Protein 4O6R (pdb70)

Solvent-accessible surface area: 58159 Å² total; per-residue (Å²): 200,69,32,34,54,0,11,14,58,33,48,45,54,95,6,84,100,77,31,75,14,67,0,70,18,0,30,58,30,52,78,40,28,116,1,9,10,1,32,43,42,1,0,45,83,0,1,68,0,0,70,152,14,50,83,75,2,35,56,40,27,11,54,91,20,1,64,21,0,18,110,0,0,65,18,0,57,90,38,43,80,65,1,0,61,24,0,0,46,1,0,0,0,0,0,51,3,0,87,68,35,2,1,53,44,0,0,43,2,0,30,8,0,4,4,0,4,19,4,33,36,12,19,6,5,37,17,64,73,21,22,12,0,6,1,65,46,23,24,28,9,8,0,0,0,14,6,25,49,2,14,0,0,2,9,1,0,14,4,0,0,1,0,0,0,5,0,0,0,0,0,0,8,0,6,30,63,0,0,1,0,1,0,57,0,1,36,1,1,47,117,30,42,17,57,59,0,0,5,0,0,0,0,0,94,40,139,41,0,3,60,63,0,1,73,15,89,38,0,24,4,0,0,11,4,20,63,27,57,32,0,71,131,10,2,76,7,0,25,44,15,3,5,54,19,8,2,12,1,1,3,5,3,2,0,0,0,0,68,55,12,85,38,88,41,0,10,31,9,2,0,41,0,2,1,3,1,1,1,0,4,16,14,7,1,13,6,1,0,0,24,88,201,20,0,93,51,0,10,136,117,0,29,62,18,0,70,52,7,95,41,8,54,3,74,67,80,88,7,3,0,1,0,1,5,17,97,137,19,10,66,126,0,53,58,8,5,83,12,2,136,134,70,44,14,146,32,50,23,15,7,46,51,24,100,72,114,77,12,79,108,10,18,2,2,76,4,0,0,0,22,13,141,95,24,107,15,96,4,0,37,57,45,5,39,1,1,2,1,0,0,10,60,4,50,58,45,104,80,0,32,63,15,7,46,47,15,108,49,6,1,6,2,0,0,10,0,44,41,0,17,42,0,7,63,7,5,74,125,4,64,5,0,5,5,0,0,21,5,3,6,55,36,27,21,1,5,1,9,2,3,17,54,60,0,4,26,24,17,9,3,0,50,20,1,1,40,27,5,0,18,3,39,1,7,8,0,22,21,51,18,130,76,103,71,37,3,72,164,199,74,34,35,57,0,11,15,58,33,47,45,53,86,3,81,99,194,31,71,14,66,0,66,17,0,28,58,27,52,81,40,29,110,2,9,9,1,33,44,41,1,0,45,86,0,2,65,1,0,70,154,13,48,85,75,2,34,55,49,40,10,48,82,19,1,40,19,0,18,109,0,0,68,18,0,59,88,37,42,83,64,1,0,60,24,0,0,48,1,0,0,0,0,0,53,4,0,86,66,38,2,1,52,47,0,0,42,2,0,29,7,0,4,4,0,4,18,4,33,38,12,19,6,4,37,19,66,75,21,24,13,0,6,1,63,45,23,25,28,9,8,0,0,0,15,5,28,48,5,16,2,0,2,8,0,0,16,3,0,0,1,0,0,0,6,0,0,0,0,0,0,7,0,6,29,62,0,0,1,0,1,0,59,0,1,31,1,1,45,116,30,42,18,54,58,0,1,4,0,0,0,0,0,94,41,140,42,0,4,44,65,0,1,73,14,89,39,0,24,4,0,0,13,9,24,59,25,67,54,0,72,149,9,2,75,6,0,24,43,15,3,5,54,18,7,2,10,2,4,3,6,2,2,0,0,0,0,65,55,13,87,36,89,41,0,10,30,8,2,0,42,0,2,0,4,2,1,0,0,2,19,11,6,1,12,6,0,0,0,24,71,179,20,0,95,51,0,11,138,113,0,28,63,19,0,70,51,7,111,41,8,56,2,74,58,83,92,6,3,0,1,0,1,5,14,92,131,19,12,65,127,0,52,58,9,6,81,16,2,134,139,74,41,14,145,33,45,21,9,6,55,57,23,105,69,116,74,11,82,109,10,19,2,1,71,4,0,0,0,25,10,141,99,23,109,15,97,4,0,38,54,43,5,47,1,0,1,1,0,0,9,58,4,36,62,43,108,78,0,34,63,15,6,46,47,14,103,50,5,2,7,2,0,0,10,0,46,42,0,17,41,0,8,65,6,4,74,126,3,62,5,0,4,4,0,0,20,5,4,5,54,34,26,22,1,5,1,8,3,3,20,53,58,0,3,26,25,16,10,3,0,50,19,0,0,42,25,5,0,17,2,39,1,6,5,0,23,21,49,18,128,76,106,74,38,2,73,165,198,75,32,31,56,0,11,14,59,33,48,45,55,97,6,85,100,77,32,79,13,63,0,72,19,0,30,58,29,54,79,40,28,116,0,8,9,1,36,43,41,1,0,46,85,0,2,68,1,0,71,152,14,50,83,75,2,33,58,46,29,12,54,93,19,1,61,20,0,19,110,0,0,67,19,0,58,92,40,39,85,63,1,0,59,24,0,0,44,1,0,0,0,0,0,58,4,0,87,67,37,2,1,53,46,0,0,43,1,0,29,9,0,4,2,0,4,19,4,32,36,12,20,5,6,36,16,64,72,21,24,12,0,6,1,62,44,22,25,29,8,9,0,0,0,15,5,25,45,2,16,0,0,2,8,0,0,13,1,0,0,0,0,0,0,5,0,0,0,0,0,0,6,0,6,29,64,0,0,1,0,1,0,58,0,1,32,2,1,47,116,31,43,18,55,58,1,1,4,0,0,0,0,0,90,40,139,41,0,3,69,64,0,2,74,16,88,40,0,25,4,0,0,12,2,18,57,16,65,58,0,65,142,9,2,61,11,0,35,45,15,2,4,55,20,6,1,12,0,1,4,6,2,2,0,0,0,1,41,54,12,84,45,88,42,0,8,43,9,2,0,41,0,1,0,4,1,1,1,0,2,16,13,6,1,13,5,0,0,0,26,113,163,9,0,102,52,0,11,135,104,0,32,60,19,0,73,51,8,93,32,10,55,2,70,65,85,84,7,3,0,2,0,2,5,26,107,119,4,11,67,110,1,50,52,36,6,98,30,2,138,144,67,34,13,168,31,50,23,24,11,57,57,20,87,71,115,76,11,80,111,11,19,2,2,85,4,1,0,0,36,6,141,109,20,108,11,108,2,0,37,53,52,7,40,1,0,2,1,0,0,6,84,3,22,65,44,114,77,0,37,63,15,6,45,42,15,108,50,5,3,7,2,0,0,10,0,45,41,0,16,41,0,6,64,7,5,72,134,3,64,4,1,6,4,0,0,20,6,4,6,56,37,27,20,1,6,1,10,2,3,18,52,55,0,3,27,24,14,5,3,0,53,19,0,0,41,26,1,0,19,2,39,1,7,6,0,22,20,47,19,131,73,94,58,30,2,130,164,198,75,31,30,54,0,11,15,58,34,47,45,55,67,0,69,101,160,30,78,13,64,0,69,18,0,29,59,28,54,80,37,30,117,0,8,9,1,34,44,42,1,0,45,85,0,2,66,0,0,71,152,14,48,84,74,3,33,55,43,30,11,56,92,19,1,60,19,0,19,111,0,0,65,12,0,57,88,37,41,79,62,1,0,60,24,0,0,42,1,0,0,0,0,0,58,3,0,88,67,34,1,0,54,45,0,0,42,1,0,31,7,0,4,4,0,4,19,3,32,36,12,20,6,4,35,18,65,74,21,23,12,0,7,1,63,45,22,26,28,9,8,0,0,0,15,5,25,45,1,16,1,0,1,10,1,0,13,6,0,0,1,0,0,0,5,0,0,0,0,0,0,7,1,6,27,63,0,0,1,0,1,0,60,0,1,42,0,1,48,125,28,42,18,53,58,1,0,5,0,0,0,0,0,90,41,139,40,0,3,67,64,0,2,74,16,89,40,1,24,4,0,0,12,4,19,57,14,65,59,0,67,137,10,2,60,9,1,35,47,15,3,4,54,18,8,2,8,0,2,2,5,4,2,1,0,0,1,50,57,12,84,38,88,46,0,10,41,9,2,0,40,0,1,1,4,1,0,1,0,2,14,13,7,2,12,5,1,0,0,14,103,168,17,0,99,53,0,11,136,108,0,31,62,18,0,69,52,8,110,33,10,55,2,71,61,74,99,7,3,0,1,0,1,5,26,113,130,2,11,67,104,1,49,53,31,8,98,29,2,136,143,68,33,12,166,30,50,24,25,11,58,55,21,158,69,114,77,9,82,107,11,21,2,3,69,6,1,0,0,37,7,138,110,19,108,12,108,3,0,39,53,50,3,39,1,0,1,2,0,0,8,92,5,17,51,44,115,82,0,33,64,24,6,45,42,15,102,50,5,2,7,1,0,0,10,0,45,42,0,17,39,0,7,64,5,4,73,134,4,63,4,0,5,4,0,0,21,5,4,6,53,35,26,22,1,6,1,12,2,3,18,51,50,0,3,26,24,17,6,2,0,52,21,0,0,41,26,4,0,18,2,40,2,6,6,0,23,22,49,18,131,73,89,57,34,2,132,165

InterPro domains:
  IPR015590 Aldehyde dehydrogenase domain [PF00171] (13-474)
  IPR016160 Aldehyde dehydrogenase, cysteine active site [PS00070] (274-285)
  IPR016161 Aldehyde/histidinol dehydrogenase [SSF53720] (2-477)
  IPR016162 Aldehyde dehydrogenase, N-terminal [G3DSA:3.40.605.10] (19-471)
  IPR016163 Aldehyde dehydrogenase, C-terminal [G3DSA:3.40.309.10] (250-443)

Nearest PDB structures (foldseek):
  4o6r-assembly1_C  TM=1.001E+00  e=0.000E+00  Burkholderia cenocepacia J2315
  5eyu-assembly1_A  TM=9.762E-01  e=9.589E-67  Staphylococcus aureus
  6wsa-assembly1_A  TM=9.835E-01  e=1.265E-62  Burkholderia pseudomallei 1710b
  6j76-assembly1_B  TM=9.743E-01  e=4.804E-59  Vibrio variabilis
  3k2w-assembly1_D  TM=9.789E-01  e=4.852E-58  Paraglaciecola sp. T6c

Structure (mmCIF, N/CA/C/O backbone):
data_4O6R
#
_entry.id   4O6R
#
_cell.length_a   112.130
_cell.length_b   125.610
_cell.length_c   150.850
_cell.angle_alpha   90.00
_cell.angle_beta   90.00
_cell.angle_gamma   90.00
#
_symmetry.space_group_name_H-M   'P 21 21 21'
#
loop_
_entity.id
_entity.type
_entity.pdbx_description
1 polymer 'Aldehyde Dehydrogenase'
2 non-polymer 'ADENOSINE MONOPHOSPHATE'
3 non-polymer 'NITRATE ION'
4 non-polymer 1,2-ETHANEDIOL
5 non-polymer GLYCEROL
6 water water
#
loop_
_atom_site.group_PDB
_atom_site.id
_atom_site.type_symbol
_atom_site.label_atom_id
_atom_site.label_alt_id
_atom_site.label_comp_id
_atom_site.label_asym_id
_atom_site.label_entity_id
_atom_site.label_seq_id
_atom_site.pdbx_PDB_ins_code
_atom_site.Cartn_x
_atom_site.Cartn_y
_atom_site.Cartn_z
_atom_site.occupancy
_atom_site.B_iso_or_equiv
_atom_site.auth_seq_id
_atom_site.auth_comp_id
_atom_site.auth_asym_id
_atom_site.auth_atom_id
_atom_site.pdbx_PDB_model_num
ATOM 1 N N . HIS A 1 8 ? 96.230 93.327 -4.147 1.00 37.65 0 HIS A N 1
ATOM 2 C CA . HIS A 1 8 ? 97.423 92.526 -3.740 1.00 36.13 0 HIS A CA 1
ATOM 3 C C . HIS A 1 8 ? 97.356 92.172 -2.246 1.00 30.94 0 HIS A C 1
ATOM 4 O O . HIS A 1 8 ? 97.406 93.055 -1.386 1.00 29.43 0 HIS A O 1
ATOM 11 N N . MET A 1 9 ? 97.248 90.887 -1.948 1.00 26.37 1 MET A N 1
ATOM 12 C CA . MET A 1 9 ? 97.214 90.421 -0.565 1.00 24.75 1 MET A CA 1
ATOM 13 C C . MET A 1 9 ? 98.585 90.621 0.088 1.00 22.14 1 MET A C 1
ATOM 14 O O . MET A 1 9 ? 99.566 90.067 -0.378 1.00 19.56 1 MET A O 1
ATOM 19 N N . GLN A 1 10 ? 98.661 91.422 1.147 1.00 20.06 2 GLN A N 1
ATOM 20 C CA . GLN A 1 10 ? 99.941 91.623 1.836 1.00 19.60 2 GLN A CA 1
ATOM 21 C C . GLN A 1 10 ? 100.247 90.428 2.713 1.00 17.24 2 GLN A C 1
ATOM 22 O O . GLN A 1 10 ? 99.353 89.901 3.374 1.00 16.32 2 GLN A O 1
ATOM 28 N N . THR A 1 11 ? 101.506 90.015 2.739 1.00 15.23 3 THR A N 1
ATOM 29 C CA . THR A 1 11 ? 101.915 88.840 3.475 1.00 14.55 3 THR A CA 1
ATOM 30 C C . THR A 1 11 ? 103.167 89.048 4.321 1.00 14.03 3 THR A C 1
ATOM 31 O O . THR A 1 11 ? 103.601 88.141 5.002 1.00 13.91 3 THR A O 1
ATOM 35 N N . GLN A 1 12 ? 103.762 90.223 4.266 1.00 13.97 4 GLN A N 1
ATOM 36 C CA . GLN A 1 12 ? 104.990 90.493 4.994 1.00 13.89 4 GLN A CA 1
ATOM 37 C C . GLN A 1 12 ? 104.742 91.110 6.395 1.00 12.70 4 GLN A C 1
ATOM 38 O O . GLN A 1 12 ? 103.641 91.506 6.720 1.00 13.04 4 GLN A O 1
ATOM 44 N N . LEU A 1 13 ? 105.797 91.202 7.194 1.00 12.27 5 LEU A N 1
ATOM 45 C CA . LEU A 1 13 ? 105.782 91.942 8.447 1.00 11.45 5 LEU A CA 1
ATOM 46 C C . LEU A 1 13 ? 105.564 93.391 8.126 1.00 11.49 5 LEU A C 1
ATOM 47 O O . LEU A 1 13 ? 105.898 93.860 7.018 1.00 11.53 5 LEU A O 1
ATOM 52 N N . PHE A 1 14 ? 104.981 94.129 9.062 1.00 11.01 6 PHE A N 1
ATOM 53 C CA . PHE A 1 14 ? 104.818 95.567 8.874 1.00 10.53 6 PHE A CA 1
ATOM 54 C C . PHE A 1 14 ? 105.564 96.230 9.996 1.00 10.59 6 PHE A C 1
ATOM 55 O O . PHE A 1 14 ? 105.181 96.094 11.175 1.00 10.57 6 PHE A O 1
ATOM 63 N N . ILE A 1 15 ? 106.647 96.923 9.641 1.00 10.12 7 ILE A N 1
ATOM 64 C CA . ILE A 1 15 ? 107.550 97.483 10.621 1.00 10.11 7 ILE A CA 1
ATOM 65 C C . ILE A 1 15 ? 107.960 98.863 10.145 1.00 9.47 7 ILE A C 1
ATOM 66 O O . ILE A 1 15 ? 108.387 99.050 8.993 1.00 9.87 7 ILE A O 1
ATOM 71 N N . ASP A 1 16 ? 107.823 99.826 11.041 1.00 15.39 8 ASP A N 1
ATOM 72 C CA . ASP A 1 16 ? 108.229 101.191 10.777 1.00 15.11 8 ASP A CA 1
ATOM 73 C C . ASP A 1 16 ? 107.631 101.682 9.458 1.00 14.77 8 ASP A C 1
ATOM 74 O O . ASP A 1 16 ? 108.306 102.302 8.662 1.00 14.89 8 ASP A O 1
ATOM 79 N N . GLY A 1 17 ? 106.345 101.421 9.258 1.00 13.74 9 GLY A N 1
ATOM 80 C CA . GLY A 1 17 ? 105.614 102.020 8.143 1.00 13.81 9 GLY A CA 1
ATOM 81 C C . GLY A 1 17 ? 105.769 101.305 6.823 1.00 13.99 9 GLY A C 1
ATOM 82 O O . GLY A 1 17 ? 105.206 101.749 5.838 1.00 14.26 9 GLY A O 1
ATOM 83 N N . ARG A 1 18 ? 106.472 100.172 6.814 1.00 13.89 10 ARG A N 1
ATOM 84 C CA . ARG A 1 18 ? 106.806 99.480 5.578 1.00 14.46 10 ARG A CA 1
ATOM 85 C C . ARG A 1 18 ? 106.537 97.970 5.723 1.00 14.09 10 ARG A C 1
ATOM 86 O O . ARG A 1 18 ? 106.735 97.388 6.810 1.00 13.21 10 ARG A O 1
ATOM 88 N N . PHE A 1 19 ? 106.093 97.336 4.625 1.00 14.38 11 PHE A N 1
ATOM 89 C CA . PHE A 1 19 ? 106.004 95.890 4.585 1.00 14.63 11 PHE A CA 1
ATOM 90 C C . PHE A 1 19 ? 107.363 95.295 4.264 1.00 15.22 11 PHE A C 1
ATOM 91 O O . PHE A 1 19 ? 107.948 95.628 3.250 1.00 15.89 11 PHE A O 1
ATOM 99 N N . VAL A 1 20 ? 107.862 94.422 5.124 1.00 15.17 12 VAL A N 1
ATOM 100 C CA . VAL A 1 20 ? 109.218 93.894 5.016 1.00 16.05 12 VAL A CA 1
ATOM 101 C C . VAL A 1 20 ? 109.270 92.394 5.277 1.00 16.02 12 VAL A C 1
ATOM 102 O O . VAL A 1 20 ? 108.457 91.871 6.057 1.00 15.41 12 VAL A O 1
ATOM 106 N N . ASP A 1 21 ? 110.221 91.700 4.632 1.00 16.72 13 ASP A N 1
ATOM 107 C CA . ASP A 1 21 ? 110.481 90.296 4.948 1.00 16.98 13 ASP A CA 1
ATOM 108 C C . ASP A 1 21 ? 111.095 90.187 6.357 1.00 16.75 13 ASP A C 1
ATOM 109 O O . ASP A 1 21 ? 111.616 91.156 6.896 1.00 16.59 13 ASP A O 1
ATOM 114 N N . ALA A 1 22 ? 111.014 89.001 6.943 1.00 16.68 14 ALA A N 1
ATOM 115 C CA . ALA A 1 22 ? 111.701 88.709 8.210 1.00 16.73 14 ALA A CA 1
ATOM 116 C C . ALA A 1 22 ? 113.224 88.733 8.025 1.00 17.63 14 ALA A C 1
ATOM 117 O O . ALA A 1 22 ? 113.737 88.381 6.974 1.00 18.31 14 ALA A O 1
ATOM 119 N N . VAL A 1 23 ? 113.939 89.173 9.053 1.00 17.93 15 VAL A N 1
ATOM 120 C CA . VAL A 1 23 ? 115.405 89.168 9.081 1.00 18.96 15 VAL A CA 1
ATOM 121 C C . VAL A 1 23 ? 116.022 87.828 8.628 1.00 19.91 15 VAL A C 1
ATOM 122 O O . VAL A 1 23 ? 116.930 87.825 7.799 1.00 20.59 15 VAL A O 1
ATOM 126 N N . ASP A 1 24 ? 115.522 86.705 9.160 1.00 19.91 16 ASP A N 1
ATOM 127 C CA . ASP A 1 24 ? 116.024 85.358 8.790 1.00 20.92 16 ASP A CA 1
ATOM 128 C C . ASP A 1 24 ? 115.388 84.804 7.501 1.00 20.60 16 ASP A C 1
ATOM 129 O O . ASP A 1 24 ? 115.703 83.708 7.077 1.00 20.82 16 ASP A O 1
ATOM 134 N N . ARG A 1 25 ? 114.446 85.557 6.927 1.00 19.80 17 ARG A N 1
ATOM 135 C CA . ARG A 1 25 ? 113.806 85.215 5.658 1.00 19.74 17 ARG A CA 1
ATOM 136 C C . ARG A 1 25 ? 112.895 83.982 5.780 1.00 19.44 17 ARG A C 1
ATOM 137 O O . ARG A 1 25 ? 112.539 83.368 4.772 1.00 19.88 17 ARG A O 1
ATOM 139 N N . GLY A 1 26 ? 112.497 83.647 7.006 1.00 18.60 18 GLY A N 1
ATOM 140 C CA . GLY A 1 26 ? 111.589 82.541 7.249 1.00 18.39 18 GLY A CA 1
ATOM 141 C C . GLY A 1 26 ? 110.162 82.855 6.825 1.00 17.60 18 GLY A C 1
ATOM 142 O O . GLY A 1 26 ? 109.745 84.027 6.764 1.00 17.08 18 GLY A O 1
ATOM 143 N N . THR A 1 27 ? 109.418 81.803 6.529 1.00 17.66 19 THR A N 1
ATOM 144 C CA . THR A 1 27 ? 108.010 81.913 6.235 1.00 17.17 19 THR A CA 1
ATOM 145 C C . THR A 1 27 ? 107.189 80.865 6.963 1.00 16.84 19 THR A C 1
ATOM 146 O O . THR A 1 27 ? 107.723 79.878 7.476 1.00 16.90 19 THR A O 1
ATOM 150 N N . ILE A 1 28 ? 105.886 81.121 6.992 1.00 16.51 20 ILE A N 1
ATOM 151 C CA . ILE A 1 28 ? 104.889 80.206 7.525 1.00 16.57 20 ILE A CA 1
ATOM 152 C C . ILE A 1 28 ? 103.757 80.028 6.512 1.00 16.49 20 ILE A C 1
ATOM 153 O O . ILE A 1 28 ? 103.310 81.005 5.908 1.00 16.05 20 ILE A O 1
ATOM 158 N N . ASP A 1 29 ? 103.311 78.785 6.320 1.00 16.70 21 ASP A N 1
ATOM 159 C CA . ASP A 1 29 ? 102.205 78.514 5.395 1.00 16.88 21 ASP A CA 1
ATOM 160 C C . ASP A 1 29 ? 100.872 78.830 6.087 1.00 15.82 21 ASP A C 1
ATOM 161 O O . ASP A 1 29 ? 100.659 78.416 7.226 1.00 15.46 21 ASP A O 1
ATOM 166 N N . VAL A 1 30 ? 100.000 79.569 5.398 1.00 15.17 22 VAL A N 1
ATOM 167 C CA . VAL A 1 30 ? 98.683 79.922 5.915 1.00 14.31 22 VAL A CA 1
ATOM 168 C C . VAL A 1 30 ? 97.685 79.079 5.167 1.00 14.43 22 VAL A C 1
ATOM 169 O O . VAL A 1 30 ? 97.652 79.101 3.936 1.00 14.86 22 VAL A O 1
ATOM 173 N N . LEU A 1 31 ? 96.893 78.327 5.914 1.00 14.16 23 LEU A N 1
ATOM 174 C CA . LEU A 1 31 ? 95.988 77.348 5.335 1.00 14.81 23 LEU A CA 1
ATOM 175 C C . LEU A 1 31 ? 94.541 77.845 5.308 1.00 14.46 23 LEU A C 1
ATOM 176 O O . LEU A 1 31 ? 94.103 78.632 6.185 1.00 14.29 23 LEU A O 1
ATOM 181 N N . ASN A 1 32 ? 93.824 77.378 4.296 1.00 14.69 24 ASN A N 1
ATOM 182 C CA . ASN A 1 32 ? 92.391 77.534 4.198 1.00 14.63 24 ASN A CA 1
ATOM 183 C C . ASN A 1 32 ? 91.736 76.347 4.899 1.00 14.68 24 ASN A C 1
ATOM 184 O O . ASN A 1 32 ? 91.858 75.227 4.434 1.00 14.92 24 ASN A O 1
ATOM 189 N N . PRO A 1 33 ? 91.026 76.585 6.012 1.00 14.11 25 PRO A N 1
ATOM 190 C CA . PRO A 1 33 ? 90.386 75.474 6.738 1.00 14.26 25 PRO A CA 1
ATOM 191 C C . PRO A 1 33 ? 89.227 74.770 6.027 1.00 14.50 25 PRO A C 1
ATOM 192 O O . PRO A 1 33 ? 88.830 73.687 6.447 1.00 14.78 25 PRO A O 1
ATOM 196 N N . HIS A 1 34 ? 88.730 75.308 4.919 1.00 14.54 26 HIS A N 1
ATOM 197 C CA . HIS A 1 34 ? 87.734 74.583 4.117 1.00 15.03 26 HIS A CA 1
ATOM 198 C C . HIS A 1 34 ? 88.301 73.343 3.431 1.00 15.63 26 HIS A C 1
ATOM 199 O O . HIS A 1 34 ? 87.611 72.315 3.279 1.00 15.61 26 HIS A O 1
ATOM 206 N N . ASP A 1 35 ? 89.558 73.436 3.012 1.00 15.99 27 ASP A N 1
ATOM 207 C CA . ASP A 1 35 ? 90.174 72.351 2.237 1.00 16.89 27 ASP A CA 1
ATOM 208 C C . ASP A 1 35 ? 91.634 72.039 2.519 1.00 17.06 27 ASP A C 1
ATOM 209 O O . ASP A 1 35 ? 92.216 71.229 1.822 1.00 17.64 27 ASP A O 1
ATOM 214 N N . GLY A 1 36 ? 92.230 72.672 3.515 1.00 16.57 28 GLY A N 1
ATOM 215 C CA . GLY A 1 36 ? 93.620 72.421 3.873 1.00 16.96 28 GLY A CA 1
ATOM 216 C C . GLY A 1 36 ? 94.622 72.976 2.883 1.00 17.47 28 GLY A C 1
ATOM 217 O O . GLY A 1 36 ? 95.816 72.673 2.968 1.00 18.11 28 GLY A O 1
ATOM 218 N N . SER A 1 37 ? 94.165 73.790 1.941 1.00 17.52 29 SER A N 1
ATOM 219 C CA . SER A 1 37 ? 95.048 74.276 0.874 1.00 17.66 29 SER A CA 1
ATOM 220 C C . SER A 1 37 ? 95.831 75.472 1.408 1.00 17.08 29 SER A C 1
ATOM 221 O O . SER A 1 37 ? 95.435 76.120 2.376 1.00 15.94 29 SER A O 1
ATOM 224 N N . VAL A 1 38 ? 96.967 75.738 0.771 1.00 17.54 30 VAL A N 1
ATOM 225 C CA . VAL A 1 38 ? 97.808 76.858 1.137 1.00 17.41 30 VAL A CA 1
ATOM 226 C C . VAL A 1 38 ? 97.304 78.116 0.457 1.00 17.24 30 VAL A C 1
ATOM 227 O O . VAL A 1 38 ? 97.334 78.211 -0.756 1.00 17.66 30 VAL A O 1
ATOM 231 N N . ILE A 1 39 ? 96.869 79.085 1.246 1.00 16.45 31 ILE A N 1
ATOM 232 C CA . ILE A 1 39 ? 96.458 80.374 0.723 1.00 16.48 31 ILE A CA 1
ATOM 233 C C . ILE A 1 39 ? 97.707 81.108 0.258 1.00 16.88 31 ILE A C 1
ATOM 234 O O . ILE A 1 39 ? 97.790 81.555 -0.866 1.00 17.38 31 ILE A O 1
ATOM 239 N N . THR A 1 40 ? 98.696 81.187 1.125 1.00 17.04 32 THR A N 1
ATOM 240 C CA . THR A 1 40 ? 99.913 81.915 0.837 1.00 17.41 32 THR A CA 1
ATOM 241 C C . THR A 1 40 ? 100.923 81.576 1.909 1.00 17.68 32 THR A C 1
ATOM 242 O O . THR A 1 40 ? 100.584 80.956 2.922 1.00 17.28 32 THR A O 1
ATOM 246 N N . LYS A 1 41 ? 102.157 82.016 1.696 1.00 18.34 33 LYS A N 1
ATOM 247 C CA . LYS A 1 41 ? 103.161 82.034 2.747 1.00 18.67 33 LYS A CA 1
ATOM 248 C C . LYS A 1 41 ? 103.215 83.448 3.309 1.00 17.81 33 LYS A C 1
ATOM 249 O O . LYS A 1 41 ? 103.055 84.409 2.557 1.00 18.10 33 LYS A O 1
ATOM 255 N N . ILE A 1 42 ? 103.414 83.581 4.622 1.00 16.65 34 ILE A N 1
ATOM 256 C CA . ILE A 1 42 ? 103.672 84.888 5.223 1.00 16.00 34 ILE A CA 1
ATOM 257 C C . ILE A 1 42 ? 105.101 84.949 5.756 1.00 15.93 34 ILE A C 1
ATOM 258 O O . ILE A 1 42 ? 105.696 83.926 6.064 1.00 16.26 34 ILE A O 1
ATOM 263 N N . ALA A 1 43 ? 105.639 86.150 5.879 1.00 15.63 35 ALA A N 1
ATOM 264 C CA . ALA A 1 43 ? 106.887 86.327 6.584 1.00 15.77 35 ALA A CA 1
ATOM 265 C C . ALA A 1 43 ? 106.744 85.892 8.061 1.00 15.11 35 ALA A C 1
ATOM 266 O O . ALA A 1 43 ? 105.716 86.148 8.698 1.00 14.94 35 ALA A O 1
ATOM 268 N N . ALA A 1 44 ? 107.753 85.182 8.575 1.00 15.33 36 ALA A N 1
ATOM 269 C CA . ALA A 1 44 ? 107.734 84.622 9.939 1.00 14.85 36 ALA A CA 1
ATOM 270 C C . ALA A 1 44 ? 108.671 85.393 10.873 1.00 14.74 36 ALA A C 1
ATOM 271 O O . ALA A 1 44 ? 109.900 85.196 10.861 1.00 15.21 36 ALA A O 1
ATOM 273 N N . ALA A 1 45 ? 108.100 86.266 11.691 1.00 13.91 37 ALA A N 1
ATOM 274 C CA . ALA A 1 45 ? 108.901 87.073 12.615 1.00 13.85 37 ALA A CA 1
ATOM 275 C C . ALA A 1 45 ? 109.555 86.216 13.678 1.00 14.08 37 ALA A C 1
ATOM 276 O O . ALA A 1 45 ? 108.924 85.310 14.244 1.00 13.93 37 ALA A O 1
ATOM 278 N N . THR A 1 46 ? 110.814 86.526 13.965 1.00 14.47 38 THR A N 1
ATOM 279 C CA . THR A 1 46 ? 111.539 85.959 15.103 1.00 14.83 38 THR A CA 1
ATOM 280 C C . THR A 1 46 ? 111.985 87.116 15.985 1.00 14.55 38 THR A C 1
ATOM 281 O O . THR A 1 46 ? 111.587 88.266 15.757 1.00 14.00 38 THR A O 1
ATOM 285 N N . ALA A 1 47 ? 112.803 86.819 16.985 1.00 14.80 39 ALA A N 1
ATOM 286 C CA . ALA A 1 47 ? 113.206 87.812 17.980 1.00 14.54 39 ALA A CA 1
ATOM 287 C C . ALA A 1 47 ? 113.822 89.065 17.371 1.00 14.49 39 ALA A C 1
ATOM 288 O O . ALA A 1 47 ? 113.507 90.176 17.781 1.00 13.81 39 ALA A O 1
ATOM 290 N N . ALA A 1 48 ? 114.675 88.895 16.369 1.00 14.92 40 ALA A N 1
ATOM 291 C CA . ALA A 1 48 ? 115.306 90.049 15.721 1.00 15.11 40 ALA A CA 1
ATOM 292 C C . ALA A 1 48 ? 114.273 90.990 15.097 1.00 14.48 40 ALA A C 1
ATOM 293 O O . ALA A 1 48 ? 114.470 92.205 15.064 1.00 14.43 40 ALA A O 1
ATOM 295 N N . ASP A 1 49 ? 113.168 90.440 14.612 1.00 13.98 41 ASP A N 1
ATOM 296 C CA . ASP A 1 49 ? 112.124 91.257 13.998 1.00 13.60 41 ASP A CA 1
ATOM 297 C C . ASP A 1 49 ? 111.306 91.966 15.056 1.00 12.98 41 ASP A C 1
ATOM 298 O O . ASP A 1 49 ? 110.955 93.130 14.910 1.00 12.60 41 ASP A O 1
ATOM 303 N N . VAL A 1 50 ? 111.013 91.258 16.135 1.00 12.86 42 VAL A N 1
ATOM 304 C CA . VAL A 1 50 ? 110.401 91.907 17.283 1.00 12.57 42 VAL A CA 1
ATOM 305 C C . VAL A 1 50 ? 111.262 93.077 17.767 1.00 12.82 42 VAL A C 1
ATOM 306 O O . VAL A 1 50 ? 110.740 94.156 18.065 1.00 12.33 42 VAL A O 1
ATOM 310 N N . ASP A 1 51 ? 112.574 92.884 17.816 1.00 13.59 43 ASP A N 1
ATOM 311 C CA . ASP A 1 51 ? 113.469 93.993 18.178 1.00 14.16 43 ASP A CA 1
ATOM 312 C C . ASP A 1 51 ? 113.338 95.205 17.249 1.00 13.78 43 ASP A C 1
ATOM 313 O O . ASP A 1 51 ? 113.227 96.319 17.703 1.00 13.39 43 ASP A O 1
ATOM 318 N N . LEU A 1 52 ? 113.305 94.961 15.942 1.00 13.81 44 LEU A N 1
ATOM 319 C CA . LEU A 1 52 ? 113.123 96.027 14.974 1.00 13.56 44 LEU A CA 1
ATOM 320 C C . LEU A 1 52 ? 111.784 96.735 15.180 1.00 12.63 44 LEU A C 1
ATOM 321 O O . LEU A 1 52 ? 111.710 97.949 15.082 1.00 12.40 44 LEU A O 1
ATOM 326 N N . ALA A 1 53 ? 110.735 95.969 15.467 1.00 12.01 45 ALA A N 1
ATOM 327 C CA . ALA A 1 53 ? 109.410 96.528 15.681 1.00 11.26 45 ALA A CA 1
ATOM 328 C C . ALA A 1 53 ? 109.341 97.378 16.932 1.00 11.08 45 ALA A C 1
ATOM 329 O O . ALA A 1 53 ? 108.757 98.447 16.906 1.00 10.58 45 ALA A O 1
ATOM 331 N N . VAL A 1 54 ? 109.924 96.888 18.030 1.00 11.39 46 VAL A N 1
ATOM 332 C CA . VAL A 1 54 ? 109.950 97.653 19.259 1.00 11.51 46 VAL A CA 1
ATOM 333 C C . VAL A 1 54 ? 110.819 98.908 19.081 1.00 12.13 46 VAL A C 1
ATOM 334 O O . VAL A 1 54 ? 110.440 99.979 19.518 1.00 11.82 46 VAL A O 1
ATOM 338 N N . ASP A 1 55 ? 111.952 98.791 18.413 1.00 13.15 47 ASP A N 1
ATOM 339 C CA . ASP A 1 55 ? 112.755 99.989 18.082 1.00 14.06 47 ASP A CA 1
ATOM 340 C C . ASP A 1 55 ? 111.934 101.054 17.334 1.00 13.08 47 ASP A C 1
ATOM 341 O O . ASP A 1 55 ? 111.969 102.238 17.661 1.00 12.71 47 ASP A O 1
ATOM 346 N N . ALA A 1 56 ? 111.201 100.626 16.320 1.00 12.47 48 ALA A N 1
ATOM 347 C CA . ALA A 1 56 ? 110.362 101.553 15.540 1.00 12.06 48 ALA A CA 1
ATOM 348 C C . ALA A 1 56 ? 109.288 102.221 16.402 1.00 11.30 48 ALA A C 1
ATOM 349 O O . ALA A 1 56 ? 109.090 103.430 16.334 1.00 11.23 48 ALA A O 1
ATOM 351 N N . ALA A 1 57 ? 108.599 101.416 17.213 1.00 10.63 49 ALA A N 1
ATOM 352 C CA . ALA A 1 57 ? 107.601 101.936 18.127 1.00 10.16 49 ALA A CA 1
ATOM 353 C C . ALA A 1 57 ? 108.196 102.886 19.163 1.00 10.35 49 ALA A C 1
ATOM 354 O O . ALA A 1 57 ? 107.553 103.873 19.524 1.00 10.00 49 ALA A O 1
ATOM 356 N N . THR A 1 58 ? 109.416 102.604 19.634 1.00 10.86 50 THR A N 1
ATOM 357 C CA . THR A 1 58 ? 110.078 103.471 20.579 1.00 11.34 50 THR A CA 1
ATOM 358 C C . THR A 1 58 ? 110.389 104.836 19.955 1.00 11.95 50 THR A C 1
ATOM 359 O O . THR A 1 58 ? 110.117 105.892 20.539 1.00 11.56 50 THR A O 1
ATOM 363 N N . ARG A 1 59 ? 110.970 104.815 18.753 1.00 12.77 51 ARG A N 1
ATOM 364 C CA . ARG A 1 59 ? 111.244 106.068 18.026 1.00 13.46 51 ARG A CA 1
ATOM 365 C C . ARG A 1 59 ? 109.973 106.903 17.787 1.00 12.75 51 ARG A C 1
ATOM 366 O O . ARG A 1 59 ? 110.009 108.125 17.834 1.00 12.81 51 ARG A O 1
ATOM 374 N N . ALA A 1 60 ? 108.870 106.221 17.486 1.00 12.15 52 ALA A N 1
ATOM 375 C CA . ALA A 1 60 ? 107.605 106.894 17.130 1.00 11.65 52 ALA A CA 1
ATOM 376 C C . ALA A 1 60 ? 106.835 107.430 18.338 1.00 11.22 52 ALA A C 1
ATOM 377 O O . ALA A 1 60 ? 106.034 108.353 18.198 1.00 11.27 52 ALA A O 1
ATOM 379 N N . PHE A 1 61 ? 107.095 106.886 19.518 1.00 11.00 53 PHE A N 1
ATOM 380 C CA . PHE A 1 61 ? 106.297 107.196 20.698 1.00 10.77 53 PHE A CA 1
ATOM 381 C C . PHE A 1 61 ? 106.273 108.680 21.093 1.00 11.00 53 PHE A C 1
ATOM 382 O O . PHE A 1 61 ? 105.197 109.225 21.315 1.00 10.60 53 PHE A O 1
ATOM 390 N N . PRO A 1 62 ? 107.442 109.355 21.154 1.00 11.51 54 PRO A N 1
ATOM 391 C CA . PRO A 1 62 ? 107.377 110.751 21.582 1.00 11.79 54 PRO A CA 1
ATOM 392 C C . PRO A 1 62 ? 106.417 111.613 20.742 1.00 11.72 54 PRO A C 1
ATOM 393 O O . PRO A 1 62 ? 105.588 112.293 21.299 1.00 11.53 54 PRO A O 1
ATOM 397 N N . ALA A 1 63 ? 106.503 111.545 19.418 1.00 11.84 55 ALA A N 1
ATOM 398 C CA . ALA A 1 63 ? 105.603 112.313 18.550 1.00 12.04 55 ALA A CA 1
ATOM 399 C C . ALA A 1 63 ? 104.155 111.809 18.554 1.00 11.60 55 ALA A C 1
ATOM 400 O O . ALA A 1 63 ? 103.220 112.583 18.333 1.00 11.83 55 ALA A O 1
ATOM 402 N N . TRP A 1 64 ? 103.961 110.514 18.771 1.00 11.16 56 TRP A N 1
ATOM 403 C CA . TRP A 1 64 ? 102.605 109.976 18.854 1.00 10.89 56 TRP A CA 1
ATOM 404 C C . TRP A 1 64 ? 101.905 110.380 20.149 1.00 11.28 56 TRP A C 1
ATOM 405 O O . TRP A 1 64 ? 100.751 110.830 20.140 1.00 11.40 56 TRP A O 1
ATOM 416 N N . SER A 1 65 ? 102.606 110.236 21.266 1.00 11.71 57 SER A N 1
ATOM 417 C CA . SER A 1 65 ? 102.050 110.656 22.534 1.00 11.92 57 SER A CA 1
ATOM 418 C C . SER A 1 65 ? 101.887 112.195 22.571 1.00 12.47 57 SER A C 1
ATOM 419 O O . SER A 1 65 ? 100.961 112.690 23.221 1.00 12.31 57 SER A O 1
ATOM 422 N N . ALA A 1 66 ? 102.739 112.946 21.865 1.00 13.05 58 ALA A N 1
ATOM 423 C CA . ALA A 1 66 ? 102.630 114.419 21.873 1.00 14.00 58 ALA A CA 1
ATOM 424 C C . ALA A 1 66 ? 101.528 114.961 20.983 1.00 14.61 58 ALA A C 1
ATOM 425 O O . ALA A 1 66 ? 101.125 116.104 21.158 1.00 15.37 58 ALA A O 1
ATOM 427 N N . MET A 1 67 ? 101.096 114.176 20.009 1.00 14.85 59 MET A N 1
ATOM 428 C CA . MET A 1 67 ? 99.991 114.545 19.137 1.00 15.67 59 MET A CA 1
ATOM 429 C C . MET A 1 67 ? 98.766 114.802 20.024 1.00 14.32 59 MET A C 1
ATOM 430 O O . MET A 1 67 ? 98.513 114.026 20.965 1.00 13.78 59 MET A O 1
ATOM 435 N N . PRO A 1 68 ? 97.994 115.872 19.719 1.00 13.60 60 PRO A N 1
ATOM 436 C CA . PRO A 1 68 ? 96.768 116.100 20.459 1.00 12.72 60 PRO A CA 1
ATOM 437 C C . PRO A 1 68 ? 95.901 114.854 20.406 1.00 11.54 60 PRO A C 1
ATOM 438 O O . PRO A 1 68 ? 95.829 114.195 19.376 1.00 10.92 60 PRO A O 1
ATOM 442 N N . ALA A 1 69 ? 95.211 114.576 21.503 1.00 10.78 61 ALA A N 1
ATOM 443 C CA . ALA A 1 69 ? 94.350 113.406 21.617 1.00 10.09 61 ALA A CA 1
ATOM 444 C C . ALA A 1 69 ? 93.330 113.366 20.492 1.00 9.96 61 ALA A C 1
ATOM 445 O O . ALA A 1 69 ? 93.085 112.318 19.912 1.00 9.49 61 ALA A O 1
ATOM 447 N N . ALA A 1 70 ? 92.743 114.508 20.175 1.00 10.35 62 ALA A N 1
ATOM 448 C CA . ALA A 1 70 ? 91.753 114.592 19.112 1.00 10.64 62 ALA A CA 1
ATOM 449 C C . ALA A 1 70 ? 92.308 114.157 17.757 1.00 10.88 62 ALA A C 1
ATOM 450 O O . ALA A 1 70 ? 91.561 113.606 16.934 1.00 10.74 62 ALA A O 1
ATOM 452 N N A GLU A 1 71 ? 93.596 114.418 17.526 0.50 10.93 63 GLU A N 1
ATOM 453 N N B GLU A 1 71 ? 93.592 114.405 17.501 0.50 11.12 63 GLU A N 1
ATOM 454 C CA A GLU A 1 71 ? 94.252 114.043 16.262 0.50 11.19 63 GLU A CA 1
ATOM 455 C CA B GLU A 1 71 ? 94.177 114.003 16.209 0.50 11.51 63 GLU A CA 1
ATOM 456 C C A GLU A 1 71 ? 94.485 112.542 16.166 0.50 10.73 63 GLU A C 1
ATOM 457 C C B GLU A 1 71 ? 94.488 112.517 16.149 0.50 10.90 63 GLU A C 1
ATOM 458 O O A GLU A 1 71 ? 94.272 111.944 15.109 0.50 10.65 63 GLU A O 1
ATOM 459 O O B GLU A 1 71 ? 94.325 111.896 15.096 0.50 10.80 63 GLU A O 1
ATOM 470 N N . ARG A 1 72 ? 94.899 111.920 17.271 1.00 10.46 64 ARG A N 1
ATOM 471 C CA . ARG A 1 72 ? 94.950 110.448 17.341 1.00 10.24 64 ARG A CA 1
ATOM 472 C C . ARG A 1 72 ? 93.544 109.885 17.112 1.00 10.01 64 ARG A C 1
ATOM 473 O O . ARG A 1 72 ? 93.339 108.932 16.348 1.00 9.87 64 ARG A O 1
ATOM 481 N N . GLY A 1 73 ? 92.582 110.503 17.771 1.00 10.11 65 GLY A N 1
ATOM 482 C CA . GLY A 1 73 ? 91.174 110.136 17.600 1.00 10.36 65 GLY A CA 1
ATOM 483 C C . GLY A 1 73 ? 90.722 110.172 16.138 1.00 10.58 65 GLY A C 1
ATOM 484 O O . GLY A 1 73 ? 90.063 109.240 15.643 1.00 10.25 65 GLY A O 1
ATOM 485 N N . ARG A 1 74 ? 91.050 111.262 15.463 1.00 11.20 66 ARG A N 1
ATOM 486 C CA . ARG A 1 74 ? 90.653 111.446 14.049 1.00 12.16 66 ARG A CA 1
ATOM 487 C C . ARG A 1 74 ? 91.178 110.297 13.158 1.00 11.36 66 ARG A C 1
ATOM 488 O O . ARG A 1 74 ? 90.474 109.806 12.244 1.00 11.19 66 ARG A O 1
ATOM 496 N N . LEU A 1 75 ? 92.390 109.836 13.448 1.00 10.39 67 LEU A N 1
ATOM 497 C CA . LEU A 1 75 ? 92.969 108.746 12.688 1.00 10.02 67 LEU A CA 1
ATOM 498 C C . LEU A 1 75 ? 92.181 107.441 12.882 1.00 9.48 67 LEU A C 1
ATOM 499 O O . LEU A 1 75 ? 91.927 106.719 11.915 1.00 9.44 67 LEU A O 1
ATOM 504 N N . LEU A 1 76 ? 91.803 107.148 14.116 1.00 8.94 68 LEU A N 1
ATOM 505 C CA . LEU A 1 76 ? 90.980 105.995 14.405 1.00 8.67 68 LEU A CA 1
ATOM 506 C C . LEU A 1 76 ? 89.596 106.125 13.738 1.00 9.03 68 LEU A C 1
ATOM 507 O O . LEU A 1 76 ? 89.041 105.134 13.246 1.00 8.99 68 LEU A O 1
ATOM 512 N N . LEU A 1 77 ? 89.023 107.330 13.752 1.00 9.38 69 LEU A N 1
ATOM 513 C CA . LEU A 1 77 ? 87.755 107.567 13.081 1.00 9.98 69 LEU A CA 1
ATOM 514 C C . LEU A 1 77 ? 87.865 107.277 11.581 1.00 10.58 69 LEU A C 1
ATOM 515 O O . LEU A 1 77 ? 86.978 106.626 10.997 1.00 10.57 69 LEU A O 1
ATOM 520 N N . ARG A 1 78 ? 88.907 107.802 10.949 1.00 11.15 70 ARG A N 1
ATOM 521 C CA . ARG A 1 78 ? 89.148 107.510 9.544 1.00 12.12 70 ARG A CA 1
ATOM 522 C C . ARG A 1 78 ? 89.341 106.023 9.282 1.00 11.44 70 ARG A C 1
ATOM 523 O O . ARG A 1 78 ? 88.905 105.534 8.242 1.00 11.41 70 ARG A O 1
ATOM 531 N N . LEU A 1 79 ? 90.064 105.334 10.173 1.00 10.48 71 LEU A N 1
ATOM 532 C CA . LEU A 1 79 ? 90.271 103.892 10.025 1.00 10.22 71 LEU A CA 1
ATOM 533 C C . LEU A 1 79 ? 88.933 103.140 10.001 1.00 10.33 71 LEU A C 1
ATOM 534 O O . LEU A 1 79 ? 88.722 102.250 9.150 1.00 10.31 71 LEU A O 1
ATOM 539 N N . ALA A 1 80 ? 88.038 103.514 10.920 1.00 10.34 72 ALA A N 1
ATOM 540 C CA . ALA A 1 80 ? 86.727 102.884 11.000 1.00 10.61 72 ALA A CA 1
ATOM 541 C C . ALA A 1 80 ? 85.978 103.036 9.685 1.00 11.41 72 ALA A C 1
ATOM 542 O O . ALA A 1 80 ? 85.358 102.079 9.170 1.00 11.28 72 ALA A O 1
ATOM 544 N N . ASP A 1 81 ? 86.038 104.236 9.129 1.00 12.11 73 ASP A N 1
ATOM 545 C CA . ASP A 1 81 ? 85.372 104.474 7.847 1.00 13.26 73 ASP A CA 1
ATOM 546 C C . ASP A 1 81 ? 85.986 103.645 6.748 1.00 13.04 73 ASP A C 1
ATOM 547 O O . ASP A 1 81 ? 85.269 103.104 5.912 1.00 13.27 73 ASP A O 1
ATOM 552 N N . ALA A 1 82 ? 87.307 103.566 6.725 1.00 12.58 74 ALA A N 1
ATOM 553 C CA . ALA A 1 82 ? 88.016 102.799 5.671 1.00 12.76 74 ALA A CA 1
ATOM 554 C C . ALA A 1 82 ? 87.676 101.294 5.744 1.00 12.54 74 ALA A C 1
ATOM 555 O O . ALA A 1 82 ? 87.515 100.604 4.725 1.00 12.55 74 ALA A O 1
ATOM 557 N N . ILE A 1 83 ? 87.578 100.784 6.960 1.00 11.83 75 ILE A N 1
ATOM 558 C CA . ILE A 1 83 ? 87.160 99.399 7.160 1.00 11.86 75 ILE A CA 1
ATOM 559 C C . ILE A 1 83 ? 85.782 99.182 6.554 1.00 12.66 75 ILE A C 1
ATOM 560 O O . ILE A 1 83 ? 85.581 98.257 5.734 1.00 12.80 75 ILE A O 1
ATOM 565 N N . GLU A 1 84 ? 84.843 100.058 6.895 1.00 13.46 76 GLU A N 1
ATOM 566 C CA . GLU A 1 84 ? 83.502 99.955 6.334 1.00 14.48 76 GLU A CA 1
ATOM 567 C C . GLU A 1 84 ? 83.495 100.063 4.810 1.00 14.95 76 GLU A C 1
ATOM 568 O O . GLU A 1 84 ? 82.776 99.309 4.151 1.00 15.23 76 GLU A O 1
ATOM 574 N N . ALA A 1 85 ? 84.296 100.972 4.255 1.00 15.01 77 ALA A N 1
ATOM 575 C CA . ALA A 1 85 ? 84.434 101.094 2.787 1.00 15.46 77 ALA A CA 1
ATOM 576 C C . ALA A 1 85 ? 84.994 99.834 2.140 1.00 15.28 77 ALA A C 1
ATOM 577 O O . ALA A 1 85 ? 84.821 99.625 0.943 1.00 15.92 77 ALA A O 1
ATOM 579 N N . ASN A 1 86 ? 85.689 99.020 2.914 1.00 14.22 78 ASN A N 1
ATOM 580 C CA . ASN A 1 86 ? 86.285 97.778 2.447 1.00 14.19 78 ASN A CA 1
ATOM 581 C C . ASN A 1 86 ? 85.611 96.537 3.012 1.00 13.69 78 ASN A C 1
ATOM 582 O O . ASN A 1 86 ? 86.230 95.474 3.070 1.00 13.52 78 ASN A O 1
ATOM 587 N N . THR A 1 87 ? 84.338 96.656 3.389 1.00 13.63 79 THR A N 1
ATOM 588 C CA . THR A 1 87 ? 83.623 95.581 4.088 1.00 13.10 79 THR A CA 1
ATOM 589 C C . THR A 1 87 ? 83.726 94.264 3.353 1.00 13.23 79 THR A C 1
ATOM 590 O O . THR A 1 87 ? 84.186 93.271 3.927 1.00 12.67 79 THR A O 1
ATOM 594 N N . GLU A 1 88 ? 83.331 94.235 2.084 1.00 13.88 80 GLU A N 1
ATOM 595 C CA . GLU A 1 88 ? 83.261 92.956 1.370 1.00 14.26 80 GLU A CA 1
ATOM 596 C C . GLU A 1 88 ? 84.640 92.289 1.211 1.00 13.91 80 GLU A C 1
ATOM 597 O O . GLU A 1 88 ? 84.775 91.096 1.480 1.00 13.58 80 GLU A O 1
ATOM 603 N N . ALA A 1 89 ? 85.665 93.047 0.818 1.00 13.80 81 ALA A N 1
ATOM 604 C CA . ALA A 1 89 ? 86.989 92.470 0.686 1.00 13.62 81 ALA A CA 1
ATOM 605 C C . ALA A 1 89 ? 87.571 91.997 2.039 1.00 12.93 81 ALA A C 1
ATOM 606 O O . ALA A 1 89 ? 88.217 90.953 2.090 1.00 12.68 81 ALA A O 1
ATOM 608 N N . LEU A 1 90 ? 87.336 92.744 3.126 1.00 12.61 82 LEU A N 1
ATOM 609 C CA . LEU A 1 90 ? 87.789 92.318 4.441 1.00 12.16 82 LEU A CA 1
ATOM 610 C C . LEU A 1 90 ? 87.050 91.052 4.892 1.00 12.05 82 LEU A C 1
ATOM 611 O O . LEU A 1 90 ? 87.652 90.146 5.433 1.00 11.78 82 LEU A O 1
ATOM 616 N N . ALA A 1 91 ? 85.748 91.016 4.644 1.00 12.39 83 ALA A N 1
ATOM 617 C CA . ALA A 1 91 ? 84.936 89.875 5.002 1.00 12.50 83 ALA A CA 1
ATOM 618 C C . ALA A 1 91 ? 85.398 88.619 4.243 1.00 12.75 83 ALA A C 1
ATOM 619 O O . ALA A 1 91 ? 85.531 87.548 4.839 1.00 12.37 83 ALA A O 1
ATOM 621 N N . GLN A 1 92 ? 85.594 88.760 2.933 1.00 13.36 84 GLN A N 1
ATOM 622 C CA . GLN A 1 92 ? 86.098 87.665 2.128 1.00 13.90 84 GLN A CA 1
ATOM 623 C C . GLN A 1 92 ? 87.441 87.157 2.648 1.00 13.52 84 GLN A C 1
ATOM 624 O O . GLN A 1 92 ? 87.640 85.945 2.749 1.00 13.45 84 GLN A O 1
ATOM 630 N N . LEU A 1 93 ? 88.360 88.063 2.970 1.00 13.17 85 LEU A N 1
ATOM 631 C CA . LEU A 1 93 ? 89.707 87.662 3.411 1.00 13.27 85 LEU A CA 1
ATOM 632 C C . LEU A 1 93 ? 89.647 86.954 4.763 1.00 12.79 85 LEU A C 1
ATOM 633 O O . LEU A 1 93 ? 90.244 85.876 4.958 1.00 12.81 85 LEU A O 1
ATOM 638 N N . GLU A 1 94 ? 88.879 87.529 5.681 1.00 12.62 86 GLU A N 1
ATOM 639 C CA . GLU A 1 94 ? 88.679 86.925 7.009 1.00 12.56 86 GLU A CA 1
ATOM 640 C C . GLU A 1 94 ? 88.075 85.515 6.901 1.00 12.96 86 GLU A C 1
ATOM 641 O O . GLU A 1 94 ? 88.586 84.574 7.519 1.00 12.87 86 GLU A O 1
ATOM 647 N N . SER A 1 95 ? 87.019 85.357 6.097 1.00 13.56 87 SER A N 1
ATOM 648 C CA . SER A 1 95 ? 86.400 84.040 5.868 1.00 14.12 87 SER A CA 1
ATOM 649 C C . SER A 1 95 ? 87.356 83.020 5.252 1.00 14.36 87 SER A C 1
ATOM 650 O O . SER A 1 95 ? 87.337 81.858 5.623 1.00 14.68 87 SER A O 1
ATOM 653 N N . LEU A 1 96 ? 88.177 83.455 4.314 1.00 14.70 88 LEU A N 1
ATOM 654 C CA . LEU A 1 96 ? 89.119 82.572 3.636 1.00 15.12 88 LEU A CA 1
ATOM 655 C C . LEU A 1 96 ? 90.119 81.974 4.632 1.00 14.58 88 LEU A C 1
ATOM 656 O O . LEU A 1 96 ? 90.407 80.778 4.592 1.00 14.89 88 LEU A O 1
ATOM 661 N N . ASP A 1 97 ? 90.600 82.823 5.527 1.00 13.74 89 ASP A N 1
ATOM 662 C CA . ASP A 1 97 ? 91.668 82.517 6.471 1.00 13.11 89 ASP A CA 1
ATOM 663 C C . ASP A 1 97 ? 91.158 81.776 7.715 1.00 12.47 89 ASP A C 1
ATOM 664 O O . ASP A 1 97 ? 91.810 80.880 8.231 1.00 12.46 89 ASP A O 1
ATOM 669 N N . THR A 1 98 ? 89.995 82.159 8.208 1.00 11.55 90 THR A N 1
ATOM 670 C CA . THR A 1 98 ? 89.514 81.657 9.493 1.00 11.12 90 THR A CA 1
ATOM 671 C C . THR A 1 98 ? 88.498 80.536 9.393 1.00 11.17 90 THR A C 1
ATOM 672 O O . THR A 1 98 ? 88.352 79.779 10.330 1.00 10.90 90 THR A O 1
ATOM 676 N N . GLY A 1 99 ? 87.786 80.458 8.265 1.00 11.28 91 GLY A N 1
ATOM 677 C CA . GLY A 1 99 ? 86.654 79.571 8.143 1.00 11.51 91 GLY A CA 1
ATOM 678 C C . GLY A 1 99 ? 85.318 80.151 8.592 1.00 11.41 91 GLY A C 1
ATOM 679 O O . GLY A 1 99 ? 84.311 79.470 8.483 1.00 11.86 91 GLY A O 1
ATOM 680 N N . HIS A 1 100 ? 85.277 81.370 9.111 1.00 10.97 92 HIS A N 1
ATOM 681 C CA . HIS A 1 100 ? 84.009 81.956 9.508 1.00 11.08 92 HIS A CA 1
ATOM 682 C C . HIS A 1 100 ? 83.123 82.039 8.285 1.00 11.48 92 HIS A C 1
ATOM 683 O O . HIS A 1 100 ? 83.604 82.463 7.239 1.00 11.53 92 HIS A O 1
ATOM 690 N N . PRO A 1 101 ? 81.844 81.647 8.400 1.00 11.74 93 PRO A N 1
ATOM 691 C CA . PRO A 1 101 ? 80.923 81.864 7.275 1.00 12.13 93 PRO A CA 1
ATOM 692 C C . PRO A 1 101 ? 80.946 83.325 6.798 1.00 12.07 93 PRO A C 1
ATOM 693 O O . PRO A 1 101 ? 80.956 84.256 7.602 1.00 11.57 93 PRO A O 1
ATOM 697 N N . ILE A 1 102 ? 80.943 83.525 5.491 1.00 12.60 94 ILE A N 1
ATOM 698 C CA . ILE A 1 102 ? 80.919 84.870 4.910 1.00 12.82 94 ILE A CA 1
ATOM 699 C C . ILE A 1 102 ? 79.767 85.703 5.456 1.00 12.88 94 ILE A C 1
ATOM 700 O O . ILE A 1 102 ? 79.894 86.895 5.645 1.00 12.46 94 ILE A O 1
ATOM 705 N N . ARG A 1 103 ? 78.641 85.077 5.764 1.00 13.55 95 ARG A N 1
ATOM 706 C CA . ARG A 1 103 ? 77.567 85.850 6.340 1.00 13.99 95 ARG A CA 1
ATOM 707 C C . ARG A 1 103 ? 77.956 86.465 7.714 1.00 13.56 95 ARG A C 1
ATOM 708 O O . ARG A 1 103 ? 77.512 87.568 8.024 1.00 13.10 95 ARG A O 1
ATOM 716 N N . ASP A 1 104 ? 78.794 85.763 8.482 1.00 13.47 96 ASP A N 1
ATOM 717 C CA . ASP A 1 104 ? 79.246 86.214 9.811 1.00 13.54 96 ASP A CA 1
ATOM 718 C C . ASP A 1 104 ? 80.363 87.262 9.686 1.00 12.77 96 ASP A C 1
ATOM 719 O O . ASP A 1 104 ? 80.410 88.246 10.450 1.00 12.25 96 ASP A O 1
ATOM 724 N N . SER A 1 105 ? 81.281 87.068 8.745 1.00 12.40 97 SER A N 1
ATOM 725 C CA . SER A 1 105 ? 82.321 88.065 8.576 1.00 12.21 97 SER A CA 1
ATOM 726 C C . SER A 1 105 ? 81.714 89.368 8.052 1.00 12.30 97 SER A C 1
ATOM 727 O O . SER A 1 105 ? 82.151 90.421 8.443 1.00 12.32 97 SER A O 1
ATOM 730 N N . ARG A 1 106 ? 80.686 89.292 7.211 1.00 12.79 98 ARG A N 1
ATOM 731 C CA . ARG A 1 106 ? 79.970 90.488 6.765 1.00 13.16 98 ARG A CA 1
ATOM 732 C C . ARG A 1 106 ? 79.141 91.159 7.881 1.00 13.25 98 ARG A C 1
ATOM 733 O O . ARG A 1 106 ? 79.186 92.377 8.019 1.00 13.34 98 ARG A O 1
ATOM 741 N N . ALA A 1 107 ? 78.373 90.384 8.652 1.00 13.29 99 ALA A N 1
ATOM 742 C CA . ALA A 1 107 ? 77.395 90.948 9.585 1.00 13.53 99 ALA A CA 1
ATOM 743 C C . ALA A 1 107 ? 77.983 91.221 10.961 1.00 13.30 99 ALA A C 1
ATOM 744 O O . ALA A 1 107 ? 77.461 92.052 11.697 1.00 13.18 99 ALA A O 1
ATOM 746 N N . LEU A 1 108 ? 79.068 90.538 11.290 1.00 13.01 100 LEU A N 1
ATOM 747 C CA . LEU A 1 108 ? 79.607 90.584 12.619 1.00 12.90 100 LEU A CA 1
ATOM 748 C C . LEU A 1 108 ? 81.079 90.996 12.653 1.00 12.72 100 LEU A C 1
ATOM 749 O O . LEU A 1 108 ? 81.388 92.032 13.257 1.00 12.40 100 LEU A O 1
ATOM 754 N N . ASP A 1 109 ? 81.985 90.224 12.037 1.00 12.89 101 ASP A N 1
ATOM 755 C CA . ASP A 1 109 ? 83.420 90.506 12.135 1.00 12.65 101 ASP A CA 1
ATOM 756 C C . ASP A 1 109 ? 83.769 91.947 11.677 1.00 12.13 101 ASP A C 1
ATOM 757 O O . ASP A 1 109 ? 84.419 92.721 12.419 1.00 11.39 101 ASP A O 1
ATOM 762 N N . VAL A 1 110 ? 83.379 92.316 10.464 1.00 11.81 102 VAL A N 1
ATOM 763 C CA . VAL A 1 110 ? 83.749 93.632 9.978 1.00 11.81 102 VAL A CA 1
ATOM 764 C C . VAL A 1 110 ? 83.048 94.787 10.763 1.00 11.89 102 VAL A C 1
ATOM 765 O O . VAL A 1 110 ? 83.727 95.660 11.263 1.00 11.70 102 VAL A O 1
ATOM 769 N N . PRO A 1 111 ? 81.712 94.761 10.908 1.00 12.28 103 PRO A N 1
ATOM 770 C CA . PRO A 1 111 ? 81.020 95.822 11.647 1.00 12.55 103 PRO A CA 1
ATOM 771 C C . PRO A 1 111 ? 81.512 95.997 13.092 1.00 12.20 103 PRO A C 1
ATOM 772 O O . PRO A 1 111 ? 81.649 97.122 13.542 1.00 12.08 103 PRO A O 1
ATOM 776 N N . ARG A 1 112 ? 81.798 94.907 13.795 1.00 12.10 104 ARG A N 1
ATOM 777 C CA . ARG A 1 112 ? 82.239 95.021 15.194 1.00 12.33 104 ARG A CA 1
ATOM 778 C C . ARG A 1 112 ? 83.604 95.672 15.257 1.00 11.00 104 ARG A C 1
ATOM 779 O O . ARG A 1 112 ? 83.883 96.459 16.149 1.00 10.39 104 ARG A O 1
ATOM 787 N N . THR A 1 113 ? 84.463 95.341 14.290 1.00 10.08 105 THR A N 1
ATOM 788 C CA . THR A 1 113 ? 85.799 95.919 14.202 1.00 9.45 105 THR A CA 1
ATOM 789 C C . THR A 1 113 ? 85.708 97.401 13.924 1.00 9.24 105 THR A C 1
ATOM 790 O O . THR A 1 113 ? 86.308 98.187 14.625 1.00 9.07 105 THR A O 1
ATOM 794 N N . ALA A 1 114 ? 84.929 97.788 12.918 1.00 9.38 106 ALA A N 1
ATOM 795 C CA . ALA A 1 114 ? 84.708 99.208 12.637 1.00 9.47 106 ALA A CA 1
ATOM 796 C C . ALA A 1 114 ? 84.134 99.976 13.854 1.00 9.24 106 ALA A C 1
ATOM 797 O O . ALA A 1 114 ? 84.602 101.060 14.200 1.00 9.24 106 ALA A O 1
ATOM 799 N N . ALA A 1 115 ? 83.130 99.403 14.485 1.00 9.14 107 ALA A N 1
ATOM 800 C CA . ALA A 1 115 ? 82.466 100.024 15.624 1.00 9.16 107 ALA A CA 1
ATOM 801 C C . ALA A 1 115 ? 83.426 100.264 16.772 1.00 8.72 107 ALA A C 1
ATOM 802 O O . ALA A 1 115 ? 83.373 101.303 17.426 1.00 8.78 107 ALA A O 1
ATOM 804 N N . CYS A 1 116 ? 84.315 99.314 17.014 1.00 8.43 108 CYS A N 1
ATOM 805 C CA . CYS A 1 116 ? 85.267 99.441 18.111 1.00 8.21 108 CYS A CA 1
ATOM 806 C C . CYS A 1 116 ? 86.325 100.502 17.820 1.00 7.97 108 CYS A C 1
ATOM 807 O O . CYS A 1 116 ? 86.612 101.312 18.678 1.00 7.84 108 CYS A O 1
ATOM 810 N N . PHE A 1 117 ? 86.889 100.523 16.599 1.00 7.88 109 PHE A N 1
ATOM 811 C CA . PHE A 1 117 ? 87.812 101.585 16.257 1.00 7.87 109 PHE A CA 1
ATOM 812 C C . PHE A 1 117 ? 87.078 102.938 16.330 1.00 8.04 109 PHE A C 1
ATOM 813 O O . PHE A 1 117 ? 87.661 103.903 16.792 1.00 8.01 109 PHE A O 1
ATOM 821 N N . ARG A 1 118 ? 85.822 103.002 15.883 1.00 8.09 110 ARG A N 1
ATOM 822 C CA . ARG A 1 118 ? 85.106 104.274 15.907 1.00 8.49 110 ARG A CA 1
ATOM 823 C C . ARG A 1 118 ? 84.889 104.730 17.352 1.00 8.10 110 ARG A C 1
ATOM 824 O O . ARG A 1 118 ? 85.135 105.885 17.660 1.00 8.01 110 ARG A O 1
ATOM 832 N N . TYR A 1 119 ? 84.480 103.806 18.230 1.00 7.66 111 TYR A N 1
ATOM 833 C CA . TYR A 1 119 ? 84.314 104.134 19.657 1.00 7.51 111 TYR A CA 1
ATOM 834 C C . TYR A 1 119 ? 85.599 104.765 20.206 1.00 7.25 111 TYR A C 1
ATOM 835 O O . TYR A 1 119 ? 85.566 105.825 20.816 1.00 7.24 111 TYR A O 1
ATOM 844 N N . PHE A 1 120 ? 86.728 104.087 19.995 1.00 7.01 112 PHE A N 1
ATOM 845 C CA . PHE A 1 120 ? 88.001 104.569 20.496 1.00 6.93 112 PHE A CA 1
ATOM 846 C C . PHE A 1 120 ? 88.520 105.830 19.844 1.00 7.15 112 PHE A C 1
ATOM 847 O O . PHE A 1 120 ? 89.167 106.637 20.506 1.00 7.18 112 PHE A O 1
ATOM 855 N N . GLY A 1 121 ? 88.200 106.039 18.573 1.00 7.42 113 GLY A N 1
ATOM 856 C CA . GLY A 1 121 ? 88.513 107.298 17.941 1.00 7.81 113 GLY A CA 1
ATOM 857 C C . GLY A 1 121 ? 87.803 108.450 18.630 1.00 8.15 113 GLY A C 1
ATOM 858 O O . GLY A 1 121 ? 88.380 109.507 18.805 1.00 8.24 113 GLY A O 1
ATOM 859 N N . GLY A 1 122 ? 86.569 108.216 19.070 1.00 8.42 114 GLY A N 1
ATOM 860 C CA . GLY A 1 122 ? 85.821 109.232 19.816 1.00 8.96 114 GLY A CA 1
ATOM 861 C C . GLY A 1 122 ? 86.270 109.304 21.273 1.00 9.04 114 GLY A C 1
ATOM 862 O O . GLY A 1 122 ? 86.161 110.338 21.891 1.00 9.32 114 GLY A O 1
ATOM 863 N N . MET A 1 123 ? 86.780 108.204 21.812 1.00 7.90 115 MET A N 1
ATOM 864 C CA . MET A 1 123 ? 87.277 108.172 23.190 1.00 7.92 115 MET A CA 1
ATOM 865 C C . MET A 1 123 ? 88.576 108.930 23.420 1.00 7.82 115 MET A C 1
ATOM 866 O O . MET A 1 123 ? 88.855 109.349 24.544 1.00 7.74 115 MET A O 1
ATOM 871 N N . ALA A 1 124 ? 89.401 109.069 22.387 1.00 7.87 116 ALA A N 1
ATOM 872 C CA . ALA A 1 124 ? 90.783 109.490 22.589 1.00 7.88 116 ALA A CA 1
ATOM 873 C C . ALA A 1 124 ? 90.895 110.764 23.409 1.00 8.04 116 ALA A C 1
ATOM 874 O O . ALA A 1 124 ? 91.660 110.804 24.371 1.00 7.74 116 ALA A O 1
ATOM 876 N N . ASP A 1 125 ? 90.089 111.766 23.077 1.00 8.36 117 ASP A N 1
ATOM 877 C CA . ASP A 1 125 ? 90.144 113.052 23.800 1.00 8.64 117 ASP A CA 1
ATOM 878 C C . ASP A 1 125 ? 89.053 113.163 24.859 1.00 8.69 117 ASP A C 1
ATOM 879 O O . ASP A 1 125 ? 88.748 114.252 25.319 1.00 9.06 117 ASP A O 1
ATOM 884 N N . LYS A 1 126 ? 88.472 112.043 25.271 1.00 8.64 118 LYS A N 1
ATOM 885 C CA . LYS A 1 126 ? 87.495 112.084 26.356 1.00 8.64 118 LYS A CA 1
ATOM 886 C C . LYS A 1 126 ? 88.071 111.579 27.677 1.00 8.85 118 LYS A C 1
ATOM 887 O O . LYS A 1 126 ? 87.438 111.750 28.718 1.00 9.12 118 LYS A O 1
ATOM 893 N N . LEU A 1 127 ? 89.236 110.940 27.641 1.00 9.06 119 LEU A N 1
ATOM 894 C CA . LEU A 1 127 ? 89.893 110.500 28.867 1.00 9.56 119 LEU A CA 1
ATOM 895 C C . LEU A 1 127 ? 90.513 111.732 29.495 1.00 8.88 119 LEU A C 1
ATOM 896 O O . LEU A 1 127 ? 91.249 112.469 28.835 1.00 9.30 119 LEU A O 1
ATOM 901 N N . GLN A 1 128 ? 90.168 111.992 30.741 1.00 8.24 120 GLN A N 1
ATOM 902 C CA . GLN A 1 128 ? 90.568 113.222 31.422 1.00 7.93 120 GLN A CA 1
ATOM 903 C C . GLN A 1 128 ? 91.324 112.880 32.698 1.00 7.91 120 GLN A C 1
ATOM 904 O O . GLN A 1 128 ? 91.138 111.798 33.245 1.00 7.94 120 GLN A O 1
ATOM 910 N N . GLY A 1 129 ? 92.216 113.776 33.116 1.00 7.76 121 GLY A N 1
ATOM 911 C CA . GLY A 1 129 ? 92.928 113.648 34.376 1.00 7.73 121 GLY A CA 1
ATOM 912 C C . GLY A 1 129 ? 92.125 114.195 35.535 1.00 7.56 121 GLY A C 1
ATOM 913 O O . GLY A 1 129 ? 90.935 114.453 35.396 1.00 7.74 121 GLY A O 1
ATOM 914 N N . SER A 1 130 ? 92.784 114.379 36.669 1.00 7.43 122 SER A N 1
ATOM 915 C CA . SER A 1 130 ? 92.106 114.801 37.886 1.00 7.48 122 SER A CA 1
ATOM 916 C C . SER A 1 130 ? 92.887 115.890 38.641 1.00 7.27 122 SER A C 1
ATOM 917 O O . SER A 1 130 ? 94.094 116.080 38.412 1.00 7.05 122 SER A O 1
ATOM 920 N N . VAL A 1 131 ? 92.184 116.622 39.510 1.00 7.17 123 VAL A N 1
ATOM 921 C CA . VAL A 1 131 ? 92.793 117.582 40.430 1.00 7.25 123 VAL A CA 1
ATOM 922 C C . VAL A 1 131 ? 92.360 117.177 41.828 1.00 7.33 123 VAL A C 1
ATOM 923 O O . VAL A 1 131 ? 91.165 117.023 42.079 1.00 7.38 123 VAL A O 1
ATOM 927 N N . ILE A 1 132 ? 93.329 116.969 42.708 1.00 7.33 124 ILE A N 1
ATOM 928 C CA . ILE A 1 132 ? 93.093 116.328 43.980 1.00 7.48 124 ILE A CA 1
ATOM 929 C C . ILE A 1 132 ? 93.030 117.386 45.065 1.00 7.88 124 ILE A C 1
ATOM 930 O O . ILE A 1 132 ? 93.922 118.226 45.153 1.00 7.96 124 ILE A O 1
ATOM 935 N N . PRO A 1 133 ? 92.018 117.321 45.953 1.00 8.30 125 PRO A N 1
ATOM 936 C CA . PRO A 1 133 ? 91.978 118.314 46.999 1.00 8.75 125 PRO A CA 1
ATOM 937 C C . PRO A 1 133 ? 93.010 117.977 48.058 1.00 9.06 125 PRO A C 1
ATOM 938 O O . PRO A 1 133 ? 92.898 116.944 48.725 1.00 9.39 125 PRO A O 1
ATOM 942 N N . VAL A 1 134 ? 94.007 118.817 48.206 1.00 9.32 126 VAL A N 1
ATOM 943 C CA . VAL A 1 134 ? 95.106 118.535 49.147 1.00 9.70 126 VAL A CA 1
ATOM 944 C C . VAL A 1 134 ? 95.350 119.699 50.087 1.00 10.51 126 VAL A C 1
ATOM 945 O O . VAL A 1 134 ? 94.496 120.559 50.247 1.00 10.59 126 VAL A O 1
ATOM 949 N N . ASP A 1 135 ? 96.484 119.711 50.772 1.00 11.83 127 ASP A N 1
ATOM 950 C CA . ASP A 1 135 ? 96.752 120.786 51.725 1.00 13.14 127 ASP A CA 1
ATOM 951 C C . ASP A 1 135 ? 96.631 122.165 51.113 1.00 13.02 127 ASP A C 1
ATOM 952 O O . ASP A 1 135 ? 96.869 122.367 49.912 1.00 12.81 127 ASP A O 1
ATOM 957 N N . THR A 1 136 ? 96.256 123.118 51.947 1.00 12.92 128 THR A N 1
ATOM 958 C CA . THR A 1 136 ? 96.196 124.536 51.534 1.00 13.15 128 THR A CA 1
ATOM 959 C C . THR A 1 136 ? 97.506 125.024 50.920 1.00 12.06 128 THR A C 1
ATOM 960 O O . THR A 1 136 ? 98.593 124.758 51.437 1.00 11.52 128 THR A O 1
ATOM 964 N N . GLY A 1 137 ? 97.392 125.653 49.750 1.00 11.05 129 GLY A N 1
ATOM 965 C CA . GLY A 1 137 ? 98.542 126.252 49.107 1.00 10.62 129 GLY A CA 1
ATOM 966 C C . GLY A 1 137 ? 99.254 125.348 48.121 1.00 9.84 129 GLY A C 1
ATOM 967 O O . GLY A 1 137 ? 100.241 125.770 47.486 1.00 9.45 129 GLY A O 1
ATOM 968 N N . PHE A 1 138 ? 98.770 124.109 47.996 1.00 9.22 130 PHE A N 1
ATOM 969 C CA . PHE A 1 138 ? 99.296 123.166 47.007 1.00 8.79 130 PHE A CA 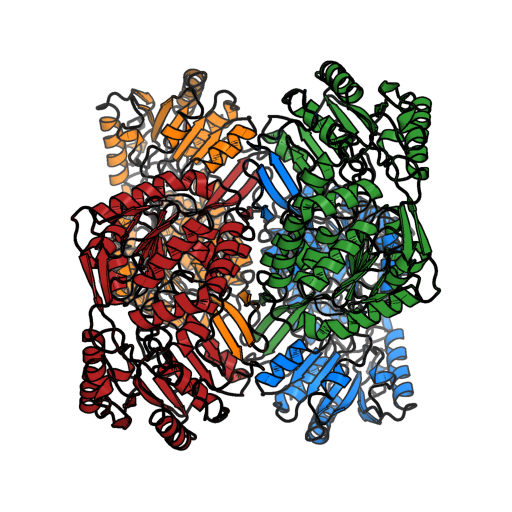1
ATOM 970 C C . PHE A 1 138 ? 98.279 122.893 45.901 1.00 8.78 130 PHE A C 1
ATOM 971 O O . PHE A 1 138 ? 97.079 122.771 46.168 1.00 8.84 130 PHE A O 1
ATOM 979 N N . LEU A 1 139 ? 98.768 122.803 44.668 1.00 8.60 131 LEU A N 1
ATOM 980 C CA . LEU A 1 139 ? 98.005 122.337 43.545 1.00 8.48 131 LEU A CA 1
ATOM 981 C C . LEU A 1 139 ? 98.497 120.941 43.166 1.00 8.19 131 LEU A C 1
ATOM 982 O O . LEU A 1 139 ? 99.684 120.751 42.939 1.00 8.34 131 LEU A O 1
ATOM 987 N N . ASN A 1 140 ? 97.584 119.978 43.054 1.00 7.76 132 ASN A N 1
ATOM 988 C CA . ASN A 1 140 ? 97.960 118.618 42.677 1.00 7.47 132 ASN A CA 1
ATOM 989 C C . ASN A 1 140 ? 97.104 118.130 41.536 1.00 7.41 132 ASN A C 1
ATOM 990 O O . ASN A 1 140 ? 95.928 117.855 41.725 1.00 7.41 132 ASN A O 1
ATOM 995 N N . TYR A 1 141 ? 97.675 118.095 40.336 1.00 7.36 133 TYR A N 1
ATOM 996 C CA . TYR A 1 141 ? 96.963 117.568 39.179 1.00 7.38 133 TYR A CA 1
ATOM 997 C C . TYR A 1 141 ? 97.571 116.231 38.770 1.00 7.44 133 TYR A C 1
ATOM 998 O O . TYR A 1 141 ? 98.791 116.011 38.912 1.00 7.25 133 TYR A O 1
ATOM 1007 N N . VAL A 1 142 ? 96.719 115.363 38.259 1.00 7.65 134 VAL A N 1
ATOM 1008 C CA . VAL A 1 142 ? 97.119 114.028 37.853 1.00 7.93 134 VAL A CA 1
ATOM 1009 C C . VAL A 1 142 ? 96.710 113.832 36.397 1.00 8.80 134 VAL A C 1
ATOM 1010 O O . VAL A 1 142 ? 95.535 114.013 36.059 1.00 8.70 134 VAL A O 1
ATOM 1014 N N . GLN A 1 143 ? 97.682 113.501 35.557 1.00 9.64 135 GLN A N 1
ATOM 1015 C CA . GLN A 1 143 ? 97.419 113.172 34.165 1.00 10.88 135 GLN A CA 1
ATOM 1016 C C . GLN A 1 143 ? 97.305 111.657 33.984 1.00 10.30 135 GLN A C 1
ATOM 1017 O O . GLN A 1 143 ? 97.941 110.905 34.696 1.00 9.45 135 GLN A O 1
ATOM 1023 N N . ARG A 1 144 ? 96.538 111.233 32.977 1.00 10.22 136 ARG A N 1
ATOM 1024 C CA . ARG A 1 144 ? 96.585 109.858 32.500 1.00 9.99 136 ARG A CA 1
ATOM 1025 C C . ARG A 1 144 ? 97.511 109.798 31.290 1.00 9.98 136 ARG A C 1
ATOM 1026 O O . ARG A 1 144 ? 97.086 110.047 30.151 1.00 10.31 136 ARG A O 1
ATOM 1034 N N . ALA A 1 145 ? 98.772 109.454 31.519 1.00 9.27 137 ALA A N 1
ATOM 1035 C CA . ALA A 1 145 ? 99.762 109.438 30.426 1.00 9.08 137 ALA A CA 1
ATOM 1036 C C . ALA A 1 145 ? 99.815 108.031 29.811 1.00 8.90 137 ALA A C 1
ATOM 1037 O O . ALA A 1 145 ? 99.526 107.067 30.481 1.00 8.42 137 ALA A O 1
ATOM 1039 N N . PRO A 1 146 ? 100.192 107.922 28.527 1.00 9.00 138 PRO A N 1
ATOM 1040 C CA . PRO A 1 146 ? 100.367 106.599 27.962 1.00 8.98 138 PRO A CA 1
ATOM 1041 C C . PRO A 1 146 ? 101.525 105.864 28.616 1.00 8.88 138 PRO A C 1
ATOM 1042 O O . PRO A 1 146 ? 102.398 106.483 29.217 1.00 8.97 138 PRO A O 1
ATOM 1046 N N . ILE A 1 147 ? 101.539 104.556 28.462 1.00 8.83 139 ILE A N 1
ATOM 1047 C CA . ILE A 1 147 ? 102.582 103.717 29.049 1.00 9.05 139 ILE A CA 1
ATOM 1048 C C . ILE A 1 147 ? 103.860 103.794 28.234 1.00 9.06 139 ILE A C 1
ATOM 1049 O O . ILE A 1 147 ? 104.952 103.938 28.815 1.00 9.58 139 ILE A O 1
ATOM 1054 N N . GLY A 1 148 ? 103.722 103.731 26.912 1.00 8.76 140 GLY A N 1
ATOM 1055 C CA . GLY A 1 148 ? 104.851 103.774 26.013 1.00 8.91 140 GLY A CA 1
ATOM 1056 C C . GLY A 1 148 ? 104.621 102.823 24.863 1.00 8.84 140 GLY A C 1
ATOM 1057 O O . GLY A 1 148 ? 103.662 102.978 24.118 1.00 8.75 140 GLY A O 1
ATOM 1058 N N . VAL A 1 149 ? 105.536 101.868 24.686 1.00 8.78 141 VAL A N 1
ATOM 1059 C CA . VAL A 1 149 ? 105.377 100.812 23.681 1.00 8.82 141 VAL A CA 1
ATOM 1060 C C . VAL A 1 149 ? 104.659 99.638 24.342 1.00 8.67 141 VAL A C 1
ATOM 1061 O O . VAL A 1 149 ? 105.061 99.148 25.414 1.00 8.62 141 VAL A O 1
ATOM 1065 N N . VAL A 1 150 ? 103.573 99.217 23.731 1.00 8.61 142 VAL A N 1
ATOM 1066 C CA . VAL A 1 150 ? 102.795 98.107 24.273 1.00 8.59 142 VAL A CA 1
ATOM 1067 C C . VAL A 1 150 ? 102.824 96.945 23.304 1.00 8.62 142 VAL A C 1
ATOM 1068 O O . VAL A 1 150 ? 102.755 97.136 22.089 1.00 8.58 142 VAL A O 1
ATOM 1072 N N . GLY A 1 151 ? 102.943 95.750 23.869 1.00 8.58 143 GLY A N 1
ATOM 1073 C CA . GLY A 1 151 ? 102.998 94.535 23.098 1.00 8.75 143 GLY A CA 1
ATOM 1074 C C . GLY A 1 151 ? 101.666 93.823 23.231 1.00 8.77 143 GLY A C 1
ATOM 1075 O O . GLY A 1 151 ? 101.097 93.778 24.334 1.00 8.55 143 GLY A O 1
ATOM 1076 N N . GLN A 1 152 ? 101.183 93.263 22.129 1.00 8.97 144 GLN A N 1
ATOM 1077 C CA . GLN A 1 152 ? 99.870 92.613 22.113 1.00 9.37 144 GLN A CA 1
ATOM 1078 C C . GLN A 1 152 ? 99.944 91.308 21.355 1.00 9.61 144 GLN A C 1
ATOM 1079 O O . GLN A 1 152 ? 100.382 91.265 20.215 1.00 9.72 144 GLN A O 1
ATOM 1085 N N . ILE A 1 153 ? 99.458 90.246 21.986 1.00 9.95 145 ILE A N 1
ATOM 1086 C CA . ILE A 1 153 ? 99.463 88.902 21.415 1.00 10.32 145 ILE A CA 1
ATOM 1087 C C . ILE A 1 153 ? 98.025 88.426 21.359 1.00 10.48 145 ILE A C 1
ATOM 1088 O O . ILE A 1 153 ? 97.350 88.396 22.378 1.00 10.35 145 ILE A O 1
ATOM 1093 N N A VAL A 1 154 ? 97.627 87.975 20.164 0.50 10.89 146 VAL A N 1
ATOM 1094 N N B VAL A 1 154 ? 97.522 88.099 20.179 0.50 10.64 146 VAL A N 1
ATOM 1095 C CA A VAL A 1 154 ? 96.228 87.788 19.740 0.50 11.29 146 VAL A CA 1
ATOM 1096 C CA B VAL A 1 154 ? 96.127 87.661 20.100 0.50 10.82 146 VAL A CA 1
ATOM 1097 C C A VAL A 1 154 ? 96.023 86.373 19.151 0.50 11.65 146 VAL A C 1
ATOM 1098 C C B VAL A 1 154 ? 96.010 86.397 19.285 0.50 11.39 146 VAL A C 1
ATOM 1099 O O A VAL A 1 154 ? 96.823 85.967 18.312 0.50 11.87 146 VAL A O 1
ATOM 1100 O O B VAL A 1 154 ? 96.845 86.131 18.423 0.50 11.54 146 VAL A O 1
ATOM 1107 N N . PRO A 1 155 ? 94.960 85.617 19.560 1.00 11.84 147 PRO A N 1
ATOM 1108 C CA . PRO A 1 155 ? 94.760 84.331 18.961 1.00 12.12 147 PRO A CA 1
ATOM 1109 C C . PRO A 1 155 ? 93.975 84.385 17.635 1.00 12.38 147 PRO A C 1
ATOM 1110 O O . PRO A 1 155 ? 93.719 85.472 17.098 1.00 11.95 147 PRO A O 1
ATOM 1114 N N . TRP A 1 156 ? 93.574 83.209 17.152 1.00 12.54 148 TRP A N 1
ATOM 1115 C CA . TRP A 1 156 ? 93.083 83.048 15.791 1.00 13.20 148 TRP A CA 1
ATOM 1116 C C . TRP A 1 156 ? 91.567 83.022 15.654 1.00 12.91 148 TRP A C 1
ATOM 1117 O O . TRP A 1 156 ? 91.085 82.836 14.539 1.00 13.03 148 TRP A O 1
ATOM 1128 N N . ASN A 1 157 ? 90.807 83.200 16.749 1.00 12.13 149 ASN A N 1
ATOM 1129 C CA . ASN A 1 157 ? 89.357 82.984 16.645 1.00 12.15 149 ASN A CA 1
ATOM 1130 C C . ASN A 1 157 ? 88.542 84.188 16.136 1.00 11.66 149 ASN A C 1
ATOM 1131 O O . ASN A 1 157 ? 87.559 83.994 15.418 1.00 11.64 149 ASN A O 1
ATOM 1136 N N . PHE A 1 158 ? 88.986 85.411 16.442 1.00 11.15 150 PHE A N 1
ATOM 1137 C CA . PHE A 1 158 ? 88.364 86.635 15.931 1.00 11.07 150 PHE A CA 1
ATOM 1138 C C . PHE A 1 158 ? 89.486 87.590 15.554 1.00 11.03 150 PHE A C 1
ATOM 1139 O O . PHE A 1 158 ? 89.619 88.660 16.126 1.00 10.58 150 PHE A O 1
ATOM 1147 N N . PRO A 1 159 ? 90.335 87.196 14.596 1.00 11.30 151 PRO A N 1
ATOM 1148 C CA . PRO A 1 159 ? 91.527 88.003 14.368 1.00 11.38 151 PRO A CA 1
ATOM 1149 C C . PRO A 1 159 ? 91.239 89.422 13.927 1.00 11.56 151 PRO A C 1
ATOM 1150 O O . PRO A 1 159 ? 91.910 90.343 14.401 1.00 11.27 151 PRO A O 1
ATOM 1154 N N . LEU A 1 160 ? 90.274 89.608 13.043 1.00 11.94 152 LEU A N 1
ATOM 1155 C CA . LEU A 1 160 ? 89.958 90.965 12.595 1.00 12.51 152 LEU A CA 1
ATOM 1156 C C . LEU A 1 160 ? 89.425 91.786 13.764 1.00 12.45 152 LEU A C 1
ATOM 1157 O O . LEU A 1 160 ? 89.910 92.881 14.046 1.00 12.15 152 LEU A O 1
ATOM 1162 N N . MET A 1 161 ? 88.458 91.246 14.488 1.00 13.09 153 MET A N 1
ATOM 1163 C CA A MET A 1 161 ? 87.858 91.984 15.604 0.50 13.47 153 MET A CA 1
ATOM 1164 C CA B MET A 1 161 ? 87.854 91.974 15.620 0.50 13.39 153 MET A CA 1
ATOM 1165 C C . MET A 1 161 ? 88.900 92.327 16.669 1.00 13.15 153 MET A C 1
ATOM 1166 O O . MET A 1 161 ? 88.871 93.418 17.240 1.00 12.80 153 MET A O 1
ATOM 1175 N N . PHE A 1 162 ? 89.820 91.403 16.920 1.00 12.92 154 PHE A N 1
ATOM 1176 C CA . PHE A 1 162 ? 90.859 91.637 17.926 1.00 13.28 154 PHE A CA 1
ATOM 1177 C C . PHE A 1 162 ? 91.777 92.784 17.583 1.00 12.04 154 PHE A C 1
ATOM 1178 O O . PHE A 1 162 ? 92.308 93.406 18.503 1.00 11.67 154 PHE A O 1
ATOM 1186 N N . THR A 1 163 ? 91.982 93.082 16.293 1.00 11.28 155 THR A N 1
ATOM 1187 C CA . THR A 1 163 ? 92.774 94.276 15.941 1.00 10.85 155 THR A CA 1
ATOM 1188 C C . THR A 1 163 ? 92.201 95.512 16.596 1.00 10.38 155 THR A C 1
ATOM 1189 O O . THR A 1 163 ? 92.942 96.348 17.129 1.00 10.19 155 THR A O 1
ATOM 1193 N N . SER A 1 164 ? 90.882 95.634 16.547 1.00 10.11 156 SER A N 1
ATOM 1194 C CA . SER A 1 164 ? 90.190 96.778 17.123 1.00 9.91 156 SER A CA 1
ATOM 1195 C C . SER A 1 164 ? 90.146 96.715 18.647 1.00 10.11 156 SER A C 1
ATOM 1196 O O . SER A 1 164 ? 90.389 97.723 19.313 1.00 9.96 156 SER A O 1
ATOM 1199 N N . TRP A 1 165 ? 89.861 95.554 19.218 1.00 10.78 157 TRP A N 1
ATOM 1200 C CA . TRP A 1 165 ? 89.779 95.465 20.689 1.00 11.28 157 TRP A CA 1
ATOM 1201 C C . TRP A 1 165 ? 91.107 95.826 21.375 1.00 11.00 157 TRP A C 1
ATOM 1202 O O . TRP A 1 165 ? 91.137 96.468 22.415 1.00 10.14 157 TRP A O 1
ATOM 1213 N N . LYS A 1 166 ? 92.194 95.371 20.770 1.00 11.09 158 LYS A N 1
ATOM 1214 C CA . LYS A 1 166 ? 93.541 95.638 21.248 1.00 11.28 158 LYS A CA 1
ATOM 1215 C C . LYS A 1 166 ? 94.056 97.034 20.931 1.00 10.31 158 LYS A C 1
ATOM 1216 O O . LYS A 1 166 ? 94.470 97.793 21.827 1.00 9.73 158 LYS A O 1
ATOM 1222 N N . MET A 1 167 ? 94.045 97.368 19.652 1.00 9.69 159 MET A N 1
ATOM 1223 C CA . MET A 1 167 ? 94.703 98.568 19.205 1.00 9.48 159 MET A CA 1
ATOM 1224 C C . MET A 1 167 ? 93.884 99.825 19.417 1.00 8.90 159 MET A C 1
ATOM 1225 O O . MET A 1 167 ? 94.464 100.895 19.576 1.00 8.72 159 MET A O 1
ATOM 1230 N N . GLY A 1 168 ? 92.561 99.705 19.429 1.00 8.39 160 GLY A N 1
ATOM 1231 C CA . GLY A 1 168 ? 91.719 100.878 19.694 1.00 8.01 160 GLY A CA 1
ATOM 1232 C C . GLY A 1 168 ? 92.113 101.653 20.957 1.00 7.60 160 GLY A C 1
ATOM 1233 O O . GLY A 1 168 ? 92.500 102.817 20.867 1.00 7.55 160 GLY A O 1
ATOM 1234 N N . PRO A 1 169 ? 92.035 101.012 22.129 1.00 7.36 161 PRO A N 1
ATOM 1235 C CA . PRO A 1 169 ? 92.379 101.751 23.317 1.00 7.18 161 PRO A CA 1
ATOM 1236 C C . PRO A 1 169 ? 93.856 102.087 23.405 1.00 7.09 161 PRO A C 1
ATOM 1237 O O . PRO A 1 169 ? 94.189 103.170 23.868 1.00 7.12 161 PRO A O 1
ATOM 1241 N N . ALA A 1 170 ? 94.730 101.182 22.992 1.00 7.06 162 ALA A N 1
ATOM 1242 C CA . ALA A 1 170 ? 96.177 101.416 23.129 1.00 7.07 162 ALA A CA 1
ATOM 1243 C C . ALA A 1 170 ? 96.577 102.683 22.382 1.00 7.10 162 ALA A C 1
ATOM 1244 O O . ALA A 1 170 ? 97.312 103.533 22.916 1.00 6.94 162 ALA A O 1
ATOM 1246 N N . LEU A 1 171 ? 96.054 102.808 21.154 1.00 7.28 163 LEU A N 1
ATOM 1247 C CA . LEU A 1 171 ? 96.414 103.901 20.257 1.00 7.48 163 LEU A CA 1
ATOM 1248 C C . LEU A 1 171 ? 95.744 105.176 20.694 1.00 7.51 163 LEU A C 1
ATOM 1249 O O . LEU A 1 171 ? 96.385 106.232 20.745 1.00 7.65 163 LEU A O 1
ATOM 1254 N N . ALA A 1 172 ? 94.472 105.074 21.042 1.00 7.40 164 ALA A N 1
ATOM 1255 C CA . ALA A 1 172 ? 93.710 106.229 21.512 1.00 7.53 164 ALA A CA 1
ATOM 1256 C C . ALA A 1 172 ? 94.406 106.873 22.690 1.00 7.54 164 ALA A C 1
ATOM 1257 O O . ALA A 1 172 ? 94.513 108.096 22.756 1.00 7.51 164 ALA A O 1
ATOM 1259 N N . ALA A 1 173 ? 94.931 106.041 23.582 1.00 7.68 165 ALA A N 1
ATOM 1260 C CA . ALA A 1 173 ? 95.595 106.511 24.800 1.00 7.75 165 ALA A CA 1
ATOM 1261 C C . ALA A 1 173 ? 96.991 107.067 24.591 1.00 8.03 165 ALA A C 1
ATOM 1262 O O . ALA A 1 173 ? 97.555 107.604 25.528 1.00 8.13 165 ALA A O 1
ATOM 1264 N N . GLY A 1 174 ? 97.524 107.006 23.366 1.00 8.25 166 GLY A N 1
ATOM 1265 C CA . GLY A 1 174 ? 98.834 107.523 23.083 1.00 8.39 166 GLY A CA 1
ATOM 1266 C C . GLY A 1 174 ? 100.015 106.562 23.151 1.00 8.30 166 GLY A C 1
ATOM 1267 O O . GLY A 1 174 ? 101.155 107.008 23.142 1.00 8.49 166 GLY A O 1
ATOM 1268 N N . ASN A 1 175 ? 99.756 105.261 23.201 1.00 8.22 167 ASN A N 1
ATOM 1269 C CA . ASN A 1 175 ? 100.829 104.259 23.153 1.00 8.06 167 ASN A CA 1
ATOM 1270 C C . ASN A 1 175 ? 101.158 103.927 21.721 1.00 8.10 167 ASN A C 1
ATOM 1271 O O . ASN A 1 175 ? 100.327 104.107 20.836 1.00 8.10 167 ASN A O 1
ATOM 1276 N N . THR A 1 176 ? 102.357 103.398 21.489 1.00 7.99 168 THR A N 1
ATOM 1277 C CA . THR A 1 176 ? 102.656 102.798 20.190 1.00 8.16 168 THR A CA 1
ATOM 1278 C C . THR A 1 176 ? 102.606 101.299 20.399 1.00 8.01 168 THR A C 1
ATOM 1279 O O . THR A 1 176 ? 102.637 100.812 21.543 1.00 7.59 168 THR A O 1
ATOM 1283 N N . VAL A 1 177 ? 102.506 100.571 19.299 1.00 8.12 169 VAL A N 1
ATOM 1284 C CA . VAL A 1 177 ? 102.042 99.191 19.339 1.00 8.12 169 VAL A CA 1
ATOM 1285 C C . VAL A 1 177 ? 102.906 98.231 18.545 1.00 8.34 169 VAL A C 1
ATOM 1286 O O . VAL A 1 177 ? 103.278 98.519 17.428 1.00 8.50 169 VAL A O 1
ATOM 1290 N N . VAL A 1 178 ? 103.224 97.099 19.162 1.00 8.32 170 VAL A N 1
ATOM 1291 C CA . VAL A 1 178 ? 103.771 95.953 18.451 1.00 8.67 170 VAL A CA 1
ATOM 1292 C C . VAL A 1 178 ? 102.780 94.823 18.706 1.00 8.85 170 VAL A C 1
ATOM 1293 O O . VAL A 1 178 ? 102.595 94.404 19.853 1.00 8.48 170 VAL A O 1
ATOM 1297 N N . LEU A 1 179 ? 102.137 94.378 17.632 1.00 9.34 171 LEU A N 1
ATOM 1298 C CA . LEU A 1 179 ? 101.112 93.387 17.725 1.00 9.89 171 LEU A CA 1
ATOM 1299 C C . LEU A 1 179 ? 101.570 92.088 17.031 1.00 10.33 171 LEU A C 1
ATOM 1300 O O . LEU A 1 179 ? 101.996 92.099 15.872 1.00 10.53 171 LEU A O 1
ATOM 1305 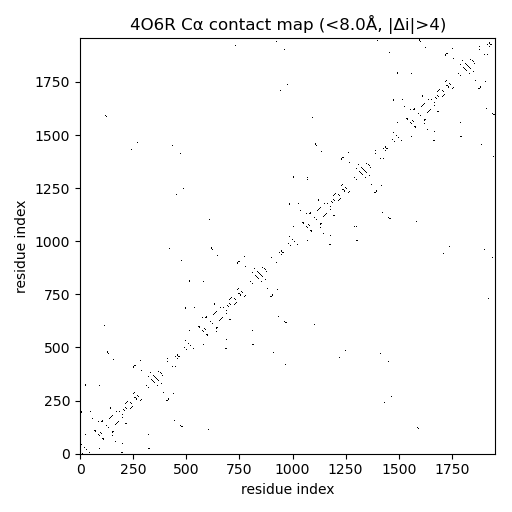N N . LYS A 1 180 ? 101.448 90.982 17.745 1.00 10.69 172 LYS A N 1
ATOM 1306 C CA . LYS A 1 180 ? 101.728 89.651 17.197 1.00 11.38 172 LYS A CA 1
ATOM 1307 C C . LYS A 1 180 ? 100.415 88.892 16.995 1.00 10.98 172 LYS A C 1
ATOM 1308 O O . LYS A 1 180 ? 99.878 88.297 17.945 1.00 10.78 172 LYS A O 1
ATOM 1314 N N . PRO A 1 181 ? 99.872 88.923 15.768 1.00 10.65 173 PRO A N 1
ATOM 1315 C CA . PRO A 1 181 ? 98.623 88.190 15.538 1.00 10.62 173 PRO A CA 1
ATOM 1316 C C . PRO A 1 181 ? 98.929 86.718 15.379 1.00 10.91 173 PRO A C 1
ATOM 1317 O O . PRO A 1 181 ? 100.113 86.332 15.236 1.00 11.06 173 PRO A O 1
ATOM 1321 N N . SER A 1 182 ? 97.899 85.894 15.379 1.00 10.94 174 SER A N 1
ATOM 1322 C CA . SER A 1 182 ? 98.110 84.476 15.188 1.00 11.25 174 SER A CA 1
ATOM 1323 C C . SER A 1 182 ? 98.659 84.208 13.819 1.00 11.65 174 SER A C 1
ATOM 1324 O O . SER A 1 182 ? 98.147 84.729 12.806 1.00 11.63 174 SER A O 1
ATOM 1327 N N . GLU A 1 183 ? 99.687 83.365 13.776 1.00 11.86 175 GLU A N 1
ATOM 1328 C CA . GLU A 1 183 ? 100.279 82.948 12.509 1.00 12.40 175 GLU A CA 1
ATOM 1329 C C . GLU A 1 183 ? 99.350 82.015 11.743 1.00 12.69 175 GLU A C 1
ATOM 1330 O O . GLU A 1 183 ? 99.549 81.808 10.562 1.00 12.86 175 GLU A O 1
ATOM 1336 N N . ILE A 1 184 ? 98.340 81.468 12.431 1.00 12.71 176 ILE A N 1
ATOM 1337 C CA . ILE A 1 184 ? 97.306 80.636 11.791 1.00 13.19 176 ILE A CA 1
ATOM 1338 C C . ILE A 1 184 ? 96.367 81.483 10.922 1.00 12.87 176 ILE A C 1
ATOM 1339 O O . ILE A 1 184 ? 95.866 80.987 9.897 1.00 13.13 176 ILE A O 1
ATOM 1344 N N . THR A 1 185 ? 96.092 82.724 11.349 1.00 12.18 177 THR A N 1
ATOM 1345 C CA . THR A 1 185 ? 95.113 83.584 10.682 1.00 12.06 177 THR A CA 1
ATOM 1346 C C . THR A 1 185 ? 95.606 85.030 10.646 1.00 11.88 177 THR A C 1
ATOM 1347 O O . THR A 1 185 ? 95.019 85.902 11.293 1.00 11.93 177 THR A O 1
ATOM 1351 N N . PRO A 1 186 ? 96.721 85.294 9.945 1.00 11.83 178 PRO A N 1
ATOM 1352 C CA . PRO A 1 186 ? 97.338 86.626 10.067 1.00 11.69 178 PRO A CA 1
ATOM 1353 C C . PRO A 1 186 ? 96.852 87.631 9.026 1.00 11.75 178 PRO A C 1
ATOM 1354 O O . PRO A 1 186 ? 97.230 88.792 9.062 1.00 11.58 178 PRO A O 1
ATOM 1358 N N . LEU A 1 187 ? 96.072 87.181 8.065 1.00 12.03 179 LEU A N 1
ATOM 1359 C CA . LEU A 1 187 ? 95.943 87.964 6.832 1.00 12.18 179 LEU A CA 1
ATOM 1360 C C . LEU A 1 187 ? 95.132 89.269 6.980 1.00 12.00 179 LEU A C 1
ATOM 1361 O O . LEU A 1 187 ? 95.534 90.324 6.464 1.00 12.00 179 LEU A O 1
ATOM 1366 N N . SER A 1 188 ? 94.029 89.224 7.719 1.00 11.80 180 SER A N 1
ATOM 1367 C CA . SER A 1 188 ? 93.196 90.417 7.876 1.00 11.53 180 SER A CA 1
ATOM 1368 C C . SER A 1 188 ? 93.924 91.508 8.682 1.00 11.14 180 SER A C 1
ATOM 1369 O O . SER A 1 188 ? 93.758 92.696 8.409 1.00 11.13 180 SER A O 1
ATOM 1372 N N . THR A 1 189 ? 94.793 91.112 9.613 1.00 10.77 181 THR A N 1
ATOM 1373 C CA . THR A 1 189 ? 95.573 92.041 10.397 1.00 10.53 181 THR A CA 1
ATOM 1374 C C . THR A 1 189 ? 96.560 92.836 9.544 1.00 10.74 181 THR A C 1
ATOM 1375 O O . THR A 1 189 ? 96.761 94.033 9.736 1.00 10.58 181 THR A O 1
ATOM 1379 N N . LEU A 1 190 ? 97.172 92.150 8.592 1.00 11.15 182 LEU A N 1
ATOM 1380 C CA . LEU A 1 190 ? 98.055 92.794 7.642 1.00 11.42 182 LEU A CA 1
ATOM 1381 C C . LEU A 1 190 ? 97.274 93.790 6.747 1.00 11.62 182 LEU A C 1
ATOM 1382 O O . LEU A 1 190 ? 97.792 94.834 6.391 1.00 11.40 182 LEU A O 1
ATOM 1387 N N . ARG A 1 191 ? 96.034 93.472 6.379 1.00 11.95 183 ARG A N 1
ATOM 1388 C CA . ARG A 1 191 ? 95.203 94.433 5.650 1.00 12.38 183 ARG A CA 1
ATOM 1389 C C . ARG A 1 191 ? 94.809 95.634 6.513 1.00 11.79 183 ARG A C 1
ATOM 1390 O O . ARG A 1 191 ? 94.810 96.764 6.037 1.00 11.47 183 ARG A O 1
ATOM 1398 N N . ILE A 1 192 ? 94.490 95.389 7.790 1.00 11.28 184 ILE A N 1
ATOM 1399 C CA . ILE A 1 192 ? 94.187 96.477 8.709 1.00 10.84 184 ILE A CA 1
ATOM 1400 C C . ILE A 1 192 ? 95.358 97.459 8.791 1.00 10.72 184 ILE A C 1
ATOM 1401 O O . ILE A 1 192 ? 95.151 98.665 8.712 1.00 10.51 184 ILE A O 1
ATOM 1406 N N . VAL A 1 193 ? 96.581 96.970 8.970 1.00 10.82 185 VAL A N 1
ATOM 1407 C CA . VAL A 1 193 ? 97.689 97.903 9.146 1.00 10.84 185 VAL A CA 1
ATOM 1408 C C . VAL A 1 193 ? 97.982 98.634 7.858 1.00 11.39 185 VAL A C 1
ATOM 1409 O O . VAL A 1 193 ? 98.452 99.780 7.896 1.00 11.38 185 VAL A O 1
ATOM 1413 N N . GLU A 1 194 ? 97.722 97.988 6.723 1.00 11.93 186 GLU A N 1
ATOM 1414 C CA . GLU A 1 194 ? 97.797 98.661 5.425 1.00 12.70 186 GLU A CA 1
ATOM 1415 C C . GLU A 1 194 ? 96.804 99.828 5.366 1.00 12.37 186 GLU A C 1
ATOM 1416 O O . GLU A 1 194 ? 97.160 100.928 4.918 1.00 12.20 186 GLU A O 1
ATOM 1422 N N . LEU A 1 195 ? 95.569 99.601 5.825 1.00 11.90 187 LEU A N 1
ATOM 1423 C CA . LEU A 1 195 ? 94.584 100.689 5.878 1.00 11.82 187 LEU A CA 1
ATOM 1424 C C . LEU A 1 195 ? 95.032 101.784 6.828 1.00 11.54 187 LEU A C 1
ATOM 1425 O O . LEU A 1 195 ? 94.865 102.956 6.521 1.00 11.47 187 LEU A O 1
ATOM 1430 N N . MET A 1 196 ? 95.582 101.401 7.984 1.00 11.27 188 MET A N 1
ATOM 1431 C CA . MET A 1 196 ? 96.164 102.368 8.909 1.00 11.13 188 MET A CA 1
ATOM 1432 C C . MET A 1 196 ? 97.184 103.293 8.232 1.00 11.60 188 MET A C 1
ATOM 1433 O O . MET A 1 196 ? 97.134 104.518 8.409 1.00 11.41 188 MET A O 1
ATOM 1438 N N . ALA A 1 197 ? 98.077 102.721 7.421 1.00 11.98 189 ALA A N 1
ATOM 1439 C CA . ALA A 1 197 ? 99.058 103.508 6.708 1.00 12.59 189 ALA A CA 1
ATOM 1440 C C . ALA A 1 197 ? 98.349 104.429 5.736 1.00 13.21 189 ALA A C 1
ATOM 1441 O O . ALA A 1 197 ? 98.669 105.619 5.651 1.00 13.00 189 ALA A O 1
ATOM 1443 N N . GLU A 1 198 ? 97.359 103.892 5.036 1.00 14.04 190 GLU A N 1
ATOM 1444 C CA . GLU A 1 198 ? 96.609 104.680 4.070 1.00 15.27 190 GLU A CA 1
ATOM 1445 C C . GLU A 1 198 ? 95.936 105.890 4.706 1.00 14.52 190 GLU A C 1
ATOM 1446 O O . GLU A 1 198 ? 95.959 106.961 4.129 1.00 14.29 190 GLU A O 1
ATOM 1452 N N . VAL A 1 199 ? 95.335 105.727 5.884 1.00 13.62 191 VAL A N 1
ATOM 1453 C CA . VAL A 1 199 ? 94.625 106.852 6.498 1.00 13.35 191 VAL A CA 1
ATOM 1454 C C . VAL A 1 199 ? 95.559 107.844 7.200 1.00 12.99 191 VAL A C 1
ATOM 1455 O O . VAL A 1 199 ? 95.095 108.901 7.600 1.00 13.20 191 VAL A O 1
ATOM 1459 N N . GLY A 1 200 ? 96.845 107.512 7.355 1.00 12.41 192 GLY A N 1
ATOM 1460 C CA . GLY A 1 200 ? 97.842 108.449 7.833 1.00 12.13 192 GLY A CA 1
ATOM 1461 C C . GLY A 1 200 ? 98.490 108.113 9.174 1.00 11.66 192 GLY A C 1
ATOM 1462 O O . GLY A 1 200 ? 99.137 108.966 9.764 1.00 11.30 192 GLY A O 1
ATOM 1463 N N . PHE A 1 201 ? 98.361 106.889 9.671 1.00 11.35 193 PHE A N 1
ATOM 1464 C CA . PHE A 1 201 ? 99.097 106.558 10.909 1.00 11.15 193 PHE A CA 1
ATOM 1465 C C . PHE A 1 201 ? 100.601 106.693 10.656 1.00 11.29 193 PHE A C 1
ATOM 1466 O O . PHE A 1 201 ? 101.121 106.164 9.647 1.00 11.91 193 PHE A O 1
ATOM 1474 N N . PRO A 1 202 ? 101.308 107.439 11.519 1.00 10.90 194 PRO A N 1
ATOM 1475 C CA . PRO A 1 202 ? 102.744 107.592 11.292 1.00 10.92 194 PRO A CA 1
ATOM 1476 C C . PRO A 1 202 ? 103.537 106.279 11.367 1.00 10.78 194 PRO A C 1
ATOM 1477 O O . PRO A 1 202 ? 103.147 105.326 12.040 1.00 10.30 194 PRO A O 1
ATOM 1481 N N . ALA A 1 203 ? 104.615 106.228 10.608 1.00 10.92 195 ALA A N 1
ATOM 1482 C CA . ALA A 1 203 ? 105.494 105.092 10.626 1.00 10.91 195 ALA A CA 1
ATOM 1483 C C . ALA A 1 203 ? 105.965 104.803 12.050 1.00 10.57 195 ALA A C 1
ATOM 1484 O O . ALA A 1 203 ? 106.408 105.687 12.784 1.00 10.55 195 ALA A O 1
ATOM 1486 N N . GLY A 1 204 ? 105.869 103.541 12.414 1.00 10.25 196 GLY A N 1
ATOM 1487 C CA . GLY A 1 204 ? 106.338 103.049 13.703 1.00 9.94 196 GLY A CA 1
ATOM 1488 C C . GLY A 1 204 ? 105.279 102.997 14.759 1.00 9.39 196 GLY A C 1
ATOM 1489 O O . GLY A 1 204 ? 105.479 102.384 15.800 1.00 9.33 196 GLY A O 1
ATOM 1490 N N . VAL A 1 205 ? 104.153 103.647 14.516 1.00 9.14 197 VAL A N 1
ATOM 1491 C CA . VAL A 1 205 ? 103.107 103.720 15.536 1.00 8.85 197 VAL A CA 1
ATOM 1492 C C . VAL A 1 205 ? 102.448 102.346 15.725 1.00 8.76 197 VAL A C 1
ATOM 1493 O O . VAL A 1 205 ? 102.137 101.973 16.852 1.00 8.45 197 VAL A O 1
ATOM 1497 N N . VAL A 1 206 ? 102.280 101.603 14.632 1.00 8.97 198 VAL A N 1
ATOM 1498 C CA . VAL A 1 206 ? 101.710 100.247 14.677 1.00 9.05 198 VAL A CA 1
ATOM 1499 C C . VAL A 1 206 ? 102.633 99.334 13.885 1.00 9.33 198 VAL A C 1
ATOM 1500 O O . VAL A 1 206 ? 102.911 99.596 12.696 1.00 9.62 198 VAL A O 1
ATOM 1504 N N . ASN A 1 207 ? 103.097 98.275 14.541 1.00 9.22 199 ASN A N 1
ATOM 1505 C CA . ASN A 1 207 ? 103.944 97.287 13.911 1.00 9.58 199 ASN A CA 1
ATOM 1506 C C . ASN A 1 207 ? 103.348 95.893 14.099 1.00 9.57 199 ASN A C 1
ATOM 1507 O O . ASN A 1 207 ? 102.984 95.508 15.220 1.00 9.42 199 ASN A O 1
ATOM 1512 N N . ILE A 1 208 ? 103.224 95.161 13.005 1.00 9.77 200 ILE A N 1
ATOM 1513 C CA . ILE A 1 208 ? 102.650 93.812 13.013 1.00 10.02 200 ILE A CA 1
ATOM 1514 C C . ILE A 1 208 ? 103.721 92.760 12.733 1.00 10.54 200 ILE A C 1
ATOM 1515 O O . ILE A 1 208 ? 104.403 92.816 11.699 1.00 10.71 200 ILE A O 1
ATOM 1520 N N . VAL A 1 209 ? 103.838 91.786 13.635 1.00 10.70 201 VAL A N 1
ATOM 1521 C CA . VAL A 1 209 ? 104.898 90.774 13.540 1.00 11.36 201 VAL A CA 1
ATOM 1522 C C . VAL A 1 209 ? 104.348 89.349 13.728 1.00 11.84 201 VAL A C 1
ATOM 1523 O O . VAL A 1 209 ? 104.567 88.717 14.745 1.00 11.82 201 VAL A O 1
ATOM 1527 N N . PRO A 1 210 ? 103.590 88.850 12.733 1.00 12.67 202 PRO A N 1
ATOM 1528 C CA . PRO A 1 210 ? 103.137 87.474 12.792 1.00 13.19 202 PRO A CA 1
ATOM 1529 C C . PRO A 1 210 ? 104.354 86.536 12.843 1.00 13.91 202 PRO A C 1
ATOM 1530 O O . PRO A 1 210 ? 105.350 86.762 12.142 1.00 14.28 202 PRO A O 1
ATOM 1534 N N . GLY A 1 211 ? 104.247 85.498 13.646 1.00 14.14 203 GLY A N 1
ATOM 1535 C CA . GLY A 1 211 ? 105.320 84.535 13.841 1.00 15.05 203 GLY A CA 1
ATOM 1536 C C . GLY A 1 211 ? 104.873 83.584 14.926 1.00 15.22 203 GLY A C 1
ATOM 1537 O O . GLY A 1 211 ? 103.786 83.751 15.487 1.00 15.19 203 GLY A O 1
ATOM 1538 N N . TYR A 1 212 ? 105.689 82.578 15.209 1.00 15.96 204 TYR A N 1
ATOM 1539 C CA . TYR A 1 212 ? 105.345 81.621 16.227 1.00 16.25 204 TYR A CA 1
ATOM 1540 C C . TYR A 1 212 ? 105.349 82.238 17.622 1.00 16.11 204 TYR A C 1
ATOM 1541 O O . TYR A 1 212 ? 106.063 83.201 17.922 1.00 15.27 204 TYR A O 1
ATOM 1550 N N . GLY A 1 213 ? 104.562 81.630 18.491 1.00 16.28 205 GLY A N 1
ATOM 1551 C CA . GLY A 1 213 ? 104.514 82.032 19.884 1.00 16.42 205 GLY A CA 1
ATOM 1552 C C . GLY A 1 213 ? 105.859 81.943 20.557 1.00 16.95 205 GLY A C 1
ATOM 1553 O O . GLY A 1 213 ? 106.263 82.851 21.300 1.00 16.95 205 GLY A O 1
ATOM 1554 N N . HIS A 1 214 ? 106.584 80.867 20.275 1.00 17.50 206 HIS A N 1
ATOM 1555 C CA . HIS A 1 214 ? 107.811 80.597 20.983 1.00 18.04 206 HIS A CA 1
ATOM 1556 C C . HIS A 1 214 ? 108.995 81.353 20.422 1.00 18.31 206 HIS A C 1
ATOM 1557 O O . HIS A 1 214 ? 110.067 81.303 20.993 1.00 20.09 206 HIS A O 1
ATOM 1564 N N . THR A 1 215 ? 108.836 82.049 19.300 1.00 17.88 207 THR A N 1
ATOM 1565 C CA . THR A 1 215 ? 109.908 82.904 18.773 1.00 17.04 207 THR A CA 1
ATOM 1566 C C . THR A 1 215 ? 109.518 84.385 18.996 1.00 16.05 207 THR A C 1
ATOM 1567 O O . THR A 1 215 ? 110.005 85.025 19.935 1.00 15.70 207 THR A O 1
ATOM 1571 N N . ALA A 1 216 ? 108.622 84.910 18.157 1.00 15.11 208 ALA A N 1
ATOM 1572 C CA . ALA A 1 216 ? 108.192 86.312 18.252 1.00 14.41 208 ALA A CA 1
ATOM 1573 C C . ALA A 1 216 ? 107.456 86.606 19.539 1.00 13.81 208 ALA A C 1
ATOM 1574 O O . ALA A 1 216 ? 107.734 87.593 20.195 1.00 13.00 208 ALA A O 1
ATOM 1576 N N . GLY A 1 217 ? 106.495 85.760 19.895 1.00 13.95 209 GLY A N 1
ATOM 1577 C CA . GLY A 1 217 ? 105.657 86.020 21.072 1.00 13.81 209 GLY A CA 1
ATOM 1578 C C . GLY A 1 217 ? 106.478 86.088 22.344 1.00 13.81 209 GLY A C 1
ATOM 1579 O O . GLY A 1 217 ? 106.303 86.992 23.152 1.00 13.70 209 GLY A O 1
ATOM 1580 N N . GLN A 1 218 ? 107.378 85.134 22.520 1.00 14.22 210 GLN A N 1
ATOM 1581 C CA . GLN A 1 218 ? 108.214 85.068 23.729 1.00 14.78 210 GLN A CA 1
ATOM 1582 C C . GLN A 1 218 ? 109.128 86.304 23.804 1.00 13.86 210 GLN A C 1
ATOM 1583 O O . GLN A 1 218 ? 109.306 86.887 24.868 1.00 13.28 210 GLN A O 1
ATOM 1589 N N . ARG A 1 219 ? 109.685 86.722 22.676 1.00 13.28 211 ARG A N 1
ATOM 1590 C CA . ARG A 1 219 ? 110.559 87.882 22.701 1.00 12.99 211 ARG A CA 1
ATOM 1591 C C . ARG A 1 219 ? 109.762 89.146 23.059 1.00 12.48 211 ARG A C 1
ATOM 1592 O O . ARG A 1 219 ? 110.220 89.970 23.855 1.00 12.23 211 ARG A O 1
ATOM 1600 N N . LEU A 1 220 ? 108.588 89.300 22.445 1.00 12.12 212 LEU A N 1
ATOM 1601 C CA . LEU A 1 220 ? 107.712 90.449 22.735 1.00 11.70 212 LEU A CA 1
ATOM 1602 C C . LEU A 1 220 ? 107.405 90.546 24.254 1.00 11.51 212 LEU A C 1
ATOM 1603 O O . LEU A 1 220 ? 107.531 91.613 24.857 1.00 10.98 212 LEU A O 1
ATOM 1608 N N . ALA A 1 221 ? 107.012 89.430 24.860 1.00 11.79 213 ALA A N 1
ATOM 1609 C CA . ALA A 1 221 ? 106.702 89.391 26.301 1.00 11.77 213 ALA A CA 1
ATOM 1610 C C . ALA A 1 221 ? 107.922 89.703 27.165 1.00 12.11 213 ALA A C 1
ATOM 1611 O O . ALA A 1 221 ? 107.773 90.310 28.222 1.00 11.67 213 ALA A O 1
ATOM 1613 N N . GLU A 1 222 ? 109.118 89.276 26.731 1.00 12.59 214 GLU A N 1
ATOM 1614 C CA . GLU A 1 222 ? 110.361 89.517 27.486 1.00 12.96 214 GLU A CA 1
ATOM 1615 C C . GLU A 1 222 ? 111.002 90.860 27.223 1.00 12.80 214 GLU A C 1
ATOM 1616 O O . GLU A 1 222 ? 111.904 91.247 27.933 1.00 12.94 214 GLU A O 1
ATOM 1622 N N . HIS A 1 223 ? 110.586 91.569 26.180 1.00 12.41 215 HIS A N 1
ATOM 1623 C CA . HIS A 1 223 ? 111.370 92.706 25.694 1.00 12.08 215 HIS A CA 1
ATOM 1624 C C . HIS A 1 223 ? 111.476 93.823 26.749 1.00 11.96 215 HIS A C 1
ATOM 1625 O O . HIS A 1 223 ? 110.457 94.248 27.299 1.00 10.85 215 HIS A O 1
ATOM 1632 N N . PRO A 1 224 ? 112.709 94.293 27.046 1.00 12.11 216 PRO A N 1
ATOM 1633 C CA . PRO A 1 224 ? 112.892 95.332 28.073 1.00 12.00 216 PRO A CA 1
ATOM 1634 C C . PRO A 1 224 ? 112.384 96.715 27.701 1.00 11.69 216 PRO A C 1
ATOM 1635 O O . PRO A 1 224 ? 112.218 97.545 28.576 1.00 11.86 216 PRO A O 1
ATOM 1639 N N . GLY A 1 225 ? 112.204 96.986 26.403 1.00 11.41 217 GLY A N 1
ATOM 1640 C CA . GLY A 1 225 ? 111.607 98.211 25.876 1.00 11.09 217 GLY A CA 1
ATOM 1641 C C . GLY A 1 225 ? 110.079 98.307 25.807 1.00 10.61 217 GLY A C 1
ATOM 1642 O O . GLY A 1 225 ? 109.526 99.337 25.413 1.00 10.38 217 GLY A O 1
ATOM 1643 N N . VAL A 1 226 ? 109.400 97.234 26.194 1.00 10.23 218 VAL A N 1
ATOM 1644 C CA . VAL A 1 226 ? 107.943 97.133 26.168 1.00 9.84 218 VAL A CA 1
ATOM 1645 C C . VAL A 1 226 ? 107.413 97.343 27.591 1.00 9.33 218 VAL A C 1
ATOM 1646 O O . VAL A 1 226 ? 107.840 96.649 28.497 1.00 9.39 218 VAL A O 1
ATOM 1650 N N . GLY A 1 227 ? 106.495 98.290 27.750 1.00 8.79 219 GLY A N 1
ATOM 1651 C CA . GLY A 1 227 ? 105.962 98.672 29.063 1.00 8.56 219 GLY A CA 1
ATOM 1652 C C . GLY A 1 227 ? 104.735 97.894 29.523 1.00 8.45 219 GLY A C 1
ATOM 1653 O O . GLY A 1 227 ? 104.379 97.920 30.699 1.00 8.16 219 GLY A O 1
ATOM 1654 N N . LYS A 1 228 ? 104.077 97.228 28.586 1.00 8.70 220 LYS A N 1
ATOM 1655 C CA . LYS A 1 228 ? 102.908 96.401 28.898 1.00 8.96 220 LYS A CA 1
ATOM 1656 C C . LYS A 1 228 ? 102.764 95.316 27.857 1.00 8.97 220 LYS A C 1
ATOM 1657 O O . LYS A 1 228 ? 103.025 95.548 26.665 1.00 8.81 220 LYS A O 1
ATOM 1663 N N . ILE A 1 229 ? 102.364 94.135 28.310 1.00 8.66 221 ILE A N 1
ATOM 1664 C CA . ILE A 1 229 ? 102.060 93.051 27.416 1.00 8.87 221 ILE A CA 1
ATOM 1665 C C . ILE A 1 229 ? 100.621 92.630 27.670 1.00 9.02 221 ILE A C 1
ATOM 1666 O O . ILE A 1 229 ? 100.213 92.502 28.839 1.00 8.60 221 ILE A O 1
ATOM 1671 N N . ALA A 1 230 ? 99.873 92.465 26.575 1.00 9.26 222 ALA A N 1
ATOM 1672 C CA . ALA A 1 230 ? 98.489 92.039 26.638 1.00 9.71 222 ALA A CA 1
ATOM 1673 C C . ALA A 1 230 ? 98.349 90.734 25.872 1.00 10.23 222 ALA A C 1
ATOM 1674 O O . ALA A 1 230 ? 98.795 90.636 24.708 1.00 10.57 222 ALA A O 1
ATOM 1676 N N . PHE A 1 231 ? 97.771 89.727 26.528 1.00 10.29 223 PHE A N 1
ATOM 1677 C CA . PHE A 1 231 ? 97.695 88.402 25.969 1.00 10.98 223 PHE A CA 1
ATOM 1678 C C . PHE A 1 231 ? 96.312 87.786 26.156 1.00 11.22 223 PHE A C 1
ATOM 1679 O O . PHE A 1 231 ? 95.690 87.868 27.244 1.00 11.17 223 PHE A O 1
ATOM 1687 N N . THR A 1 232 ? 95.835 87.173 25.075 1.00 11.84 224 THR A N 1
ATOM 1688 C CA . THR A 1 232 ? 94.585 86.418 25.062 1.00 12.36 224 THR A CA 1
ATOM 1689 C C . THR A 1 232 ? 94.938 85.052 24.558 1.00 13.01 224 THR A C 1
ATOM 1690 O O . THR A 1 232 ? 95.564 84.939 23.483 1.00 13.60 224 THR A O 1
ATOM 1694 N N . GLY A 1 233 ? 94.553 84.016 25.298 1.00 13.34 225 GLY A N 1
ATOM 1695 C CA . GLY A 1 233 ? 94.911 82.643 24.945 1.00 14.12 225 GLY A CA 1
ATOM 1696 C C . GLY A 1 233 ? 94.775 81.700 26.127 1.00 14.85 225 GLY A C 1
ATOM 1697 O O . GLY A 1 233 ? 93.957 81.952 27.014 1.00 15.21 225 GLY A O 1
ATOM 1698 N N . SER A 1 234 ? 95.564 80.621 26.149 1.00 16.06 226 SER A N 1
ATOM 1699 C CA . SER A 1 234 ? 95.420 79.567 27.148 1.00 16.71 226 SER A CA 1
ATOM 1700 C C . SER A 1 234 ? 95.975 79.997 28.498 1.00 17.27 226 SER A C 1
ATOM 1701 O O . SER A 1 234 ? 96.856 80.841 28.589 1.00 15.67 226 SER A O 1
ATOM 1704 N N . THR A 1 235 ? 95.487 79.344 29.547 1.00 18.54 227 THR A N 1
ATOM 1705 C CA . THR A 1 235 ? 96.009 79.547 30.897 1.00 18.58 227 THR A CA 1
ATOM 1706 C C . THR A 1 235 ? 97.472 79.272 30.978 1.00 18.25 227 THR A C 1
ATOM 1707 O O . THR A 1 235 ? 98.230 80.072 31.555 1.00 17.24 227 THR A O 1
ATOM 1711 N N . ALA A 1 236 ? 97.902 78.142 30.404 1.00 17.58 228 ALA A N 1
ATOM 1712 C CA . ALA A 1 236 ? 99.306 77.781 30.455 1.00 17.48 228 ALA A CA 1
ATOM 1713 C C . ALA A 1 236 ? 100.172 78.868 29.820 1.00 16.54 228 ALA A C 1
ATOM 1714 O O . ALA A 1 236 ? 101.249 79.207 30.311 1.00 15.97 228 ALA A O 1
ATOM 1716 N N . THR A 1 237 ? 99.730 79.385 28.687 1.00 15.52 229 THR A N 1
ATOM 1717 C CA . THR A 1 237 ? 100.540 80.395 28.032 1.00 15.27 229 THR A CA 1
ATOM 1718 C C . THR A 1 237 ? 100.484 81.715 28.814 1.00 14.08 229 THR A C 1
ATOM 1719 O O . THR A 1 237 ? 101.470 82.435 28.891 1.00 13.75 229 THR A O 1
ATOM 1723 N N . GLY A 1 238 ? 99.353 82.011 29.433 1.00 13.58 230 GLY A N 1
ATOM 1724 C CA . GLY A 1 238 ? 99.253 83.181 30.307 1.00 13.19 230 GLY A CA 1
ATOM 1725 C C . GLY A 1 238 ? 100.253 83.171 31.444 1.00 13.08 230 GLY A C 1
ATOM 1726 O O . GLY A 1 238 ? 100.857 84.208 31.745 1.00 11.97 230 GLY A O 1
ATOM 1727 N N . ARG A 1 239 ? 100.440 82.001 32.063 1.00 13.46 231 ARG A N 1
ATOM 1728 C CA . ARG A 1 239 ? 101.499 81.813 33.090 1.00 13.94 231 ARG A CA 1
ATOM 1729 C C . ARG A 1 239 ? 102.901 82.152 32.550 1.00 14.06 231 ARG A C 1
ATOM 1730 O O . ARG A 1 239 ? 103.682 82.837 33.197 1.00 13.65 231 ARG A O 1
ATOM 1738 N N . ARG A 1 240 ? 103.179 81.730 31.323 1.00 14.76 232 ARG A N 1
ATOM 1739 C CA . ARG A 1 240 ? 104.442 82.032 30.659 1.00 15.52 232 ARG A CA 1
ATOM 1740 C C . ARG A 1 240 ? 104.620 83.541 30.362 1.00 13.84 232 ARG A C 1
ATOM 1741 O O . ARG A 1 240 ? 105.724 84.067 30.458 1.00 12.89 232 ARG A O 1
ATOM 1749 N N . ILE A 1 241 ? 103.520 84.220 30.029 1.00 12.69 233 ILE A N 1
ATOM 1750 C CA . ILE A 1 241 ? 103.533 85.674 29.863 1.00 11.91 233 ILE A CA 1
ATOM 1751 C C . ILE A 1 241 ? 103.904 86.345 31.165 1.00 11.28 233 ILE A C 1
ATOM 1752 O O . ILE A 1 241 ? 104.752 87.225 31.203 1.00 10.73 233 ILE A O 1
ATOM 1757 N N . VAL A 1 242 ? 103.246 85.932 32.237 1.00 11.02 234 VAL A N 1
ATOM 1758 C CA . VAL A 1 242 ? 103.543 86.448 33.563 1.00 11.04 234 VAL A CA 1
ATOM 1759 C C . VAL A 1 242 ? 105.007 86.252 33.902 1.00 11.52 234 VAL A C 1
ATOM 1760 O O . VAL A 1 242 ? 105.680 87.201 34.311 1.00 10.72 234 VAL A O 1
ATOM 1764 N N . GLU A 1 243 ? 105.517 85.040 33.660 1.00 12.69 235 GLU A N 1
ATOM 1765 C CA . GLU A 1 243 ? 106.910 84.762 33.952 1.00 14.34 235 GLU A CA 1
ATOM 1766 C C . GLU A 1 243 ? 107.842 85.685 33.162 1.00 13.37 235 GLU A C 1
ATOM 1767 O O . GLU A 1 243 ? 108.804 86.198 33.697 1.00 13.06 235 GLU A O 1
ATOM 1773 N N . ALA A 1 244 ? 107.543 85.898 31.894 1.00 12.95 236 ALA A N 1
ATOM 1774 C CA . ALA A 1 244 ? 108.370 86.738 31.028 1.00 12.82 236 ALA A CA 1
ATOM 1775 C C . ALA A 1 244 ? 108.352 88.182 31.479 1.00 12.54 236 ALA A C 1
ATOM 1776 O O . ALA A 1 244 ? 109.340 88.878 31.310 1.00 12.62 236 ALA A O 1
ATOM 1778 N N . SER A 1 245 ? 107.227 88.628 32.059 1.00 12.00 237 SER A N 1
ATOM 1779 C CA . SER A 1 245 ? 107.073 90.019 32.465 1.00 11.75 237 SER A CA 1
ATOM 1780 C C . SER A 1 245 ? 108.059 90.427 33.570 1.00 12.12 237 SER A C 1
ATOM 1781 O O . SER A 1 245 ? 108.308 91.594 33.775 1.00 11.56 237 SER A O 1
ATOM 1784 N N . GLN A 1 246 ? 108.609 89.465 34.297 1.00 12.80 238 GLN A N 1
ATOM 1785 C CA . GLN A 1 246 ? 109.517 89.768 35.405 1.00 13.46 238 GLN A CA 1
ATOM 1786 C C . GLN A 1 246 ? 110.735 90.569 35.063 1.00 12.99 238 GLN A C 1
ATOM 1787 O O . GLN A 1 246 ? 111.298 91.245 35.930 1.00 12.83 238 GLN A O 1
ATOM 1793 N N . GLY A 1 247 ? 111.224 90.392 33.833 1.00 12.41 239 GLY A N 1
ATOM 1794 C CA . GLY A 1 247 ? 112.481 91.006 33.443 1.00 11.99 239 GLY A CA 1
ATOM 1795 C C . GLY A 1 247 ? 112.500 92.485 33.707 1.00 11.42 239 GLY A C 1
ATOM 1796 O O . GLY A 1 247 ? 113.386 92.991 34.416 1.00 11.52 239 GLY A O 1
ATOM 1797 N N . ASN A 1 248 ? 111.528 93.184 33.129 1.00 10.46 240 ASN A N 1
ATOM 1798 C CA . ASN A 1 248 ? 111.405 94.593 33.342 1.00 10.01 240 ASN A CA 1
ATOM 1799 C C . ASN A 1 248 ? 110.163 95.040 34.109 1.00 9.45 240 ASN A C 1
ATOM 1800 O O . ASN A 1 248 ? 109.877 96.216 34.126 1.00 9.20 240 ASN A O 1
ATOM 1805 N N A LEU A 1 249 ? 109.459 94.086 34.709 0.50 9.35 241 LEU A N 1
ATOM 1806 N N B LEU A 1 249 ? 109.463 94.121 34.766 0.50 9.16 241 LEU A N 1
ATOM 1807 C CA A LEU A 1 249 ? 108.221 94.330 35.431 0.50 9.18 241 LEU A CA 1
ATOM 1808 C CA B LEU A 1 249 ? 108.227 94.432 35.488 0.50 8.87 241 LEU A CA 1
ATOM 1809 C C A LEU A 1 249 ? 107.207 95.129 34.623 0.50 8.95 241 LEU A C 1
ATOM 1810 C C B LEU A 1 249 ? 107.157 95.113 34.628 0.50 8.78 241 LEU A C 1
ATOM 1811 O O A LEU A 1 249 ? 106.521 95.994 35.154 0.50 8.77 241 LEU A O 1
ATOM 1812 O O B LEU A 1 249 ? 106.362 95.893 35.139 0.50 8.58 241 LEU A O 1
ATOM 1821 N N . LYS A 1 250 ? 107.116 94.822 33.327 1.00 8.95 242 LYS A N 1
ATOM 1822 C CA . LYS A 1 250 ? 106.090 95.389 32.488 1.00 8.69 242 LYS A CA 1
ATOM 1823 C C . LYS A 1 250 ? 104.712 95.040 33.033 1.00 8.70 242 LYS A C 1
ATOM 1824 O O . LYS A 1 250 ? 104.511 94.002 33.667 1.00 8.45 242 LYS A O 1
ATOM 1830 N N . ARG A 1 251 ? 103.756 95.926 32.782 1.00 8.87 243 ARG A N 1
ATOM 1831 C CA . ARG A 1 251 ? 102.392 95.643 33.142 1.00 9.02 243 ARG A CA 1
ATOM 1832 C C . ARG A 1 251 ? 101.891 94.488 32.271 1.00 8.89 243 ARG A C 1
ATOM 1833 O O . ARG A 1 251 ? 102.439 94.235 31.191 1.00 8.68 243 ARG A O 1
ATOM 1841 N N . VAL A 1 252 ? 100.874 93.797 32.773 1.00 8.90 244 VAL A N 1
ATOM 1842 C CA . VAL A 1 252 ? 100.335 92.596 32.155 1.00 9.20 244 VAL A CA 1
ATOM 1843 C C . VAL A 1 252 ? 98.793 92.642 32.119 1.00 9.53 244 VAL A C 1
ATOM 1844 O O . VAL A 1 252 ? 98.136 93.041 33.092 1.00 8.95 244 VAL A O 1
ATOM 1848 N N . GLN A 1 253 ? 98.233 92.262 30.987 1.00 10.03 245 GLN A N 1
ATOM 1849 C CA . GLN A 1 253 ? 96.801 92.024 30.854 1.00 10.78 245 GLN A CA 1
ATOM 1850 C C . GLN A 1 253 ? 96.587 90.601 30.289 1.00 10.59 245 GLN A C 1
ATOM 1851 O O . GLN A 1 253 ? 97.298 90.168 29.374 1.00 10.23 245 GLN A O 1
ATOM 1857 N N . LEU A 1 254 ? 95.604 89.884 30.834 1.00 10.16 246 LEU A N 1
ATOM 1858 C CA . LEU A 1 254 ? 95.417 88.464 30.476 1.00 10.23 246 LEU A CA 1
ATOM 1859 C C . LEU A 1 254 ? 93.951 88.167 30.311 1.00 10.25 246 LEU A C 1
ATOM 1860 O O . LEU A 1 254 ? 93.164 88.452 31.210 1.00 9.53 246 LEU A O 1
ATOM 1865 N N . GLU A 1 255 ? 93.586 87.620 29.163 1.00 11.00 247 GLU A N 1
ATOM 1866 C CA A GLU A 1 255 ? 92.240 87.046 28.971 0.60 11.53 247 GLU A CA 1
ATOM 1867 C CA B GLU A 1 255 ? 92.260 87.115 28.936 0.40 11.52 247 GLU A CA 1
ATOM 1868 C C . GLU A 1 255 ? 92.430 85.623 28.584 1.00 11.55 247 GLU A C 1
ATOM 1869 O O . GLU A 1 255 ? 92.901 85.321 27.489 1.00 11.66 247 GLU A O 1
ATOM 1880 N N A LEU A 1 256 ? 92.057 84.700 29.481 0.60 11.29 248 LEU A N 1
ATOM 1881 N N B LEU A 1 256 ? 92.052 84.744 29.498 0.40 11.40 248 LEU A N 1
ATOM 1882 C CA A LEU A 1 256 ? 92.569 83.311 29.464 0.60 11.32 248 LEU A CA 1
ATOM 1883 C CA B LEU A 1 256 ? 92.340 83.337 29.356 0.40 11.51 248 LEU A CA 1
ATOM 1884 C C A LEU A 1 256 ? 91.529 82.172 29.417 0.60 11.53 248 LEU A C 1
ATOM 1885 C C B LEU A 1 256 ? 91.039 82.563 29.090 0.40 11.60 248 LEU A C 1
ATOM 1886 O O A LEU A 1 256 ? 91.751 81.092 29.994 0.60 11.64 248 LEU A O 1
ATOM 1887 O O B LEU A 1 256 ? 90.171 83.043 28.369 0.40 11.53 248 LEU A O 1
ATOM 1896 N N A GLY A 1 257 ? 90.436 82.396 28.700 0.60 11.34 249 GLY A N 1
ATOM 1897 N N B GLY A 1 257 ? 90.911 81.360 29.620 0.40 11.67 249 GLY A N 1
ATOM 1898 C CA A GLY A 1 257 ? 89.453 81.357 28.475 0.60 11.49 249 GLY A CA 1
ATOM 1899 C CA B GLY A 1 257 ? 89.789 80.515 29.226 0.40 11.70 249 GLY A CA 1
ATOM 1900 C C A GLY A 1 257 ? 88.345 81.311 29.512 0.60 11.29 249 GLY A C 1
ATOM 1901 C C B GLY A 1 257 ? 88.456 80.946 29.814 0.40 11.44 249 GLY A C 1
ATOM 1902 O O A GLY A 1 257 ? 88.374 82.011 30.552 0.60 11.29 249 GLY A O 1
ATOM 1903 O O B GLY A 1 257 ? 88.414 81.690 30.811 0.40 11.34 249 GLY A O 1
ATOM 1904 N N . GLY A 1 258 ? 87.366 80.461 29.209 1.00 11.26 250 GLY A N 1
ATOM 1905 C CA . GLY A 1 258 ? 86.091 80.456 29.873 1.00 10.63 250 GLY A CA 1
ATOM 1906 C C . GLY A 1 258 ? 85.448 79.096 29.743 1.00 10.31 250 GLY A C 1
ATOM 1907 O O . GLY A 1 258 ? 85.811 78.279 28.877 1.00 10.62 250 GLY A O 1
ATOM 1908 N N . LYS A 1 259 ? 84.504 78.830 30.606 1.00 9.63 251 LYS A N 1
ATOM 1909 C CA . LYS A 1 259 ? 83.653 77.672 30.445 1.00 9.66 251 LYS A CA 1
ATOM 1910 C C . LYS A 1 259 ? 82.260 78.168 30.844 1.00 9.55 251 LYS A C 1
ATOM 1911 O O . LYS A 1 259 ? 81.713 77.801 31.892 1.00 9.64 251 LYS A O 1
ATOM 1917 N N . GLY A 1 260 ? 81.725 79.025 29.978 1.00 9.20 252 GLY A N 1
ATOM 1918 C CA . GLY A 1 260 ? 80.538 79.808 30.286 1.00 9.09 252 GLY A CA 1
ATOM 1919 C C . GLY A 1 260 ? 79.279 78.997 30.576 1.00 9.24 252 GLY A C 1
ATOM 1920 O O . GLY A 1 260 ? 78.885 78.148 29.756 1.00 9.56 252 GLY A O 1
ATOM 1921 N N . ALA A 1 261 ? 78.666 79.223 31.745 1.00 9.01 253 ALA A N 1
ATOM 1922 C CA . ALA A 1 261 ? 77.347 78.667 32.000 1.00 9.08 253 ALA A CA 1
ATOM 1923 C C . ALA A 1 261 ? 76.282 79.505 31.306 1.00 8.93 253 ALA A C 1
ATOM 1924 O O . ALA A 1 261 ? 76.352 80.754 31.281 1.00 8.64 253 ALA A O 1
ATOM 1926 N N . ASN A 1 262 ? 75.297 78.818 30.761 1.00 9.06 254 ASN A N 1
ATOM 1927 C CA . ASN A 1 262 ? 74.116 79.441 30.144 1.00 9.03 254 ASN A CA 1
ATOM 1928 C C . ASN A 1 262 ? 72.919 78.769 30.790 1.00 9.18 254 ASN A C 1
ATOM 1929 O O . ASN A 1 262 ? 72.613 77.633 30.452 1.00 9.48 254 ASN A O 1
ATOM 1934 N N . ILE A 1 263 ? 72.327 79.418 31.800 1.00 9.06 255 ILE A N 1
ATOM 1935 C CA . ILE A 1 263 ? 71.387 78.787 32.706 1.00 9.30 255 ILE A CA 1
ATOM 1936 C C . ILE A 1 263 ? 69.960 79.126 32.270 1.00 9.55 255 ILE A C 1
ATOM 1937 O O . ILE A 1 263 ? 69.626 80.291 32.082 1.00 9.26 255 ILE A O 1
ATOM 1942 N N . VAL A 1 264 ? 69.125 78.108 32.108 1.00 9.97 256 VAL A N 1
ATOM 1943 C CA . VAL A 1 264 ? 67.751 78.305 31.716 1.00 10.42 256 VAL A CA 1
ATOM 1944 C C . VAL A 1 264 ? 66.837 77.867 32.855 1.00 11.02 256 VAL A C 1
ATOM 1945 O O . VAL A 1 264 ? 66.726 76.676 33.198 1.00 11.21 256 VAL A O 1
ATOM 1949 N N . PHE A 1 265 ? 66.150 78.845 33.418 1.00 9.25 257 PHE A N 1
ATOM 1950 C CA . PHE A 1 265 ? 65.195 78.608 34.474 1.00 10.21 257 PHE A CA 1
ATOM 1951 C C . PHE A 1 265 ? 63.824 78.194 33.931 1.00 11.04 257 PHE A C 1
ATOM 1952 O O . PHE A 1 265 ? 63.524 78.338 32.742 1.00 10.76 257 PHE A O 1
ATOM 1960 N N . ASP A 1 266 ? 62.981 77.676 34.815 1.00 12.55 258 ASP A N 1
ATOM 1961 C CA . ASP A 1 266 ? 61.712 77.090 34.353 1.00 13.91 258 ASP A CA 1
ATOM 1962 C C . ASP A 1 266 ? 60.696 78.146 33.930 1.00 13.42 258 ASP A C 1
ATOM 1963 O O . ASP A 1 266 ? 59.690 77.816 33.298 1.00 13.34 258 ASP A O 1
ATOM 1968 N N . ASP A 1 267 ? 60.977 79.410 34.227 1.00 12.57 259 ASP A N 1
ATOM 1969 C CA . ASP A 1 267 ? 60.107 80.485 33.794 1.00 12.64 259 ASP A CA 1
ATOM 1970 C C . ASP A 1 267 ? 60.692 81.256 32.566 1.00 12.38 259 ASP A C 1
ATOM 1971 O O . ASP A 1 267 ? 60.219 82.328 32.211 1.00 12.40 259 ASP A O 1
ATOM 1976 N N . ALA A 1 268 ? 61.736 80.714 31.933 1.00 11.94 260 ALA A N 1
ATOM 1977 C CA . ALA A 1 268 ? 62.346 81.353 30.778 1.00 11.50 260 ALA A CA 1
ATOM 1978 C C . ALA A 1 268 ? 61.372 81.337 29.579 1.00 12.17 260 ALA A C 1
ATOM 1979 O O . ALA A 1 268 ? 60.507 80.458 29.472 1.00 12.22 260 ALA A O 1
ATOM 1981 N N . ASN A 1 269 ? 61.518 82.314 28.692 1.00 12.42 261 ASN A N 1
ATOM 1982 C CA . ASN A 1 269 ? 60.913 82.247 27.357 1.00 13.14 261 ASN A CA 1
ATOM 1983 C C . ASN A 1 269 ? 61.731 81.221 26.568 1.00 12.64 261 ASN A C 1
ATOM 1984 O O . ASN A 1 269 ? 62.872 81.481 26.191 1.00 11.55 261 ASN A O 1
ATOM 1989 N N . LEU A 1 270 ? 61.169 80.030 26.392 1.00 12.79 262 LEU A N 1
ATOM 1990 C CA . LEU A 1 270 ? 61.915 78.943 25.751 1.00 13.02 262 LEU A CA 1
ATOM 1991 C C . LEU A 1 270 ? 62.254 79.256 24.304 1.00 13.21 262 LEU A C 1
ATOM 1992 O O . LEU A 1 270 ? 63.346 78.959 23.876 1.00 12.66 262 LEU A O 1
ATOM 1997 N N . ASP A 1 271 ? 61.371 79.906 23.552 1.00 13.94 263 ASP A N 1
ATOM 1998 C CA . ASP A 1 271 ? 61.744 80.278 22.188 1.00 14.97 263 ASP A CA 1
ATOM 1999 C C . ASP A 1 271 ? 63.014 81.148 22.154 1.00 13.36 263 ASP A C 1
ATOM 2000 O O . ASP A 1 271 ? 63.958 80.868 21.437 1.00 12.40 263 ASP A O 1
ATOM 2005 N N . ALA A 1 272 ? 63.021 82.195 22.962 1.00 12.43 264 ALA A N 1
ATOM 2006 C CA . ALA A 1 272 ? 64.196 83.070 23.078 1.00 11.56 264 ALA A CA 1
ATOM 2007 C C . ALA A 1 272 ? 65.422 82.320 23.564 1.00 10.67 264 ALA A C 1
ATOM 2008 O O . ALA A 1 272 ? 66.494 82.505 23.013 1.00 10.25 264 ALA A O 1
ATOM 2010 N N . ALA A 1 273 ? 65.265 81.451 24.556 1.00 10.21 265 ALA A N 1
ATOM 2011 C CA . ALA A 1 273 ? 66.392 80.774 25.164 1.00 9.70 265 ALA A CA 1
ATOM 2012 C C . ALA A 1 273 ? 66.987 79.684 24.283 1.00 9.59 265 ALA A C 1
ATOM 2013 O O . ALA A 1 273 ? 68.184 79.472 24.282 1.00 9.27 265 ALA A O 1
ATOM 2015 N N . ILE A 1 274 ? 66.152 78.996 23.521 1.00 9.76 266 ILE A N 1
ATOM 2016 C CA . ILE A 1 274 ? 66.652 77.988 22.603 1.00 9.71 266 ILE A CA 1
ATOM 2017 C C . ILE A 1 274 ? 67.476 78.663 21.511 1.00 9.64 266 ILE A C 1
ATOM 2018 O O . ILE A 1 274 ? 68.589 78.223 21.183 1.00 9.37 266 ILE A O 1
ATOM 2023 N N . ASN A 1 275 ? 66.949 79.745 20.953 1.00 9.80 267 ASN A N 1
ATOM 2024 C CA . ASN A 1 275 ? 67.717 80.508 19.971 1.00 10.23 267 ASN A CA 1
ATOM 2025 C C . ASN A 1 275 ? 68.973 81.101 20.575 1.00 9.69 267 ASN A C 1
ATOM 2026 O O . ASN A 1 275 ? 70.044 81.065 19.949 1.00 9.62 267 ASN A O 1
ATOM 2031 N N . GLY A 1 276 ? 68.858 81.594 21.809 1.00 9.33 268 GLY A N 1
ATOM 2032 C CA . GLY A 1 276 ? 69.993 82.158 22.505 1.00 9.06 268 GLY A CA 1
ATOM 2033 C C . GLY A 1 276 ? 71.095 81.147 22.727 1.00 8.81 268 GLY A C 1
ATOM 2034 O O . GLY A 1 276 ? 72.271 81.466 22.557 1.00 8.64 268 GLY A O 1
ATOM 2035 N N . ALA A 1 277 ? 70.703 79.946 23.144 1.00 8.78 269 ALA A N 1
ATOM 2036 C CA . ALA A 1 277 ? 71.664 78.845 23.384 1.00 8.66 269 ALA A CA 1
ATOM 2037 C C . ALA A 1 277 ? 72.405 78.453 22.121 1.00 8.54 269 ALA A C 1
ATOM 2038 O O . ALA A 1 277 ? 73.632 78.224 22.157 1.00 8.31 269 ALA A O 1
ATOM 2040 N N . ALA A 1 278 ? 71.684 78.405 21.005 1.00 8.53 270 ALA A N 1
ATOM 2041 C CA . ALA A 1 278 ? 72.304 78.034 19.733 1.00 8.73 270 ALA A CA 1
ATOM 2042 C C . ALA A 1 278 ? 73.321 79.083 19.277 1.00 8.72 270 ALA A C 1
ATOM 2043 O O . ALA A 1 278 ? 74.458 78.741 18.916 1.00 8.73 270 ALA A O 1
ATOM 2045 N N . TRP A 1 279 ? 72.932 80.355 19.328 1.00 8.68 271 TRP A N 1
ATOM 2046 C CA . TRP A 1 279 ? 73.855 81.448 19.112 1.00 8.85 271 TRP A CA 1
ATOM 2047 C C . TRP A 1 279 ? 75.071 81.342 20.033 1.00 8.78 271 TRP A C 1
ATOM 2048 O O . TRP A 1 279 ? 76.211 81.502 19.596 1.00 9.00 271 TRP A O 1
ATOM 2059 N N . ALA A 1 280 ? 74.825 81.092 21.321 1.00 8.72 272 ALA A N 1
ATOM 2060 C CA . ALA A 1 280 ? 75.870 81.201 22.309 1.00 8.61 272 ALA A CA 1
ATOM 2061 C C . ALA A 1 280 ? 76.987 80.195 22.108 1.00 8.89 272 ALA A C 1
ATOM 2062 O O . ALA A 1 280 ? 78.150 80.497 22.448 1.00 8.82 272 ALA A O 1
ATOM 2064 N N . ILE A 1 281 ? 76.661 79.008 21.598 1.00 9.05 273 ILE A N 1
ATOM 2065 C CA . ILE A 1 281 ? 77.687 77.978 21.415 1.00 9.46 273 ILE A CA 1
ATOM 2066 C C . ILE A 1 281 ? 78.038 77.713 19.959 1.00 10.06 273 ILE A C 1
ATOM 2067 O O . ILE A 1 281 ? 79.187 77.386 19.687 1.00 11.27 273 ILE A O 1
ATOM 2072 N N . PHE A 1 282 ? 77.106 77.871 19.022 1.00 10.10 274 PHE A N 1
ATOM 2073 C CA . PHE A 1 282 ? 77.406 77.511 17.627 1.00 10.46 274 PHE A CA 1
ATOM 2074 C C . PHE A 1 282 ? 77.936 78.639 16.774 1.00 10.59 274 PHE A C 1
ATOM 2075 O O . PHE A 1 282 ? 78.649 78.364 15.800 1.00 11.22 274 PHE A O 1
ATOM 2083 N N . HIS A 1 283 ? 77.653 79.889 17.141 1.00 10.18 275 HIS A N 1
ATOM 2084 C CA . HIS A 1 283 ? 78.262 80.994 16.420 1.00 10.28 275 HIS A CA 1
ATOM 2085 C C . HIS A 1 283 ? 79.764 80.877 16.540 1.00 10.04 275 HIS A C 1
ATOM 2086 O O . HIS A 1 283 ? 80.282 80.522 17.594 1.00 9.64 275 HIS A O 1
ATOM 2093 N N . ASN A 1 284 ? 80.440 81.152 15.435 1.00 10.28 276 ASN A N 1
ATOM 2094 C CA . ASN A 1 284 ? 81.903 81.108 15.329 1.00 10.55 276 ASN A CA 1
ATOM 2095 C C . ASN A 1 284 ? 82.432 79.706 15.561 1.00 10.40 276 ASN A C 1
ATOM 2096 O O . ASN A 1 284 ? 83.589 79.508 15.961 1.00 10.05 276 ASN A O 1
ATOM 2101 N N . GLN A 1 285 ? 81.567 78.727 15.306 1.00 10.25 277 GLN A N 1
ATOM 2102 C CA . GLN A 1 285 ? 81.929 77.342 15.481 1.00 10.63 277 GLN A CA 1
ATOM 2103 C C . GLN A 1 285 ? 82.323 77.040 16.942 1.00 10.11 277 GLN A C 1
ATOM 2104 O O . GLN A 1 285 ? 83.142 76.167 17.225 1.00 10.07 277 GLN A O 1
ATOM 2110 N N . GLY A 1 286 ? 81.746 77.775 17.876 1.00 9.99 278 GLY A N 1
ATOM 2111 C CA . GLY A 1 286 ? 82.140 77.641 19.276 1.00 9.95 278 GLY A CA 1
ATOM 2112 C C . GLY A 1 286 ? 83.521 78.128 19.662 1.00 10.35 278 GLY A C 1
ATOM 2113 O O . GLY A 1 286 ? 83.951 77.941 20.821 1.00 10.60 278 GLY A O 1
ATOM 2114 N N . GLN A 1 287 ? 84.199 78.813 18.743 1.00 10.60 279 GLN A N 1
ATOM 2115 C CA . GLN A 1 287 ? 85.560 79.260 18.958 1.00 11.02 279 GLN A CA 1
ATOM 2116 C C . GLN A 1 287 ? 85.516 80.685 19.515 1.00 11.26 279 GLN A C 1
ATOM 2117 O O . GLN A 1 287 ? 85.806 81.681 18.833 1.00 11.27 279 GLN A O 1
ATOM 2123 N N . ALA A 1 288 ? 85.059 80.753 20.764 1.00 11.29 280 ALA A N 1
ATOM 2124 C CA . ALA A 1 288 ? 84.830 81.996 21.446 1.00 11.14 280 ALA A CA 1
ATOM 2125 C C . ALA A 1 288 ? 85.070 81.722 22.912 1.00 11.05 280 ALA A C 1
ATOM 2126 O O . ALA A 1 288 ? 84.495 80.809 23.476 1.00 10.54 280 ALA A O 1
ATOM 2128 N N A CYS A 1 289 ? 85.921 82.512 23.543 0.50 11.62 281 CYS A N 1
ATOM 2129 N N B CYS A 1 289 ? 85.922 82.552 23.510 0.50 11.08 281 CYS A N 1
ATOM 2130 C CA A CYS A 1 289 ? 86.222 82.259 24.934 0.50 12.18 281 CYS A CA 1
ATOM 2131 C CA B CYS A 1 289 ? 86.241 82.460 24.924 0.50 11.26 281 CYS A CA 1
ATOM 2132 C C A CYS A 1 289 ? 84.993 82.522 25.819 0.50 11.38 281 CYS A C 1
ATOM 2133 C C B CYS A 1 289 ? 84.968 82.465 25.751 0.50 10.86 281 CYS A C 1
ATOM 2134 O O A CYS A 1 289 ? 84.939 82.021 26.937 0.50 11.46 281 CYS A O 1
ATOM 2135 O O B CYS A 1 289 ? 84.848 81.713 26.720 0.50 10.86 281 CYS A O 1
ATOM 2140 N N . ILE A 1 290 ? 84.005 83.273 25.312 1.00 10.44 282 ILE A N 1
ATOM 2141 C CA . ILE A 1 290 ? 82.728 83.459 26.027 1.00 10.01 282 ILE A CA 1
ATOM 2142 C C . ILE A 1 290 ? 81.579 82.575 25.577 1.00 9.48 282 ILE A C 1
ATOM 2143 O O . ILE A 1 290 ? 80.413 82.838 25.928 1.00 9.48 282 ILE A O 1
ATOM 2148 N N . ALA A 1 291 ? 81.895 81.534 24.813 1.00 9.14 283 ALA A N 1
ATOM 2149 C CA . ALA A 1 291 ? 80.860 80.622 24.331 1.00 8.91 283 ALA A CA 1
ATOM 2150 C C . ALA A 1 291 ? 80.061 80.074 25.482 1.00 8.69 283 ALA A C 1
ATOM 2151 O O . ALA A 1 291 ? 80.620 79.773 26.522 1.00 8.76 283 ALA A O 1
ATOM 2153 N N . GLY A 1 292 ? 78.749 79.916 25.276 1.00 8.45 284 GLY A N 1
ATOM 2154 C CA . GLY A 1 292 ? 77.881 79.264 26.240 1.00 8.28 284 GLY A CA 1
ATOM 2155 C C . GLY A 1 292 ? 78.075 77.754 26.192 1.00 8.21 284 GLY A C 1
ATOM 2156 O O . GLY A 1 292 ? 77.187 77.025 25.720 1.00 8.05 284 GLY A O 1
ATOM 2157 N N . SER A 1 293 ? 79.210 77.284 26.714 1.00 8.14 285 SER A N 1
ATOM 2158 C CA . SER A 1 293 ? 79.581 75.863 26.549 1.00 8.42 285 SER A CA 1
ATOM 2159 C C . SER A 1 293 ? 78.983 74.905 27.580 1.00 8.55 285 SER A C 1
ATOM 2160 O O . SER A 1 293 ? 79.135 73.670 27.435 1.00 8.95 285 SER A O 1
ATOM 2163 N N . ARG A 1 294 ? 78.358 75.448 28.608 1.00 8.39 286 ARG A N 1
ATOM 2164 C CA . ARG A 1 294 ? 77.608 74.658 29.552 1.00 8.63 286 ARG A CA 1
ATOM 2165 C C . ARG A 1 294 ? 76.190 75.132 29.577 1.00 8.71 286 ARG A C 1
ATOM 2166 O O . ARG A 1 294 ? 75.914 76.248 30.019 1.00 8.85 286 ARG A O 1
ATOM 2174 N N . LEU A 1 295 ? 75.272 74.270 29.137 1.00 8.75 287 LEU A N 1
ATOM 2175 C CA . LEU A 1 295 ? 73.874 74.608 29.120 1.00 8.87 287 LEU A CA 1
ATOM 2176 C C . LEU A 1 295 ? 73.289 73.969 30.344 1.00 8.91 287 LEU A C 1
ATOM 2177 O O . LEU A 1 295 ? 73.351 72.747 30.502 1.00 9.33 287 LEU A O 1
ATOM 2182 N N . VAL A 1 296 ? 72.817 74.801 31.261 1.00 8.67 288 VAL A N 1
ATOM 2183 C CA . VAL A 1 296 ? 72.447 74.387 32.590 1.00 8.74 288 VAL A CA 1
ATOM 2184 C C . VAL A 1 296 ? 70.928 74.561 32.683 1.00 9.11 288 VAL A C 1
ATOM 2185 O O . VAL A 1 296 ? 70.435 75.692 32.780 1.00 9.01 288 VAL A O 1
ATOM 2189 N N . LEU A 1 297 ? 70.184 73.455 32.624 1.00 9.29 289 LEU A N 1
ATOM 2190 C CA . LEU A 1 297 ? 68.738 73.508 32.384 1.00 9.68 289 LEU A CA 1
ATOM 2191 C C . LEU A 1 297 ? 67.941 73.054 33.592 1.00 10.14 289 LEU A C 1
ATOM 2192 O O . LEU A 1 297 ? 68.248 72.022 34.185 1.00 10.03 289 LEU A O 1
ATOM 2197 N N . HIS A 1 298 ? 66.909 73.815 33.940 1.00 10.41 290 HIS A N 1
ATOM 2198 C CA . HIS A 1 298 ? 66.036 73.427 35.019 1.00 11.35 290 HIS A CA 1
ATOM 2199 C C . HIS A 1 298 ? 65.337 72.116 34.641 1.00 12.25 290 HIS A C 1
ATOM 2200 O O . HIS A 1 298 ? 64.864 71.956 33.523 1.00 11.87 290 HIS A O 1
ATOM 2207 N N . GLU A 1 299 ? 65.279 71.206 35.589 1.00 14.13 291 GLU A N 1
ATOM 2208 C CA . GLU A 1 299 ? 64.711 69.869 35.363 1.00 16.55 291 GLU A CA 1
ATOM 2209 C C . GLU A 1 299 ? 63.303 69.883 34.723 1.00 16.56 291 GLU A C 1
ATOM 2210 O O . GLU A 1 299 ? 62.977 69.013 33.926 1.00 16.78 291 GLU A O 1
ATOM 2216 N N . ARG A 1 300 ? 62.455 70.823 35.129 1.00 16.86 292 ARG A N 1
ATOM 2217 C CA . ARG A 1 300 ? 61.092 70.890 34.612 1.00 17.86 292 ARG A CA 1
ATOM 2218 C C . ARG A 1 300 ? 61.015 71.176 33.117 1.00 16.12 292 ARG A C 1
ATOM 2219 O O . ARG A 1 300 ? 60.083 70.730 32.489 1.00 16.12 292 ARG A O 1
ATOM 2227 N N . ILE A 1 301 ? 61.981 71.905 32.565 1.00 14.39 293 ILE A N 1
ATOM 2228 C CA . ILE A 1 301 ? 61.968 72.258 31.129 1.00 13.62 293 ILE A CA 1
ATOM 2229 C C . ILE A 1 301 ? 63.084 71.608 30.306 1.00 12.97 293 ILE A C 1
ATOM 2230 O O . ILE A 1 301 ? 63.154 71.783 29.081 1.00 12.42 293 ILE A O 1
ATOM 2235 N N . ALA A 1 302 ? 63.951 70.832 30.960 1.00 12.82 294 ALA A N 1
ATOM 2236 C CA . ALA A 1 302 ? 65.148 70.317 30.261 1.00 12.62 294 ALA A CA 1
ATOM 2237 C C . ALA A 1 302 ? 64.811 69.495 29.034 1.00 13.02 294 ALA A C 1
ATOM 2238 O O . ALA A 1 302 ? 65.332 69.762 27.968 1.00 12.55 294 ALA A O 1
ATOM 2240 N N . ASP A 1 303 ? 63.888 68.540 29.173 1.00 13.87 295 ASP A N 1
ATOM 2241 C CA . ASP A 1 303 ? 63.557 67.655 28.076 1.00 14.93 295 ASP A CA 1
ATOM 2242 C C . ASP A 1 303 ? 62.893 68.405 26.933 1.00 14.28 295 ASP A C 1
ATOM 2243 O O . ASP A 1 303 ? 63.270 68.223 25.779 1.00 14.17 295 ASP A O 1
ATOM 2248 N N . ALA A 1 304 ? 61.966 69.294 27.266 1.00 13.97 296 ALA A N 1
ATOM 2249 C CA . ALA A 1 304 ? 61.303 70.144 26.291 1.00 14.08 296 ALA A CA 1
ATOM 2250 C C . ALA A 1 304 ? 62.302 71.016 25.504 1.00 13.27 296 ALA A C 1
ATOM 2251 O O . ALA A 1 304 ? 62.296 71.022 24.260 1.00 13.82 296 ALA A O 1
ATOM 2253 N N . PHE A 1 305 ? 63.165 71.701 26.240 1.00 12.47 297 PHE A N 1
ATOM 2254 C CA . PHE A 1 305 ? 64.209 72.521 25.671 1.00 11.72 297 PHE A CA 1
ATOM 2255 C C . PHE A 1 305 ? 65.108 71.710 24.726 1.00 11.92 297 PHE A C 1
ATOM 2256 O O . PHE A 1 305 ? 65.353 72.108 23.587 1.00 11.46 297 PHE A O 1
ATOM 2264 N N . LEU A 1 306 ? 65.577 70.561 25.205 1.00 12.12 298 LEU A N 1
ATOM 2265 C CA . LEU A 1 306 ? 66.508 69.768 24.429 1.00 12.42 298 LEU A CA 1
ATOM 2266 C C . LEU A 1 306 ? 65.890 69.235 23.154 1.00 13.43 298 LEU A C 1
ATOM 2267 O O . LEU A 1 306 ? 66.547 69.204 22.137 1.00 13.29 298 LEU A O 1
ATOM 2272 N N . GLU A 1 307 ? 64.627 68.828 23.184 1.00 14.65 299 GLU A N 1
ATOM 2273 C CA . GLU A 1 307 ? 64.033 68.315 21.968 1.00 16.28 299 GLU A CA 1
ATOM 2274 C C . GLU A 1 307 ? 64.056 69.370 20.867 1.00 15.08 299 GLU A C 1
ATOM 2275 O O . GLU A 1 307 ? 64.376 69.067 19.693 1.00 14.83 299 GLU A O 1
ATOM 2281 N N . ARG A 1 308 ? 63.735 70.608 21.229 1.00 13.45 300 ARG A N 1
ATOM 2282 C CA . ARG A 1 308 ? 63.751 71.682 20.255 1.00 13.05 300 ARG A CA 1
ATOM 2283 C C . ARG A 1 308 ? 65.190 72.124 19.892 1.00 12.16 300 ARG A C 1
ATOM 2284 O O . ARG A 1 308 ? 65.497 72.364 18.742 1.00 11.98 300 ARG A O 1
ATOM 2292 N N . PHE A 1 309 ? 66.042 72.213 20.892 1.00 11.41 301 PHE A N 1
ATOM 2293 C CA . PHE A 1 309 ? 67.433 72.641 20.721 1.00 11.17 301 PHE A CA 1
ATOM 2294 C C . PHE A 1 309 ? 68.257 71.664 19.883 1.00 11.16 301 PHE A C 1
ATOM 2295 O O . PHE A 1 309 ? 69.020 72.090 18.994 1.00 10.72 301 PHE A O 1
ATOM 2303 N N . VAL A 1 310 ? 68.086 70.364 20.151 1.00 11.61 302 VAL A N 1
ATOM 2304 C CA . VAL A 1 310 ? 68.749 69.323 19.361 1.00 11.95 302 VAL A CA 1
ATOM 2305 C C . VAL A 1 310 ? 68.264 69.386 17.904 1.00 12.68 302 VAL A C 1
ATOM 2306 O O . VAL A 1 310 ? 69.059 69.347 16.977 1.00 12.76 302 VAL A O 1
ATOM 2310 N N . ALA A 1 311 ? 66.966 69.565 17.702 1.00 13.23 303 ALA A N 1
ATOM 2311 C CA . ALA A 1 311 ? 66.435 69.682 16.339 1.00 13.82 303 ALA A CA 1
ATOM 2312 C C . ALA A 1 311 ? 67.040 70.854 15.610 1.00 13.53 303 ALA A C 1
ATOM 2313 O O . ALA A 1 311 ? 67.499 70.694 14.495 1.00 13.92 303 ALA A O 1
ATOM 2315 N N . LEU A 1 312 ? 67.090 72.020 16.258 1.00 13.16 304 LEU A N 1
ATOM 2316 C CA . LEU A 1 312 ? 67.687 73.210 15.633 1.00 13.13 304 LEU A CA 1
ATOM 2317 C C . LEU A 1 312 ? 69.164 72.980 15.273 1.00 12.67 304 LEU A C 1
ATOM 2318 O O . LEU A 1 312 ? 69.605 73.291 14.172 1.00 12.73 304 LEU A O 1
ATOM 2323 N N . ALA A 1 313 ? 69.905 72.436 16.218 1.00 12.32 305 ALA A N 1
ATOM 2324 C CA . ALA A 1 313 ? 71.340 72.185 16.047 1.00 12.12 305 ALA A CA 1
ATOM 2325 C C . ALA A 1 313 ? 71.608 71.236 14.880 1.00 12.74 305 ALA A C 1
ATOM 2326 O O . ALA A 1 313 ? 72.520 71.486 14.070 1.00 12.66 305 ALA A O 1
ATOM 2328 N N . SER A 1 314 ? 70.806 70.172 14.784 1.00 13.35 306 SER A N 1
ATOM 2329 C CA . SER A 1 314 ? 70.969 69.172 13.726 1.00 14.02 306 SER A CA 1
ATOM 2330 C C . SER A 1 314 ? 70.710 69.786 12.384 1.00 14.07 306 SER A C 1
ATOM 2331 O O . SER A 1 314 ? 71.188 69.279 11.406 1.00 14.15 306 SER A O 1
ATOM 2334 N N . SER A 1 315 ? 69.899 70.840 12.349 1.00 13.58 307 SER A N 1
ATOM 2335 C CA . SER A 1 315 ? 69.501 71.477 11.114 1.00 13.75 307 SER A CA 1
ATOM 2336 C C . SER A 1 315 ? 70.529 72.531 10.607 1.00 13.48 307 SER A C 1
ATOM 2337 O O . SER A 1 315 ? 70.431 72.992 9.486 1.00 13.61 307 SER A O 1
ATOM 2340 N N . ILE A 1 316 ? 71.479 72.931 11.438 1.00 12.72 308 ILE A N 1
ATOM 2341 C CA . ILE A 1 316 ? 72.387 73.993 11.077 1.00 12.60 308 ILE A CA 1
ATOM 2342 C C . ILE A 1 316 ? 73.131 73.612 9.802 1.00 13.00 308 ILE A C 1
ATOM 2343 O O . ILE A 1 316 ? 73.632 72.505 9.682 1.00 12.83 308 ILE A O 1
ATOM 2348 N N . ARG A 1 317 ? 73.202 74.547 8.856 1.00 13.51 309 ARG A N 1
ATOM 2349 C CA . ARG A 1 317 ? 73.776 74.264 7.536 1.00 14.23 309 ARG A CA 1
ATOM 2350 C C . ARG A 1 317 ? 75.286 74.431 7.567 1.00 14.14 309 ARG A C 1
ATOM 2351 O O . ARG A 1 317 ? 75.797 75.556 7.673 1.00 13.80 309 ARG A O 1
ATOM 2359 N N . ILE A 1 318 ? 75.990 73.305 7.526 1.00 14.10 310 ILE A N 1
ATOM 2360 C CA A ILE A 1 318 ? 77.451 73.299 7.589 0.70 14.14 310 ILE A CA 1
ATOM 2361 C CA B ILE A 1 318 ? 77.447 73.315 7.599 0.30 13.95 310 ILE A CA 1
ATOM 2362 C C . ILE A 1 318 ? 77.989 73.281 6.183 1.00 14.46 310 ILE A C 1
ATOM 2363 O O . ILE A 1 318 ? 77.497 72.538 5.344 1.00 14.92 310 ILE A O 1
ATOM 2372 N N . GLY A 1 319 ? 79.010 74.071 5.920 1.00 14.19 311 GLY A N 1
ATOM 2373 C CA . GLY A 1 319 ? 79.596 74.072 4.590 1.00 14.61 311 GLY A CA 1
ATOM 2374 C C . GLY A 1 319 ? 80.648 75.123 4.318 1.00 14.37 311 GLY A C 1
ATOM 2375 O O . GLY A 1 319 ? 81.214 75.695 5.240 1.00 13.50 311 GLY A O 1
ATOM 2376 N N . ASN A 1 320 ? 80.931 75.319 3.027 1.00 14.82 312 ASN A N 1
ATOM 2377 C CA . ASN A 1 320 ? 81.946 76.260 2.574 1.00 14.93 312 ASN A CA 1
ATOM 2378 C C . ASN A 1 320 ? 81.684 77.652 3.135 1.00 14.70 312 ASN A C 1
ATOM 2379 O O . ASN A 1 320 ? 80.591 78.190 2.929 1.00 14.69 312 ASN A O 1
ATOM 2384 N N . PRO A 1 321 ? 82.685 78.242 3.834 1.00 14.55 313 PRO A N 1
ATOM 2385 C CA . PRO A 1 321 ? 82.557 79.596 4.359 1.00 14.36 313 PRO A CA 1
ATOM 2386 C C . PRO A 1 321 ? 82.181 80.614 3.288 1.00 14.94 313 PRO A C 1
ATOM 2387 O O . PRO A 1 321 ? 81.472 81.573 3.577 1.00 14.55 313 PRO A O 1
ATOM 2391 N N . LEU A 1 322 ? 82.625 80.404 2.054 1.00 15.91 314 LEU A N 1
ATOM 2392 C CA . LEU A 1 322 ? 82.343 81.393 1.015 1.00 16.71 314 LEU A CA 1
ATOM 2393 C C . LEU A 1 322 ? 80.901 81.393 0.479 1.00 17.05 314 LEU A C 1
ATOM 2394 O O . LEU A 1 322 ? 80.504 82.315 -0.209 1.00 17.30 314 LEU A O 1
ATOM 2399 N N . ASP A 1 323 ? 80.114 80.379 0.831 1.00 16.92 315 ASP A N 1
ATOM 2400 C CA . ASP A 1 323 ? 78.699 80.291 0.462 1.00 17.30 315 ASP A CA 1
ATOM 2401 C C . ASP A 1 323 ? 77.821 81.059 1.480 1.00 16.66 315 ASP A C 1
ATOM 2402 O O . ASP A 1 323 ? 77.805 80.710 2.661 1.00 15.87 315 ASP A O 1
ATOM 2407 N N . PRO A 1 324 ? 77.097 82.102 1.027 1.00 16.97 316 PRO A N 1
ATOM 2408 C CA . PRO A 1 324 ? 76.247 82.913 1.906 1.00 16.70 316 PRO A CA 1
ATOM 2409 C C . PRO A 1 324 ? 75.120 82.145 2.595 1.00 16.77 316 PRO A C 1
ATOM 2410 O O . PRO A 1 324 ? 74.559 82.634 3.578 1.00 16.35 316 PRO A O 1
ATOM 2414 N N . ASN A 1 325 ? 74.778 80.968 2.064 1.00 17.16 317 ASN A N 1
ATOM 2415 C CA A ASN A 1 325 ? 73.788 80.082 2.669 0.50 16.96 317 ASN A CA 1
ATOM 2416 C CA B ASN A 1 325 ? 73.781 80.124 2.708 0.50 17.08 317 ASN A CA 1
ATOM 2417 C C . ASN A 1 325 ? 74.390 79.304 3.852 1.00 16.08 317 ASN A C 1
ATOM 2418 O O . ASN A 1 325 ? 73.673 78.700 4.608 1.00 15.79 317 ASN A O 1
ATOM 2427 N N . THR A 1 326 ? 75.724 79.283 3.983 1.00 15.46 318 THR A N 1
ATOM 2428 C CA . THR A 1 326 ? 76.379 78.533 5.065 1.00 14.64 318 THR A CA 1
ATOM 2429 C C . THR A 1 326 ? 76.164 79.192 6.426 1.00 14.09 318 THR A C 1
ATOM 2430 O O . THR A 1 326 ? 76.361 80.382 6.560 1.00 13.63 318 THR A O 1
ATOM 2434 N N . GLU A 1 327 ? 75.754 78.397 7.418 1.00 13.76 319 GLU A N 1
ATOM 2435 C CA . GLU A 1 327 ? 75.516 78.879 8.781 1.00 13.42 319 GLU A CA 1
ATOM 2436 C C . GLU A 1 327 ? 76.646 78.536 9.742 1.00 13.46 319 GLU A C 1
ATOM 2437 O O . GLU A 1 327 ? 76.835 79.234 10.724 1.00 13.14 319 GLU A O 1
ATOM 2443 N N . MET A 1 328 ? 77.363 77.447 9.474 1.00 14.13 320 MET A N 1
ATOM 2444 C CA . MET A 1 328 ? 78.513 77.057 10.271 1.00 14.52 320 MET A CA 1
ATOM 2445 C C . MET A 1 328 ? 79.638 76.565 9.363 1.00 13.80 320 MET A C 1
ATOM 2446 O O . MET A 1 328 ? 79.437 75.736 8.510 1.00 13.26 320 MET A O 1
ATOM 2451 N N . GLY A 1 329 ? 80.830 77.110 9.567 1.00 12.98 321 GLY A N 1
ATOM 2452 C CA . GLY A 1 329 ? 81.988 76.701 8.810 1.00 12.79 321 GLY A CA 1
ATOM 2453 C C . GLY A 1 329 ? 82.809 75.666 9.530 1.00 12.20 321 GLY A C 1
ATOM 2454 O O . GLY A 1 329 ? 82.372 75.064 10.523 1.00 11.69 321 GLY A O 1
ATOM 2455 N N . PRO A 1 330 ? 84.022 75.456 9.045 1.00 12.18 322 PRO A N 1
ATOM 2456 C CA . PRO A 1 330 ? 84.901 74.519 9.688 1.00 12.26 322 PRO A CA 1
ATOM 2457 C C . PRO A 1 330 ? 85.580 75.163 10.871 1.00 11.93 322 PRO A C 1
ATOM 2458 O O . PRO A 1 330 ? 85.536 76.387 11.003 1.00 11.66 322 PRO A O 1
ATOM 2462 N N . LEU A 1 331 ? 86.243 74.353 11.686 1.00 12.05 323 LEU A N 1
ATOM 2463 C CA . LEU A 1 331 ? 87.166 74.870 12.693 1.00 12.31 323 LEU A CA 1
ATOM 2464 C C . LEU A 1 331 ? 88.406 75.437 12.018 1.00 12.26 323 LEU A C 1
ATOM 2465 O O . LEU A 1 331 ? 88.685 75.136 10.867 1.00 12.22 323 LEU A O 1
ATOM 2470 N N . THR A 1 332 ? 89.137 76.286 12.721 1.00 11.97 324 THR A N 1
ATOM 2471 C CA . THR A 1 332 ? 90.202 77.044 12.080 1.00 12.60 324 THR A CA 1
ATOM 2472 C C . THR A 1 332 ? 91.477 76.186 11.755 1.00 13.53 324 THR A C 1
ATOM 2473 O O . THR A 1 332 ? 92.215 76.492 10.806 1.00 13.67 324 THR A O 1
ATOM 2477 N N . SER A 1 333 ? 91.730 75.115 12.503 1.00 14.02 325 SER A N 1
ATOM 2478 C CA . SER A 1 333 ? 92.923 74.312 12.259 1.00 15.15 325 SER A CA 1
ATOM 2479 C C . SER A 1 333 ? 92.687 72.841 12.467 1.00 16.08 325 SER A C 1
ATOM 2480 O O . SER A 1 333 ? 91.827 72.445 13.262 1.00 15.66 325 SER A O 1
ATOM 2483 N N . LYS A 1 334 ? 93.478 72.039 11.762 1.00 17.17 326 LYS A N 1
ATOM 2484 C CA . LYS A 1 334 ? 93.459 70.597 11.913 1.00 18.96 326 LYS A CA 1
ATOM 2485 C C . LYS A 1 334 ? 93.658 70.178 13.378 1.00 18.60 326 LYS A C 1
ATOM 2486 O O . LYS A 1 334 ? 92.938 69.338 13.900 1.00 17.48 326 LYS A O 1
ATOM 2492 N N . GLN A 1 335 ? 94.596 70.821 14.051 1.00 19.44 327 GLN A N 1
ATOM 2493 C CA . GLN A 1 335 ? 94.914 70.486 15.432 1.00 20.38 327 GLN A CA 1
ATOM 2494 C C . GLN A 1 335 ? 93.734 70.691 16.356 1.00 19.05 327 GLN A C 1
ATOM 2495 O O . GLN A 1 335 ? 93.480 69.884 17.255 1.00 18.46 327 GLN A O 1
ATOM 2501 N N . HIS A 1 336 ? 92.988 71.759 16.115 1.00 18.50 328 HIS A N 1
ATOM 2502 C CA . HIS A 1 336 ? 91.865 72.067 16.947 1.00 18.23 328 HIS A CA 1
ATOM 2503 C C . HIS A 1 336 ? 90.716 71.080 16.676 1.00 16.99 328 HIS A C 1
ATOM 2504 O O . HIS A 1 336 ? 90.053 70.624 17.623 1.00 16.13 328 HIS A O 1
ATOM 2511 N N . LEU A 1 337 ? 90.470 70.756 15.402 1.00 16.06 329 LEU A N 1
ATOM 2512 C CA . LEU A 1 337 ? 89.517 69.696 15.073 1.00 15.87 329 LEU A CA 1
ATOM 2513 C C . LEU A 1 337 ? 89.840 68.374 15.786 1.00 15.88 329 LEU A C 1
ATOM 2514 O O . LEU A 1 337 ? 88.957 67.738 16.332 1.00 15.02 329 LEU A O 1
ATOM 2519 N N . ASP A 1 338 ? 91.093 67.936 15.723 1.00 16.22 330 ASP A N 1
ATOM 2520 C CA . ASP A 1 338 ? 91.463 66.678 16.381 1.00 16.86 330 ASP A CA 1
ATOM 2521 C C . ASP A 1 338 ? 91.198 66.737 17.888 1.00 16.91 330 ASP A C 1
ATOM 2522 O O . ASP A 1 338 ? 90.749 65.773 18.481 1.00 16.49 330 ASP A O 1
ATOM 2527 N N . ARG A 1 339 ? 91.440 67.896 18.486 1.00 17.10 331 ARG A N 1
ATOM 2528 C CA . ARG A 1 339 ? 91.173 68.111 19.895 1.00 17.88 331 ARG A CA 1
ATOM 2529 C C . ARG A 1 339 ? 89.660 67.950 20.184 1.00 16.24 331 ARG A C 1
ATOM 2530 O O . ARG A 1 339 ? 89.268 67.334 21.165 1.00 15.43 331 ARG A O 1
ATOM 2538 N N . VAL A 1 340 ? 88.817 68.482 19.317 1.00 14.97 332 VAL A N 1
ATOM 2539 C CA . VAL A 1 340 ? 87.374 68.438 19.572 1.00 14.36 332 VAL A CA 1
ATOM 2540 C C . VAL A 1 340 ? 86.881 66.998 19.389 1.00 14.04 332 VAL A C 1
ATOM 2541 O O . VAL A 1 340 ? 86.089 66.509 20.188 1.00 13.33 332 VAL A O 1
ATOM 2545 N N . LEU A 1 341 ? 87.381 66.301 18.369 1.00 13.99 333 LEU A N 1
ATOM 2546 C CA . LEU A 1 341 ? 86.988 64.923 18.173 1.00 14.35 333 LEU A CA 1
ATOM 2547 C C . LEU A 1 341 ? 87.447 64.063 19.368 1.00 14.71 333 LEU A C 1
ATOM 2548 O O . LEU A 1 341 ? 86.702 63.194 19.853 1.00 14.69 333 LEU A O 1
ATOM 2553 N N . SER A 1 342 ? 88.640 64.343 19.885 1.00 14.79 334 SER A N 1
ATOM 2554 C CA . SER A 1 342 ? 89.132 63.631 21.070 1.00 15.31 334 SER A CA 1
ATOM 2555 C C . SER A 1 342 ? 88.188 63.844 22.291 1.00 14.58 334 SER A C 1
ATOM 2556 O O . SER A 1 342 ? 87.936 62.901 23.049 1.00 14.15 334 SER A O 1
ATOM 2559 N N . TYR A 1 343 ? 87.647 65.062 22.447 1.00 13.40 335 TYR A N 1
ATOM 2560 C CA . TYR A 1 343 ? 86.724 65.351 23.541 1.00 13.02 335 TYR A CA 1
ATOM 2561 C C . TYR A 1 343 ? 85.378 64.644 23.369 1.00 13.01 335 TYR A C 1
ATOM 2562 O O . TYR A 1 343 ? 84.759 64.281 24.365 1.00 12.40 335 TYR A O 1
ATOM 2571 N N . VAL A 1 344 ? 84.936 64.416 22.127 1.00 13.17 336 VAL A N 1
ATOM 2572 C CA . VAL A 1 344 ? 83.751 63.554 21.917 1.00 13.91 336 VAL A CA 1
ATOM 2573 C C . VAL A 1 344 ? 84.005 62.143 22.492 1.00 14.75 336 VAL A C 1
ATOM 2574 O O . VAL A 1 344 ? 83.158 61.605 23.199 1.00 14.81 336 VAL A O 1
ATOM 2578 N N . ASP A 1 345 ? 85.178 61.568 22.205 1.00 15.66 337 ASP A N 1
ATOM 2579 C CA . ASP A 1 345 ? 85.572 60.250 22.737 1.00 17.02 337 ASP A CA 1
ATOM 2580 C C . ASP A 1 345 ? 85.587 60.287 24.249 1.00 16.13 337 ASP A C 1
ATOM 2581 O O . ASP A 1 345 ? 84.993 59.426 24.879 1.00 15.85 337 ASP A O 1
ATOM 2586 N N . VAL A 1 346 ? 86.191 61.338 24.805 1.00 15.30 338 VAL A N 1
ATOM 2587 C CA . VAL A 1 346 ? 86.236 61.536 26.257 1.00 15.07 338 VAL A CA 1
ATOM 2588 C C . VAL A 1 346 ? 84.814 61.579 26.830 1.00 14.70 338 VAL A C 1
ATOM 2589 O O . VAL A 1 346 ? 84.526 60.946 27.833 1.00 15.15 338 VAL A O 1
ATOM 2593 N N . ALA A 1 347 ? 83.932 62.327 26.188 1.00 14.07 339 ALA A N 1
ATOM 2594 C CA . ALA A 1 347 ? 82.577 62.474 26.670 1.00 13.90 339 ALA A CA 1
ATOM 2595 C C . ALA A 1 347 ? 81.894 61.107 26.776 1.00 14.42 339 ALA A C 1
ATOM 2596 O O . ALA A 1 347 ? 81.312 60.784 27.812 1.00 13.72 339 ALA A O 1
ATOM 2598 N N . ARG A 1 348 ? 81.975 60.324 25.703 1.00 15.49 340 ARG A N 1
ATOM 2599 C CA . ARG A 1 348 ? 81.363 58.987 25.698 1.00 16.74 340 ARG A CA 1
ATOM 2600 C C . ARG A 1 348 ? 82.007 58.072 26.769 1.00 17.41 340 ARG A C 1
ATOM 2601 O O . ARG A 1 348 ? 81.301 57.361 27.510 1.00 17.39 340 ARG A O 1
ATOM 2609 N N . GLU A 1 349 ? 83.342 58.095 26.850 1.00 17.78 341 GLU A N 1
ATOM 2610 C CA A GLU A 1 349 ? 84.104 57.332 27.861 0.50 18.34 341 GLU A CA 1
ATOM 2611 C CA B GLU A 1 349 ? 84.067 57.296 27.842 0.50 18.35 341 GLU A CA 1
ATOM 2612 C C . GLU A 1 349 ? 83.553 57.588 29.269 1.00 18.05 341 GLU A C 1
ATOM 2613 O O . GLU A 1 349 ? 83.443 56.690 30.094 1.00 18.44 341 GLU A O 1
ATOM 2624 N N . GLN A 1 350 ? 83.198 58.830 29.549 1.00 17.49 342 GLN A N 1
ATOM 2625 C CA . GLN A 1 350 ? 82.714 59.198 30.882 1.00 17.41 342 GLN A CA 1
ATOM 2626 C C . GLN A 1 350 ? 81.187 59.099 31.033 1.00 16.95 342 GLN A C 1
ATOM 2627 O O . GLN A 1 350 ? 80.625 59.587 32.013 1.00 17.32 342 GLN A O 1
ATOM 2633 N N . GLY A 1 351 ? 80.527 58.443 30.084 1.00 16.62 343 GLY A N 1
ATOM 2634 C CA . GLY A 1 351 ? 79.104 58.139 30.193 1.00 16.21 343 GLY A CA 1
ATOM 2635 C C . GLY A 1 351 ? 78.197 59.288 29.795 1.00 15.50 343 GLY A C 1
ATOM 2636 O O . GLY A 1 351 ? 77.034 59.298 30.155 1.00 15.18 343 GLY A O 1
ATOM 2637 N N . GLY A 1 352 ? 78.731 60.255 29.058 1.00 14.77 344 GLY A N 1
ATOM 2638 C CA . GLY A 1 352 ? 77.933 61.343 28.520 1.00 14.18 344 GLY A CA 1
ATOM 2639 C C . GLY A 1 352 ? 77.092 60.809 27.367 1.00 14.38 344 GLY A C 1
ATOM 2640 O O . GLY A 1 352 ? 77.455 59.788 26.730 1.00 14.29 344 GLY A O 1
ATOM 2641 N N . ARG A 1 353 ? 75.968 61.472 27.128 1.00 14.00 345 ARG A N 1
ATOM 2642 C CA . ARG A 1 353 ? 75.087 61.112 26.039 1.00 14.68 345 ARG A CA 1
ATOM 2643 C C . ARG A 1 353 ? 75.215 62.117 24.929 1.00 13.93 345 ARG A C 1
ATOM 2644 O O . ARG A 1 353 ? 74.818 63.300 25.089 1.00 13.09 345 ARG A O 1
ATOM 2652 N N . VAL A 1 354 ? 75.759 61.662 23.804 1.00 13.67 346 VAL A N 1
ATOM 2653 C CA . VAL A 1 354 ? 75.824 62.513 22.616 1.00 13.70 346 VAL A CA 1
ATOM 2654 C C . VAL A 1 354 ? 74.436 62.551 21.957 1.00 13.73 346 VAL A C 1
ATOM 2655 O O . VAL A 1 354 ? 73.987 61.561 21.385 1.00 14.24 346 VAL A O 1
ATOM 2659 N N . LEU A 1 355 ? 73.763 63.687 22.056 1.00 13.08 347 LEU A N 1
ATOM 2660 C CA . LEU A 1 355 ? 72.382 63.814 21.575 1.00 13.32 347 LEU A CA 1
ATOM 2661 C C . LEU A 1 355 ? 72.322 64.151 20.088 1.00 13.30 347 LEU A C 1
ATOM 2662 O O . LEU A 1 355 ? 71.366 63.790 19.421 1.00 13.63 347 LEU A O 1
ATOM 2667 N N . THR A 1 356 ? 73.346 64.844 19.576 1.00 13.05 348 THR A N 1
ATOM 2668 C CA . THR A 1 356 ? 73.524 65.034 18.128 1.00 13.00 348 THR A CA 1
ATOM 2669 C C . THR A 1 356 ? 74.984 65.371 17.863 1.00 12.96 348 THR A C 1
ATOM 2670 O O . THR A 1 356 ? 75.723 65.789 18.778 1.00 12.62 348 THR A O 1
ATOM 2674 N N . GLY A 1 357 ? 75.413 65.130 16.630 1.00 13.29 349 GLY A N 1
ATOM 2675 C CA . GLY A 1 357 ? 76.741 65.497 16.198 1.00 13.72 349 GLY A CA 1
ATOM 2676 C C . GLY A 1 357 ? 77.826 64.614 16.746 1.00 14.19 349 GLY A C 1
ATOM 2677 O O . GLY A 1 357 ? 77.623 63.424 16.924 1.00 14.52 349 GLY A O 1
ATOM 2678 N N . GLY A 1 358 ? 78.997 65.200 16.953 1.00 14.57 350 GLY A N 1
ATOM 2679 C CA . GLY A 1 358 ? 80.148 64.437 17.466 1.00 15.60 350 GLY A CA 1
ATOM 2680 C C . GLY A 1 358 ? 81.108 63.935 16.407 1.00 16.69 350 GLY A C 1
ATOM 2681 O O . GLY A 1 358 ? 82.121 63.303 16.723 1.00 17.63 350 GLY A O 1
ATOM 2682 N N . SER A 1 359 ? 80.825 64.203 15.142 1.00 17.61 351 SER A N 1
ATOM 2683 C CA . SER A 1 359 ? 81.737 63.755 14.091 1.00 17.84 351 SER A CA 1
ATOM 2684 C C . SER A 1 359 ? 81.652 64.655 12.867 1.00 17.78 351 SER A C 1
ATOM 2685 O O . SER A 1 359 ? 80.816 65.558 12.805 1.00 16.75 351 SER A O 1
ATOM 2688 N N . ALA A 1 360 ? 82.570 64.445 11.930 1.00 17.65 352 ALA A N 1
ATOM 2689 C CA . ALA A 1 360 ? 82.595 65.227 10.709 1.00 18.30 352 ALA A CA 1
ATOM 2690 C C . ALA A 1 360 ? 81.312 65.017 9.906 1.00 19.27 352 ALA A C 1
ATOM 2691 O O . ALA A 1 360 ? 80.714 63.953 9.973 1.00 19.15 352 ALA A O 1
ATOM 2693 N N . PRO A 1 361 ? 80.880 66.037 9.140 1.00 20.01 353 PRO A N 1
ATOM 2694 C CA . PRO A 1 361 ? 79.731 65.849 8.247 1.00 21.39 353 PRO A CA 1
ATOM 2695 C C . PRO A 1 361 ? 80.107 64.910 7.120 1.00 23.46 353 PRO A C 1
ATOM 2696 O O . PRO A 1 361 ? 81.284 64.809 6.778 1.00 24.51 353 PRO A O 1
ATOM 2700 N N . GLN A 1 362 ? 79.138 64.203 6.553 1.00 25.68 354 GLN A N 1
ATOM 2701 C CA . GLN A 1 362 ? 79.452 63.152 5.589 1.00 27.57 354 GLN A CA 1
ATOM 2702 C C . GLN A 1 362 ? 79.696 63.714 4.184 1.00 29.15 354 GLN A C 1
ATOM 2703 O O . GLN A 1 362 ? 80.336 63.065 3.385 1.00 31.44 354 GLN A O 1
ATOM 2705 N N . ASP A 1 363 ? 79.195 64.913 3.889 1.00 29.81 355 ASP A N 1
ATOM 2706 C CA . ASP A 1 363 ? 79.355 65.512 2.549 1.00 30.38 355 ASP A CA 1
ATOM 2707 C C . ASP A 1 363 ? 80.804 65.483 2.045 1.00 29.66 355 ASP A C 1
ATOM 2708 O O . ASP A 1 363 ? 81.686 66.165 2.596 1.00 29.80 355 ASP A O 1
ATOM 2713 N N . PRO A 1 364 ? 81.052 64.738 0.960 1.00 29.34 356 PRO A N 1
ATOM 2714 C CA . PRO A 1 364 ? 82.430 64.536 0.495 1.00 28.41 356 PRO A CA 1
ATOM 2715 C C . PRO A 1 364 ? 83.143 65.816 0.050 1.00 27.16 356 PRO A C 1
ATOM 2716 O O . PRO A 1 364 ? 84.370 65.837 0.019 1.00 26.97 356 PRO A O 1
ATOM 2720 N N . ALA A 1 365 ? 82.395 66.863 -0.299 1.00 25.35 357 ALA A N 1
ATOM 2721 C CA . ALA A 1 365 ? 82.996 68.149 -0.672 1.00 24.48 357 ALA A CA 1
ATOM 2722 C C . ALA A 1 365 ? 83.685 68.850 0.518 1.00 22.75 357 ALA A C 1
ATOM 2723 O O . ALA A 1 365 ? 84.522 69.726 0.319 1.00 22.39 357 ALA A O 1
ATOM 2725 N N . LEU A 1 366 ? 83.303 68.458 1.735 1.00 21.31 358 LEU A N 1
ATOM 2726 C CA . LEU A 1 366 ? 83.888 68.945 2.972 1.00 19.87 358 LEU A CA 1
ATOM 2727 C C . LEU A 1 366 ? 85.027 68.067 3.521 1.00 19.61 358 LEU A C 1
ATOM 2728 O O . LEU A 1 366 ? 85.606 68.384 4.566 1.00 18.74 358 LEU A O 1
ATOM 2733 N N . ALA A 1 367 ? 85.373 66.985 2.822 1.00 19.69 359 ALA A N 1
ATOM 2734 C CA . ALA A 1 367 ? 86.282 65.967 3.379 1.00 19.66 359 ALA A CA 1
ATOM 2735 C C . ALA A 1 367 ? 87.686 66.479 3.714 1.00 19.28 359 ALA A C 1
ATOM 2736 O O . ALA A 1 367 ? 88.334 65.949 4.616 1.00 19.40 359 ALA A O 1
ATOM 2738 N N . ASN A 1 368 ? 88.156 67.512 3.015 1.00 18.90 360 ASN A N 1
ATOM 2739 C CA . ASN A 1 368 ? 89.502 68.034 3.243 1.00 18.57 360 ASN A CA 1
ATOM 2740 C C . ASN A 1 368 ? 89.557 69.225 4.196 1.00 17.12 360 ASN A C 1
ATOM 2741 O O . ASN A 1 368 ? 90.630 69.765 4.444 1.00 17.06 360 ASN A O 1
ATOM 2746 N N . GLY A 1 369 ? 88.407 69.603 4.743 1.00 15.99 361 GLY A N 1
ATOM 2747 C CA . GLY A 1 369 ? 88.322 70.699 5.678 1.00 15.05 361 GLY A CA 1
ATOM 2748 C C . GLY A 1 369 ? 88.145 70.241 7.108 1.00 14.32 361 GLY A C 1
ATOM 2749 O O . GLY A 1 369 ? 87.830 69.066 7.367 1.00 14.36 361 GLY A O 1
ATOM 2750 N N . TYR A 1 370 ? 88.283 71.191 8.037 1.00 13.47 362 TYR A N 1
ATOM 2751 C CA . TYR A 1 370 ? 88.349 70.865 9.455 1.00 13.00 362 TYR A CA 1
ATOM 2752 C C . TYR A 1 370 ? 86.965 70.940 10.089 1.00 12.49 362 TYR A C 1
ATOM 2753 O O . TYR A 1 370 ? 86.757 71.606 11.092 1.00 11.90 362 TYR A O 1
ATOM 2762 N N . TYR A 1 371 ? 86.029 70.191 9.501 1.00 12.54 363 TYR A N 1
ATOM 2763 C CA . TYR A 1 371 ? 84.613 70.280 9.853 1.00 12.23 363 TYR A CA 1
ATOM 2764 C C . TYR A 1 371 ? 84.164 69.285 10.912 1.00 12.34 363 TYR A C 1
ATOM 2765 O O . TYR A 1 371 ? 84.514 68.086 10.870 1.00 12.57 363 TYR A O 1
ATOM 2774 N N . VAL A 1 372 ? 83.356 69.779 11.838 1.00 12.28 364 VAL A N 1
ATOM 2775 C CA . VAL A 1 372 ? 82.652 68.922 12.774 1.00 12.61 364 VAL A CA 1
ATOM 2776 C C . VAL A 1 372 ? 81.220 69.430 12.949 1.00 12.62 364 VAL A C 1
ATOM 2777 O O . VAL A 1 372 ? 80.969 70.639 12.907 1.00 12.57 364 VAL A O 1
ATOM 2781 N N . ARG A 1 373 ? 80.282 68.513 13.121 1.00 12.95 365 ARG A N 1
ATOM 2782 C CA A ARG A 1 373 ? 78.888 68.883 13.299 0.60 13.29 365 ARG A CA 1
ATOM 2783 C CA B ARG A 1 373 ? 78.882 68.871 13.298 0.40 12.97 365 ARG A CA 1
ATOM 2784 C C . ARG A 1 373 ? 78.644 69.471 14.688 1.00 12.41 365 ARG A C 1
ATOM 2785 O O . ARG A 1 373 ? 79.372 69.169 15.618 1.00 12.09 365 ARG A O 1
ATOM 2800 N N . PRO A 1 374 ? 77.627 70.327 14.812 1.00 11.78 366 PRO A N 1
ATOM 2801 C CA . PRO A 1 374 ? 77.232 70.832 16.129 1.00 11.33 366 PRO A CA 1
ATOM 2802 C C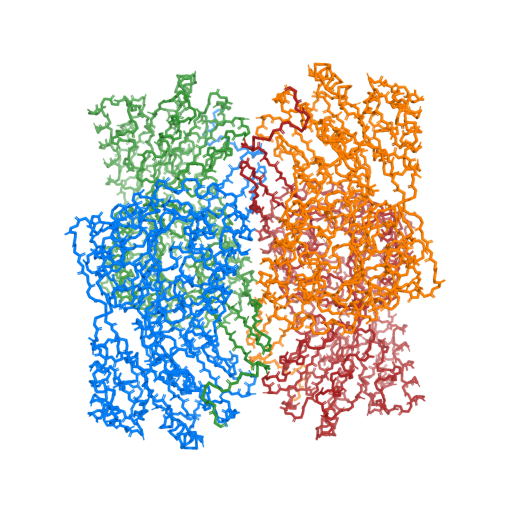 . PRO A 1 374 ? 76.973 69.660 17.050 1.00 11.28 366 PRO A C 1
ATOM 2803 O O . PRO A 1 374 ? 76.258 68.727 16.675 1.00 11.59 366 PRO A O 1
ATOM 2807 N N . THR A 1 375 ? 77.598 69.688 18.214 1.00 11.01 367 THR A N 1
ATOM 2808 C CA . THR A 1 375 ? 77.637 68.548 19.114 1.00 11.08 367 THR A CA 1
ATOM 2809 C C . THR A 1 375 ? 77.046 68.953 20.480 1.00 10.75 367 THR A C 1
ATOM 2810 O O . THR A 1 375 ? 77.396 69.998 21.030 1.00 10.38 367 THR A O 1
ATOM 2814 N N . ILE A 1 376 ? 76.108 68.142 20.958 1.00 10.80 368 ILE A N 1
ATOM 2815 C CA . ILE A 1 376 ? 75.419 68.330 22.224 1.00 10.86 368 ILE A CA 1
ATOM 2816 C C . ILE A 1 376 ? 75.570 67.061 23.056 1.00 11.32 368 ILE A C 1
ATOM 2817 O O . ILE A 1 376 ? 75.158 65.986 22.615 1.00 11.71 368 ILE A O 1
ATOM 2822 N N . VAL A 1 377 ? 76.133 67.193 24.259 1.00 11.46 369 VAL A N 1
ATOM 2823 C CA . VAL A 1 377 ? 76.389 66.059 25.127 1.00 12.17 369 VAL A CA 1
ATOM 2824 C C . VAL A 1 377 ? 75.764 66.315 26.475 1.00 12.82 369 VAL A C 1
ATOM 2825 O O . VAL A 1 377 ? 76.065 67.327 27.105 1.00 12.68 369 VAL A O 1
ATOM 2829 N N . GLU A 1 378 ? 74.918 65.398 26.929 1.00 14.19 370 GLU A N 1
ATOM 2830 C CA . GLU A 1 378 ? 74.414 65.481 28.274 1.00 15.76 370 GLU A CA 1
ATOM 2831 C C . GLU A 1 378 ? 75.381 64.769 29.209 1.00 15.99 370 GLU A C 1
ATOM 2832 O O . GLU A 1 378 ? 75.615 63.569 29.046 1.00 15.54 370 GLU A O 1
ATOM 2838 N N . ALA A 1 379 ? 75.951 65.502 30.172 1.00 15.85 371 ALA A N 1
ATOM 2839 C CA . ALA A 1 379 ? 76.995 64.936 31.050 1.00 17.36 371 ALA A CA 1
ATOM 2840 C C . ALA A 1 379 ? 76.410 64.224 32.249 1.00 19.51 371 ALA A C 1
ATOM 2841 O O . ALA A 1 379 ? 75.366 64.610 32.762 1.00 20.81 371 ALA A O 1
ATOM 2843 N N . LYS A 1 380 ? 77.105 63.190 32.704 1.00 20.88 372 LYS A N 1
ATOM 2844 C CA . LYS A 1 380 ? 76.677 62.444 33.881 1.00 22.34 372 LYS A CA 1
ATOM 2845 C C . LYS A 1 380 ? 76.853 63.286 35.140 1.00 22.41 372 LYS A C 1
ATOM 2846 O O . LYS A 1 380 ? 76.000 63.233 36.003 1.00 23.86 372 LYS A O 1
ATOM 2852 N N . HIS A 1 381 ? 77.920 64.100 35.216 1.00 21.42 373 HIS A N 1
ATOM 2853 C CA . HIS A 1 381 ? 78.210 64.980 36.372 1.00 20.56 373 HIS A CA 1
ATOM 2854 C C . HIS A 1 381 ? 78.855 66.319 35.948 1.00 19.75 373 HIS A C 1
ATOM 2855 O O . HIS A 1 381 ? 79.595 66.375 34.924 1.00 19.26 373 HIS A O 1
ATOM 2862 N N . ALA A 1 382 ? 78.636 67.372 36.743 1.00 18.31 374 ALA A N 1
ATOM 2863 C CA . ALA A 1 382 ? 79.286 68.684 36.537 1.00 17.79 374 ALA A CA 1
ATOM 2864 C C . ALA A 1 382 ? 80.829 68.670 36.646 1.00 17.69 374 ALA A C 1
ATOM 2865 O O . ALA A 1 382 ? 81.500 69.633 36.250 1.00 16.34 374 ALA A O 1
ATOM 2867 N N . THR A 1 383 ? 81.357 67.604 37.245 1.00 17.91 375 THR A N 1
ATOM 2868 C CA . THR A 1 383 ? 82.785 67.409 37.379 1.00 17.98 375 THR A CA 1
ATOM 2869 C C . THR A 1 383 ? 83.385 66.619 36.225 1.00 17.64 375 THR A C 1
ATOM 2870 O O . THR A 1 383 ? 84.607 66.422 36.181 1.00 17.53 375 THR A O 1
ATOM 2874 N N . ASP A 1 384 ? 82.560 66.138 35.296 1.00 16.73 376 ASP A N 1
ATOM 2875 C CA . ASP A 1 384 ? 83.112 65.441 34.150 1.00 16.62 376 ASP A CA 1
ATOM 2876 C C . ASP A 1 384 ? 84.044 66.353 33.343 1.00 15.10 376 ASP A C 1
ATOM 2877 O O . ASP A 1 384 ? 83.877 67.582 33.337 1.00 13.85 376 ASP A O 1
ATOM 2882 N N . ARG A 1 385 ? 85.003 65.737 32.655 1.00 14.04 377 ARG A N 1
ATOM 2883 C CA . ARG A 1 385 ? 85.964 66.479 31.853 1.00 13.47 377 ARG A CA 1
ATOM 2884 C C . ARG A 1 385 ? 85.325 67.490 30.897 1.00 12.79 377 ARG A C 1
ATOM 2885 O O . ARG A 1 385 ? 85.759 68.645 30.845 1.00 12.33 377 ARG A O 1
ATOM 2893 N N . VAL A 1 386 ? 84.294 67.088 30.155 1.00 12.73 378 VAL A N 1
ATOM 2894 C CA . VAL A 1 386 ? 83.731 67.993 29.152 1.00 12.67 378 VAL A CA 1
ATOM 2895 C C . VAL A 1 386 ? 82.871 69.085 29.772 1.00 12.49 378 VAL A C 1
ATOM 2896 O O . VAL A 1 386 ? 82.467 70.012 29.076 1.00 12.57 378 VAL A O 1
ATOM 2900 N N . ALA A 1 387 ? 82.591 68.954 31.066 1.00 12.72 379 ALA A N 1
ATOM 2901 C CA . ALA A 1 387 ? 81.918 69.973 31.848 1.00 12.88 379 ALA A CA 1
ATOM 2902 C C . ALA A 1 387 ? 82.906 70.897 32.546 1.00 13.04 379 ALA A C 1
ATOM 2903 O O . ALA A 1 387 ? 82.481 71.886 33.109 1.00 13.75 379 ALA A O 1
ATOM 2905 N N . GLN A 1 388 ? 84.205 70.582 32.501 1.00 13.39 380 GLN A N 1
ATOM 2906 C CA . GLN A 1 388 ? 85.240 71.350 33.202 1.00 14.03 380 GLN A CA 1
ATOM 2907 C C . GLN A 1 388 ? 86.240 72.009 32.263 1.00 14.10 380 GLN A C 1
ATOM 2908 O O . GLN A 1 388 ? 86.660 73.141 32.500 1.00 14.50 380 GLN A O 1
ATOM 2914 N N . GLU A 1 389 ? 86.612 71.317 31.195 1.00 14.28 381 GLU A N 1
ATOM 2915 C CA . GLU A 1 389 ? 87.716 71.736 30.356 1.00 14.24 381 GLU A CA 1
ATOM 2916 C C . GLU A 1 389 ? 87.210 72.463 29.125 1.00 14.80 381 GLU A C 1
ATOM 2917 O O . GLU A 1 389 ? 86.164 72.113 28.582 1.00 14.10 381 GLU A O 1
ATOM 2923 N N . GLU A 1 390 ? 87.957 73.465 28.674 1.00 15.76 382 GLU A N 1
ATOM 2924 C CA . GLU A 1 390 ? 87.562 74.257 27.511 1.00 17.81 382 GLU A CA 1
ATOM 2925 C C . GLU A 1 390 ? 87.741 73.394 26.258 1.00 17.82 382 GLU A C 1
ATOM 2926 O O . GLU A 1 390 ? 88.837 72.879 25.999 1.00 18.59 382 GLU A O 1
ATOM 2932 N N . VAL A 1 391 ? 86.656 73.163 25.527 1.00 16.98 383 VAL A N 1
ATOM 2933 C CA . VAL A 1 391 ? 86.711 72.400 24.265 1.00 17.40 383 VAL A CA 1
ATOM 2934 C C . VAL A 1 391 ? 86.891 73.376 23.080 1.00 17.98 383 VAL A C 1
ATOM 2935 O O . VAL A 1 391 ? 87.602 73.117 22.127 1.00 17.96 383 VAL A O 1
ATOM 2939 N N . PHE A 1 392 ? 86.246 74.533 23.155 1.00 19.39 384 PHE A N 1
ATOM 2940 C CA . PHE A 1 392 ? 86.488 75.643 22.193 1.00 18.99 384 PHE A CA 1
ATOM 2941 C C . PHE A 1 392 ? 86.015 75.258 20.794 1.00 18.14 384 PHE A C 1
ATOM 2942 O O . PHE A 1 392 ? 86.572 75.723 19.815 1.00 19.47 384 PHE A O 1
ATOM 2950 N N . GLY A 1 393 ? 84.994 74.411 20.714 1.00 16.48 385 GLY A N 1
ATOM 2951 C CA . GLY A 1 393 ? 84.423 73.979 19.420 1.00 14.95 385 GLY A CA 1
ATOM 2952 C C . GLY A 1 393 ? 82.916 74.070 19.543 1.00 13.62 385 GLY A C 1
ATOM 2953 O O . GLY A 1 393 ? 82.404 74.524 20.601 1.00 12.93 385 GLY A O 1
ATOM 2954 N N . PRO A 1 394 ? 82.190 73.628 18.499 1.00 12.60 386 PRO A N 1
ATOM 2955 C CA . PRO A 1 394 ? 80.738 73.779 18.481 1.00 11.93 386 PRO A CA 1
ATOM 2956 C C . PRO A 1 394 ? 80.156 72.645 19.304 1.00 11.58 386 PRO A C 1
ATOM 2957 O O . PRO A 1 394 ? 79.564 71.717 18.766 1.00 11.16 386 PRO A O 1
ATOM 2961 N N . PHE A 1 395 ? 80.381 72.723 20.611 1.00 10.68 387 PHE A N 1
ATOM 2962 C CA . PHE A 1 395 ? 80.261 71.580 21.495 1.00 10.65 387 PHE A CA 1
ATOM 2963 C C . PHE A 1 395 ? 79.693 72.079 22.806 1.00 9.93 387 PHE A C 1
ATOM 2964 O O . PHE A 1 395 ? 80.325 72.844 23.479 1.00 9.53 387 PHE A O 1
ATOM 2972 N N . VAL A 1 396 ? 78.489 71.657 23.153 1.00 9.66 388 VAL A N 1
ATOM 2973 C CA . VAL A 1 396 ? 77.868 72.117 24.405 1.00 9.54 388 VAL A CA 1
ATOM 2974 C C . VAL A 1 396 ? 77.582 70.946 25.345 1.00 9.42 388 VAL A C 1
ATOM 2975 O O . VAL A 1 396 ? 77.164 69.877 24.912 1.00 9.38 388 VAL A O 1
ATOM 2979 N N . THR A 1 397 ? 77.884 71.156 26.618 1.00 9.02 389 THR A N 1
ATOM 2980 C CA . THR A 1 397 ? 77.648 70.182 27.659 1.00 9.18 389 THR A CA 1
ATOM 2981 C C . THR A 1 397 ? 76.436 70.581 28.498 1.00 9.09 389 THR A C 1
ATOM 2982 O O . THR A 1 397 ? 76.360 71.704 28.995 1.00 8.69 389 THR A O 1
ATOM 2986 N N . VAL A 1 398 ? 75.495 69.641 28.622 1.00 9.34 390 VAL A N 1
ATOM 2987 C CA . VAL A 1 398 ? 74.237 69.893 29.298 1.00 9.52 390 VAL A CA 1
ATOM 2988 C C . VAL A 1 398 ? 74.257 69.293 30.676 1.00 9.89 390 VAL A C 1
ATOM 2989 O O . VAL A 1 398 ? 74.636 68.113 30.856 1.00 9.95 390 VAL A O 1
ATOM 2993 N N . LEU A 1 399 ? 73.792 70.102 31.627 1.00 10.07 391 LEU A N 1
ATOM 2994 C CA . LEU A 1 399 ? 73.637 69.727 33.017 1.00 10.69 391 LEU A CA 1
ATOM 2995 C C . LEU A 1 399 ? 72.239 70.190 33.467 1.00 10.83 391 LEU A C 1
ATOM 2996 O O . LEU A 1 399 ? 71.698 71.149 32.911 1.00 10.48 391 LEU A O 1
ATOM 3001 N N . ARG A 1 400 ? 71.653 69.501 34.441 1.00 11.01 392 ARG A N 1
ATOM 3002 C CA . ARG A 1 400 ? 70.333 69.842 34.942 1.00 11.28 392 ARG A CA 1
ATOM 3003 C C . ARG A 1 400 ? 70.404 70.249 36.416 1.00 11.31 392 ARG A C 1
ATOM 3004 O O . ARG A 1 400 ? 71.325 69.847 37.123 1.00 11.24 392 ARG A O 1
ATOM 3012 N N . PHE A 1 401 ? 69.412 71.018 36.856 1.00 11.23 393 PHE A N 1
ATOM 3013 C CA . PHE A 1 401 ? 69.310 71.465 38.242 1.00 11.52 393 PHE A CA 1
ATOM 3014 C C . PHE A 1 401 ? 67.881 71.616 38.676 1.00 12.04 393 PHE A C 1
ATOM 3015 O O . PHE A 1 401 ? 66.971 71.644 37.846 1.00 12.04 393 PHE A O 1
ATOM 3023 N N A GLY A 1 402 ? 67.698 71.729 39.991 0.50 12.64 394 GLY A N 1
ATOM 3024 N N B GLY A 1 402 ? 67.656 71.709 39.981 0.50 12.67 394 GLY A N 1
ATOM 3025 C CA A GLY A 1 402 ? 66.374 71.793 40.599 0.50 13.30 394 GLY A CA 1
ATOM 3026 C CA B GLY A 1 402 ? 66.316 71.980 40.505 0.50 13.31 394 GLY A CA 1
ATOM 3027 C C A GLY A 1 402 ? 66.060 72.959 41.531 0.50 13.63 394 GLY A C 1
ATOM 3028 C C B GLY A 1 402 ? 66.208 73.367 41.111 0.50 13.48 394 GLY A C 1
ATOM 3029 O O A GLY A 1 402 ? 64.889 73.145 41.843 0.50 13.81 394 GLY A O 1
ATOM 3030 O O B GLY A 1 402 ? 65.375 74.190 40.713 0.50 13.61 394 GLY A O 1
ATOM 3031 N N . SER A 1 403 ? 67.086 73.659 42.054 1.00 13.63 395 SER A N 1
ATOM 3032 C CA . SER A 1 403 ? 66.931 74.860 42.878 1.00 13.89 395 SER A CA 1
ATOM 3033 C C . SER A 1 403 ? 67.885 75.944 42.345 1.00 13.32 395 SER A C 1
ATOM 3034 O O . SER A 1 403 ? 68.847 75.630 41.680 1.00 12.57 395 SER A O 1
ATOM 3037 N N . ASP A 1 404 ? 67.596 77.211 42.620 1.00 13.60 396 ASP A N 1
ATOM 3038 C CA . ASP A 1 404 ? 68.487 78.313 42.209 1.00 13.51 396 ASP A CA 1
ATOM 3039 C C . ASP A 1 404 ? 69.886 78.091 42.780 1.00 13.80 396 ASP A C 1
ATOM 3040 O O . ASP A 1 404 ? 70.880 78.344 42.105 1.00 12.84 396 ASP A O 1
ATOM 3045 N N . ASP A 1 405 ? 69.958 77.624 44.024 1.00 14.65 397 ASP A N 1
ATOM 3046 C CA . ASP A 1 405 ? 71.261 77.371 44.657 1.00 15.48 397 ASP A CA 1
ATOM 3047 C C . ASP A 1 405 ? 72.062 76.297 43.907 1.00 14.59 397 ASP A C 1
ATOM 3048 O O . ASP A 1 405 ? 73.259 76.443 43.760 1.00 14.66 397 ASP A O 1
ATOM 3053 N N A GLU A 1 406 ? 71.407 75.233 43.437 0.50 14.02 398 GLU A N 1
ATOM 3054 N N B GLU A 1 406 ? 71.397 75.242 43.453 0.50 14.39 398 GLU A N 1
ATOM 3055 C CA A GLU A 1 406 ? 72.098 74.234 42.622 0.50 13.44 398 GLU A CA 1
ATOM 3056 C CA B GLU A 1 406 ? 72.033 74.247 42.613 0.50 14.05 398 GLU A CA 1
ATOM 3057 C C A GLU A 1 406 ? 72.599 74.830 41.306 0.50 12.68 398 GLU A C 1
ATOM 3058 C C B GLU A 1 406 ? 72.600 74.859 41.339 0.50 13.01 398 GLU A C 1
ATOM 3059 O O A GLU A 1 406 ? 73.694 74.498 40.859 0.50 12.43 398 GLU A O 1
ATOM 3060 O O B GLU A 1 406 ? 73.734 74.574 40.958 0.50 12.75 398 GLU A O 1
ATOM 3071 N N . ALA A 1 407 ? 71.799 75.687 40.677 1.00 12.17 399 ALA A N 1
ATOM 3072 C CA . ALA A 1 407 ? 72.230 76.326 39.431 1.00 11.48 399 ALA A CA 1
ATOM 3073 C C . ALA A 1 407 ? 73.467 77.176 39.639 1.00 10.99 399 ALA A C 1
ATOM 3074 O O . ALA A 1 407 ? 74.368 77.169 38.796 1.00 10.51 399 ALA A O 1
ATOM 3076 N N . LEU A 1 408 ? 73.502 77.869 40.779 1.00 10.91 400 LEU A N 1
ATOM 3077 C CA . LEU A 1 408 ? 74.626 78.715 41.146 1.00 11.17 400 LEU A CA 1
ATOM 3078 C C . LEU A 1 408 ? 75.847 77.876 41.429 1.00 11.07 400 LEU A C 1
ATOM 3079 O O . LEU A 1 408 ? 76.942 78.200 40.979 1.00 10.78 400 LEU A O 1
ATOM 3084 N N . ALA A 1 409 ? 75.654 76.801 42.190 1.00 11.35 401 ALA A N 1
ATOM 3085 C CA . ALA A 1 409 ? 76.760 75.909 42.515 1.00 11.58 401 ALA A CA 1
ATOM 3086 C C . ALA A 1 409 ? 77.367 75.351 41.222 1.00 11.31 401 ALA A C 1
ATOM 3087 O O . ALA A 1 409 ? 78.589 75.360 41.052 1.00 11.97 401 ALA A O 1
ATOM 3089 N N . ILE A 1 410 ? 76.534 74.901 40.300 1.00 10.96 402 ILE A N 1
ATOM 3090 C CA . ILE A 1 410 ? 77.031 74.414 39.012 1.00 10.93 402 ILE A CA 1
ATOM 3091 C C . ILE A 1 410 ? 77.783 75.529 38.267 1.00 10.41 402 ILE A C 1
ATOM 3092 O O . ILE A 1 410 ? 78.903 75.318 37.806 1.00 10.22 402 ILE A O 1
ATOM 3097 N N . ALA A 1 411 ? 77.170 76.703 38.169 1.00 10.19 403 ALA A N 1
ATOM 3098 C CA . ALA A 1 411 ? 77.754 77.807 37.447 1.00 10.20 403 ALA A CA 1
ATOM 3099 C C . ALA A 1 411 ? 79.171 78.065 37.909 1.00 10.69 403 ALA A C 1
ATOM 3100 O O . ALA A 1 411 ? 80.046 78.315 37.093 1.00 10.23 403 ALA A O 1
ATOM 3102 N N . ASN A 1 412 ? 79.362 78.036 39.229 1.00 11.47 404 ASN A N 1
ATOM 3103 C CA . ASN A 1 412 ? 80.630 78.396 39.836 1.00 12.15 404 ASN A CA 1
ATOM 3104 C C . ASN A 1 412 ? 81.574 77.213 40.052 1.00 13.50 404 ASN A C 1
ATOM 3105 O O . ASN A 1 412 ? 82.625 77.407 40.661 1.00 13.98 404 ASN A O 1
ATOM 3110 N N . ALA A 1 413 ? 81.239 76.027 39.515 1.00 14.07 405 ALA A N 1
ATOM 3111 C CA . ALA A 1 413 ? 82.013 74.791 39.775 1.00 15.74 405 ALA A CA 1
ATOM 3112 C C . ALA A 1 413 ? 83.263 74.574 38.907 1.00 16.40 405 ALA A C 1
ATOM 3113 O O . ALA A 1 413 ? 83.959 73.550 39.081 1.00 18.29 405 ALA A O 1
ATOM 3115 N N . THR A 1 414 ? 83.591 75.496 38.004 1.00 15.54 406 THR A N 1
ATOM 3116 C CA . THR A 1 414 ? 84.779 75.337 37.174 1.00 15.40 406 THR A CA 1
ATOM 3117 C C . THR A 1 414 ? 85.937 76.213 37.624 1.00 16.00 406 THR A C 1
ATOM 3118 O O . THR A 1 414 ? 85.807 77.027 38.539 1.00 15.38 406 THR A O 1
ATOM 3122 N N . GLU A 1 415 ? 87.055 76.080 36.927 1.00 16.51 407 GLU A N 1
ATOM 3123 C CA . GLU A 1 415 ? 88.221 76.909 37.228 1.00 19.24 407 GLU A CA 1
ATOM 3124 C C . GLU A 1 415 ? 88.196 78.257 36.518 1.00 18.17 407 GLU A C 1
ATOM 3125 O O . GLU A 1 415 ? 89.094 79.062 36.702 1.00 19.34 407 GLU A O 1
ATOM 3131 N N . TYR A 1 416 ? 87.154 78.508 35.736 1.00 16.98 408 TYR A N 1
ATOM 3132 C CA . TYR A 1 416 ? 87.047 79.695 34.917 1.00 16.02 408 TYR A CA 1
ATOM 3133 C C . TYR A 1 416 ? 86.000 80.655 35.463 1.00 14.66 408 TYR A C 1
ATOM 3134 O O . TYR A 1 416 ? 85.112 80.255 36.211 1.00 14.23 408 TYR A O 1
ATOM 3143 N N . GLY A 1 417 ? 86.126 81.920 35.078 1.00 13.09 409 GLY A N 1
ATOM 3144 C CA . GLY A 1 417 ? 85.141 82.954 35.402 1.00 12.54 409 GLY A CA 1
ATOM 3145 C C . GLY A 1 417 ? 85.205 84.122 34.401 1.00 11.94 409 GLY A C 1
ATOM 3146 O O . GLY A 1 417 ? 85.628 85.238 34.751 1.00 12.33 409 GLY A O 1
ATOM 3147 N N . LEU A 1 418 ? 84.828 83.866 33.152 1.00 10.88 410 LEU A N 1
ATOM 3148 C CA . LEU A 1 418 ? 84.897 84.870 32.117 1.00 10.37 410 LEU A CA 1
ATOM 3149 C C . LEU A 1 418 ? 83.475 85.429 31.903 1.00 9.75 410 LEU A C 1
ATOM 3150 O O . LEU A 1 418 ? 83.124 86.442 32.525 1.00 9.79 410 LEU A O 1
ATOM 3155 N N . GLY A 1 419 ? 82.654 84.769 31.085 1.00 9.29 411 GLY A N 1
ATOM 3156 C CA . GLY A 1 419 ? 81.262 85.159 30.887 1.00 8.78 411 GLY A CA 1
ATOM 3157 C C . GLY A 1 419 ? 80.313 84.140 31.488 1.00 8.64 411 GLY A C 1
ATOM 3158 O O . GLY A 1 419 ? 80.737 83.094 31.942 1.00 8.78 411 GLY A O 1
ATOM 3159 N N . SER A 1 420 ? 79.032 84.469 31.490 1.00 8.14 412 SER A N 1
ATOM 3160 C CA . SER A 1 420 ? 77.984 83.687 32.089 1.00 8.20 412 SER A CA 1
ATOM 3161 C C . SER A 1 420 ? 76.655 84.320 31.666 1.00 8.02 412 SER A C 1
ATOM 3162 O O . SER A 1 420 ? 76.613 85.450 31.188 1.00 8.03 412 SER A O 1
ATOM 3165 N N . GLY A 1 421 ? 75.573 83.585 31.806 1.00 7.82 413 GLY A N 1
ATOM 3166 C CA . GLY A 1 421 ? 74.277 84.169 31.589 1.00 7.77 413 GLY A CA 1
ATOM 3167 C C . GLY A 1 421 ? 73.159 83.254 31.987 1.00 7.82 413 GLY A C 1
ATOM 3168 O O . GLY A 1 421 ? 73.377 82.092 32.357 1.00 7.70 413 GLY A O 1
ATOM 3169 N N . LEU A 1 422 ? 71.959 83.819 31.994 1.00 7.90 414 LEU A N 1
ATOM 3170 C CA . LEU A 1 422 ? 70.808 83.085 32.451 1.00 8.12 414 LEU A CA 1
ATOM 3171 C C . LEU A 1 422 ? 69.561 83.607 31.797 1.00 7.83 414 LEU A C 1
ATOM 3172 O O . LEU A 1 422 ? 69.497 84.767 31.364 1.00 7.62 414 LEU A O 1
ATOM 3177 N N . TRP A 1 423 ? 68.546 82.762 31.793 1.00 7.61 415 TRP A N 1
ATOM 3178 C CA . TRP A 1 423 ? 67.265 83.111 31.199 1.00 7.70 415 TRP A CA 1
ATOM 3179 C C . TRP A 1 423 ? 66.175 82.870 32.220 1.00 7.94 415 TRP A C 1
ATOM 3180 O O . TRP A 1 423 ? 65.974 81.748 32.665 1.00 7.92 415 TRP A O 1
ATOM 3191 N N . THR A 1 424 ? 65.466 83.931 32.578 1.00 8.20 416 THR A N 1
ATOM 3192 C CA . THR A 1 424 ? 64.383 83.848 33.525 1.00 8.59 416 THR A CA 1
ATOM 3193 C C . THR A 1 424 ? 63.584 85.109 33.340 1.00 9.02 416 THR A C 1
ATOM 3194 O O . THR A 1 424 ? 64.092 86.069 32.752 1.00 8.67 416 THR A O 1
ATOM 3198 N N . ASN A 1 425 ? 62.363 85.130 33.866 1.00 9.80 417 ASN A N 1
ATOM 3199 C CA . ASN A 1 425 ? 61.597 86.349 33.909 1.00 10.45 417 ASN A CA 1
ATOM 3200 C C . ASN A 1 425 ? 61.304 86.867 35.297 1.00 10.51 417 ASN A C 1
ATOM 3201 O O . ASN A 1 425 ? 60.520 87.809 35.463 1.00 10.79 417 ASN A O 1
ATOM 3206 N N . ASP A 1 426 ? 61.938 86.260 36.295 1.00 10.24 418 ASP A N 1
ATOM 3207 C CA . ASP A 1 426 ? 61.794 86.708 37.667 1.00 10.45 418 ASP A CA 1
ATOM 3208 C C . ASP A 1 426 ? 62.828 87.789 37.930 1.00 9.99 418 ASP A C 1
ATOM 3209 O O . ASP A 1 426 ? 64.026 87.549 37.825 1.00 9.37 418 ASP A O 1
ATOM 3214 N N . LEU A 1 427 ? 62.318 88.964 38.262 1.00 9.93 419 LEU A N 1
ATOM 3215 C CA . LEU A 1 427 ? 63.097 90.142 38.574 1.00 9.81 419 LEU A CA 1
ATOM 3216 C C . LEU A 1 427 ? 64.188 89.906 39.614 1.00 9.75 419 LEU A C 1
ATOM 3217 O O . LEU A 1 427 ? 65.354 90.147 39.320 1.00 9.22 419 LEU A O 1
ATOM 3222 N N . SER A 1 428 ? 63.804 89.469 40.821 1.00 10.09 420 SER A N 1
ATOM 3223 C CA . SER A 1 428 ? 64.790 89.298 41.907 1.00 10.31 420 SER A CA 1
ATOM 3224 C C . SER A 1 428 ? 65.860 88.267 41.540 1.00 10.06 420 SER A C 1
ATOM 3225 O O . SER A 1 428 ? 67.047 88.497 41.721 1.00 9.79 420 SER A O 1
ATOM 3228 N N . ARG A 1 429 ? 65.431 87.142 40.991 1.00 10.19 421 ARG A N 1
ATOM 3229 C CA . ARG A 1 429 ? 66.361 86.067 40.644 1.00 10.10 421 ARG A CA 1
ATOM 3230 C C . ARG A 1 429 ? 67.404 86.574 39.659 1.00 9.66 421 ARG A C 1
ATOM 3231 O O . ARG A 1 429 ? 68.575 86.287 39.826 1.00 9.45 421 ARG A O 1
ATOM 3239 N N . ALA A 1 430 ? 66.978 87.326 38.641 1.00 9.45 422 ALA A N 1
ATOM 3240 C CA . ALA A 1 430 ? 67.916 87.811 37.626 1.00 9.20 422 ALA A CA 1
ATOM 3241 C C . ALA A 1 430 ? 69.088 88.563 38.255 1.00 9.15 422 ALA A C 1
ATOM 3242 O O . ALA A 1 430 ? 70.262 88.248 37.979 1.00 8.61 422 ALA A O 1
ATOM 3244 N N . HIS A 1 431 ? 68.782 89.520 39.118 1.00 9.41 423 HIS A N 1
ATOM 3245 C CA . HIS A 1 431 ? 69.825 90.363 39.664 1.00 9.87 423 HIS A CA 1
ATOM 3246 C C . HIS A 1 431 ? 70.634 89.640 40.741 1.00 10.13 423 HIS A C 1
ATOM 3247 O O . HIS A 1 431 ? 71.840 89.856 40.864 1.00 9.93 423 HIS A O 1
ATOM 3254 N N . ARG A 1 432 ? 69.950 88.808 41.519 1.00 10.57 424 ARG A N 1
ATOM 3255 C CA . ARG A 1 432 ? 70.591 88.059 42.589 1.00 11.17 424 ARG A CA 1
ATOM 3256 C C . ARG A 1 432 ? 71.597 87.069 42.001 1.00 11.06 424 ARG A C 1
ATOM 3257 O O . ARG A 1 432 ? 72.750 86.989 42.437 1.00 10.78 424 ARG A O 1
ATOM 3265 N N . MET A 1 433 ? 71.141 86.291 41.019 1.00 11.15 425 MET A N 1
ATOM 3266 C CA . MET A 1 433 ? 72.034 85.343 40.353 1.00 11.44 425 MET A CA 1
ATOM 3267 C C . MET A 1 433 ? 73.199 86.083 39.665 1.00 11.12 425 MET A C 1
ATOM 3268 O O . MET A 1 433 ? 74.353 85.635 39.761 1.00 10.86 425 MET A O 1
ATOM 3273 N N . ALA A 1 434 ? 72.914 87.187 38.975 1.00 11.06 426 ALA A N 1
ATOM 3274 C CA . ALA A 1 434 ? 74.004 87.919 38.281 1.00 11.31 426 ALA A CA 1
ATOM 3275 C C . ALA A 1 434 ? 75.116 88.334 39.264 1.00 11.50 426 ALA A C 1
ATOM 3276 O O . ALA A 1 434 ? 76.308 88.285 38.929 1.00 11.95 426 ALA A O 1
ATOM 3278 N N . ALA A 1 435 ? 74.722 88.760 40.456 1.00 11.93 427 ALA A N 1
ATOM 3279 C CA . ALA A 1 435 ? 75.667 89.206 41.485 1.00 12.66 427 ALA A CA 1
ATOM 3280 C C . ALA A 1 435 ? 76.555 88.067 42.019 1.00 13.33 427 ALA A C 1
ATOM 3281 O O . ALA A 1 435 ? 77.695 88.307 42.364 1.00 13.46 427 ALA A O 1
ATOM 3283 N N . ARG A 1 436 ? 76.035 86.840 42.029 1.00 13.65 428 ARG A N 1
ATOM 3284 C CA . ARG A 1 436 ? 76.666 85.694 42.699 1.00 14.66 428 ARG A CA 1
ATOM 3285 C C . ARG A 1 436 ? 77.481 84.779 41.800 1.00 13.52 428 ARG A C 1
ATOM 3286 O O . ARG A 1 436 ? 78.305 84.008 42.287 1.00 13.18 428 ARG A O 1
ATOM 3294 N N . ILE A 1 437 ? 77.254 84.855 40.498 1.00 12.55 429 ILE A N 1
ATOM 3295 C CA . ILE A 1 437 ? 78.007 84.059 39.549 1.00 12.53 429 ILE A CA 1
ATOM 3296 C C . ILE A 1 437 ? 79.403 84.652 39.417 1.00 13.48 429 ILE A C 1
ATOM 3297 O O . ILE A 1 437 ? 79.543 85.871 39.276 1.00 13.53 429 ILE A O 1
ATOM 3302 N N . ASP A 1 438 ? 80.408 83.780 39.478 1.00 14.48 430 ASP A N 1
ATOM 3303 C CA . ASP A 1 438 ? 81.808 84.150 39.291 1.00 16.29 430 ASP A CA 1
ATOM 3304 C C . ASP A 1 438 ? 82.115 84.399 37.835 1.00 15.30 430 ASP A C 1
ATOM 3305 O O . ASP A 1 438 ? 82.388 83.454 37.094 1.00 16.59 430 ASP A O 1
ATOM 3310 N N . ALA A 1 439 ? 82.067 85.647 37.411 1.00 13.69 431 ALA A N 1
ATOM 3311 C CA . ALA A 1 439 ? 82.334 85.966 36.038 1.00 12.93 431 ALA A CA 1
ATOM 3312 C C . ALA A 1 439 ? 82.500 87.469 35.917 1.00 12.38 431 ALA A C 1
ATOM 3313 O O . ALA A 1 439 ? 81.958 88.228 36.747 1.00 12.60 431 ALA A O 1
ATOM 3315 N N . GLY A 1 440 ? 83.219 87.894 34.889 1.00 11.31 432 GLY A N 1
ATOM 3316 C CA . GLY A 1 440 ? 83.349 89.324 34.601 1.00 10.81 432 GLY A CA 1
ATOM 3317 C C . GLY A 1 440 ? 82.127 89.909 33.906 1.00 10.04 432 GLY A C 1
ATOM 3318 O O . GLY A 1 440 ? 81.946 91.121 33.889 1.00 10.51 432 GLY A O 1
ATOM 3319 N N . MET A 1 441 ? 81.310 89.032 33.322 1.00 9.41 433 MET A N 1
ATOM 3320 C CA A MET A 1 441 ? 80.166 89.420 32.515 0.50 9.06 433 MET A CA 1
ATOM 3321 C CA B MET A 1 441 ? 80.144 89.415 32.510 0.50 9.03 433 MET A CA 1
ATOM 3322 C C . MET A 1 441 ? 79.019 88.432 32.720 1.00 8.76 433 MET A C 1
ATOM 3323 O O . MET A 1 441 ? 79.248 87.225 32.768 1.00 8.71 433 MET A O 1
ATOM 3332 N N . CYS A 1 442 ? 77.804 88.959 32.834 1.00 8.17 434 CYS A N 1
ATOM 3333 C CA . CYS A 1 442 ? 76.614 88.128 32.987 1.00 7.91 434 CYS A CA 1
ATOM 3334 C C . CYS A 1 442 ? 75.502 88.682 32.101 1.00 7.42 434 CYS A C 1
ATOM 3335 O O . CYS A 1 442 ? 75.119 89.835 32.232 1.00 7.34 434 CYS A O 1
ATOM 3338 N N . TRP A 1 443 ? 74.999 87.848 31.201 1.00 7.03 435 TRP A N 1
ATOM 3339 C CA . TRP A 1 443 ? 73.967 88.219 30.246 1.00 6.84 435 TRP A CA 1
ATOM 3340 C C . TRP A 1 443 ? 72.656 87.613 30.674 1.00 6.67 435 TRP A C 1
ATOM 3341 O O . TRP A 1 443 ? 72.560 86.386 30.856 1.00 6.55 435 TRP A O 1
ATOM 3352 N N . ILE A 1 444 ? 71.635 88.463 30.825 1.00 8.27 436 ILE A N 1
ATOM 3353 C CA . ILE A 1 444 ? 70.309 88.019 31.248 1.00 8.43 436 ILE A CA 1
ATOM 3354 C C . ILE A 1 444 ? 69.351 88.134 30.070 1.00 8.39 436 ILE A C 1
ATOM 3355 O O . ILE A 1 444 ? 69.156 89.230 29.534 1.00 8.11 436 ILE A O 1
ATOM 3360 N N . ASN A 1 445 ? 68.762 86.999 29.696 1.00 8.53 437 ASN A N 1
ATOM 3361 C CA . ASN A 1 445 ? 67.863 86.902 28.541 1.00 8.71 437 ASN A CA 1
ATOM 3362 C C . ASN A 1 445 ? 68.510 87.288 27.204 1.00 8.67 437 ASN A C 1
ATOM 3363 O O . ASN A 1 445 ? 67.844 87.775 26.267 1.00 8.86 437 ASN A O 1
ATOM 3368 N N . CYS A 1 446 ? 69.815 87.037 27.125 1.00 8.56 438 CYS A N 1
ATOM 3369 C CA . CYS A 1 446 ? 70.633 87.301 25.941 1.00 8.55 438 CYS A CA 1
ATOM 3370 C C . CYS A 1 446 ? 71.945 86.582 26.214 1.00 8.49 438 CYS A C 1
ATOM 3371 O O . CYS A 1 446 ? 72.120 85.980 27.271 1.00 8.45 438 CYS A O 1
ATOM 3374 N N . TYR A 1 447 ? 72.841 86.585 25.250 1.00 8.58 439 TYR A N 1
ATOM 3375 C CA . TYR A 1 447 ? 74.171 86.008 25.455 1.00 8.53 439 TYR A CA 1
ATOM 3376 C C . TYR A 1 447 ? 75.160 86.624 24.484 1.00 8.70 439 TYR A C 1
ATOM 3377 O O . TYR A 1 447 ? 74.809 86.984 23.370 1.00 8.64 439 TYR A O 1
ATOM 3386 N N . LYS A 1 448 ? 76.408 86.715 24.919 1.00 8.92 440 LYS A N 1
ATOM 3387 C CA . LYS A 1 448 ? 77.492 87.268 24.119 1.00 9.29 440 LYS A CA 1
ATOM 3388 C C . LYS A 1 448 ? 77.197 88.673 23.588 1.00 9.51 440 LYS A C 1
ATOM 3389 O O . LYS A 1 448 ? 77.501 88.980 22.436 1.00 9.75 440 LYS A O 1
ATOM 3395 N N . ARG A 1 449 ? 76.558 89.522 24.386 1.00 9.53 441 ARG A N 1
ATOM 3396 C CA . ARG A 1 449 ? 76.448 90.901 23.987 1.00 9.82 441 ARG A CA 1
ATOM 3397 C C . ARG A 1 449 ? 77.773 91.588 24.319 1.00 9.34 441 ARG A C 1
ATOM 3398 O O . ARG A 1 449 ? 78.218 91.562 25.461 1.00 8.81 441 ARG A O 1
ATOM 3406 N N . VAL A 1 450 ? 78.354 92.176 23.280 1.00 9.48 442 VAL A N 1
ATOM 3407 C CA A VAL A 1 450 ? 79.613 92.925 23.405 0.60 9.41 442 VAL A CA 1
ATOM 3408 C CA B VAL A 1 450 ? 79.633 92.896 23.343 0.40 9.40 442 VAL A CA 1
ATOM 3409 C C . VAL A 1 450 ? 79.432 94.312 22.791 1.00 9.54 442 VAL A C 1
ATOM 3410 O O . VAL A 1 450 ? 78.777 94.485 21.738 1.00 10.24 442 VAL A O 1
ATOM 3417 N N . ASN A 1 451 ? 79.974 95.323 23.475 1.00 9.13 443 ASN A N 1
ATOM 3418 C CA . ASN A 1 451 ? 79.882 96.703 23.047 1.00 8.89 443 ASN A CA 1
ATOM 3419 C C . ASN A 1 451 ? 81.214 97.338 23.393 1.00 8.59 443 ASN A C 1
ATOM 3420 O O . ASN A 1 451 ? 81.804 97.022 24.455 1.00 8.48 443 ASN A O 1
ATOM 3425 N N . PRO A 1 452 ? 81.709 98.251 22.537 1.00 8.40 444 PRO A N 1
ATOM 3426 C CA . PRO A 1 452 ? 83.058 98.763 22.817 1.00 8.12 444 PRO A CA 1
ATOM 3427 C C . PRO A 1 452 ? 83.198 99.698 24.005 1.00 7.92 444 PRO A C 1
ATOM 3428 O O . PRO A 1 452 ? 84.306 100.060 24.353 1.00 7.72 444 PRO A O 1
ATOM 3432 N N . GLY A 1 453 ? 82.091 100.090 24.636 1.00 7.80 445 GLY A N 1
ATOM 3433 C CA . GLY A 1 453 ? 82.147 100.753 25.908 1.00 7.61 445 GLY A CA 1
ATOM 3434 C C . GLY A 1 453 ? 81.890 99.875 27.120 1.00 7.49 445 GLY A C 1
ATOM 3435 O O . GLY A 1 453 ? 81.970 100.370 28.247 1.00 7.26 445 GLY A O 1
ATOM 3436 N N . SER A 1 454 ? 81.575 98.587 26.906 1.00 7.42 446 SER A N 1
ATOM 3437 C CA . SER A 1 454 ? 81.197 97.718 27.999 1.00 7.38 446 SER A CA 1
ATOM 3438 C C . SER A 1 454 ? 82.345 96.798 28.399 1.00 7.38 446 SER A C 1
ATOM 3439 O O . SER A 1 454 ? 82.767 95.974 27.601 1.00 7.35 446 SER A O 1
ATOM 3442 N N . PRO A 1 455 ? 82.885 96.959 29.625 1.00 7.53 447 PRO A N 1
ATOM 3443 C CA . PRO A 1 455 ? 84.157 96.255 29.942 1.00 7.79 447 PRO A CA 1
ATOM 3444 C C . PRO A 1 455 ? 84.014 94.739 29.836 1.00 8.25 447 PRO A C 1
ATOM 3445 O O . PRO A 1 455 ? 83.040 94.143 30.322 1.00 8.50 447 PRO A O 1
ATOM 3449 N N . PHE A 1 456 ? 85.033 94.137 29.258 1.00 8.86 448 PHE A N 1
ATOM 3450 C CA . PHE A 1 456 ? 85.061 92.743 28.920 1.00 9.37 448 PHE A CA 1
ATOM 3451 C C . PHE A 1 456 ? 86.327 92.091 29.502 1.00 9.25 448 PHE A C 1
ATOM 3452 O O . PHE A 1 456 ? 87.441 92.497 29.204 1.00 8.71 448 PHE A O 1
ATOM 3460 N N . GLY A 1 457 ? 86.144 91.073 30.317 1.00 9.22 449 GLY A N 1
ATOM 3461 C CA . GLY A 1 457 ? 87.287 90.352 30.890 1.00 9.47 449 GLY A CA 1
ATOM 3462 C C . GLY A 1 457 ? 86.845 89.428 31.983 1.00 9.76 449 GLY A C 1
ATOM 3463 O O . GLY A 1 457 ? 85.655 89.316 32.261 1.00 9.76 449 GLY A O 1
ATOM 3464 N N . GLY A 1 458 ? 87.810 88.779 32.611 1.00 10.26 450 GLY A N 1
ATOM 3465 C CA . GLY A 1 458 ? 87.513 87.686 33.520 1.00 10.61 450 GLY A CA 1
ATOM 3466 C C . GLY A 1 458 ? 87.932 87.994 34.946 1.00 10.67 450 GLY A C 1
ATOM 3467 O O . GLY A 1 458 ? 88.457 89.077 35.255 1.00 10.23 450 GLY A O 1
ATOM 3468 N N . VAL A 1 459 ? 87.628 87.036 35.803 1.00 10.83 451 VAL A N 1
ATOM 3469 C CA . VAL A 1 459 ? 88.122 87.009 37.173 1.00 11.04 451 VAL A CA 1
ATOM 3470 C C . VAL A 1 459 ? 88.858 85.689 37.396 1.00 11.26 451 VAL A C 1
ATOM 3471 O O . VAL A 1 459 ? 88.786 84.796 36.576 1.00 10.58 451 VAL A O 1
ATOM 3475 N N . GLY A 1 460 ? 89.554 85.588 38.529 1.00 11.65 452 GLY A N 1
ATOM 3476 C CA . GLY A 1 460 ? 90.341 84.416 38.879 1.00 12.10 452 GLY A CA 1
ATOM 3477 C C . GLY A 1 460 ? 91.296 83.979 37.777 1.00 12.33 452 GLY A C 1
ATOM 3478 O O . GLY A 1 460 ? 91.995 84.799 37.182 1.00 12.02 452 GLY A O 1
ATOM 3479 N N . LYS A 1 461 ? 91.303 82.687 37.484 1.00 12.82 453 LYS A N 1
ATOM 3480 C CA . LYS A 1 461 ? 92.199 82.146 36.464 1.00 13.28 453 LYS A CA 1
ATOM 3481 C C . LYS A 1 461 ? 91.812 82.498 35.021 1.00 12.53 453 LYS A C 1
ATOM 3482 O O . LYS A 1 461 ? 92.579 82.188 34.089 1.00 12.52 453 LYS A O 1
ATOM 3488 N N . SER A 1 462 ? 90.669 83.173 34.836 1.00 11.24 454 SER A N 1
ATOM 3489 C CA . SER A 1 462 ? 90.322 83.692 33.525 1.00 10.92 454 SER A CA 1
ATOM 3490 C C . SER A 1 462 ? 91.083 84.990 33.198 1.00 10.55 454 SER A C 1
ATOM 3491 O O . SER A 1 462 ? 90.957 85.498 32.108 1.00 10.54 454 SER A O 1
ATOM 3494 N N . GLY A 1 463 ? 91.838 85.518 34.159 1.00 10.47 455 GLY A N 1
ATOM 3495 C CA . GLY A 1 463 ? 92.738 86.621 33.935 1.00 10.26 455 GLY A CA 1
ATOM 3496 C C . GLY A 1 463 ? 92.374 87.894 34.643 1.00 10.19 455 GLY A C 1
ATOM 3497 O O . GLY A 1 463 ? 91.628 87.902 35.646 1.00 10.30 455 GLY A O 1
ATOM 3498 N N . TYR A 1 464 ? 92.937 88.983 34.136 1.00 9.74 456 TYR A N 1
ATOM 3499 C CA . TYR A 1 464 ? 92.737 90.284 34.683 1.00 9.59 456 TYR A CA 1
ATOM 3500 C C . TYR A 1 464 ? 92.973 91.355 33.633 1.00 9.60 456 TYR A C 1
ATOM 3501 O O . TYR A 1 464 ? 93.674 91.129 32.644 1.00 9.41 456 TYR A O 1
ATOM 3510 N N . GLY A 1 465 ? 92.404 92.524 33.899 1.00 9.60 457 GLY A N 1
ATOM 3511 C CA . GLY A 1 465 ? 92.367 93.615 32.969 1.00 9.62 457 GLY A CA 1
ATOM 3512 C C . GLY A 1 465 ? 91.050 93.535 32.218 1.00 9.69 457 GLY A C 1
ATOM 3513 O O . GLY A 1 465 ? 90.358 92.498 32.249 1.00 9.59 457 GLY A O 1
ATOM 3514 N N . ARG A 1 466 ? 90.707 94.618 31.534 1.00 9.79 458 ARG A N 1
ATOM 3515 C CA . ARG A 1 466 ? 89.475 94.681 30.757 1.00 10.03 458 ARG A CA 1
ATOM 3516 C C . ARG A 1 466 ? 89.712 95.274 29.368 1.00 10.85 458 ARG A C 1
ATOM 3517 O O . ARG A 1 466 ? 90.456 96.267 29.223 1.00 11.12 458 ARG A O 1
ATOM 3525 N N . GLU A 1 467 ? 89.069 94.665 28.378 1.00 11.45 459 GLU A N 1
ATOM 3526 C CA . GLU A 1 467 ? 88.894 95.285 27.080 1.00 12.39 459 GLU A CA 1
ATOM 3527 C C . GLU A 1 467 ? 87.702 96.222 27.202 1.00 11.13 459 GLU A C 1
ATOM 3528 O O . GLU A 1 467 ? 86.874 96.028 28.068 1.00 9.89 459 GLU A O 1
ATOM 3534 N N . MET A 1 468 ? 87.646 97.211 26.304 1.00 10.18 460 MET A N 1
ATOM 3535 C CA . MET A 1 468 ? 86.523 98.113 26.116 1.00 9.89 460 MET A CA 1
ATOM 3536 C C . MET A 1 468 ? 86.439 99.253 27.148 1.00 9.33 460 MET A C 1
ATOM 3537 O O . MET A 1 468 ? 86.925 99.179 28.282 1.00 9.09 460 MET A O 1
ATOM 3542 N N . GLY A 1 469 ? 85.820 100.331 26.718 1.00 9.13 461 GLY A N 1
ATOM 3543 C CA . GLY A 1 469 ? 85.385 101.368 27.624 1.00 8.67 461 GLY A CA 1
ATOM 3544 C C . GLY A 1 469 ? 86.469 102.209 28.244 1.00 8.37 461 GLY A C 1
ATOM 3545 O O . GLY A 1 469 ? 87.636 102.151 27.867 1.00 8.17 461 GLY A O 1
ATOM 3546 N N . PHE A 1 470 ? 86.053 102.991 29.227 1.00 8.23 462 PHE A N 1
ATOM 3547 C CA . PHE A 1 470 ? 86.993 103.712 30.076 1.00 8.29 462 PHE A CA 1
ATOM 3548 C C . PHE A 1 470 ? 87.940 102.771 30.812 1.00 8.22 462 PHE A C 1
ATOM 3549 O O . PHE A 1 470 ? 89.056 103.129 31.134 1.00 7.96 462 PHE A O 1
ATOM 3557 N N . GLU A 1 471 ? 87.478 101.576 31.094 1.00 8.45 463 GLU A N 1
ATOM 3558 C CA . GLU A 1 471 ? 88.298 100.589 31.761 1.00 8.78 463 GLU A CA 1
ATOM 3559 C C . GLU A 1 471 ? 89.562 100.254 30.952 1.00 8.83 463 GLU A C 1
ATOM 3560 O O . GLU A 1 471 ? 90.664 100.202 31.526 1.00 9.07 463 GLU A O 1
ATOM 3566 N N . ALA A 1 472 ? 89.412 100.045 29.648 1.00 8.60 464 ALA A N 1
ATOM 3567 C CA . ALA A 1 472 ? 90.559 99.777 28.777 1.00 8.55 464 ALA A CA 1
ATOM 3568 C C . ALA A 1 472 ? 91.469 100.997 28.743 1.00 8.61 464 ALA A C 1
ATOM 3569 O O . ALA A 1 472 ? 92.678 100.870 28.783 1.00 8.43 464 ALA A O 1
ATOM 3571 N N . MET A 1 473 ? 90.885 102.192 28.666 1.00 8.56 465 MET A N 1
ATOM 3572 C CA . MET A 1 473 ? 91.718 103.427 28.679 1.00 8.82 465 MET A CA 1
ATOM 3573 C C . MET A 1 473 ? 92.524 103.548 29.947 1.00 9.44 465 MET A C 1
ATOM 3574 O O . MET A 1 473 ? 93.703 103.943 29.903 1.00 9.90 465 MET A O 1
ATOM 3579 N N . HIS A 1 474 ? 91.916 103.213 31.079 1.00 9.91 466 HIS A N 1
ATOM 3580 C CA . HIS A 1 474 ? 92.656 103.228 32.350 1.00 11.21 466 HIS A CA 1
ATOM 3581 C C . HIS A 1 474 ? 93.866 102.256 32.323 1.00 11.63 466 HIS A C 1
ATOM 3582 O O . HIS A 1 474 ? 94.971 102.612 32.753 1.00 11.64 466 HIS A O 1
ATOM 3589 N N . ASP A 1 475 ? 93.636 101.038 31.834 1.00 11.97 467 ASP A N 1
ATOM 3590 C CA . ASP A 1 475 ? 94.645 99.987 31.798 1.00 12.94 467 ASP A CA 1
ATOM 3591 C C . ASP A 1 475 ? 95.731 100.275 30.735 1.00 11.47 467 ASP A C 1
ATOM 3592 O O . ASP A 1 475 ? 96.756 99.589 30.711 1.00 11.42 467 ASP A O 1
ATOM 3597 N N . TYR A 1 476 ? 95.487 101.214 29.824 1.00 10.30 468 TYR A N 1
ATOM 3598 C CA . TYR A 1 476 ? 96.504 101.654 28.849 1.00 9.65 468 TYR A CA 1
ATOM 3599 C C . TYR A 1 476 ? 97.138 103.017 29.167 1.00 8.83 468 TYR A C 1
ATOM 3600 O O . TYR A 1 476 ? 97.855 103.581 28.331 1.00 8.15 468 TYR A O 1
ATOM 3609 N N . THR A 1 477 ? 96.920 103.506 30.387 1.00 7.92 469 THR A N 1
ATOM 3610 C CA . THR A 1 477 ? 97.567 104.729 30.841 1.00 7.94 469 THR A CA 1
ATOM 3611 C C . THR A 1 477 ? 98.141 104.532 32.239 1.00 7.91 469 THR A C 1
ATOM 3612 O O . THR A 1 477 ? 97.931 103.506 32.883 1.00 7.53 469 THR A O 1
ATOM 3616 N N . GLU A 1 478 ? 98.895 105.524 32.687 1.00 8.29 470 GLU A N 1
ATOM 3617 C CA . GLU A 1 478 ? 99.435 105.510 34.043 1.00 8.62 470 GLU A CA 1
ATOM 3618 C C . GLU A 1 478 ? 99.205 106.859 34.671 1.00 8.31 470 GLU A C 1
ATOM 3619 O O . GLU A 1 478 ? 99.219 107.888 33.991 1.00 8.55 470 GLU A O 1
ATOM 3625 N N . ALA A 1 479 ? 99.023 106.871 35.985 1.00 7.80 471 ALA A N 1
ATOM 3626 C CA . ALA A 1 479 ? 98.825 108.129 36.689 1.00 7.82 471 ALA A CA 1
ATOM 3627 C C . ALA A 1 479 ? 100.173 108.865 36.838 1.00 7.98 471 ALA A C 1
ATOM 3628 O O . ALA A 1 479 ? 101.189 108.285 37.284 1.00 7.96 471 ALA A O 1
ATOM 3630 N N . ARG A 1 480 ? 100.168 110.149 36.476 1.00 8.20 472 ARG A N 1
ATOM 3631 C CA . ARG A 1 480 ? 101.332 111.038 36.634 1.00 8.36 472 ARG A CA 1
ATOM 3632 C C . ARG A 1 480 ? 100.891 112.188 37.518 1.00 7.80 472 ARG A C 1
ATOM 3633 O O . ARG A 1 480 ? 100.135 113.068 37.086 1.00 7.62 472 ARG A O 1
ATOM 3641 N N . SER A 1 481 ? 101.300 112.156 38.779 1.00 7.29 473 SER A N 1
ATOM 3642 C CA . SER A 1 481 ? 100.849 113.117 39.771 1.00 7.13 473 SER A CA 1
ATOM 3643 C C . SER A 1 481 ? 101.868 114.259 39.887 1.00 7.02 473 SER A C 1
ATOM 3644 O O . SER A 1 481 ? 103.057 113.998 40.082 1.00 7.12 473 SER A O 1
ATOM 3647 N N . VAL A 1 482 ? 101.421 115.487 39.709 1.00 6.69 474 VAL A N 1
ATOM 3648 C CA . VAL A 1 482 ? 102.305 116.654 39.764 1.00 6.85 474 VAL A CA 1
ATOM 3649 C C . VAL A 1 482 ? 101.797 117.552 40.888 1.00 6.90 474 VAL A C 1
ATOM 3650 O O . VAL A 1 482 ? 100.594 117.862 40.965 1.00 6.59 474 VAL A O 1
ATOM 3654 N N . TRP A 1 483 ? 102.710 117.955 41.748 1.00 7.21 475 TRP A N 1
ATOM 3655 C CA . TRP A 1 483 ? 102.402 118.836 42.887 1.00 7.63 475 TRP A CA 1
ATOM 3656 C C . TRP A 1 483 ? 103.091 120.159 42.689 1.00 7.97 475 TRP A C 1
ATOM 3657 O O . TRP A 1 483 ? 104.323 120.181 42.471 1.00 8.02 475 TRP A O 1
ATOM 3668 N N . VAL A 1 484 ? 102.331 121.247 42.780 1.00 8.23 476 VAL A N 1
ATOM 3669 C CA . VAL A 1 484 ? 102.935 122.594 42.841 1.00 8.68 476 VAL A CA 1
ATOM 3670 C C . VAL A 1 484 ? 102.740 123.221 44.221 1.00 8.86 476 VAL A C 1
ATOM 3671 O O . VAL A 1 484 ? 101.616 123.486 44.638 1.00 8.78 476 VAL A O 1
ATOM 3675 N N . ASN A 1 485 ? 103.847 123.515 44.888 1.00 9.12 477 ASN A N 1
ATOM 3676 C CA . ASN A 1 485 ? 103.778 124.277 46.118 1.00 9.57 477 ASN A CA 1
ATOM 3677 C C . ASN A 1 485 ? 103.652 125.766 45.811 1.00 10.05 477 ASN A C 1
ATOM 3678 O O . ASN A 1 485 ? 104.654 126.438 45.621 1.00 10.05 477 ASN A O 1
ATOM 3683 N N . VAL A 1 486 ? 102.426 126.266 45.779 1.00 10.49 478 VAL A N 1
ATOM 3684 C CA . VAL A 1 486 ? 102.140 127.655 45.396 1.00 11.44 478 VAL A CA 1
ATOM 3685 C C . VAL A 1 486 ? 102.300 128.542 46.627 1.00 12.30 478 VAL A C 1
ATOM 3686 O O . VAL A 1 486 ? 103.031 129.534 46.597 1.00 12.25 478 VAL A O 1
ATOM 3690 N N . ASP A 1 487 ? 101.614 128.170 47.706 1.00 13.22 479 ASP A N 1
ATOM 3691 C CA . ASP A 1 487 ? 101.662 128.911 48.979 1.00 14.68 479 ASP A CA 1
ATOM 3692 C C . ASP A 1 487 ? 101.610 128.018 50.210 1.00 15.20 479 ASP A C 1
ATOM 3693 O O . ASP A 1 487 ? 101.004 128.388 51.237 1.00 15.12 479 ASP A O 1
ATOM 3698 N N . GLY A 1 488 ? 102.274 126.868 50.133 1.00 15.57 480 GLY A N 1
ATOM 3699 C CA . GLY A 1 488 ? 102.187 125.880 51.177 1.00 16.42 480 GLY A CA 1
ATOM 3700 C C . GLY A 1 488 ? 102.839 126.283 52.476 1.00 17.97 480 GLY A C 1
ATOM 3701 O O . GLY A 1 488 ? 102.454 125.790 53.531 1.00 18.87 480 GLY A O 1
ATOM 3702 N N . ASN A 1 489 ? 103.839 127.154 52.422 1.00 19.28 481 ASN A N 1
ATOM 3703 C CA . ASN A 1 489 ? 104.478 127.641 53.660 1.00 21.89 481 ASN A CA 1
ATOM 3704 C C . ASN A 1 489 ? 104.923 126.487 54.624 1.00 21.04 481 ASN A C 1
ATOM 3705 O O . ASN A 1 489 ? 104.575 126.438 55.797 1.00 23.32 481 ASN A O 1
ATOM 3710 N N . VAL A 1 490 ? 105.719 125.581 54.076 1.00 18.52 482 VAL A N 1
ATOM 3711 C CA . VAL A 1 490 ? 106.237 124.408 54.775 1.00 16.52 482 VAL A CA 1
ATOM 3712 C C . VAL A 1 490 ? 107.367 124.814 55.742 1.00 15.94 482 VAL A C 1
ATOM 3713 O O . VAL A 1 490 ? 108.380 125.353 55.318 1.00 15.46 482 VAL A O 1
ATOM 3717 N N . PRO A 1 491 ? 107.182 124.584 57.046 1.00 15.71 483 PRO A N 1
ATOM 3718 C CA . PRO A 1 491 ? 108.281 124.928 57.953 1.00 15.60 483 PRO A CA 1
ATOM 3719 C C . PRO A 1 491 ? 109.516 124.057 57.739 1.00 14.80 483 PRO A C 1
ATOM 3720 O O . PRO A 1 491 ? 109.395 122.879 57.400 1.00 14.27 483 PRO A O 1
ATOM 3724 N N . PRO A 1 492 ? 110.713 124.630 57.951 1.00 14.63 484 PRO A N 1
ATOM 3725 C CA . PRO A 1 492 ? 111.878 123.778 57.832 1.00 14.29 484 PRO A CA 1
ATOM 3726 C C . PRO A 1 492 ? 111.767 122.598 58.781 1.00 14.14 484 PRO A C 1
ATOM 3727 O O . PRO A 1 492 ? 111.280 122.731 59.904 1.00 13.84 484 PRO A O 1
ATOM 3731 N N . HIS A 1 493 ? 112.222 121.446 58.325 1.00 13.58 485 HIS A N 1
ATOM 3732 C CA . HIS A 1 493 ? 112.208 120.268 59.170 1.00 13.69 485 HIS A CA 1
ATOM 3733 C C . HIS A 1 493 ? 113.286 120.331 60.235 1.00 13.60 485 HIS A C 1
ATOM 3734 O O . HIS A 1 493 ? 113.092 119.833 61.338 1.00 13.45 485 HIS A O 1
ATOM 3741 N N . PHE A 1 494 ? 114.442 120.879 59.873 1.00 13.36 486 PHE A N 1
ATOM 3742 C CA . PHE A 1 494 ? 115.540 121.017 60.808 1.00 13.99 486 PHE A CA 1
ATOM 3743 C C . PHE A 1 494 ? 115.619 122.494 61.132 1.00 14.38 486 PHE A C 1
ATOM 3744 O O . PHE A 1 494 ? 116.144 123.263 60.343 1.00 14.67 486 PHE A O 1
ATOM 3752 N N . LYS A 1 495 ? 115.057 122.862 62.277 1.00 14.91 487 LYS A N 1
ATOM 3753 C CA . LYS A 1 495 ? 114.853 124.256 62.657 1.00 15.58 487 LYS A CA 1
ATOM 3754 C C . LYS A 1 495 ? 116.165 124.864 63.129 1.00 16.14 487 LYS A C 1
ATOM 3755 O O . LYS A 1 495 ? 116.839 124.325 64.003 1.00 16.35 487 LYS A O 1
ATOM 3757 N N . ARG A 1 496 ? 116.513 126.006 62.559 1.00 16.54 488 ARG A N 1
ATOM 3758 C CA . ARG A 1 496 ? 117.775 126.649 62.853 1.00 17.34 488 ARG A CA 1
ATOM 3759 C C . ARG A 1 496 ? 117.557 128.142 63.041 1.00 18.79 488 ARG A C 1
ATOM 3760 O O . ARG A 1 496 ? 116.439 128.632 62.869 1.00 19.67 488 ARG A O 1
ATOM 3769 N N . HIS B 1 8 ? 72.220 127.050 -3.976 1.00 38.18 0 HIS B N 1
ATOM 3770 C CA . HIS B 1 8 ? 70.997 127.816 -3.600 1.00 35.60 0 HIS B CA 1
ATOM 3771 C C . HIS B 1 8 ? 70.940 128.124 -2.092 1.00 30.82 0 HIS B C 1
ATOM 3772 O O . HIS B 1 8 ? 70.872 127.212 -1.266 1.00 30.99 0 HIS B O 1
ATOM 3779 N N . MET B 1 9 ? 70.941 129.403 -1.741 1.00 25.45 1 MET B N 1
ATOM 3780 C CA . MET B 1 9 ? 70.943 129.825 -0.333 1.00 22.59 1 MET B CA 1
ATOM 3781 C C . MET B 1 9 ? 69.555 129.629 0.310 1.00 19.42 1 MET B C 1
ATOM 3782 O O . MET B 1 9 ? 68.584 130.189 -0.148 1.00 16.90 1 MET B O 1
ATOM 3787 N N . GLN B 1 10 ? 69.474 128.847 1.384 1.00 17.12 2 GLN B N 1
ATOM 3788 C CA . GLN B 1 10 ? 68.208 128.635 2.107 1.00 16.21 2 GLN B CA 1
ATOM 3789 C C . GLN B 1 10 ? 67.900 129.841 2.983 1.00 14.23 2 GLN B C 1
ATOM 3790 O O . GLN B 1 10 ? 68.800 130.423 3.611 1.00 13.16 2 GLN B O 1
ATOM 3796 N N . THR B 1 11 ? 66.633 130.237 2.983 1.00 12.23 3 THR B N 1
ATOM 3797 C CA . THR B 1 11 ? 66.195 131.425 3.701 1.00 11.57 3 THR B CA 1
ATOM 3798 C C . THR B 1 11 ? 64.963 131.218 4.542 1.00 10.65 3 THR B C 1
ATOM 3799 O O . THR B 1 11 ? 64.542 132.130 5.232 1.00 10.79 3 THR B O 1
ATOM 3803 N N . GLN B 1 12 ? 64.371 130.038 4.480 1.00 10.40 4 GLN B N 1
ATOM 3804 C CA . GLN B 1 12 ? 63.138 129.777 5.222 1.00 10.41 4 GLN B CA 1
ATOM 3805 C C . GLN B 1 12 ? 63.384 129.190 6.624 1.00 9.78 4 GLN B C 1
ATOM 3806 O O . GLN B 1 12 ? 64.502 128.884 6.983 1.00 10.06 4 GLN B O 1
ATOM 3812 N N . LEU B 1 13 ? 62.315 129.041 7.401 1.00 9.42 5 LEU B N 1
ATOM 3813 C CA . LEU B 1 13 ? 62.357 128.300 8.648 1.00 9.05 5 LEU B CA 1
ATOM 3814 C C . LEU B 1 13 ? 62.609 126.846 8.328 1.00 8.92 5 LEU B C 1
ATOM 3815 O O . LEU B 1 13 ? 62.272 126.384 7.239 1.00 9.45 5 LEU B O 1
ATOM 3820 N N . PHE B 1 14 ? 63.239 126.112 9.238 1.00 8.58 6 PHE B N 1
ATOM 3821 C CA . PHE B 1 14 ? 63.373 124.659 9.095 1.00 7.88 6 PHE B CA 1
ATOM 3822 C C . PHE B 1 14 ? 62.618 124.007 10.236 1.00 7.76 6 PHE B C 1
ATOM 3823 O O . PHE B 1 14 ? 63.021 124.107 11.413 1.00 7.42 6 PHE B O 1
ATOM 3831 N N . ILE B 1 15 ? 61.521 123.333 9.885 1.00 7.46 7 ILE B N 1
ATOM 3832 C CA . ILE B 1 15 ? 60.589 122.764 10.836 1.00 7.43 7 ILE B CA 1
ATOM 3833 C C . ILE B 1 15 ? 60.186 121.375 10.340 1.00 7.11 7 ILE B C 1
ATOM 3834 O O . ILE B 1 15 ? 59.759 121.214 9.159 1.00 7.36 7 ILE B O 1
ATOM 3839 N N . ASP B 1 16 ? 60.356 120.383 11.220 1.00 13.30 8 ASP B N 1
ATOM 3840 C CA . ASP B 1 16 ? 59.966 119.000 10.956 1.00 13.44 8 ASP B CA 1
ATOM 3841 C C . ASP B 1 16 ? 60.553 118.521 9.632 1.00 13.32 8 ASP B C 1
ATOM 3842 O O . ASP B 1 16 ? 59.870 117.918 8.805 1.00 13.34 8 ASP B O 1
ATOM 3847 N N . GLY B 1 17 ? 61.847 118.789 9.449 1.00 12.90 9 GLY B N 1
ATOM 3848 C CA . GLY B 1 17 ? 62.568 118.231 8.307 1.00 13.19 9 GLY B CA 1
ATOM 3849 C C . GLY B 1 17 ? 62.402 118.943 6.998 1.00 12.98 9 GLY B C 1
ATOM 3850 O O . GLY B 1 17 ? 62.942 118.478 5.985 1.00 13.52 9 GLY B O 1
ATOM 3851 N N . ARG B 1 18 ? 61.719 120.089 7.004 1.00 12.30 10 ARG B N 1
ATOM 3852 C CA . ARG B 1 18 ? 61.434 120.801 5.769 1.00 12.30 10 ARG B CA 1
ATOM 3853 C C . ARG B 1 18 ? 61.687 122.309 5.933 1.00 11.60 10 ARG B C 1
ATOM 3854 O O . ARG B 1 18 ? 61.445 122.898 7.002 1.00 10.99 10 ARG B O 1
ATOM 3856 N N . PHE B 1 19 ? 62.167 122.938 4.861 1.00 11.68 11 PHE B N 1
ATOM 3857 C CA . PHE B 1 19 ? 62.187 124.399 4.787 1.00 11.38 11 PHE B CA 1
ATOM 3858 C C . PHE B 1 19 ? 60.803 124.940 4.470 1.00 11.66 11 PHE B C 1
ATOM 3859 O O . PHE B 1 19 ? 60.198 124.543 3.490 1.00 11.85 11 PHE B O 1
ATOM 3867 N N . VAL B 1 20 ? 60.311 125.844 5.317 1.00 11.52 12 VAL B N 1
ATOM 3868 C CA . VAL B 1 20 ? 58.962 126.370 5.203 1.00 11.99 12 VAL B CA 1
ATOM 3869 C C . VAL B 1 20 ? 58.883 127.871 5.486 1.00 11.95 12 VAL B C 1
ATOM 3870 O O . VAL B 1 20 ? 59.647 128.411 6.301 1.00 11.46 12 VAL B O 1
ATOM 3874 N N . ASP B 1 21 ? 57.926 128.533 4.851 1.00 12.62 13 ASP B N 1
ATOM 3875 C CA . ASP B 1 21 ? 57.655 129.928 5.207 1.00 12.81 13 ASP B CA 1
ATOM 3876 C C . ASP B 1 21 ? 57.061 130.002 6.624 1.00 12.51 13 ASP B C 1
ATOM 3877 O O . ASP B 1 21 ? 56.573 129.009 7.175 1.00 12.43 13 ASP B O 1
ATOM 3882 N N . ALA B 1 22 ? 57.106 131.191 7.194 1.00 12.35 14 ALA B N 1
ATOM 3883 C CA . ALA B 1 22 ? 56.458 131.474 8.474 1.00 12.55 14 ALA B CA 1
ATOM 3884 C C . ALA B 1 22 ? 54.959 131.464 8.308 1.00 13.19 14 ALA B C 1
ATOM 3885 O O . ALA B 1 22 ? 54.465 131.837 7.244 1.00 13.22 14 ALA B O 1
ATOM 3887 N N . VAL B 1 23 ? 54.238 131.067 9.363 1.00 13.61 15 VAL B N 1
ATOM 3888 C CA . VAL B 1 23 ? 52.744 131.051 9.368 1.00 14.69 15 VAL B CA 1
ATOM 3889 C C . VAL B 1 23 ? 52.138 132.399 8.922 1.00 15.43 15 VAL B C 1
ATOM 3890 O O . VAL B 1 23 ? 51.287 132.425 8.044 1.00 16.05 15 VAL B O 1
ATOM 3894 N N . ASP B 1 24 ? 52.608 133.505 9.492 1.00 15.69 16 ASP B N 1
ATOM 3895 C CA . ASP B 1 24 ? 52.121 134.840 9.119 1.00 16.74 16 ASP B CA 1
ATOM 3896 C C . ASP B 1 24 ? 52.773 135.411 7.853 1.00 16.38 16 ASP B C 1
ATOM 3897 O O . ASP B 1 24 ? 52.483 136.531 7.465 1.00 16.57 16 ASP B O 1
ATOM 3902 N N . ARG B 1 25 ? 53.681 134.650 7.255 1.00 15.69 17 ARG B N 1
ATOM 3903 C CA . ARG B 1 25 ? 54.365 135.027 6.030 1.00 15.71 17 ARG B CA 1
ATOM 3904 C C . ARG B 1 25 ? 55.291 136.264 6.162 1.00 14.85 17 ARG B C 1
ATOM 3905 O O . ARG B 1 25 ? 55.651 136.840 5.165 1.00 14.75 17 ARG B O 1
ATOM 3913 N N . GLY B 1 26 ? 55.699 136.606 7.382 1.00 14.14 18 GLY B N 1
ATOM 3914 C CA . GLY B 1 26 ? 56.566 137.736 7.629 1.00 13.76 18 GLY B CA 1
ATOM 3915 C C . GLY B 1 26 ? 57.979 137.437 7.190 1.00 12.69 18 GLY B C 1
ATOM 3916 O O . GLY B 1 26 ? 58.400 136.274 7.116 1.00 12.23 18 GLY B O 1
ATOM 3917 N N . THR B 1 27 ? 58.731 138.495 6.932 1.00 12.35 19 THR B N 1
ATOM 3918 C CA . THR B 1 27 ? 60.119 138.352 6.575 1.00 11.63 19 THR B CA 1
ATOM 3919 C C . THR B 1 27 ? 60.967 139.390 7.300 1.00 11.45 19 THR B C 1
ATOM 3920 O O . THR B 1 27 ? 60.450 140.392 7.795 1.00 11.83 19 THR B O 1
ATOM 3924 N N . ILE B 1 28 ? 62.260 139.143 7.319 1.00 10.90 20 ILE B N 1
ATOM 3925 C CA . ILE B 1 28 ? 63.248 140.074 7.805 1.00 10.93 20 ILE B CA 1
ATOM 3926 C C . ILE B 1 28 ? 64.373 140.209 6.769 1.00 10.71 20 ILE B C 1
ATOM 3927 O O . ILE B 1 28 ? 64.801 139.211 6.157 1.00 10.59 20 ILE B O 1
ATOM 3932 N N . ASP B 1 29 ? 64.871 141.431 6.604 1.00 10.98 21 ASP B N 1
ATOM 3933 C CA . ASP B 1 29 ? 65.964 141.727 5.673 1.00 10.85 21 ASP B CA 1
ATOM 3934 C C . ASP B 1 29 ? 67.313 141.444 6.355 1.00 10.37 21 ASP B C 1
ATOM 3935 O O . ASP B 1 29 ? 67.561 141.892 7.472 1.00 10.46 21 ASP B O 1
ATOM 3940 N N . VAL B 1 30 ? 68.164 140.673 5.696 1.00 9.93 22 VAL B N 1
ATOM 3941 C CA . VAL B 1 30 ? 69.478 140.349 6.228 1.00 9.64 22 VAL B CA 1
ATOM 3942 C C . VAL B 1 30 ? 70.515 141.168 5.484 1.00 9.76 22 VAL B C 1
ATOM 3943 O O . VAL B 1 30 ? 70.558 141.171 4.248 1.00 9.82 22 VAL B O 1
ATOM 3947 N N . LEU B 1 31 ? 71.324 141.884 6.246 1.00 9.75 23 LEU B N 1
ATOM 3948 C CA . LEU B 1 31 ? 72.214 142.891 5.672 1.00 10.14 23 LEU B CA 1
ATOM 3949 C C . LEU B 1 31 ? 73.646 142.400 5.655 1.00 10.12 23 LEU B C 1
ATOM 3950 O O . LEU B 1 31 ? 74.042 141.628 6.541 1.00 10.05 23 LEU B O 1
ATOM 3955 N N . ASN B 1 32 ? 74.407 142.872 4.666 1.00 10.20 24 ASN B N 1
ATOM 3956 C CA . ASN B 1 32 ? 75.828 142.680 4.613 1.00 10.29 24 ASN B CA 1
ATOM 3957 C C . ASN B 1 32 ? 76.492 143.900 5.263 1.00 10.45 24 ASN B C 1
ATOM 3958 O O . ASN B 1 32 ? 76.358 144.984 4.784 1.00 10.68 24 ASN B O 1
ATOM 3963 N N . PRO B 1 33 ? 77.199 143.713 6.381 1.00 10.47 25 PRO B N 1
ATOM 3964 C CA . PRO B 1 33 ? 77.750 144.846 7.123 1.00 10.73 25 PRO B CA 1
ATOM 3965 C C . PRO B 1 33 ? 78.902 145.561 6.449 1.00 11.10 25 PRO B C 1
ATOM 3966 O O . PRO B 1 33 ? 79.285 146.614 6.923 1.00 11.30 25 PRO B O 1
ATOM 3970 N N . HIS B 1 34 ? 79.438 145.018 5.356 1.00 11.33 26 HIS B N 1
ATOM 3971 C CA . HIS B 1 34 ? 80.428 145.713 4.554 1.00 11.92 26 HIS B CA 1
ATOM 3972 C C . HIS B 1 34 ? 79.853 146.973 3.937 1.00 12.23 26 HIS B C 1
ATOM 3973 O O . HIS B 1 34 ? 80.553 147.991 3.790 1.00 12.59 26 HIS B O 1
ATOM 3980 N N . ASP B 1 35 ? 78.584 146.907 3.543 1.00 12.21 27 ASP B N 1
ATOM 3981 C CA . ASP B 1 35 ? 77.954 148.036 2.850 1.00 12.60 27 ASP B CA 1
ATOM 3982 C C . ASP B 1 35 ? 76.475 148.322 3.105 1.00 12.46 27 ASP B C 1
ATOM 3983 O O . ASP B 1 35 ? 75.891 149.206 2.483 1.00 12.74 27 ASP B O 1
ATOM 3988 N N . GLY B 1 36 ? 75.874 147.610 4.038 1.00 12.06 28 GLY B N 1
ATOM 3989 C CA . GLY B 1 36 ? 74.468 147.797 4.349 1.00 12.01 28 GLY B CA 1
ATOM 3990 C C . GLY B 1 36 ? 73.523 147.251 3.315 1.00 11.95 28 GLY B C 1
ATOM 3991 O O . GLY B 1 36 ? 72.315 147.505 3.393 1.00 12.23 28 GLY B O 1
ATOM 3992 N N . SER B 1 37 ? 74.032 146.465 2.370 1.00 11.72 29 SER B N 1
ATOM 3993 C CA . SER B 1 37 ? 73.193 145.946 1.293 1.00 11.72 29 SER B CA 1
ATOM 3994 C C . SER B 1 37 ? 72.328 144.817 1.822 1.00 11.10 29 SER B C 1
ATOM 3995 O O . SER B 1 37 ? 72.694 144.142 2.759 1.00 10.61 29 SER B O 1
ATOM 3998 N N . VAL B 1 38 ? 71.158 144.643 1.223 1.00 11.14 30 VAL B N 1
ATOM 3999 C CA . VAL B 1 38 ? 70.271 143.555 1.599 1.00 10.74 30 VAL B CA 1
ATOM 4000 C C . VAL B 1 38 ? 70.704 142.313 0.835 1.00 10.70 30 VAL B C 1
ATOM 4001 O O . VAL B 1 38 ? 70.576 142.228 -0.389 1.00 11.04 30 VAL B O 1
ATOM 4005 N N . ILE B 1 39 ? 71.214 141.341 1.579 1.00 10.28 31 ILE B N 1
ATOM 4006 C CA . ILE B 1 39 ? 71.605 140.078 1.002 1.00 10.44 31 ILE B CA 1
ATOM 4007 C C . ILE B 1 39 ? 70.394 139.279 0.550 1.00 10.59 31 ILE B C 1
ATOM 4008 O O . ILE B 1 39 ? 70.367 138.748 -0.554 1.00 10.98 31 ILE B O 1
ATOM 4013 N N . THR B 1 40 ? 69.393 139.200 1.416 1.00 10.38 32 THR B N 1
ATOM 4014 C CA . THR B 1 40 ? 68.210 138.397 1.159 1.00 10.58 32 THR B CA 1
ATOM 4015 C C . THR B 1 40 ? 67.193 138.716 2.223 1.00 10.54 32 THR B C 1
ATOM 4016 O O . THR B 1 40 ? 67.549 139.249 3.283 1.00 10.53 32 THR B O 1
ATOM 4020 N N . LYS B 1 41 ? 65.938 138.380 1.959 1.00 10.82 33 LYS B N 1
ATOM 4021 C CA . LYS B 1 41 ? 64.959 138.209 3.028 1.00 10.80 33 LYS B CA 1
ATOM 4022 C C . LYS B 1 41 ? 65.052 136.810 3.586 1.00 10.53 33 LYS B C 1
ATOM 4023 O O . LYS B 1 41 ? 65.401 135.888 2.861 1.00 10.85 33 LYS B O 1
ATOM 4029 N N . ILE B 1 42 ? 64.753 136.668 4.875 1.00 10.32 34 ILE B N 1
ATOM 4030 C CA . ILE B 1 42 ? 64.481 135.372 5.486 1.00 10.18 34 ILE B CA 1
ATOM 4031 C C . ILE B 1 42 ? 63.047 135.318 6.002 1.00 10.25 34 ILE B C 1
ATOM 4032 O O . ILE B 1 42 ? 62.424 136.344 6.253 1.00 10.44 34 ILE B O 1
ATOM 4037 N N . ALA B 1 43 ? 62.520 134.121 6.168 1.00 10.20 35 ALA B N 1
ATOM 4038 C CA . ALA B 1 43 ? 61.245 133.969 6.839 1.00 10.39 35 ALA B CA 1
ATOM 4039 C C . ALA B 1 43 ? 61.435 134.351 8.302 1.00 10.29 35 ALA B C 1
ATOM 4040 O O . ALA B 1 43 ? 62.467 134.048 8.885 1.00 10.07 35 ALA B O 1
ATOM 4042 N N . ALA B 1 44 ? 60.432 135.002 8.878 1.00 10.68 36 ALA B N 1
ATOM 4043 C CA . ALA B 1 44 ? 60.483 135.556 10.223 1.00 10.91 36 ALA B CA 1
ATOM 4044 C C . ALA B 1 44 ? 59.542 134.795 11.150 1.00 11.21 36 ALA B C 1
ATOM 4045 O O . ALA B 1 44 ? 58.333 134.982 11.107 1.00 11.74 36 ALA B O 1
ATOM 4047 N N . ALA B 1 45 ? 60.093 133.923 11.977 1.00 9.87 37 ALA B N 1
ATOM 4048 C CA . ALA B 1 45 ? 59.289 133.121 12.888 1.00 9.96 37 ALA B CA 1
ATOM 4049 C C . ALA B 1 45 ? 58.609 133.970 13.973 1.00 10.16 37 ALA B C 1
ATOM 4050 O O . ALA B 1 45 ? 59.204 134.909 14.519 1.00 10.19 37 ALA B O 1
ATOM 4052 N N . THR B 1 46 ? 57.364 133.624 14.274 1.00 10.30 38 THR B N 1
ATOM 4053 C CA . THR B 1 46 ? 56.629 134.212 15.390 1.00 10.58 38 THR B CA 1
ATOM 4054 C C . THR B 1 46 ? 56.185 133.076 16.296 1.00 10.40 38 THR B C 1
ATOM 4055 O O . THR B 1 46 ? 56.553 131.906 16.066 1.00 10.18 38 THR B O 1
ATOM 4059 N N . ALA B 1 47 ? 55.426 133.400 17.338 1.00 10.61 39 ALA B N 1
ATOM 4060 C CA . ALA B 1 47 ? 54.962 132.381 18.285 1.00 10.55 39 ALA B CA 1
ATOM 4061 C C . ALA B 1 47 ? 54.403 131.135 17.615 1.00 10.60 39 ALA B C 1
ATOM 4062 O O . ALA B 1 47 ? 54.712 130.022 18.045 1.00 10.32 39 ALA B O 1
ATOM 4064 N N . ALA B 1 48 ? 53.579 131.305 16.573 1.00 10.90 40 ALA B N 1
ATOM 4065 C CA . ALA B 1 48 ? 52.901 130.151 15.969 1.00 11.06 40 ALA B CA 1
ATOM 4066 C C . ALA B 1 48 ? 53.894 129.176 15.337 1.00 10.87 40 ALA B C 1
ATOM 4067 O O . ALA B 1 48 ? 53.689 127.959 15.347 1.00 10.69 40 ALA B O 1
ATOM 4069 N N . ASP B 1 49 ? 54.959 129.730 14.765 1.00 10.81 41 ASP B N 1
ATOM 4070 C CA . ASP B 1 49 ? 56.054 128.916 14.189 1.00 10.75 41 ASP B CA 1
ATOM 4071 C C . ASP B 1 49 ? 56.873 128.213 15.256 1.00 10.41 41 ASP B C 1
ATOM 4072 O O . ASP B 1 49 ? 57.264 127.047 15.085 1.00 10.36 41 ASP B O 1
ATOM 4077 N N . VAL B 1 50 ? 57.132 128.901 16.366 1.00 10.10 42 VAL B N 1
ATOM 4078 C CA . VAL B 1 50 ? 57.779 128.257 17.513 1.00 9.79 42 VAL B CA 1
ATOM 4079 C C . VAL B 1 50 ? 56.953 127.070 18.018 1.00 9.82 42 VAL B C 1
ATOM 4080 O O . VAL B 1 50 ? 57.492 126.003 18.257 1.00 9.61 42 VAL B O 1
ATOM 4084 N N . ASP B 1 51 ? 55.647 127.248 18.135 1.00 10.07 43 ASP B N 1
ATOM 4085 C CA . ASP B 1 51 ? 54.746 126.140 18.481 1.00 10.38 43 ASP B CA 1
ATOM 4086 C C . ASP B 1 51 ? 54.847 124.967 17.511 1.00 10.15 43 ASP B C 1
ATOM 4087 O O . ASP B 1 51 ? 54.942 123.826 17.928 1.00 9.86 43 ASP B O 1
ATOM 4092 N N . LEU B 1 52 ? 54.849 125.239 16.208 1.00 10.09 44 LEU B N 1
ATOM 4093 C CA . LEU B 1 52 ? 55.034 124.152 15.255 1.00 10.18 44 LEU B CA 1
ATOM 4094 C C . LEU B 1 52 ? 56.394 123.450 15.401 1.00 9.92 44 LEU B C 1
ATOM 4095 O O . LEU B 1 52 ? 56.515 122.212 15.244 1.00 9.97 44 LEU B O 1
ATOM 4100 N N . ALA B 1 53 ? 57.427 124.229 15.706 1.00 9.64 45 ALA B N 1
ATOM 4101 C CA . ALA B 1 53 ? 58.754 123.674 15.881 1.00 9.38 45 ALA B CA 1
ATOM 4102 C C . ALA B 1 53 ? 58.844 122.797 17.128 1.00 9.33 45 ALA B C 1
ATOM 4103 O O . ALA B 1 53 ? 59.432 121.720 17.093 1.00 9.06 45 ALA B O 1
ATOM 4105 N N . VAL B 1 54 ? 58.296 123.279 18.231 1.00 9.54 46 VAL B N 1
ATOM 4106 C CA . VAL B 1 54 ? 58.279 122.516 19.468 1.00 9.73 46 VAL B CA 1
ATOM 4107 C C . VAL B 1 54 ? 57.444 121.238 19.272 1.00 10.34 46 VAL B C 1
ATOM 4108 O O . VAL B 1 54 ? 57.835 120.172 19.723 1.00 10.30 46 VAL B O 1
ATOM 4112 N N . ASP B 1 55 ? 56.314 121.346 18.593 1.00 11.16 47 ASP B N 1
ATOM 4113 C CA . ASP B 1 55 ? 55.487 120.166 18.298 1.00 12.07 47 ASP B CA 1
ATOM 4114 C C . ASP B 1 55 ? 56.290 119.121 17.505 1.00 11.35 47 ASP B C 1
ATOM 4115 O O . ASP B 1 55 ? 56.254 117.953 17.836 1.00 11.13 47 ASP B O 1
ATOM 4120 N N . ALA B 1 56 ? 57.018 119.553 16.471 1.00 10.77 48 ALA B N 1
ATOM 4121 C CA . ALA B 1 56 ? 57.852 118.645 15.675 1.00 10.49 48 ALA B CA 1
ATOM 4122 C C . ALA B 1 56 ? 58.919 117.953 16.525 1.00 10.01 48 ALA B C 1
ATOM 4123 O O . ALA B 1 56 ? 59.104 116.738 16.443 1.00 9.88 48 ALA B O 1
ATOM 4125 N N . ALA B 1 57 ? 59.558 118.733 17.397 1.00 9.63 49 ALA B N 1
ATOM 4126 C CA . ALA B 1 57 ? 60.599 118.230 18.301 1.00 9.45 49 ALA B CA 1
ATOM 4127 C C . ALA B 1 57 ? 60.029 117.246 19.333 1.00 9.54 49 ALA B C 1
ATOM 4128 O O . ALA B 1 57 ? 60.669 116.246 19.699 1.00 9.36 49 ALA B O 1
ATOM 4130 N N . THR B 1 58 ? 58.824 117.541 19.805 1.00 9.72 50 THR B N 1
ATOM 4131 C CA . THR B 1 58 ? 58.139 116.661 20.735 1.00 9.89 50 THR B CA 1
ATOM 4132 C C . THR B 1 58 ? 57.832 115.310 20.081 1.00 10.22 50 THR B C 1
ATOM 4133 O O . THR B 1 58 ? 58.120 114.251 20.658 1.00 9.97 50 THR B O 1
ATOM 4137 N N . ARG B 1 59 ? 57.276 115.343 18.870 1.00 10.60 51 ARG B N 1
ATOM 4138 C CA . ARG B 1 59 ? 57.003 114.109 18.146 1.00 11.00 51 ARG B CA 1
ATOM 4139 C C . ARG B 1 59 ? 58.262 113.281 17.887 1.00 10.42 51 ARG B C 1
ATOM 4140 O O . ARG B 1 59 ? 58.224 112.074 17.947 1.00 10.25 51 ARG B O 1
ATOM 4148 N N . ALA B 1 60 ? 59.373 113.950 17.596 1.00 10.02 52 ALA B N 1
ATOM 4149 C CA . ALA B 1 60 ? 60.619 113.270 17.248 1.00 9.80 52 ALA B CA 1
ATOM 4150 C C . ALA B 1 60 ? 61.396 112.759 18.469 1.00 9.64 52 ALA B C 1
ATOM 4151 O O . ALA B 1 60 ? 62.192 111.831 18.343 1.00 9.60 52 ALA B O 1
ATOM 4153 N N . PHE B 1 61 ? 61.144 113.330 19.643 1.00 9.65 53 PHE B N 1
ATOM 4154 C CA . PHE B 1 61 ? 61.939 113.026 20.827 1.00 9.64 53 PHE B CA 1
ATOM 4155 C C . PHE B 1 61 ? 61.978 111.536 21.216 1.00 9.99 53 PHE B C 1
ATOM 4156 O O . PHE B 1 61 ? 63.059 111.006 21.470 1.00 9.59 53 PHE B O 1
ATOM 4164 N N . PRO B 1 62 ? 60.817 110.858 21.262 1.00 10.77 54 PRO B N 1
ATOM 4165 C CA . PRO B 1 62 ? 60.892 109.447 21.664 1.00 10.98 54 PRO B CA 1
ATOM 4166 C C . PRO B 1 62 ? 61.838 108.602 20.817 1.00 11.04 54 PRO B C 1
ATOM 4167 O O . PRO B 1 62 ? 62.640 107.873 21.359 1.00 11.00 54 PRO B O 1
ATOM 4171 N N . ALA B 1 63 ? 61.755 108.711 19.500 1.00 11.08 55 ALA B N 1
ATOM 4172 C CA . ALA B 1 63 ? 62.606 107.904 18.610 1.00 11.20 55 ALA B CA 1
ATOM 4173 C C . ALA B 1 63 ? 64.078 108.370 18.626 1.00 10.73 55 ALA B C 1
ATOM 4174 O O . ALA B 1 63 ? 65.001 107.566 18.548 1.00 11.01 55 ALA B O 1
ATOM 4176 N N . TRP B 1 64 ? 64.299 109.661 18.793 1.00 10.29 56 TRP B N 1
ATOM 4177 C CA . TRP B 1 64 ? 65.645 110.191 18.891 1.00 10.06 56 TRP B CA 1
ATOM 4178 C C . TRP B 1 64 ? 66.336 109.768 20.180 1.00 10.42 56 TRP B C 1
ATOM 4179 O O . TRP B 1 64 ? 67.479 109.323 20.157 1.00 10.72 56 TRP B O 1
ATOM 4190 N N A SER B 1 65 ? 65.626 109.879 21.293 0.50 10.33 57 SER B N 1
ATOM 4191 N N B SER B 1 65 ? 65.641 109.895 21.304 0.50 10.62 57 SER B N 1
ATOM 4192 C CA A SER B 1 65 ? 66.145 109.450 22.563 0.50 10.34 57 SER B CA 1
ATOM 4193 C CA B SER B 1 65 ? 66.156 109.423 22.571 0.50 10.88 57 SER B CA 1
ATOM 4194 C C A SER B 1 65 ? 66.347 107.915 22.629 0.50 10.82 57 SER B C 1
ATOM 4195 C C B SER B 1 65 ? 66.414 107.908 22.548 0.50 11.14 57 SER B C 1
ATOM 4196 O O A SER B 1 65 ? 67.256 107.436 23.321 0.50 10.59 57 SER B O 1
ATOM 4197 O O B SER B 1 65 ? 67.421 107.435 23.095 0.50 10.98 57 SER B O 1
ATOM 4202 N N . ALA B 1 66 ? 65.514 107.156 21.916 1.00 11.34 58 ALA B N 1
ATOM 4203 C CA . ALA B 1 66 ? 65.620 105.685 21.902 1.00 12.27 58 ALA B CA 1
ATOM 4204 C C . ALA B 1 66 ? 66.716 105.153 20.994 1.00 12.97 58 ALA B C 1
ATOM 4205 O O . ALA B 1 66 ? 67.172 104.043 21.186 1.00 13.76 58 ALA B O 1
ATOM 4207 N N . MET B 1 67 ? 67.145 105.971 20.044 1.00 13.71 59 MET B N 1
ATOM 4208 C CA . MET B 1 67 ? 68.269 105.670 19.161 1.00 14.80 59 MET B CA 1
ATOM 4209 C C . MET B 1 67 ? 69.503 105.381 20.022 1.00 13.67 59 MET B C 1
ATOM 4210 O O . MET B 1 67 ? 69.721 106.056 21.034 1.00 13.86 59 MET B O 1
ATOM 4215 N N . PRO B 1 68 ? 70.287 104.351 19.660 1.00 12.60 60 PRO B N 1
ATOM 4216 C CA . PRO B 1 68 ? 71.504 104.127 20.427 1.00 11.67 60 PRO B CA 1
ATOM 4217 C C . PRO B 1 68 ? 72.353 105.386 20.400 1.00 10.79 60 PRO B C 1
ATOM 4218 O O . PRO B 1 68 ? 72.405 106.067 19.392 1.00 10.21 60 PRO B O 1
ATOM 4222 N N . ALA B 1 69 ? 73.016 105.681 21.508 1.00 9.97 61 ALA B N 1
ATOM 4223 C CA . ALA B 1 69 ? 73.903 106.829 21.603 1.00 9.63 61 ALA B CA 1
ATOM 4224 C C . ALA B 1 69 ? 74.951 106.856 20.484 1.00 9.58 61 ALA B C 1
ATOM 4225 O O . ALA B 1 69 ? 75.222 107.911 19.900 1.00 9.45 61 ALA B O 1
ATOM 4227 N N . ALA B 1 70 ? 75.533 105.706 20.174 1.00 9.85 62 ALA B N 1
ATOM 4228 C CA . ALA B 1 70 ? 76.503 105.625 19.090 1.00 10.12 62 ALA B CA 1
ATOM 4229 C C . ALA B 1 70 ? 75.923 106.091 17.757 1.00 10.48 62 ALA B C 1
ATOM 4230 O O . ALA B 1 70 ? 76.643 106.629 16.931 1.00 10.36 62 ALA B O 1
ATOM 4232 N N A GLU B 1 71 ? 74.641 105.873 17.509 0.50 10.77 63 GLU B N 1
ATOM 4233 N N B GLU B 1 71 ? 74.632 105.848 17.543 0.50 10.62 63 GLU B N 1
ATOM 4234 C CA A GLU B 1 71 ? 74.106 106.272 16.204 0.50 11.29 63 GLU B CA 1
ATOM 4235 C CA B GLU B 1 71 ? 73.973 106.222 16.283 0.50 11.01 63 GLU B CA 1
ATOM 4236 C C A GLU B 1 71 ? 73.713 107.757 16.171 0.50 10.90 63 GLU B C 1
ATOM 4237 C C B GLU B 1 71 ? 73.763 107.734 16.202 0.50 10.74 63 GLU B C 1
ATOM 4238 O O A GLU B 1 71 ? 73.767 108.366 15.108 0.50 10.80 63 GLU B O 1
ATOM 4239 O O B GLU B 1 71 ? 73.985 108.330 15.147 0.50 10.60 63 GLU B O 1
ATOM 4250 N N . ARG B 1 72 ? 73.369 108.348 17.322 1.00 10.43 64 ARG B N 1
ATOM 4251 C CA . ARG B 1 72 ? 73.290 109.832 17.415 1.00 10.31 64 ARG B CA 1
ATOM 4252 C C . ARG B 1 72 ? 74.689 110.392 17.161 1.00 9.93 64 ARG B C 1
ATOM 4253 O O . ARG B 1 72 ? 74.877 111.321 16.415 1.00 9.56 64 ARG B O 1
ATOM 4261 N N . GLY B 1 73 ? 75.676 109.748 17.753 1.00 10.02 65 GLY B N 1
ATOM 4262 C CA . GLY B 1 73 ? 77.072 110.156 17.566 1.00 10.02 65 GLY B CA 1
ATOM 4263 C C . GLY B 1 73 ? 77.513 110.103 16.099 1.00 10.15 65 GLY B C 1
ATOM 4264 O O . GLY B 1 73 ? 78.186 111.005 15.618 1.00 9.49 65 GLY B O 1
ATOM 4265 N N . ARG B 1 74 ? 77.186 109.014 15.418 1.00 10.67 66 ARG B N 1
ATOM 4266 C CA . ARG B 1 74 ? 77.575 108.859 14.015 1.00 11.51 66 ARG B CA 1
ATOM 4267 C C . ARG B 1 74 ? 77.044 110.021 13.160 1.00 10.81 66 ARG B C 1
ATOM 4268 O O . ARG B 1 74 ? 77.756 110.524 12.265 1.00 10.60 66 ARG B O 1
ATOM 4276 N N . LEU B 1 75 ? 75.805 110.448 13.422 1.00 9.91 67 LEU B N 1
ATOM 4277 C CA . LEU B 1 75 ? 75.223 111.548 12.665 1.00 9.60 67 LEU B CA 1
ATOM 4278 C C . LEU B 1 75 ? 76.030 112.834 12.877 1.00 9.18 67 LEU B C 1
ATOM 4279 O O . LEU B 1 75 ? 76.290 113.553 11.935 1.00 9.11 67 LEU B O 1
ATOM 4284 N N . LEU B 1 76 ? 76.430 113.111 14.121 1.00 8.76 68 LEU B N 1
ATOM 4285 C CA . LEU B 1 76 ? 77.239 114.298 14.414 1.00 8.53 68 LEU B CA 1
ATOM 4286 C C . LEU B 1 76 ? 78.622 114.191 13.762 1.00 8.59 68 LEU B C 1
ATOM 4287 O O . LEU B 1 76 ? 79.170 115.179 13.303 1.00 8.39 68 LEU B O 1
ATOM 4292 N N . LEU B 1 77 ? 79.195 112.986 13.747 1.00 8.77 69 LEU B N 1
ATOM 4293 C CA . LEU B 1 77 ? 80.459 112.757 13.061 1.00 9.17 69 LEU B CA 1
ATOM 4294 C C . LEU B 1 77 ? 80.317 113.054 11.590 1.00 9.63 69 LEU B C 1
ATOM 4295 O O . LEU B 1 77 ? 81.190 113.729 10.986 1.00 9.65 69 LEU B O 1
ATOM 4300 N N . ARG B 1 78 ? 79.254 112.534 10.987 1.00 10.20 70 ARG B N 1
ATOM 4301 C CA . ARG B 1 78 ? 79.041 112.782 9.570 1.00 11.11 70 ARG B CA 1
ATOM 4302 C C . ARG B 1 78 ? 78.835 114.266 9.305 1.00 10.64 70 ARG B C 1
ATOM 4303 O O . ARG B 1 78 ? 79.278 114.774 8.290 1.00 10.61 70 ARG B O 1
ATOM 4311 N N . LEU B 1 79 ? 78.121 114.949 10.195 1.00 10.05 71 LEU B N 1
ATOM 4312 C CA . LEU B 1 79 ? 77.937 116.406 10.061 1.00 9.74 71 LEU B CA 1
ATOM 4313 C C . LEU B 1 79 ? 79.282 117.144 10.067 1.00 9.92 71 LEU B C 1
ATOM 4314 O O . LEU B 1 79 ? 79.508 118.032 9.223 1.00 9.70 71 LEU B O 1
ATOM 4319 N N . ALA B 1 80 ? 80.165 116.778 11.010 1.00 9.92 72 ALA B N 1
ATOM 4320 C CA . ALA B 1 80 ? 81.491 117.405 11.059 1.00 10.25 72 ALA B CA 1
ATOM 4321 C C . ALA B 1 80 ? 82.211 117.236 9.728 1.00 10.75 72 ALA B C 1
ATOM 4322 O O . ALA B 1 80 ? 82.813 118.185 9.220 1.00 10.68 72 ALA B O 1
ATOM 4324 N N . ASP B 1 81 ? 82.153 116.031 9.164 1.00 11.24 73 ASP B N 1
ATOM 4325 C CA . ASP B 1 81 ? 82.796 115.800 7.869 1.00 11.83 73 ASP B CA 1
ATOM 4326 C C . ASP B 1 81 ? 82.166 116.646 6.759 1.00 11.57 73 ASP B C 1
ATOM 4327 O O . ASP B 1 81 ? 82.871 117.206 5.918 1.00 11.32 73 ASP B O 1
ATOM 4332 N N . ALA B 1 82 ? 80.843 116.751 6.767 1.00 11.07 74 ALA B N 1
ATOM 4333 C CA . ALA B 1 82 ? 80.147 117.528 5.747 1.00 11.08 74 ALA B CA 1
ATOM 4334 C C . ALA B 1 82 ? 80.490 119.030 5.834 1.00 10.87 74 ALA B C 1
ATOM 4335 O O . ALA B 1 82 ? 80.648 119.715 4.816 1.00 10.77 74 ALA B O 1
ATOM 4337 N N . ILE B 1 83 ? 80.613 119.537 7.052 1.00 10.57 75 ILE B N 1
ATOM 4338 C CA . ILE B 1 83 ? 81.042 120.940 7.252 1.00 10.60 75 ILE B CA 1
ATOM 4339 C C . ILE B 1 83 ? 82.423 121.178 6.632 1.00 11.13 75 ILE B C 1
ATOM 4340 O O . ILE B 1 83 ? 82.617 122.116 5.840 1.00 11.06 75 ILE B O 1
ATOM 4345 N N . GLU B 1 84 ? 83.379 120.320 6.963 1.00 11.71 76 GLU B N 1
ATOM 4346 C CA . GLU B 1 84 ? 84.725 120.423 6.392 1.00 12.62 76 GLU B CA 1
ATOM 4347 C C . GLU B 1 84 ? 84.720 120.351 4.860 1.00 12.85 76 GLU B C 1
ATOM 4348 O O . GLU B 1 84 ? 85.438 121.106 4.204 1.00 12.97 76 GLU B O 1
ATOM 4354 N N . ALA B 1 85 ? 83.907 119.460 4.296 1.00 12.86 77 ALA B N 1
ATOM 4355 C CA . ALA B 1 85 ? 83.776 119.329 2.849 1.00 13.27 77 ALA B CA 1
ATOM 4356 C C . ALA B 1 85 ? 83.196 120.575 2.222 1.00 13.31 77 ALA B C 1
ATOM 4357 O O . ALA B 1 85 ? 83.373 120.803 1.038 1.00 13.33 77 ALA B O 1
ATOM 4359 N N . ASN B 1 86 ? 82.481 121.364 3.001 1.00 12.89 78 ASN B N 1
ATOM 4360 C CA . ASN B 1 86 ? 81.899 122.601 2.515 1.00 13.09 78 ASN B CA 1
ATOM 4361 C C . ASN B 1 86 ? 82.598 123.862 3.060 1.00 12.45 78 ASN B C 1
ATOM 4362 O O . ASN B 1 86 ? 82.008 124.939 3.085 1.00 12.01 78 ASN B O 1
ATOM 4367 N N . THR B 1 87 ? 83.857 123.728 3.469 1.00 12.21 79 THR B N 1
ATOM 4368 C CA . THR B 1 87 ? 84.567 124.805 4.169 1.00 11.72 79 THR B CA 1
ATOM 4369 C C . THR B 1 87 ? 84.469 126.110 3.427 1.00 11.62 79 THR B C 1
ATOM 4370 O O . THR B 1 87 ? 84.087 127.110 4.021 1.00 11.10 79 THR B O 1
ATOM 4374 N N . GLU B 1 88 ? 84.795 126.124 2.126 1.00 11.78 80 GLU B N 1
ATOM 4375 C CA . GLU B 1 88 ? 84.890 127.413 1.429 1.00 11.95 80 GLU B CA 1
ATOM 4376 C C . GLU B 1 88 ? 83.527 128.089 1.337 1.00 11.65 80 GLU B C 1
ATOM 4377 O O . GLU B 1 88 ? 83.394 129.284 1.644 1.00 11.25 80 GLU B O 1
ATOM 4383 N N . ALA B 1 89 ? 82.510 127.324 0.940 1.00 11.56 81 ALA B N 1
ATOM 4384 C CA . ALA B 1 89 ? 81.189 127.908 0.757 1.00 11.60 81 ALA B CA 1
ATOM 4385 C C . ALA B 1 89 ? 80.613 128.386 2.090 1.00 11.18 81 ALA B C 1
ATOM 4386 O O . ALA B 1 89 ? 79.929 129.414 2.157 1.00 11.17 81 ALA B O 1
ATOM 4388 N N . LEU B 1 90 ? 80.861 127.629 3.135 1.00 10.85 82 LEU B N 1
ATOM 4389 C CA . LEU B 1 90 ? 80.389 128.022 4.465 1.00 10.76 82 LEU B CA 1
ATOM 4390 C C . LEU B 1 90 ? 81.111 129.287 4.955 1.00 10.57 82 LEU B C 1
ATOM 4391 O O . LEU B 1 90 ? 80.491 130.183 5.514 1.00 10.38 82 LEU B O 1
ATOM 4396 N N . ALA B 1 91 ? 82.419 129.355 4.722 1.00 10.69 83 ALA B N 1
ATOM 4397 C CA . ALA B 1 91 ? 83.215 130.494 5.123 1.00 10.76 83 ALA B CA 1
ATOM 4398 C C . ALA B 1 91 ? 82.758 131.763 4.416 1.00 10.90 83 ALA B C 1
ATOM 4399 O O . ALA B 1 91 ? 82.589 132.798 5.052 1.00 10.75 83 ALA B O 1
ATOM 4401 N N . GLN B 1 92 ? 82.551 131.670 3.107 1.00 11.14 84 GLN B N 1
ATOM 4402 C CA . GLN B 1 92 ? 82.068 132.798 2.318 1.00 11.35 84 GLN B CA 1
ATOM 4403 C C . GLN B 1 92 ? 80.721 133.298 2.836 1.00 11.07 84 GLN B C 1
ATOM 4404 O O . GLN B 1 92 ? 80.513 134.491 2.979 1.00 10.86 84 GLN B O 1
ATOM 4410 N N . LEU B 1 93 ? 79.804 132.377 3.112 1.00 10.91 85 LEU B N 1
ATOM 4411 C CA . LEU B 1 93 ? 78.454 132.736 3.565 1.00 10.73 85 LEU B CA 1
ATOM 4412 C C . LEU B 1 93 ? 78.518 133.400 4.935 1.00 10.47 85 LEU B C 1
ATOM 4413 O O . LEU B 1 93 ? 77.899 134.453 5.178 1.00 10.31 85 LEU B O 1
ATOM 4418 N N . GLU B 1 94 ? 79.289 132.806 5.840 1.00 10.33 86 GLU B N 1
ATOM 4419 C CA . GLU B 1 94 ? 79.466 133.390 7.187 1.00 10.25 86 GLU B CA 1
ATOM 4420 C C . GLU B 1 94 ? 80.063 134.807 7.085 1.00 10.30 86 GLU B C 1
ATOM 4421 O O . GLU B 1 94 ? 79.517 135.753 7.673 1.00 10.14 86 GLU B O 1
ATOM 4427 N N . SER B 1 95 ? 81.112 134.966 6.281 1.00 10.39 87 SER B N 1
ATOM 4428 C CA . SER B 1 95 ? 81.746 136.281 6.096 1.00 10.72 87 SER B CA 1
ATOM 4429 C C . SER B 1 95 ? 80.797 137.301 5.502 1.00 10.85 87 SER B C 1
ATOM 4430 O O . SER B 1 95 ? 80.825 138.455 5.895 1.00 11.19 87 SER B O 1
ATOM 4433 N N . LEU B 1 96 ? 79.978 136.881 4.544 1.00 10.99 88 LEU B N 1
ATOM 4434 C CA . LEU B 1 96 ? 79.028 137.771 3.882 1.00 11.22 88 LEU B CA 1
ATOM 4435 C C . LEU B 1 96 ? 78.011 138.350 4.883 1.00 10.88 88 LEU B C 1
ATOM 4436 O O . LEU B 1 96 ? 77.739 139.532 4.874 1.00 10.78 88 LEU B O 1
ATOM 4441 N N . ASP B 1 97 ? 77.496 137.477 5.745 1.00 10.57 89 ASP B N 1
ATOM 4442 C CA . ASP B 1 97 ? 76.460 137.771 6.732 1.00 10.39 89 ASP B CA 1
ATOM 4443 C C . ASP B 1 97 ? 76.990 138.556 7.929 1.00 10.03 89 ASP B C 1
ATOM 4444 O O . ASP B 1 97 ? 76.334 139.461 8.412 1.00 10.01 89 ASP B O 1
ATOM 4449 N N . THR B 1 98 ? 78.185 138.180 8.412 1.00 9.56 90 THR B N 1
ATOM 4450 C CA . THR B 1 98 ? 78.659 138.608 9.737 1.00 9.25 90 THR B CA 1
ATOM 4451 C C . THR B 1 98 ? 79.668 139.744 9.665 1.00 9.28 90 THR B C 1
ATOM 4452 O O . THR B 1 98 ? 79.799 140.501 10.598 1.00 9.24 90 THR B O 1
ATOM 4456 N N . GLY B 1 99 ? 80.364 139.873 8.541 1.00 9.28 91 GLY B N 1
ATOM 4457 C CA . GLY B 1 99 ? 81.488 140.774 8.440 1.00 9.41 91 GLY B CA 1
ATOM 4458 C C . GLY B 1 99 ? 82.814 140.166 8.898 1.00 9.20 91 GLY B C 1
ATOM 4459 O O . GLY B 1 99 ? 83.843 140.859 8.866 1.00 9.44 91 GLY B O 1
ATOM 4460 N N . HIS B 1 100 ? 82.827 138.915 9.348 1.00 8.83 92 HIS B N 1
ATOM 4461 C CA . HIS B 1 100 ? 84.098 138.287 9.723 1.00 8.84 92 HIS B CA 1
ATOM 4462 C C . HIS B 1 100 ? 85.007 138.233 8.505 1.00 9.04 92 HIS B C 1
ATOM 4463 O O . HIS B 1 100 ? 84.566 137.867 7.457 1.00 9.07 92 HIS B O 1
ATOM 4470 N N . PRO B 1 101 ? 86.274 138.655 8.634 1.00 9.31 93 PRO B N 1
ATOM 4471 C CA . PRO B 1 101 ? 87.187 138.491 7.501 1.00 9.63 93 PRO B CA 1
ATOM 4472 C C . PRO B 1 101 ? 87.154 137.057 7.005 1.00 9.68 93 PRO B C 1
ATOM 4473 O O . PRO B 1 101 ? 87.093 136.146 7.811 1.00 9.48 93 PRO B O 1
ATOM 4477 N N . ILE B 1 102 ? 87.218 136.858 5.693 1.00 10.05 94 ILE B N 1
ATOM 4478 C CA . ILE B 1 102 ? 87.259 135.522 5.118 1.00 10.17 94 ILE B CA 1
ATOM 4479 C C . ILE B 1 102 ? 88.426 134.659 5.659 1.00 10.48 94 ILE B C 1
ATOM 4480 O O . ILE B 1 102 ? 88.310 133.438 5.796 1.00 10.27 94 ILE B O 1
ATOM 4485 N N . ARG B 1 103 ? 89.533 135.295 6.013 1.00 10.97 95 ARG B N 1
ATOM 4486 C CA . ARG B 1 103 ? 90.639 134.527 6.511 1.00 11.48 95 ARG B CA 1
ATOM 4487 C C . ARG B 1 103 ? 90.253 133.889 7.864 1.00 11.36 95 ARG B C 1
ATOM 4488 O O . ARG B 1 103 ? 90.692 132.786 8.168 1.00 11.12 95 ARG B O 1
ATOM 4496 N N . ASP B 1 104 ? 89.398 134.580 8.626 1.00 11.43 96 ASP B N 1
ATOM 4497 C CA . ASP B 1 104 ? 88.964 134.121 9.954 1.00 11.40 96 ASP B CA 1
ATOM 4498 C C . ASP B 1 104 ? 87.865 133.064 9.807 1.00 10.87 96 ASP B C 1
ATOM 4499 O O . ASP B 1 104 ? 87.826 132.080 10.517 1.00 10.64 96 ASP B O 1
ATOM 4504 N N . SER B 1 105 ? 86.911 133.293 8.914 1.00 10.68 97 SER B N 1
ATOM 4505 C CA . SER B 1 105 ? 85.855 132.327 8.782 1.00 10.45 97 SER B CA 1
ATOM 4506 C C . SER B 1 105 ? 86.424 131.007 8.214 1.00 10.38 97 SER B C 1
ATOM 4507 O O . SER B 1 105 ? 85.976 129.946 8.622 1.00 10.14 97 SER B O 1
ATOM 4510 N N . ARG B 1 106 ? 87.464 131.078 7.377 1.00 10.59 98 ARG B N 1
ATOM 4511 C CA . ARG B 1 106 ? 88.114 129.883 6.852 1.00 10.82 98 ARG B CA 1
ATOM 4512 C C . ARG B 1 106 ? 88.963 129.189 7.908 1.00 11.03 98 ARG B C 1
ATOM 4513 O O . ARG B 1 106 ? 88.952 127.962 8.001 1.00 11.13 98 ARG B O 1
ATOM 4521 N N . ALA B 1 107 ? 89.752 129.959 8.652 1.00 11.35 99 ALA B N 1
ATOM 4522 C CA . ALA B 1 107 ? 90.691 129.381 9.610 1.00 11.59 99 ALA B CA 1
ATOM 4523 C C . ALA B 1 107 ? 90.118 129.100 10.990 1.00 11.58 99 ALA B C 1
ATOM 4524 O O . ALA B 1 107 ? 90.651 128.265 11.700 1.00 11.65 99 ALA B O 1
ATOM 4526 N N . LEU B 1 108 ? 89.090 129.816 11.398 1.00 11.45 100 LEU B N 1
ATOM 4527 C CA . LEU B 1 108 ? 88.576 129.698 12.740 1.00 11.58 100 LEU B CA 1
ATOM 4528 C C . LEU B 1 108 ? 87.082 129.281 12.769 1.00 11.39 100 LEU B C 1
ATOM 4529 O O . LEU B 1 108 ? 86.775 128.232 13.327 1.00 11.10 100 LEU B O 1
ATOM 4534 N N . ASP B 1 109 ? 86.183 130.068 12.170 1.00 11.35 101 ASP B N 1
ATOM 4535 C CA . ASP B 1 109 ? 84.742 129.801 12.261 1.00 11.26 101 ASP B CA 1
ATOM 4536 C C . ASP B 1 109 ? 84.395 128.370 11.804 1.00 10.90 101 ASP B C 1
ATOM 4537 O O . ASP B 1 109 ? 83.770 127.594 12.556 1.00 10.18 101 ASP B O 1
ATOM 4542 N N . VAL B 1 110 ? 84.790 128.015 10.591 1.00 10.71 102 VAL B N 1
ATOM 4543 C CA . VAL B 1 110 ? 84.435 126.693 10.070 1.00 10.79 102 VAL B CA 1
ATOM 4544 C C . VAL B 1 110 ? 85.145 125.539 10.810 1.00 10.84 102 VAL B C 1
ATOM 4545 O O . VAL B 1 110 ? 84.487 124.621 11.286 1.00 10.71 102 VAL B O 1
ATOM 4549 N N . PRO B 1 111 ? 86.468 125.600 10.962 1.00 11.28 103 PRO B N 1
ATOM 4550 C CA . PRO B 1 111 ? 87.133 124.522 11.721 1.00 11.32 103 PRO B CA 1
ATOM 4551 C C . PRO B 1 111 ? 86.682 124.310 13.187 1.00 11.24 103 PRO B C 1
ATOM 4552 O O . PRO B 1 111 ? 86.575 123.165 13.629 1.00 10.45 103 PRO B O 1
ATOM 4556 N N . ARG B 1 112 ? 86.444 125.391 13.926 1.00 11.36 104 ARG B N 1
ATOM 4557 C CA . ARG B 1 112 ? 85.979 125.252 15.314 1.00 11.73 104 ARG B CA 1
ATOM 4558 C C . ARG B 1 112 ? 84.606 124.613 15.352 1.00 10.43 104 ARG B C 1
ATOM 4559 O O . ARG B 1 112 ? 84.304 123.827 16.254 1.00 9.34 104 ARG B O 1
ATOM 4567 N N . THR B 1 113 ? 83.781 124.953 14.354 1.00 9.61 105 THR B N 1
ATOM 4568 C CA . THR B 1 113 ? 82.419 124.427 14.294 1.00 9.06 105 THR B CA 1
ATOM 4569 C C . THR B 1 113 ? 82.479 122.914 14.021 1.00 8.82 105 THR B C 1
ATOM 4570 O O . THR B 1 113 ? 81.857 122.149 14.723 1.00 8.49 105 THR B O 1
ATOM 4574 N N . ALA B 1 114 ? 83.248 122.509 13.017 1.00 8.68 106 ALA B N 1
ATOM 4575 C CA . ALA B 1 114 ? 83.453 121.103 12.722 1.00 8.76 106 ALA B CA 1
ATOM 4576 C C . ALA B 1 114 ? 84.074 120.330 13.901 1.00 8.59 106 ALA B C 1
ATOM 4577 O O . ALA B 1 114 ? 83.633 119.216 14.245 1.00 8.38 106 ALA B O 1
ATOM 4579 N N . ALA B 1 115 ? 85.054 120.934 14.562 1.00 8.46 107 ALA B N 1
ATOM 4580 C CA . ALA B 1 115 ? 85.724 120.260 15.667 1.00 8.33 107 ALA B CA 1
ATOM 4581 C C . ALA B 1 115 ? 84.769 119.996 16.827 1.00 7.98 107 ALA B C 1
ATOM 4582 O O . ALA B 1 115 ? 84.820 118.957 17.457 1.00 7.70 107 ALA B O 1
ATOM 4584 N N . CYS B 1 116 ? 83.881 120.938 17.100 1.00 7.80 108 CYS B N 1
ATOM 4585 C CA . CYS B 1 116 ? 82.963 120.807 18.216 1.00 7.59 108 CYS B CA 1
ATOM 4586 C C . CYS B 1 116 ? 81.895 119.762 17.895 1.00 7.35 108 CYS B C 1
ATOM 4587 O O . CYS B 1 116 ? 81.635 118.913 18.706 1.00 7.21 108 CYS B O 1
ATOM 4590 N N . PHE B 1 117 ? 81.297 119.788 16.697 1.00 7.23 109 PHE B N 1
ATOM 4591 C CA . PHE B 1 117 ? 80.416 118.687 16.304 1.00 7.21 109 PHE B CA 1
ATOM 4592 C C . PHE B 1 117 ? 81.134 117.326 16.372 1.00 7.32 109 PHE B C 1
ATOM 4593 O O . PHE B 1 117 ? 80.552 116.351 16.837 1.00 7.26 109 PHE B O 1
ATOM 4601 N N . ARG B 1 118 ? 82.385 117.253 15.922 1.00 7.48 110 ARG B N 1
ATOM 4602 C CA . ARG B 1 118 ? 83.095 115.985 15.915 1.00 7.75 110 ARG B CA 1
ATOM 4603 C C . ARG B 1 118 ? 83.304 115.507 17.353 1.00 7.46 110 ARG B C 1
ATOM 4604 O O . ARG B 1 118 ? 83.095 114.334 17.665 1.00 7.33 110 ARG B O 1
ATOM 4612 N N . TYR B 1 119 ? 83.707 116.427 18.223 1.00 7.14 111 TYR B N 1
ATOM 4613 C CA . TYR B 1 119 ? 83.883 116.093 19.631 1.00 6.91 111 TYR B CA 1
ATOM 4614 C C . TYR B 1 119 ? 82.623 115.461 20.221 1.00 6.79 111 TYR B C 1
ATOM 4615 O O . TYR B 1 119 ? 82.683 114.401 20.876 1.00 6.61 111 TYR B O 1
ATOM 4624 N N . PHE B 1 120 ? 81.489 116.126 20.015 1.00 6.80 112 PHE B N 1
ATOM 4625 C CA . PHE B 1 120 ? 80.228 115.629 20.532 1.00 6.90 112 PHE B CA 1
ATOM 4626 C C . PHE B 1 120 ? 79.720 114.366 19.866 1.00 7.13 112 PHE B C 1
ATOM 4627 O O . PHE B 1 120 ? 79.067 113.573 20.506 1.00 7.23 112 PHE B O 1
ATOM 4635 N N . GLY B 1 121 ? 80.071 114.134 18.614 1.00 7.50 113 GLY B N 1
ATOM 4636 C CA . GLY B 1 121 ? 79.765 112.888 17.953 1.00 7.88 113 GLY B CA 1
ATOM 4637 C C . GLY B 1 121 ? 80.468 111.715 18.640 1.00 8.17 113 GLY B C 1
ATOM 4638 O O . GLY B 1 121 ? 79.870 110.659 18.856 1.00 8.29 113 GLY B O 1
ATOM 4639 N N . GLY B 1 122 ? 81.706 111.953 19.059 1.00 8.31 114 GLY B N 1
ATOM 4640 C CA . GLY B 1 122 ? 82.482 110.962 19.798 1.00 8.46 114 GLY B CA 1
ATOM 4641 C C . GLY B 1 122 ? 82.021 110.848 21.239 1.00 8.41 114 GLY B C 1
ATOM 4642 O O . GLY B 1 122 ? 82.093 109.758 21.809 1.00 8.76 114 GLY B O 1
ATOM 4643 N N . MET B 1 123 ? 81.483 111.936 21.788 1.00 8.25 115 MET B N 1
ATOM 4644 C CA . MET B 1 123 ? 80.994 111.992 23.157 1.00 8.13 115 MET B CA 1
ATOM 4645 C C . MET B 1 123 ? 79.675 111.271 23.429 1.00 8.13 115 MET B C 1
ATOM 4646 O O . MET B 1 123 ? 79.446 110.861 24.574 1.00 7.90 115 MET B O 1
ATOM 4651 N N . ALA B 1 124 ? 78.810 111.137 22.410 1.00 8.09 116 ALA B N 1
ATOM 4652 C CA . ALA B 1 124 ? 77.421 110.697 22.609 1.00 8.15 116 ALA B CA 1
ATOM 4653 C C . ALA B 1 124 ? 77.311 109.425 23.437 1.00 8.46 116 ALA B C 1
ATOM 4654 O O . ALA B 1 124 ? 76.519 109.356 24.398 1.00 8.71 116 ALA B O 1
ATOM 4656 N N . ASP B 1 125 ? 78.117 108.432 23.083 1.00 8.57 117 ASP B N 1
ATOM 4657 C CA . ASP B 1 125 ? 78.119 107.158 23.802 1.00 8.62 117 ASP B CA 1
ATOM 4658 C C . ASP B 1 125 ? 79.233 107.021 24.845 1.00 8.51 117 ASP B C 1
ATOM 4659 O O . ASP B 1 125 ? 79.510 105.904 25.285 1.00 8.83 117 ASP B O 1
ATOM 4664 N N . LYS B 1 126 ? 79.813 108.135 25.285 1.00 8.26 118 LYS B N 1
ATOM 4665 C CA . LYS B 1 126 ? 80.776 108.123 26.383 1.00 8.15 118 LYS B CA 1
ATOM 4666 C C . LYS B 1 126 ? 80.203 108.618 27.703 1.00 8.31 118 LYS B C 1
ATOM 4667 O O . LYS B 1 126 ? 80.862 108.512 28.752 1.00 8.47 118 LYS B O 1
ATOM 4673 N N . LEU B 1 127 ? 79.019 109.219 27.670 1.00 8.52 119 LEU B N 1
ATOM 4674 C CA . LEU B 1 127 ? 78.362 109.638 28.892 1.00 8.61 119 LEU B CA 1
ATOM 4675 C C . LEU B 1 127 ? 77.752 108.380 29.532 1.00 8.30 119 LEU B C 1
ATOM 4676 O O . LEU B 1 127 ? 76.974 107.692 28.904 1.00 8.66 119 LEU B O 1
ATOM 4681 N N . GLN B 1 128 ? 78.075 108.126 30.783 1.00 7.81 120 GLN B N 1
ATOM 4682 C CA . GLN B 1 128 ? 77.664 106.931 31.453 1.00 7.69 120 GLN B CA 1
ATOM 4683 C C . GLN B 1 128 ? 76.914 107.288 32.717 1.00 7.57 120 GLN B C 1
ATOM 4684 O O . GLN B 1 128 ? 77.185 108.323 33.337 1.00 7.46 120 GLN B O 1
ATOM 4690 N N . GLY B 1 129 ? 76.009 106.394 33.116 1.00 7.40 121 GLY B N 1
ATOM 4691 C CA . GLY B 1 129 ? 75.340 106.492 34.398 1.00 7.27 121 GLY B CA 1
ATOM 4692 C C . GLY B 1 129 ? 76.154 105.915 35.521 1.00 7.21 121 GLY B C 1
ATOM 4693 O O . GLY B 1 129 ? 77.339 105.658 35.375 1.00 7.19 121 GLY B O 1
ATOM 4694 N N . SER B 1 130 ? 75.499 105.688 36.649 1.00 7.21 122 SER B N 1
ATOM 4695 C CA . SER B 1 130 ? 76.184 105.222 37.835 1.00 7.26 122 SER B CA 1
ATOM 4696 C C . SER B 1 130 ? 75.362 104.168 38.589 1.00 7.26 122 SER B C 1
ATOM 4697 O O . SER B 1 130 ? 74.165 104.012 38.346 1.00 7.20 122 SER B O 1
ATOM 4700 N N . VAL B 1 131 ? 76.040 103.428 39.460 1.00 7.18 123 VAL B N 1
ATOM 4701 C CA . VAL B 1 131 ? 75.423 102.487 40.358 1.00 7.28 123 VAL B CA 1
ATOM 4702 C C . VAL B 1 131 ? 75.850 102.874 41.758 1.00 7.29 123 VAL B C 1
ATOM 4703 O O . VAL B 1 131 ? 77.033 102.997 42.044 1.00 7.13 123 VAL B O 1
ATOM 4707 N N . ILE B 1 132 ? 74.864 103.108 42.597 1.00 7.42 124 ILE B N 1
ATOM 4708 C CA . ILE B 1 132 ? 75.076 103.655 43.928 1.00 7.52 124 ILE B CA 1
ATOM 4709 C C . ILE B 1 132 ? 75.140 102.568 44.994 1.00 7.92 124 ILE B C 1
ATOM 4710 O O . ILE B 1 132 ? 74.263 101.716 45.043 1.00 7.92 124 ILE B O 1
ATOM 4715 N N . PRO B 1 133 ? 76.159 102.612 45.899 1.00 8.31 125 PRO B N 1
ATOM 4716 C CA . PRO B 1 133 ? 76.191 101.624 46.960 1.00 8.81 125 PRO B CA 1
ATOM 4717 C C . PRO B 1 133 ? 75.160 101.974 48.018 1.00 9.19 125 PRO B C 1
ATOM 4718 O O . PRO B 1 133 ? 75.236 103.045 48.626 1.00 9.10 125 PRO B O 1
ATOM 4722 N N . VAL B 1 134 ? 74.176 101.110 48.173 1.00 9.70 126 VAL B N 1
ATOM 4723 C CA . VAL B 1 134 ? 73.072 101.381 49.087 1.00 10.24 126 VAL B CA 1
ATOM 4724 C C . VAL B 1 134 ? 72.851 100.214 50.044 1.00 11.08 126 VAL B C 1
ATOM 4725 O O . VAL B 1 134 ? 73.710 99.344 50.196 1.00 10.95 126 VAL B O 1
ATOM 4729 N N . ASP B 1 135 ? 71.734 100.228 50.754 1.00 12.33 127 ASP B N 1
ATOM 4730 C CA . ASP B 1 135 ? 71.432 99.159 51.687 1.00 13.75 127 ASP B CA 1
ATOM 4731 C C . ASP B 1 135 ? 71.509 97.776 51.064 1.00 13.47 127 ASP B C 1
ATOM 4732 O O . ASP B 1 135 ? 71.235 97.582 49.888 1.00 12.77 127 ASP B O 1
ATOM 4737 N N . THR B 1 136 ? 71.849 96.815 51.894 1.00 13.63 128 THR B N 1
ATOM 4738 C CA . THR B 1 136 ? 71.929 95.422 51.478 1.00 13.96 128 THR B CA 1
ATOM 4739 C C . THR B 1 136 ? 70.636 94.950 50.858 1.00 12.94 128 THR B C 1
ATOM 4740 O O . THR B 1 136 ? 69.548 95.231 51.365 1.00 13.03 128 THR B O 1
ATOM 4744 N N . GLY B 1 137 ? 70.765 94.293 49.714 1.00 12.09 129 GLY B N 1
ATOM 4745 C CA . GLY B 1 137 ? 69.617 93.705 49.018 1.00 11.71 129 GLY B CA 1
ATOM 4746 C C . GLY B 1 137 ? 68.925 94.641 48.027 1.00 11.10 129 GLY B C 1
ATOM 4747 O O . GLY B 1 137 ? 67.926 94.253 47.394 1.00 10.93 129 GLY B O 1
ATOM 4748 N N . PHE B 1 138 ? 69.440 95.866 47.886 1.00 10.30 130 PHE B N 1
ATOM 4749 C CA . PHE B 1 138 ? 68.908 96.812 46.904 1.00 9.76 130 PHE B CA 1
ATOM 4750 C C . PHE B 1 138 ? 69.930 97.097 45.794 1.00 9.44 130 PHE B C 1
ATOM 4751 O O . PHE B 1 138 ? 71.125 97.244 46.054 1.00 9.38 130 PHE B O 1
ATOM 4759 N N . LEU B 1 139 ? 69.430 97.240 44.577 1.00 9.07 131 LEU B N 1
ATOM 4760 C CA . LEU B 1 139 ? 70.220 97.722 43.443 1.00 8.79 131 LEU B CA 1
ATOM 4761 C C . LEU B 1 139 ? 69.734 99.123 43.071 1.00 8.46 131 LEU B C 1
ATOM 4762 O O . LEU B 1 139 ? 68.547 99.325 42.887 1.00 8.60 131 LEU B O 1
ATOM 4767 N N . ASN B 1 140 ? 70.628 100.099 43.014 1.00 7.96 132 ASN B N 1
ATOM 4768 C CA . ASN B 1 140 ? 70.228 101.455 42.636 1.00 7.65 132 ASN B CA 1
ATOM 4769 C C . ASN B 1 140 ? 71.096 101.903 41.476 1.00 7.53 132 ASN B C 1
ATOM 4770 O O . ASN B 1 140 ? 72.293 102.173 41.664 1.00 7.47 132 ASN B O 1
ATOM 4775 N N . TYR B 1 141 ? 70.517 101.972 40.282 1.00 7.46 133 TYR B N 1
ATOM 4776 C CA . TYR B 1 141 ? 71.245 102.521 39.156 1.00 7.53 133 TYR B CA 1
ATOM 4777 C C . TYR B 1 141 ? 70.640 103.864 38.730 1.00 7.72 133 TYR B C 1
ATOM 4778 O O . TYR B 1 141 ? 69.433 104.123 38.944 1.00 7.63 133 TYR B O 1
ATOM 4787 N N . VAL B 1 142 ? 71.497 104.717 38.186 1.00 7.95 134 VAL B N 1
ATOM 4788 C CA . VAL B 1 142 ? 71.131 106.073 37.814 1.00 8.33 134 VAL B CA 1
ATOM 4789 C C . VAL B 1 142 ? 71.507 106.284 36.352 1.00 9.00 134 VAL B C 1
ATOM 4790 O O . VAL B 1 142 ? 72.665 106.068 35.959 1.00 9.03 134 VAL B O 1
ATOM 4794 N N . GLN B 1 143 ? 70.520 106.656 35.551 1.00 9.70 135 GLN B N 1
ATOM 4795 C CA . GLN B 1 143 ? 70.769 107.017 34.171 1.00 10.69 135 GLN B CA 1
ATOM 4796 C C . GLN B 1 143 ? 70.893 108.502 34.021 1.00 10.03 135 GLN B C 1
ATOM 4797 O O . GLN B 1 143 ? 70.251 109.259 34.755 1.00 9.35 135 GLN B O 1
ATOM 4803 N N . ARG B 1 144 ? 71.697 108.928 33.045 1.00 9.52 136 ARG B N 1
ATOM 4804 C CA . ARG B 1 144 ? 71.661 110.309 32.589 1.00 9.21 136 ARG B CA 1
ATOM 4805 C C . ARG B 1 144 ? 70.750 110.382 31.382 1.00 9.34 136 ARG B C 1
ATOM 4806 O O . ARG B 1 144 ? 71.188 110.176 30.228 1.00 9.84 136 ARG B O 1
ATOM 4814 N N . ALA B 1 145 ? 69.489 110.692 31.608 1.00 9.01 137 ALA B N 1
ATOM 4815 C CA . ALA B 1 145 ? 68.513 110.711 30.511 1.00 8.99 137 ALA B CA 1
ATOM 4816 C C . ALA B 1 145 ? 68.447 112.110 29.888 1.00 8.87 137 ALA B C 1
ATOM 4817 O O . ALA B 1 145 ? 68.701 113.100 30.567 1.00 8.67 137 ALA B O 1
ATOM 4819 N N . PRO B 1 146 ? 68.106 112.206 28.577 1.00 8.81 138 PRO B N 1
ATOM 4820 C CA . PRO B 1 146 ? 67.910 113.543 28.028 1.00 8.63 138 PRO B CA 1
ATOM 4821 C C . PRO B 1 146 ? 66.755 114.258 28.711 1.00 8.52 138 PRO B C 1
ATOM 4822 O O . PRO B 1 146 ? 65.907 113.615 29.312 1.00 8.75 138 PRO B O 1
ATOM 4826 N N . ILE B 1 147 ? 66.726 115.575 28.610 1.00 8.33 139 ILE B N 1
ATOM 4827 C CA . ILE B 1 147 ? 65.680 116.415 29.218 1.00 8.51 139 ILE B CA 1
ATOM 4828 C C . ILE B 1 147 ? 64.395 116.328 28.407 1.00 8.57 139 ILE B C 1
ATOM 4829 O O . ILE B 1 147 ? 63.320 116.182 28.987 1.00 8.88 139 ILE B O 1
ATOM 4834 N N . GLY B 1 148 ? 64.523 116.391 27.087 1.00 8.62 140 GLY B N 1
ATOM 4835 C CA . GLY B 1 148 ? 63.369 116.384 26.169 1.00 8.80 140 GLY B CA 1
ATOM 4836 C C . GLY B 1 148 ? 63.606 117.339 25.000 1.00 8.72 140 GLY B C 1
ATOM 4837 O O . GLY B 1 148 ? 64.588 117.200 24.254 1.00 8.23 140 GLY B O 1
ATOM 4838 N N . VAL B 1 149 ? 62.664 118.275 24.814 1.00 8.75 141 VAL B N 1
ATOM 4839 C CA . VAL B 1 149 ? 62.832 119.360 23.851 1.00 8.75 141 VAL B CA 1
ATOM 4840 C C . VAL B 1 149 ? 63.549 120.537 24.515 1.00 8.56 141 VAL B C 1
ATOM 4841 O O . VAL B 1 149 ? 63.130 121.050 25.550 1.00 8.51 141 VAL B O 1
ATOM 4845 N N . VAL B 1 150 ? 64.650 120.948 23.919 1.00 8.39 142 VAL B N 1
ATOM 4846 C CA . VAL B 1 150 ? 65.428 122.036 24.469 1.00 8.26 142 VAL B CA 1
ATOM 4847 C C . VAL B 1 150 ? 65.392 123.196 23.484 1.00 8.18 142 VAL B C 1
ATOM 4848 O O . VAL B 1 150 ? 65.448 122.999 22.256 1.00 8.06 142 VAL B O 1
ATOM 4852 N N . GLY B 1 151 ? 65.250 124.379 24.046 1.00 8.11 143 GLY B N 1
ATOM 4853 C CA . GLY B 1 151 ? 65.225 125.628 23.306 1.00 8.35 143 GLY B CA 1
ATOM 4854 C C . GLY B 1 151 ? 66.552 126.359 23.451 1.00 8.35 143 GLY B C 1
ATOM 4855 O O . GLY B 1 151 ? 67.115 126.402 24.553 1.00 8.38 143 GLY B O 1
ATOM 4856 N N . GLN B 1 152 ? 67.041 126.930 22.356 1.00 8.46 144 GLN B N 1
ATOM 4857 C CA . GLN B 1 152 ? 68.371 127.555 22.349 1.00 8.64 144 GLN B CA 1
ATOM 4858 C C . GLN B 1 152 ? 68.304 128.859 21.597 1.00 8.74 144 GLN B C 1
ATOM 4859 O O . GLN B 1 152 ? 67.807 128.913 20.476 1.00 8.63 144 GLN B O 1
ATOM 4865 N N . ILE B 1 153 ? 68.810 129.915 22.229 1.00 8.62 145 ILE B N 1
ATOM 4866 C CA . ILE B 1 153 ? 68.749 131.259 21.663 1.00 8.89 145 ILE B CA 1
ATOM 4867 C C . ILE B 1 153 ? 70.178 131.766 21.606 1.00 8.98 145 ILE B C 1
ATOM 4868 O O . ILE B 1 153 ? 70.864 131.824 22.644 1.00 8.68 145 ILE B O 1
ATOM 4873 N N . VAL B 1 154 ? 70.597 132.132 20.393 1.00 9.21 146 VAL B N 1
ATOM 4874 C CA A VAL B 1 154 ? 71.989 132.538 20.207 0.50 9.39 146 VAL B CA 1
ATOM 4875 C CA B VAL B 1 154 ? 71.985 132.384 20.011 0.50 9.54 146 VAL B CA 1
ATOM 4876 C C . VAL B 1 154 ? 72.155 133.818 19.429 1.00 9.75 146 VAL B C 1
ATOM 4877 O O . VAL B 1 154 ? 71.353 134.182 18.557 1.00 9.97 146 VAL B O 1
ATOM 4884 N N . PRO B 1 155 ? 73.219 134.565 19.802 1.00 9.91 147 PRO B N 1
ATOM 4885 C CA . PRO B 1 155 ? 73.450 135.861 19.242 1.00 10.23 147 PRO B CA 1
ATOM 4886 C C . PRO B 1 155 ? 74.233 135.831 17.931 1.00 10.36 147 PRO B C 1
ATOM 4887 O O . PRO B 1 155 ? 74.499 134.753 17.379 1.00 9.79 147 PRO B O 1
ATOM 4891 N N . TRP B 1 156 ? 74.626 137.021 17.462 1.00 10.67 148 TRP B N 1
ATOM 4892 C CA . TRP B 1 156 ? 75.075 137.185 16.086 1.00 11.32 148 TRP B CA 1
ATOM 4893 C C . TRP B 1 156 ? 76.593 137.197 15.925 1.00 10.90 148 TRP B C 1
ATOM 4894 O O . TRP B 1 156 ? 77.076 137.360 14.819 1.00 10.75 148 TRP B O 1
ATOM 4905 N N . ASN B 1 157 ? 77.357 137.021 17.008 1.00 10.50 149 ASN B N 1
ATOM 4906 C CA . ASN B 1 157 ? 78.808 137.244 16.899 1.00 10.55 149 ASN B CA 1
ATOM 4907 C C . ASN B 1 157 ? 79.629 136.058 16.390 1.00 10.23 149 ASN B C 1
ATOM 4908 O O . ASN B 1 157 ? 80.635 136.267 15.701 1.00 9.91 149 ASN B O 1
ATOM 4913 N N . PHE B 1 158 ? 79.188 134.837 16.688 1.00 9.65 150 PHE B N 1
ATOM 4914 C CA . PHE B 1 158 ? 79.812 133.612 16.153 1.00 9.84 150 PHE B CA 1
ATOM 4915 C C . PHE B 1 158 ? 78.693 132.614 15.758 1.00 9.82 150 PHE B C 1
ATOM 4916 O O . PHE B 1 158 ? 78.617 131.510 16.273 1.00 9.43 150 PHE B O 1
ATOM 4924 N N . PRO B 1 159 ? 77.814 133.009 14.822 1.00 10.11 151 PRO B N 1
ATOM 4925 C CA . PRO B 1 159 ? 76.620 132.198 14.534 1.00 10.09 151 PRO B CA 1
ATOM 4926 C C . PRO B 1 159 ? 76.922 130.774 14.098 1.00 10.11 151 PRO B C 1
ATOM 4927 O O . PRO B 1 159 ? 76.322 129.852 14.639 1.00 9.84 151 PRO B O 1
ATOM 4931 N N . LEU B 1 160 ? 77.855 130.590 13.169 1.00 10.36 152 LEU B N 1
ATOM 4932 C CA . LEU B 1 160 ? 78.212 129.255 12.731 1.00 10.85 152 LEU B CA 1
ATOM 4933 C C . LEU B 1 160 ? 78.752 128.407 13.897 1.00 10.83 152 LEU B C 1
ATOM 4934 O O . LEU B 1 160 ? 78.301 127.276 14.158 1.00 10.21 152 LEU B O 1
ATOM 4939 N N . MET B 1 161 ? 79.702 128.973 14.631 1.00 11.39 153 MET B N 1
ATOM 4940 C CA . MET B 1 161 ? 80.315 128.252 15.733 1.00 12.29 153 MET B CA 1
ATOM 4941 C C . MET B 1 161 ? 79.299 127.887 16.795 1.00 11.35 153 MET B C 1
ATOM 4942 O O . MET B 1 161 ? 79.330 126.805 17.362 1.00 10.62 153 MET B O 1
ATOM 4947 N N . PHE B 1 162 ? 78.394 128.812 17.067 1.00 11.00 154 PHE B N 1
ATOM 4948 C CA . PHE B 1 162 ? 77.370 128.569 18.065 1.00 11.13 154 PHE B CA 1
ATOM 4949 C C . PHE B 1 162 ? 76.461 127.407 17.748 1.00 10.04 154 PHE B C 1
ATOM 4950 O O . PHE B 1 162 ? 75.933 126.799 18.674 1.00 9.80 154 PHE B O 1
ATOM 4958 N N . THR B 1 163 ? 76.249 127.114 16.470 1.00 9.28 155 THR B N 1
ATOM 4959 C CA . THR B 1 163 ? 75.440 125.949 16.107 1.00 9.08 155 THR B CA 1
ATOM 4960 C C . THR B 1 163 ? 76.032 124.703 16.766 1.00 8.79 155 THR B C 1
ATOM 4961 O O . THR B 1 163 ? 75.309 123.839 17.311 1.00 8.66 155 THR B O 1
ATOM 4965 N N . SER B 1 164 ? 77.353 124.595 16.703 1.00 8.74 156 SER B N 1
ATOM 4966 C CA . SER B 1 164 ? 78.047 123.430 17.277 1.00 8.67 156 SER B CA 1
ATOM 4967 C C . SER B 1 164 ? 78.058 123.478 18.798 1.00 8.94 156 SER B C 1
ATOM 4968 O O . SER B 1 164 ? 77.803 122.470 19.460 1.00 8.50 156 SER B O 1
ATOM 4971 N N . TRP B 1 165 ? 78.344 124.650 19.363 1.00 9.68 157 TRP B N 1
ATOM 4972 C CA . TRP B 1 165 ? 78.430 124.759 20.827 1.00 10.29 157 TRP B CA 1
ATOM 4973 C C . TRP B 1 165 ? 77.101 124.414 21.493 1.00 10.03 157 TRP B C 1
ATOM 4974 O O . TRP B 1 165 ? 77.078 123.738 22.505 1.00 9.64 157 TRP B O 1
ATOM 4985 N N . LYS B 1 166 ? 76.012 124.888 20.910 1.00 10.08 158 LYS B N 1
ATOM 4986 C CA . LYS B 1 166 ? 74.674 124.582 21.412 1.00 10.35 158 LYS B CA 1
ATOM 4987 C C . LYS B 1 166 ? 74.183 123.186 21.067 1.00 9.13 158 LYS B C 1
ATOM 4988 O O . LYS B 1 166 ? 73.745 122.433 21.930 1.00 8.61 158 LYS B O 1
ATOM 4994 N N . MET B 1 167 ? 74.209 122.846 19.790 1.00 8.50 159 MET B N 1
ATOM 4995 C CA . MET B 1 167 ? 73.492 121.663 19.358 1.00 8.23 159 MET B CA 1
ATOM 4996 C C . MET B 1 167 ? 74.313 120.397 19.581 1.00 7.97 159 MET B C 1
ATOM 4997 O O . MET B 1 167 ? 73.748 119.321 19.753 1.00 7.86 159 MET B O 1
ATOM 5002 N N . GLY B 1 168 ? 75.635 120.524 19.558 1.00 7.52 160 GLY B N 1
ATOM 5003 C CA . GLY B 1 168 ? 76.520 119.374 19.814 1.00 7.39 160 GLY B CA 1
ATOM 5004 C C . GLY B 1 168 ? 76.131 118.587 21.052 1.00 7.18 160 GLY B C 1
ATOM 5005 O O . GLY B 1 168 ? 75.772 117.414 20.945 1.00 7.34 160 GLY B O 1
ATOM 5006 N N . PRO B 1 169 ? 76.192 119.218 22.230 1.00 6.93 161 PRO B N 1
ATOM 5007 C CA . PRO B 1 169 ? 75.863 118.492 23.438 1.00 6.84 161 PRO B CA 1
ATOM 5008 C C . PRO B 1 169 ? 74.392 118.127 23.560 1.00 6.78 161 PRO B C 1
ATOM 5009 O O . PRO B 1 169 ? 74.084 117.019 24.015 1.00 6.84 161 PRO B O 1
ATOM 5013 N N . ALA B 1 170 ? 73.497 119.030 23.145 1.00 6.68 162 ALA B N 1
ATOM 5014 C CA . ALA B 1 170 ? 72.093 118.760 23.281 1.00 6.66 162 ALA B CA 1
ATOM 5015 C C . ALA B 1 170 ? 71.699 117.514 22.480 1.00 6.67 162 ALA B C 1
ATOM 5016 O O . ALA B 1 170 ? 70.960 116.638 22.976 1.00 6.50 162 ALA B O 1
ATOM 5018 N N . LEU B 1 171 ? 72.210 117.426 21.240 1.00 6.64 163 LEU B N 1
ATOM 5019 C CA . LEU B 1 171 ? 71.864 116.327 20.369 1.00 6.79 163 LEU B CA 1
ATOM 5020 C C . LEU B 1 171 ? 72.543 115.051 20.801 1.00 6.85 163 LEU B C 1
ATOM 5021 O O . LEU B 1 171 ? 71.912 113.999 20.811 1.00 7.09 163 LEU B O 1
ATOM 5026 N N . ALA B 1 172 ? 73.812 115.138 21.158 1.00 6.78 164 ALA B N 1
ATOM 5027 C CA . ALA B 1 172 ? 74.547 113.973 21.596 1.00 6.82 164 ALA B CA 1
ATOM 5028 C C . ALA B 1 172 ? 73.864 113.296 22.781 1.00 6.78 164 ALA B C 1
ATOM 5029 O O . ALA B 1 172 ? 73.748 112.092 22.810 1.00 6.72 164 ALA B O 1
ATOM 5031 N N . ALA B 1 173 ? 73.354 114.102 23.698 1.00 6.72 165 ALA B N 1
ATOM 5032 C CA . ALA B 1 173 ? 72.678 113.634 24.881 1.00 6.71 165 ALA B CA 1
ATOM 5033 C C . ALA B 1 173 ? 71.267 113.085 24.657 1.00 6.83 165 ALA B C 1
ATOM 5034 O O . ALA B 1 173 ? 70.691 112.575 25.579 1.00 7.03 165 ALA B O 1
ATOM 5036 N N . GLY B 1 174 ? 70.710 113.195 23.456 1.00 6.73 166 GLY B N 1
ATOM 5037 C CA . GLY B 1 174 ? 69.414 112.634 23.190 1.00 6.81 166 GLY B CA 1
ATOM 5038 C C . GLY B 1 174 ? 68.243 113.584 23.246 1.00 6.72 166 GLY B C 1
ATOM 5039 O O . GLY B 1 174 ? 67.111 113.131 23.168 1.00 6.88 166 GLY B O 1
ATOM 5040 N N . ASN B 1 175 ? 68.505 114.889 23.363 1.00 6.53 167 ASN B N 1
ATOM 5041 C CA . ASN B 1 175 ? 67.435 115.897 23.269 1.00 6.53 167 ASN B CA 1
ATOM 5042 C C . ASN B 1 175 ? 67.102 116.244 21.821 1.00 6.64 167 ASN B C 1
ATOM 5043 O O . ASN B 1 175 ? 67.919 116.080 20.934 1.00 6.56 167 ASN B O 1
ATOM 5048 N N . THR B 1 176 ? 65.898 116.759 21.599 1.00 6.75 168 THR B N 1
ATOM 5049 C CA . THR B 1 176 ? 65.576 117.409 20.333 1.00 6.93 168 THR B CA 1
ATOM 5050 C C . THR B 1 176 ? 65.637 118.899 20.538 1.00 6.93 168 THR B C 1
ATOM 5051 O O . THR B 1 176 ? 65.541 119.376 21.683 1.00 6.88 168 THR B O 1
ATOM 5055 N N . VAL B 1 177 ? 65.808 119.644 19.447 1.00 7.04 169 VAL B N 1
ATOM 5056 C CA . VAL B 1 177 ? 66.226 121.022 19.531 1.00 7.05 169 VAL B CA 1
ATOM 5057 C C . VAL B 1 177 ? 65.320 121.968 18.755 1.00 7.20 169 VAL B C 1
ATOM 5058 O O . VAL B 1 177 ? 64.944 121.698 17.618 1.00 7.25 169 VAL B O 1
ATOM 5062 N N . VAL B 1 178 ? 65.005 123.100 19.391 1.00 7.24 170 VAL B N 1
ATOM 5063 C CA . VAL B 1 178 ? 64.437 124.251 18.702 1.00 7.50 170 VAL B CA 1
ATOM 5064 C C . VAL B 1 178 ? 65.412 125.416 18.942 1.00 7.69 170 VAL B C 1
ATOM 5065 O O . VAL B 1 178 ? 65.631 125.821 20.083 1.00 7.47 170 VAL B O 1
ATOM 5069 N N . LEU B 1 179 ? 66.017 125.893 17.863 1.00 8.11 171 LEU B N 1
ATOM 5070 C CA . LEU B 1 179 ? 67.087 126.862 17.954 1.00 8.70 171 LEU B CA 1
ATOM 5071 C C . LEU B 1 179 ? 66.680 128.138 17.247 1.00 9.15 171 LEU B C 1
ATOM 5072 O O . LEU B 1 179 ? 66.284 128.111 16.070 1.00 8.85 171 LEU B O 1
ATOM 5077 N N . LYS B 1 180 ? 66.790 129.252 17.979 1.00 9.49 172 LYS B N 1
ATOM 5078 C CA . LYS B 1 180 ? 66.505 130.573 17.446 1.00 10.27 172 LYS B CA 1
ATOM 5079 C C . LYS B 1 180 ? 67.802 131.330 17.263 1.00 9.94 172 LYS B C 1
ATOM 5080 O O . LYS B 1 180 ? 68.358 131.867 18.216 1.00 9.77 172 LYS B O 1
ATOM 5086 N N . PRO B 1 181 ? 68.327 131.326 16.028 1.00 9.55 173 PRO B N 1
ATOM 5087 C CA . PRO B 1 181 ? 69.555 132.041 15.795 1.00 9.42 173 PRO B CA 1
ATOM 5088 C C . PRO B 1 181 ? 69.212 133.505 15.634 1.00 9.53 173 PRO B C 1
ATOM 5089 O O . PRO B 1 181 ? 68.018 133.867 15.503 1.00 9.90 173 PRO B O 1
ATOM 5093 N N . SER B 1 182 ? 70.231 134.347 15.714 1.00 9.38 174 SER B N 1
ATOM 5094 C CA . SER B 1 182 ? 70.043 135.767 15.504 1.00 9.34 174 SER B CA 1
ATOM 5095 C C . SER B 1 182 ? 69.527 136.044 14.112 1.00 9.50 174 SER B C 1
ATOM 5096 O O . SER B 1 182 ? 70.112 135.587 13.139 1.00 9.45 174 SER B O 1
ATOM 5099 N N . GLU B 1 183 ? 68.466 136.842 14.040 1.00 9.37 175 GLU B N 1
ATOM 5100 C CA . GLU B 1 183 ? 67.904 137.338 12.789 1.00 9.74 175 GLU B CA 1
ATOM 5101 C C . GLU B 1 183 ? 68.836 138.322 12.025 1.00 9.77 175 GLU B C 1
ATOM 5102 O O . GLU B 1 183 ? 68.629 138.589 10.862 1.00 9.67 175 GLU B O 1
ATOM 5108 N N . ILE B 1 184 ? 69.870 138.817 12.700 1.00 9.64 176 ILE B N 1
ATOM 5109 C CA . ILE B 1 184 ? 70.870 139.654 12.080 1.00 10.00 176 ILE B CA 1
ATOM 5110 C C . ILE B 1 184 ? 71.808 138.815 11.177 1.00 9.96 176 ILE B C 1
ATOM 5111 O O . ILE B 1 184 ? 72.270 139.322 10.158 1.00 10.09 176 ILE B O 1
ATOM 5116 N N . THR B 1 185 ? 72.115 137.577 11.614 1.00 9.49 177 THR B N 1
ATOM 5117 C CA . THR B 1 185 ? 73.077 136.679 10.948 1.00 9.36 177 THR B CA 1
ATOM 5118 C C . THR B 1 185 ? 72.582 135.245 10.889 1.00 9.13 177 THR B C 1
ATOM 5119 O O . THR B 1 185 ? 73.213 134.355 11.428 1.00 9.29 177 THR B O 1
ATOM 5123 N N . PRO B 1 186 ? 71.447 134.993 10.219 1.00 9.22 178 PRO B N 1
ATOM 5124 C CA . PRO B 1 186 ? 70.868 133.665 10.302 1.00 8.90 178 PRO B CA 1
ATOM 5125 C C . PRO B 1 186 ? 71.343 132.670 9.245 1.00 8.87 178 PRO B C 1
ATOM 5126 O O . PRO B 1 186 ? 70.955 131.494 9.291 1.00 8.78 178 PRO B O 1
ATOM 5130 N N . LEU B 1 187 ? 72.107 133.119 8.265 1.00 8.83 179 LEU B N 1
ATOM 5131 C CA . LEU B 1 187 ? 72.224 132.345 7.028 1.00 8.97 179 LEU B CA 1
ATOM 5132 C C . LEU B 1 187 ? 73.061 131.055 7.192 1.00 8.84 179 LEU B C 1
ATOM 5133 O O . LEU B 1 187 ? 72.677 130.004 6.703 1.00 8.74 179 LEU B O 1
ATOM 5138 N N . SER B 1 188 ? 74.170 131.121 7.925 1.00 8.73 180 SER B N 1
ATOM 5139 C CA . SER B 1 188 ? 74.993 129.913 8.100 1.00 8.74 180 SER B CA 1
ATOM 5140 C C . SER B 1 188 ? 74.246 128.829 8.874 1.00 8.63 180 SER B C 1
ATOM 5141 O O . SER B 1 188 ? 74.421 127.651 8.603 1.00 8.65 180 SER B O 1
ATOM 5144 N N . THR B 1 189 ? 73.361 129.224 9.797 1.00 8.64 181 THR B N 1
ATOM 5145 C CA . THR B 1 189 ? 72.621 128.271 10.605 1.00 8.44 181 THR B CA 1
ATOM 5146 C C . THR B 1 189 ? 71.638 127.508 9.722 1.00 8.53 181 THR B C 1
ATOM 5147 O O . THR B 1 189 ? 71.412 126.314 9.917 1.00 8.26 181 THR B O 1
ATOM 5151 N N . LEU B 1 190 ? 71.031 128.194 8.758 1.00 8.72 182 LEU B N 1
ATOM 5152 C CA . LEU B 1 190 ? 70.138 127.509 7.816 1.00 8.96 182 LEU B CA 1
ATOM 5153 C C . LEU B 1 190 ? 70.912 126.511 6.927 1.00 9.18 182 LEU B C 1
ATOM 5154 O O . LEU B 1 190 ? 70.399 125.453 6.589 1.00 8.99 182 LEU B O 1
ATOM 5159 N N . ARG B 1 191 ? 72.141 126.851 6.531 1.00 9.56 183 ARG B N 1
ATOM 5160 C CA . ARG B 1 191 ? 72.976 125.909 5.761 1.00 10.02 183 ARG B CA 1
ATOM 5161 C C . ARG B 1 191 ? 73.383 124.717 6.618 1.00 9.70 183 ARG B C 1
ATOM 5162 O O . ARG B 1 191 ? 73.392 123.582 6.146 1.00 9.79 183 ARG B O 1
ATOM 5170 N N . ILE B 1 192 ? 73.674 124.956 7.897 1.00 9.45 184 ILE B N 1
ATOM 5171 C CA . ILE B 1 192 ? 73.972 123.843 8.803 1.00 9.16 184 ILE B CA 1
ATOM 5172 C C . ILE B 1 192 ? 72.797 122.880 8.934 1.00 9.00 184 ILE B C 1
ATOM 5173 O O . ILE B 1 192 ? 72.987 121.675 8.910 1.00 8.98 184 ILE B O 1
ATOM 5178 N N . VAL B 1 193 ? 71.580 123.365 9.095 1.00 8.93 185 VAL B N 1
ATOM 5179 C CA . VAL B 1 193 ? 70.494 122.407 9.261 1.00 9.03 185 VAL B CA 1
ATOM 5180 C C . VAL B 1 193 ? 70.217 121.669 7.952 1.00 9.48 185 VAL B C 1
ATOM 5181 O O . VAL B 1 193 ? 69.786 120.519 7.963 1.00 9.61 185 VAL B O 1
ATOM 5185 N N . GLU B 1 194 ? 70.459 122.318 6.833 1.00 9.82 186 GLU B N 1
ATOM 5186 C CA . GLU B 1 194 ? 70.333 121.643 5.548 1.00 10.37 186 GLU B CA 1
ATOM 5187 C C . GLU B 1 194 ? 71.349 120.476 5.463 1.00 10.20 186 GLU B C 1
ATOM 5188 O O . GLU B 1 194 ? 71.004 119.359 5.031 1.00 10.24 186 GLU B O 1
ATOM 5194 N N . LEU B 1 195 ? 72.575 120.725 5.911 1.00 9.81 187 LEU B N 1
ATOM 5195 C CA . LEU B 1 195 ? 73.583 119.655 5.974 1.00 9.74 187 LEU B CA 1
ATOM 5196 C C . LEU B 1 195 ? 73.156 118.536 6.930 1.00 9.71 187 LEU B C 1
ATOM 5197 O O . LEU B 1 195 ? 73.369 117.378 6.624 1.00 9.74 187 LEU B O 1
ATOM 5202 N N . MET B 1 196 ? 72.539 118.888 8.064 1.00 9.61 188 MET B N 1
ATOM 5203 C CA . MET B 1 196 ? 72.020 117.896 8.991 1.00 9.77 188 MET B CA 1
ATOM 5204 C C . MET B 1 196 ? 71.020 116.965 8.332 1.00 10.25 188 MET B C 1
ATOM 5205 O O . MET B 1 196 ? 71.067 115.744 8.511 1.00 10.24 188 MET B O 1
ATOM 5210 N N . ALA B 1 197 ? 70.115 117.542 7.562 1.00 10.82 189 ALA B N 1
ATOM 5211 C CA . ALA B 1 197 ? 69.158 116.753 6.802 1.00 11.50 189 ALA B CA 1
ATOM 5212 C C . ALA B 1 197 ? 69.866 115.853 5.813 1.00 12.26 189 ALA B C 1
ATOM 5213 O O . ALA B 1 197 ? 69.544 114.667 5.690 1.00 12.36 189 ALA B O 1
ATOM 5215 N N . GLU B 1 198 ? 70.834 116.409 5.113 1.00 13.07 190 GLU B N 1
ATOM 5216 C CA . GLU B 1 198 ? 71.588 115.640 4.141 1.00 14.38 190 GLU B CA 1
ATOM 5217 C C . GLU B 1 198 ? 72.274 114.425 4.772 1.00 13.72 190 GLU B C 1
ATOM 5218 O O . GLU B 1 198 ? 72.243 113.355 4.183 1.00 14.03 190 GLU B O 1
ATOM 5224 N N . VAL B 1 199 ? 72.880 114.564 5.946 1.00 12.82 191 VAL B N 1
ATOM 5225 C CA . VAL B 1 199 ? 73.616 113.436 6.534 1.00 12.61 191 VAL B CA 1
ATOM 5226 C C . VAL B 1 199 ? 72.689 112.464 7.255 1.00 12.22 191 VAL B C 1
ATOM 5227 O O . VAL B 1 199 ? 73.133 111.418 7.698 1.00 12.37 191 VAL B O 1
ATOM 5231 N N . GLY B 1 200 ? 71.410 112.806 7.386 1.00 11.75 192 GLY B N 1
ATOM 5232 C CA . GLY B 1 200 ? 70.428 111.865 7.889 1.00 11.52 192 GLY B CA 1
ATOM 5233 C C . GLY B 1 200 ? 69.733 112.175 9.202 1.00 11.04 192 GLY B C 1
ATOM 5234 O O . GLY B 1 200 ? 69.067 111.307 9.747 1.00 10.73 192 GLY B O 1
ATOM 5235 N N . PHE B 1 201 ? 69.854 113.388 9.731 1.00 10.68 193 PHE B N 1
ATOM 5236 C CA . PHE B 1 201 ? 69.105 113.704 10.955 1.00 10.50 193 PHE B CA 1
ATOM 5237 C C . PHE B 1 201 ? 67.607 113.540 10.692 1.00 10.61 193 PHE B C 1
ATOM 5238 O O . PHE B 1 201 ? 67.098 114.025 9.696 1.00 10.76 193 PHE B O 1
ATOM 5246 N N . PRO B 1 202 ? 66.898 112.867 11.606 1.00 10.41 194 PRO B N 1
ATOM 5247 C CA . PRO B 1 202 ? 65.464 112.651 11.366 1.00 10.57 194 PRO B CA 1
ATOM 5248 C C . PRO B 1 202 ? 64.656 113.947 11.437 1.00 10.32 194 PRO B C 1
ATOM 5249 O O . PRO B 1 202 ? 65.073 114.888 12.104 1.00 10.25 194 PRO B O 1
ATOM 5253 N N . ALA B 1 203 ? 63.535 113.998 10.723 1.00 10.29 195 ALA B N 1
ATOM 5254 C CA . ALA B 1 203 ? 62.640 115.143 10.755 1.00 10.13 195 ALA B CA 1
ATOM 5255 C C . ALA B 1 203 ? 62.222 115.441 12.206 1.00 9.78 195 ALA B C 1
ATOM 5256 O O . ALA B 1 203 ? 61.837 114.560 12.952 1.00 9.81 195 ALA B O 1
ATOM 5258 N N . GLY B 1 204 ? 62.329 116.709 12.577 1.00 9.33 196 GLY B N 1
ATOM 5259 C CA . GLY B 1 204 ? 61.872 117.211 13.864 1.00 8.96 196 GLY B CA 1
ATOM 5260 C C . GLY B 1 204 ? 62.927 117.199 14.929 1.00 8.53 196 GLY B C 1
ATOM 5261 O O . GLY B 1 204 ? 62.738 117.813 15.985 1.00 8.54 196 GLY B O 1
ATOM 5262 N N . VAL B 1 205 ? 64.061 116.545 14.676 1.00 8.22 197 VAL B N 1
ATOM 5263 C CA . VAL B 1 205 ? 65.111 116.502 15.690 1.00 7.91 197 VAL B CA 1
ATOM 5264 C C . VAL B 1 205 ? 65.767 117.869 15.851 1.00 7.72 197 VAL B C 1
ATOM 5265 O O . VAL B 1 205 ? 66.078 118.284 16.969 1.00 7.47 197 VAL B O 1
ATOM 5269 N N . VAL B 1 206 ? 65.981 118.561 14.734 1.00 7.87 198 VAL B N 1
ATOM 5270 C CA . VAL B 1 206 ? 66.519 119.918 14.756 1.00 7.90 198 VAL B CA 1
ATOM 5271 C C . VAL B 1 206 ? 65.586 120.861 13.991 1.00 8.11 198 VAL B C 1
ATOM 5272 O O . VAL B 1 206 ? 65.258 120.615 12.827 1.00 8.35 198 VAL B O 1
ATOM 5276 N N . ASN B 1 207 ? 65.156 121.915 14.667 1.00 7.93 199 ASN B N 1
ATOM 5277 C CA . ASN B 1 207 ? 64.271 122.889 14.080 1.00 8.21 199 ASN B CA 1
ATOM 5278 C C . ASN B 1 207 ? 64.847 124.283 14.270 1.00 8.12 199 ASN B C 1
ATOM 5279 O O . ASN B 1 207 ? 65.224 124.656 15.390 1.00 7.94 199 ASN B O 1
ATOM 5284 N N . ILE B 1 208 ? 64.907 125.057 13.179 1.00 8.28 200 ILE B N 1
ATOM 5285 C CA . ILE B 1 208 ? 65.527 126.386 13.196 1.00 8.31 200 ILE B CA 1
ATOM 5286 C C . ILE B 1 208 ? 64.485 127.466 12.913 1.00 8.63 200 ILE B C 1
ATOM 5287 O O . ILE B 1 208 ? 63.840 127.456 11.851 1.00 8.77 200 ILE B O 1
ATOM 5292 N N . VAL B 1 209 ? 64.338 128.403 13.847 1.00 8.67 201 VAL B N 1
ATOM 5293 C CA . VAL B 1 209 ? 63.293 129.448 13.745 1.00 9.09 201 VAL B CA 1
ATOM 5294 C C . VAL B 1 209 ? 63.855 130.880 13.948 1.00 9.31 201 VAL B C 1
ATOM 5295 O O . VAL B 1 209 ? 63.626 131.494 14.982 1.00 9.38 201 VAL B O 1
ATOM 5299 N N . PRO B 1 210 ? 64.596 131.408 12.958 1.00 9.74 202 PRO B N 1
ATOM 5300 C CA . PRO B 1 210 ? 65.067 132.786 13.029 1.00 10.00 202 PRO B CA 1
ATOM 5301 C C . PRO B 1 210 ? 63.861 133.705 13.113 1.00 10.36 202 PRO B C 1
ATOM 5302 O O . PRO B 1 210 ? 62.869 133.473 12.413 1.00 10.28 202 PRO B O 1
ATOM 5306 N N . GLY B 1 211 ? 63.960 134.723 13.955 1.00 10.68 203 GLY B N 1
ATOM 5307 C CA . GLY B 1 211 ? 62.890 135.711 14.120 1.00 11.27 203 GLY B CA 1
ATOM 5308 C C . GLY B 1 211 ? 63.312 136.662 15.218 1.00 11.53 203 GLY B C 1
ATOM 5309 O O . GLY B 1 211 ? 64.396 136.505 15.785 1.00 11.82 203 GLY B O 1
ATOM 5310 N N . TYR B 1 212 ? 62.462 137.617 15.541 1.00 12.14 204 TYR B N 1
ATOM 5311 C CA . TYR B 1 212 ? 62.806 138.607 16.529 1.00 12.53 204 TYR B CA 1
ATOM 5312 C C . TYR B 1 212 ? 62.845 137.996 17.924 1.00 12.73 204 TYR B C 1
ATOM 5313 O O . TYR B 1 212 ? 62.133 137.050 18.245 1.00 12.24 204 TYR B O 1
ATOM 5322 N N . GLY B 1 213 ? 63.696 138.555 18.757 1.00 13.31 205 GLY B N 1
ATOM 5323 C CA . GLY B 1 213 ? 63.696 138.190 20.177 1.00 13.93 205 GLY B CA 1
ATOM 5324 C C . GLY B 1 213 ? 62.322 138.231 20.816 1.00 14.56 205 GLY B C 1
ATOM 5325 O O . GLY B 1 213 ? 61.910 137.295 21.523 1.00 15.09 205 GLY B O 1
ATOM 5326 N N . HIS B 1 214 ? 61.592 139.307 20.556 1.00 15.09 206 HIS B N 1
ATOM 5327 C CA . HIS B 1 214 ? 60.358 139.582 21.250 1.00 15.70 206 HIS B CA 1
ATOM 5328 C C . HIS B 1 214 ? 59.156 138.827 20.699 1.00 15.73 206 HIS B C 1
ATOM 5329 O O . HIS B 1 214 ? 58.103 138.816 21.328 1.00 16.61 206 HIS B O 1
ATOM 5336 N N . THR B 1 215 ? 59.316 138.160 19.558 1.00 14.67 207 THR B N 1
ATOM 5337 C CA . THR B 1 215 ? 58.272 137.273 19.001 1.00 13.99 207 THR B CA 1
ATOM 5338 C C . THR B 1 215 ? 58.664 135.793 19.235 1.00 13.30 207 THR B C 1
ATOM 5339 O O . THR B 1 215 ? 58.181 135.147 20.182 1.00 12.94 207 THR B O 1
ATOM 5343 N N . ALA B 1 216 ? 59.575 135.279 18.415 1.00 12.63 208 ALA B N 1
ATOM 5344 C CA . ALA B 1 216 ? 59.992 133.880 18.490 1.00 12.26 208 ALA B CA 1
ATOM 5345 C C . ALA B 1 216 ? 60.757 133.595 19.782 1.00 11.99 208 ALA B C 1
ATOM 5346 O O . ALA B 1 216 ? 60.485 132.609 20.436 1.00 11.68 208 ALA B O 1
ATOM 5348 N N . GLY B 1 217 ? 61.704 134.458 20.152 1.00 11.74 209 GLY B N 1
ATOM 5349 C CA . GLY B 1 217 ? 62.539 134.200 21.329 1.00 11.55 209 GLY B CA 1
ATOM 5350 C C . GLY B 1 217 ? 61.705 134.087 22.594 1.00 11.59 209 GLY B C 1
ATOM 5351 O O . GLY B 1 217 ? 61.857 133.157 23.389 1.00 11.51 209 GLY B O 1
ATOM 5352 N N . GLN B 1 218 ? 60.820 135.044 22.778 1.00 12.00 210 GLN B N 1
ATOM 5353 C CA . GLN B 1 218 ? 60.012 135.112 23.983 1.00 12.40 210 GLN B CA 1
ATOM 5354 C C . GLN B 1 218 ? 59.107 133.889 24.088 1.00 11.68 210 GLN B C 1
ATOM 5355 O O . GLN B 1 218 ? 58.915 133.350 25.160 1.00 11.40 210 GLN B O 1
ATOM 5361 N N . ARG B 1 219 ? 58.532 133.458 22.977 1.00 11.12 211 ARG B N 1
ATOM 5362 C CA . ARG B 1 219 ? 57.668 132.272 23.012 1.00 10.77 211 ARG B CA 1
ATOM 5363 C C . ARG B 1 219 ? 58.461 130.999 23.320 1.00 10.26 211 ARG B C 1
ATOM 5364 O O . ARG B 1 219 ? 57.999 130.125 24.111 1.00 10.12 211 ARG B O 1
ATOM 5372 N N . LEU B 1 220 ? 59.637 130.874 22.704 1.00 9.84 212 LEU B N 1
ATOM 5373 C CA . LEU B 1 220 ? 60.487 129.704 22.954 1.00 9.69 212 LEU B CA 1
ATOM 5374 C C . LEU B 1 220 ? 60.799 129.581 24.465 1.00 9.91 212 LEU B C 1
ATOM 5375 O O . LEU B 1 220 ? 60.695 128.498 25.078 1.00 9.71 212 LEU B O 1
ATOM 5380 N N . ALA B 1 221 ? 61.191 130.688 25.074 1.00 10.33 213 ALA B N 1
ATOM 5381 C CA . ALA B 1 221 ? 61.509 130.692 26.517 1.00 10.67 213 ALA B CA 1
ATOM 5382 C C . ALA B 1 221 ? 60.316 130.401 27.405 1.00 11.10 213 ALA B C 1
ATOM 5383 O O . ALA B 1 221 ? 60.493 129.834 28.490 1.00 11.31 213 ALA B O 1
ATOM 5385 N N . GLU B 1 222 ? 59.124 130.851 26.999 1.00 11.58 214 GLU B N 1
ATOM 5386 C CA . GLU B 1 222 ? 57.904 130.658 27.762 1.00 12.22 214 GLU B CA 1
ATOM 5387 C C . GLU B 1 222 ? 57.258 129.323 27.496 1.00 11.69 214 GLU B C 1
ATOM 5388 O O . GLU B 1 222 ? 56.342 128.930 28.200 1.00 11.74 214 GLU B O 1
ATOM 5394 N N . HIS B 1 223 ? 57.679 128.627 26.453 1.00 11.05 215 HIS B N 1
ATOM 5395 C CA . HIS B 1 223 ? 56.895 127.487 25.969 1.00 10.63 215 HIS B CA 1
ATOM 5396 C C . HIS B 1 223 ? 56.772 126.356 27.023 1.00 10.42 215 HIS B C 1
ATOM 5397 O O . HIS B 1 223 ? 57.786 125.939 27.588 1.00 9.83 215 HIS B O 1
ATOM 5404 N N . PRO B 1 224 ? 55.534 125.855 27.280 1.00 10.37 216 PRO B N 1
ATOM 5405 C CA . PRO B 1 224 ? 55.340 124.773 28.279 1.00 10.41 216 PRO B CA 1
ATOM 5406 C C . PRO B 1 224 ? 55.849 123.418 27.894 1.00 10.03 216 PRO B C 1
ATOM 5407 O O . PRO B 1 224 ? 56.026 122.574 28.747 1.00 9.88 216 PRO B O 1
ATOM 5411 N N . GLY B 1 225 ? 56.070 123.201 26.611 1.00 9.97 217 GLY B N 1
ATOM 5412 C CA . GLY B 1 225 ? 56.621 121.962 26.083 1.00 9.87 217 GLY B CA 1
ATOM 5413 C C . GLY B 1 225 ? 58.134 121.874 26.010 1.00 9.49 217 GLY B C 1
ATOM 5414 O O . GLY B 1 225 ? 58.663 120.868 25.557 1.00 9.75 217 GLY B O 1
ATOM 5415 N N . VAL B 1 226 ? 58.823 122.942 26.403 1.00 9.19 218 VAL B N 1
ATOM 5416 C CA . VAL B 1 226 ? 60.280 123.050 26.353 1.00 8.76 218 VAL B CA 1
ATOM 5417 C C . VAL B 1 226 ? 60.822 122.800 27.760 1.00 8.44 218 VAL B C 1
ATOM 5418 O O . VAL B 1 226 ? 60.413 123.469 28.700 1.00 8.34 218 VAL B O 1
ATOM 5422 N N . GLY B 1 227 ? 61.732 121.843 27.891 1.00 8.03 219 GLY B N 1
ATOM 5423 C CA . GLY B 1 227 ? 62.266 121.447 29.208 1.00 7.89 219 GLY B CA 1
ATOM 5424 C C . GLY B 1 227 ? 63.466 122.242 29.702 1.00 7.78 219 GLY B C 1
ATOM 5425 O O . GLY B 1 227 ? 63.808 122.203 30.885 1.00 7.47 219 GLY B O 1
ATOM 5426 N N . LYS B 1 228 ? 64.140 122.905 28.777 1.00 7.99 220 LYS B N 1
ATOM 5427 C CA . LYS B 1 228 ? 65.306 123.717 29.100 1.00 8.33 220 LYS B CA 1
ATOM 5428 C C . LYS B 1 228 ? 65.481 124.801 28.047 1.00 8.38 220 LYS B C 1
ATOM 5429 O O . LYS B 1 228 ? 65.231 124.573 26.849 1.00 8.02 220 LYS B O 1
ATOM 5435 N N . ILE B 1 229 ? 65.881 125.982 28.509 1.00 8.36 221 ILE B N 1
ATOM 5436 C CA . ILE B 1 229 ? 66.157 127.104 27.632 1.00 8.47 221 ILE B CA 1
ATOM 5437 C C . ILE B 1 229 ? 67.618 127.505 27.882 1.00 8.56 221 ILE B C 1
ATOM 5438 O O . ILE B 1 229 ? 68.030 127.630 29.039 1.00 8.24 221 ILE B O 1
ATOM 5443 N N . ALA B 1 230 ? 68.377 127.645 26.795 1.00 8.82 222 ALA B N 1
ATOM 5444 C CA . ALA B 1 230 ? 69.765 128.113 26.849 1.00 9.30 222 ALA B CA 1
ATOM 5445 C C . ALA B 1 230 ? 69.862 129.440 26.112 1.00 9.88 222 ALA B C 1
ATOM 5446 O O . ALA B 1 230 ? 69.408 129.562 24.953 1.00 10.01 222 ALA B O 1
ATOM 5448 N N . PHE B 1 231 ? 70.431 130.446 26.772 1.00 10.02 223 PHE B N 1
ATOM 5449 C CA . PHE B 1 231 ? 70.477 131.781 26.223 1.00 10.40 223 PHE B CA 1
ATOM 5450 C C . PHE B 1 231 ? 71.883 132.374 26.360 1.00 10.67 223 PHE B C 1
ATOM 5451 O O . PHE B 1 231 ? 72.510 132.299 27.425 1.00 10.64 223 PHE B O 1
ATOM 5459 N N . THR B 1 232 ? 72.372 132.951 25.275 1.00 10.83 224 THR B N 1
ATOM 5460 C CA . THR B 1 232 ? 73.605 133.679 25.279 1.00 11.40 224 THR B CA 1
ATOM 5461 C C . THR B 1 232 ? 73.278 135.095 24.795 1.00 12.06 224 THR B C 1
ATOM 5462 O O . THR B 1 232 ? 72.668 135.280 23.728 1.00 12.01 224 THR B O 1
ATOM 5466 N N . GLY B 1 233 ? 73.663 136.089 25.586 1.00 12.61 225 GLY B N 1
ATOM 5467 C CA . GLY B 1 233 ? 73.449 137.489 25.221 1.00 13.65 225 GLY B CA 1
ATOM 5468 C C . GLY B 1 233 ? 73.539 138.408 26.426 1.00 14.51 225 GLY B C 1
ATOM 5469 O O . GLY B 1 233 ? 74.340 138.158 27.328 1.00 14.39 225 GLY B O 1
ATOM 5470 N N . SER B 1 234 ? 72.731 139.463 26.454 1.00 15.71 226 SER B N 1
ATOM 5471 C CA . SER B 1 234 ? 72.850 140.490 27.492 1.00 16.93 226 SER B CA 1
ATOM 5472 C C . SER B 1 234 ? 72.280 140.052 28.842 1.00 17.62 226 SER B C 1
ATOM 5473 O O . SER B 1 234 ? 71.377 139.213 28.910 1.00 16.35 226 SER B O 1
ATOM 5476 N N . THR B 1 235 ? 72.795 140.656 29.911 1.00 18.22 227 THR B N 1
ATOM 5477 C CA . THR B 1 235 ? 72.258 140.459 31.261 1.00 18.54 227 THR B CA 1
ATOM 5478 C C . THR B 1 235 ? 70.791 140.780 31.343 1.00 19.06 227 THR B C 1
ATOM 5479 O O . THR B 1 235 ? 69.996 140.016 31.924 1.00 17.81 227 THR B O 1
ATOM 5483 N N . ALA B 1 236 ? 70.403 141.917 30.760 1.00 18.78 228 ALA B N 1
ATOM 5484 C CA . ALA B 1 236 ? 69.002 142.332 30.820 1.00 18.54 228 ALA B CA 1
ATOM 5485 C C . ALA B 1 236 ? 68.095 141.264 30.239 1.00 17.50 228 ALA B C 1
ATOM 5486 O O . ALA B 1 236 ? 67.093 140.879 30.832 1.00 17.51 228 ALA B O 1
ATOM 5488 N N . THR B 1 237 ? 68.436 140.809 29.044 1.00 16.34 229 THR B N 1
ATOM 5489 C CA . THR B 1 237 ? 67.647 139.791 28.395 1.00 15.84 229 THR B CA 1
ATOM 5490 C C . THR B 1 237 ? 67.712 138.472 29.180 1.00 14.89 229 THR B C 1
ATOM 5491 O O . THR B 1 237 ? 66.714 137.767 29.271 1.00 14.24 229 THR B O 1
ATOM 5495 N N . GLY B 1 238 ? 68.883 138.133 29.718 1.00 14.11 230 GLY B N 1
ATOM 5496 C CA . GLY B 1 238 ? 69.012 136.952 30.580 1.00 13.84 230 GLY B CA 1
ATOM 5497 C C . GLY B 1 238 ? 67.998 136.939 31.722 1.00 13.55 230 GLY B C 1
ATOM 5498 O O . GLY B 1 238 ? 67.377 135.897 32.014 1.00 12.71 230 GLY B O 1
ATOM 5499 N N . ARG B 1 239 ? 67.788 138.106 32.337 1.00 13.69 231 ARG B N 1
ATOM 5500 C CA . ARG B 1 239 ? 66.758 138.235 33.385 1.00 14.03 231 ARG B CA 1
ATOM 5501 C C . ARG B 1 239 ? 65.350 137.921 32.851 1.00 14.04 231 ARG B C 1
ATOM 5502 O O . ARG B 1 239 ? 64.553 137.286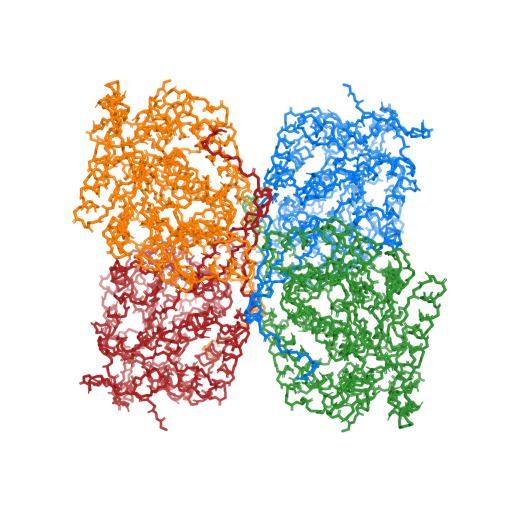 33.542 1.00 13.81 231 ARG B O 1
ATOM 5510 N N . ARG B 1 240 ? 65.059 138.378 31.642 1.00 14.57 232 ARG B N 1
ATOM 5511 C CA A ARG B 1 240 ? 63.792 138.077 30.981 0.50 14.91 232 ARG B CA 1
ATOM 5512 C CA B ARG B 1 240 ? 63.795 138.085 30.968 0.50 14.89 232 ARG B CA 1
ATOM 5513 C C . ARG B 1 240 ? 63.632 136.578 30.694 1.00 13.92 232 ARG B C 1
ATOM 5514 O O . ARG B 1 240 ? 62.531 136.032 30.795 1.00 12.95 232 ARG B O 1
ATOM 5529 N N . ILE B 1 241 ? 64.733 135.913 30.343 1.00 12.51 233 ILE B N 1
ATOM 5530 C CA . ILE B 1 241 ? 64.709 134.455 30.148 1.00 11.67 233 ILE B CA 1
ATOM 5531 C C . ILE B 1 241 ? 64.351 133.752 31.450 1.00 11.06 233 ILE B C 1
ATOM 5532 O O . ILE B 1 241 ? 63.526 132.857 31.463 1.00 10.15 233 ILE B O 1
ATOM 5537 N N . VAL B 1 242 ? 64.996 134.172 32.541 1.00 10.95 234 VAL B N 1
ATOM 5538 C CA . VAL B 1 242 ? 64.694 133.647 33.859 1.00 10.88 234 VAL B CA 1
ATOM 5539 C C . VAL B 1 242 ? 63.217 133.822 34.206 1.00 11.34 234 VAL B C 1
ATOM 5540 O O . VAL B 1 242 ? 62.512 132.867 34.611 1.00 10.64 234 VAL B O 1
ATOM 5544 N N . GLU B 1 243 ? 62.732 135.043 33.995 1.00 12.18 235 GLU B N 1
ATOM 5545 C CA A GLU B 1 243 ? 61.330 135.338 34.274 0.60 12.76 235 GLU B CA 1
ATOM 5546 C CA B GLU B 1 243 ? 61.336 135.385 34.205 0.40 12.72 235 GLU B CA 1
ATOM 5547 C C . GLU B 1 243 ? 60.398 134.431 33.478 1.00 12.55 235 GLU B C 1
ATOM 5548 O O . GLU B 1 243 ? 59.448 133.896 34.035 1.00 12.47 235 GLU B O 1
ATOM 5559 N N . ALA B 1 244 ? 60.678 134.265 32.202 1.00 12.27 236 ALA B N 1
ATOM 5560 C CA . ALA B 1 244 ? 59.875 133.440 31.315 1.00 12.26 236 ALA B CA 1
ATOM 5561 C C . ALA B 1 244 ? 59.881 131.960 31.717 1.00 11.86 236 ALA B C 1
ATOM 5562 O O . ALA B 1 244 ? 58.889 131.269 31.525 1.00 12.02 236 ALA B O 1
ATOM 5564 N N . SER B 1 245 ? 60.989 131.490 32.284 1.00 11.20 237 SER B N 1
ATOM 5565 C CA . SER B 1 245 ? 61.114 130.097 32.701 1.00 11.15 237 SER B CA 1
ATOM 5566 C C . SER B 1 245 ? 60.143 129.656 33.810 1.00 11.72 237 SER B C 1
ATOM 5567 O O . SER B 1 245 ? 59.909 128.457 33.984 1.00 11.29 237 SER B O 1
ATOM 5570 N N . GLN B 1 246 ? 59.583 130.622 34.547 1.00 12.49 238 GLN B N 1
ATOM 5571 C CA . GLN B 1 246 ? 58.669 130.358 35.658 1.00 12.90 238 GLN B CA 1
ATOM 5572 C C . GLN B 1 246 ? 57.456 129.539 35.317 1.00 12.26 238 GLN B C 1
ATOM 5573 O O . GLN B 1 246 ? 56.907 128.841 36.173 1.00 11.98 238 GLN B O 1
ATOM 5579 N N . GLY B 1 247 ? 56.948 129.725 34.104 1.00 11.68 239 GLY B N 1
ATOM 5580 C CA . GLY B 1 247 ? 55.715 129.049 33.717 1.00 11.38 239 GLY B CA 1
ATOM 5581 C C . GLY B 1 247 ? 55.733 127.579 33.988 1.00 10.88 239 GLY B C 1
ATOM 5582 O O . GLY B 1 247 ? 54.866 127.053 34.716 1.00 11.13 239 GLY B O 1
ATOM 5583 N N . ASN B 1 248 ? 56.710 126.899 33.390 1.00 10.09 240 ASN B N 1
ATOM 5584 C CA . ASN B 1 248 ? 56.843 125.457 33.563 1.00 9.77 240 ASN B CA 1
ATOM 5585 C C . ASN B 1 248 ? 58.089 125.024 34.342 1.00 9.46 240 ASN B C 1
ATOM 5586 O O . ASN B 1 248 ? 58.378 123.860 34.421 1.00 9.32 240 ASN B O 1
ATOM 5591 N N . LEU B 1 249 ? 58.797 125.971 34.943 1.00 9.23 241 LEU B N 1
ATOM 5592 C CA . LEU B 1 249 ? 60.004 125.684 35.709 1.00 9.04 241 LEU B CA 1
ATOM 5593 C C . LEU B 1 249 ? 61.064 124.950 34.891 1.00 8.70 241 LEU B C 1
ATOM 5594 O O . LEU B 1 249 ? 61.832 124.143 35.421 1.00 8.53 241 LEU B O 1
ATOM 5599 N N . LYS B 1 250 ? 61.111 125.235 33.590 1.00 8.39 242 LYS B N 1
ATOM 5600 C CA . LYS B 1 250 ? 62.163 124.715 32.753 1.00 8.10 242 LYS B CA 1
ATOM 5601 C C . LYS B 1 250 ? 63.538 125.086 33.276 1.00 8.13 242 LYS B C 1
ATOM 5602 O O . LYS B 1 250 ? 63.727 126.123 33.889 1.00 7.73 242 LYS B O 1
ATOM 5608 N N . ARG B 1 251 ? 64.511 124.211 32.999 1.00 8.40 243 ARG B N 1
ATOM 5609 C CA . ARG B 1 251 ? 65.881 124.492 33.347 1.00 8.68 243 ARG B CA 1
ATOM 5610 C C . ARG B 1 251 ? 66.401 125.636 32.475 1.00 8.49 243 ARG B C 1
ATOM 5611 O O . ARG B 1 251 ? 65.863 125.901 31.385 1.00 8.24 243 ARG B O 1
ATOM 5619 N N . VAL B 1 252 ? 67.420 126.312 32.989 1.00 8.31 244 VAL B N 1
ATOM 5620 C CA . VAL B 1 252 ? 67.929 127.521 32.380 1.00 8.50 244 VAL B CA 1
ATOM 5621 C C . VAL B 1 252 ? 69.451 127.470 32.354 1.00 8.87 244 VAL B C 1
ATOM 5622 O O . VAL B 1 252 ? 70.093 127.096 33.364 1.00 8.70 244 VAL B O 1
ATOM 5626 N N . GLN B 1 253 ? 70.006 127.871 31.225 1.00 9.26 245 GLN B N 1
ATOM 5627 C CA . GLN B 1 253 ? 71.430 128.105 31.077 1.00 10.31 245 GLN B CA 1
ATOM 5628 C C . GLN B 1 253 ? 71.634 129.505 30.504 1.00 10.12 245 GLN B C 1
ATOM 5629 O O . GLN B 1 253 ? 70.958 129.910 29.556 1.00 9.62 245 GLN B O 1
ATOM 5635 N N . LEU B 1 254 ? 72.587 130.245 31.086 1.00 9.97 246 LEU B N 1
ATOM 5636 C CA . LEU B 1 254 ? 72.798 131.635 30.742 1.00 10.10 246 LEU B CA 1
ATOM 5637 C C . LEU B 1 254 ? 74.289 131.915 30.584 1.00 10.48 246 LEU B C 1
ATOM 5638 O O . LEU B 1 254 ? 75.076 131.574 31.458 1.00 9.39 246 LEU B O 1
ATOM 5643 N N . GLU B 1 255 ? 74.630 132.515 29.446 1.00 11.20 247 GLU B N 1
ATOM 5644 C CA A GLU B 1 255 ? 75.966 133.113 29.245 0.50 11.59 247 GLU B CA 1
ATOM 5645 C CA B GLU B 1 255 ? 75.957 133.055 29.178 0.50 12.07 247 GLU B CA 1
ATOM 5646 C C . GLU B 1 255 ? 75.762 134.546 28.844 1.00 11.73 247 GLU B C 1
ATOM 5647 O O . GLU B 1 255 ? 75.309 134.860 27.731 1.00 11.69 247 GLU B O 1
ATOM 5658 N N A LEU B 1 256 ? 76.098 135.424 29.775 0.50 11.54 248 LEU B N 1
ATOM 5659 N N B LEU B 1 256 ? 76.097 135.430 29.785 0.50 11.37 248 LEU B N 1
ATOM 5660 C CA A LEU B 1 256 ? 75.798 136.831 29.681 0.50 11.66 248 LEU B CA 1
ATOM 5661 C CA B LEU B 1 256 ? 75.590 136.810 29.821 0.50 11.31 248 LEU B CA 1
ATOM 5662 C C A LEU B 1 256 ? 77.093 137.640 29.475 0.50 11.75 248 LEU B C 1
ATOM 5663 C C B LEU B 1 256 ? 76.640 137.929 29.740 0.50 11.28 248 LEU B C 1
ATOM 5664 O O A LEU B 1 256 ? 78.016 137.171 28.814 0.50 11.71 248 LEU B O 1
ATOM 5665 O O B LEU B 1 256 ? 76.462 139.020 30.316 0.50 11.29 248 LEU B O 1
ATOM 5674 N N A GLY B 1 257 ? 77.167 138.858 29.988 0.50 11.81 249 GLY B N 1
ATOM 5675 N N B GLY B 1 257 ? 77.705 137.680 28.990 0.50 10.95 249 GLY B N 1
ATOM 5676 C CA A GLY B 1 257 ? 78.311 139.704 29.628 0.50 11.77 249 GLY B CA 1
ATOM 5677 C CA B GLY B 1 257 ? 78.698 138.694 28.737 0.50 11.03 249 GLY B CA 1
ATOM 5678 C C A GLY B 1 257 ? 79.653 139.175 30.121 0.50 11.43 249 GLY B C 1
ATOM 5679 C C B GLY B 1 257 ? 79.780 138.783 29.794 0.50 10.99 249 GLY B C 1
ATOM 5680 O O A GLY B 1 257 ? 79.701 138.374 31.069 0.50 11.39 249 GLY B O 1
ATOM 5681 O O B GLY B 1 257 ? 79.756 138.100 30.835 0.50 11.03 249 GLY B O 1
ATOM 5682 N N . GLY B 1 258 ? 80.742 139.643 29.499 1.00 11.27 250 GLY B N 1
ATOM 5683 C CA . GLY B 1 258 ? 82.046 139.616 30.148 1.00 10.78 250 GLY B CA 1
ATOM 5684 C C . GLY B 1 258 ? 82.699 140.968 30.035 1.00 10.31 250 GLY B C 1
ATOM 5685 O O . GLY B 1 258 ? 82.315 141.806 29.199 1.00 10.64 250 GLY B O 1
ATOM 5686 N N . LYS B 1 259 ? 83.665 141.198 30.888 1.00 9.64 251 LYS B N 1
ATOM 5687 C CA . LYS B 1 259 ? 84.513 142.391 30.769 1.00 9.61 251 LYS B CA 1
ATOM 5688 C C . LYS B 1 259 ? 85.908 141.917 31.129 1.00 9.42 251 LYS B C 1
ATOM 5689 O O . LYS B 1 259 ? 86.455 142.279 32.173 1.00 9.58 251 LYS B O 1
ATOM 5695 N N . GLY B 1 260 ? 86.454 141.071 30.255 1.00 9.08 252 GLY B N 1
ATOM 5696 C CA . GLY B 1 260 ? 87.637 140.269 30.591 1.00 8.92 252 GLY B CA 1
ATOM 5697 C C . GLY B 1 260 ? 88.886 141.106 30.881 1.00 9.07 252 GLY B C 1
ATOM 5698 O O . GLY B 1 260 ? 89.290 141.951 30.054 1.00 9.29 252 GLY B O 1
ATOM 5699 N N . ALA B 1 261 ? 89.488 140.889 32.048 1.00 8.88 253 ALA B N 1
ATOM 5700 C CA . ALA B 1 261 ? 90.780 141.454 32.344 1.00 9.03 253 ALA B CA 1
ATOM 5701 C C . ALA B 1 261 ? 91.864 140.648 31.631 1.00 8.94 253 ALA B C 1
ATOM 5702 O O . ALA B 1 261 ? 91.799 139.403 31.570 1.00 8.59 253 ALA B O 1
ATOM 5704 N N . ASN B 1 262 ? 92.841 141.357 31.093 1.00 9.12 254 ASN B N 1
ATOM 5705 C CA . ASN B 1 262 ? 94.013 140.743 30.489 1.00 9.27 254 ASN B CA 1
ATOM 5706 C C . ASN B 1 262 ? 95.225 141.387 31.142 1.00 9.57 254 ASN B C 1
ATOM 5707 O O . ASN B 1 262 ? 95.513 142.541 30.873 1.00 9.74 254 ASN B O 1
ATOM 5712 N N . ILE B 1 263 ? 95.868 140.673 32.072 1.00 9.61 255 ILE B N 1
ATOM 5713 C CA . ILE B 1 263 ? 96.781 141.291 33.014 1.00 10.03 255 ILE B CA 1
ATOM 5714 C C . ILE B 1 263 ? 98.224 140.987 32.610 1.00 10.48 255 ILE B C 1
ATOM 5715 O O . ILE B 1 263 ? 98.589 139.828 32.415 1.00 10.20 255 ILE B O 1
ATOM 5720 N N . VAL B 1 264 ? 99.035 142.021 32.484 1.00 6.67 256 VAL B N 1
ATOM 5721 C CA . VAL B 1 264 ? 100.415 141.833 32.048 1.00 7.25 256 VAL B CA 1
ATOM 5722 C C . VAL B 1 264 ? 101.361 142.249 33.188 1.00 7.87 256 VAL B C 1
ATOM 5723 O O . VAL B 1 264 ? 101.477 143.426 33.527 1.00 7.96 256 VAL B O 1
ATOM 5727 N N . PHE B 1 265 ? 102.036 141.267 33.774 1.00 8.54 257 PHE B N 1
ATOM 5728 C CA . PHE B 1 265 ? 102.964 141.546 34.857 1.00 9.37 257 PHE B CA 1
ATOM 5729 C C . PHE B 1 265 ? 104.312 141.991 34.306 1.00 10.13 257 PHE B C 1
ATOM 5730 O O . PHE B 1 265 ? 104.599 141.811 33.115 1.00 9.87 257 PHE B O 1
ATOM 5738 N N . ASP B 1 266 ? 105.158 142.544 35.172 1.00 11.32 258 ASP B N 1
ATOM 5739 C CA . ASP B 1 266 ? 106.416 143.098 34.681 1.00 12.34 258 ASP B CA 1
ATOM 5740 C C . ASP B 1 266 ? 107.426 142.052 34.243 1.00 12.10 258 ASP B C 1
ATOM 5741 O O . ASP B 1 266 ? 108.422 142.405 33.617 1.00 12.05 258 ASP B O 1
ATOM 5746 N N . ASP B 1 267 ? 107.165 140.782 34.527 1.00 11.43 259 ASP B N 1
ATOM 5747 C CA . ASP B 1 267 ? 108.062 139.718 34.104 1.00 11.69 259 ASP B CA 1
ATOM 5748 C C . ASP B 1 267 ? 107.500 138.931 32.885 1.00 11.28 259 ASP B C 1
ATOM 5749 O O . ASP B 1 267 ? 107.959 137.824 32.581 1.00 11.55 259 ASP B O 1
ATOM 5754 N N . ALA B 1 268 ? 106.492 139.476 32.207 1.00 10.93 260 ALA B N 1
ATOM 5755 C CA . ALA B 1 268 ? 105.874 138.801 31.055 1.00 10.41 260 ALA B CA 1
ATOM 5756 C C . ALA B 1 268 ? 106.838 138.827 29.876 1.00 10.87 260 ALA B C 1
ATOM 5757 O O . ALA B 1 268 ? 107.672 139.730 29.752 1.00 10.79 260 ALA B O 1
ATOM 5759 N N . ASN B 1 269 ? 106.686 137.856 28.983 1.00 11.26 261 ASN B N 1
ATOM 5760 C CA . ASN B 1 269 ? 107.289 137.903 27.645 1.00 11.77 261 ASN B CA 1
ATOM 5761 C C . ASN B 1 269 ? 106.449 138.910 26.870 1.00 11.37 261 ASN B C 1
ATOM 5762 O O . ASN B 1 269 ? 105.320 138.603 26.476 1.00 10.44 261 ASN B O 1
ATOM 5767 N N . LEU B 1 270 ? 106.981 140.118 26.691 1.00 11.33 262 LEU B N 1
ATOM 5768 C CA . LEU B 1 270 ? 106.178 141.179 26.094 1.00 11.62 262 LEU B CA 1
ATOM 5769 C C . LEU B 1 270 ? 105.852 140.931 24.621 1.00 11.63 262 LEU B C 1
ATOM 5770 O O . LEU B 1 270 ? 104.754 141.279 24.193 1.00 10.99 262 LEU B O 1
ATOM 5775 N N . ASP B 1 271 ? 106.746 140.310 23.854 1.00 12.24 263 ASP B N 1
ATOM 5776 C CA . ASP B 1 271 ? 106.389 139.961 22.465 1.00 13.52 263 ASP B CA 1
ATOM 5777 C C . ASP B 1 271 ? 105.115 139.105 22.450 1.00 12.12 263 ASP B C 1
ATOM 5778 O O . ASP B 1 271 ? 104.146 139.387 21.740 1.00 11.78 263 ASP B O 1
ATOM 5783 N N . ALA B 1 272 ? 105.125 138.055 23.250 1.00 11.18 264 ALA B N 1
ATOM 5784 C CA . ALA B 1 272 ? 103.965 137.141 23.327 1.00 10.61 264 ALA B CA 1
ATOM 5785 C C . ALA B 1 272 ? 102.713 137.847 23.830 1.00 9.76 264 ALA B C 1
ATOM 5786 O O . ALA B 1 272 ? 101.625 137.622 23.309 1.00 9.84 264 ALA B O 1
ATOM 5788 N N . ALA B 1 273 ? 102.870 138.707 24.822 1.00 9.18 265 ALA B N 1
ATOM 5789 C CA . ALA B 1 273 ? 101.745 139.367 25.476 1.00 8.68 265 ALA B CA 1
ATOM 5790 C C . ALA B 1 273 ? 101.133 140.443 24.602 1.00 8.46 265 ALA B C 1
ATOM 5791 O O . ALA B 1 273 ? 99.919 140.614 24.584 1.00 8.25 265 ALA B O 1
ATOM 5793 N N . ILE B 1 274 ? 101.972 141.145 23.850 1.00 8.66 266 ILE B N 1
ATOM 5794 C CA . ILE B 1 274 ? 101.488 142.157 22.919 1.00 8.81 266 ILE B CA 1
ATOM 5795 C C . ILE B 1 274 ? 100.654 141.518 21.828 1.00 8.91 266 ILE B C 1
ATOM 5796 O O . ILE B 1 274 ? 99.545 141.972 21.532 1.00 8.56 266 ILE B O 1
ATOM 5801 N N . ASN B 1 275 ? 101.181 140.444 21.241 1.00 9.29 267 ASN B N 1
ATOM 5802 C CA . ASN B 1 275 ? 100.427 139.707 20.259 1.00 9.50 267 ASN B CA 1
ATOM 5803 C C . ASN B 1 275 ? 99.155 139.123 20.847 1.00 8.97 267 ASN B C 1
ATOM 5804 O O . ASN B 1 275 ? 98.089 139.153 20.199 1.00 8.92 267 ASN B O 1
ATOM 5809 N N . GLY B 1 276 ? 99.267 138.602 22.063 1.00 8.59 268 GLY B N 1
ATOM 5810 C CA . GLY B 1 276 ? 98.137 138.068 22.789 1.00 8.48 268 GLY B CA 1
ATOM 5811 C C . GLY B 1 276 ? 97.033 139.071 23.019 1.00 8.27 268 GLY B C 1
ATOM 5812 O O . GLY B 1 276 ? 95.834 138.773 22.813 1.00 8.34 268 GLY B O 1
ATOM 5813 N N . ALA B 1 277 ? 97.427 140.252 23.476 1.00 8.34 269 ALA B N 1
ATOM 5814 C CA . ALA B 1 277 ? 96.475 141.361 23.710 1.00 8.30 269 ALA B CA 1
ATOM 5815 C C . ALA B 1 277 ? 95.736 141.748 22.452 1.00 8.19 269 ALA B C 1
ATOM 5816 O O . ALA B 1 277 ? 94.543 142.006 22.495 1.00 8.07 269 ALA B O 1
ATOM 5818 N N . ALA B 1 278 ? 96.433 141.784 21.321 1.00 8.41 270 ALA B N 1
ATOM 5819 C CA . ALA B 1 278 ? 95.808 142.186 20.047 1.00 8.50 270 ALA B CA 1
ATOM 5820 C C . ALA B 1 278 ? 94.793 141.142 19.567 1.00 8.49 270 ALA B C 1
ATOM 5821 O O . ALA B 1 278 ? 93.669 141.493 19.163 1.00 8.83 270 ALA B O 1
ATOM 5823 N N . TRP B 1 279 ? 95.169 139.868 19.648 1.00 8.40 271 TRP B N 1
ATOM 5824 C CA . TRP B 1 279 ? 94.241 138.762 19.423 1.00 8.33 271 TRP B CA 1
ATOM 5825 C C . TRP B 1 279 ? 93.031 138.869 20.333 1.00 8.02 271 TRP B C 1
ATOM 5826 O O . TRP B 1 279 ? 91.904 138.711 19.876 1.00 8.06 271 TRP B O 1
ATOM 5837 N N . ALA B 1 280 ? 93.273 139.163 21.618 1.00 7.72 272 ALA B N 1
ATOM 5838 C CA . ALA B 1 280 ? 92.252 139.050 22.612 1.00 7.53 272 ALA B CA 1
ATOM 5839 C C . ALA B 1 280 ? 91.125 140.027 22.384 1.00 7.75 272 ALA B C 1
ATOM 5840 O O . ALA B 1 280 ? 89.971 139.713 22.649 1.00 7.85 272 ALA B O 1
ATOM 5842 N N . ILE B 1 281 ? 91.448 141.215 21.919 1.00 7.89 273 ILE B N 1
ATOM 5843 C CA . ILE B 1 281 ? 90.429 142.232 21.751 1.00 8.17 273 ILE B CA 1
ATOM 5844 C C . ILE B 1 281 ? 90.105 142.531 20.286 1.00 8.51 273 ILE B C 1
ATOM 5845 O O . ILE B 1 281 ? 88.991 142.963 20.003 1.00 9.51 273 ILE B O 1
ATOM 5850 N N . PHE B 1 282 ? 91.024 142.315 19.353 1.00 8.57 274 PHE B N 1
ATOM 5851 C CA . PHE B 1 282 ? 90.742 142.692 17.955 1.00 8.70 274 PHE B CA 1
ATOM 5852 C C . PHE B 1 282 ? 90.246 141.573 17.069 1.00 8.79 274 PHE B C 1
ATOM 5853 O O . PHE B 1 282 ? 89.542 141.845 16.070 1.00 9.12 274 PHE B O 1
ATOM 5861 N N . HIS B 1 283 ? 90.526 140.332 17.444 1.00 8.59 275 HIS B N 1
ATOM 5862 C CA . HIS B 1 283 ? 89.930 139.237 16.703 1.00 8.89 275 HIS B CA 1
ATOM 5863 C C . HIS B 1 283 ? 88.397 139.374 16.795 1.00 8.79 275 HIS B C 1
ATOM 5864 O O . HIS B 1 283 ? 87.844 139.743 17.851 1.00 8.47 275 HIS B O 1
ATOM 5871 N N . ASN B 1 284 ? 87.728 139.101 15.687 1.00 8.91 276 ASN B N 1
ATOM 5872 C CA . ASN B 1 284 ? 86.254 139.180 15.603 1.00 9.35 276 ASN B CA 1
ATOM 5873 C C . ASN B 1 284 ? 85.708 140.567 15.872 1.00 9.13 276 ASN B C 1
ATOM 5874 O O . ASN B 1 284 ? 84.546 140.736 16.298 1.00 8.60 276 ASN B O 1
ATOM 5879 N N . GLN B 1 285 ? 86.559 141.567 15.613 1.00 8.99 277 GLN B N 1
ATOM 5880 C CA . GLN B 1 285 ? 86.207 142.971 15.837 1.00 9.17 277 GLN B CA 1
ATOM 5881 C C . GLN B 1 285 ? 85.802 143.231 17.286 1.00 8.78 277 GLN B C 1
ATOM 5882 O O . GLN B 1 285 ? 85.001 144.128 17.577 1.00 8.61 277 GLN B O 1
ATOM 5888 N N . GLY B 1 286 ? 86.376 142.444 18.196 1.00 8.51 278 GLY B N 1
ATOM 5889 C CA . GLY B 1 286 ? 86.044 142.540 19.606 1.00 8.28 278 GLY B CA 1
ATOM 5890 C C . GLY B 1 286 ? 84.672 142.021 20.013 1.00 8.43 278 GLY B C 1
ATOM 5891 O O . GLY B 1 286 ? 84.256 142.158 21.193 1.00 8.14 278 GLY B O 1
ATOM 5892 N N . GLN B 1 287 ? 83.985 141.387 19.068 1.00 8.38 279 GLN B N 1
ATOM 5893 C CA . GLN B 1 287 ? 82.614 140.928 19.270 1.00 8.54 279 GLN B CA 1
ATOM 5894 C C . GLN B 1 287 ? 82.684 139.499 19.798 1.00 8.83 279 GLN B C 1
ATOM 5895 O O . GLN B 1 287 ? 82.372 138.513 19.100 1.00 8.95 279 GLN B O 1
ATOM 5901 N N . ALA B 1 288 ? 83.125 139.404 21.061 1.00 8.95 280 ALA B N 1
ATOM 5902 C CA . ALA B 1 288 ? 83.322 138.136 21.734 1.00 9.03 280 ALA B CA 1
ATOM 5903 C C . ALA B 1 288 ? 83.065 138.400 23.210 1.00 9.40 280 ALA B C 1
ATOM 5904 O O . ALA B 1 288 ? 83.600 139.362 23.770 1.00 8.92 280 ALA B O 1
ATOM 5906 N N A CYS B 1 289 ? 82.235 137.568 23.834 0.50 9.54 281 CYS B N 1
ATOM 5907 N N B CYS B 1 289 ? 82.246 137.571 23.843 0.50 9.92 281 CYS B N 1
ATOM 5908 C CA A CYS B 1 289 ? 81.928 137.732 25.257 0.50 9.98 281 CYS B CA 1
ATOM 5909 C CA B CYS B 1 289 ? 81.933 137.795 25.251 0.50 10.65 281 CYS B CA 1
ATOM 5910 C C A CYS B 1 289 ? 83.191 137.646 26.116 0.50 9.58 281 CYS B C 1
ATOM 5911 C C B CYS B 1 289 ? 83.164 137.597 26.147 0.50 9.94 281 CYS B C 1
ATOM 5912 O O A CYS B 1 289 ? 83.293 138.282 27.156 0.50 9.90 281 CYS B O 1
ATOM 5913 O O B CYS B 1 289 ? 83.211 138.114 27.250 0.50 10.29 281 CYS B O 1
ATOM 5918 N N . ILE B 1 290 ? 84.162 136.868 25.657 1.00 9.33 282 ILE B N 1
ATOM 5919 C CA . ILE B 1 290 ? 85.422 136.682 26.361 1.00 8.91 282 ILE B CA 1
ATOM 5920 C C . ILE B 1 290 ? 86.558 137.571 25.855 1.00 8.40 282 ILE B C 1
ATOM 5921 O O . ILE B 1 290 ? 87.723 137.312 26.177 1.00 8.37 282 ILE B O 1
ATOM 5926 N N . ALA B 1 291 ? 86.250 138.581 25.056 1.00 7.85 283 ALA B N 1
ATOM 5927 C CA . ALA B 1 291 ? 87.292 139.526 24.610 1.00 7.77 283 ALA B CA 1
ATOM 5928 C C . ALA B 1 291 ? 88.090 140.072 25.790 1.00 7.68 283 ALA B C 1
ATOM 5929 O O . ALA B 1 291 ? 87.528 140.341 26.838 1.00 7.87 283 ALA B O 1
ATOM 5931 N N . GLY B 1 292 ? 89.386 140.285 25.576 1.00 7.58 284 GLY B N 1
ATOM 5932 C CA . GLY B 1 292 ? 90.266 140.905 26.562 1.00 7.64 284 GLY B CA 1
ATOM 5933 C C . GLY B 1 292 ? 90.090 142.419 26.509 1.00 7.75 284 GLY B C 1
ATOM 5934 O O . GLY B 1 292 ? 90.961 143.164 26.024 1.00 7.62 284 GLY B O 1
ATOM 5935 N N . SER B 1 293 ? 88.968 142.871 27.052 1.00 7.77 285 SER B N 1
ATOM 5936 C CA . SER B 1 293 ? 88.565 144.267 26.909 1.00 7.99 285 SER B CA 1
ATOM 5937 C C . SER B 1 293 ? 89.151 145.208 27.937 1.00 8.22 285 SER B C 1
ATOM 5938 O O . SER B 1 293 ? 89.014 146.430 27.793 1.00 8.90 285 SER B O 1
ATOM 5941 N N . ARG B 1 294 ? 89.796 144.682 28.965 1.00 8.07 286 ARG B N 1
ATOM 5942 C CA . ARG B 1 294 ? 90.514 145.507 29.912 1.00 8.29 286 ARG B CA 1
ATOM 5943 C C . ARG B 1 294 ? 91.938 145.033 29.939 1.00 8.30 286 ARG B C 1
ATOM 5944 O O . ARG B 1 294 ? 92.209 143.904 30.335 1.00 8.04 286 ARG B O 1
ATOM 5952 N N . LEU B 1 295 ? 92.859 145.891 29.535 1.00 8.28 287 LEU B N 1
ATOM 5953 C CA . LEU B 1 295 ? 94.258 145.518 29.482 1.00 8.46 287 LEU B CA 1
ATOM 5954 C C . LEU B 1 295 ? 94.860 146.152 30.719 1.00 8.39 287 LEU B C 1
ATOM 5955 O O . LEU B 1 295 ? 94.799 147.373 30.884 1.00 8.71 287 LEU B O 1
ATOM 5960 N N . VAL B 1 296 ? 95.373 145.319 31.619 1.00 7.97 288 VAL B N 1
ATOM 5961 C CA . VAL B 1 296 ? 95.742 145.728 32.958 1.00 8.03 288 VAL B CA 1
ATOM 5962 C C . VAL B 1 296 ? 97.259 145.563 33.084 1.00 7.99 288 VAL B C 1
ATOM 5963 O O . VAL B 1 296 ? 97.775 144.438 33.166 1.00 7.69 288 VAL B O 1
ATOM 5967 N N . LEU B 1 297 ? 97.972 146.687 33.005 1.00 8.10 289 LEU B N 1
ATOM 5968 C CA . LEU B 1 297 ? 99.403 146.676 32.764 1.00 8.40 289 LEU B CA 1
ATOM 5969 C C . LEU B 1 297 ? 100.196 147.090 33.982 1.00 8.79 289 LEU B C 1
ATOM 5970 O O . LEU B 1 297 ? 99.919 148.113 34.586 1.00 8.75 289 LEU B O 1
ATOM 5975 N N . HIS B 1 298 ? 101.229 146.315 34.290 1.00 9.07 290 HIS B N 1
ATOM 5976 C CA . HIS B 1 298 ? 102.114 146.691 35.381 1.00 9.79 290 HIS B CA 1
ATOM 5977 C C . HIS B 1 298 ? 102.813 147.990 35.023 1.00 10.14 290 HIS B C 1
ATOM 5978 O O . HIS B 1 298 ? 103.277 148.152 33.889 1.00 9.89 290 HIS B O 1
ATOM 5985 N N . GLU B 1 299 ? 102.894 148.890 36.001 1.00 10.84 291 GLU B N 1
ATOM 5986 C CA A GLU B 1 299 ? 103.460 150.223 35.782 0.50 11.53 291 GLU B CA 1
ATOM 5987 C CA B GLU B 1 299 ? 103.471 150.221 35.818 0.50 11.57 291 GLU B CA 1
ATOM 5988 C C . GLU B 1 299 ? 104.868 150.214 35.176 1.00 11.85 291 GLU B C 1
ATOM 5989 O O . GLU B 1 299 ? 105.200 151.105 34.401 1.00 12.02 291 GLU B O 1
ATOM 6000 N N . ARG B 1 300 ? 105.711 149.242 35.507 1.00 11.96 292 ARG B N 1
ATOM 6001 C CA A ARG B 1 300 ? 107.100 149.235 35.004 0.50 12.37 292 ARG B CA 1
ATOM 6002 C CA B ARG B 1 300 ? 107.089 149.287 34.986 0.50 12.40 292 ARG B CA 1
ATOM 6003 C C . ARG B 1 300 ? 107.157 148.971 33.507 1.00 12.01 292 ARG B C 1
ATOM 6004 O O . ARG B 1 300 ? 108.084 149.384 32.856 1.00 12.02 292 ARG B O 1
ATOM 6019 N N . ILE B 1 301 ? 106.179 148.232 32.986 1.00 11.22 293 ILE B N 1
ATOM 6020 C CA . ILE B 1 301 ? 106.159 147.924 31.556 1.00 10.93 293 ILE B CA 1
ATOM 6021 C C . ILE B 1 301 ? 105.039 148.561 30.743 1.00 10.61 293 ILE B C 1
ATOM 6022 O O . ILE B 1 301 ? 104.995 148.372 29.510 1.00 10.19 293 ILE B O 1
ATOM 6027 N N . ALA B 1 302 ? 104.169 149.338 31.385 1.00 10.65 294 ALA B N 1
ATOM 6028 C CA . ALA B 1 302 ? 102.960 149.834 30.683 1.00 10.86 294 ALA B CA 1
ATOM 6029 C C . ALA B 1 302 ? 103.309 150.676 29.459 1.00 11.40 294 ALA B C 1
ATOM 6030 O O . ALA B 1 302 ? 102.785 150.470 28.405 1.00 11.08 294 ALA B O 1
ATOM 6032 N N . ASP B 1 303 ? 104.243 151.610 29.597 1.00 12.41 295 ASP B N 1
ATOM 6033 C CA . ASP B 1 303 ? 104.567 152.502 28.498 1.00 13.36 295 ASP B CA 1
ATOM 6034 C C . ASP B 1 303 ? 105.209 151.778 27.323 1.00 12.75 295 ASP B C 1
ATOM 6035 O O . ASP B 1 303 ? 104.851 152.033 26.191 1.00 12.41 295 ASP B O 1
ATOM 6040 N N . ALA B 1 304 ? 106.128 150.861 27.612 1.00 12.59 296 ALA B N 1
ATOM 6041 C CA . ALA B 1 304 ? 106.806 150.083 26.599 1.00 12.61 296 ALA B CA 1
ATOM 6042 C C . ALA B 1 304 ? 105.802 149.189 25.868 1.00 12.16 296 ALA B C 1
ATOM 6043 O O . ALA B 1 304 ? 105.788 149.131 24.617 1.00 12.18 296 ALA B O 1
ATOM 6045 N N . PHE B 1 305 ? 104.955 148.532 26.651 1.00 11.41 297 PHE B N 1
ATOM 6046 C CA . PHE B 1 305 ? 103.927 147.698 26.086 1.00 11.03 297 PHE B CA 1
ATOM 6047 C C . PHE B 1 305 ? 103.043 148.495 25.143 1.00 11.36 297 PHE B C 1
ATOM 6048 O O . PHE B 1 305 ? 102.779 148.083 24.002 1.00 11.30 297 PHE B O 1
ATOM 6056 N N . LEU B 1 306 ? 102.541 149.620 25.633 1.00 11.89 298 LEU B N 1
ATOM 6057 C CA . LEU B 1 306 ? 101.606 150.406 24.829 1.00 12.30 298 LEU B CA 1
ATOM 6058 C C . LEU B 1 306 ? 102.225 150.927 23.544 1.00 13.04 298 LEU B C 1
ATOM 6059 O O . LEU B 1 306 ? 101.585 150.955 22.519 1.00 12.83 298 LEU B O 1
ATOM 6064 N N . GLU B 1 307 ? 103.462 151.375 23.605 1.00 14.40 299 GLU B N 1
ATOM 6065 C CA . GLU B 1 307 ? 104.075 151.891 22.412 1.00 15.93 299 GLU B CA 1
ATOM 6066 C C . GLU B 1 307 ? 104.034 150.856 21.294 1.00 14.45 299 GLU B C 1
ATOM 6067 O O . GLU B 1 307 ? 103.703 151.166 20.153 1.00 14.47 299 GLU B O 1
ATOM 6073 N N . ARG B 1 308 ? 104.359 149.619 21.625 1.00 12.79 300 ARG B N 1
ATOM 6074 C CA . ARG B 1 308 ? 104.333 148.544 20.646 1.00 12.14 300 ARG B CA 1
ATOM 6075 C C . ARG B 1 308 ? 102.906 148.092 20.277 1.00 11.35 300 ARG B C 1
ATOM 6076 O O . ARG B 1 308 ? 102.591 147.869 19.105 1.00 11.32 300 ARG B O 1
ATOM 6084 N N . PHE B 1 309 ? 102.059 147.983 21.285 1.00 10.71 301 PHE B N 1
ATOM 6085 C CA . PHE B 1 309 ? 100.681 147.495 21.108 1.00 10.34 301 PHE B CA 1
ATOM 6086 C C . PHE B 1 309 ? 99.885 148.489 20.271 1.00 10.49 301 PHE B C 1
ATOM 6087 O O . PHE B 1 309 ? 99.162 148.088 19.340 1.00 10.09 301 PHE B O 1
ATOM 6095 N N . VAL B 1 310 ? 100.076 149.774 20.549 1.00 10.85 302 VAL B N 1
ATOM 6096 C CA . VAL B 1 310 ? 99.418 150.831 19.767 1.00 11.13 302 VAL B CA 1
ATOM 6097 C C . VAL B 1 310 ? 99.902 150.796 18.313 1.00 11.36 302 VAL B C 1
ATOM 6098 O O . VAL B 1 310 ? 99.096 150.856 17.402 1.00 11.19 302 VAL B O 1
ATOM 6102 N N . ALA B 1 311 ? 101.206 150.689 18.094 1.00 11.55 303 ALA B N 1
ATOM 6103 C CA . ALA B 1 311 ? 101.736 150.567 16.730 1.00 11.94 303 ALA B CA 1
ATOM 6104 C C . ALA B 1 311 ? 101.114 149.359 16.010 1.00 11.77 303 ALA B C 1
ATOM 6105 O O . ALA B 1 311 ? 100.654 149.482 14.894 1.00 11.89 303 ALA B O 1
ATOM 6107 N N . LEU B 1 312 ? 101.032 148.212 16.685 1.00 11.27 304 LEU B N 1
ATOM 6108 C CA . LEU B 1 312 ? 100.410 147.048 16.076 1.00 11.21 304 LEU B CA 1
ATOM 6109 C C . LEU B 1 312 ? 98.940 147.312 15.705 1.00 10.92 304 LEU B C 1
ATOM 6110 O O . LEU B 1 312 ? 98.504 147.080 14.561 1.00 11.00 304 LEU B O 1
ATOM 6115 N N . ALA B 1 313 ? 98.194 147.821 16.666 1.00 10.46 305 ALA B N 1
ATOM 6116 C CA . ALA B 1 313 ? 96.780 148.083 16.470 1.00 10.43 305 ALA B CA 1
ATOM 6117 C C . ALA B 1 313 ? 96.498 149.036 15.310 1.00 10.80 305 ALA B C 1
ATOM 6118 O O . ALA B 1 313 ? 95.579 148.795 14.517 1.00 10.53 305 ALA B O 1
ATOM 6120 N N . SER B 1 314 ? 97.288 150.115 15.211 1.00 11.29 306 SER B N 1
ATOM 6121 C CA A SER B 1 314 ? 97.106 151.103 14.158 0.50 11.70 306 SER B CA 1
ATOM 6122 C CA B SER B 1 314 ? 97.072 151.096 14.162 0.50 11.76 306 SER B CA 1
ATOM 6123 C C . SER B 1 314 ? 97.404 150.506 12.790 1.00 11.91 306 SER B C 1
ATOM 6124 O O . SER B 1 314 ? 96.914 150.988 11.790 1.00 12.37 306 SER B O 1
ATOM 6129 N N . SER B 1 315 ? 98.227 149.471 12.745 1.00 11.42 307 SER B N 1
ATOM 6130 C CA . SER B 1 315 ? 98.586 148.827 11.471 1.00 11.59 307 SER B CA 1
ATOM 6131 C C . SER B 1 315 ? 97.564 147.791 10.977 1.00 11.29 307 SER B C 1
ATOM 6132 O O . SER B 1 315 ? 97.659 147.330 9.870 1.00 11.33 307 SER B O 1
ATOM 6135 N N . ILE B 1 316 ? 96.635 147.371 11.827 1.00 10.77 308 ILE B N 1
ATOM 6136 C CA . ILE B 1 316 ? 95.696 146.305 11.469 1.00 10.66 308 ILE B CA 1
ATOM 6137 C C . ILE B 1 316 ? 94.937 146.701 10.211 1.00 11.02 308 ILE B C 1
ATOM 6138 O O . ILE B 1 316 ? 94.418 147.809 10.112 1.00 11.35 308 ILE B O 1
ATOM 6143 N N . ARG B 1 317 ? 94.861 145.792 9.249 1.00 11.41 309 ARG B N 1
ATOM 6144 C CA . ARG B 1 317 ? 94.277 146.108 7.938 1.00 11.94 309 ARG B CA 1
ATOM 6145 C C . ARG B 1 317 ? 92.769 145.891 8.010 1.00 11.50 309 ARG B C 1
ATOM 6146 O O . ARG B 1 317 ? 92.266 144.737 8.094 1.00 11.25 309 ARG B O 1
ATOM 6154 N N . ILE B 1 318 ? 92.060 147.003 7.960 1.00 11.41 310 ILE B N 1
ATOM 6155 C CA A ILE B 1 318 ? 90.601 147.038 8.028 0.70 11.32 310 ILE B CA 1
ATOM 6156 C CA B ILE B 1 318 ? 90.612 146.991 8.034 0.30 11.27 310 ILE B CA 1
ATOM 6157 C C . ILE B 1 318 ? 90.063 147.081 6.613 1.00 11.77 310 ILE B C 1
ATOM 6158 O O . ILE B 1 318 ? 90.546 147.849 5.782 1.00 12.09 310 ILE B O 1
ATOM 6167 N N . GLY B 1 319 ? 89.059 146.280 6.329 1.00 11.53 311 GLY B N 1
ATOM 6168 C CA . GLY B 1 319 ? 88.534 146.289 4.976 1.00 11.93 311 GLY B CA 1
ATOM 6169 C C . GLY B 1 319 ? 87.491 145.256 4.702 1.00 11.70 311 GLY B C 1
ATOM 6170 O O . GLY B 1 319 ? 86.972 144.631 5.620 1.00 10.92 311 GLY B O 1
ATOM 6171 N N . ASN B 1 320 ? 87.175 145.131 3.408 1.00 12.12 312 ASN B N 1
ATOM 6172 C CA . ASN B 1 320 ? 86.167 144.220 2.935 1.00 12.33 312 ASN B CA 1
ATOM 6173 C C . ASN B 1 320 ? 86.448 142.804 3.476 1.00 11.85 312 ASN B C 1
ATOM 6174 O O . ASN B 1 320 ? 87.523 142.276 3.268 1.00 11.68 312 ASN B O 1
ATOM 6179 N N . PRO B 1 321 ? 85.458 142.193 4.171 1.00 11.59 313 PRO B N 1
ATOM 6180 C CA . PRO B 1 321 ? 85.612 140.813 4.634 1.00 11.46 313 PRO B CA 1
ATOM 6181 C C . PRO B 1 321 ? 86.007 139.826 3.549 1.00 12.04 313 PRO B C 1
ATOM 6182 O O . PRO B 1 321 ? 86.729 138.876 3.830 1.00 11.76 313 PRO B O 1
ATOM 6186 N N . LEU B 1 322 ? 85.571 140.025 2.315 1.00 13.08 314 LEU B N 1
ATOM 6187 C CA . LEU B 1 322 ? 85.895 139.023 1.281 1.00 14.05 314 LEU B CA 1
ATOM 6188 C C . LEU B 1 322 ? 87.308 139.117 0.706 1.00 14.41 314 LEU B C 1
ATOM 6189 O O . LEU B 1 322 ? 87.720 138.272 -0.094 1.00 14.82 314 LEU B O 1
ATOM 6194 N N . ASP B 1 323 ? 88.048 140.134 1.120 1.00 14.23 315 ASP B N 1
ATOM 6195 C CA . ASP B 1 323 ? 89.453 140.306 0.730 1.00 14.65 315 ASP B CA 1
ATOM 6196 C C . ASP B 1 323 ? 90.314 139.472 1.676 1.00 14.02 315 ASP B C 1
ATOM 6197 O O . ASP B 1 323 ? 90.237 139.651 2.891 1.00 12.73 315 ASP B O 1
ATOM 6202 N N . PRO B 1 324 ? 91.136 138.560 1.133 1.00 14.48 316 PRO B N 1
ATOM 6203 C CA . PRO B 1 324 ? 91.948 137.712 2.005 1.00 14.27 316 PRO B CA 1
ATOM 6204 C C . PRO B 1 324 ? 93.031 138.466 2.801 1.00 14.35 316 PRO B C 1
ATOM 6205 O O . PRO B 1 324 ? 93.562 137.918 3.774 1.00 13.78 316 PRO B O 1
ATOM 6209 N N . ASN B 1 325 ? 93.348 139.702 2.400 1.00 15.01 317 ASN B N 1
ATOM 6210 C CA . ASN B 1 325 ? 94.316 140.541 3.125 1.00 15.33 317 ASN B CA 1
ATOM 6211 C C . ASN B 1 325 ? 93.697 141.294 4.301 1.00 14.12 317 ASN B C 1
ATOM 6212 O O . ASN B 1 325 ? 94.416 141.900 5.084 1.00 13.65 317 ASN B O 1
ATOM 6217 N N . THR B 1 326 ? 92.359 141.277 4.401 1.00 13.27 318 THR B N 1
ATOM 6218 C CA . THR B 1 326 ? 91.672 141.978 5.474 1.00 12.52 318 THR B CA 1
ATOM 6219 C C . THR B 1 326 ? 91.912 141.257 6.776 1.00 11.94 318 THR B C 1
ATOM 6220 O O . THR B 1 326 ? 91.720 140.027 6.873 1.00 11.86 318 THR B O 1
ATOM 6224 N N . GLU B 1 327 ? 92.356 142.017 7.766 1.00 11.65 319 GLU B N 1
ATOM 6225 C CA . GLU B 1 327 ? 92.583 141.506 9.107 1.00 11.19 319 GLU B CA 1
ATOM 6226 C C . GLU B 1 327 ? 91.436 141.830 10.063 1.00 11.20 319 GLU B C 1
ATOM 6227 O O . GLU B 1 327 ? 91.225 141.131 11.058 1.00 10.66 319 GLU B O 1
ATOM 6233 N N . MET B 1 328 ? 90.694 142.882 9.774 1.00 11.94 320 MET B N 1
ATOM 6234 C CA . MET B 1 328 ? 89.582 143.254 10.614 1.00 12.42 320 MET B CA 1
ATOM 6235 C C . MET B 1 328 ? 88.468 143.749 9.728 1.00 11.87 320 MET B C 1
ATOM 6236 O O . MET B 1 328 ? 88.701 144.549 8.825 1.00 11.97 320 MET B O 1
ATOM 6241 N N . GLY B 1 329 ? 87.271 143.220 9.977 1.00 10.99 321 GLY B N 1
ATOM 6242 C CA . GLY B 1 329 ? 86.064 143.557 9.223 1.00 10.85 321 GLY B CA 1
ATOM 6243 C C . GLY B 1 329 ? 85.243 144.635 9.899 1.00 10.48 321 GLY B C 1
ATOM 6244 O O . GLY B 1 329 ? 85.660 145.238 10.905 1.00 10.04 321 GLY B O 1
ATOM 6245 N N . PRO B 1 330 ? 84.052 144.891 9.372 1.00 10.51 322 PRO B N 1
ATOM 6246 C CA . PRO B 1 330 ? 83.170 145.820 10.067 1.00 10.56 322 PRO B CA 1
ATOM 6247 C C . PRO B 1 330 ? 82.495 145.167 11.263 1.00 10.43 322 PRO B C 1
ATOM 6248 O O . PRO B 1 330 ? 82.553 143.957 11.410 1.00 10.16 322 PRO B O 1
ATOM 6252 N N . LEU B 1 331 ? 81.810 145.956 12.072 1.00 10.94 323 LEU B N 1
ATOM 6253 C CA . LEU B 1 331 ? 80.925 145.396 13.095 1.00 11.34 323 LEU B CA 1
ATOM 6254 C C . LEU B 1 331 ? 79.705 144.827 12.391 1.00 11.31 323 LEU B C 1
ATOM 6255 O O . LEU B 1 331 ? 79.443 145.121 11.243 1.00 11.02 323 LEU B O 1
ATOM 6260 N N . THR B 1 332 ? 78.975 144.001 13.098 1.00 11.19 324 THR B N 1
ATOM 6261 C CA . THR B 1 332 ? 77.909 143.235 12.480 1.00 11.91 324 THR B CA 1
ATOM 6262 C C . THR B 1 332 ? 76.644 144.073 12.198 1.00 12.78 324 THR B C 1
ATOM 6263 O O . THR B 1 332 ? 75.918 143.765 11.253 1.00 12.55 324 THR B O 1
ATOM 6267 N N . SER B 1 333 ? 76.386 145.114 12.994 1.00 13.23 325 SER B N 1
ATOM 6268 C CA . SER B 1 333 ? 75.201 145.943 12.756 1.00 14.41 325 SER B CA 1
ATOM 6269 C C . SER B 1 333 ? 75.436 147.447 12.953 1.00 15.42 325 SER B C 1
ATOM 6270 O O . SER B 1 333 ? 76.330 147.861 13.695 1.00 15.28 325 SER B O 1
ATOM 6273 N N . LYS B 1 334 ? 74.624 148.249 12.273 1.00 16.63 326 LYS B N 1
ATOM 6274 C CA . LYS B 1 334 ? 74.670 149.695 12.417 1.00 18.17 326 LYS B CA 1
ATOM 6275 C C . LYS B 1 334 ? 74.471 150.057 13.881 1.00 18.26 326 LYS B C 1
ATOM 6276 O O . LYS B 1 334 ? 75.196 150.870 14.429 1.00 17.06 326 LYS B O 1
ATOM 6282 N N . GLN B 1 335 ? 73.488 149.415 14.510 1.00 18.95 327 GLN B N 1
ATOM 6283 C CA . GLN B 1 335 ? 73.128 149.712 15.904 1.00 20.40 327 GLN B CA 1
ATOM 6284 C C . GLN B 1 335 ? 74.333 149.504 16.802 1.00 18.83 327 GLN B C 1
ATOM 6285 O O . GLN B 1 335 ? 74.609 150.318 17.670 1.00 18.13 327 GLN B O 1
ATOM 6291 N N . HIS B 1 336 ? 75.070 148.424 16.561 1.00 18.54 328 HIS B N 1
ATOM 6292 C CA . HIS B 1 336 ? 76.227 148.132 17.365 1.00 18.67 328 HIS B CA 1
ATOM 6293 C C . HIS B 1 336 ? 77.358 149.138 17.108 1.00 17.50 328 HIS B C 1
ATOM 6294 O O . HIS B 1 336 ? 78.006 149.605 18.042 1.00 16.60 328 HIS B O 1
ATOM 6301 N N . LEU B 1 337 ? 77.595 149.492 15.847 1.00 16.27 329 LEU B N 1
ATOM 6302 C CA . LEU B 1 337 ? 78.582 150.514 15.548 1.00 15.60 329 LEU B CA 1
ATOM 6303 C C . LEU B 1 337 ? 78.289 151.851 16.293 1.00 15.65 329 LEU B C 1
ATOM 6304 O O . LEU B 1 337 ? 79.190 152.491 16.840 1.00 15.11 329 LEU B O 1
ATOM 6309 N N . ASP B 1 338 ? 77.035 152.269 16.281 1.00 15.92 330 ASP B N 1
ATOM 6310 C CA . ASP B 1 338 ? 76.685 153.535 16.907 1.00 16.63 330 ASP B CA 1
ATOM 6311 C C . ASP B 1 338 ? 76.958 153.474 18.394 1.00 16.83 330 ASP B C 1
ATOM 6312 O O . ASP B 1 338 ? 77.412 154.431 18.979 1.00 16.31 330 ASP B O 1
ATOM 6317 N N . ARG B 1 339 ? 76.692 152.313 18.971 1.00 17.01 331 ARG B N 1
ATOM 6318 C CA . ARG B 1 339 ? 76.956 152.046 20.358 1.00 18.81 331 ARG B CA 1
ATOM 6319 C C . ARG B 1 339 ? 78.444 152.257 20.673 1.00 16.94 331 ARG B C 1
ATOM 6320 O O . ARG B 1 339 ? 78.797 152.974 21.596 1.00 16.07 331 ARG B O 1
ATOM 6328 N N . VAL B 1 340 ? 79.296 151.584 19.895 1.00 15.59 332 VAL B N 1
ATOM 6329 C CA . VAL B 1 340 ? 80.752 151.643 20.082 1.00 14.80 332 VAL B CA 1
ATOM 6330 C C . VAL B 1 340 ? 81.253 153.080 19.896 1.00 14.85 332 VAL B C 1
ATOM 6331 O O . VAL B 1 340 ? 82.028 153.556 20.712 1.00 14.66 332 VAL B O 1
ATOM 6335 N N . LEU B 1 341 ? 80.770 153.791 18.876 1.00 14.72 333 LEU B N 1
ATOM 6336 C CA . LEU B 1 341 ? 81.155 155.192 18.727 1.00 15.17 333 LEU B CA 1
ATOM 6337 C C . LEU B 1 341 ? 80.677 156.065 19.920 1.00 15.22 333 LEU B C 1
ATOM 6338 O O . LEU B 1 341 ? 81.388 156.979 20.368 1.00 14.97 333 LEU B O 1
ATOM 6343 N N . SER B 1 342 ? 79.495 155.764 20.448 1.00 14.89 334 SER B N 1
ATOM 6344 C CA . SER B 1 342 ? 78.998 156.470 21.636 1.00 15.44 334 SER B CA 1
ATOM 6345 C C . SER B 1 342 ? 79.963 156.307 22.827 1.00 14.51 334 SER B C 1
ATOM 6346 O O . SER B 1 342 ? 80.240 157.260 23.575 1.00 14.40 334 SER B O 1
ATOM 6349 N N . TYR B 1 343 ? 80.495 155.100 22.984 1.00 13.45 335 TYR B N 1
ATOM 6350 C CA . TYR B 1 343 ? 81.426 154.820 24.056 1.00 12.99 335 TYR B CA 1
ATOM 6351 C C . TYR B 1 343 ? 82.777 155.532 23.883 1.00 13.37 335 TYR B C 1
ATOM 6352 O O . TYR B 1 343 ? 83.445 155.838 24.871 1.00 13.19 335 TYR B O 1
ATOM 6361 N N . VAL B 1 344 ? 83.195 155.793 22.648 1.00 13.59 336 VAL B N 1
ATOM 6362 C CA . VAL B 1 344 ? 84.395 156.625 22.436 1.00 14.35 336 VAL B CA 1
ATOM 6363 C C . VAL B 1 344 ? 84.169 158.029 23.039 1.00 15.58 336 VAL B C 1
ATOM 6364 O O . VAL B 1 344 ? 85.024 158.546 23.773 1.00 15.97 336 VAL B O 1
ATOM 6368 N N . ASP B 1 345 ? 83.000 158.612 22.756 1.00 16.88 337 ASP B N 1
ATOM 6369 C CA . ASP B 1 345 ? 82.572 159.936 23.305 1.00 18.49 337 ASP B CA 1
ATOM 6370 C C . ASP B 1 345 ? 82.562 159.864 24.814 1.00 17.94 337 ASP B C 1
ATOM 6371 O O . ASP B 1 345 ? 83.180 160.690 25.466 1.00 17.88 337 ASP B O 1
ATOM 6376 N N . VAL B 1 346 ? 81.907 158.841 25.366 1.00 17.26 338 VAL B N 1
ATOM 6377 C CA . VAL B 1 346 ? 81.901 158.628 26.832 1.00 17.00 338 VAL B CA 1
ATOM 6378 C C . VAL B 1 346 ? 83.314 158.560 27.410 1.00 16.83 338 VAL B C 1
ATOM 6379 O O . VAL B 1 346 ? 83.614 159.156 28.466 1.00 17.37 338 VAL B O 1
ATOM 6383 N N . ALA B 1 347 ? 84.177 157.821 26.716 1.00 16.24 339 ALA B N 1
ATOM 6384 C CA . ALA B 1 347 ? 85.555 157.659 27.140 1.00 16.06 339 ALA B CA 1
ATOM 6385 C C . ALA B 1 347 ? 86.250 159.021 27.246 1.00 16.52 339 ALA B C 1
ATOM 6386 O O . ALA B 1 347 ? 86.863 159.309 28.268 1.00 15.87 339 ALA B O 1
ATOM 6388 N N . ARG B 1 348 ? 86.140 159.830 26.194 1.00 16.93 340 ARG B N 1
ATOM 6389 C CA A ARG B 1 348 ? 86.742 161.168 26.185 0.50 18.11 340 ARG B CA 1
ATOM 6390 C CA B ARG B 1 348 ? 86.721 161.177 26.192 0.50 18.08 340 ARG B CA 1
ATOM 6391 C C . ARG B 1 348 ? 86.103 162.055 27.265 1.00 18.81 340 ARG B C 1
ATOM 6392 O O . ARG B 1 348 ? 86.809 162.814 27.973 1.00 19.90 340 ARG B O 1
ATOM 6407 N N . GLU B 1 349 ? 84.779 161.961 27.396 1.00 19.30 341 GLU B N 1
ATOM 6408 C CA A GLU B 1 349 ? 84.040 162.747 28.387 0.50 20.15 341 GLU B CA 1
ATOM 6409 C CA B GLU B 1 349 ? 84.016 162.720 28.402 0.50 20.25 341 GLU B CA 1
ATOM 6410 C C . GLU B 1 349 ? 84.539 162.501 29.826 1.00 20.02 341 GLU B C 1
ATOM 6411 O O . GLU B 1 349 ? 84.631 163.429 30.617 1.00 20.66 341 GLU B O 1
ATOM 6422 N N . GLN B 1 350 ? 84.882 161.268 30.157 1.00 18.95 342 GLN B N 1
ATOM 6423 C CA . GLN B 1 350 ? 85.360 160.949 31.493 1.00 18.87 342 GLN B CA 1
ATOM 6424 C C . GLN B 1 350 ? 86.898 161.036 31.614 1.00 18.93 342 GLN B C 1
ATOM 6425 O O . GLN B 1 350 ? 87.475 160.502 32.560 1.00 18.35 342 GLN B O 1
ATOM 6431 N N . GLY B 1 351 ? 87.562 161.705 30.664 1.00 19.06 343 GLY B N 1
ATOM 6432 C CA . GLY B 1 351 ? 89.003 161.950 30.774 1.00 18.71 343 GLY B CA 1
ATOM 6433 C C . GLY B 1 351 ? 89.922 160.820 30.312 1.00 17.98 343 GLY B C 1
ATOM 6434 O O . GLY B 1 351 ? 91.129 160.832 30.607 1.00 18.20 343 GLY B O 1
ATOM 6435 N N . GLY B 1 352 ? 89.385 159.845 29.594 1.00 16.65 344 GLY B N 1
ATOM 6436 C CA . GLY B 1 352 ? 90.210 158.826 28.985 1.00 15.73 344 GLY B CA 1
ATOM 6437 C C . GLY B 1 352 ? 90.985 159.405 27.799 1.00 15.95 344 GLY B C 1
ATOM 6438 O O . GLY B 1 352 ? 90.572 160.374 27.157 1.00 15.73 344 GLY B O 1
ATOM 6439 N N . ARG B 1 353 ? 92.124 158.797 27.542 1.00 15.43 345 ARG B N 1
ATOM 6440 C CA . ARG B 1 353 ? 92.981 159.166 26.464 1.00 15.90 345 ARG B CA 1
ATOM 6441 C C . ARG B 1 353 ? 92.850 158.133 25.374 1.00 14.70 345 ARG B C 1
ATOM 6442 O O . ARG B 1 353 ? 93.211 156.960 25.566 1.00 13.74 345 ARG B O 1
ATOM 6450 N N . VAL B 1 354 ? 92.351 158.565 24.228 1.00 14.19 346 VAL B N 1
ATOM 6451 C CA . VAL B 1 354 ? 92.277 157.701 23.090 1.00 13.74 346 VAL B CA 1
ATOM 6452 C C . VAL B 1 354 ? 93.666 157.653 22.440 1.00 13.76 346 VAL B C 1
ATOM 6453 O O . VAL B 1 354 ? 94.140 158.672 21.882 1.00 14.00 346 VAL B O 1
ATOM 6457 N N . LEU B 1 355 ? 94.320 156.488 22.510 1.00 13.04 347 LEU B N 1
ATOM 6458 C CA . LEU B 1 355 ? 95.700 156.379 22.038 1.00 13.18 347 LEU B CA 1
ATOM 6459 C C . LEU B 1 355 ? 95.771 156.080 20.535 1.00 13.16 347 LEU B C 1
ATOM 6460 O O . LEU B 1 355 ? 96.770 156.388 19.867 1.00 13.35 347 LEU B O 1
ATOM 6465 N N . THR B 1 356 ? 94.697 155.503 20.013 1.00 12.63 348 THR B N 1
ATOM 6466 C CA . THR B 1 356 ? 94.551 155.264 18.574 1.00 12.60 348 THR B CA 1
ATOM 6467 C C . THR B 1 356 ? 93.100 154.888 18.336 1.00 12.38 348 THR B C 1
ATOM 6468 O O . THR B 1 356 ? 92.408 154.400 19.247 1.00 11.62 348 THR B O 1
ATOM 6472 N N . GLY B 1 357 ? 92.649 155.117 17.108 1.00 12.63 349 GLY B N 1
ATOM 6473 C CA . GLY B 1 357 ? 91.348 154.715 16.687 1.00 12.63 349 GLY B CA 1
ATOM 6474 C C . GLY B 1 357 ? 90.256 155.614 17.204 1.00 13.17 349 GLY B C 1
ATOM 6475 O O . GLY B 1 357 ? 90.453 156.809 17.361 1.00 13.28 349 GLY B O 1
ATOM 6476 N N . GLY B 1 358 ? 89.088 155.023 17.444 1.00 13.41 350 GLY B N 1
ATOM 6477 C CA . GLY B 1 358 ? 87.940 155.767 17.982 1.00 14.40 350 GLY B CA 1
ATOM 6478 C C . GLY B 1 358 ? 86.948 156.303 16.936 1.00 15.93 350 GLY B C 1
ATOM 6479 O O . GLY B 1 358 ? 85.922 156.897 17.307 1.00 16.67 350 GLY B O 1
ATOM 6480 N N . SER B 1 359 ? 87.221 156.101 15.649 1.00 16.06 351 SER B N 1
ATOM 6481 C CA . SER B 1 359 ? 86.334 156.597 14.594 1.00 17.05 351 SER B CA 1
ATOM 6482 C C . SER B 1 359 ? 86.399 155.686 13.371 1.00 16.96 351 SER B C 1
ATOM 6483 O O . SER B 1 359 ? 87.190 154.753 13.327 1.00 15.92 351 SER B O 1
ATOM 6486 N N . ALA B 1 360 ? 85.524 155.924 12.403 1.00 17.72 352 ALA B N 1
ATOM 6487 C CA . ALA B 1 360 ? 85.461 155.112 11.194 1.00 18.40 352 ALA B CA 1
ATOM 6488 C C . ALA B 1 360 ? 86.753 155.246 10.420 1.00 19.07 352 ALA B C 1
ATOM 6489 O O . ALA B 1 360 ? 87.368 156.284 10.472 1.00 19.47 352 ALA B O 1
ATOM 6491 N N . PRO B 1 361 ? 87.166 154.201 9.686 1.00 19.42 353 PRO B N 1
ATOM 6492 C CA . PRO B 1 361 ? 88.318 154.404 8.796 1.00 20.71 353 PRO B CA 1
ATOM 6493 C C . PRO B 1 361 ? 88.040 155.426 7.697 1.00 22.27 353 PRO B C 1
ATOM 6494 O O . PRO B 1 361 ? 86.886 155.749 7.428 1.00 22.11 353 PRO B O 1
ATOM 6498 N N . GLN B 1 362 ? 89.102 155.917 7.062 1.00 24.63 354 GLN B N 1
ATOM 6499 C CA . GLN B 1 362 ? 88.982 157.033 6.129 1.00 26.76 354 GLN B CA 1
ATOM 6500 C C . GLN B 1 362 ? 88.509 156.508 4.793 1.00 27.30 354 GLN B C 1
ATOM 6501 O O . GLN B 1 362 ? 87.751 157.175 4.111 1.00 29.52 354 GLN B O 1
ATOM 6503 N N . ASP B 1 363 ? 88.969 155.315 4.430 1.00 27.05 355 ASP B N 1
ATOM 6504 C CA . ASP B 1 363 ? 88.770 154.791 3.079 1.00 27.44 355 ASP B CA 1
ATOM 6505 C C . ASP B 1 363 ? 87.321 154.905 2.613 1.00 25.99 355 ASP B C 1
ATOM 6506 O O . ASP B 1 363 ? 86.423 154.284 3.183 1.00 24.97 355 ASP B O 1
ATOM 6511 N N . PRO B 1 364 ? 87.092 155.695 1.556 1.00 25.31 356 PRO B N 1
ATOM 6512 C CA . PRO B 1 364 ? 85.735 155.944 1.065 1.00 24.51 356 PRO B CA 1
ATOM 6513 C C . PRO B 1 364 ? 84.963 154.682 0.671 1.00 22.88 356 PRO B C 1
ATOM 6514 O O . PRO B 1 364 ? 83.732 154.673 0.740 1.00 22.69 356 PRO B O 1
ATOM 6518 N N . ALA B 1 365 ? 85.679 153.640 0.245 1.00 21.60 357 ALA B N 1
ATOM 6519 C CA . ALA B 1 365 ? 85.070 152.362 -0.139 1.00 20.62 357 ALA B CA 1
ATOM 6520 C C . ALA B 1 365 ? 84.366 151.697 1.043 1.00 19.02 357 ALA B C 1
ATOM 6521 O O . ALA B 1 365 ? 83.522 150.839 0.860 1.00 18.87 357 ALA B O 1
ATOM 6523 N N . LEU B 1 366 ? 84.761 152.069 2.252 1.00 17.89 358 LEU B N 1
ATOM 6524 C CA . LEU B 1 366 ? 84.185 151.530 3.461 1.00 16.72 358 LEU B CA 1
ATOM 6525 C C . LEU B 1 366 ? 83.068 152.406 4.061 1.00 16.69 358 LEU B C 1
ATOM 6526 O O . LEU B 1 366 ? 82.527 152.072 5.136 1.00 15.72 358 LEU B O 1
ATOM 6531 N N . ALA B 1 367 ? 82.713 153.500 3.386 1.00 17.00 359 ALA B N 1
ATOM 6532 C CA . ALA B 1 367 ? 81.778 154.482 3.964 1.00 17.39 359 ALA B CA 1
ATOM 6533 C C . ALA B 1 367 ? 80.388 153.921 4.281 1.00 17.13 359 ALA B C 1
ATOM 6534 O O . ALA B 1 367 ? 79.751 154.377 5.218 1.00 17.36 359 ALA B O 1
ATOM 6536 N N . ASN B 1 368 ? 79.941 152.906 3.547 1.00 16.93 360 ASN B N 1
ATOM 6537 C CA . ASN B 1 368 ? 78.608 152.334 3.735 1.00 16.72 360 ASN B CA 1
ATOM 6538 C C . ASN B 1 368 ? 78.556 151.158 4.692 1.00 15.59 360 ASN B C 1
ATOM 6539 O O . ASN B 1 368 ? 77.482 150.602 4.933 1.00 15.35 360 ASN B O 1
ATOM 6544 N N . GLY B 1 369 ? 79.702 150.787 5.245 1.00 14.72 361 GLY B N 1
ATOM 6545 C CA . GLY B 1 369 ? 79.781 149.632 6.128 1.00 13.57 361 GLY B CA 1
ATOM 6546 C C . GLY B 1 369 ? 79.950 150.073 7.567 1.00 12.98 361 GLY B C 1
ATOM 6547 O O . GLY B 1 369 ? 80.242 151.238 7.847 1.00 12.79 361 GLY B O 1
ATOM 6548 N N . TYR B 1 370 ? 79.839 149.118 8.477 1.00 12.25 362 TYR B N 1
ATOM 6549 C CA . TYR B 1 370 ? 79.792 149.443 9.905 1.00 11.99 362 TYR B CA 1
ATOM 6550 C C . TYR B 1 370 ? 81.171 149.392 10.517 1.00 11.42 362 TYR B C 1
ATOM 6551 O O . TYR B 1 370 ? 81.401 148.717 11.525 1.00 11.04 362 TYR B O 1
ATOM 6560 N N . TYR B 1 371 ? 82.085 150.176 9.955 1.00 11.52 363 TYR B N 1
ATOM 6561 C CA . TYR B 1 371 ? 83.503 150.092 10.299 1.00 11.19 363 TYR B CA 1
ATOM 6562 C C . TYR B 1 371 ? 83.940 151.054 11.389 1.00 11.25 363 TYR B C 1
ATOM 6563 O O . TYR B 1 371 ? 83.509 152.200 11.452 1.00 11.48 363 TYR B O 1
ATOM 6572 N N . VAL B 1 372 ? 84.741 150.540 12.304 1.00 11.12 364 VAL B N 1
ATOM 6573 C CA . VAL B 1 372 ? 85.427 151.382 13.278 1.00 11.41 364 VAL B CA 1
ATOM 6574 C C . VAL B 1 372 ? 86.855 150.872 13.434 1.00 11.12 364 VAL B C 1
ATOM 6575 O O . VAL B 1 372 ? 87.105 149.673 13.413 1.00 10.68 364 VAL B O 1
ATOM 6579 N N . ARG B 1 373 ? 87.800 151.783 13.599 1.00 11.37 365 ARG B N 1
ATOM 6580 C CA A ARG B 1 373 ? 89.195 151.387 13.761 0.50 11.32 365 ARG B CA 1
ATOM 6581 C CA B ARG B 1 373 ? 89.206 151.411 13.761 0.50 11.35 365 ARG B CA 1
ATOM 6582 C C . ARG B 1 373 ? 89.454 150.796 15.140 1.00 10.79 365 ARG B C 1
ATOM 6583 O O . ARG B 1 373 ? 88.774 151.129 16.086 1.00 10.39 365 ARG B O 1
ATOM 6598 N N . PRO B 1 374 ? 90.452 149.905 15.236 1.00 10.45 366 PRO B N 1
ATOM 6599 C CA . PRO B 1 374 ? 90.869 149.421 16.543 1.00 10.14 366 PRO B CA 1
ATOM 6600 C C . PRO B 1 374 ? 91.134 150.588 17.490 1.00 10.09 366 PRO B C 1
ATOM 6601 O O . PRO B 1 374 ? 91.868 151.513 17.147 1.00 10.22 366 PRO B O 1
ATOM 6605 N N . THR B 1 375 ? 90.532 150.523 18.669 1.00 9.86 367 THR B N 1
ATOM 6606 C CA . THR B 1 375 ? 90.467 151.655 19.572 1.00 10.00 367 THR B CA 1
ATOM 6607 C C . THR B 1 375 ? 91.076 151.263 20.923 1.00 9.68 367 THR B C 1
ATOM 6608 O O . THR B 1 375 ? 90.742 150.220 21.484 1.00 9.01 367 THR B O 1
ATOM 6612 N N . ILE B 1 376 ? 92.019 152.078 21.390 1.00 9.88 368 ILE B N 1
ATOM 6613 C CA . ILE B 1 376 ? 92.718 151.860 22.651 1.00 9.92 368 ILE B CA 1
ATOM 6614 C C . ILE B 1 376 ? 92.529 153.110 23.476 1.00 10.28 368 ILE B C 1
ATOM 6615 O O . ILE B 1 376 ? 92.910 154.202 23.048 1.00 10.71 368 ILE B O 1
ATOM 6620 N N . VAL B 1 377 ? 91.981 152.957 24.677 1.00 10.33 369 VAL B N 1
ATOM 6621 C CA . VAL B 1 377 ? 91.736 154.087 25.556 1.00 11.08 369 VAL B CA 1
ATOM 6622 C C . VAL B 1 377 ? 92.345 153.824 26.925 1.00 11.71 369 VAL B C 1
ATOM 6623 O O . VAL B 1 377 ? 92.102 152.769 27.505 1.00 11.19 369 VAL B O 1
ATOM 6627 N N . GLU B 1 378 ? 93.151 154.760 27.411 1.00 13.10 370 GLU B N 1
ATOM 6628 C CA . GLU B 1 378 ? 93.678 154.689 28.771 1.00 14.74 370 GLU B CA 1
ATOM 6629 C C . GLU B 1 378 ? 92.709 155.420 29.678 1.00 15.16 370 GLU B C 1
ATOM 6630 O O . GLU B 1 378 ? 92.493 156.606 29.498 1.00 15.32 370 GLU B O 1
ATOM 6636 N N . ALA B 1 379 ? 92.138 154.714 30.644 1.00 15.48 371 ALA B N 1
ATOM 6637 C CA . ALA B 1 379 ? 91.136 155.267 31.573 1.00 17.59 371 ALA B CA 1
ATOM 6638 C C . ALA B 1 379 ? 91.735 155.854 32.854 1.00 20.14 371 ALA B C 1
ATOM 6639 O O . ALA B 1 379 ? 92.667 155.272 33.413 1.00 21.37 371 ALA B O 1
ATOM 6641 N N . LYS B 1 380 ? 91.155 156.943 33.362 1.00 23.72 372 LYS B N 1
ATOM 6642 C CA . LYS B 1 380 ? 91.580 157.509 34.678 1.00 26.77 372 LYS B CA 1
ATOM 6643 C C . LYS B 1 380 ? 91.450 156.484 35.781 1.00 26.87 372 LYS B C 1
ATOM 6644 O O . LYS B 1 380 ? 92.337 156.380 36.600 1.00 28.63 372 LYS B O 1
ATOM 6650 N N . HIS B 1 381 ? 90.331 155.747 35.812 1.00 24.85 373 HIS B N 1
ATOM 6651 C CA . HIS B 1 381 ? 89.983 154.897 36.952 1.00 24.16 373 HIS B CA 1
ATOM 6652 C C . HIS B 1 381 ? 89.272 153.619 36.514 1.00 22.79 373 HIS B C 1
ATOM 6653 O O . HIS B 1 381 ? 88.496 153.641 35.530 1.00 22.40 373 HIS B O 1
ATOM 6660 N N . ALA B 1 382 ? 89.473 152.544 37.281 1.00 20.49 374 ALA B N 1
ATOM 6661 C CA . ALA B 1 382 ? 88.821 151.254 37.050 1.00 20.36 374 ALA B CA 1
ATOM 6662 C C . ALA B 1 382 ? 87.292 151.272 37.208 1.00 20.31 374 ALA B C 1
ATOM 6663 O O . ALA B 1 382 ? 86.618 150.301 36.846 1.00 19.39 374 ALA B O 1
ATOM 6665 N N . THR B 1 383 ? 86.778 152.372 37.769 1.00 20.56 375 THR B N 1
ATOM 6666 C CA . THR B 1 383 ? 85.355 152.592 37.942 1.00 20.37 375 THR B CA 1
ATOM 6667 C C . THR B 1 383 ? 84.759 153.385 36.793 1.00 19.56 375 THR B C 1
ATOM 6668 O O . THR B 1 383 ? 83.543 153.627 36.789 1.00 18.89 375 THR B O 1
ATOM 6672 N N . ASP B 1 384 ? 85.582 153.816 35.830 1.00 18.67 376 ASP B N 1
ATOM 6673 C CA . ASP B 1 384 ? 85.045 154.589 34.711 1.00 18.70 376 ASP B CA 1
ATOM 6674 C C . ASP B 1 384 ? 84.109 153.693 33.887 1.00 16.85 376 ASP B C 1
ATOM 6675 O O . ASP B 1 384 ? 84.254 152.475 33.887 1.00 15.91 376 ASP B O 1
ATOM 6680 N N . ARG B 1 385 ? 83.188 154.314 33.157 1.00 15.96 377 ARG B N 1
ATOM 6681 C CA . ARG B 1 385 ? 82.206 153.593 32.352 1.00 14.79 377 ARG B CA 1
ATOM 6682 C C . ARG B 1 385 ? 82.840 152.581 31.381 1.00 13.80 377 ARG B C 1
ATOM 6683 O O . ARG B 1 385 ? 82.415 151.423 31.334 1.00 12.98 377 ARG B O 1
ATOM 6691 N N . VAL B 1 386 ? 83.848 153.004 30.627 1.00 13.08 378 VAL B N 1
ATOM 6692 C CA . VAL B 1 386 ? 84.431 152.107 29.640 1.00 12.76 378 VAL B CA 1
ATOM 6693 C C . VAL B 1 386 ? 85.293 151.013 30.288 1.00 12.28 378 VAL B C 1
ATOM 6694 O O . VAL B 1 386 ? 85.698 150.092 29.605 1.00 11.75 378 VAL B O 1
ATOM 6698 N N . ALA B 1 387 ? 85.573 151.132 31.588 1.00 12.53 379 ALA B N 1
ATOM 6699 C CA . ALA B 1 387 ? 86.258 150.089 32.353 1.00 12.57 379 ALA B CA 1
ATOM 6700 C C . ALA B 1 387 ? 85.288 149.108 33.007 1.00 13.08 379 ALA B C 1
ATOM 6701 O O . ALA B 1 387 ? 85.731 148.104 33.557 1.00 13.31 379 ALA B O 1
ATOM 6703 N N . GLN B 1 388 ? 83.975 149.407 32.942 1.00 13.48 380 GLN B N 1
ATOM 6704 C CA . GLN B 1 388 ? 82.934 148.652 33.618 1.00 13.70 380 GLN B CA 1
ATOM 6705 C C . GLN B 1 388 ? 81.917 148.045 32.688 1.00 13.50 380 GLN B C 1
ATOM 6706 O O . GLN B 1 388 ? 81.454 146.913 32.912 1.00 14.02 380 GLN B O 1
ATOM 6712 N N . GLU B 1 389 ? 81.514 148.792 31.675 1.00 13.43 381 GLU B N 1
ATOM 6713 C CA . GLU B 1 389 ? 80.418 148.372 30.810 1.00 13.47 381 GLU B CA 1
ATOM 6714 C C . GLU B 1 389 ? 80.939 147.675 29.587 1.00 13.67 381 GLU B C 1
ATOM 6715 O O . GLU B 1 389 ? 81.964 148.078 29.031 1.00 12.39 381 GLU B O 1
ATOM 6721 N N . GLU B 1 390 ? 80.235 146.625 29.150 1.00 14.62 382 GLU B N 1
ATOM 6722 C CA . GLU B 1 390 ? 80.631 145.877 27.973 1.00 16.01 382 GLU B CA 1
ATOM 6723 C C . GLU B 1 390 ? 80.420 146.756 26.727 1.00 15.92 382 GLU B C 1
ATOM 6724 O O . GLU B 1 390 ? 79.340 147.305 26.509 1.00 17.03 382 GLU B O 1
ATOM 6730 N N . VAL B 1 391 ? 81.474 146.964 25.946 1.00 15.54 383 VAL B N 1
ATOM 6731 C CA . VAL B 1 391 ? 81.396 147.754 24.705 1.00 16.08 383 VAL B CA 1
ATOM 6732 C C . VAL B 1 391 ? 81.191 146.809 23.509 1.00 16.75 383 VAL B C 1
ATOM 6733 O O . VAL B 1 391 ? 80.451 147.092 22.573 1.00 17.43 383 VAL B O 1
ATOM 6737 N N . PHE B 1 392 ? 81.861 145.672 23.539 1.00 17.02 384 PHE B N 1
ATOM 6738 C CA . PHE B 1 392 ? 81.606 144.595 22.570 1.00 17.00 384 PHE B CA 1
ATOM 6739 C C . PHE B 1 392 ? 82.054 144.989 21.158 1.00 15.53 384 PHE B C 1
ATOM 6740 O O . PHE B 1 392 ? 81.451 144.575 20.183 1.00 17.49 384 PHE B O 1
ATOM 6748 N N . GLY B 1 393 ? 83.149 145.734 21.061 1.00 14.10 385 GLY B N 1
ATOM 6749 C CA . GLY B 1 393 ? 83.687 146.193 19.769 1.00 12.99 385 GLY B CA 1
ATOM 6750 C C . GLY B 1 393 ? 85.199 146.165 19.906 1.00 11.99 385 GLY B C 1
ATOM 6751 O O . GLY B 1 393 ? 85.717 145.725 20.936 1.00 11.63 385 GLY B O 1
ATOM 6752 N N . PRO B 1 394 ? 85.929 146.628 18.892 1.00 11.35 386 PRO B N 1
ATOM 6753 C CA . PRO B 1 394 ? 87.387 146.490 18.932 1.00 10.98 386 PRO B CA 1
ATOM 6754 C C . PRO B 1 394 ? 87.957 147.615 19.771 1.00 10.70 386 PRO B C 1
ATOM 6755 O O . PRO B 1 394 ? 88.577 148.545 19.249 1.00 10.41 386 PRO B O 1
ATOM 6759 N N . PHE B 1 395 ? 87.723 147.510 21.080 1.00 10.22 387 PHE B N 1
ATOM 6760 C CA . PHE B 1 395 ? 87.850 148.630 21.981 1.00 10.22 387 PHE B CA 1
ATOM 6761 C C . PHE B 1 395 ? 88.408 148.103 23.275 1.00 9.67 387 PHE B C 1
ATOM 6762 O O . PHE B 1 395 ? 87.829 147.245 23.911 1.00 9.52 387 PHE B O 1
ATOM 6770 N N . VAL B 1 396 ? 89.595 148.555 23.631 1.00 9.32 388 VAL B N 1
ATOM 6771 C CA . VAL B 1 396 ? 90.235 148.055 24.838 1.00 9.09 388 VAL B CA 1
ATOM 6772 C C . VAL B 1 396 ? 90.517 149.217 25.779 1.00 8.99 388 VAL B C 1
ATOM 6773 O O . VAL B 1 396 ? 90.888 150.303 25.335 1.00 8.71 388 VAL B O 1
ATOM 6777 N N . THR B 1 397 ? 90.262 148.999 27.070 1.00 8.64 389 THR B N 1
ATOM 6778 C CA . THR B 1 397 ? 90.491 150.006 28.080 1.00 8.80 389 THR B CA 1
ATOM 6779 C C . THR B 1 397 ? 91.686 149.585 28.914 1.00 8.63 389 THR B C 1
ATOM 6780 O O . THR B 1 397 ? 91.749 148.450 29.381 1.00 8.05 389 THR B O 1
ATOM 6784 N N . VAL B 1 398 ? 92.645 150.491 29.035 1.00 8.81 390 VAL B N 1
ATOM 6785 C CA . VAL B 1 398 ? 93.895 150.245 29.717 1.00 8.88 390 VAL B CA 1
ATOM 6786 C C . VAL B 1 398 ? 93.844 150.838 31.108 1.00 9.38 390 VAL B C 1
ATOM 6787 O O . VAL B 1 398 ? 93.432 152.014 31.277 1.00 9.46 390 VAL B O 1
ATOM 6791 N N . LEU B 1 399 ? 94.307 150.044 32.070 1.00 9.55 391 LEU B N 1
ATOM 6792 C CA . LEU B 1 399 ? 94.473 150.411 33.481 1.00 10.37 391 LEU B CA 1
ATOM 6793 C C . LEU B 1 399 ? 95.861 149.969 33.909 1.00 10.48 391 LEU B C 1
ATOM 6794 O O . LEU B 1 399 ? 96.400 149.015 33.349 1.00 10.26 391 LEU B O 1
ATOM 6799 N N . ARG B 1 400 ? 96.451 150.644 34.890 1.00 11.11 392 ARG B N 1
ATOM 6800 C CA . ARG B 1 400 ? 97.779 150.282 35.391 1.00 11.29 392 ARG B CA 1
ATOM 6801 C C . ARG B 1 400 ? 97.720 149.850 36.841 1.00 11.27 392 ARG B C 1
ATOM 6802 O O . ARG B 1 400 ? 96.817 150.269 37.556 1.00 11.48 392 ARG B O 1
ATOM 6810 N N . PHE B 1 401 ? 98.721 149.074 37.267 1.00 10.78 393 PHE B N 1
ATOM 6811 C CA . PHE B 1 401 ? 98.839 148.651 38.658 1.00 11.01 393 PHE B CA 1
ATOM 6812 C C . PHE B 1 401 ? 100.265 148.494 39.062 1.00 11.44 393 PHE B C 1
ATOM 6813 O O . PHE B 1 401 ? 101.135 148.444 38.223 1.00 11.36 393 PHE B O 1
ATOM 6821 N N A GLY B 1 402 ? 100.530 148.388 40.358 0.50 12.02 394 GLY B N 1
ATOM 6822 N N B GLY B 1 402 ? 100.469 148.375 40.371 0.50 12.04 394 GLY B N 1
ATOM 6823 C CA A GLY B 1 402 ? 101.875 148.059 40.830 0.50 12.54 394 GLY B CA 1
ATOM 6824 C CA B GLY B 1 402 ? 101.793 148.292 40.951 0.50 12.67 394 GLY B CA 1
ATOM 6825 C C A GLY B 1 402 ? 101.931 146.677 41.437 0.50 12.65 394 GLY B C 1
ATOM 6826 C C B GLY B 1 402 ? 102.116 147.103 41.834 0.50 12.93 394 GLY B C 1
ATOM 6827 O O A GLY B 1 402 ? 102.666 145.793 40.989 0.50 12.58 394 GLY B O 1
ATOM 6828 O O B GLY B 1 402 ? 103.299 146.863 42.039 0.50 13.24 394 GLY B O 1
ATOM 6829 N N . SER B 1 403 ? 101.097 146.447 42.431 1.00 12.98 395 SER B N 1
ATOM 6830 C CA . SER B 1 403 ? 101.239 145.243 43.238 1.00 13.35 395 SER B CA 1
ATOM 6831 C C . SER B 1 403 ? 100.314 144.148 42.682 1.00 12.97 395 SER B C 1
ATOM 6832 O O . SER B 1 403 ? 99.321 144.458 42.041 1.00 12.53 395 SER B O 1
ATOM 6835 N N . ASP B 1 404 ? 100.622 142.874 42.945 1.00 13.34 396 ASP B N 1
ATOM 6836 C CA . ASP B 1 404 ? 99.700 141.773 42.578 1.00 13.36 396 ASP B CA 1
ATOM 6837 C C . ASP B 1 404 ? 98.317 142.002 43.179 1.00 13.51 396 ASP B C 1
ATOM 6838 O O . ASP B 1 404 ? 97.316 141.755 42.544 1.00 12.41 396 ASP B O 1
ATOM 6843 N N . ASP B 1 405 ? 98.263 142.458 44.424 1.00 14.58 397 ASP B N 1
ATOM 6844 C CA . ASP B 1 405 ? 96.957 142.735 45.052 1.00 15.37 397 ASP B CA 1
ATOM 6845 C C . ASP B 1 405 ? 96.146 143.782 44.295 1.00 14.46 397 ASP B C 1
ATOM 6846 O O . ASP B 1 405 ? 94.929 143.669 44.229 1.00 13.90 397 ASP B O 1
ATOM 6851 N N A GLU B 1 406 ? 96.804 144.798 43.733 0.50 13.97 398 GLU B N 1
ATOM 6852 N N B GLU B 1 406 ? 96.820 144.799 43.752 0.50 14.46 398 GLU B N 1
ATOM 6853 C CA A GLU B 1 406 ? 96.071 145.814 42.983 0.50 13.44 398 GLU B CA 1
ATOM 6854 C CA B GLU B 1 406 ? 96.147 145.813 42.947 0.50 14.21 398 GLU B CA 1
ATOM 6855 C C A GLU B 1 406 ? 95.606 145.251 41.634 0.50 12.74 398 GLU B C 1
ATOM 6856 C C B GLU B 1 406 ? 95.562 145.153 41.711 0.50 13.16 398 GLU B C 1
ATOM 6857 O O A GLU B 1 406 ? 94.561 145.650 41.135 0.50 12.39 398 GLU B O 1
ATOM 6858 O O B GLU B 1 406 ? 94.394 145.360 41.389 0.50 12.77 398 GLU B O 1
ATOM 6869 N N . ALA B 1 407 ? 96.372 144.330 41.044 1.00 12.43 399 ALA B N 1
ATOM 6870 C CA . ALA B 1 407 ? 95.966 143.716 39.796 1.00 11.70 399 ALA B CA 1
ATOM 6871 C C . ALA B 1 407 ? 94.736 142.889 40.021 1.00 11.42 399 ALA B C 1
ATOM 6872 O O . ALA B 1 407 ? 93.818 142.918 39.227 1.00 11.17 399 ALA B O 1
ATOM 6874 N N . LEU B 1 408 ? 94.718 142.172 41.141 1.00 11.52 400 LEU B N 1
ATOM 6875 C CA . LEU B 1 408 ? 93.578 141.324 41.493 1.00 11.56 400 LEU B CA 1
ATOM 6876 C C . LEU B 1 408 ? 92.331 142.138 41.777 1.00 11.43 400 LEU B C 1
ATOM 6877 O O . LEU B 1 408 ? 91.238 141.785 41.325 1.00 11.03 400 LEU B O 1
ATOM 6882 N N . ALA B 1 409 ? 92.497 143.231 42.518 1.00 11.57 401 ALA B N 1
ATOM 6883 C CA . ALA B 1 409 ? 91.379 144.110 42.840 1.00 11.73 401 ALA B CA 1
ATOM 6884 C C . ALA B 1 409 ? 90.751 144.705 41.570 1.00 11.45 401 ALA B C 1
ATOM 6885 O O . ALA B 1 409 ? 89.526 144.762 41.422 1.00 11.43 401 ALA B O 1
ATOM 6887 N N . ILE B 1 410 ? 91.594 145.148 40.649 1.00 11.02 402 ILE B N 1
ATOM 6888 C CA . ILE B 1 410 ? 91.107 145.663 39.383 1.00 10.59 402 ILE B CA 1
ATOM 6889 C C . ILE B 1 410 ? 90.359 144.560 38.632 1.00 10.27 402 ILE B C 1
ATOM 6890 O O . ILE B 1 410 ? 89.225 144.750 38.183 1.00 10.00 402 ILE B O 1
ATOM 6895 N N . ALA B 1 411 ? 90.988 143.392 38.544 1.00 10.17 403 ALA B N 1
ATOM 6896 C CA . ALA B 1 411 ? 90.423 142.300 37.814 1.00 10.08 403 ALA B CA 1
ATOM 6897 C C . ALA B 1 411 ? 89.022 141.997 38.301 1.00 10.36 403 ALA B C 1
ATOM 6898 O O . ALA B 1 411 ? 88.167 141.694 37.496 1.00 10.21 403 ALA B O 1
ATOM 6900 N N . ASN B 1 412 ? 88.804 142.056 39.608 1.00 10.73 404 ASN B N 1
ATOM 6901 C CA . ASN B 1 412 ? 87.526 141.655 40.203 1.00 11.12 404 ASN B CA 1
ATOM 6902 C C . ASN B 1 412 ? 86.593 142.826 40.430 1.00 12.03 404 ASN B C 1
ATOM 6903 O O . ASN B 1 412 ? 85.556 142.660 41.065 1.00 12.44 404 ASN B O 1
ATOM 6908 N N . ALA B 1 413 ? 86.949 144.014 39.917 1.00 12.53 405 ALA B N 1
ATOM 6909 C CA . ALA B 1 413 ? 86.174 145.233 40.202 1.00 13.72 405 ALA B CA 1
ATOM 6910 C C . ALA B 1 413 ? 84.914 145.437 39.358 1.00 14.29 405 ALA B C 1
ATOM 6911 O O . ALA B 1 413 ? 84.233 146.475 39.522 1.00 15.16 405 ALA B O 1
ATOM 6913 N N . THR B 1 414 ? 84.565 144.511 38.466 1.00 14.15 406 THR B N 1
ATOM 6914 C CA . THR B 1 414 ? 83.376 144.716 37.630 1.00 14.46 406 THR B CA 1
ATOM 6915 C C . THR B 1 414 ? 82.241 143.804 38.064 1.00 15.48 406 THR B C 1
ATOM 6916 O O . THR B 1 414 ? 82.388 143.003 38.978 1.00 15.17 406 THR B O 1
ATOM 6920 N N . GLU B 1 415 ? 81.117 143.923 37.370 1.00 16.67 407 GLU B N 1
ATOM 6921 C CA . GLU B 1 415 ? 79.933 143.111 37.671 1.00 18.79 407 GLU B CA 1
ATOM 6922 C C . GLU B 1 415 ? 79.967 141.771 36.939 1.00 17.65 407 GLU B C 1
ATOM 6923 O O . GLU B 1 415 ? 79.067 140.960 37.101 1.00 17.88 407 GLU B O 1
ATOM 6929 N N . TYR B 1 416 ? 81.009 141.552 36.146 1.00 16.02 408 TYR B N 1
ATOM 6930 C CA . TYR B 1 416 ? 81.112 140.391 35.283 1.00 15.48 408 TYR B CA 1
ATOM 6931 C C . TYR B 1 416 ? 82.181 139.421 35.797 1.00 14.54 408 TYR B C 1
ATOM 6932 O O . TYR B 1 416 ? 83.092 139.807 36.554 1.00 14.84 408 TYR B O 1
ATOM 6941 N N . GLY B 1 417 ? 82.061 138.173 35.354 1.00 12.97 409 GLY B N 1
ATOM 6942 C CA . GLY B 1 417 ? 83.019 137.121 35.686 1.00 12.29 409 GLY B CA 1
ATOM 6943 C C . GLY B 1 417 ? 82.971 135.975 34.682 1.00 11.34 409 GLY B C 1
ATOM 6944 O O . GLY B 1 417 ? 82.569 134.877 35.021 1.00 11.77 409 GLY B O 1
ATOM 6945 N N . LEU B 1 418 ? 83.366 136.239 33.440 1.00 10.34 410 LEU B N 1
ATOM 6946 C CA . LEU B 1 418 ? 83.305 135.252 32.411 1.00 9.95 410 LEU B CA 1
ATOM 6947 C C . LEU B 1 418 ? 84.723 134.661 32.189 1.00 9.38 410 LEU B C 1
ATOM 6948 O O . LEU B 1 418 ? 85.068 133.656 32.819 1.00 9.14 410 LEU B O 1
ATOM 6953 N N . GLY B 1 419 ? 85.539 135.347 31.372 1.00 8.84 411 GLY B N 1
ATOM 6954 C CA . GLY B 1 419 ? 86.928 134.994 31.146 1.00 8.34 411 GLY B CA 1
ATOM 6955 C C . GLY B 1 419 ? 87.869 135.992 31.786 1.00 8.14 411 GLY B C 1
ATOM 6956 O O . GLY B 1 419 ? 87.452 137.061 32.238 1.00 8.14 411 GLY B O 1
ATOM 6957 N N . SER B 1 420 ? 89.149 135.640 31.788 1.00 7.67 412 SER B N 1
ATOM 6958 C CA . SER B 1 420 ? 90.216 136.418 32.405 1.00 7.64 412 SER B CA 1
ATOM 6959 C C . SER B 1 420 ? 91.525 135.806 31.936 1.00 7.49 412 SER B C 1
ATOM 6960 O O . SER B 1 420 ? 91.552 134.686 31.423 1.00 7.24 412 SER B O 1
ATOM 6963 N N . GLY B 1 421 ? 92.612 136.531 32.094 1.00 7.43 413 GLY B N 1
ATOM 6964 C CA . GLY B 1 421 ? 93.904 135.921 31.840 1.00 7.57 413 GLY B CA 1
ATOM 6965 C C . GLY B 1 421 ? 95.032 136.836 32.255 1.00 7.60 413 GLY B C 1
ATOM 6966 O O . GLY B 1 421 ? 94.786 138.001 32.590 1.00 7.54 413 GLY B O 1
ATOM 6967 N N . LEU B 1 422 ? 96.239 136.292 32.288 1.00 7.69 414 LEU B N 1
ATOM 6968 C CA . LEU B 1 422 ? 97.378 137.026 32.756 1.00 7.98 414 LEU B CA 1
ATOM 6969 C C . LEU B 1 422 ? 98.633 136.519 32.106 1.00 7.71 414 LEU B C 1
ATOM 6970 O O . LEU B 1 422 ? 98.683 135.390 31.633 1.00 7.56 414 LEU B O 1
ATOM 6975 N N . TRP B 1 423 ? 99.653 137.370 32.084 1.00 7.24 415 TRP B N 1
ATOM 6976 C CA . TRP B 1 423 ? 100.929 137.033 31.468 1.00 7.19 415 TRP B CA 1
ATOM 6977 C C . TRP B 1 423 ? 102.013 137.249 32.496 1.00 7.31 415 TRP B C 1
ATOM 6978 O O . TRP B 1 423 ? 102.205 138.363 32.959 1.00 7.17 415 TRP B O 1
ATOM 6989 N N . THR B 1 424 ? 102.711 136.176 32.858 1.00 7.55 416 THR B N 1
ATOM 6990 C CA . THR B 1 424 ? 103.792 136.261 33.821 1.00 8.00 416 THR B CA 1
ATOM 6991 C C . THR B 1 424 ? 104.620 135.007 33.615 1.00 8.49 416 THR B C 1
ATOM 6992 O O . THR B 1 424 ? 104.137 134.067 32.992 1.00 8.26 416 THR B O 1
ATOM 6996 N N . ASN B 1 425 ? 105.836 134.985 34.148 1.00 9.27 417 ASN B N 1
ATOM 6997 C CA . ASN B 1 425 ? 106.629 133.770 34.162 1.00 9.92 417 ASN B CA 1
ATOM 6998 C C . ASN B 1 425 ? 106.898 133.265 35.544 1.00 9.95 417 ASN B C 1
ATOM 6999 O O . ASN B 1 425 ? 107.661 132.318 35.739 1.00 10.18 417 ASN B O 1
ATOM 7004 N N . ASP B 1 426 ? 106.257 133.882 36.526 1.00 9.67 418 ASP B N 1
ATOM 7005 C CA . ASP B 1 426 ? 106.392 133.420 37.888 1.00 10.01 418 ASP B CA 1
ATOM 7006 C C . ASP B 1 426 ? 105.388 132.301 38.176 1.00 9.64 418 ASP B C 1
ATOM 7007 O O . ASP B 1 426 ? 104.188 132.512 38.073 1.00 9.13 418 ASP B O 1
ATOM 7012 N N . LEU B 1 427 ? 105.908 131.140 38.551 1.00 9.69 419 LEU B N 1
ATOM 7013 C CA . LEU B 1 427 ? 105.114 129.952 38.783 1.00 9.69 419 LEU B CA 1
ATOM 7014 C C . LEU B 1 427 ? 103.998 130.182 39.817 1.00 9.62 419 LEU B C 1
ATOM 7015 O O . LEU B 1 427 ? 102.835 129.938 39.525 1.00 9.38 419 LEU B O 1
ATOM 7020 N N . SER B 1 428 ? 104.362 130.644 41.002 1.00 9.89 420 SER B N 1
ATOM 7021 C CA . SER B 1 428 ? 103.402 130.795 42.098 1.00 10.16 420 SER B CA 1
ATOM 7022 C C . SER B 1 428 ? 102.345 131.831 41.762 1.00 9.76 420 SER B C 1
ATOM 7023 O O . SER B 1 428 ? 101.164 131.590 41.968 1.00 9.68 420 SER B O 1
ATOM 7026 N N . ARG B 1 429 ? 102.766 132.961 41.217 1.00 9.67 421 ARG B N 1
ATOM 7027 C CA . ARG B 1 429 ? 101.828 134.023 40.877 1.00 9.57 421 ARG B CA 1
ATOM 7028 C C . ARG B 1 429 ? 100.763 133.524 39.907 1.00 9.34 421 ARG B C 1
ATOM 7029 O O . ARG B 1 429 ? 99.566 133.822 40.083 1.00 9.21 421 ARG B O 1
ATOM 7037 N N . ALA B 1 430 ? 101.197 132.766 38.899 1.00 9.18 422 ALA B N 1
ATOM 7038 C CA . ALA B 1 430 ? 100.266 132.289 37.861 1.00 8.97 422 ALA B CA 1
ATOM 7039 C C . ALA B 1 430 ? 99.101 131.495 38.456 1.00 9.10 422 ALA B C 1
ATOM 7040 O O . ALA B 1 430 ? 97.917 131.784 38.155 1.00 8.65 422 ALA B O 1
ATOM 7042 N N . HIS B 1 431 ? 99.425 130.529 39.319 1.00 9.48 423 HIS B N 1
ATOM 7043 C CA . HIS B 1 431 ? 98.409 129.688 39.900 1.00 9.95 423 HIS B CA 1
ATOM 7044 C C . HIS B 1 431 ? 97.593 130.420 40.961 1.00 10.25 423 HIS B C 1
ATOM 7045 O O . HIS B 1 431 ? 96.379 130.250 41.037 1.00 10.07 423 HIS B O 1
ATOM 7052 N N . ARG B 1 432 ? 98.253 131.278 41.732 1.00 10.73 424 ARG B N 1
ATOM 7053 C CA . ARG B 1 432 ? 97.584 131.988 42.810 1.00 11.37 424 ARG B CA 1
ATOM 7054 C C . ARG B 1 432 ? 96.582 132.991 42.214 1.00 11.09 424 ARG B C 1
ATOM 7055 O O . ARG B 1 432 ? 95.434 133.032 42.628 1.00 10.96 424 ARG B O 1
ATOM 7063 N N . MET B 1 433 ? 97.023 133.780 41.232 1.00 10.87 425 MET B N 1
ATOM 7064 C CA . MET B 1 433 ? 96.116 134.748 40.593 1.00 10.94 425 MET B CA 1
ATOM 7065 C C . MET B 1 433 ? 94.949 134.025 39.922 1.00 10.73 425 MET B C 1
ATOM 7066 O O . MET B 1 433 ? 93.797 134.443 40.051 1.00 10.16 425 MET B O 1
ATOM 7071 N N . ALA B 1 434 ? 95.248 132.935 39.222 1.00 10.69 426 ALA B N 1
ATOM 7072 C CA . ALA B 1 434 ? 94.180 132.177 38.539 1.00 11.05 426 ALA B CA 1
ATOM 7073 C C . ALA B 1 434 ? 93.074 131.706 39.503 1.00 11.60 426 ALA B C 1
ATOM 7074 O O . ALA B 1 434 ? 91.885 131.751 39.156 1.00 12.15 426 ALA B O 1
ATOM 7076 N N . ALA B 1 435 ? 93.458 131.271 40.693 1.00 12.00 427 ALA B N 1
ATOM 7077 C CA . ALA B 1 435 ? 92.500 130.830 41.701 1.00 12.81 427 ALA B CA 1
ATOM 7078 C C . ALA B 1 435 ? 91.620 131.976 42.230 1.00 13.45 427 ALA B C 1
ATOM 7079 O O . ALA B 1 435 ? 90.464 131.766 42.558 1.00 13.94 427 ALA B O 1
ATOM 7081 N N . ARG B 1 436 ? 92.166 133.178 42.285 1.00 13.73 428 ARG B N 1
ATOM 7082 C CA . ARG B 1 436 ? 91.529 134.321 42.975 1.00 14.72 428 ARG B CA 1
ATOM 7083 C C . ARG B 1 436 ? 90.723 135.259 42.091 1.00 13.53 428 ARG B C 1
ATOM 7084 O O . ARG B 1 436 ? 89.931 136.041 42.583 1.00 12.98 428 ARG B O 1
ATOM 7092 N N . ILE B 1 437 ? 90.957 135.205 40.793 1.00 12.48 429 ILE B N 1
ATOM 7093 C CA . ILE B 1 437 ? 90.195 136.015 39.845 1.00 12.26 429 ILE B CA 1
ATOM 7094 C C . ILE B 1 437 ? 88.785 135.435 39.702 1.00 12.96 429 ILE B C 1
ATOM 7095 O O . ILE B 1 437 ? 88.638 134.219 39.554 1.00 12.49 429 ILE B O 1
ATOM 7100 N N . ASP B 1 438 ? 87.786 136.316 39.715 1.00 13.65 430 ASP B N 1
ATOM 7101 C CA . ASP B 1 438 ? 86.376 135.925 39.549 1.00 15.49 430 ASP B CA 1
ATOM 7102 C C . ASP B 1 438 ? 86.059 135.697 38.106 1.00 14.48 430 ASP B C 1
ATOM 7103 O O . ASP B 1 438 ? 85.770 136.661 37.384 1.00 15.95 430 ASP B O 1
ATOM 7108 N N . ALA B 1 439 ? 86.135 134.446 37.676 1.00 12.95 431 ALA B N 1
ATOM 7109 C CA . ALA B 1 439 ? 85.898 134.096 36.303 1.00 11.82 431 ALA B CA 1
ATOM 7110 C C . ALA B 1 439 ? 85.720 132.593 36.197 1.00 11.30 431 ALA B C 1
ATOM 7111 O O . ALA B 1 439 ? 86.255 131.855 37.019 1.00 11.55 431 ALA B O 1
ATOM 7113 N N . GLY B 1 440 ? 85.006 132.141 35.176 1.00 10.65 432 GLY B N 1
ATOM 7114 C CA . GLY B 1 440 ? 84.888 130.691 34.901 1.00 10.40 432 GLY B CA 1
ATOM 7115 C C . GLY B 1 440 ? 86.103 130.160 34.143 1.00 9.71 432 GLY B C 1
ATOM 7116 O O . GLY B 1 440 ? 86.317 128.959 34.108 1.00 10.17 432 GLY B O 1
ATOM 7117 N N . MET B 1 441 ? 86.901 131.061 33.556 1.00 9.04 433 MET B N 1
ATOM 7118 C CA A MET B 1 441 ? 88.078 130.685 32.755 0.50 8.73 433 MET B CA 1
ATOM 7119 C CA B MET B 1 441 ? 88.065 130.686 32.767 0.50 8.59 433 MET B CA 1
ATOM 7120 C C . MET B 1 441 ? 89.195 131.672 32.977 1.00 8.28 433 MET B C 1
ATOM 7121 O O . MET B 1 441 ? 88.958 132.889 33.022 1.00 8.17 433 MET B O 1
ATOM 7130 N N . CYS B 1 442 ? 90.403 131.156 33.113 1.00 7.83 434 CYS B N 1
ATOM 7131 C CA . CYS B 1 442 ? 91.573 131.989 33.244 1.00 7.58 434 CYS B CA 1
ATOM 7132 C C . CYS B 1 442 ? 92.684 131.454 32.349 1.00 7.24 434 CYS B C 1
ATOM 7133 O O . CYS B 1 442 ? 93.086 130.316 32.501 1.00 7.43 434 CYS B O 1
ATOM 7136 N N . TRP B 1 443 ? 93.139 132.279 31.421 1.00 6.76 435 TRP B N 1
ATOM 7137 C CA . TRP B 1 443 ? 94.209 131.942 30.491 1.00 6.56 435 TRP B CA 1
ATOM 7138 C C . TRP B 1 443 ? 95.516 132.564 30.940 1.00 6.34 435 TRP B C 1
ATOM 7139 O O . TRP B 1 443 ? 95.575 133.779 31.156 1.00 6.21 435 TRP B O 1
ATOM 7150 N N . ILE B 1 444 ? 96.553 131.717 31.078 1.00 8.07 436 ILE B N 1
ATOM 7151 C CA . ILE B 1 444 ? 97.899 132.123 31.488 1.00 8.15 436 ILE B CA 1
ATOM 7152 C C . ILE B 1 444 ? 98.857 132.016 30.312 1.00 8.06 436 ILE B C 1
ATOM 7153 O O . ILE B 1 444 ? 99.069 130.930 29.748 1.00 7.84 436 ILE B O 1
ATOM 7158 N N . ASN B 1 445 ? 99.420 133.159 29.951 1.00 8.09 437 ASN B N 1
ATOM 7159 C CA . ASN B 1 445 ? 100.313 133.265 28.793 1.00 8.15 437 ASN B CA 1
ATOM 7160 C C . ASN B 1 445 ? 99.669 132.879 27.465 1.00 8.07 437 ASN B C 1
ATOM 7161 O O . ASN B 1 445 ? 100.335 132.433 26.528 1.00 8.09 437 ASN B O 1
ATOM 7166 N N . CYS B 1 446 ? 98.365 133.115 27.394 1.00 8.03 438 CYS B N 1
ATOM 7167 C CA . CYS B 1 446 ? 97.549 132.888 26.201 1.00 7.98 438 CYS B CA 1
ATOM 7168 C C . CYS B 1 446 ? 96.222 133.602 26.471 1.00 7.99 438 CYS B C 1
ATOM 7169 O O . CYS B 1 446 ? 96.031 134.203 27.538 1.00 7.94 438 CYS B O 1
ATOM 7172 N N . TYR B 1 447 ? 95.319 133.589 25.510 1.00 8.07 439 TYR B N 1
ATOM 7173 C CA . TYR B 1 447 ? 94.005 134.197 25.742 1.00 8.20 439 TYR B CA 1
ATOM 7174 C C . TYR B 1 447 ? 93.013 133.606 24.765 1.00 8.35 439 TYR B C 1
ATOM 7175 O O . TYR B 1 447 ? 93.369 133.250 23.658 1.00 8.43 439 TYR B O 1
ATOM 7184 N N . LYS B 1 448 ? 91.771 133.506 25.199 1.00 8.62 440 LYS B N 1
ATOM 7185 C CA . LYS B 1 448 ? 90.696 132.947 24.373 1.00 9.08 440 LYS B CA 1
ATOM 7186 C C . LYS B 1 448 ? 90.988 131.541 23.818 1.00 9.27 440 LYS B C 1
ATOM 7187 O O . LYS B 1 448 ? 90.663 131.243 22.648 1.00 9.41 440 LYS B O 1
ATOM 7193 N N . ARG B 1 449 ? 91.597 130.684 24.624 1.00 9.37 441 ARG B N 1
ATOM 7194 C CA . ARG B 1 449 ? 91.742 129.309 24.226 1.00 9.67 441 ARG B CA 1
ATOM 7195 C C . ARG B 1 449 ? 90.431 128.595 24.515 1.00 9.28 441 ARG B C 1
ATOM 7196 O O . ARG B 1 449 ? 89.959 128.603 25.646 1.00 8.96 441 ARG B O 1
ATOM 7204 N N . VAL B 1 450 ? 89.855 128.044 23.443 1.00 9.28 442 VAL B N 1
ATOM 7205 C CA A VAL B 1 450 ? 88.595 127.303 23.521 0.60 9.24 442 VAL B CA 1
ATOM 7206 C CA B VAL B 1 450 ? 88.587 127.327 23.497 0.40 9.16 442 VAL B CA 1
ATOM 7207 C C . VAL B 1 450 ? 88.742 125.915 22.929 1.00 9.14 442 VAL B C 1
ATOM 7208 O O . VAL B 1 450 ? 89.372 125.729 21.886 1.00 9.54 442 VAL B O 1
ATOM 7215 N N . ASN B 1 451 ? 88.178 124.928 23.606 1.00 8.61 443 ASN B N 1
ATOM 7216 C CA . ASN B 1 451 ? 88.301 123.541 23.166 1.00 8.47 443 ASN B CA 1
ATOM 7217 C C . ASN B 1 451 ? 86.988 122.846 23.515 1.00 8.01 443 ASN B C 1
ATOM 7218 O O . ASN B 1 451 ? 86.410 123.112 24.590 1.00 7.60 443 ASN B O 1
ATOM 7223 N N . PRO B 1 452 ? 86.506 121.953 22.624 1.00 7.85 444 PRO B N 1
ATOM 7224 C CA . PRO B 1 452 ? 85.163 121.437 22.852 1.00 7.62 444 PRO B CA 1
ATOM 7225 C C . PRO B 1 452 ? 85.004 120.494 24.046 1.00 7.43 444 PRO B C 1
ATOM 7226 O O . PRO B 1 452 ? 83.871 120.110 24.389 1.00 7.17 444 PRO B O 1
ATOM 7230 N N . GLY B 1 453 ? 86.122 120.155 24.688 1.00 7.42 445 GLY B N 1
ATOM 7231 C CA . GLY B 1 453 ? 86.101 119.453 25.963 1.00 7.32 445 GLY B CA 1
ATOM 7232 C C . GLY B 1 453 ? 86.309 120.292 27.205 1.00 7.20 445 GLY B C 1
ATOM 7233 O O . GLY B 1 453 ? 86.135 119.783 28.296 1.00 7.14 445 GLY B O 1
ATOM 7234 N N . SER B 1 454 ? 86.659 121.568 27.042 1.00 7.33 446 SER B N 1
ATOM 7235 C CA . SER B 1 454 ? 87.011 122.442 28.146 1.00 7.28 446 SER B CA 1
ATOM 7236 C C . SER B 1 454 ? 85.842 123.334 28.548 1.00 7.36 446 SER B C 1
ATOM 7237 O O . SER B 1 454 ? 85.435 124.158 27.787 1.00 7.31 446 SER B O 1
ATOM 7240 N N . PRO B 1 455 ? 85.332 123.187 29.780 1.00 7.51 447 PRO B N 1
ATOM 7241 C CA . PRO B 1 455 ? 84.084 123.874 30.110 1.00 7.69 447 PRO B CA 1
ATOM 7242 C C . PRO B 1 455 ? 84.189 125.394 30.034 1.00 8.02 447 PRO B C 1
ATOM 7243 O O . PRO B 1 455 ? 85.158 126.001 30.532 1.00 8.10 447 PRO B O 1
ATOM 7247 N N . PHE B 1 456 ? 83.171 125.979 29.421 1.00 8.55 448 PHE B N 1
ATOM 7248 C CA . PHE B 1 456 ? 83.128 127.380 29.089 1.00 8.99 448 PHE B CA 1
ATOM 7249 C C . PHE B 1 456 ? 81.846 128.019 29.649 1.00 8.97 448 PHE B C 1
ATOM 7250 O O . PHE B 1 456 ? 80.732 127.590 29.361 1.00 8.57 448 PHE B O 1
ATOM 7258 N N . GLY B 1 457 ? 82.014 129.032 30.481 1.00 9.24 449 GLY B N 1
ATOM 7259 C CA . GLY B 1 457 ? 80.876 129.756 31.083 1.00 9.59 449 GLY B CA 1
ATOM 7260 C C . GLY B 1 457 ? 81.391 130.648 32.187 1.00 9.91 449 GLY B C 1
ATOM 7261 O O . GLY B 1 457 ? 82.577 130.702 32.427 1.00 9.84 449 GLY B O 1
ATOM 7262 N N . GLY B 1 458 ? 80.484 131.325 32.868 1.00 10.49 450 GLY B N 1
ATOM 7263 C CA . GLY B 1 458 ? 80.849 132.354 33.813 1.00 10.70 450 GLY B CA 1
ATOM 7264 C C . GLY B 1 458 ? 80.316 132.095 35.211 1.00 10.66 450 GLY B C 1
ATOM 7265 O O . GLY B 1 458 ? 79.706 131.060 35.476 1.00 10.75 450 GLY B O 1
ATOM 7266 N N . VAL B 1 459 ? 80.603 133.042 36.087 1.00 10.60 451 VAL B N 1
ATOM 7267 C CA . VAL B 1 459 ? 80.106 133.050 37.462 1.00 10.76 451 VAL B CA 1
ATOM 7268 C C . VAL B 1 459 ? 79.366 134.370 37.694 1.00 11.01 451 VAL B C 1
ATOM 7269 O O . VAL B 1 459 ? 79.470 135.304 36.883 1.00 10.47 451 VAL B O 1
ATOM 7273 N N . GLY B 1 460 ? 78.626 134.437 38.801 1.00 11.30 452 GLY B N 1
ATOM 7274 C CA . GLY B 1 460 ? 77.873 135.646 39.153 1.00 11.84 452 GLY B CA 1
ATOM 7275 C C . GLY B 1 460 ? 76.931 136.078 38.042 1.00 12.12 452 GLY B C 1
ATOM 7276 O O . GLY B 1 460 ? 76.229 135.260 37.444 1.00 11.62 452 GLY B O 1
ATOM 7277 N N . LYS B 1 461 ? 76.926 137.364 37.753 1.00 12.79 453 LYS B N 1
ATOM 7278 C CA . LYS B 1 461 ? 75.997 137.902 36.766 1.00 13.44 453 LYS B CA 1
ATOM 7279 C C . LYS B 1 461 ? 76.388 137.553 35.316 1.00 12.31 453 LYS B C 1
ATOM 7280 O O . LYS B 1 461 ? 75.609 137.841 34.377 1.00 12.49 453 LYS B O 1
ATOM 7286 N N . SER B 1 462 ? 77.539 136.896 35.127 1.00 11.15 454 SER B N 1
ATOM 7287 C CA . SER B 1 462 ? 77.904 136.367 33.810 1.00 10.70 454 SER B CA 1
ATOM 7288 C C . SER B 1 462 ? 77.122 135.065 33.474 1.00 10.23 454 SER B C 1
ATOM 7289 O O . SER B 1 462 ? 77.213 134.551 32.358 1.00 9.86 454 SER B O 1
ATOM 7292 N N . GLY B 1 463 ? 76.361 134.554 34.441 1.00 9.94 455 GLY B N 1
ATOM 7293 C CA . GLY B 1 463 ? 75.424 133.472 34.199 1.00 9.66 455 GLY B CA 1
ATOM 7294 C C . GLY B 1 463 ? 75.818 132.184 34.874 1.00 9.54 455 GLY B C 1
ATOM 7295 O O . GLY B 1 463 ? 76.561 132.164 35.855 1.00 9.46 455 GLY B O 1
ATOM 7296 N N . TYR B 1 464 ? 75.262 131.101 34.363 1.00 9.39 456 TYR B N 1
ATOM 7297 C CA . TYR B 1 464 ? 75.500 129.774 34.894 1.00 9.11 456 TYR B CA 1
ATOM 7298 C C . TYR B 1 464 ? 75.255 128.702 33.846 1.00 9.01 456 TYR B C 1
ATOM 7299 O O . TYR B 1 464 ? 74.612 128.945 32.823 1.00 8.87 456 TYR B O 1
ATOM 7308 N N . GLY B 1 465 ? 75.777 127.512 34.135 1.00 8.85 457 GLY B N 1
ATOM 7309 C CA . GLY B 1 465 ? 75.840 126.428 33.183 1.00 8.85 457 GLY B CA 1
ATOM 7310 C C . GLY B 1 465 ? 77.156 126.508 32.436 1.00 8.88 457 GLY B C 1
ATOM 7311 O O . GLY B 1 465 ? 77.867 127.537 32.486 1.00 8.71 457 GLY B O 1
ATOM 7312 N N . ARG B 1 466 ? 77.495 125.414 31.769 1.00 9.00 458 ARG B N 1
ATOM 7313 C CA . ARG B 1 466 ? 78.718 125.345 30.960 1.00 9.22 458 ARG B CA 1
ATOM 7314 C C . ARG B 1 466 ? 78.453 124.750 29.586 1.00 9.86 458 ARG B C 1
ATOM 7315 O O . ARG B 1 466 ? 77.718 123.734 29.471 1.00 9.63 458 ARG B O 1
ATOM 7323 N N . GLU B 1 467 ? 79.080 125.380 28.587 1.00 10.73 459 GLU B N 1
ATOM 7324 C CA . GLU B 1 467 ? 79.281 124.789 27.261 1.00 11.85 459 GLU B CA 1
ATOM 7325 C C . GLU B 1 467 ? 80.515 123.875 27.344 1.00 10.43 459 GLU B C 1
ATOM 7326 O O . GLU B 1 467 ? 81.369 124.062 28.193 1.00 9.50 459 GLU B O 1
ATOM 7332 N N . MET B 1 468 ? 80.563 122.889 26.454 1.00 9.57 460 MET B N 1
ATOM 7333 C CA . MET B 1 468 ? 81.713 122.005 26.256 1.00 9.07 460 MET B CA 1
ATOM 7334 C C . MET B 1 468 ? 81.793 120.879 27.274 1.00 8.67 460 MET B C 1
ATOM 7335 O O . MET B 1 468 ? 81.351 120.990 28.445 1.00 8.41 460 MET B O 1
ATOM 7340 N N . GLY B 1 469 ? 82.409 119.810 26.815 1.00 8.44 461 GLY B N 1
ATOM 7341 C CA . GLY B 1 469 ? 82.838 118.706 27.641 1.00 8.34 461 GLY B CA 1
ATOM 7342 C C . GLY B 1 469 ? 81.763 117.896 28.307 1.00 8.21 461 GLY B C 1
ATOM 7343 O O . GLY B 1 469 ? 80.580 117.976 27.978 1.00 8.20 461 GLY B O 1
ATOM 7344 N N . PHE B 1 470 ? 82.191 117.124 29.290 1.00 8.20 462 PHE B N 1
ATOM 7345 C CA . PHE B 1 470 ? 81.264 116.404 30.146 1.00 8.14 462 PHE B CA 1
ATOM 7346 C C . PHE B 1 470 ? 80.323 117.331 30.886 1.00 8.12 462 PHE B C 1
ATOM 7347 O O . PHE B 1 470 ? 79.218 116.940 31.208 1.00 7.85 462 PHE B O 1
ATOM 7355 N N . GLU B 1 471 ? 80.755 118.549 31.159 1.00 8.33 463 GLU B N 1
ATOM 7356 C CA . GLU B 1 471 ? 79.930 119.520 31.884 1.00 8.57 463 GLU B CA 1
ATOM 7357 C C . GLU B 1 471 ? 78.675 119.845 31.086 1.00 8.44 463 GLU B C 1
ATOM 7358 O O . GLU B 1 471 ? 77.557 119.875 31.634 1.00 8.63 463 GLU B O 1
ATOM 7364 N N . ALA B 1 472 ? 78.841 120.074 29.794 1.00 8.18 464 ALA B N 1
ATOM 7365 C CA . ALA B 1 472 ? 77.694 120.335 28.908 1.00 8.14 464 ALA B CA 1
ATOM 7366 C C . ALA B 1 472 ? 76.752 119.124 28.839 1.00 8.17 464 ALA B C 1
ATOM 7367 O O . ALA B 1 472 ? 75.529 119.280 28.863 1.00 7.98 464 ALA B O 1
ATOM 7369 N N . MET B 1 473 ? 77.322 117.923 28.773 1.00 8.16 465 MET B N 1
ATOM 7370 C CA . MET B 1 473 ? 76.497 116.711 28.775 1.00 8.49 465 MET B CA 1
ATOM 7371 C C . MET B 1 473 ? 75.680 116.556 30.068 1.00 9.13 465 MET B C 1
ATOM 7372 O O . MET B 1 473 ? 74.486 116.176 30.018 1.00 9.39 465 MET B O 1
ATOM 7377 N N . HIS B 1 474 ? 76.288 116.892 31.203 1.00 9.69 466 HIS B N 1
ATOM 7378 C CA . HIS B 1 474 ? 75.574 116.886 32.472 1.00 10.91 466 HIS B CA 1
ATOM 7379 C C . HIS B 1 474 ? 74.386 117.884 32.436 1.00 11.14 466 HIS B C 1
ATOM 7380 O O . HIS B 1 474 ? 73.265 117.531 32.793 1.00 11.27 466 HIS B O 1
ATOM 7387 N N . ASP B 1 475 ? 74.627 119.096 31.961 1.00 11.38 467 ASP B N 1
ATOM 7388 C CA . ASP B 1 475 ? 73.589 120.129 31.936 1.00 11.94 467 ASP B CA 1
ATOM 7389 C C . ASP B 1 475 ? 72.497 119.834 30.886 1.00 10.67 467 ASP B C 1
ATOM 7390 O O . ASP B 1 475 ? 71.478 120.521 30.874 1.00 10.36 467 ASP B O 1
ATOM 7395 N N . TYR B 1 476 ? 72.739 118.887 29.975 1.00 9.66 468 TYR B N 1
ATOM 7396 C CA . TYR B 1 476 ? 71.750 118.477 28.978 1.00 9.33 468 TYR B CA 1
ATOM 7397 C C . TYR B 1 476 ? 71.111 117.124 29.255 1.00 8.77 468 TYR B C 1
ATOM 7398 O O . TYR B 1 476 ? 70.404 116.609 28.395 1.00 8.62 468 TYR B O 1
ATOM 7407 N N . THR B 1 477 ? 71.325 116.589 30.458 1.00 8.18 469 THR B N 1
ATOM 7408 C CA . THR B 1 477 ? 70.686 115.370 30.921 1.00 8.15 469 THR B CA 1
ATOM 7409 C C . THR B 1 477 ? 70.105 115.598 32.339 1.00 8.18 469 THR B C 1
ATOM 7410 O O . THR B 1 477 ? 70.305 116.649 32.949 1.00 7.89 469 THR B O 1
ATOM 7414 N N . GLU B 1 478 ? 69.375 114.602 32.808 1.00 8.41 470 GLU B N 1
ATOM 7415 C CA . GLU B 1 478 ? 68.817 114.604 34.148 1.00 8.64 470 GLU B CA 1
ATOM 7416 C C . GLU B 1 478 ? 69.053 113.253 34.757 1.00 8.35 470 GLU B C 1
ATOM 7417 O O . GLU B 1 478 ? 69.044 112.223 34.063 1.00 8.42 470 GLU B O 1
ATOM 7423 N N . ALA B 1 479 ? 69.264 113.249 36.069 1.00 8.04 471 ALA B N 1
ATOM 7424 C CA . ALA B 1 479 ? 69.441 111.989 36.803 1.00 7.94 471 ALA B CA 1
ATOM 7425 C C . ALA B 1 479 ? 68.088 111.235 36.920 1.00 7.92 471 ALA B C 1
ATOM 7426 O O . ALA B 1 479 ? 67.084 111.801 37.356 1.00 7.85 471 ALA B O 1
ATOM 7428 N N . ARG B 1 480 ? 68.074 109.967 36.521 1.00 7.88 472 ARG B N 1
ATOM 7429 C CA . ARG B 1 480 ? 66.895 109.094 36.657 1.00 8.08 472 ARG B CA 1
ATOM 7430 C C . ARG B 1 480 ? 67.353 107.934 37.532 1.00 7.67 472 ARG B C 1
ATOM 7431 O O . ARG B 1 480 ? 68.121 107.076 37.087 1.00 7.16 472 ARG B O 1
ATOM 7439 N N . SER B 1 481 ? 66.952 107.975 38.800 1.00 7.32 473 SER B N 1
ATOM 7440 C CA . SER B 1 481 ? 67.399 107.006 39.764 1.00 7.33 473 SER B CA 1
ATOM 7441 C C . SER B 1 481 ? 66.369 105.862 39.848 1.00 7.37 473 SER B C 1
ATOM 7442 O O . SER B 1 481 ? 65.184 106.117 39.986 1.00 7.43 473 SER B O 1
ATOM 7445 N N . VAL B 1 482 ? 66.821 104.624 39.720 1.00 7.27 474 VAL B N 1
ATOM 7446 C CA . VAL B 1 482 ? 65.944 103.460 39.781 1.00 7.44 474 VAL B CA 1
ATOM 7447 C C . VAL B 1 482 ? 66.424 102.517 40.876 1.00 7.58 474 VAL B C 1
ATOM 7448 O O . VAL B 1 482 ? 67.609 102.195 40.941 1.00 7.52 474 VAL B O 1
ATOM 7452 N N . TRP B 1 483 ? 65.506 102.080 41.735 1.00 7.76 475 TRP B N 1
ATOM 7453 C CA . TRP B 1 483 ? 65.818 101.211 42.856 1.00 8.07 475 TRP B CA 1
ATOM 7454 C C . TRP B 1 483 ? 65.100 99.903 42.647 1.00 8.15 475 TRP B C 1
ATOM 7455 O O . TRP B 1 483 ? 63.858 99.887 42.453 1.00 8.02 475 TRP B O 1
ATOM 7466 N N . VAL B 1 484 ? 65.851 98.822 42.722 1.00 8.21 476 VAL B N 1
ATOM 7467 C CA . VAL B 1 484 ? 65.249 97.487 42.694 1.00 8.50 476 VAL B CA 1
ATOM 7468 C C . VAL B 1 484 ? 65.429 96.834 44.057 1.00 8.77 476 VAL B C 1
ATOM 7469 O O . VAL B 1 484 ? 66.552 96.642 44.504 1.00 8.58 476 VAL B O 1
ATOM 7473 N N . ASN B 1 485 ? 64.318 96.508 44.699 1.00 9.06 477 ASN B N 1
ATOM 7474 C CA . ASN B 1 485 ? 64.380 95.725 45.929 1.00 9.73 477 ASN B CA 1
ATOM 7475 C C . ASN B 1 485 ? 64.501 94.244 45.624 1.00 10.22 477 ASN B C 1
ATOM 7476 O O . ASN B 1 485 ? 63.493 93.571 45.426 1.00 10.36 477 ASN B O 1
ATOM 7481 N N . VAL B 1 486 ? 65.718 93.751 45.620 1.00 10.90 478 VAL B N 1
ATOM 7482 C CA . VAL B 1 486 ? 66.030 92.364 45.259 1.00 11.95 478 VAL B CA 1
ATOM 7483 C C . VAL B 1 486 ? 65.857 91.461 46.483 1.00 13.03 478 VAL B C 1
ATOM 7484 O O . VAL B 1 486 ? 65.107 90.490 46.448 1.00 13.48 478 VAL B O 1
ATOM 7488 N N . ASP B 1 487 ? 66.517 91.820 47.573 1.00 13.97 479 ASP B N 1
ATOM 7489 C CA . ASP B 1 487 ? 66.446 91.071 48.825 1.00 15.17 479 ASP B CA 1
ATOM 7490 C C . ASP B 1 487 ? 66.512 91.989 50.031 1.00 15.72 479 ASP B C 1
ATOM 7491 O O . ASP B 1 487 ? 67.115 91.635 51.032 1.00 15.99 479 ASP B O 1
ATOM 7496 N N . GLY B 1 488 ? 65.884 93.148 49.963 1.00 16.08 480 GLY B N 1
ATOM 7497 C CA . GLY B 1 488 ? 65.942 94.093 51.064 1.00 17.51 480 GLY B CA 1
ATOM 7498 C C . GLY B 1 488 ? 65.283 93.641 52.365 1.00 19.06 480 GLY B C 1
ATOM 7499 O O . GLY B 1 488 ? 65.665 94.091 53.442 1.00 20.35 480 GLY B O 1
ATOM 7500 N N . ASN B 1 489 ? 64.289 92.769 52.287 1.00 20.62 481 ASN B N 1
ATOM 7501 C CA . ASN B 1 489 ? 63.637 92.270 53.505 1.00 23.15 481 ASN B CA 1
ATOM 7502 C C . ASN B 1 489 ? 63.183 93.411 54.467 1.00 22.22 481 ASN B C 1
ATOM 7503 O O . ASN B 1 489 ? 63.525 93.447 55.641 1.00 24.58 481 ASN B O 1
ATOM 7508 N N . VAL B 1 490 ? 62.395 94.328 53.923 1.00 19.68 482 VAL B N 1
ATOM 7509 C CA . VAL B 1 490 ? 61.940 95.503 54.622 1.00 18.23 482 VAL B CA 1
ATOM 7510 C C . VAL B 1 490 ? 60.815 95.085 55.581 1.00 17.54 482 VAL B C 1
ATOM 7511 O O . VAL B 1 490 ? 59.802 94.565 55.148 1.00 16.57 482 VAL B O 1
ATOM 7515 N N . PRO B 1 491 ? 61.006 95.276 56.888 1.00 17.22 483 PRO B N 1
ATOM 7516 C CA . PRO B 1 491 ? 59.898 94.908 57.777 1.00 17.24 483 PRO B CA 1
ATOM 7517 C C . PRO B 1 491 ? 58.689 95.816 57.600 1.00 16.54 483 PRO B C 1
ATOM 7518 O O . PRO B 1 491 ? 58.847 96.971 57.247 1.00 16.00 483 PRO B O 1
ATOM 7522 N N . PRO B 1 492 ? 57.481 95.294 57.838 1.00 16.46 484 PRO B N 1
ATOM 7523 C CA . PRO B 1 492 ? 56.289 96.145 57.728 1.00 16.08 484 PRO B CA 1
ATOM 7524 C C . PRO B 1 492 ? 56.386 97.332 58.687 1.00 15.88 484 PRO B C 1
ATOM 7525 O O . PRO B 1 492 ? 56.873 97.189 59.819 1.00 15.50 484 PRO B O 1
ATOM 7529 N N . HIS B 1 493 ? 55.955 98.497 58.233 1.00 15.13 485 HIS B N 1
ATOM 7530 C CA . HIS B 1 493 ? 55.986 99.686 59.077 1.00 15.42 485 HIS B CA 1
ATOM 7531 C C . HIS B 1 493 ? 54.884 99.664 60.130 1.00 15.33 485 HIS B C 1
ATOM 7532 O O . HIS B 1 493 ? 55.068 100.170 61.255 1.00 15.52 485 HIS B O 1
ATOM 7539 N N . PHE B 1 494 ? 53.733 99.105 59.752 1.00 14.99 486 PHE B N 1
ATOM 7540 C CA . PHE B 1 494 ? 52.622 98.943 60.666 1.00 15.27 486 PHE B CA 1
ATOM 7541 C C . PHE B 1 494 ? 52.533 97.461 60.977 1.00 15.65 486 PHE B C 1
ATOM 7542 O O . PHE B 1 494 ? 51.993 96.699 60.175 1.00 15.80 486 PHE B O 1
ATOM 7550 N N . LYS B 1 495 ? 53.113 97.071 62.113 1.00 16.05 487 LYS B N 1
ATOM 7551 C CA . LYS B 1 495 ? 53.289 95.662 62.488 1.00 16.80 487 LYS B CA 1
ATOM 7552 C C . LYS B 1 495 ? 51.989 95.062 62.972 1.00 17.29 487 LYS B C 1
ATOM 7553 O O . LYS B 1 495 ? 51.336 95.603 63.853 1.00 17.20 487 LYS B O 1
ATOM 7555 N N . ARG B 1 496 ? 51.611 93.932 62.389 1.00 17.89 488 ARG B N 1
ATOM 7556 C CA . ARG B 1 496 ? 50.355 93.267 62.731 1.00 18.61 488 ARG B CA 1
ATOM 7557 C C . ARG B 1 496 ? 50.553 91.785 62.876 1.00 20.06 488 ARG B C 1
ATOM 7558 O O . ARG B 1 496 ? 51.641 91.282 62.616 1.00 21.46 488 ARG B O 1
ATOM 7567 N N . HIS C 1 8 ? 99.357 95.978 77.775 1.00 40.25 0 HIS C N 1
ATOM 7568 C CA . HIS C 1 8 ? 100.197 94.801 77.365 1.00 40.61 0 HIS C CA 1
ATOM 7569 C C . HIS C 1 8 ? 100.577 94.900 75.875 1.00 37.06 0 HIS C C 1
ATOM 7570 O O . HIS C 1 8 ? 99.677 95.032 75.019 1.00 34.97 0 HIS C O 1
ATOM 7577 N N . MET C 1 9 ? 101.884 94.845 75.575 1.00 29.72 1 MET C N 1
ATOM 7578 C CA . MET C 1 9 ? 102.384 94.752 74.172 1.00 25.10 1 MET C CA 1
ATOM 7579 C C . MET C 1 9 ? 102.062 93.395 73.509 1.00 21.50 1 MET C C 1
ATOM 7580 O O . MET C 1 9 ? 102.558 92.345 73.940 1.00 19.32 1 MET C O 1
ATOM 7585 N N . GLN C 1 10 ? 101.278 93.425 72.433 1.00 17.42 2 GLN C N 1
ATOM 7586 C CA . GLN C 1 10 ? 100.956 92.221 71.692 1.00 17.07 2 GLN C CA 1
ATOM 7587 C C . GLN C 1 10 ? 102.104 91.776 70.791 1.00 14.33 2 GLN C C 1
ATOM 7588 O O . GLN C 1 10 ? 102.754 92.604 70.120 1.00 13.98 2 GLN C O 1
ATOM 7594 N N . THR C 1 11 ? 102.325 90.470 70.762 1.00 12.71 3 THR C N 1
ATOM 7595 C CA . THR C 1 11 ? 103.469 89.895 70.079 1.00 12.84 3 THR C CA 1
ATOM 7596 C C . THR C 1 11 ? 103.121 88.677 69.211 1.00 12.69 3 THR C C 1
ATOM 7597 O O . THR C 1 11 ? 103.965 88.158 68.494 1.00 12.86 3 THR C O 1
ATOM 7601 N N . GLN C 1 12 ? 101.872 88.249 69.245 1.00 11.97 4 GLN C N 1
ATOM 7602 C CA . GLN C 1 12 ? 101.473 87.043 68.584 1.00 12.01 4 GLN C CA 1
ATOM 7603 C C . GLN C 1 12 ? 100.880 87.352 67.192 1.00 11.00 4 GLN C C 1
ATOM 7604 O O . GLN C 1 12 ? 100.659 88.504 66.839 1.00 10.61 4 GLN C O 1
ATOM 7610 N N . LEU C 1 13 ? 100.616 86.309 66.423 1.00 10.50 5 LEU C N 1
ATOM 7611 C CA . LEU C 1 13 ? 99.912 86.474 65.151 1.00 9.96 5 LEU C CA 1
ATOM 7612 C C . LEU C 1 13 ? 98.495 86.878 65.472 1.00 9.83 5 LEU C C 1
ATOM 7613 O O . LEU C 1 13 ? 97.974 86.586 66.564 1.00 9.34 5 LEU C O 1
ATOM 7618 N N . PHE C 1 14 ? 97.832 87.517 64.518 1.00 9.84 6 PHE C N 1
ATOM 7619 C CA . PHE C 1 14 ? 96.420 87.801 64.696 1.00 9.38 6 PHE C CA 1
ATOM 7620 C C . PHE C 1 14 ? 95.649 87.127 63.611 1.00 9.37 6 PHE C C 1
ATOM 7621 O O . PHE C 1 14 ? 95.728 87.533 62.429 1.00 9.50 6 PHE C O 1
ATOM 7629 N N . ILE C 1 15 ? 94.916 86.083 63.981 1.00 9.28 7 ILE C N 1
ATOM 7630 C CA . ILE C 1 15 ? 94.220 85.236 63.004 1.00 9.44 7 ILE C CA 1
ATOM 7631 C C . ILE C 1 15 ? 92.797 85.013 63.481 1.00 9.71 7 ILE C C 1
ATOM 7632 O O . ILE C 1 15 ? 92.577 84.645 64.650 1.00 10.38 7 ILE C O 1
ATOM 7637 N N . ASP C 1 16 ? 91.842 85.262 62.586 1.00 13.99 8 ASP C N 1
ATOM 7638 C CA . ASP C 1 16 ? 90.436 85.011 62.841 1.00 13.74 8 ASP C CA 1
ATOM 7639 C C . ASP C 1 16 ? 90.003 85.654 64.152 1.00 13.50 8 ASP C C 1
ATOM 7640 O O . ASP C 1 16 ? 89.318 85.032 64.968 1.00 12.97 8 ASP C O 1
ATOM 7645 N N . GLY C 1 17 ? 90.420 86.898 64.356 1.00 12.59 9 GLY C N 1
ATOM 7646 C CA . GLY C 1 17 ? 89.966 87.666 65.504 1.00 12.60 9 GLY C CA 1
ATOM 7647 C C . GLY C 1 17 ? 90.642 87.468 66.834 1.00 12.67 9 GLY C C 1
ATOM 7648 O O . GLY C 1 17 ? 90.212 88.064 67.833 1.00 13.38 9 GLY C O 1
ATOM 7649 N N . ARG C 1 18 ? 91.681 86.640 66.882 1.00 12.49 10 ARG C N 1
ATOM 7650 C CA . ARG C 1 18 ? 92.385 86.318 68.116 1.00 12.58 10 ARG C CA 1
ATOM 7651 C C . ARG C 1 18 ? 93.897 86.408 67.914 1.00 12.18 10 ARG C C 1
ATOM 7652 O O . ARG C 1 18 ? 94.424 86.142 66.825 1.00 11.59 10 ARG C O 1
ATOM 7654 N N . PHE C 1 19 ? 94.584 86.789 68.971 1.00 12.11 11 PHE C N 1
ATOM 7655 C CA . PHE C 1 19 ? 96.022 86.673 69.016 1.00 12.26 11 PHE C CA 1
ATOM 7656 C C . PHE C 1 19 ? 96.423 85.225 69.351 1.00 12.71 11 PHE C C 1
ATOM 7657 O O . PHE C 1 19 ? 96.018 84.689 70.386 1.00 12.71 11 PHE C O 1
ATOM 7665 N N . VAL C 1 20 ? 97.240 84.615 68.498 1.00 12.65 12 VAL C N 1
ATOM 7666 C CA . VAL C 1 20 ? 97.640 83.221 68.659 1.00 13.27 12 VAL C CA 1
ATOM 7667 C C . VAL C 1 20 ? 99.120 82.994 68.367 1.00 13.41 12 VAL C C 1
ATOM 7668 O O . VAL C 1 20 ? 99.741 83.727 67.576 1.00 12.67 12 VAL C O 1
ATOM 7672 N N . ASP C 1 21 ? 99.662 81.930 68.954 1.00 13.83 13 ASP C N 1
ATOM 7673 C CA . ASP C 1 21 ? 101.014 81.529 68.628 1.00 14.36 13 ASP C CA 1
ATOM 7674 C C . ASP C 1 21 ? 101.019 80.931 67.220 1.00 14.02 13 ASP C C 1
ATOM 7675 O O . ASP C 1 21 ? 99.979 80.529 66.686 1.00 13.93 13 ASP C O 1
ATOM 7680 N N . ALA C 1 22 ? 102.200 80.866 66.638 1.00 13.82 14 ALA C N 1
ATOM 7681 C CA . ALA C 1 22 ? 102.408 80.193 65.366 1.00 13.82 14 ALA C CA 1
ATOM 7682 C C . ALA C 1 22 ? 102.276 78.671 65.529 1.00 14.44 14 ALA C C 1
ATOM 7683 O O . ALA C 1 22 ? 102.629 78.118 66.560 1.00 14.56 14 ALA C O 1
ATOM 7685 N N . VAL C 1 23 ? 101.807 78.009 64.483 1.00 14.62 15 VAL C N 1
ATOM 7686 C CA . VAL C 1 23 ? 101.636 76.568 64.466 1.00 15.38 15 VAL C CA 1
ATOM 7687 C C . VAL C 1 23 ? 102.913 75.826 64.916 1.00 15.85 15 VAL C C 1
ATOM 7688 O O . VAL C 1 23 ? 102.831 74.940 65.772 1.00 16.06 15 VAL C O 1
ATOM 7692 N N . ASP C 1 24 ? 104.073 76.173 64.364 1.00 15.54 16 ASP C N 1
ATOM 7693 C CA . ASP C 1 24 ? 105.324 75.483 64.758 1.00 16.21 16 ASP C CA 1
ATOM 7694 C C . ASP C 1 24 ? 105.958 76.097 66.007 1.00 15.85 16 ASP C C 1
ATOM 7695 O O . ASP C 1 24 ? 107.025 75.677 66.406 1.00 15.98 16 ASP C O 1
ATOM 7700 N N . ARG C 1 25 ? 105.313 77.092 66.608 1.00 15.26 17 ARG C N 1
ATOM 7701 C CA . ARG C 1 25 ? 105.751 77.674 67.868 1.00 15.40 17 ARG C CA 1
ATOM 7702 C C . ARG C 1 25 ? 107.092 78.427 67.743 1.00 15.27 17 ARG C C 1
ATOM 7703 O O . ARG C 1 25 ? 107.741 78.714 68.729 1.00 15.42 17 ARG C O 1
ATOM 7705 N N . GLY C 1 26 ? 107.466 78.814 66.536 1.00 14.95 18 GLY C N 1
ATOM 7706 C CA . GLY C 1 26 ? 108.679 79.613 66.354 1.00 14.97 18 GLY C CA 1
ATOM 7707 C C . GLY C 1 26 ? 108.499 81.069 66.757 1.00 14.45 18 GLY C C 1
ATOM 7708 O O . GLY C 1 26 ? 107.382 81.585 66.799 1.00 13.69 18 GLY C O 1
ATOM 7709 N N . THR C 1 27 ? 109.618 81.722 67.055 1.00 14.58 19 THR C N 1
ATOM 7710 C CA . THR C 1 27 ? 109.614 83.134 67.375 1.00 14.47 19 THR C CA 1
ATOM 7711 C C . THR C 1 27 ? 110.744 83.814 66.627 1.00 14.38 19 THR C C 1
ATOM 7712 O O . THR C 1 27 ? 111.669 83.162 66.113 1.00 14.47 19 THR C O 1
ATOM 7716 N N . ILE C 1 28 ? 110.662 85.138 66.621 1.00 13.78 20 ILE C N 1
ATOM 7717 C CA . ILE C 1 28 ? 111.652 86.022 66.041 1.00 13.60 20 ILE C CA 1
ATOM 7718 C C . ILE C 1 28 ? 111.931 87.119 67.058 1.00 13.22 20 ILE C C 1
ATOM 7719 O O . ILE C 1 28 ? 111.007 87.663 67.662 1.00 12.74 20 ILE C O 1
ATOM 7724 N N . ASP C 1 29 ? 113.216 87.417 67.270 1.00 13.36 21 ASP C N 1
ATOM 7725 C CA . ASP C 1 29 ? 113.626 88.483 68.169 1.00 13.54 21 ASP C CA 1
ATOM 7726 C C . ASP C 1 29 ? 113.483 89.819 67.484 1.00 13.00 21 ASP C C 1
ATOM 7727 O O . ASP C 1 29 ? 113.978 90.010 66.350 1.00 12.78 21 ASP C O 1
ATOM 7732 N N . VAL C 1 30 ? 112.825 90.743 68.166 1.00 12.56 22 VAL C N 1
ATOM 7733 C CA . VAL C 1 30 ? 112.688 92.115 67.671 1.00 12.25 22 VAL C CA 1
ATOM 7734 C C . VAL C 1 30 ? 113.660 93.046 68.397 1.00 12.31 22 VAL C C 1
ATOM 7735 O O . VAL C 1 30 ? 113.638 93.140 69.647 1.00 12.36 22 VAL C O 1
ATOM 7739 N N . LEU C 1 31 ? 114.515 93.713 67.619 1.00 12.02 23 LEU C N 1
ATOM 7740 C CA . LEU C 1 31 ? 115.616 94.513 68.171 1.00 12.44 23 LEU C CA 1
ATOM 7741 C C . LEU C 1 31 ? 115.322 96.019 68.151 1.00 12.23 23 LEU C C 1
ATOM 7742 O O . LEU C 1 31 ? 114.631 96.537 67.277 1.00 12.21 23 LEU C O 1
ATOM 7747 N N . ASN C 1 32 ? 115.815 96.707 69.164 1.00 12.24 24 ASN C N 1
ATOM 7748 C CA . ASN C 1 32 ? 115.797 98.163 69.224 1.00 12.06 24 ASN C CA 1
ATOM 7749 C C . ASN C 1 32 ? 117.062 98.686 68.555 1.00 11.73 24 ASN C C 1
ATOM 7750 O O . ASN C 1 32 ? 118.163 98.447 69.074 1.00 11.85 24 ASN C O 1
ATOM 7755 N N . PRO C 1 33 ? 116.923 99.433 67.427 1.00 11.18 25 PRO C N 1
ATOM 7756 C CA . PRO C 1 33 ? 118.123 99.851 66.679 1.00 11.22 25 PRO C CA 1
ATOM 7757 C C . PRO C 1 33 ? 118.998 100.895 67.363 1.00 11.50 25 PRO C C 1
ATOM 7758 O O . PRO C 1 33 ? 120.097 101.167 66.884 1.00 11.30 25 PRO C O 1
ATOM 7762 N N . HIS C 1 34 ? 118.545 101.447 68.483 1.00 11.65 26 HIS C N 1
ATOM 7763 C CA . HIS C 1 34 ? 119.357 102.408 69.238 1.00 12.09 26 HIS C CA 1
ATOM 7764 C C . HIS C 1 34 ? 120.516 101.729 69.960 1.00 12.83 26 HIS C C 1
ATOM 7765 O O . HIS C 1 34 ? 121.561 102.343 70.171 1.00 12.73 26 HIS C O 1
ATOM 7772 N N . ASP C 1 35 ? 120.289 100.487 70.384 1.00 13.33 27 ASP C N 1
ATOM 7773 C CA . ASP C 1 35 ? 121.284 99.761 71.175 1.00 14.26 27 ASP C CA 1
ATOM 7774 C C . ASP C 1 35 ? 121.400 98.281 70.917 1.00 14.53 27 ASP C C 1
ATOM 7775 O O . ASP C 1 35 ? 122.140 97.625 71.616 1.00 14.97 27 ASP C O 1
ATOM 7780 N N . GLY C 1 36 ? 120.702 97.752 69.924 1.00 14.78 28 GLY C N 1
ATOM 7781 C CA . GLY C 1 36 ? 120.707 96.299 69.633 1.00 15.18 28 GLY C CA 1
ATOM 7782 C C . GLY C 1 36 ? 120.084 95.356 70.664 1.00 15.76 28 GLY C C 1
ATOM 7783 O O . GLY C 1 36 ? 120.259 94.146 70.563 1.00 16.61 28 GLY C O 1
ATOM 7784 N N . SER C 1 37 ? 119.337 95.878 71.625 1.00 15.89 29 SER C N 1
ATOM 7785 C CA . SER C 1 37 ? 118.754 95.046 72.655 1.00 16.42 29 SER C CA 1
ATOM 7786 C C . SER C 1 37 ? 117.472 94.406 72.130 1.00 16.00 29 SER C C 1
ATOM 7787 O O . SER C 1 37 ? 116.848 94.910 71.197 1.00 15.67 29 SER C O 1
ATOM 7790 N N . VAL C 1 38 ? 117.093 93.290 72.742 1.00 15.83 30 VAL C N 1
ATOM 7791 C CA . VAL C 1 38 ? 115.886 92.582 72.340 1.00 15.28 30 VAL C CA 1
ATOM 7792 C C . VAL C 1 38 ? 114.701 93.236 73.023 1.00 14.77 30 VAL C C 1
ATOM 7793 O O . VAL C 1 38 ? 114.580 93.181 74.250 1.00 14.93 30 VAL C O 1
ATOM 7797 N N . ILE C 1 39 ? 113.806 93.836 72.237 1.00 13.88 31 ILE C N 1
ATOM 7798 C CA . ILE C 1 39 ? 112.617 94.431 72.785 1.00 13.70 31 ILE C CA 1
ATOM 7799 C C . ILE C 1 39 ? 111.702 93.296 73.267 1.00 13.90 31 ILE C C 1
ATOM 7800 O O . ILE C 1 39 ? 111.172 93.329 74.363 1.00 13.80 31 ILE C O 1
ATOM 7805 N N . THR C 1 40 ? 111.486 92.322 72.404 1.00 13.74 32 THR C N 1
ATOM 7806 C CA . THR C 1 40 ? 110.591 91.211 72.681 1.00 13.99 32 THR C CA 1
ATOM 7807 C C . THR C 1 40 ? 110.783 90.134 71.621 1.00 14.15 32 THR C C 1
ATOM 7808 O O . THR C 1 40 ? 111.490 90.339 70.637 1.00 13.85 32 THR C O 1
ATOM 7812 N N . LYS C 1 41 ? 110.196 88.978 71.850 1.00 14.67 33 LYS C N 1
ATOM 7813 C CA . LYS C 1 41 ? 110.085 87.967 70.805 1.00 15.30 33 LYS C CA 1
ATOM 7814 C C . LYS C 1 41 ? 108.680 88.003 70.238 1.00 14.61 33 LYS C C 1
ATOM 7815 O O . LYS C 1 41 ? 107.725 88.131 70.998 1.00 15.19 33 LYS C O 1
ATOM 7821 N N . ILE C 1 42 ? 108.539 87.889 68.919 1.00 13.68 34 ILE C N 1
ATOM 7822 C CA . ILE C 1 42 ? 107.215 87.753 68.313 1.00 12.86 34 ILE C CA 1
ATOM 7823 C C . ILE C 1 42 ? 106.973 86.350 67.810 1.00 12.76 34 ILE C C 1
ATOM 7824 O O . ILE C 1 42 ? 107.908 85.636 67.489 1.00 13.00 34 ILE C O 1
ATOM 7829 N N . ALA C 1 43 ? 105.706 85.963 67.690 1.00 12.37 35 ALA C N 1
ATOM 7830 C CA . ALA C 1 43 ? 105.388 84.717 67.010 1.00 12.23 35 ALA C CA 1
ATOM 7831 C C . ALA C 1 43 ? 105.831 84.839 65.541 1.00 11.87 35 ALA C C 1
ATOM 7832 O O . ALA C 1 43 ? 105.689 85.894 64.943 1.00 11.35 35 ALA C O 1
ATOM 7834 N N . ALA C 1 44 ? 106.400 83.768 64.995 1.00 11.88 36 ALA C N 1
ATOM 7835 C CA . ALA C 1 44 ? 106.925 83.778 63.628 1.00 11.91 36 ALA C CA 1
ATOM 7836 C C . ALA C 1 44 ? 106.058 82.922 62.696 1.00 11.90 36 ALA C C 1
ATOM 7837 O O . ALA C 1 44 ? 106.079 81.697 62.758 1.00 12.18 36 ALA C O 1
ATOM 7839 N N . ALA C 1 45 ? 105.264 83.573 61.859 1.00 11.51 37 ALA C N 1
ATOM 7840 C CA . ALA C 1 45 ? 104.371 82.881 60.961 1.00 11.37 37 ALA C CA 1
ATOM 7841 C C . ALA C 1 45 ? 105.158 82.117 59.917 1.00 11.49 37 ALA C C 1
ATOM 7842 O O . ALA C 1 45 ? 106.149 82.626 59.393 1.00 11.25 37 ALA C O 1
ATOM 7844 N N . THR C 1 46 ? 104.701 80.908 59.614 1.00 11.62 38 THR C N 1
ATOM 7845 C CA . THR C 1 46 ? 105.187 80.140 58.492 1.00 11.80 38 THR C CA 1
ATOM 7846 C C . THR C 1 46 ? 104.021 79.807 57.550 1.00 11.93 38 THR C C 1
ATOM 7847 O O . THR C 1 46 ? 102.904 80.355 57.690 1.00 11.61 38 THR C O 1
ATOM 7851 N N . ALA C 1 47 ? 104.276 78.955 56.559 1.00 12.08 39 ALA C N 1
ATOM 7852 C CA . ALA C 1 47 ? 103.270 78.686 55.552 1.00 12.01 39 ALA C CA 1
ATOM 7853 C C . ALA C 1 47 ? 101.939 78.230 56.175 1.00 12.02 39 ALA C C 1
ATOM 7854 O O . ALA C 1 47 ? 100.875 78.670 55.743 1.00 11.62 39 ALA C O 1
ATOM 7856 N N . ALA C 1 48 ? 102.002 77.367 57.184 1.00 12.28 40 ALA C N 1
ATOM 7857 C CA . ALA C 1 48 ? 100.772 76.833 57.796 1.00 12.54 40 ALA C CA 1
ATOM 7858 C C . ALA C 1 48 ? 99.932 77.933 58.450 1.00 12.18 40 ALA C C 1
ATOM 7859 O O . ALA C 1 48 ? 98.722 77.860 58.459 1.00 11.91 40 ALA C O 1
ATOM 7861 N N . ASP C 1 49 ? 100.595 78.937 59.020 1.00 12.20 41 ASP C N 1
ATOM 7862 C CA . ASP C 1 49 ? 99.887 80.059 59.624 1.00 12.03 41 ASP C CA 1
ATOM 7863 C C . ASP C 1 49 ? 99.264 80.931 58.564 1.00 11.43 41 ASP C C 1
ATOM 7864 O O . ASP C 1 49 ? 98.164 81.421 58.746 1.00 11.09 41 ASP C O 1
ATOM 7869 N N . VAL C 1 50 ? 99.980 81.155 57.469 1.00 11.21 42 VAL C N 1
ATOM 7870 C CA . VAL C 1 50 ? 99.407 81.869 56.328 1.00 10.98 42 VAL C CA 1
ATOM 7871 C C . VAL C 1 50 ? 98.150 81.152 55.832 1.00 11.05 42 VAL C C 1
ATOM 7872 O O . VAL C 1 50 ? 97.163 81.800 55.527 1.00 10.63 42 VAL C O 1
ATOM 7876 N N . ASP C 1 51 ? 98.185 79.816 55.789 1.00 11.52 43 ASP C N 1
ATOM 7877 C CA . ASP C 1 51 ? 97.018 79.041 55.393 1.00 11.86 43 ASP C CA 1
ATOM 7878 C C . ASP C 1 51 ? 95.827 79.285 56.312 1.00 11.62 43 ASP C C 1
ATOM 7879 O O . ASP C 1 51 ? 94.724 79.517 55.851 1.00 11.58 43 ASP C O 1
ATOM 7884 N N . LEU C 1 52 ? 96.056 79.273 57.611 1.00 11.45 44 LEU C N 1
ATOM 7885 C CA . LEU C 1 52 ? 94.983 79.549 58.566 1.00 11.43 44 LEU C CA 1
ATOM 7886 C C . LEU C 1 52 ? 94.410 80.969 58.395 1.00 10.81 44 LEU C C 1
ATOM 7887 O O . LEU C 1 52 ? 93.205 81.202 58.555 1.00 10.70 44 LEU C O 1
ATOM 7892 N N . ALA C 1 53 ? 95.290 81.917 58.090 1.00 10.36 45 ALA C N 1
ATOM 7893 C CA . ALA C 1 53 ? 94.900 83.318 57.917 1.00 10.06 45 ALA C CA 1
ATOM 7894 C C . ALA C 1 53 ? 94.077 83.487 56.649 1.00 9.94 45 ALA C C 1
ATOM 7895 O O . ALA C 1 53 ? 93.019 84.134 56.656 1.00 9.64 45 ALA C O 1
ATOM 7897 N N . VAL C 1 54 ? 94.527 82.869 55.572 1.00 10.27 46 VAL C N 1
ATOM 7898 C CA . VAL C 1 54 ? 93.759 82.878 54.317 1.00 10.60 46 VAL C CA 1
ATOM 7899 C C . VAL C 1 54 ? 92.393 82.192 54.497 1.00 11.40 46 VAL C C 1
ATOM 7900 O O . VAL C 1 54 ? 91.369 82.694 54.008 1.00 11.59 46 VAL C O 1
ATOM 7904 N N . ASP C 1 55 ? 92.374 81.073 55.199 1.00 12.66 47 ASP C N 1
ATOM 7905 C CA . ASP C 1 55 ? 91.116 80.358 55.482 1.00 13.73 47 ASP C CA 1
ATOM 7906 C C . ASP C 1 55 ? 90.154 81.305 56.227 1.00 13.00 47 ASP C C 1
ATOM 7907 O O . ASP C 1 55 ? 88.974 81.374 55.902 1.00 12.56 47 ASP C O 1
ATOM 7912 N N . ALA C 1 56 ? 90.666 82.010 57.240 1.00 12.31 48 ALA C N 1
ATOM 7913 C CA . ALA C 1 56 ? 89.835 82.912 58.036 1.00 11.97 48 ALA C CA 1
ATOM 7914 C C . ALA C 1 56 ? 89.310 84.075 57.190 1.00 11.42 48 ALA C C 1
ATOM 7915 O O . ALA C 1 56 ? 88.141 84.439 57.289 1.00 11.40 48 ALA C O 1
ATOM 7917 N N . ALA C 1 57 ? 90.178 84.653 56.368 1.00 10.91 49 ALA C N 1
ATOM 7918 C CA . ALA C 1 57 ? 89.789 85.716 55.455 1.00 10.62 49 ALA C CA 1
ATOM 7919 C C . ALA C 1 57 ? 88.756 85.218 54.436 1.00 10.93 49 ALA C C 1
ATOM 7920 O O . ALA C 1 57 ? 87.862 85.965 54.025 1.00 10.58 49 ALA C O 1
ATOM 7922 N N . THR C 1 58 ? 88.907 83.961 54.006 1.00 11.30 50 THR C N 1
ATOM 7923 C CA . THR C 1 58 ? 87.996 83.387 53.028 1.00 11.63 50 THR C CA 1
ATOM 7924 C C . THR C 1 58 ? 86.596 83.224 53.647 1.00 12.23 50 THR C C 1
ATOM 7925 O O . THR C 1 58 ? 85.578 83.612 53.043 1.00 12.11 50 THR C O 1
ATOM 7929 N N . ARG C 1 59 ? 86.553 82.685 54.857 1.00 12.73 51 ARG C N 1
ATOM 7930 C CA . ARG C 1 59 ? 85.290 82.532 55.581 1.00 13.41 51 ARG C CA 1
ATOM 7931 C C . ARG C 1 59 ? 84.595 83.888 55.840 1.00 12.81 51 ARG C C 1
ATOM 7932 O O . ARG C 1 59 ? 83.379 83.986 55.735 1.00 12.89 51 ARG C O 1
ATOM 7940 N N . ALA C 1 60 ? 85.369 84.925 56.154 1.00 12.06 52 ALA C N 1
ATOM 7941 C CA . ALA C 1 60 ? 84.791 86.231 56.498 1.00 11.51 52 ALA C CA 1
ATOM 7942 C C . ALA C 1 60 ? 84.350 87.051 55.280 1.00 11.03 52 ALA C C 1
ATOM 7943 O O . ALA C 1 60 ? 83.600 88.009 55.429 1.00 10.84 52 ALA C O 1
ATOM 7945 N N . PHE C 1 61 ? 84.867 86.721 54.104 1.00 10.86 53 PHE C N 1
ATOM 7946 C CA . PHE C 1 61 ? 84.701 87.556 52.935 1.00 10.82 53 PHE C CA 1
ATOM 7947 C C . PHE C 1 61 ? 83.225 87.750 52.550 1.00 10.94 53 PHE C C 1
ATOM 7948 O O . PHE C 1 61 ? 82.817 88.873 52.302 1.00 10.27 53 PHE C O 1
ATOM 7956 N N . PRO C 1 62 ? 82.413 86.663 52.541 1.00 11.50 54 PRO C N 1
ATOM 7957 C CA . PRO C 1 62 ? 81.046 86.921 52.072 1.00 11.41 54 PRO C CA 1
ATOM 7958 C C . PRO C 1 62 ? 80.286 87.948 52.928 1.00 11.32 54 PRO C C 1
ATOM 7959 O O . PRO C 1 62 ? 79.674 88.864 52.380 1.00 10.97 54 PRO C O 1
ATOM 7963 N N . ALA C 1 63 ? 80.344 87.823 54.251 1.00 11.32 55 ALA C N 1
ATOM 7964 C CA . ALA C 1 63 ? 79.652 88.795 55.109 1.00 11.27 55 ALA C CA 1
ATOM 7965 C C . ALA C 1 63 ? 80.286 90.190 55.057 1.00 10.76 55 ALA C C 1
ATOM 7966 O O . ALA C 1 63 ? 79.607 91.208 55.190 1.00 11.05 55 ALA C O 1
ATOM 7968 N N . TRP C 1 64 ? 81.590 90.248 54.888 1.00 10.43 56 TRP C N 1
ATOM 7969 C CA . TRP C 1 64 ? 82.285 91.558 54.824 1.00 10.11 56 TRP C CA 1
ATOM 7970 C C . TRP C 1 64 ? 81.954 92.305 53.536 1.00 10.35 56 TRP C C 1
ATOM 7971 O O . TRP C 1 64 ? 81.630 93.505 53.550 1.00 10.29 56 TRP C O 1
ATOM 7982 N N . SER C 1 65 ? 81.989 91.590 52.420 1.00 10.70 57 SER C N 1
ATOM 7983 C CA . SER C 1 65 ? 81.612 92.200 51.164 1.00 10.99 57 SER C CA 1
ATOM 7984 C C . SER C 1 65 ? 80.092 92.531 51.076 1.00 11.66 57 SER C C 1
ATOM 7985 O O . SER C 1 65 ? 79.704 93.504 50.424 1.00 11.38 57 SER C O 1
ATOM 7988 N N . ALA C 1 66 ? 79.257 91.737 51.733 1.00 12.74 58 ALA C N 1
ATOM 7989 C CA . ALA C 1 66 ? 77.809 91.978 51.757 1.00 13.80 58 ALA C CA 1
ATOM 7990 C C . ALA C 1 66 ? 77.395 93.138 52.687 1.00 14.54 58 ALA C C 1
ATOM 7991 O O . ALA C 1 66 ? 76.309 93.715 52.519 1.00 14.92 58 ALA C O 1
ATOM 7993 N N . MET C 1 67 ? 78.244 93.444 53.669 1.00 14.75 59 MET C N 1
ATOM 7994 C CA . MET C 1 67 ? 78.050 94.594 54.560 1.00 15.56 59 MET C CA 1
ATOM 7995 C C . MET C 1 67 ? 77.865 95.872 53.697 1.00 14.10 59 MET C C 1
ATOM 7996 O O . MET C 1 67 ? 78.609 96.071 52.738 1.00 13.64 59 MET C O 1
ATOM 8001 N N . PRO C 1 68 ? 76.886 96.723 54.027 1.00 13.14 60 PRO C N 1
ATOM 8002 C CA . PRO C 1 68 ? 76.790 98.009 53.339 1.00 12.37 60 PRO C CA 1
ATOM 8003 C C . PRO C 1 68 ? 78.111 98.758 53.372 1.00 11.40 60 PRO C C 1
ATOM 8004 O O . PRO C 1 68 ? 78.805 98.770 54.413 1.00 10.42 60 PRO C O 1
ATOM 8008 N N . ALA C 1 69 ? 78.486 99.358 52.243 1.00 10.33 61 ALA C N 1
ATOM 8009 C CA . ALA C 1 69 ? 79.745 100.103 52.169 1.00 9.90 61 ALA C CA 1
ATOM 8010 C C . ALA C 1 69 ? 79.884 101.158 53.277 1.00 9.86 61 ALA C C 1
ATOM 8011 O O . ALA C 1 69 ? 80.975 101.348 53.838 1.00 9.89 61 ALA C O 1
ATOM 8013 N N . ALA C 1 70 ? 78.802 101.852 53.596 1.00 9.94 62 ALA C N 1
ATOM 8014 C CA . ALA C 1 70 ? 78.830 102.796 54.706 1.00 10.26 62 ALA C CA 1
ATOM 8015 C C . ALA C 1 70 ? 79.233 102.178 56.069 1.00 10.59 62 ALA C C 1
ATOM 8016 O O . ALA C 1 70 ? 79.870 102.849 56.874 1.00 10.83 62 ALA C O 1
ATOM 8018 N N A GLU C 1 71 ? 78.875 100.925 56.310 0.50 10.78 63 GLU C N 1
ATOM 8019 N N B GLU C 1 71 ? 78.846 100.923 56.315 0.50 10.77 63 GLU C N 1
ATOM 8020 C CA A GLU C 1 71 ? 79.200 100.264 57.572 0.50 11.10 63 GLU C CA 1
ATOM 8021 C CA B GLU C 1 71 ? 79.169 100.212 57.570 0.50 11.09 63 GLU C CA 1
ATOM 8022 C C A GLU C 1 71 ? 80.673 99.810 57.610 0.50 10.72 63 GLU C C 1
ATOM 8023 C C B GLU C 1 71 ? 80.662 99.808 57.607 0.50 10.71 63 GLU C C 1
ATOM 8024 O O A GLU C 1 71 ? 81.315 99.878 58.652 0.50 10.60 63 GLU C O 1
ATOM 8025 O O B GLU C 1 71 ? 81.303 99.906 58.647 0.50 10.59 63 GLU C O 1
ATOM 8036 N N . ARG C 1 72 ? 81.220 99.400 56.466 1.00 10.35 64 ARG C N 1
ATOM 8037 C CA . ARG C 1 72 ? 82.669 99.183 56.350 1.00 10.08 64 ARG C CA 1
ATOM 8038 C C . ARG C 1 72 ? 83.390 100.514 56.601 1.00 9.60 64 ARG C C 1
ATOM 8039 O O . ARG C 1 72 ? 84.369 100.594 57.351 1.00 8.98 64 ARG C O 1
ATOM 8047 N N . GLY C 1 73 ? 82.871 101.570 55.981 1.00 9.36 65 GLY C N 1
ATOM 8048 C CA . GLY C 1 73 ? 83.459 102.903 56.147 1.00 9.23 65 GLY C CA 1
ATOM 8049 C C . GLY C 1 73 ? 83.452 103.383 57.589 1.00 9.51 65 GLY C C 1
ATOM 8050 O O . GLY C 1 73 ? 84.432 103.917 58.071 1.00 9.11 65 GLY C O 1
ATOM 8051 N N . ARG C 1 74 ? 82.349 103.179 58.287 1.00 10.04 66 ARG C N 1
ATOM 8052 C CA . ARG C 1 74 ? 82.253 103.595 59.669 1.00 11.03 66 ARG C CA 1
ATOM 8053 C C . ARG C 1 74 ? 83.335 102.943 60.520 1.00 10.28 66 ARG C C 1
ATOM 8054 O O . ARG C 1 74 ? 83.889 103.592 61.429 1.00 10.18 66 ARG C O 1
ATOM 8062 N N . LEU C 1 75 ? 83.622 101.661 60.263 1.00 9.60 67 LEU C N 1
ATOM 8063 C CA . LEU C 1 75 ? 84.685 100.969 61.026 1.00 9.25 67 LEU C CA 1
ATOM 8064 C C . LEU C 1 75 ? 86.031 101.660 60.835 1.00 8.71 67 LEU C C 1
ATOM 8065 O O . LEU C 1 75 ? 86.768 101.880 61.794 1.00 8.57 67 LEU C O 1
ATOM 8070 N N . LEU C 1 76 ? 86.328 102.025 59.595 1.00 8.29 68 LEU C N 1
ATOM 8071 C CA . LEU C 1 76 ? 87.568 102.715 59.295 1.00 8.04 68 LEU C CA 1
ATOM 8072 C C . LEU C 1 76 ? 87.635 104.081 59.925 1.00 8.13 68 LEU C C 1
ATOM 8073 O O . LEU C 1 76 ? 88.695 104.516 60.406 1.00 7.72 68 LEU C O 1
ATOM 8078 N N . LEU C 1 77 ? 86.497 104.778 59.941 1.00 8.58 69 LEU C N 1
ATOM 8079 C CA . LEU C 1 77 ? 86.426 106.081 60.622 1.00 8.95 69 LEU C CA 1
ATOM 8080 C C . LEU C 1 77 ? 86.706 105.929 62.125 1.00 9.53 69 LEU C C 1
ATOM 8081 O O . LEU C 1 77 ? 87.453 106.724 62.725 1.00 9.40 69 LEU C O 1
ATOM 8086 N N . ARG C 1 78 ? 86.095 104.920 62.751 1.00 9.97 70 ARG C N 1
ATOM 8087 C CA . ARG C 1 78 ? 86.311 104.681 64.175 1.00 10.70 70 ARG C CA 1
ATOM 8088 C C . ARG C 1 78 ? 87.764 104.336 64.422 1.00 10.21 70 ARG C C 1
ATOM 8089 O O . ARG C 1 78 ? 88.335 104.708 65.427 1.00 10.38 70 ARG C O 1
ATOM 8097 N N . LEU C 1 79 ? 88.374 103.606 63.503 1.00 9.72 71 LEU C N 1
ATOM 8098 C CA . LEU C 1 79 ? 89.775 103.212 63.689 1.00 9.38 71 LEU C CA 1
ATOM 8099 C C . LEU C 1 79 ? 90.671 104.430 63.645 1.00 9.24 71 LEU C C 1
ATOM 8100 O O . LEU C 1 79 ? 91.607 104.534 64.428 1.00 8.94 71 LEU C O 1
ATOM 8105 N N . ALA C 1 80 ? 90.388 105.349 62.720 1.00 8.99 72 ALA C N 1
ATOM 8106 C CA . ALA C 1 80 ? 91.183 106.582 62.616 1.00 9.11 72 ALA C CA 1
ATOM 8107 C C . ALA C 1 80 ? 91.127 107.363 63.921 1.00 9.52 72 ALA C C 1
ATOM 8108 O O . ALA C 1 80 ? 92.129 107.892 64.366 1.00 9.45 72 ALA C O 1
ATOM 8110 N N . ASP C 1 81 ? 89.944 107.445 64.512 1.00 10.12 73 ASP C N 1
ATOM 8111 C CA . ASP C 1 81 ? 89.790 108.139 65.787 1.00 10.79 73 ASP C CA 1
ATOM 8112 C C . ASP C 1 81 ? 90.547 107.427 66.919 1.00 10.51 73 ASP C C 1
ATOM 8113 O O . ASP C 1 81 ? 91.173 108.086 67.755 1.00 10.62 73 ASP C O 1
ATOM 8118 N N . ALA C 1 82 ? 90.485 106.103 66.939 1.00 10.01 74 ALA C N 1
ATOM 8119 C CA . ALA C 1 82 ? 91.186 105.309 67.939 1.00 10.01 74 ALA C CA 1
ATOM 8120 C C . ALA C 1 82 ? 92.706 105.488 67.836 1.00 9.75 74 ALA C C 1
ATOM 8121 O O . ALA C 1 82 ? 93.398 105.593 68.855 1.00 9.62 74 ALA C O 1
ATOM 8123 N N . ILE C 1 83 ? 93.216 105.510 66.604 1.00 9.36 75 ILE C N 1
ATOM 8124 C CA . ILE C 1 83 ? 94.642 105.747 66.360 1.00 9.42 75 ILE C CA 1
ATOM 8125 C C . ILE C 1 83 ? 95.055 107.110 66.904 1.00 9.80 75 ILE C C 1
ATOM 8126 O O . ILE C 1 83 ? 96.065 107.215 67.574 1.00 9.86 75 ILE C O 1
ATOM 8131 N N . GLU C 1 84 ? 94.263 108.139 66.628 1.00 10.24 76 GLU C N 1
ATOM 8132 C CA . GLU C 1 84 ? 94.567 109.482 67.138 1.00 10.84 76 GLU C CA 1
ATOM 8133 C C . GLU C 1 84 ? 94.529 109.537 68.665 1.00 10.75 76 GLU C C 1
ATOM 8134 O O . GLU C 1 84 ? 95.416 110.165 69.276 1.00 10.48 76 GLU C O 1
ATOM 8140 N N . ALA C 1 85 ? 93.571 108.840 69.266 1.00 10.41 77 ALA C N 1
ATOM 8141 C CA . ALA C 1 85 ? 93.469 108.827 70.736 1.00 10.75 77 ALA C CA 1
ATOM 8142 C C . ALA C 1 85 ? 94.678 108.148 71.381 1.00 10.58 77 ALA C C 1
ATOM 8143 O O . ALA C 1 85 ? 95.043 108.437 72.530 1.00 11.50 77 ALA C O 1
ATOM 8145 N N . ASN C 1 86 ? 95.293 107.246 70.644 1.00 10.13 78 ASN C N 1
ATOM 8146 C CA . ASN C 1 86 ? 96.492 106.519 71.057 1.00 9.96 78 ASN C CA 1
ATOM 8147 C C . ASN C 1 86 ? 97.793 106.989 70.396 1.00 9.69 78 ASN C C 1
ATOM 8148 O O . ASN C 1 86 ? 98.737 106.216 70.279 1.00 9.38 78 ASN C O 1
ATOM 8153 N N . THR C 1 87 ? 97.853 108.266 70.027 1.00 9.67 79 THR C N 1
ATOM 8154 C CA . THR C 1 87 ? 99.003 108.822 69.325 1.00 9.70 79 THR C CA 1
ATOM 8155 C C . THR C 1 87 ? 100.288 108.606 70.116 1.00 9.87 79 THR C C 1
ATOM 8156 O O . THR C 1 87 ? 101.266 108.120 69.573 1.00 9.60 79 THR C O 1
ATOM 8160 N N . GLU C 1 88 ? 100.291 108.936 71.395 1.00 10.23 80 GLU C N 1
ATOM 8161 C CA . GLU C 1 88 ? 101.563 108.910 72.125 1.00 10.59 80 GLU C CA 1
ATOM 8162 C C . GLU C 1 88 ? 102.141 107.519 72.216 1.00 10.50 80 GLU C C 1
ATOM 8163 O O . GLU C 1 88 ? 103.339 107.327 71.983 1.00 10.51 80 GLU C O 1
ATOM 8169 N N . ALA C 1 89 ? 101.310 106.554 72.612 1.00 10.37 81 ALA C N 1
ATOM 8170 C CA . ALA C 1 89 ? 101.763 105.170 72.777 1.00 10.23 81 ALA C CA 1
ATOM 8171 C C . ALA C 1 89 ? 102.127 104.519 71.449 1.00 9.76 81 ALA C C 1
ATOM 8172 O O . ALA C 1 89 ? 103.061 103.734 71.385 1.00 9.53 81 ALA C O 1
ATOM 8174 N N . LEU C 1 90 ? 101.383 104.828 70.394 1.00 9.32 82 LEU C N 1
ATOM 8175 C CA . LEU C 1 90 ? 101.726 104.292 69.071 1.00 9.11 82 LEU C CA 1
ATOM 8176 C C . LEU C 1 90 ? 103.035 104.856 68.575 1.00 8.98 82 LEU C C 1
ATOM 8177 O O . LEU C 1 90 ? 103.847 104.129 68.023 1.00 8.91 82 LEU C O 1
ATOM 8182 N N . ALA C 1 91 ? 103.233 106.153 68.775 1.00 9.05 83 ALA C N 1
ATOM 8183 C CA . ALA C 1 91 ? 104.489 106.806 68.399 1.00 9.01 83 ALA C CA 1
ATOM 8184 C C . ALA C 1 91 ? 105.666 106.224 69.163 1.00 9.19 83 ALA C C 1
ATOM 8185 O O . ALA C 1 91 ? 106.705 105.916 68.579 1.00 8.87 83 ALA C O 1
ATOM 8187 N N . GLN C 1 92 ? 105.507 106.069 70.466 1.00 9.68 84 GLN C N 1
ATOM 8188 C CA . GLN C 1 92 ? 106.553 105.453 71.291 1.00 10.12 84 GLN C CA 1
ATOM 8189 C C . GLN C 1 92 ? 106.889 104.053 70.801 1.00 10.14 84 GLN C C 1
ATOM 8190 O O . GLN C 1 92 ? 108.070 103.692 70.701 1.00 10.01 84 GLN C O 1
ATOM 8196 N N . LEU C 1 93 ? 105.867 103.278 70.457 1.00 10.13 85 LEU C N 1
ATOM 8197 C CA . LEU C 1 93 ? 106.080 101.920 70.013 1.00 10.42 85 LEU C CA 1
ATOM 8198 C C . LEU C 1 93 ? 106.793 101.872 68.652 1.00 10.40 85 LEU C C 1
ATOM 8199 O O . LEU C 1 93 ? 107.756 101.132 68.475 1.00 10.07 85 LEU C O 1
ATOM 8204 N N . GLU C 1 94 ? 106.314 102.681 67.706 1.00 10.47 86 GLU C N 1
ATOM 8205 C CA . GLU C 1 94 ? 106.945 102.770 66.397 1.00 10.60 86 GLU C CA 1
ATOM 8206 C C . GLU C 1 94 ? 108.410 103.223 66.519 1.00 10.69 86 GLU C C 1
ATOM 8207 O O . GLU C 1 94 ? 109.274 102.608 65.897 1.00 10.52 86 GLU C O 1
ATOM 8213 N N . SER C 1 95 ? 108.693 104.251 67.321 1.00 10.70 87 SER C N 1
ATOM 8214 C CA . SER C 1 95 ? 110.077 104.719 67.499 1.00 10.97 87 SER C CA 1
ATOM 8215 C C . SER C 1 95 ? 110.975 103.659 68.114 1.00 11.26 87 SER C C 1
ATOM 8216 O O . SER C 1 95 ? 112.115 103.468 67.671 1.00 11.42 87 SER C O 1
ATOM 8219 N N . LEU C 1 96 ? 110.476 102.965 69.134 1.00 11.55 88 LEU C N 1
ATOM 8220 C CA . LEU C 1 96 ? 111.225 101.882 69.778 1.00 11.92 88 LEU C CA 1
ATOM 8221 C C . LEU C 1 96 ? 111.710 100.829 68.784 1.00 11.64 88 LEU C C 1
ATOM 8222 O O . LEU C 1 96 ? 112.870 100.439 68.785 1.00 11.41 88 LEU C O 1
ATOM 8227 N N . ASP C 1 97 ? 110.783 100.403 67.930 1.00 11.32 89 ASP C N 1
ATOM 8228 C CA . ASP C 1 97 ? 110.952 99.324 66.979 1.00 11.29 89 ASP C CA 1
ATOM 8229 C C . ASP C 1 97 ? 111.767 99.768 65.740 1.00 10.55 89 ASP C C 1
ATOM 8230 O O . ASP C 1 97 ? 112.643 99.044 65.240 1.00 10.57 89 ASP C O 1
ATOM 8235 N N . THR C 1 98 ? 111.469 100.960 65.232 1.00 9.71 90 THR C N 1
ATOM 8236 C CA . THR C 1 98 ? 112.028 101.406 63.955 1.00 9.23 90 THR C CA 1
ATOM 8237 C C . THR C 1 98 ? 113.261 102.299 64.054 1.00 9.15 90 THR C C 1
ATOM 8238 O O . THR C 1 98 ? 114.027 102.369 63.116 1.00 9.07 90 THR C O 1
ATOM 8242 N N . GLY C 1 99 ? 113.450 102.978 65.171 1.00 9.10 91 GLY C N 1
ATOM 8243 C CA . GLY C 1 99 ? 114.487 103.996 65.275 1.00 9.33 91 GLY C CA 1
ATOM 8244 C C . GLY C 1 99 ? 114.066 105.385 64.791 1.00 9.19 91 GLY C C 1
ATOM 8245 O O . GLY C 1 99 ? 114.846 106.334 64.886 1.00 9.32 91 GLY C O 1
ATOM 8246 N N . HIS C 1 100 ? 112.828 105.530 64.311 1.00 9.09 92 HIS C N 1
ATOM 8247 C CA . HIS C 1 100 ? 112.328 106.862 63.960 1.00 9.12 92 HIS C CA 1
ATOM 8248 C C . HIS C 1 100 ? 112.364 107.767 65.200 1.00 9.16 92 HIS C C 1
ATOM 8249 O O . HIS C 1 100 ? 111.850 107.388 66.263 1.00 9.00 92 HIS C O 1
ATOM 8256 N N . PRO C 1 101 ? 112.943 108.967 65.057 1.00 9.18 93 PRO C N 1
ATOM 8257 C CA . PRO C 1 101 ? 112.821 109.957 66.124 1.00 9.47 93 PRO C CA 1
ATOM 8258 C C . PRO C 1 101 ? 111.380 110.109 66.578 1.00 9.33 93 PRO C C 1
ATOM 8259 O O . PRO C 1 101 ? 110.473 110.132 65.766 1.00 9.01 93 PRO C O 1
ATOM 8263 N N . ILE C 1 102 ? 111.183 110.124 67.889 1.00 9.62 94 ILE C N 1
ATOM 8264 C CA . ILE C 1 102 ? 109.866 110.279 68.459 1.00 9.74 94 ILE C CA 1
ATOM 8265 C C . ILE C 1 102 ? 109.136 111.522 67.935 1.00 10.02 94 ILE C C 1
ATOM 8266 O O . ILE C 1 102 ? 107.916 111.531 67.827 1.00 9.71 94 ILE C O 1
ATOM 8271 N N . ARG C 1 103 ? 109.872 112.585 67.629 1.00 10.47 95 ARG C N 1
ATOM 8272 C CA . ARG C 1 103 ? 109.211 113.773 67.091 1.00 10.92 95 ARG C CA 1
ATOM 8273 C C . ARG C 1 103 ? 108.599 113.498 65.701 1.00 10.91 95 ARG C C 1
ATOM 8274 O O . ARG C 1 103 ? 107.570 114.077 65.379 1.00 10.73 95 ARG C O 1
ATOM 8282 N N . ASP C 1 104 ? 109.226 112.604 64.914 1.00 10.99 96 ASP C N 1
ATOM 8283 C CA . ASP C 1 104 ? 108.702 112.153 63.601 1.00 11.12 96 ASP C CA 1
ATOM 8284 C C . ASP C 1 104 ? 107.516 111.199 63.783 1.00 10.63 96 ASP C C 1
ATOM 8285 O O . ASP C 1 104 ? 106.532 111.273 63.046 1.00 10.08 96 ASP C O 1
ATOM 8290 N N . SER C 1 105 ? 107.622 110.238 64.703 1.00 10.47 97 SER C N 1
ATOM 8291 C CA . SER C 1 105 ? 106.520 109.312 64.828 1.00 10.34 97 SER C CA 1
ATOM 8292 C C . SER C 1 105 ? 105.281 110.031 65.355 1.00 10.08 97 SER C C 1
ATOM 8293 O O . SER C 1 105 ? 104.200 109.687 64.941 1.00 9.58 97 SER C O 1
ATOM 8296 N N . ARG C 1 106 ? 105.469 111.019 66.236 1.00 10.25 98 ARG C N 1
ATOM 8297 C CA . ARG C 1 106 ? 104.364 111.845 66.727 1.00 10.41 98 ARG C CA 1
ATOM 8298 C C . ARG C 1 106 ? 103.753 112.721 65.625 1.00 10.52 98 ARG C C 1
ATOM 8299 O O . ARG C 1 106 ? 102.532 112.802 65.487 1.00 10.24 98 ARG C O 1
ATOM 8307 N N . ALA C 1 107 ? 104.603 113.383 64.853 1.00 10.78 99 ALA C N 1
ATOM 8308 C CA . ALA C 1 107 ? 104.138 114.410 63.939 1.00 11.03 99 ALA C CA 1
ATOM 8309 C C . ALA C 1 107 ? 103.803 113.881 62.546 1.00 10.92 99 ALA C C 1
ATOM 8310 O O . ALA C 1 107 ? 103.060 114.542 61.817 1.00 10.82 99 ALA C O 1
ATOM 8312 N N . LEU C 1 108 ? 104.358 112.730 62.165 1.00 10.63 100 LEU C N 1
ATOM 8313 C CA . LEU C 1 108 ? 104.230 112.242 60.798 1.00 10.71 100 LEU C CA 1
ATOM 8314 C C . LEU C 1 108 ? 103.670 110.827 60.759 1.00 10.62 100 LEU C C 1
ATOM 8315 O O . LEU C 1 108 ? 102.595 110.633 60.185 1.00 10.34 100 LEU C O 1
ATOM 8320 N N . ASP C 1 109 ? 104.345 109.847 61.381 1.00 10.54 101 ASP C N 1
ATOM 8321 C CA . ASP C 1 109 ? 103.900 108.455 61.269 1.00 10.50 101 ASP C CA 1
ATOM 8322 C C . ASP C 1 109 ? 102.443 108.285 61.789 1.00 9.98 101 ASP C C 1
ATOM 8323 O O . ASP C 1 109 ? 101.560 107.767 61.088 1.00 9.44 101 ASP C O 1
ATOM 8328 N N . VAL C 1 110 ? 102.180 108.700 63.016 1.00 9.67 102 VAL C N 1
ATOM 8329 C CA . VAL C 1 110 ? 100.832 108.503 63.491 1.00 9.73 102 VAL C CA 1
ATOM 8330 C C . VAL C 1 110 ? 99.765 109.294 62.698 1.00 9.53 102 VAL C C 1
ATOM 8331 O O . VAL C 1 110 ? 98.786 108.713 62.247 1.00 9.21 102 VAL C O 1
ATOM 8335 N N . PRO C 1 111 ? 99.933 110.614 62.533 1.00 9.83 103 PRO C N 1
ATOM 8336 C CA . PRO C 1 111 ? 98.877 111.379 61.855 1.00 9.95 103 PRO C CA 1
ATOM 8337 C C . PRO C 1 111 ? 98.641 110.956 60.428 1.00 9.81 103 PRO C C 1
ATOM 8338 O O . PRO C 1 111 ? 97.498 110.932 60.004 1.00 9.36 103 PRO C O 1
ATOM 8342 N N . ARG C 1 112 ? 99.690 110.589 59.699 1.00 9.91 104 ARG C N 1
ATOM 8343 C CA . ARG C 1 112 ? 99.500 110.104 58.319 1.00 10.27 104 ARG C CA 1
ATOM 8344 C C . ARG C 1 112 ? 98.685 108.800 58.295 1.00 9.40 104 ARG C C 1
ATOM 8345 O O . ARG C 1 112 ? 97.866 108.599 57.410 1.00 8.75 104 ARG C O 1
ATOM 8353 N N . THR C 1 113 ? 98.877 107.953 59.304 1.00 8.84 105 THR C N 1
ATOM 8354 C CA . THR C 1 113 ? 98.176 106.665 59.382 1.00 8.44 105 THR C CA 1
ATOM 8355 C C . THR C 1 113 ? 96.686 106.921 59.658 1.00 8.24 105 THR C C 1
ATOM 8356 O O . THR C 1 113 ? 95.806 106.367 58.989 1.00 7.75 105 THR C O 1
ATOM 8360 N N . ALA C 1 114 ? 96.423 107.786 60.637 1.00 8.16 106 ALA C N 1
ATOM 8361 C CA . ALA C 1 114 ? 95.046 108.142 60.955 1.00 8.38 106 ALA C CA 1
ATOM 8362 C C . ALA C 1 114 ? 94.361 108.777 59.739 1.00 8.25 106 ALA C C 1
ATOM 8363 O O . ALA C 1 114 ? 93.238 108.406 59.387 1.00 8.03 106 ALA C O 1
ATOM 8365 N N . ALA C 1 115 ? 95.055 109.712 59.092 1.00 8.36 107 ALA C N 1
ATOM 8366 C CA . ALA C 1 115 ? 94.458 110.461 57.994 1.00 8.50 107 ALA C CA 1
ATOM 8367 C C . ALA C 1 115 ? 94.098 109.543 56.859 1.00 8.21 107 ALA C C 1
ATOM 8368 O O . ALA C 1 115 ? 93.067 109.724 56.224 1.00 8.39 107 ALA C O 1
ATOM 8370 N N . CYS C 1 116 ? 94.931 108.543 56.587 1.00 8.06 108 CYS C N 1
ATOM 8371 C CA . CYS C 1 116 ? 94.671 107.635 55.479 1.00 7.95 108 CYS C CA 1
ATOM 8372 C C . CYS C 1 116 ? 93.503 106.688 55.786 1.00 7.63 108 CYS C C 1
ATOM 8373 O O . CYS C 1 116 ? 92.642 106.474 54.937 1.00 7.44 108 CYS C O 1
ATOM 8376 N N . PHE C 1 117 ? 93.441 106.165 57.003 1.00 7.55 109 PHE C N 1
ATOM 8377 C CA . PHE C 1 117 ? 92.299 105.346 57.412 1.00 7.39 109 PHE C CA 1
ATOM 8378 C C . PHE C 1 117 ? 91.026 106.184 57.385 1.00 7.45 109 PHE C C 1
ATOM 8379 O O . PHE C 1 117 ? 89.978 105.694 56.938 1.00 7.45 109 PHE C O 1
ATOM 8387 N N . ARG C 1 118 ? 91.104 107.452 57.811 1.00 7.45 110 ARG C N 1
ATOM 8388 C CA . ARG C 1 118 ? 89.914 108.313 57.786 1.00 7.57 110 ARG C CA 1
ATOM 8389 C C . ARG C 1 118 ? 89.442 108.569 56.340 1.00 7.25 110 ARG C C 1
ATOM 8390 O O . ARG C 1 118 ? 88.234 108.501 56.022 1.00 7.19 110 ARG C O 1
ATOM 8398 N N . TYR C 1 119 ? 90.394 108.856 55.463 1.00 6.82 111 TYR C N 1
ATOM 8399 C CA . TYR C 1 119 ? 90.074 109.070 54.064 1.00 6.52 111 TYR C CA 1
ATOM 8400 C C . TYR C 1 119 ? 89.327 107.864 53.501 1.00 6.34 111 TYR C C 1
ATOM 8401 O O . TYR C 1 119 ? 88.275 108.008 52.868 1.00 6.33 111 TYR C O 1
ATOM 8410 N N . PHE C 1 120 ? 89.868 106.663 53.699 1.00 6.17 112 PHE C N 1
ATOM 8411 C CA . PHE C 1 120 ? 89.207 105.492 53.159 1.00 6.10 112 PHE C CA 1
ATOM 8412 C C . PHE C 1 120 ? 87.900 105.106 53.830 1.00 6.22 112 PHE C C 1
ATOM 8413 O O . PHE C 1 120 ? 87.035 104.537 53.177 1.00 6.03 112 PHE C O 1
ATOM 8421 N N . GLY C 1 121 ? 87.748 105.434 55.109 1.00 6.51 113 GLY C N 1
ATOM 8422 C CA . GLY C 1 121 ? 86.447 105.307 55.762 1.00 6.91 113 GLY C CA 1
ATOM 8423 C C . GLY C 1 121 ? 85.381 106.151 55.092 1.00 7.16 113 GLY C C 1
ATOM 8424 O O . GLY C 1 121 ? 84.247 105.708 54.895 1.00 7.33 113 GLY C O 1
ATOM 8425 N N . GLY C 1 122 ? 85.758 107.369 54.723 1.00 7.32 114 GLY C N 1
ATOM 8426 C CA . GLY C 1 122 ? 84.885 108.234 53.930 1.00 7.58 114 GLY C CA 1
ATOM 8427 C C . GLY C 1 122 ? 84.709 107.719 52.512 1.00 7.59 114 GLY C C 1
ATOM 8428 O O . GLY C 1 122 ? 83.649 107.908 51.940 1.00 8.19 114 GLY C O 1
ATOM 8429 N N . MET C 1 123 ? 85.720 107.065 51.953 1.00 7.44 115 MET C N 1
ATOM 8430 C CA . MET C 1 123 ? 85.700 106.596 50.571 1.00 7.45 115 MET C CA 1
ATOM 8431 C C . MET C 1 123 ? 84.792 105.385 50.335 1.00 7.46 115 MET C C 1
ATOM 8432 O O . MET C 1 123 ? 84.323 105.187 49.212 1.00 7.20 115 MET C O 1
ATOM 8437 N N . ALA C 1 124 ? 84.611 104.552 51.358 1.00 7.49 116 ALA C N 1
ATOM 8438 C CA . ALA C 1 124 ? 84.011 103.229 51.151 1.00 7.62 116 ALA C CA 1
ATOM 8439 C C . ALA C 1 124 ? 82.698 103.282 50.355 1.00 7.97 116 ALA C C 1
ATOM 8440 O O . ALA C 1 124 ? 82.520 102.513 49.435 1.00 8.04 116 ALA C O 1
ATOM 8442 N N . ASP C 1 125 ? 81.809 104.225 50.680 1.00 8.31 117 ASP C N 1
ATOM 8443 C CA . ASP C 1 125 ? 80.516 104.303 50.016 1.00 8.47 117 ASP C CA 1
ATOM 8444 C C . ASP C 1 125 ? 80.474 105.401 48.945 1.00 8.38 117 ASP C C 1
ATOM 8445 O O . ASP C 1 125 ? 79.394 105.813 48.539 1.00 8.60 117 ASP C O 1
ATOM 8450 N N . LYS C 1 126 ? 81.655 105.865 48.503 1.00 8.09 118 LYS C N 1
ATOM 8451 C CA . LYS C 1 126 ? 81.780 106.823 47.417 1.00 8.21 118 LYS C CA 1
ATOM 8452 C C . LYS C 1 126 ? 82.222 106.175 46.113 1.00 8.31 118 LYS C C 1
ATOM 8453 O O . LYS C 1 126 ? 82.173 106.824 45.074 1.00 8.46 118 LYS C O 1
ATOM 8459 N N . LEU C 1 127 ? 82.688 104.922 46.165 1.00 8.35 119 LEU C N 1
ATOM 8460 C CA . LEU C 1 127 ? 83.012 104.206 44.958 1.00 8.62 119 LEU C CA 1
ATOM 8461 C C . LEU C 1 127 ? 81.693 103.769 44.321 1.00 8.38 119 LEU C C 1
ATOM 8462 O O . LEU C 1 127 ? 80.865 103.091 44.959 1.00 8.60 119 LEU C O 1
ATOM 8467 N N . GLN C 1 128 ? 81.507 104.166 43.072 1.00 7.97 120 GLN C N 1
ATOM 8468 C CA . GLN C 1 128 ? 80.265 103.868 42.349 1.00 7.75 120 GLN C CA 1
ATOM 8469 C C . GLN C 1 128 ? 80.525 103.066 41.098 1.00 7.49 120 GLN C C 1
ATOM 8470 O O . GLN C 1 128 ? 81.602 103.152 40.514 1.00 7.53 120 GLN C O 1
ATOM 8476 N N . GLY C 1 129 ? 79.534 102.289 40.687 1.00 7.30 121 GLY C N 1
ATOM 8477 C CA . GLY C 1 129 ? 79.574 101.605 39.403 1.00 7.14 121 GLY C CA 1
ATOM 8478 C C . GLY C 1 129 ? 79.126 102.504 38.277 1.00 7.17 121 GLY C C 1
ATOM 8479 O O . GLY C 1 129 ? 78.977 103.722 38.463 1.00 7.17 121 GLY C O 1
ATOM 8480 N N . SER C 1 130 ? 78.873 101.917 37.119 1.00 7.08 122 SER C N 1
ATOM 8481 C CA . SER C 1 130 ? 78.486 102.683 35.939 1.00 7.26 122 SER C CA 1
ATOM 8482 C C . SER C 1 130 ? 77.351 102.033 35.151 1.00 7.31 122 SER C C 1
ATOM 8483 O O . SER C 1 130 ? 77.028 100.854 35.329 1.00 7.40 122 SER C O 1
ATOM 8486 N N . VAL C 1 131 ? 76.715 102.809 34.287 1.00 7.41 123 VAL C N 1
ATOM 8487 C CA . VAL C 1 131 ? 75.692 102.277 33.408 1.00 7.53 123 VAL C CA 1
ATOM 8488 C C . VAL C 1 131 ? 76.138 102.673 32.004 1.00 7.74 123 VAL C C 1
ATOM 8489 O O . VAL C 1 131 ? 76.412 103.841 31.737 1.00 7.69 123 VAL C O 1
ATOM 8493 N N . ILE C 1 132 ? 76.248 101.683 31.127 1.00 7.94 124 ILE C N 1
ATOM 8494 C CA . ILE C 1 132 ? 76.855 101.871 29.815 1.00 8.12 124 ILE C CA 1
ATOM 8495 C C . ILE C 1 132 ? 75.789 102.068 28.757 1.00 8.71 124 ILE C C 1
ATOM 8496 O O . ILE C 1 132 ? 74.833 101.266 28.686 1.00 8.89 124 ILE C O 1
ATOM 8501 N N . PRO C 1 133 ? 75.953 103.090 27.883 1.00 9.10 125 PRO C N 1
ATOM 8502 C CA . PRO C 1 133 ? 74.970 103.262 26.802 1.00 9.56 125 PRO C CA 1
ATOM 8503 C C . PRO C 1 133 ? 75.185 102.212 25.720 1.00 9.82 125 PRO C C 1
ATOM 8504 O O . PRO C 1 133 ? 76.233 102.187 25.057 1.00 10.10 125 PRO C O 1
ATOM 8508 N N . VAL C 1 134 ? 74.253 101.291 25.600 1.00 9.92 126 VAL C N 1
ATOM 8509 C CA . VAL C 1 134 ? 74.417 100.191 24.668 1.00 10.19 126 VAL C CA 1
ATOM 8510 C C . VAL C 1 134 ? 73.209 100.131 23.703 1.00 10.85 126 VAL C C 1
ATOM 8511 O O . VAL C 1 134 ? 72.507 101.122 23.530 1.00 11.11 126 VAL C O 1
ATOM 8515 N N . ASP C 1 135 ? 72.974 98.992 23.076 1.00 11.49 127 ASP C N 1
ATOM 8516 C CA . ASP C 1 135 ? 71.943 98.889 22.047 1.00 12.10 127 ASP C CA 1
ATOM 8517 C C . ASP C 1 135 ? 70.580 99.123 22.658 1.00 11.79 127 ASP C C 1
ATOM 8518 O O . ASP C 1 135 ? 70.375 98.949 23.871 1.00 10.99 127 ASP C O 1
ATOM 8523 N N . THR C 1 136 ? 69.646 99.520 21.811 1.00 11.60 128 THR C N 1
ATOM 8524 C CA . THR C 1 136 ? 68.298 99.800 22.272 1.00 11.52 128 THR C CA 1
ATOM 8525 C C . THR C 1 136 ? 67.661 98.540 22.885 1.00 11.11 128 THR C C 1
ATOM 8526 O O . THR C 1 136 ? 67.824 97.421 22.401 1.00 11.01 128 THR C O 1
ATOM 8530 N N . GLY C 1 137 ? 67.021 98.736 24.021 1.00 10.62 129 GLY C N 1
ATOM 8531 C CA . GLY C 1 137 ? 66.335 97.667 24.712 1.00 10.52 129 GLY C CA 1
ATOM 8532 C C . GLY C 1 137 ? 67.176 96.881 25.714 1.00 10.15 129 GLY C C 1
ATOM 8533 O O . GLY C 1 137 ? 66.649 95.971 26.359 1.00 10.05 129 GLY C O 1
ATOM 8534 N N . PHE C 1 138 ? 68.464 97.240 25.835 1.00 9.68 130 PHE C N 1
ATOM 8535 C CA . PHE C 1 138 ? 69.365 96.632 26.776 1.00 9.27 130 PHE C CA 1
ATOM 8536 C C . PHE C 1 138 ? 69.739 97.589 27.905 1.00 9.06 130 PHE C C 1
ATOM 8537 O O . PHE C 1 138 ? 70.002 98.786 27.685 1.00 8.96 130 PHE C O 1
ATOM 8545 N N . LEU C 1 139 ? 69.842 97.017 29.096 1.00 8.82 131 LEU C N 1
ATOM 8546 C CA . LEU C 1 139 ? 70.377 97.693 30.252 1.00 8.58 131 LEU C CA 1
ATOM 8547 C C . LEU C 1 139 ? 71.698 97.007 30.612 1.00 8.27 131 LEU C C 1
ATOM 8548 O O . LEU C 1 139 ? 71.746 95.799 30.828 1.00 8.36 131 LEU C O 1
ATOM 8553 N N . ASN C 1 140 ? 72.769 97.775 30.668 1.00 7.90 132 ASN C N 1
ATOM 8554 C CA . ASN C 1 140 ? 74.086 97.252 31.061 1.00 7.71 132 ASN C CA 1
ATOM 8555 C C . ASN C 1 140 ? 74.635 98.055 32.226 1.00 7.55 132 ASN C C 1
ATOM 8556 O O . ASN C 1 140 ? 75.017 99.217 32.054 1.00 7.46 132 ASN C O 1
ATOM 8561 N N . TYR C 1 141 ? 74.644 97.461 33.419 1.00 7.67 133 TYR C N 1
ATOM 8562 C CA . TYR C 1 141 ? 75.233 98.114 34.573 1.00 7.61 133 TYR C CA 1
ATOM 8563 C C . TYR C 1 141 ? 76.488 97.377 35.002 1.00 7.80 133 TYR C C 1
ATOM 8564 O O . TYR C 1 141 ? 76.572 96.150 34.882 1.00 8.04 133 TYR C O 1
ATOM 8573 N N . VAL C 1 142 ? 77.451 98.119 35.517 1.00 7.96 134 VAL C N 1
ATOM 8574 C CA . VAL C 1 142 ? 78.755 97.563 35.876 1.00 8.28 134 VAL C CA 1
ATOM 8575 C C . VAL C 1 142 ? 79.037 97.893 37.325 1.00 8.93 134 VAL C C 1
ATOM 8576 O O . VAL C 1 142 ? 78.995 99.055 37.704 1.00 9.04 134 VAL C O 1
ATOM 8580 N N . GLN C 1 143 ? 79.297 96.878 38.127 1.00 9.99 135 GLN C N 1
ATOM 8581 C CA . GLN C 1 143 ? 79.681 97.073 39.529 1.00 10.87 135 GLN C CA 1
ATOM 8582 C C . GLN C 1 143 ? 81.181 97.043 39.683 1.00 10.53 135 GLN C C 1
ATOM 8583 O O . GLN C 1 143 ? 81.876 96.369 38.906 1.00 10.41 135 GLN C O 1
ATOM 8589 N N . ARG C 1 144 ? 81.680 97.743 40.704 1.00 9.76 136 ARG C N 1
ATOM 8590 C CA . ARG C 1 144 ? 83.066 97.607 41.120 1.00 9.42 136 ARG C CA 1
ATOM 8591 C C . ARG C 1 144 ? 83.076 96.689 42.328 1.00 9.42 136 ARG C C 1
ATOM 8592 O O . ARG C 1 144 ? 82.875 97.151 43.469 1.00 9.66 136 ARG C O 1
ATOM 8600 N N . ALA C 1 145 ? 83.281 95.398 42.098 1.00 9.10 137 ALA C N 1
ATOM 8601 C CA . ALA C 1 145 ? 83.156 94.425 43.179 1.00 9.08 137 ALA C CA 1
ATOM 8602 C C . ALA C 1 145 ? 84.527 94.188 43.800 1.00 8.62 137 ALA C C 1
ATOM 8603 O O . ALA C 1 145 ? 85.541 94.340 43.122 1.00 8.59 137 ALA C O 1
ATOM 8605 N N . PRO C 1 146 ? 84.574 93.825 45.085 1.00 8.50 138 PRO C N 1
ATOM 8606 C CA . PRO C 1 146 ? 85.866 93.466 45.645 1.00 8.39 138 PRO C CA 1
ATOM 8607 C C . PRO C 1 146 ? 86.418 92.199 45.006 1.00 8.50 138 PRO C C 1
ATOM 8608 O O . PRO C 1 146 ? 85.688 91.463 44.351 1.00 8.74 138 PRO C O 1
ATOM 8612 N N . ILE C 1 147 ? 87.712 91.987 45.165 1.00 8.37 139 ILE C N 1
ATOM 8613 C CA . ILE C 1 147 ? 88.416 90.859 44.538 1.00 8.53 139 ILE C CA 1
ATOM 8614 C C . ILE C 1 147 ? 88.196 89.615 45.378 1.00 8.56 139 ILE C C 1
ATOM 8615 O O . ILE C 1 147 ? 87.967 88.544 44.848 1.00 8.52 139 ILE C O 1
ATOM 8620 N N . GLY C 1 148 ? 88.314 89.755 46.701 1.00 8.40 140 GLY C N 1
ATOM 8621 C CA . GLY C 1 148 ? 88.150 88.625 47.596 1.00 8.59 140 GLY C CA 1
ATOM 8622 C C . GLY C 1 148 ? 89.141 88.780 48.730 1.00 8.41 140 GLY C C 1
ATOM 8623 O O . GLY C 1 148 ? 89.108 89.799 49.435 1.00 8.17 140 GLY C O 1
ATOM 8624 N N . VAL C 1 149 ? 90.035 87.806 48.865 1.00 8.47 141 VAL C N 1
ATOM 8625 C CA . VAL C 1 149 ? 91.099 87.824 49.868 1.00 8.56 141 VAL C CA 1
ATOM 8626 C C . VAL C 1 149 ? 92.336 88.397 49.216 1.00 8.58 141 VAL C C 1
ATOM 8627 O O . VAL C 1 149 ? 92.779 87.899 48.173 1.00 8.74 141 VAL C O 1
ATOM 8631 N N . VAL C 1 150 ? 92.866 89.456 49.814 1.00 8.44 142 VAL C N 1
ATOM 8632 C CA . VAL C 1 150 ? 94.069 90.076 49.296 1.00 8.47 142 VAL C CA 1
ATOM 8633 C C . VAL C 1 150 ? 95.211 89.912 50.283 1.00 8.44 142 VAL C C 1
ATOM 8634 O O . VAL C 1 150 ? 95.023 89.997 51.496 1.00 8.32 142 VAL C O 1
ATOM 8638 N N . GLY C 1 151 ? 96.403 89.698 49.730 1.00 8.48 143 GLY C N 1
ATOM 8639 C CA . GLY C 1 151 ? 97.606 89.536 50.515 1.00 8.61 143 GLY C CA 1
ATOM 8640 C C . GLY C 1 151 ? 98.421 90.790 50.345 1.00 8.43 143 GLY C C 1
ATOM 8641 O O . GLY C 1 151 ? 98.481 91.350 49.248 1.00 8.24 143 GLY C O 1
ATOM 8642 N N . GLN C 1 152 ? 99.039 91.229 51.433 1.00 8.50 144 GLN C N 1
ATOM 8643 C CA . GLN C 1 152 ? 99.805 92.476 51.454 1.00 8.57 144 GLN C CA 1
ATOM 8644 C C . GLN C 1 152 ? 101.093 92.255 52.211 1.00 8.88 144 GLN C C 1
ATOM 8645 O O . GLN C 1 152 ? 101.069 91.723 53.318 1.00 9.03 144 GLN C O 1
ATOM 8651 N N . ILE C 1 153 ? 102.218 92.613 51.581 1.00 9.04 145 ILE C N 1
ATOM 8652 C CA . ILE C 1 153 ? 103.538 92.394 52.143 1.00 9.28 145 ILE C CA 1
ATOM 8653 C C . ILE C 1 153 ? 104.175 93.785 52.190 1.00 9.24 145 ILE C C 1
ATOM 8654 O O . ILE C 1 153 ? 104.270 94.455 51.172 1.00 9.22 145 ILE C O 1
ATOM 8659 N N . VAL C 1 154 ? 104.621 94.182 53.376 1.00 9.27 146 VAL C N 1
ATOM 8660 C CA A VAL C 1 154 ? 104.983 95.557 53.749 0.60 9.39 146 VAL C CA 1
ATOM 8661 C CA B VAL C 1 154 ? 105.137 95.531 53.544 0.40 9.31 146 VAL C CA 1
ATOM 8662 C C . VAL C 1 154 ? 106.410 95.577 54.343 1.00 9.57 146 VAL C C 1
ATOM 8663 O O . VAL C 1 154 ? 106.679 94.739 55.182 1.00 9.75 146 VAL C O 1
ATOM 8670 N N . PRO C 1 155 ? 107.258 96.562 54.004 1.00 9.79 147 PRO C N 1
ATOM 8671 C CA . PRO C 1 155 ? 108.582 96.579 54.540 1.00 10.04 147 PRO C CA 1
ATOM 8672 C C . PRO C 1 155 ? 108.679 97.327 55.881 1.00 10.03 147 PRO C C 1
ATOM 8673 O O . PRO C 1 155 ? 107.655 97.700 56.458 1.00 9.72 147 PRO C O 1
ATOM 8677 N N . TRP C 1 156 ? 109.908 97.549 56.326 1.00 10.16 148 TRP C N 1
ATOM 8678 C CA . TRP C 1 156 ? 110.191 97.979 57.703 1.00 10.62 148 TRP C CA 1
ATOM 8679 C C . TRP C 1 156 ? 110.404 99.502 57.847 1.00 10.23 148 TRP C C 1
ATOM 8680 O O . TRP C 1 156 ? 110.621 99.981 58.954 1.00 10.23 148 TRP C O 1
ATOM 8691 N N . ASN C 1 157 ? 110.354 100.260 56.755 1.00 9.78 149 ASN C N 1
ATOM 8692 C CA . ASN C 1 157 ? 110.724 101.678 56.843 1.00 9.82 149 ASN C CA 1
ATOM 8693 C C . ASN C 1 157 ? 109.616 102.625 57.307 1.00 9.65 149 ASN C C 1
ATOM 8694 O O . ASN C 1 157 ? 109.924 103.640 57.928 1.00 9.60 149 ASN C O 1
ATOM 8699 N N . PHE C 1 158 ? 108.354 102.301 57.002 1.00 9.20 150 PHE C N 1
ATOM 8700 C CA . PHE C 1 158 ? 107.200 103.060 57.524 1.00 9.20 150 PHE C CA 1
ATOM 8701 C C . PHE C 1 158 ? 106.089 102.075 57.910 1.00 9.12 150 PHE C C 1
ATOM 8702 O O . PHE C 1 158 ? 104.995 102.089 57.340 1.00 8.67 150 PHE C O 1
ATOM 8710 N N . PRO C 1 159 ? 106.368 101.189 58.863 1.00 9.52 151 PRO C N 1
ATOM 8711 C CA . PRO C 1 159 ? 105.429 100.078 59.062 1.00 9.76 151 PRO C CA 1
ATOM 8712 C C . PRO C 1 159 ? 104.063 100.511 59.540 1.00 9.96 151 PRO C C 1
ATOM 8713 O O . PRO C 1 159 ? 103.042 99.973 59.058 1.00 9.90 151 PRO C O 1
ATOM 8717 N N . LEU C 1 160 ? 104.005 101.491 60.436 1.00 10.66 152 LEU C N 1
ATOM 8718 C CA . LEU C 1 160 ? 102.708 101.992 60.897 1.00 11.26 152 LEU C CA 1
ATOM 8719 C C . LEU C 1 160 ? 101.898 102.626 59.747 1.00 11.23 152 LEU C C 1
ATOM 8720 O O . LEU C 1 160 ? 100.753 102.262 59.499 1.00 10.47 152 LEU C O 1
ATOM 8725 N N . MET C 1 161 ? 102.536 103.538 59.030 1.00 11.75 153 MET C N 1
ATOM 8726 C CA A MET C 1 161 ? 101.898 104.251 57.930 0.50 12.31 153 MET C CA 1
ATOM 8727 C CA B MET C 1 161 ? 101.871 104.245 57.944 0.50 12.05 153 MET C CA 1
ATOM 8728 C C . MET C 1 161 ? 101.407 103.272 56.862 1.00 11.95 153 MET C C 1
ATOM 8729 O O . MET C 1 161 ? 100.294 103.396 56.348 1.00 11.05 153 MET C O 1
ATOM 8738 N N . PHE C 1 162 ? 102.251 102.294 56.528 1.00 11.93 154 PHE C N 1
ATOM 8739 C CA . PHE C 1 162 ? 101.870 101.293 55.530 1.00 12.53 154 PHE C CA 1
ATOM 8740 C C . PHE C 1 162 ? 100.639 100.479 55.906 1.00 11.28 154 PHE C C 1
ATOM 8741 O O . PHE C 1 162 ? 99.934 100.037 55.006 1.00 11.01 154 PHE C O 1
ATOM 8749 N N . THR C 1 163 ? 100.350 100.304 57.197 1.00 10.27 155 THR C N 1
ATOM 8750 C CA . THR C 1 163 ? 99.104 99.603 57.553 1.00 9.83 155 THR C CA 1
ATOM 8751 C C . THR C 1 163 ? 97.894 100.327 56.924 1.00 9.17 155 THR C C 1
ATOM 8752 O O . THR C 1 163 ? 96.970 99.694 56.444 1.00 9.01 155 THR C O 1
ATOM 8756 N N . SER C 1 164 ? 97.918 101.656 56.928 1.00 8.73 156 SER C N 1
ATOM 8757 C CA . SER C 1 164 ? 96.821 102.440 56.404 1.00 8.46 156 SER C CA 1
ATOM 8758 C C . SER C 1 164 ? 96.853 102.465 54.897 1.00 8.55 156 SER C C 1
ATOM 8759 O O . SER C 1 164 ? 95.797 102.342 54.276 1.00 8.04 156 SER C O 1
ATOM 8762 N N . TRP C 1 165 ? 98.045 102.623 54.308 1.00 9.18 157 TRP C N 1
ATOM 8763 C CA . TRP C 1 165 ? 98.160 102.716 52.845 1.00 9.87 157 TRP C CA 1
ATOM 8764 C C . TRP C 1 165 ? 97.683 101.432 52.179 1.00 9.89 157 TRP C C 1
ATOM 8765 O O . TRP C 1 165 ? 97.050 101.481 51.140 1.00 9.86 157 TRP C O 1
ATOM 8776 N N . LYS C 1 166 ? 97.999 100.284 52.768 1.00 10.22 158 LYS C N 1
ATOM 8777 C CA . LYS C 1 166 ? 97.560 99.000 52.216 1.00 11.05 158 LYS C CA 1
ATOM 8778 C C . LYS C 1 166 ? 96.121 98.663 52.600 1.00 10.00 158 LYS C C 1
ATOM 8779 O O . LYS C 1 166 ? 95.297 98.339 51.753 1.00 9.37 158 LYS C O 1
ATOM 8785 N N . MET C 1 167 ? 95.837 98.678 53.900 1.00 9.24 159 MET C N 1
ATOM 8786 C CA . MET C 1 167 ? 94.571 98.132 54.349 1.00 8.99 159 MET C CA 1
ATOM 8787 C C . MET C 1 167 ? 93.399 99.066 54.107 1.00 8.40 159 MET C C 1
ATOM 8788 O O . MET C 1 167 ? 92.274 98.605 53.965 1.00 8.33 159 MET C O 1
ATOM 8793 N N . GLY C 1 168 ? 93.652 100.369 54.091 1.00 7.74 160 GLY C N 1
ATOM 8794 C CA . GLY C 1 168 ? 92.574 101.335 53.913 1.00 7.53 160 GLY C CA 1
ATOM 8795 C C . GLY C 1 168 ? 91.763 101.089 52.642 1.00 7.32 160 GLY C C 1
ATOM 8796 O O . GLY C 1 168 ? 90.551 100.852 52.719 1.00 7.40 160 GLY C O 1
ATOM 8797 N N . PRO C 1 169 ? 92.412 101.122 51.463 1.00 7.12 161 PRO C N 1
ATOM 8798 C CA . PRO C 1 169 ? 91.611 100.873 50.249 1.00 6.99 161 PRO C CA 1
ATOM 8799 C C . PRO C 1 169 ? 91.086 99.444 50.158 1.00 6.90 161 PRO C C 1
ATOM 8800 O O . PRO C 1 169 ? 89.949 99.240 49.748 1.00 6.87 161 PRO C O 1
ATOM 8804 N N . ALA C 1 170 ? 91.902 98.463 50.538 1.00 6.81 162 ALA C N 1
ATOM 8805 C CA . ALA C 1 170 ? 91.501 97.061 50.440 1.00 6.85 162 ALA C CA 1
ATOM 8806 C C . ALA C 1 170 ? 90.206 96.778 51.191 1.00 6.88 162 ALA C C 1
ATOM 8807 O O . ALA C 1 170 ? 89.275 96.166 50.676 1.00 6.72 162 ALA C O 1
ATOM 8809 N N . LEU C 1 171 ? 90.167 97.218 52.445 1.00 6.95 163 LEU C N 1
ATOM 8810 C CA . LEU C 1 171 ? 89.024 96.979 53.299 1.00 7.06 163 LEU C CA 1
ATOM 8811 C C . LEU C 1 171 ? 87.806 97.814 52.891 1.00 7.03 163 LEU C C 1
ATOM 8812 O O . LEU C 1 171 ? 86.679 97.285 52.879 1.00 6.99 163 LEU C O 1
ATOM 8817 N N . ALA C 1 172 ? 88.034 99.079 52.571 1.00 6.79 164 ALA C N 1
ATOM 8818 C CA . ALA C 1 172 ? 86.962 99.960 52.173 1.00 7.03 164 ALA C CA 1
ATOM 8819 C C . ALA C 1 172 ? 86.239 99.367 50.978 1.00 7.13 164 ALA C C 1
ATOM 8820 O O . ALA C 1 172 ? 85.025 99.423 50.916 1.00 7.29 164 ALA C O 1
ATOM 8822 N N . ALA C 1 173 ? 87.007 98.769 50.069 1.00 7.13 165 ALA C N 1
ATOM 8823 C CA . ALA C 1 173 ? 86.456 98.133 48.868 1.00 7.25 165 ALA C CA 1
ATOM 8824 C C . ALA C 1 173 ? 85.731 96.814 49.087 1.00 7.39 165 ALA C C 1
ATOM 8825 O O . ALA C 1 173 ? 85.149 96.281 48.135 1.00 7.69 165 ALA C O 1
ATOM 8827 N N . GLY C 1 174 ? 85.802 96.259 50.297 1.00 7.20 166 GLY C N 1
ATOM 8828 C CA . GLY C 1 174 ? 85.107 95.038 50.647 1.00 7.33 166 GLY C CA 1
ATOM 8829 C C . GLY C 1 174 ? 85.945 93.780 50.500 1.00 7.24 166 GLY C C 1
ATOM 8830 O O . GLY C 1 174 ? 85.396 92.680 50.513 1.00 7.41 166 GLY C O 1
ATOM 8831 N N . ASN C 1 175 ? 87.263 93.928 50.411 1.00 6.96 167 ASN C N 1
ATOM 8832 C CA . ASN C 1 175 ? 88.140 92.750 50.461 1.00 7.02 167 ASN C CA 1
ATOM 8833 C C . ASN C 1 175 ? 88.451 92.398 51.890 1.00 7.09 167 ASN C C 1
ATOM 8834 O O . ASN C 1 175 ? 88.413 93.271 52.779 1.00 7.19 167 ASN C O 1
ATOM 8839 N N . THR C 1 176 ? 88.807 91.141 52.130 1.00 7.29 168 THR C N 1
ATOM 8840 C CA . THR C 1 176 ? 89.424 90.769 53.398 1.00 7.39 168 THR C CA 1
ATOM 8841 C C . THR C 1 176 ? 90.919 90.673 53.179 1.00 7.54 168 THR C C 1
ATOM 8842 O O . THR C 1 176 ? 91.401 90.555 52.013 1.00 7.42 168 THR C O 1
ATOM 8846 N N . VAL C 1 177 ? 91.658 90.718 54.286 1.00 7.68 169 VAL C N 1
ATOM 8847 C CA . VAL C 1 177 ? 93.087 90.965 54.254 1.00 7.76 169 VAL C CA 1
ATOM 8848 C C . VAL C 1 177 ? 93.923 89.997 55.057 1.00 8.00 169 VAL C C 1
ATOM 8849 O O . VAL C 1 177 ? 93.616 89.705 56.206 1.00 8.18 169 VAL C O 1
ATOM 8853 N N . VAL C 1 178 ? 95.001 89.526 54.423 1.00 8.12 170 VAL C N 1
ATOM 8854 C CA . VAL C 1 178 ? 96.111 88.889 55.101 1.00 8.39 170 VAL C CA 1
ATOM 8855 C C . VAL C 1 178 ? 97.361 89.733 54.848 1.00 8.44 170 VAL C C 1
ATOM 8856 O O . VAL C 1 178 ? 97.801 89.876 53.712 1.00 8.26 170 VAL C O 1
ATOM 8860 N N . LEU C 1 179 ? 97.886 90.326 55.909 1.00 8.63 171 LEU C N 1
ATOM 8861 C CA . LEU C 1 179 ? 99.012 91.223 55.810 1.00 9.11 171 LEU C CA 1
ATOM 8862 C C . LEU C 1 179 ? 100.214 90.663 56.567 1.00 9.32 171 LEU C C 1
ATOM 8863 O O . LEU C 1 179 ? 100.121 90.282 57.730 1.00 9.45 171 LEU C O 1
ATOM 8868 N N . LYS C 1 180 ? 101.343 90.649 55.882 1.00 9.34 172 LYS C N 1
ATOM 8869 C CA . LYS C 1 180 ? 102.596 90.159 56.381 1.00 9.59 172 LYS C CA 1
ATOM 8870 C C . LYS C 1 180 ? 103.493 91.390 56.579 1.00 9.41 172 LYS C C 1
ATOM 8871 O O . LYS C 1 180 ? 104.136 91.862 55.624 1.00 9.63 172 LYS C O 1
ATOM 8877 N N . PRO C 1 181 ? 103.564 91.913 57.801 1.00 9.19 173 PRO C N 1
ATOM 8878 C CA . PRO C 1 181 ? 104.446 93.052 58.037 1.00 9.27 173 PRO C CA 1
ATOM 8879 C C . PRO C 1 181 ? 105.900 92.580 58.120 1.00 9.45 173 PRO C C 1
ATOM 8880 O O . PRO C 1 181 ? 106.167 91.377 58.191 1.00 9.54 173 PRO C O 1
ATOM 8884 N N . SER C 1 182 ? 106.847 93.507 58.139 1.00 9.76 174 SER C N 1
ATOM 8885 C CA . SER C 1 182 ? 108.247 93.107 58.317 1.00 10.02 174 SER C CA 1
ATOM 8886 C C . SER C 1 182 ? 108.458 92.549 59.707 1.00 10.58 174 SER C C 1
ATOM 8887 O O . SER C 1 182 ? 107.980 93.138 60.683 1.00 10.35 174 SER C O 1
ATOM 8890 N N . GLU C 1 183 ? 109.203 91.440 59.786 1.00 10.84 175 GLU C N 1
ATOM 8891 C CA . GLU C 1 183 ? 109.560 90.830 61.041 1.00 11.50 175 GLU C CA 1
ATOM 8892 C C . GLU C 1 183 ? 110.581 91.637 61.840 1.00 11.76 175 GLU C C 1
ATOM 8893 O O . GLU C 1 183 ? 110.753 91.409 63.038 1.00 11.77 175 GLU C O 1
ATOM 8899 N N . ILE C 1 184 ? 111.208 92.601 61.185 1.00 11.84 176 ILE C N 1
ATOM 8900 C CA . ILE C 1 184 ? 112.155 93.538 61.806 1.00 12.37 176 ILE C CA 1
ATOM 8901 C C . ILE C 1 184 ? 111.415 94.606 62.604 1.00 11.88 176 ILE C C 1
ATOM 8902 O O . ILE C 1 184 ? 111.918 95.079 63.607 1.00 12.10 176 ILE C O 1
ATOM 8907 N N . THR C 1 185 ? 110.236 95.002 62.143 1.00 11.12 177 THR C N 1
ATOM 8908 C CA . THR C 1 185 ? 109.466 96.072 62.754 1.00 10.76 177 THR C CA 1
ATOM 8909 C C . THR C 1 185 ? 107.963 95.732 62.835 1.00 10.65 177 THR C C 1
ATOM 8910 O O . THR C 1 185 ? 107.152 96.454 62.294 1.00 11.31 177 THR C O 1
ATOM 8914 N N . PRO C 1 186 ? 107.580 94.642 63.511 1.00 10.48 178 PRO C N 1
ATOM 8915 C CA . PRO C 1 186 ? 106.184 94.214 63.458 1.00 10.37 178 PRO C CA 1
ATOM 8916 C C . PRO C 1 186 ? 105.256 94.806 64.526 1.00 10.23 178 PRO C C 1
ATOM 8917 O O . PRO C 1 186 ? 104.061 94.553 64.489 1.00 10.04 178 PRO C O 1
ATOM 8921 N N . LEU C 1 187 ? 105.796 95.521 65.506 1.00 10.20 179 LEU C N 1
ATOM 8922 C CA . LEU C 1 187 ? 105.025 95.769 66.744 1.00 10.21 179 LEU C CA 1
ATOM 8923 C C . LEU C 1 187 ? 103.863 96.726 66.583 1.00 10.04 179 LEU C C 1
ATOM 8924 O O . LEU C 1 187 ? 102.769 96.440 67.090 1.00 9.78 179 LEU C O 1
ATOM 8929 N N . SER C 1 188 ? 104.061 97.825 65.840 1.00 9.85 180 SER C N 1
ATOM 8930 C CA . SER C 1 188 ? 102.989 98.808 65.662 1.00 9.79 180 SER C CA 1
ATOM 8931 C C . SER C 1 188 ? 101.817 98.187 64.888 1.00 9.66 180 SER C C 1
ATOM 8932 O O . SER C 1 188 ? 100.658 98.476 65.172 1.00 9.83 180 SER C O 1
ATOM 8935 N N . THR C 1 189 ? 102.117 97.301 63.953 1.00 9.62 181 THR C N 1
ATOM 8936 C CA . THR C 1 189 ? 101.078 96.613 63.167 1.00 9.59 181 THR C CA 1
ATOM 8937 C C . THR C 1 189 ? 100.173 95.747 64.053 1.00 9.72 181 THR C C 1
ATOM 8938 O O . THR C 1 189 ? 98.952 95.728 63.863 1.00 9.37 181 THR C O 1
ATOM 8942 N N . LEU C 1 190 ? 100.764 95.044 65.028 1.00 9.77 182 LEU C N 1
ATOM 8943 C CA . LEU C 1 190 ? 99.973 94.211 65.929 1.00 9.94 182 LEU C CA 1
ATOM 8944 C C . LEU C 1 190 ? 99.101 95.090 66.825 1.00 10.12 182 LEU C C 1
ATOM 8945 O O . LEU C 1 190 ? 98.005 94.695 67.199 1.00 10.16 182 LEU C O 1
ATOM 8950 N N . ARG C 1 191 ? 99.571 96.283 67.160 1.00 10.21 183 ARG C N 1
ATOM 8951 C CA . ARG C 1 191 ? 98.734 97.207 67.933 1.00 10.66 183 ARG C CA 1
ATOM 8952 C C . ARG C 1 191 ? 97.578 97.754 67.081 1.00 10.20 183 ARG C C 1
ATOM 8953 O O . ARG C 1 191 ? 96.440 97.823 67.542 1.00 10.45 183 ARG C O 1
ATOM 8961 N N . ILE C 1 192 ? 97.847 98.089 65.823 1.00 9.78 184 ILE C N 1
ATOM 8962 C CA . ILE C 1 192 ? 96.789 98.509 64.917 1.00 9.47 184 ILE C CA 1
ATOM 8963 C C . ILE C 1 192 ? 95.684 97.432 64.835 1.00 9.41 184 ILE C C 1
ATOM 8964 O O . ILE C 1 192 ? 94.495 97.767 64.946 1.00 9.30 184 ILE C O 1
ATOM 8969 N N . VAL C 1 193 ? 96.040 96.159 64.646 1.00 9.18 185 VAL C N 1
ATOM 8970 C CA . VAL C 1 193 ? 94.976 95.134 64.512 1.00 9.25 185 VAL C CA 1
ATOM 8971 C C . VAL C 1 193 ? 94.191 94.931 65.827 1.00 9.64 185 VAL C C 1
ATOM 8972 O O . VAL C 1 193 ? 92.980 94.601 65.828 1.00 9.63 185 VAL C O 1
ATOM 8976 N N . GLU C 1 194 ? 94.858 95.130 66.948 1.00 10.03 186 GLU C N 1
ATOM 8977 C CA . GLU C 1 194 ? 94.156 95.079 68.211 1.00 10.71 186 GLU C CA 1
ATOM 8978 C C . GLU C 1 194 ? 93.129 96.229 68.279 1.00 10.63 186 GLU C C 1
ATOM 8979 O O . GLU C 1 194 ? 91.973 96.006 68.704 1.00 10.57 186 GLU C O 1
ATOM 8985 N N . LEU C 1 195 ? 93.535 97.439 67.849 1.00 10.19 187 LEU C N 1
ATOM 8986 C CA . LEU C 1 195 ? 92.576 98.535 67.759 1.00 10.23 187 LEU C CA 1
ATOM 8987 C C . LEU C 1 195 ? 91.420 98.203 66.820 1.00 10.07 187 LEU C C 1
ATOM 8988 O O . LEU C 1 195 ? 90.265 98.572 67.097 1.00 9.92 187 LEU C O 1
ATOM 8993 N N . MET C 1 196 ? 91.721 97.528 65.707 1.00 10.03 188 MET C N 1
ATOM 8994 C CA . MET C 1 196 ? 90.670 97.093 64.771 1.00 10.23 188 MET C CA 1
ATOM 8995 C C . MET C 1 196 ? 89.669 96.183 65.446 1.00 10.80 188 MET C C 1
ATOM 8996 O O . MET C 1 196 ? 88.456 96.347 65.280 1.00 11.10 188 MET C O 1
ATOM 9001 N N . ALA C 1 197 ? 90.161 95.252 66.262 1.00 11.25 189 ALA C N 1
ATOM 9002 C CA . ALA C 1 197 ? 89.258 94.368 66.973 1.00 11.85 189 ALA C CA 1
ATOM 9003 C C . ALA C 1 197 ? 88.415 95.176 67.941 1.00 12.58 189 ALA C C 1
ATOM 9004 O O . ALA C 1 197 ? 87.209 94.959 68.016 1.00 12.04 189 ALA C O 1
ATOM 9006 N N . GLU C 1 198 ? 89.043 96.129 68.641 1.00 13.42 190 GLU C N 1
ATOM 9007 C CA . GLU C 1 198 ? 88.325 96.961 69.624 1.00 14.63 190 GLU C CA 1
ATOM 9008 C C . GLU C 1 198 ? 87.218 97.797 68.999 1.00 13.84 190 GLU C C 1
ATOM 9009 O O . GLU C 1 198 ? 86.149 97.937 69.598 1.00 13.97 190 GLU C O 1
ATOM 9015 N N . VAL C 1 199 ? 87.430 98.342 67.802 1.00 12.83 191 VAL C N 1
ATOM 9016 C CA . VAL C 1 199 ? 86.368 99.181 67.202 1.00 12.49 191 VAL C CA 1
ATOM 9017 C C . VAL C 1 199 ? 85.291 98.353 66.478 1.00 11.98 191 VAL C C 1
ATOM 9018 O O . VAL C 1 199 ? 84.283 98.914 66.052 1.00 11.72 191 VAL C O 1
ATOM 9022 N N . GLY C 1 200 ? 85.504 97.041 66.341 1.00 11.54 192 GLY C N 1
ATOM 9023 C CA . GLY C 1 200 ? 84.454 96.142 65.866 1.00 11.53 192 GLY C CA 1
ATOM 9024 C C . GLY C 1 200 ? 84.656 95.467 64.515 1.00 11.03 192 GLY C C 1
ATOM 9025 O O . GLY C 1 200 ? 83.716 94.936 63.933 1.00 10.92 192 GLY C O 1
ATOM 9026 N N . PHE C 1 201 ? 85.877 95.438 64.000 1.00 10.48 193 PHE C N 1
ATOM 9027 C CA . PHE C 1 201 ? 86.110 94.667 62.785 1.00 10.32 193 PHE C CA 1
ATOM 9028 C C . PHE C 1 201 ? 85.832 93.183 63.048 1.00 10.44 193 PHE C C 1
ATOM 9029 O O . PHE C 1 201 ? 86.304 92.622 64.045 1.00 10.75 193 PHE C O 1
ATOM 9037 N N . PRO C 1 202 ? 85.063 92.536 62.165 1.00 10.30 194 PRO C N 1
ATOM 9038 C CA . PRO C 1 202 ? 84.703 91.135 62.393 1.00 10.55 194 PRO C CA 1
ATOM 9039 C C . PRO C 1 202 ? 85.899 90.209 62.297 1.00 10.36 194 PRO C C 1
ATOM 9040 O O . PRO C 1 202 ? 86.833 90.482 61.541 1.00 10.07 194 PRO C O 1
ATOM 9044 N N . ALA C 1 203 ? 85.855 89.120 63.062 1.00 10.51 195 ALA C N 1
ATOM 9045 C CA . ALA C 1 203 ? 86.908 88.093 63.014 1.00 10.45 195 ALA C CA 1
ATOM 9046 C C . ALA C 1 203 ? 87.158 87.584 61.587 1.00 10.12 195 ALA C C 1
ATOM 9047 O O . ALA C 1 203 ? 86.230 87.275 60.836 1.00 9.93 195 ALA C O 1
ATOM 9049 N N . GLY C 1 204 ? 88.432 87.545 61.202 1.00 9.83 196 GLY C N 1
ATOM 9050 C CA . GLY C 1 204 ? 88.806 87.051 59.873 1.00 9.74 196 GLY C CA 1
ATOM 9051 C C . GLY C 1 204 ? 88.970 88.130 58.816 1.00 9.31 196 GLY C C 1
ATOM 9052 O O . GLY C 1 204 ? 89.568 87.868 57.761 1.00 9.19 196 GLY C O 1
ATOM 9053 N N . VAL C 1 205 ? 88.442 89.337 59.063 1.00 9.09 197 VAL C N 1
ATOM 9054 C CA . VAL C 1 205 ? 88.521 90.394 58.072 1.00 8.78 197 VAL C CA 1
ATOM 9055 C C . VAL C 1 205 ? 89.953 90.932 57.911 1.00 8.55 197 VAL C C 1
ATOM 9056 O O . VAL C 1 205 ? 90.377 91.230 56.816 1.00 8.38 197 VAL C O 1
ATOM 9060 N N . VAL C 1 206 ? 90.682 91.068 59.018 1.00 8.63 198 VAL C N 1
ATOM 9061 C CA . VAL C 1 206 ? 92.078 91.449 58.972 1.00 8.55 198 VAL C CA 1
ATOM 9062 C C . VAL C 1 206 ? 92.878 90.414 59.758 1.00 8.68 198 VAL C C 1
ATOM 9063 O O . VAL C 1 206 ? 92.581 90.169 60.912 1.00 8.89 198 VAL C O 1
ATOM 9067 N N . ASN C 1 207 ? 93.878 89.831 59.108 1.00 8.59 199 ASN C N 1
ATOM 9068 C CA . ASN C 1 207 ? 94.762 88.862 59.698 1.00 8.76 199 ASN C CA 1
ATOM 9069 C C . ASN C 1 207 ? 96.219 89.297 59.491 1.00 8.68 199 ASN C C 1
ATOM 9070 O O . ASN C 1 207 ? 96.617 89.642 58.380 1.00 8.49 199 ASN C O 1
ATOM 9075 N N . ILE C 1 208 ? 96.998 89.300 60.573 1.00 8.80 200 ILE C N 1
ATOM 9076 C CA . ILE C 1 208 ? 98.376 89.798 60.550 1.00 8.78 200 ILE C CA 1
ATOM 9077 C C . ILE C 1 208 ? 99.307 88.637 60.860 1.00 8.98 200 ILE C C 1
ATOM 9078 O O . ILE C 1 208 ? 99.196 88.031 61.927 1.00 9.28 200 ILE C O 1
ATOM 9083 N N . VAL C 1 209 ? 100.223 88.347 59.942 1.00 8.89 201 VAL C N 1
ATOM 9084 C CA . VAL C 1 209 ? 101.131 87.220 60.076 1.00 9.13 201 VAL C CA 1
ATOM 9085 C C . VAL C 1 209 ? 102.600 87.617 59.941 1.00 9.22 201 VAL C C 1
ATOM 9086 O O . VAL C 1 209 ? 103.245 87.317 58.945 1.00 9.32 201 VAL C O 1
ATOM 9090 N N . PRO C 1 210 ? 103.160 88.279 60.966 1.00 9.38 202 PRO C N 1
ATOM 9091 C CA . PRO C 1 210 ? 104.594 88.601 60.936 1.00 9.53 202 PRO C CA 1
ATOM 9092 C C . PRO C 1 210 ? 105.427 87.323 60.885 1.00 9.98 202 PRO C C 1
ATOM 9093 O O . PRO C 1 210 ? 105.096 86.361 61.561 1.00 10.48 202 PRO C O 1
ATOM 9097 N N . GLY C 1 211 ? 106.460 87.312 60.052 1.00 10.04 203 GLY C N 1
ATOM 9098 C CA . GLY C 1 211 ? 107.372 86.183 59.886 1.00 10.38 203 GLY C CA 1
ATOM 9099 C C . GLY C 1 211 ? 108.320 86.512 58.739 1.00 10.48 203 GLY C C 1
ATOM 9100 O O . GLY C 1 211 ? 108.237 87.592 58.152 1.00 10.33 203 GLY C O 1
ATOM 9101 N N . TYR C 1 212 ? 109.207 85.594 58.405 1.00 10.94 204 TYR C N 1
ATOM 9102 C CA . TYR C 1 212 ? 110.173 85.868 57.370 1.00 11.27 204 TYR C CA 1
ATOM 9103 C C . TYR C 1 212 ? 109.535 85.965 56.004 1.00 11.11 204 TYR C C 1
ATOM 9104 O O . TYR C 1 212 ? 108.506 85.347 55.735 1.00 10.89 204 TYR C O 1
ATOM 9113 N N . GLY C 1 213 ? 110.160 86.744 55.140 1.00 11.05 205 GLY C N 1
ATOM 9114 C CA . GLY C 1 213 ? 109.748 86.822 53.746 1.00 11.18 205 GLY C CA 1
ATOM 9115 C C . GLY C 1 213 ? 109.766 85.476 53.046 1.00 11.38 205 GLY C C 1
ATOM 9116 O O . GLY C 1 213 ? 108.892 85.182 52.231 1.00 11.05 205 GLY C O 1
ATOM 9117 N N . HIS C 1 214 ? 110.746 84.644 53.397 1.00 11.96 206 HIS C N 1
ATOM 9118 C CA . HIS C 1 214 ? 110.959 83.370 52.704 1.00 12.38 206 HIS C CA 1
ATOM 9119 C C . HIS C 1 214 ? 110.083 82.229 53.213 1.00 12.45 206 HIS C C 1
ATOM 9120 O O . HIS C 1 214 ? 110.051 81.153 52.591 1.00 12.77 206 HIS C O 1
ATOM 9127 N N . THR C 1 215 ? 109.368 82.459 54.318 1.00 11.88 207 THR C N 1
ATOM 9128 C CA . THR C 1 215 ? 108.407 81.497 54.857 1.00 11.76 207 THR C CA 1
ATOM 9129 C C . THR C 1 215 ? 106.981 82.045 54.669 1.00 11.39 207 THR C C 1
ATOM 9130 O O . THR C 1 215 ? 106.273 81.675 53.720 1.00 11.30 207 THR C O 1
ATOM 9134 N N . ALA C 1 216 ? 106.565 82.950 55.541 1.00 10.98 208 ALA C N 1
ATOM 9135 C CA . ALA C 1 216 ? 105.223 83.566 55.425 1.00 10.70 208 ALA C CA 1
ATOM 9136 C C . ALA C 1 216 ? 105.018 84.338 54.108 1.00 10.57 208 ALA C C 1
ATOM 9137 O O . ALA C 1 216 ? 103.996 84.178 53.449 1.00 10.38 208 ALA C O 1
ATOM 9139 N N . GLY C 1 217 ? 105.964 85.204 53.745 1.00 10.54 209 GLY C N 1
ATOM 9140 C CA . GLY C 1 217 ? 105.799 86.014 52.551 1.00 10.52 209 GLY C CA 1
ATOM 9141 C C . GLY C 1 217 ? 105.618 85.199 51.281 1.00 10.99 209 GLY C C 1
ATOM 9142 O O . GLY C 1 217 ? 104.729 85.466 50.460 1.00 10.68 209 GLY C O 1
ATOM 9143 N N . GLN C 1 218 ? 106.466 84.195 51.118 1.00 11.67 210 GLN C N 1
ATOM 9144 C CA . GLN C 1 218 ? 106.477 83.383 49.926 1.00 12.32 210 GLN C CA 1
ATOM 9145 C C . GLN C 1 218 ? 105.170 82.619 49.829 1.00 11.93 210 GLN C C 1
ATOM 9146 O O . GLN C 1 218 ? 104.616 82.513 48.753 1.00 11.65 210 GLN C O 1
ATOM 9152 N N . ARG C 1 219 ? 104.677 82.086 50.948 1.00 11.61 211 ARG C N 1
ATOM 9153 C CA . ARG C 1 219 ? 103.421 81.336 50.919 1.00 11.72 211 ARG C CA 1
ATOM 9154 C C . ARG C 1 219 ? 102.246 82.258 50.572 1.00 11.17 211 ARG C C 1
ATOM 9155 O O . ARG C 1 219 ? 101.359 81.876 49.824 1.00 11.23 211 ARG C O 1
ATOM 9163 N N . LEU C 1 220 ? 102.246 83.470 51.118 1.00 10.68 212 LEU C N 1
ATOM 9164 C CA . LEU C 1 220 ? 101.162 84.413 50.845 1.00 10.46 212 LEU C CA 1
ATOM 9165 C C . LEU C 1 220 ? 101.147 84.750 49.356 1.00 10.50 212 LEU C C 1
ATOM 9166 O O . LEU C 1 220 ? 100.097 84.693 48.716 1.00 10.80 212 LEU C O 1
ATOM 9171 N N . ALA C 1 221 ? 102.310 85.056 48.797 1.00 10.76 213 ALA C N 1
ATOM 9172 C CA . ALA C 1 221 ? 102.415 85.357 47.350 1.00 10.89 213 ALA C CA 1
ATOM 9173 C C . ALA C 1 221 ? 101.950 84.195 46.459 1.00 11.27 213 ALA C C 1
ATOM 9174 O O . ALA C 1 221 ? 101.342 84.405 45.406 1.00 10.83 213 ALA C O 1
ATOM 9176 N N . GLU C 1 222 ? 102.278 82.974 46.859 1.00 11.94 214 GLU C N 1
ATOM 9177 C CA . GLU C 1 222 ? 101.899 81.791 46.104 1.00 12.76 214 GLU C CA 1
ATOM 9178 C C . GLU C 1 222 ? 100.504 81.268 46.365 1.00 12.48 214 GLU C C 1
ATOM 9179 O O . GLU C 1 222 ? 100.062 80.383 45.651 1.00 12.78 214 GLU C O 1
ATOM 9185 N N . HIS C 1 223 ? 99.836 81.719 47.418 1.00 11.65 215 HIS C N 1
ATOM 9186 C CA . HIS C 1 223 ? 98.639 81.037 47.865 1.00 11.46 215 HIS C CA 1
ATOM 9187 C C . HIS C 1 223 ? 97.541 81.021 46.803 1.00 11.26 215 HIS C C 1
ATOM 9188 O O . HIS C 1 223 ? 97.176 82.073 46.299 1.00 10.62 215 HIS C O 1
ATOM 9195 N N . PRO C 1 224 ? 96.950 79.845 46.522 1.00 11.42 216 PRO C N 1
ATOM 9196 C CA . PRO C 1 224 ? 95.872 79.797 45.501 1.00 11.42 216 PRO C CA 1
ATOM 9197 C C . PRO C 1 224 ? 94.533 80.467 45.882 1.00 10.97 216 PRO C C 1
ATOM 9198 O O . PRO C 1 224 ? 93.741 80.781 45.015 1.00 10.82 216 PRO C O 1
ATOM 9202 N N . GLY C 1 225 ? 94.278 80.678 47.166 1.00 10.63 217 GLY C N 1
ATOM 9203 C CA . GLY C 1 225 ? 93.068 81.356 47.620 1.00 10.40 217 GLY C CA 1
ATOM 9204 C C . GLY C 1 225 ? 93.114 82.876 47.728 1.00 9.95 217 GLY C C 1
ATOM 9205 O O . GLY C 1 225 ? 92.122 83.517 48.140 1.00 9.76 217 GLY C O 1
ATOM 9206 N N . VAL C 1 226 ? 94.257 83.452 47.340 1.00 9.64 218 VAL C N 1
ATOM 9207 C CA . VAL C 1 226 ? 94.496 84.893 47.406 1.00 9.20 218 VAL C CA 1
ATOM 9208 C C . VAL C 1 226 ? 94.329 85.458 45.993 1.00 9.10 218 VAL C C 1
ATOM 9209 O O . VAL C 1 226 ? 94.950 84.956 45.052 1.00 9.10 218 VAL C O 1
ATOM 9213 N N . GLY C 1 227 ? 93.474 86.478 45.840 1.00 8.68 219 GLY C N 1
ATOM 9214 C CA . GLY C 1 227 ? 93.103 87.003 44.522 1.00 8.65 219 GLY C CA 1
ATOM 9215 C C . GLY C 1 227 ? 93.978 88.166 44.049 1.00 8.60 219 GLY C C 1
ATOM 9216 O O . GLY C 1 227 ? 93.978 88.531 42.873 1.00 8.37 219 GLY C O 1
ATOM 9217 N N . LYS C 1 228 ? 94.734 88.734 44.973 1.00 8.64 220 LYS C N 1
ATOM 9218 C CA . LYS C 1 228 ? 95.661 89.805 44.661 1.00 8.85 220 LYS C CA 1
ATOM 9219 C C . LYS C 1 228 ? 96.765 89.856 45.698 1.00 8.96 220 LYS C C 1
ATOM 9220 O O . LYS C 1 228 ? 96.507 89.689 46.917 1.00 8.89 220 LYS C O 1
ATOM 9226 N N . ILE C 1 229 ? 97.977 90.111 45.222 1.00 8.92 221 ILE C N 1
ATOM 9227 C CA . ILE C 1 229 ? 99.101 90.305 46.117 1.00 9.14 221 ILE C CA 1
ATOM 9228 C C . ILE C 1 229 ? 99.618 91.702 45.899 1.00 8.99 221 ILE C C 1
ATOM 9229 O O . ILE C 1 229 ? 99.845 92.101 44.753 1.00 8.81 221 ILE C O 1
ATOM 9234 N N . ALA C 1 230 ? 99.801 92.429 46.994 1.00 8.89 222 ALA C N 1
ATOM 9235 C CA . ALA C 1 230 ? 100.423 93.758 46.945 1.00 8.97 222 ALA C CA 1
ATOM 9236 C C . ALA C 1 230 ? 101.718 93.745 47.697 1.00 9.25 222 ALA C C 1
ATOM 9237 O O . ALA C 1 230 ? 101.790 93.255 48.848 1.00 9.40 222 ALA C O 1
ATOM 9239 N N . PHE C 1 231 ? 102.752 94.278 47.048 1.00 9.34 223 PHE C N 1
ATOM 9240 C CA . PHE C 1 231 ? 104.112 94.236 47.593 1.00 9.58 223 PHE C CA 1
ATOM 9241 C C . PHE C 1 231 ? 104.801 95.597 47.485 1.00 9.59 223 PHE C C 1
ATOM 9242 O O . PHE C 1 231 ? 104.783 96.235 46.421 1.00 9.13 223 PHE C O 1
ATOM 9250 N N . THR C 1 232 ? 105.427 96.020 48.580 1.00 9.89 224 THR C N 1
ATOM 9251 C CA . THR C 1 232 ? 106.358 97.134 48.570 1.00 10.50 224 THR C CA 1
ATOM 9252 C C . THR C 1 232 ? 107.749 96.652 49.019 1.00 10.70 224 THR C C 1
ATOM 9253 O O . THR C 1 232 ? 107.877 95.975 50.053 1.00 10.48 224 THR C O 1
ATOM 9257 N N . GLY C 1 233 ? 108.784 97.027 48.267 1.00 10.88 225 GLY C N 1
ATOM 9258 C CA . GLY C 1 233 ? 110.144 96.580 48.581 1.00 11.45 225 GLY C CA 1
ATOM 9259 C C . GLY C 1 233 ? 111.056 96.676 47.397 1.00 11.85 225 GLY C C 1
ATOM 9260 O O . GLY C 1 233 ? 110.868 97.527 46.536 1.00 12.12 225 GLY C O 1
ATOM 9261 N N . SER C 1 234 ? 112.056 95.824 47.333 1.00 11.99 226 SER C N 1
ATOM 9262 C CA . SER C 1 234 ? 113.040 95.949 46.274 1.00 12.53 226 SER C CA 1
ATOM 9263 C C . SER C 1 234 ? 112.499 95.473 44.920 1.00 12.66 226 SER C C 1
ATOM 9264 O O . SER C 1 234 ? 111.605 94.626 44.844 1.00 12.05 226 SER C O 1
ATOM 9267 N N . THR C 1 235 ? 113.093 96.007 43.862 1.00 12.82 227 THR C N 1
ATOM 9268 C CA . THR C 1 235 ? 112.808 95.566 42.531 1.00 13.38 227 THR C CA 1
ATOM 9269 C C . THR C 1 235 ? 113.066 94.049 42.435 1.00 13.11 227 THR C C 1
ATOM 9270 O O . THR C 1 235 ? 112.273 93.302 41.855 1.00 12.59 227 THR C O 1
ATOM 9274 N N . ALA C 1 236 ? 114.162 93.575 43.016 1.00 13.08 228 ALA C N 1
ATOM 9275 C CA . ALA C 1 236 ? 114.497 92.158 42.887 1.00 13.20 228 ALA C CA 1
ATOM 9276 C C . ALA C 1 236 ? 113.449 91.223 43.527 1.00 12.73 228 ALA C C 1
ATOM 9277 O O . ALA C 1 236 ? 113.067 90.195 42.943 1.00 12.93 228 ALA C O 1
ATOM 9279 N N . THR C 1 237 ? 112.958 91.581 44.712 1.00 12.25 229 THR C N 1
ATOM 9280 C CA . THR C 1 237 ? 111.886 90.840 45.345 1.00 12.09 229 THR C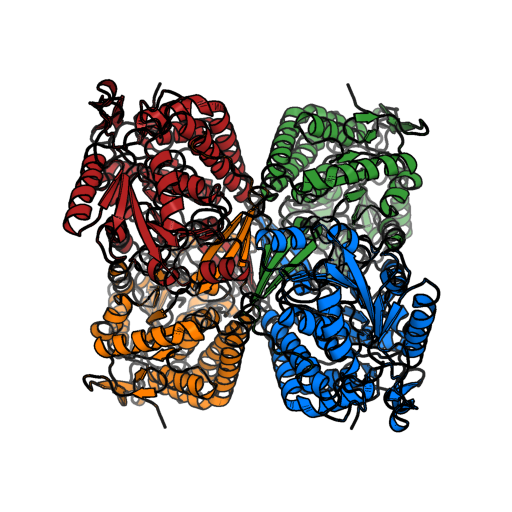 CA 1
ATOM 9281 C C . THR C 1 237 ? 110.556 90.959 44.581 1.00 11.53 229 THR C C 1
ATOM 9282 O O . THR C 1 237 ? 109.802 89.979 44.513 1.00 11.47 229 THR C O 1
ATOM 9286 N N . GLY C 1 238 ? 110.295 92.120 43.978 1.00 11.12 230 GLY C N 1
ATOM 9287 C CA . GLY C 1 238 ? 109.122 92.306 43.132 1.00 10.89 230 GLY C CA 1
ATOM 9288 C C . GLY C 1 238 ? 109.077 91.300 42.006 1.00 11.14 230 GLY C C 1
ATOM 9289 O O . GLY C 1 238 ? 108.003 90.742 41.673 1.00 10.57 230 GLY C O 1
ATOM 9290 N N . ARG C 1 239 ? 110.248 91.039 41.420 1.00 11.51 231 ARG C N 1
ATOM 9291 C CA . ARG C 1 239 ? 110.325 89.987 40.400 1.00 11.90 231 ARG C CA 1
ATOM 9292 C C . ARG C 1 239 ? 109.849 88.652 40.965 1.00 12.09 231 ARG C C 1
ATOM 9293 O O . ARG C 1 239 ? 109.145 87.906 40.285 1.00 11.80 231 ARG C O 1
ATOM 9301 N N . ARG C 1 240 ? 110.218 88.362 42.211 1.00 12.24 232 ARG C N 1
ATOM 9302 C CA A ARG C 1 240 ? 109.887 87.076 42.820 0.60 12.57 232 ARG C CA 1
ATOM 9303 C CA B ARG C 1 240 ? 109.887 87.062 42.805 0.40 12.41 232 ARG C CA 1
ATOM 9304 C C . ARG C 1 240 ? 108.399 87.018 43.152 1.00 11.85 232 ARG C C 1
ATOM 9305 O O . ARG C 1 240 ? 107.786 85.953 43.108 1.00 11.74 232 ARG C O 1
ATOM 9320 N N . ILE C 1 241 ? 107.803 88.180 43.430 1.00 13.48 233 ILE C N 1
ATOM 9321 C CA . ILE C 1 241 ? 106.340 88.246 43.636 1.00 12.30 233 ILE C CA 1
ATOM 9322 C C . ILE C 1 241 ? 105.605 87.871 42.340 1.00 11.52 233 ILE C C 1
ATOM 9323 O O . ILE C 1 241 ? 104.682 87.040 42.344 1.00 10.92 233 ILE C O 1
ATOM 9328 N N . VAL C 1 242 ? 106.034 88.492 41.240 1.00 11.42 234 VAL C N 1
ATOM 9329 C CA . VAL C 1 242 ? 105.469 88.216 39.910 1.00 11.69 234 VAL C CA 1
ATOM 9330 C C . VAL C 1 242 ? 105.583 86.715 39.584 1.00 12.85 234 VAL C C 1
ATOM 9331 O O . VAL C 1 242 ? 104.613 86.072 39.158 1.00 12.46 234 VAL C O 1
ATOM 9335 N N . GLU C 1 243 ? 106.777 86.158 39.777 1.00 14.52 235 GLU C N 1
ATOM 9336 C CA . GLU C 1 243 ? 106.990 84.723 39.614 1.00 16.63 235 GLU C CA 1
ATOM 9337 C C . GLU C 1 243 ? 105.974 83.918 40.404 1.00 15.44 235 GLU C C 1
ATOM 9338 O O . GLU C 1 243 ? 105.360 82.994 39.868 1.00 15.42 235 GLU C O 1
ATOM 9344 N N . ALA C 1 244 ? 105.810 84.267 41.685 1.00 14.34 236 ALA C N 1
ATOM 9345 C CA . ALA C 1 244 ? 104.912 83.560 42.576 1.00 13.80 236 ALA C CA 1
ATOM 9346 C C . ALA C 1 244 ? 103.449 83.624 42.112 1.00 12.37 236 ALA C C 1
ATOM 9347 O O . ALA C 1 244 ? 102.663 82.690 42.328 1.00 12.09 236 ALA C O 1
ATOM 9349 N N . SER C 1 245 ? 103.089 84.734 41.478 1.00 11.38 237 SER C N 1
ATOM 9350 C CA . SER C 1 245 ? 101.706 84.961 41.052 1.00 10.64 237 SER C CA 1
ATOM 9351 C C . SER C 1 245 ? 101.234 84.060 39.930 1.00 11.22 237 SER C C 1
ATOM 9352 O O . SER C 1 245 ? 100.044 83.990 39.688 1.00 10.77 237 SER C O 1
ATOM 9355 N N . GLN C 1 246 ? 102.151 83.391 39.231 1.00 12.41 238 GLN C N 1
ATOM 9356 C CA . GLN C 1 246 ? 101.779 82.524 38.101 1.00 13.70 238 GLN C CA 1
ATOM 9357 C C . GLN C 1 246 ? 100.821 81.413 38.467 1.00 13.36 238 GLN C C 1
ATOM 9358 O O . GLN C 1 246 ? 100.039 80.983 37.638 1.00 13.52 238 GLN C O 1
ATOM 9364 N N . GLY C 1 247 ? 100.973 80.887 39.685 1.00 12.87 239 GLY C N 1
ATOM 9365 C CA . GLY C 1 247 ? 100.189 79.740 40.147 1.00 12.81 239 GLY C CA 1
ATOM 9366 C C . GLY C 1 247 ? 98.718 79.870 39.897 1.00 12.04 239 GLY C C 1
ATOM 9367 O O . GLY C 1 247 ? 98.116 79.036 39.207 1.00 12.88 239 GLY C O 1
ATOM 9368 N N . ASN C 1 248 ? 98.128 80.940 40.415 1.00 11.06 240 ASN C N 1
ATOM 9369 C CA . ASN C 1 248 ? 96.698 81.165 40.241 1.00 10.64 240 ASN C CA 1
ATOM 9370 C C . ASN C 1 248 ? 96.356 82.447 39.486 1.00 10.55 240 ASN C C 1
ATOM 9371 O O . ASN C 1 248 ? 95.196 82.831 39.428 1.00 10.58 240 ASN C O 1
ATOM 9376 N N . LEU C 1 249 ? 97.365 83.078 38.883 1.00 10.60 241 LEU C N 1
ATOM 9377 C CA . LEU C 1 249 ? 97.196 84.290 38.077 1.00 10.67 241 LEU C CA 1
ATOM 9378 C C . LEU C 1 249 ? 96.558 85.416 38.898 1.00 9.76 241 LEU C C 1
ATOM 9379 O O . LEU C 1 249 ? 95.801 86.222 38.392 1.00 10.17 241 LEU C O 1
ATOM 9384 N N . LYS C 1 250 ? 96.885 85.453 40.181 1.00 8.77 242 LYS C N 1
ATOM 9385 C CA . LYS C 1 250 ? 96.429 86.502 41.031 1.00 8.51 242 LYS C CA 1
ATOM 9386 C C . LYS C 1 250 ? 96.928 87.847 40.501 1.00 8.57 242 LYS C C 1
ATOM 9387 O O . LYS C 1 250 ? 97.975 87.942 39.867 1.00 8.35 242 LYS C O 1
ATOM 9393 N N . ARG C 1 251 ? 96.157 88.882 40.801 1.00 8.90 243 ARG C N 1
ATOM 9394 C CA . ARG C 1 251 ? 96.539 90.234 40.467 1.00 9.30 243 ARG C CA 1
ATOM 9395 C C . ARG C 1 251 ? 97.721 90.660 41.307 1.00 8.91 243 ARG C C 1
ATOM 9396 O O . ARG C 1 251 ? 97.909 90.172 42.421 1.00 8.61 243 ARG C O 1
ATOM 9404 N N . VAL C 1 252 ? 98.486 91.605 40.780 1.00 9.14 244 VAL C N 1
ATOM 9405 C CA . VAL C 1 252 ? 99.727 92.024 41.404 1.00 8.95 244 VAL C CA 1
ATOM 9406 C C . VAL C 1 252 ? 99.799 93.546 41.442 1.00 9.72 244 VAL C C 1
ATOM 9407 O O . VAL C 1 252 ? 99.441 94.203 40.473 1.00 10.17 244 VAL C O 1
ATOM 9411 N N . GLN C 1 253 ? 100.235 94.082 42.574 1.00 10.10 245 GLN C N 1
ATOM 9412 C CA . GLN C 1 253 ? 100.577 95.490 42.694 1.00 11.10 245 GLN C CA 1
ATOM 9413 C C . GLN C 1 253 ? 101.999 95.570 43.283 1.00 10.61 245 GLN C C 1
ATOM 9414 O O . GLN C 1 253 ? 102.336 94.830 44.232 1.00 10.44 245 GLN C O 1
ATOM 9420 N N . LEU C 1 254 ? 102.818 96.444 42.714 1.00 10.34 246 LEU C N 1
ATOM 9421 C CA . LEU C 1 254 ? 104.246 96.517 43.050 1.00 10.00 246 LEU C CA 1
ATOM 9422 C C . LEU C 1 254 ? 104.671 97.974 43.211 1.00 10.52 246 LEU C C 1
ATOM 9423 O O . LEU C 1 254 ? 104.495 98.799 42.295 1.00 10.50 246 LEU C O 1
ATOM 9428 N N A GLU C 1 255 ? 105.280 98.302 44.348 0.50 11.03 247 GLU C N 1
ATOM 9429 N N B GLU C 1 255 ? 105.184 98.257 44.401 0.50 11.22 247 GLU C N 1
ATOM 9430 C CA A GLU C 1 255 ? 106.011 99.564 44.480 0.50 11.57 247 GLU C CA 1
ATOM 9431 C CA B GLU C 1 255 ? 105.766 99.524 44.749 0.50 12.07 247 GLU C CA 1
ATOM 9432 C C A GLU C 1 255 ? 107.457 99.256 44.843 0.50 11.40 247 GLU C C 1
ATOM 9433 C C B GLU C 1 255 ? 107.231 99.218 45.094 0.50 11.83 247 GLU C C 1
ATOM 9434 O O A GLU C 1 255 ? 107.722 98.744 45.932 0.50 12.06 247 GLU C O 1
ATOM 9435 O O B GLU C 1 255 ? 107.536 98.679 46.154 0.50 12.48 247 GLU C O 1
ATOM 9446 N N A LEU C 1 256 ? 108.383 99.576 43.945 0.70 10.80 248 LEU C N 1
ATOM 9447 N N B LEU C 1 256 ? 108.134 99.553 44.165 0.30 11.10 248 LEU C N 1
ATOM 9448 C CA A LEU C 1 256 ? 109.711 98.985 44.014 0.70 10.72 248 LEU C CA 1
ATOM 9449 C CA B LEU C 1 256 ? 109.477 98.934 44.123 0.30 10.88 248 LEU C CA 1
ATOM 9450 C C A LEU C 1 256 ? 110.742 100.076 44.268 0.70 11.29 248 LEU C C 1
ATOM 9451 C C B LEU C 1 256 ? 110.707 99.850 44.162 0.30 11.23 248 LEU C C 1
ATOM 9452 O O A LEU C 1 256 ? 110.470 100.995 45.046 0.70 12.14 248 LEU C O 1
ATOM 9453 O O B LEU C 1 256 ? 111.688 99.610 43.452 0.30 10.94 248 LEU C O 1
ATOM 9462 N N A GLY C 1 257 ? 111.924 99.974 43.670 0.70 11.07 249 GLY C N 1
ATOM 9463 N N B GLY C 1 257 ? 110.700 100.873 44.996 0.30 12.07 249 GLY C N 1
ATOM 9464 C CA A GLY C 1 257 ? 112.978 100.930 43.952 0.70 11.70 249 GLY C CA 1
ATOM 9465 C CA B GLY C 1 257 ? 111.919 101.648 45.162 0.30 12.56 249 GLY C CA 1
ATOM 9466 C C A GLY C 1 257 ? 112.674 102.357 43.509 0.70 11.53 249 GLY C C 1
ATOM 9467 C C B GLY C 1 257 ? 112.193 102.634 44.042 0.30 11.88 249 GLY C C 1
ATOM 9468 O O A GLY C 1 257 ? 111.894 102.578 42.573 0.70 10.95 249 GLY C O 1
ATOM 9469 O O B GLY C 1 257 ? 111.398 102.781 43.103 0.30 11.24 249 GLY C O 1
ATOM 9470 N N . GLY C 1 258 ? 113.327 103.322 44.172 1.00 12.31 250 GLY C N 1
ATOM 9471 C CA . GLY C 1 258 ? 113.440 104.640 43.633 1.00 12.13 250 GLY C CA 1
ATOM 9472 C C . GLY C 1 258 ? 114.856 105.146 43.752 1.00 12.38 250 GLY C C 1
ATOM 9473 O O . GLY C 1 258 ? 115.655 104.678 44.603 1.00 13.21 250 GLY C O 1
ATOM 9474 N N . LYS C 1 259 ? 115.170 106.093 42.885 1.00 11.84 251 LYS C N 1
ATOM 9475 C CA . LYS C 1 259 ? 116.419 106.842 42.990 1.00 12.18 251 LYS C CA 1
ATOM 9476 C C . LYS C 1 259 ? 116.089 108.288 42.650 1.00 12.34 251 LYS C C 1
ATOM 9477 O O . LYS C 1 259 ? 116.517 108.822 41.643 1.00 11.95 251 LYS C O 1
ATOM 9483 N N . GLY C 1 260 ? 115.308 108.923 43.506 1.00 13.28 252 GLY C N 1
ATOM 9484 C CA . GLY C 1 260 ? 114.707 110.209 43.166 1.00 13.88 252 GLY C CA 1
ATOM 9485 C C . GLY C 1 260 ? 115.666 111.358 42.894 1.00 14.28 252 GLY C C 1
ATOM 9486 O O . GLY C 1 260 ? 116.564 111.642 43.699 1.00 15.02 252 GLY C O 1
ATOM 9487 N N . ALA C 1 261 ? 115.456 112.029 41.760 1.00 14.02 253 ALA C N 1
ATOM 9488 C CA . ALA C 1 261 ? 116.148 113.257 41.474 1.00 14.59 253 ALA C CA 1
ATOM 9489 C C . ALA C 1 261 ? 115.469 114.402 42.205 1.00 16.30 253 ALA C C 1
ATOM 9490 O O . ALA C 1 261 ? 114.250 114.438 42.289 1.00 16.99 253 ALA C O 1
ATOM 9492 N N . ASN C 1 262 ? 116.283 115.298 42.744 1.00 17.22 254 ASN C N 1
ATOM 9493 C CA . ASN C 1 262 ? 115.833 116.499 43.349 1.00 19.19 254 ASN C CA 1
ATOM 9494 C C . ASN C 1 262 ? 116.623 117.630 42.704 1.00 19.41 254 ASN C C 1
ATOM 9495 O O . ASN C 1 262 ? 117.811 117.837 43.012 1.00 19.32 254 ASN C O 1
ATOM 9500 N N . ILE C 1 263 ? 115.975 118.337 41.780 1.00 19.86 255 ILE C N 1
ATOM 9501 C CA . ILE C 1 263 ? 116.677 119.233 40.876 1.00 19.83 255 ILE C CA 1
ATOM 9502 C C . ILE C 1 263 ? 116.511 120.691 41.303 1.00 22.05 255 ILE C C 1
ATOM 9503 O O . ILE C 1 263 ? 115.388 121.166 41.497 1.00 23.79 255 ILE C O 1
ATOM 9508 N N . VAL C 1 264 ? 117.630 121.393 41.440 1.00 22.21 256 VAL C N 1
ATOM 9509 C CA . VAL C 1 264 ? 117.613 122.781 41.839 1.00 24.40 256 VAL C CA 1
ATOM 9510 C C . VAL C 1 264 ? 118.116 123.655 40.703 1.00 24.41 256 VAL C C 1
ATOM 9511 O O . VAL C 1 264 ? 119.299 123.671 40.398 1.00 23.19 256 VAL C O 1
ATOM 9515 N N . PHE C 1 265 ? 117.194 124.414 40.105 1.00 26.23 257 PHE C N 1
ATOM 9516 C CA . PHE C 1 265 ? 117.544 125.347 39.051 1.00 27.02 257 PHE C CA 1
ATOM 9517 C C . PHE C 1 265 ? 118.130 126.635 39.656 1.00 29.22 257 PHE C C 1
ATOM 9518 O O . PHE C 1 265 ? 117.972 126.917 40.841 1.00 30.50 257 PHE C O 1
ATOM 9526 N N . ASP C 1 266 ? 118.812 127.409 38.816 1.00 10.18 258 ASP C N 1
ATOM 9527 C CA . ASP C 1 266 ? 119.510 128.599 39.276 1.00 11.50 258 ASP C CA 1
ATOM 9528 C C . ASP C 1 266 ? 118.599 129.731 39.738 1.00 11.60 258 ASP C C 1
ATOM 9529 O O . ASP C 1 266 ? 119.085 130.643 40.360 1.00 11.87 258 ASP C O 1
ATOM 9534 N N . ASP C 1 267 ? 117.296 129.641 39.467 1.00 11.34 259 ASP C N 1
ATOM 9535 C CA . ASP C 1 267 ? 116.315 130.625 39.920 1.00 11.72 259 ASP C CA 1
ATOM 9536 C C . ASP C 1 267 ? 115.504 130.107 41.115 1.00 11.42 259 ASP C C 1
ATOM 9537 O O . ASP C 1 267 ? 114.499 130.705 41.498 1.00 11.50 259 ASP C O 1
ATOM 9542 N N . ALA C 1 268 ? 115.925 129.001 41.705 1.00 11.07 260 ALA C N 1
ATOM 9543 C CA . ALA C 1 268 ? 115.241 128.468 42.885 1.00 11.01 260 ALA C CA 1
ATOM 9544 C C . ALA C 1 268 ? 115.362 129.420 44.088 1.00 11.70 260 ALA C C 1
ATOM 9545 O O . ALA C 1 268 ? 116.318 130.209 44.173 1.00 11.98 260 ALA C O 1
ATOM 9547 N N . ASN C 1 269 ? 114.387 129.370 44.988 1.00 11.96 261 ASN C N 1
ATOM 9548 C CA . ASN C 1 269 ? 114.535 129.951 46.310 1.00 12.89 261 ASN C CA 1
ATOM 9549 C C . ASN C 1 269 ? 115.491 129.055 47.096 1.00 12.63 261 ASN C C 1
ATOM 9550 O O . ASN C 1 269 ? 115.151 127.932 47.476 1.00 11.78 261 ASN C O 1
ATOM 9555 N N . LEU C 1 270 ? 116.706 129.542 47.303 1.00 13.23 262 LEU C N 1
ATOM 9556 C CA . LEU C 1 270 ? 117.752 128.708 47.873 1.00 13.45 262 LEU C CA 1
ATOM 9557 C C . LEU C 1 270 ? 117.433 128.285 49.298 1.00 13.21 262 LEU C C 1
ATOM 9558 O O . LEU C 1 270 ? 117.667 127.129 49.667 1.00 12.80 262 LEU C O 1
ATOM 9563 N N A ASP C 1 271 ? 116.925 129.224 50.103 0.50 13.68 263 ASP C N 1
ATOM 9564 N N B ASP C 1 271 ? 116.910 129.198 50.100 0.50 13.56 263 ASP C N 1
ATOM 9565 C CA A ASP C 1 271 ? 116.461 128.941 51.465 0.50 13.77 263 ASP C CA 1
ATOM 9566 C CA B ASP C 1 271 ? 116.539 128.854 51.452 0.50 13.61 263 ASP C CA 1
ATOM 9567 C C A ASP C 1 271 ? 115.567 127.713 51.456 0.50 12.90 263 ASP C C 1
ATOM 9568 C C B ASP C 1 271 ? 115.559 127.691 51.465 0.50 12.81 263 ASP C C 1
ATOM 9569 O O A ASP C 1 271 ? 115.801 126.731 52.170 0.50 12.54 263 ASP C O 1
ATOM 9570 O O B ASP C 1 271 ? 115.730 126.719 52.212 0.50 12.45 263 ASP C O 1
ATOM 9579 N N . ALA C 1 272 ? 114.532 127.794 50.628 1.00 12.46 264 ALA C N 1
ATOM 9580 C CA . ALA C 1 272 ? 113.500 126.774 50.569 1.00 11.68 264 ALA C CA 1
ATOM 9581 C C . ALA C 1 272 ? 114.071 125.459 50.047 1.00 10.84 264 ALA C C 1
ATOM 9582 O O . ALA C 1 272 ? 113.739 124.393 50.564 1.00 10.24 264 ALA C O 1
ATOM 9584 N N . ALA C 1 273 ? 114.945 125.532 49.045 1.00 10.48 265 ALA C N 1
ATOM 9585 C CA . ALA C 1 273 ? 115.431 124.328 48.410 1.00 10.00 265 ALA C CA 1
ATOM 9586 C C . ALA C 1 273 ? 116.476 123.606 49.272 1.00 9.79 265 ALA C C 1
ATOM 9587 O O . ALA C 1 273 ? 116.603 122.383 49.220 1.00 9.36 265 ALA C O 1
ATOM 9589 N N . ILE C 1 274 ? 117.248 124.367 50.039 1.00 10.10 266 ILE C N 1
ATOM 9590 C CA . ILE C 1 274 ? 118.245 123.767 50.913 1.00 10.09 266 ILE C CA 1
ATOM 9591 C C . ILE C 1 274 ? 117.522 122.979 52.020 1.00 10.07 266 ILE C C 1
ATOM 9592 O O . ILE C 1 274 ? 117.860 121.835 52.303 1.00 9.50 266 ILE C O 1
ATOM 9597 N N . ASN C 1 275 ? 116.521 123.602 52.640 1.00 10.30 267 ASN C N 1
ATOM 9598 C CA . ASN C 1 275 ? 115.706 122.913 53.619 1.00 10.38 267 ASN C CA 1
ATOM 9599 C C . ASN C 1 275 ? 114.949 121.739 53.004 1.00 9.91 267 ASN C C 1
ATOM 9600 O O . ASN C 1 275 ? 114.857 120.658 53.607 1.00 9.95 267 ASN C O 1
ATOM 9605 N N . GLY C 1 276 ? 114.457 121.927 51.788 1.00 9.51 268 GLY C N 1
ATOM 9606 C CA . GLY C 1 276 ? 113.727 120.866 51.107 1.00 9.16 268 GLY C CA 1
ATOM 9607 C C . GLY C 1 276 ? 114.625 119.664 50.841 1.00 8.73 268 GLY C C 1
ATOM 9608 O O . GLY C 1 276 ? 114.185 118.533 50.945 1.00 8.43 268 GLY C O 1
ATOM 9609 N N . ALA C 1 277 ? 115.883 119.921 50.494 1.00 8.75 269 ALA C N 1
ATOM 9610 C CA . ALA C 1 277 ? 116.824 118.858 50.124 1.00 8.55 269 ALA C CA 1
ATOM 9611 C C . ALA C 1 277 ? 117.170 118.023 51.349 1.00 8.56 269 ALA C C 1
ATOM 9612 O O . ALA C 1 277 ? 117.274 116.818 51.278 1.00 8.45 269 ALA C O 1
ATOM 9614 N N . ALA C 1 278 ? 117.337 118.693 52.476 1.00 8.84 270 ALA C N 1
ATOM 9615 C CA . ALA C 1 278 ? 117.673 118.030 53.713 1.00 9.00 270 ALA C CA 1
ATOM 9616 C C . ALA C 1 278 ? 116.489 117.177 54.172 1.00 8.84 270 ALA C C 1
ATOM 9617 O O . ALA C 1 278 ? 116.659 116.033 54.587 1.00 8.79 270 ALA C O 1
ATOM 9619 N N . TRP C 1 279 ? 115.288 117.726 54.058 1.00 8.87 271 TRP C N 1
ATOM 9620 C CA . TRP C 1 279 ? 114.093 116.969 54.374 1.00 8.84 271 TRP C CA 1
ATOM 9621 C C . TRP C 1 279 ? 113.978 115.747 53.455 1.00 8.57 271 TRP C C 1
ATOM 9622 O O . TRP C 1 279 ? 113.719 114.640 53.919 1.00 8.49 271 TRP C O 1
ATOM 9633 N N . ALA C 1 280 ? 114.233 115.954 52.168 1.00 8.35 272 ALA C N 1
ATOM 9634 C CA . ALA C 1 280 ? 114.014 114.936 51.157 1.00 8.19 272 ALA C CA 1
ATOM 9635 C C . ALA C 1 280 ? 114.893 113.707 51.367 1.00 8.28 272 ALA C C 1
ATOM 9636 O O . ALA C 1 280 ? 114.458 112.591 51.082 1.00 7.99 272 ALA C O 1
ATOM 9638 N N . ILE C 1 281 ? 116.116 113.899 51.871 1.00 8.56 273 ILE C N 1
ATOM 9639 C CA . ILE C 1 281 ? 117.010 112.766 52.065 1.00 8.83 273 ILE C CA 1
ATOM 9640 C C . ILE C 1 281 ? 117.237 112.335 53.517 1.00 9.22 273 ILE C C 1
ATOM 9641 O O . ILE C 1 281 ? 117.481 111.148 53.783 1.00 10.01 273 ILE C O 1
ATOM 9646 N N . PHE C 1 282 ? 117.145 113.243 54.467 1.00 9.23 274 PHE C N 1
ATOM 9647 C CA . PHE C 1 282 ? 117.513 112.871 55.831 1.00 9.46 274 PHE C CA 1
ATOM 9648 C C . PHE C 1 282 ? 116.316 112.540 56.702 1.00 9.77 274 PHE C C 1
ATOM 9649 O O . PHE C 1 282 ? 116.469 111.852 57.707 1.00 10.23 274 PHE C O 1
ATOM 9657 N N . HIS C 1 283 ? 115.106 112.962 56.319 1.00 9.63 275 HIS C N 1
ATOM 9658 C CA . HIS C 1 283 ? 113.934 112.474 57.031 1.00 9.85 275 HIS C CA 1
ATOM 9659 C C . HIS C 1 283 ? 113.847 110.961 56.891 1.00 9.52 275 HIS C C 1
ATOM 9660 O O . HIS C 1 283 ? 114.154 110.396 55.837 1.00 8.86 275 HIS C O 1
ATOM 9667 N N . ASN C 1 284 ? 113.468 110.322 57.990 1.00 9.49 276 ASN C N 1
ATOM 9668 C CA . ASN C 1 284 ? 113.390 108.864 58.082 1.00 9.73 276 ASN C CA 1
ATOM 9669 C C . ASN C 1 284 ? 114.713 108.199 57.820 1.00 9.32 276 ASN C C 1
ATOM 9670 O O . ASN C 1 284 ? 114.734 107.053 57.387 1.00 8.69 276 ASN C O 1
ATOM 9675 N N . GLN C 1 285 ? 115.800 108.924 58.123 1.00 9.29 277 GLN C N 1
ATOM 9676 C CA . GLN C 1 285 ? 117.151 108.417 57.935 1.00 9.53 277 GLN C CA 1
ATOM 9677 C C . GLN C 1 285 ? 117.377 107.978 56.468 1.00 9.13 277 GLN C C 1
ATOM 9678 O O . GLN C 1 285 ? 118.137 107.030 56.201 1.00 8.79 277 GLN C O 1
ATOM 9684 N N . GLY C 1 286 ? 116.707 108.678 55.540 1.00 8.63 278 GLY C N 1
ATOM 9685 C CA . GLY C 1 286 ? 116.747 108.331 54.127 1.00 8.62 278 GLY C CA 1
ATOM 9686 C C . GLY C 1 286 ? 116.110 106.994 53.765 1.00 8.78 278 GLY C C 1
ATOM 9687 O O . GLY C 1 286 ? 116.260 106.511 52.624 1.00 8.58 278 GLY C O 1
ATOM 9688 N N . GLN C 1 287 ? 115.389 106.390 54.705 1.00 8.90 279 GLN C N 1
ATOM 9689 C CA . GLN C 1 287 ? 114.802 105.051 54.465 1.00 9.35 279 GLN C CA 1
ATOM 9690 C C . GLN C 1 287 ? 113.409 105.266 53.911 1.00 9.87 279 GLN C C 1
ATOM 9691 O O . GLN C 1 287 ? 112.398 105.082 54.596 1.00 10.27 279 GLN C O 1
ATOM 9697 N N . ALA C 1 288 ? 113.367 105.690 52.649 1.00 10.18 280 ALA C N 1
ATOM 9698 C CA . ALA C 1 288 ? 112.132 106.015 51.977 1.00 10.70 280 ALA C CA 1
ATOM 9699 C C . ALA C 1 288 ? 112.351 105.820 50.489 1.00 11.37 280 ALA C C 1
ATOM 9700 O O . ALA C 1 288 ? 113.344 106.293 49.921 1.00 10.93 280 ALA C O 1
ATOM 9702 N N . CYS C 1 289 ? 111.420 105.122 49.861 1.00 12.21 281 CYS C N 1
ATOM 9703 C CA A CYS C 1 289 ? 111.564 104.821 48.444 0.40 12.84 281 CYS C CA 1
ATOM 9704 C CA B CYS C 1 289 ? 111.499 104.825 48.436 0.60 12.78 281 CYS C CA 1
ATOM 9705 C C . CYS C 1 289 ? 111.543 106.102 47.593 1.00 12.09 281 CYS C C 1
ATOM 9706 O O . CYS C 1 289 ? 112.130 106.136 46.524 1.00 12.35 281 CYS C O 1
ATOM 9711 N N . ILE C 1 290 ? 110.906 107.161 48.097 1.00 11.05 282 ILE C N 1
ATOM 9712 C CA . ILE C 1 290 ? 110.847 108.445 47.415 1.00 10.45 282 ILE C CA 1
ATOM 9713 C C . ILE C 1 290 ? 111.882 109.470 47.924 1.00 10.02 282 ILE C C 1
ATOM 9714 O O . ILE C 1 290 ? 111.764 110.677 47.628 1.00 9.86 282 ILE C O 1
ATOM 9719 N N . ALA C 1 291 ? 112.909 109.012 48.647 1.00 9.43 283 ALA C N 1
ATOM 9720 C CA . ALA C 1 291 ? 113.937 109.921 49.157 1.00 9.38 283 ALA C CA 1
ATOM 9721 C C . ALA C 1 291 ? 114.553 110.656 47.993 1.00 9.24 283 ALA C C 1
ATOM 9722 O O . ALA C 1 291 ? 114.700 110.079 46.898 1.00 9.43 283 ALA C O 1
ATOM 9724 N N . GLY C 1 292 ? 114.913 111.923 48.212 1.00 9.13 284 GLY C N 1
ATOM 9725 C CA . GLY C 1 292 ? 115.629 112.714 47.187 1.00 9.20 284 GLY C CA 1
ATOM 9726 C C . GLY C 1 292 ? 117.107 112.383 47.218 1.00 9.01 284 GLY C C 1
ATOM 9727 O O . GLY C 1 292 ? 117.913 113.160 47.707 1.00 9.19 284 GLY C O 1
ATOM 9728 N N . SER C 1 293 ? 117.462 111.220 46.695 1.00 8.86 285 SER C N 1
ATOM 9729 C CA . SER C 1 293 ? 118.809 110.683 46.876 1.00 8.84 285 SER C CA 1
ATOM 9730 C C . SER C 1 293 ? 119.782 111.165 45.813 1.00 8.76 285 SER C C 1
ATOM 9731 O O . SER C 1 293 ? 120.993 110.929 45.931 1.00 8.85 285 SER C O 1
ATOM 9734 N N . ARG C 1 294 ? 119.274 111.822 44.772 1.00 8.14 286 ARG C N 1
ATOM 9735 C CA . ARG C 1 294 ? 120.137 112.488 43.822 1.00 8.30 286 ARG C CA 1
ATOM 9736 C C . ARG C 1 294 ? 119.853 114.000 43.832 1.00 8.14 286 ARG C C 1
ATOM 9737 O O . ARG C 1 294 ? 118.746 114.443 43.430 1.00 8.16 286 ARG C O 1
ATOM 9745 N N . LEU C 1 295 ? 120.820 114.783 44.298 1.00 8.08 287 LEU C N 1
ATOM 9746 C CA . LEU C 1 295 ? 120.645 116.244 44.405 1.00 8.12 287 LEU C CA 1
ATOM 9747 C C . LEU C 1 295 ? 121.296 116.796 43.144 1.00 8.36 287 LEU C C 1
ATOM 9748 O O . LEU C 1 295 ? 122.533 116.690 42.962 1.00 8.58 287 LEU C O 1
ATOM 9753 N N . VAL C 1 296 ? 120.484 117.311 42.241 1.00 8.18 288 VAL C N 1
ATOM 9754 C CA . VAL C 1 296 ? 120.955 117.685 40.920 1.00 8.49 288 VAL C CA 1
ATOM 9755 C C . VAL C 1 296 ? 120.955 119.227 40.847 1.00 8.73 288 VAL C C 1
ATOM 9756 O O . VAL C 1 296 ? 119.883 119.870 40.774 1.00 8.39 288 VAL C O 1
ATOM 9760 N N . LEU C 1 297 ? 122.161 119.806 40.887 1.00 9.10 289 LEU C N 1
ATOM 9761 C CA . LEU C 1 297 ? 122.330 121.231 41.163 1.00 9.62 289 LEU C CA 1
ATOM 9762 C C . LEU C 1 297 ? 122.803 122.022 39.956 1.00 10.18 289 LEU C C 1
ATOM 9763 O O . LEU C 1 297 ? 123.790 121.661 39.309 1.00 10.57 289 LEU C O 1
ATOM 9768 N N . HIS C 1 298 ? 122.141 123.122 39.668 1.00 10.39 290 HIS C N 1
ATOM 9769 C CA . HIS C 1 298 ? 122.578 123.969 38.592 1.00 11.18 290 HIS C CA 1
ATOM 9770 C C . HIS C 1 298 ? 123.954 124.553 38.919 1.00 11.95 290 HIS C C 1
ATOM 9771 O O . HIS C 1 298 ? 124.219 124.977 40.037 1.00 11.54 290 HIS C O 1
ATOM 9778 N N . GLU C 1 299 ? 124.816 124.553 37.914 1.00 13.29 291 GLU C N 1
ATOM 9779 C CA . GLU C 1 299 ? 126.231 124.911 38.090 1.00 14.65 291 GLU C CA 1
ATOM 9780 C C . GLU C 1 299 ? 126.429 126.290 38.708 1.00 15.07 291 GLU C C 1
ATOM 9781 O O . GLU C 1 299 ? 127.403 126.497 39.447 1.00 15.37 291 GLU C O 1
ATOM 9787 N N . ARG C 1 300 ? 125.536 127.231 38.391 1.00 15.15 292 ARG C N 1
ATOM 9788 C CA . ARG C 1 300 ? 125.636 128.616 38.882 1.00 16.09 292 ARG C CA 1
ATOM 9789 C C . ARG C 1 300 ? 125.390 128.720 40.395 1.00 15.01 292 ARG C C 1
ATOM 9790 O O . ARG C 1 300 ? 125.986 129.564 41.056 1.00 14.85 292 ARG C O 1
ATOM 9798 N N . ILE C 1 301 ? 124.524 127.864 40.931 1.00 13.44 293 ILE C N 1
ATOM 9799 C CA . ILE C 1 301 ? 124.219 127.916 42.346 1.00 12.96 293 ILE C CA 1
ATOM 9800 C C . ILE C 1 301 ? 124.826 126.807 43.176 1.00 12.39 293 ILE C C 1
ATOM 9801 O O . ILE C 1 301 ? 124.706 126.821 44.390 1.00 12.00 293 ILE C O 1
ATOM 9806 N N . ALA C 1 302 ? 125.530 125.876 42.537 1.00 12.37 294 ALA C N 1
ATOM 9807 C CA . ALA C 1 302 ? 125.936 124.644 43.220 1.00 12.11 294 ALA C CA 1
ATOM 9808 C C . ALA C 1 302 ? 126.872 124.894 44.403 1.00 12.58 294 ALA C C 1
ATOM 9809 O O . ALA C 1 302 ? 126.653 124.349 45.479 1.00 12.30 294 ALA C O 1
ATOM 9811 N N . ASP C 1 303 ? 127.882 125.740 44.233 1.00 13.43 295 ASP C N 1
ATOM 9812 C CA . ASP C 1 303 ? 128.841 125.942 45.318 1.00 14.11 295 ASP C CA 1
ATOM 9813 C C . ASP C 1 303 ? 128.168 126.572 46.548 1.00 13.72 295 ASP C C 1
ATOM 9814 O O . ASP C 1 303 ? 128.374 126.117 47.674 1.00 13.59 295 ASP C O 1
ATOM 9819 N N . ALA C 1 304 ? 127.385 127.625 46.324 1.00 13.66 296 ALA C N 1
ATOM 9820 C CA . ALA C 1 304 ? 126.681 128.333 47.406 1.00 13.56 296 ALA C CA 1
ATOM 9821 C C . ALA C 1 304 ? 125.670 127.405 48.073 1.00 12.79 296 ALA C C 1
ATOM 9822 O O . ALA C 1 304 ? 125.540 127.377 49.317 1.00 12.91 296 ALA C O 1
ATOM 9824 N N . PHE C 1 305 ? 124.926 126.662 47.270 1.00 12.00 297 PHE C N 1
ATOM 9825 C CA . PHE C 1 305 ? 123.985 125.683 47.851 1.00 11.31 297 PHE C CA 1
ATOM 9826 C C . PHE C 1 305 ? 124.682 124.675 48.759 1.00 11.16 297 PHE C C 1
ATOM 9827 O O . PHE C 1 305 ? 124.269 124.457 49.888 1.00 10.97 297 PHE C O 1
ATOM 9835 N N . LEU C 1 306 ? 125.740 124.062 48.247 1.00 11.47 298 LEU C N 1
ATOM 9836 C CA . LEU C 1 306 ? 126.487 123.055 48.982 1.00 11.73 298 LEU C CA 1
ATOM 9837 C C . LEU C 1 306 ? 127.124 123.537 50.265 1.00 12.71 298 LEU C C 1
ATOM 9838 O O . LEU C 1 306 ? 127.081 122.833 51.250 1.00 12.79 298 LEU C O 1
ATOM 9843 N N . GLU C 1 307 ? 127.720 124.721 50.275 1.00 13.89 299 GLU C N 1
ATOM 9844 C CA . GLU C 1 307 ? 128.276 125.253 51.507 1.00 15.02 299 GLU C CA 1
ATOM 9845 C C . GLU C 1 307 ? 127.208 125.262 52.617 1.00 14.52 299 GLU C C 1
ATOM 9846 O O . GLU C 1 307 ? 127.448 124.822 53.747 1.00 14.14 299 GLU C O 1
ATOM 9852 N N . ARG C 1 308 ? 126.022 125.750 52.292 1.00 14.10 300 ARG C N 1
ATOM 9853 C CA . ARG C 1 308 ? 124.948 125.822 53.254 1.00 14.10 300 ARG C CA 1
ATOM 9854 C C . ARG C 1 308 ? 124.313 124.457 53.576 1.00 12.85 300 ARG C C 1
ATOM 9855 O O . ARG C 1 308 ? 123.983 124.177 54.727 1.00 12.52 300 ARG C O 1
ATOM 9863 N N . PHE C 1 309 ? 124.110 123.636 52.560 1.00 12.15 301 PHE C N 1
ATOM 9864 C CA . PHE C 1 309 ? 123.536 122.289 52.728 1.00 11.55 301 PHE C CA 1
ATOM 9865 C C . PHE C 1 309 ? 124.460 121.386 53.556 1.00 11.60 301 PHE C C 1
ATOM 9866 O O . PHE C 1 309 ? 124.014 120.682 54.459 1.00 11.34 301 PHE C O 1
ATOM 9874 N N . VAL C 1 310 ? 125.750 121.427 53.265 1.00 11.99 302 VAL C N 1
ATOM 9875 C CA . VAL C 1 310 ? 126.716 120.666 54.069 1.00 12.38 302 VAL C CA 1
ATOM 9876 C C . VAL C 1 310 ? 126.717 121.140 55.532 1.00 12.76 302 VAL C C 1
ATOM 9877 O O . VAL C 1 310 ? 126.723 120.324 56.432 1.00 12.86 302 VAL C O 1
ATOM 9881 N N . ALA C 1 311 ? 126.701 122.452 55.777 1.00 13.38 303 ALA C N 1
ATOM 9882 C CA . ALA C 1 311 ? 126.635 122.974 57.160 1.00 13.55 303 ALA C CA 1
ATOM 9883 C C . ALA C 1 311 ? 125.355 122.478 57.883 1.00 13.20 303 ALA C C 1
ATOM 9884 O O . ALA C 1 311 ? 125.377 122.111 59.068 1.00 13.25 303 ALA C O 1
ATOM 9886 N N . LEU C 1 312 ? 124.236 122.496 57.170 1.00 12.59 304 LEU C N 1
ATOM 9887 C CA . LEU C 1 312 ? 122.973 122.088 57.767 1.00 12.25 304 LEU C CA 1
ATOM 9888 C C . LEU C 1 312 ? 123.038 120.574 58.115 1.00 11.79 304 LEU C C 1
ATOM 9889 O O . LEU C 1 312 ? 122.748 120.162 59.232 1.00 12.05 304 LEU C O 1
ATOM 9894 N N . ALA C 1 313 ? 123.425 119.768 57.145 1.00 11.40 305 ALA C N 1
ATOM 9895 C CA . ALA C 1 313 ? 123.531 118.322 57.312 1.00 10.92 305 ALA C CA 1
ATOM 9896 C C . ALA C 1 313 ? 124.459 117.980 58.447 1.00 11.47 305 ALA C C 1
ATOM 9897 O O . ALA C 1 313 ? 124.145 117.103 59.254 1.00 11.12 305 ALA C O 1
ATOM 9899 N N . SER C 1 314 ? 125.611 118.646 58.527 1.00 12.07 306 SER C N 1
ATOM 9900 C CA . SER C 1 314 ? 126.552 118.261 59.573 1.00 12.95 306 SER C CA 1
ATOM 9901 C C . SER C 1 314 ? 126.065 118.703 60.957 1.00 12.88 306 SER C C 1
ATOM 9902 O O . SER C 1 314 ? 126.580 118.223 61.940 1.00 13.55 306 SER C O 1
ATOM 9905 N N . SER C 1 315 ? 125.081 119.594 61.030 1.00 12.42 307 SER C N 1
ATOM 9906 C CA . SER C 1 315 ? 124.533 120.057 62.307 1.00 12.50 307 SER C CA 1
ATOM 9907 C C . SER C 1 315 ? 123.369 119.174 62.798 1.00 12.03 307 SER C C 1
ATOM 9908 O O . SER C 1 315 ? 122.905 119.352 63.931 1.00 12.05 307 SER C O 1
ATOM 9911 N N . ILE C 1 316 ? 122.902 118.235 61.970 1.00 11.22 308 ILE C N 1
ATOM 9912 C CA . ILE C 1 316 ? 121.711 117.453 62.326 1.00 10.91 308 ILE C CA 1
ATOM 9913 C C . ILE C 1 316 ? 121.987 116.688 63.617 1.00 11.08 308 ILE C C 1
ATOM 9914 O O . ILE C 1 316 ? 123.045 116.047 63.760 1.00 10.88 308 ILE C O 1
ATOM 9919 N N . ARG C 1 317 ? 121.027 116.752 64.536 1.00 11.12 309 ARG C N 1
ATOM 9920 C CA . ARG C 1 317 ? 121.211 116.148 65.859 1.00 11.71 309 ARG C CA 1
ATOM 9921 C C . ARG C 1 317 ? 120.879 114.659 65.821 1.00 11.29 309 ARG C C 1
ATOM 9922 O O . ARG C 1 317 ? 119.721 114.263 65.732 1.00 11.09 309 ARG C O 1
ATOM 9930 N N . ILE C 1 318 ? 121.919 113.839 65.863 1.00 11.28 310 ILE C N 1
ATOM 9931 C CA A ILE C 1 318 ? 121.802 112.391 65.777 0.70 11.08 310 ILE C CA 1
ATOM 9932 C CA B ILE C 1 318 ? 121.738 112.403 65.768 0.30 11.10 310 ILE C CA 1
ATOM 9933 C C . ILE C 1 318 ? 121.740 111.836 67.179 1.00 11.47 310 ILE C C 1
ATOM 9934 O O . ILE C 1 318 ? 122.569 112.185 68.018 1.00 11.97 310 ILE C O 1
ATOM 9943 N N . GLY C 1 319 ? 120.788 110.979 67.462 1.00 11.31 311 GLY C N 1
ATOM 9944 C CA . GLY C 1 319 ? 120.712 110.437 68.829 1.00 11.66 311 GLY C CA 1
ATOM 9945 C C . GLY C 1 319 ? 119.580 109.470 69.076 1.00 11.46 311 GLY C C 1
ATOM 9946 O O . GLY C 1 319 ? 118.908 109.008 68.144 1.00 10.94 311 GLY C O 1
ATOM 9947 N N . ASN C 1 320 ? 119.380 109.190 70.349 1.00 11.77 312 ASN C N 1
ATOM 9948 C CA . ASN C 1 320 ? 118.394 108.249 70.780 1.00 11.94 312 ASN C CA 1
ATOM 9949 C C . ASN C 1 320 ? 117.030 108.640 70.244 1.00 11.63 312 ASN C C 1
ATOM 9950 O O . ASN C 1 320 ? 116.606 109.751 70.471 1.00 11.77 312 ASN C O 1
ATOM 9955 N N . PRO C 1 321 ? 116.331 107.725 69.566 1.00 11.38 313 PRO C N 1
ATOM 9956 C CA . PRO C 1 321 ? 115.023 108.079 69.007 1.00 11.32 313 PRO C CA 1
ATOM 9957 C C . PRO C 1 321 ? 114.001 108.573 70.035 1.00 11.83 313 PRO C C 1
ATOM 9958 O O . PRO C 1 321 ? 113.158 109.387 69.707 1.00 11.72 313 PRO C O 1
ATOM 9962 N N . LEU C 1 322 ? 114.114 108.119 71.272 1.00 12.56 314 LEU C N 1
ATOM 9963 C CA . LEU C 1 322 ? 113.158 108.517 72.304 1.00 13.36 314 LEU C CA 1
ATOM 9964 C C . LEU C 1 322 ? 113.404 109.908 72.919 1.00 13.41 314 LEU C C 1
ATOM 9965 O O . LEU C 1 322 ? 112.568 110.425 73.634 1.00 13.74 314 LEU C O 1
ATOM 9970 N N . ASP C 1 323 ? 114.512 110.550 72.582 1.00 13.15 315 ASP C N 1
ATOM 9971 C CA . ASP C 1 323 ? 114.715 111.942 72.965 1.00 13.41 315 ASP C CA 1
ATOM 9972 C C . ASP C 1 323 ? 113.970 112.848 71.961 1.00 12.89 315 ASP C C 1
ATOM 9973 O O . ASP C 1 323 ? 114.288 112.830 70.765 1.00 12.19 315 ASP C O 1
ATOM 9978 N N . PRO C 1 324 ? 113.030 113.674 72.437 1.00 13.08 316 PRO C N 1
ATOM 9979 C CA . PRO C 1 324 ? 112.344 114.611 71.537 1.00 12.93 316 PRO C CA 1
ATOM 9980 C C . PRO C 1 324 ? 113.256 115.653 70.863 1.00 12.73 316 PRO C C 1
ATOM 9981 O O . PRO C 1 324 ? 112.834 116.280 69.899 1.00 12.45 316 PRO C O 1
ATOM 9985 N N A ASN C 1 325 ? 114.476 115.804 71.371 0.50 12.93 317 ASN C N 1
ATOM 9986 N N B ASN C 1 325 ? 114.483 115.849 71.349 0.50 13.01 317 ASN C N 1
ATOM 9987 C CA A ASN C 1 325 ? 115.466 116.676 70.759 0.50 12.87 317 ASN C CA 1
ATOM 9988 C CA B ASN C 1 325 ? 115.435 116.737 70.653 0.50 12.94 317 ASN C CA 1
ATOM 9989 C C A ASN C 1 325 ? 116.174 116.066 69.554 0.50 12.22 317 ASN C C 1
ATOM 9990 C C B ASN C 1 325 ? 116.186 116.068 69.517 0.50 12.27 317 ASN C C 1
ATOM 9991 O O A ASN C 1 325 ? 116.843 116.779 68.806 0.50 12.14 317 ASN C O 1
ATOM 9992 O O B ASN C 1 325 ? 116.915 116.738 68.787 0.50 12.19 317 ASN C O 1
ATOM 10001 N N . THR C 1 326 ? 116.051 114.752 69.390 1.00 11.87 318 THR C N 1
ATOM 10002 C CA . THR C 1 326 ? 116.708 114.026 68.326 1.00 11.37 318 THR C CA 1
ATOM 10003 C C . THR C 1 326 ? 116.086 114.374 66.977 1.00 10.99 318 THR C C 1
ATOM 10004 O O . THR C 1 326 ? 114.870 114.366 66.839 1.00 10.76 318 THR C O 1
ATOM 10008 N N . GLU C 1 327 ? 116.939 114.653 65.996 1.00 10.98 319 GLU C N 1
ATOM 10009 C CA . GLU C 1 327 ? 116.484 114.966 64.644 1.00 10.85 319 GLU C CA 1
ATOM 10010 C C . GLU C 1 327 ? 116.678 113.790 63.666 1.00 10.70 319 GLU C C 1
ATOM 10011 O O . GLU C 1 327 ? 115.943 113.657 62.669 1.00 10.40 319 GLU C O 1
ATOM 10017 N N . MET C 1 328 ? 117.682 112.962 63.920 1.00 10.95 320 MET C N 1
ATOM 10018 C CA A MET C 1 328 ? 117.860 111.762 63.110 0.70 10.90 320 MET C CA 1
ATOM 10019 C CA B MET C 1 328 ? 117.960 111.772 63.099 0.30 10.52 320 MET C CA 1
ATOM 10020 C C . MET C 1 328 ? 118.259 110.599 64.017 1.00 10.77 320 MET C C 1
ATOM 10021 O O . MET C 1 328 ? 119.099 110.723 64.921 1.00 11.17 320 MET C O 1
ATOM 10030 N N . GLY C 1 329 ? 117.589 109.478 63.795 1.00 10.32 321 GLY C N 1
ATOM 10031 C CA . GLY C 1 329 ? 117.818 108.277 64.553 1.00 10.46 321 GLY C CA 1
ATOM 10032 C C . GLY C 1 329 ? 118.787 107.366 63.844 1.00 10.15 321 GLY C C 1
ATOM 10033 O O . GLY C 1 329 ? 119.421 107.775 62.853 1.00 9.82 321 GLY C O 1
ATOM 10034 N N . PRO C 1 330 ? 118.884 106.115 64.324 1.00 10.37 322 PRO C N 1
ATOM 10035 C CA . PRO C 1 330 ? 119.747 105.093 63.692 1.00 10.45 322 PRO C CA 1
ATOM 10036 C C . PRO C 1 330 ? 118.994 104.493 62.529 1.00 10.36 322 PRO C C 1
ATOM 10037 O O . PRO C 1 330 ? 117.786 104.742 62.408 1.00 9.82 322 PRO C O 1
ATOM 10041 N N . LEU C 1 331 ? 119.704 103.758 61.669 1.00 10.50 323 LEU C N 1
ATOM 10042 C CA . LEU C 1 331 ? 119.061 102.949 60.651 1.00 10.80 323 LEU C CA 1
ATOM 10043 C C . LEU C 1 331 ? 118.357 101.788 61.351 1.00 11.01 323 LEU C C 1
ATOM 10044 O O . LEU C 1 331 ? 118.662 101.449 62.488 1.00 11.16 323 LEU C O 1
ATOM 10049 N N . THR C 1 332 ? 117.443 101.140 60.659 1.00 11.25 324 THR C N 1
ATOM 10050 C CA . THR C 1 332 ? 116.617 100.115 61.305 1.00 11.83 324 THR C CA 1
ATOM 10051 C C . THR C 1 332 ? 117.312 98.772 61.561 1.00 12.83 324 THR C C 1
ATOM 10052 O O . THR C 1 332 ? 116.898 98.039 62.444 1.00 13.44 324 THR C O 1
ATOM 10056 N N . SER C 1 333 ? 118.353 98.427 60.820 1.00 13.80 325 SER C N 1
ATOM 10057 C CA . SER C 1 333 ? 119.088 97.189 61.150 1.00 15.19 325 SER C CA 1
ATOM 10058 C C . SER C 1 333 ? 120.592 97.308 60.978 1.00 15.82 325 SER C C 1
ATOM 10059 O O . SER C 1 333 ? 121.063 98.178 60.267 1.00 15.33 325 SER C O 1
ATOM 10062 N N . LYS C 1 334 ? 121.327 96.386 61.602 1.00 17.57 326 LYS C N 1
ATOM 10063 C CA . LYS C 1 334 ? 122.784 96.376 61.509 1.00 18.69 326 LYS C CA 1
ATOM 10064 C C . LYS C 1 334 ? 123.178 96.134 60.073 1.00 18.46 326 LYS C C 1
ATOM 10065 O O . LYS C 1 334 ? 124.013 96.825 59.497 1.00 17.68 326 LYS C O 1
ATOM 10071 N N . GLN C 1 335 ? 122.554 95.137 59.482 1.00 18.57 327 GLN C N 1
ATOM 10072 C CA . GLN C 1 335 ? 122.901 94.771 58.127 1.00 18.65 327 GLN C CA 1
ATOM 10073 C C . GLN C 1 335 ? 122.697 95.948 57.174 1.00 17.47 327 GLN C C 1
ATOM 10074 O O . GLN C 1 335 ? 123.482 96.187 56.268 1.00 16.90 327 GLN C O 1
ATOM 10080 N N . HIS C 1 336 ? 121.676 96.757 57.428 1.00 16.92 328 HIS C N 1
ATOM 10081 C CA . HIS C 1 336 ? 121.433 97.936 56.631 1.00 16.38 328 HIS C CA 1
ATOM 10082 C C . HIS C 1 336 ? 122.453 99.084 56.803 1.00 15.68 328 HIS C C 1
ATOM 10083 O O . HIS C 1 336 ? 122.858 99.712 55.848 1.00 14.65 328 HIS C O 1
ATOM 10090 N N . LEU C 1 337 ? 122.872 99.348 58.028 1.00 15.62 329 LEU C N 1
ATOM 10091 C CA . LEU C 1 337 ? 124.008 100.233 58.252 1.00 15.54 329 LEU C CA 1
ATOM 10092 C C . LEU C 1 337 ? 125.241 99.849 57.375 1.00 15.72 329 LEU C C 1
ATOM 10093 O O . LEU C 1 337 ? 125.840 100.694 56.691 1.00 14.69 329 LEU C O 1
ATOM 10098 N N . ASP C 1 338 ? 125.583 98.568 57.365 1.00 16.39 330 ASP C N 1
ATOM 10099 C CA . ASP C 1 338 ? 126.749 98.140 56.621 1.00 17.35 330 ASP C CA 1
ATOM 10100 C C . ASP C 1 338 ? 126.564 98.327 55.124 1.00 17.34 330 ASP C C 1
ATOM 10101 O O . ASP C 1 338 ? 127.505 98.713 54.448 1.00 16.40 330 ASP C O 1
ATOM 10106 N N . ARG C 1 339 ? 125.344 98.141 54.617 1.00 18.34 331 ARG C N 1
ATOM 10107 C CA . ARG C 1 339 ? 125.084 98.410 53.199 1.00 20.11 331 ARG C CA 1
ATOM 10108 C C . ARG C 1 339 ? 125.411 99.860 52.891 1.00 18.71 331 ARG C C 1
ATOM 10109 O O . ARG C 1 339 ? 126.112 100.164 51.942 1.00 18.57 331 ARG C O 1
ATOM 10117 N N . VAL C 1 340 ? 124.885 100.762 53.710 1.00 17.35 332 VAL C N 1
ATOM 10118 C CA . VAL C 1 340 ? 125.083 102.186 53.483 1.00 16.35 332 VAL C CA 1
ATOM 10119 C C . VAL C 1 340 ? 126.563 102.559 53.536 1.00 15.81 332 VAL C C 1
ATOM 10120 O O . VAL C 1 340 ? 127.080 103.282 52.685 1.00 15.82 332 VAL C O 1
ATOM 10124 N N . LEU C 1 341 ? 127.266 102.084 54.553 1.00 15.20 333 LEU C N 1
ATOM 10125 C CA . LEU C 1 341 ? 128.678 102.395 54.669 1.00 15.04 333 LEU C CA 1
ATOM 10126 C C . LEU C 1 341 ? 129.491 101.872 53.462 1.00 14.79 333 LEU C C 1
ATOM 10127 O O . LEU C 1 341 ? 130.460 102.513 53.016 1.00 14.41 333 LEU C O 1
ATOM 10132 N N . SER C 1 342 ? 129.089 100.718 52.934 1.00 13.95 334 SER C N 1
ATOM 10133 C CA . SER C 1 342 ? 129.827 100.099 51.847 1.00 14.35 334 SER C CA 1
ATOM 10134 C C . SER C 1 342 ? 129.795 101.012 50.628 1.00 14.20 334 SER C C 1
ATOM 10135 O O . SER C 1 342 ? 130.726 101.041 49.827 1.00 14.04 334 SER C O 1
ATOM 10138 N N . TYR C 1 343 ? 128.734 101.812 50.511 1.00 14.07 335 TYR C N 1
ATOM 10139 C CA . TYR C 1 343 ? 128.609 102.693 49.360 1.00 14.39 335 TYR C CA 1
ATOM 10140 C C . TYR C 1 343 ? 129.487 103.926 49.465 1.00 14.95 335 TYR C C 1
ATOM 10141 O O . TYR C 1 343 ? 129.752 104.550 48.451 1.00 14.68 335 TYR C O 1
ATOM 10150 N N . VAL C 1 344 ? 129.990 104.246 50.659 1.00 15.63 336 VAL C N 1
ATOM 10151 C CA . VAL C 1 344 ? 131.021 105.278 50.766 1.00 16.80 336 VAL C CA 1
ATOM 10152 C C . VAL C 1 344 ? 132.270 104.813 50.038 1.00 17.79 336 VAL C C 1
ATOM 10153 O O . VAL C 1 344 ? 132.870 105.584 49.319 1.00 18.83 336 VAL C O 1
ATOM 10157 N N . ASP C 1 345 ? 132.641 103.544 50.199 1.00 18.42 337 ASP C N 1
ATOM 10158 C CA . ASP C 1 345 ? 133.797 102.988 49.523 1.00 19.80 337 ASP C CA 1
ATOM 10159 C C . ASP C 1 345 ? 133.574 102.941 48.019 1.00 19.75 337 ASP C C 1
ATOM 10160 O O . ASP C 1 345 ? 134.479 103.243 47.235 1.00 20.18 337 ASP C O 1
ATOM 10165 N N . VAL C 1 346 ? 132.386 102.527 47.612 1.00 19.08 338 VAL C N 1
ATOM 10166 C CA . VAL C 1 346 ? 132.050 102.504 46.203 1.00 19.66 338 VAL C CA 1
ATOM 10167 C C . VAL C 1 346 ? 132.230 103.910 45.631 1.00 19.29 338 VAL C C 1
ATOM 10168 O O . VAL C 1 346 ? 132.894 104.092 44.624 1.00 19.80 338 VAL C O 1
ATOM 10172 N N . ALA C 1 347 ? 131.674 104.902 46.308 1.00 19.11 339 ALA C N 1
ATOM 10173 C CA . ALA C 1 347 ? 131.735 106.271 45.837 1.00 19.56 339 ALA C CA 1
ATOM 10174 C C . ALA C 1 347 ? 133.191 106.750 45.657 1.00 20.62 339 ALA C C 1
ATOM 10175 O O . ALA C 1 347 ? 133.520 107.353 44.643 1.00 20.29 339 ALA C O 1
ATOM 10177 N N . ARG C 1 348 ? 134.047 106.478 46.632 1.00 21.37 340 ARG C N 1
ATOM 10178 C CA . ARG C 1 348 ? 135.454 106.918 46.531 1.00 22.61 340 ARG C CA 1
ATOM 10179 C C . ARG C 1 348 ? 136.202 106.243 45.387 1.00 22.76 340 ARG C C 1
ATOM 10180 O O . ARG C 1 348 ? 136.984 106.899 44.699 1.00 22.56 340 ARG C O 1
ATOM 10188 N N . GLU C 1 349 ? 135.970 104.947 45.173 1.00 21.92 341 GLU C N 1
ATOM 10189 C CA . GLU C 1 349 ? 136.648 104.224 44.082 1.00 22.44 341 GLU C CA 1
ATOM 10190 C C . GLU C 1 349 ? 136.310 104.775 42.695 1.00 21.36 341 GLU C C 1
ATOM 10191 O O . GLU C 1 349 ? 137.133 104.674 41.788 1.00 21.57 341 GLU C O 1
ATOM 10197 N N . GLN C 1 350 ? 135.110 105.333 42.514 1.00 19.48 342 GLN C N 1
ATOM 10198 C CA . GLN C 1 350 ? 134.762 105.973 41.244 1.00 19.35 342 GLN C CA 1
ATOM 10199 C C . GLN C 1 350 ? 135.047 107.479 41.260 1.00 19.20 342 GLN C C 1
ATOM 10200 O O . GLN C 1 350 ? 134.514 108.221 40.432 1.00 18.98 342 GLN C O 1
ATOM 10206 N N . GLY C 1 351 ? 135.898 107.909 42.187 1.00 19.47 343 GLY C N 1
ATOM 10207 C CA . GLY C 1 351 ? 136.358 109.296 42.244 1.00 19.85 343 GLY C CA 1
ATOM 10208 C C . GLY C 1 351 ? 135.337 110.273 42.788 1.00 19.37 343 GLY C C 1
ATOM 10209 O O . GLY C 1 351 ? 135.425 111.459 42.521 1.00 19.91 343 GLY C O 1
ATOM 10210 N N . GLY C 1 352 ? 134.368 109.789 43.550 1.00 18.95 344 GLY C N 1
ATOM 10211 C CA . GLY C 1 352 ? 133.409 110.667 44.220 1.00 18.83 344 GLY C CA 1
ATOM 10212 C C . GLY C 1 352 ? 134.066 111.316 45.420 1.00 19.34 344 GLY C C 1
ATOM 10213 O O . GLY C 1 352 ? 135.040 110.794 45.917 1.00 20.44 344 GLY C O 1
ATOM 10214 N N . ARG C 1 353 ? 133.545 112.442 45.885 1.00 19.05 345 ARG C N 1
ATOM 10215 C CA . ARG C 1 353 ? 134.109 113.142 47.041 1.00 20.03 345 ARG C CA 1
ATOM 10216 C C . ARG C 1 353 ? 133.080 113.150 48.152 1.00 18.03 345 ARG C C 1
ATOM 10217 O O . ARG C 1 353 ? 131.915 113.516 47.922 1.00 17.02 345 ARG C O 1
ATOM 10225 N N . VAL C 1 354 ? 133.501 112.768 49.355 1.00 17.29 346 VAL C N 1
ATOM 10226 C CA . VAL C 1 354 ? 132.627 112.798 50.498 1.00 16.47 346 VAL C CA 1
ATOM 10227 C C . VAL C 1 354 ? 132.709 114.207 51.066 1.00 16.29 346 VAL C C 1
ATOM 10228 O O . VAL C 1 354 ? 133.735 114.605 51.589 1.00 16.49 346 VAL C O 1
ATOM 10232 N N . LEU C 1 355 ? 131.623 114.960 50.977 1.00 15.60 347 LEU C N 1
ATOM 10233 C CA . LEU C 1 355 ? 131.575 116.304 51.514 1.00 15.80 347 LEU C CA 1
ATOM 10234 C C . LEU C 1 355 ? 131.308 116.369 53.023 1.00 15.66 347 LEU C C 1
ATOM 10235 O O . LEU C 1 355 ? 131.761 117.283 53.700 1.00 15.66 347 LEU C O 1
ATOM 10240 N N . THR C 1 356 ? 130.559 115.403 53.529 1.00 15.09 348 THR C N 1
ATOM 10241 C CA . THR C 1 356 ? 130.326 115.261 54.969 1.00 14.81 348 THR C CA 1
ATOM 10242 C C . THR C 1 356 ? 129.819 113.856 55.244 1.00 14.46 348 THR C C 1
ATOM 10243 O O . THR C 1 356 ? 129.272 113.177 54.349 1.00 13.54 348 THR C O 1
ATOM 10247 N N . GLY C 1 357 ? 130.004 113.428 56.487 1.00 14.67 349 GLY C N 1
ATOM 10248 C CA . GLY C 1 357 ? 129.546 112.145 56.949 1.00 14.61 349 GLY C CA 1
ATOM 10249 C C . GLY C 1 357 ? 130.323 110.976 56.389 1.00 14.87 349 GLY C C 1
ATOM 10250 O O . GLY C 1 357 ? 131.527 111.058 56.173 1.00 14.83 349 GLY C O 1
ATOM 10251 N N . GLY C 1 358 ? 129.597 109.878 56.182 1.00 14.92 350 GLY C N 1
ATOM 10252 C CA . GLY C 1 358 ? 130.156 108.655 55.642 1.00 15.43 350 GLY C CA 1
ATOM 10253 C C . GLY C 1 358 ? 130.737 107.731 56.688 1.00 16.41 350 GLY C C 1
ATOM 10254 O O . GLY C 1 358 ? 131.452 106.789 56.316 1.00 17.00 350 GLY C O 1
ATOM 10255 N N . SER C 1 359 ? 130.470 107.998 57.969 1.00 16.64 351 SER C N 1
ATOM 10256 C CA . SER C 1 359 ? 130.947 107.161 59.061 1.00 18.07 351 SER C CA 1
ATOM 10257 C C . SER C 1 359 ? 129.935 107.239 60.212 1.00 18.04 351 SER C C 1
ATOM 10258 O O . SER C 1 359 ? 129.043 108.081 60.202 1.00 16.87 351 SER C O 1
ATOM 10261 N N . ALA C 1 360 ? 130.072 106.334 61.172 1.00 18.55 352 ALA C N 1
ATOM 10262 C CA . ALA C 1 360 ? 129.285 106.357 62.394 1.00 19.14 352 ALA C CA 1
ATOM 10263 C C . ALA C 1 360 ? 129.667 107.555 63.224 1.00 20.53 352 ALA C C 1
ATOM 10264 O O . ALA C 1 360 ? 130.824 107.950 63.218 1.00 20.24 352 ALA C O 1
ATOM 10266 N N . PRO C 1 361 ? 128.702 108.130 63.969 1.00 21.58 353 PRO C N 1
ATOM 10267 C CA . PRO C 1 361 ? 129.035 109.251 64.847 1.00 23.66 353 PRO C CA 1
ATOM 10268 C C . PRO C 1 361 ? 129.964 108.803 65.947 1.00 26.75 353 PRO C C 1
ATOM 10269 O O . PRO C 1 361 ? 130.066 107.604 66.184 1.00 27.77 353 PRO C O 1
ATOM 10273 N N . GLN C 1 362 ? 130.614 109.758 66.621 1.00 30.35 354 GLN C N 1
ATOM 10274 C CA . GLN C 1 362 ? 131.607 109.463 67.671 1.00 32.75 354 GLN C CA 1
ATOM 10275 C C . GLN C 1 362 ? 130.968 109.178 69.045 1.00 33.14 354 GLN C C 1
ATOM 10276 O O . GLN C 1 362 ? 131.463 108.340 69.804 1.00 34.74 354 GLN C O 1
ATOM 10278 N N . ASP C 1 363 ? 129.868 109.866 69.345 1.00 31.77 355 ASP C N 1
ATOM 10279 C CA . ASP C 1 363 ? 129.166 109.728 70.628 1.00 30.58 355 ASP C CA 1
ATOM 10280 C C . ASP C 1 363 ? 129.144 108.269 71.158 1.00 29.68 355 ASP C C 1
ATOM 10281 O O . ASP C 1 363 ? 128.503 107.403 70.570 1.00 29.52 355 ASP C O 1
ATOM 10286 N N . PRO C 1 364 ? 129.852 107.994 72.278 1.00 28.51 356 PRO C N 1
ATOM 10287 C CA . PRO C 1 364 ? 129.898 106.663 72.928 1.00 27.52 356 PRO C CA 1
ATOM 10288 C C . PRO C 1 364 ? 128.540 106.076 73.313 1.00 25.58 356 PRO C C 1
ATOM 10289 O O . PRO C 1 364 ? 128.367 104.862 73.289 1.00 24.85 356 PRO C O 1
ATOM 10293 N N . ALA C 1 365 ? 127.583 106.931 73.657 1.00 23.76 357 ALA C N 1
ATOM 10294 C CA . ALA C 1 365 ? 126.242 106.473 73.982 1.00 22.26 357 ALA C CA 1
ATOM 10295 C C . ALA C 1 365 ? 125.558 105.822 72.773 1.00 20.31 357 ALA C C 1
ATOM 10296 O O . ALA C 1 365 ? 124.624 105.046 72.959 1.00 20.12 357 ALA C O 1
ATOM 10298 N N . LEU C 1 366 ? 126.023 106.120 71.555 1.00 18.77 358 LEU C N 1
ATOM 10299 C CA . LEU C 1 366 ? 125.414 105.578 70.331 1.00 17.37 358 LEU C CA 1
ATOM 10300 C C . LEU C 1 366 ? 126.128 104.314 69.782 1.00 17.30 358 LEU C C 1
ATOM 10301 O O . LEU C 1 366 ? 125.765 103.787 68.719 1.00 16.45 358 LEU C O 1
ATOM 10306 N N . ALA C 1 367 ? 127.106 103.819 70.526 1.00 17.70 359 ALA C N 1
ATOM 10307 C CA . ALA C 1 367 ? 128.057 102.813 70.030 1.00 18.42 359 ALA C CA 1
ATOM 10308 C C . ALA C 1 367 ? 127.400 101.491 69.669 1.00 18.46 359 ALA C C 1
ATOM 10309 O O . ALA C 1 367 ? 127.805 100.842 68.717 1.00 19.41 359 ALA C O 1
ATOM 10311 N N . ASN C 1 368 ? 126.375 101.112 70.414 1.00 18.01 360 ASN C N 1
ATOM 10312 C CA . ASN C 1 368 ? 125.655 99.865 70.164 1.00 17.63 360 ASN C CA 1
ATOM 10313 C C . ASN C 1 368 ? 124.459 99.991 69.214 1.00 16.31 360 ASN C C 1
ATOM 10314 O O . ASN C 1 368 ? 123.767 98.995 68.968 1.00 15.98 360 ASN C O 1
ATOM 10319 N N . GLY C 1 369 ? 124.234 101.177 68.638 1.00 15.14 361 GLY C N 1
ATOM 10320 C CA . GLY C 1 369 ? 123.155 101.351 67.676 1.00 14.02 361 GLY C CA 1
ATOM 10321 C C . GLY C 1 369 ? 123.613 101.448 66.247 1.00 13.35 361 GLY C C 1
ATOM 10322 O O . GLY C 1 369 ? 124.805 101.595 65.979 1.00 12.87 361 GLY C O 1
ATOM 10323 N N . TYR C 1 370 ? 122.649 101.442 65.331 1.00 12.53 362 TYR C N 1
ATOM 10324 C CA . TYR C 1 370 ? 122.953 101.348 63.909 1.00 12.40 362 TYR C CA 1
ATOM 10325 C C . TYR C 1 370 ? 123.049 102.734 63.272 1.00 11.88 362 TYR C C 1
ATOM 10326 O O . TYR C 1 370 ? 122.398 103.032 62.289 1.00 11.41 362 TYR C O 1
ATOM 10335 N N . TYR C 1 371 ? 123.928 103.555 63.818 1.00 11.95 363 TYR C N 1
ATOM 10336 C CA . TYR C 1 371 ? 123.986 104.966 63.482 1.00 11.80 363 TYR C CA 1
ATOM 10337 C C . TYR C 1 371 ? 125.038 105.320 62.409 1.00 12.02 363 TYR C C 1
ATOM 10338 O O . TYR C 1 371 ? 126.169 104.804 62.420 1.00 11.92 363 TYR C O 1
ATOM 10347 N N . VAL C 1 372 ? 124.639 106.209 61.507 1.00 11.94 364 VAL C N 1
ATOM 10348 C CA . VAL C 1 372 ? 125.520 106.792 60.509 1.00 12.72 364 VAL C CA 1
ATOM 10349 C C . VAL C 1 372 ? 125.197 108.270 60.343 1.00 12.74 364 VAL C C 1
ATOM 10350 O O . VAL C 1 372 ? 124.037 108.690 60.431 1.00 12.27 364 VAL C O 1
ATOM 10354 N N . ARG C 1 373 ? 126.232 109.059 60.139 1.00 13.36 365 ARG C N 1
ATOM 10355 C CA . ARG C 1 373 ? 126.069 110.496 59.984 1.00 14.13 365 ARG C CA 1
ATOM 10356 C C . ARG C 1 373 ? 125.400 110.793 58.660 1.00 12.93 365 ARG C C 1
ATOM 10357 O O . ARG C 1 373 ? 125.565 110.033 57.716 1.00 12.75 365 ARG C O 1
ATOM 10365 N N . PRO C 1 374 ? 124.655 111.913 58.570 1.00 12.21 366 PRO C N 1
ATOM 10366 C CA . PRO C 1 374 ? 124.183 112.350 57.251 1.00 11.66 366 PRO C CA 1
ATOM 10367 C C . PRO C 1 374 ? 125.342 112.446 56.285 1.00 11.63 366 PRO C C 1
ATOM 10368 O O . PRO C 1 374 ? 126.376 113.023 56.615 1.00 11.71 366 PRO C O 1
ATOM 10372 N N . THR C 1 375 ? 125.165 111.861 55.107 1.00 11.34 367 THR C N 1
ATOM 10373 C CA . THR C 1 375 ? 126.246 111.707 54.154 1.00 11.56 367 THR C CA 1
ATOM 10374 C C . THR C 1 375 ? 125.906 112.346 52.814 1.00 11.21 367 THR C C 1
ATOM 10375 O O . THR C 1 375 ? 124.841 112.105 52.257 1.00 10.44 367 THR C O 1
ATOM 10379 N N . ILE C 1 376 ? 126.838 113.176 52.338 1.00 11.56 368 ILE C N 1
ATOM 10380 C CA . ILE C 1 376 ? 126.735 113.860 51.056 1.00 11.55 368 ILE C CA 1
ATOM 10381 C C . ILE C 1 376 ? 127.975 113.506 50.265 1.00 12.04 368 ILE C C 1
ATOM 10382 O O . ILE C 1 376 ? 129.100 113.700 50.733 1.00 12.65 368 ILE C O 1
ATOM 10387 N N . VAL C 1 377 ? 127.766 112.987 49.068 1.00 12.09 369 VAL C N 1
ATOM 10388 C CA . VAL C 1 377 ? 128.835 112.636 48.188 1.00 12.84 369 VAL C CA 1
ATOM 10389 C C . VAL C 1 377 ? 128.590 113.346 46.859 1.00 13.07 369 VAL C C 1
ATOM 10390 O O . VAL C 1 377 ? 127.460 113.403 46.395 1.00 12.46 369 VAL C O 1
ATOM 10394 N N . GLU C 1 378 ? 129.641 113.917 46.272 1.00 14.07 370 GLU C N 1
ATOM 10395 C CA . GLU C 1 378 ? 129.539 114.432 44.909 1.00 14.64 370 GLU C CA 1
ATOM 10396 C C . GLU C 1 378 ? 130.183 113.445 43.946 1.00 15.18 370 GLU C C 1
ATOM 10397 O O . GLU C 1 378 ? 131.374 113.087 44.079 1.00 15.71 370 GLU C O 1
ATOM 10403 N N . ALA C 1 379 ? 129.386 112.986 42.995 1.00 14.59 371 ALA C N 1
ATOM 10404 C CA . ALA C 1 379 ? 129.849 112.083 41.967 1.00 15.40 371 ALA C CA 1
ATOM 10405 C C . ALA C 1 379 ? 130.251 112.850 40.712 1.00 16.38 371 ALA C C 1
ATOM 10406 O O . ALA C 1 379 ? 129.695 113.895 40.407 1.00 16.46 371 ALA C O 1
ATOM 10408 N N . LYS C 1 380 ? 131.163 112.283 39.946 1.00 17.43 372 LYS C N 1
ATOM 10409 C CA . LYS C 1 380 ? 131.554 112.842 38.657 1.00 18.91 372 LYS C CA 1
ATOM 10410 C C . LYS C 1 380 ? 130.548 112.654 37.523 1.00 18.32 372 LYS C C 1
ATOM 10411 O O . LYS C 1 380 ? 130.499 113.472 36.604 1.00 18.68 372 LYS C O 1
ATOM 10417 N N . HIS C 1 381 ? 129.779 111.569 37.545 1.00 17.39 373 HIS C N 1
ATOM 10418 C CA . HIS C 1 381 ? 128.895 111.230 36.424 1.00 17.19 373 HIS C CA 1
ATOM 10419 C C . HIS C 1 381 ? 127.559 110.608 36.867 1.00 15.86 373 HIS C C 1
ATOM 10420 O O . HIS C 1 381 ? 127.521 109.831 37.799 1.00 15.24 373 HIS C O 1
ATOM 10427 N N . ALA C 1 382 ? 126.488 110.911 36.138 1.00 15.33 374 ALA C N 1
ATOM 10428 C CA . ALA C 1 382 ? 125.163 110.334 36.401 1.00 14.78 374 ALA C CA 1
ATOM 10429 C C . ALA C 1 382 ? 125.116 108.811 36.268 1.00 14.51 374 ALA C C 1
ATOM 10430 O O . ALA C 1 382 ? 124.182 108.177 36.771 1.00 14.67 374 ALA C O 1
ATOM 10432 N N . THR C 1 383 ? 126.094 108.240 35.565 1.00 14.57 375 THR C N 1
ATOM 10433 C CA . THR C 1 383 ? 126.227 106.802 35.393 1.00 14.63 375 THR C CA 1
ATOM 10434 C C . THR C 1 383 ? 127.003 106.128 36.525 1.00 14.59 375 THR C C 1
ATOM 10435 O O . THR C 1 383 ? 127.118 104.905 36.539 1.00 14.75 375 THR C O 1
ATOM 10439 N N . ASP C 1 384 ? 127.536 106.893 37.469 1.00 14.25 376 ASP C N 1
ATOM 10440 C CA . ASP C 1 384 ? 128.293 106.290 38.582 1.00 14.55 376 ASP C CA 1
ATOM 10441 C C . ASP C 1 384 ? 127.369 105.434 39.461 1.00 14.12 376 ASP C C 1
ATOM 10442 O O . ASP C 1 384 ? 126.160 105.711 39.585 1.00 13.03 376 ASP C O 1
ATOM 10447 N N . ARG C 1 385 ? 127.964 104.426 40.107 1.00 14.44 377 ARG C N 1
ATOM 10448 C CA . ARG C 1 385 ? 127.210 103.477 40.928 1.00 14.52 377 ARG C CA 1
ATOM 10449 C C . ARG C 1 385 ? 126.333 104.148 42.003 1.00 13.68 377 ARG C C 1
ATOM 10450 O O . ARG C 1 385 ? 125.173 103.811 42.150 1.00 12.96 377 ARG C O 1
ATOM 10458 N N . VAL C 1 386 ? 126.885 105.117 42.730 1.00 13.71 378 VAL C N 1
ATOM 10459 C CA . VAL C 1 386 ? 126.106 105.783 43.784 1.00 13.27 378 VAL C CA 1
ATOM 10460 C C . VAL C 1 386 ? 125.036 106.726 43.214 1.00 13.09 378 VAL C C 1
ATOM 10461 O O . VAL C 1 386 ? 124.147 107.139 43.959 1.00 13.16 378 VAL C O 1
ATOM 10465 N N . ALA C 1 387 ? 125.106 107.031 41.910 1.00 13.01 379 ALA C N 1
ATOM 10466 C CA . ALA C 1 387 ? 124.066 107.776 41.234 1.00 12.74 379 ALA C CA 1
ATOM 10467 C C . ALA C 1 387 ? 123.044 106.841 40.565 1.00 12.86 379 ALA C C 1
ATOM 10468 O O . ALA C 1 387 ? 122.039 107.314 40.024 1.00 12.90 379 ALA C O 1
ATOM 10470 N N . GLN C 1 388 ? 123.283 105.529 40.622 1.00 13.19 380 GLN C N 1
ATOM 10471 C CA . GLN C 1 388 ? 122.408 104.540 39.999 1.00 13.40 380 GLN C CA 1
ATOM 10472 C C . GLN C 1 388 ? 121.711 103.589 40.982 1.00 13.79 380 GLN C C 1
ATOM 10473 O O . GLN C 1 388 ? 120.545 103.233 40.782 1.00 13.58 380 GLN C O 1
ATOM 10479 N N . GLU C 1 389 ? 122.426 103.177 42.019 1.00 14.18 381 GLU C N 1
ATOM 10480 C CA . GLU C 1 389 ? 121.992 102.084 42.881 1.00 14.91 381 GLU C CA 1
ATOM 10481 C C . GLU C 1 389 ? 121.322 102.631 44.120 1.00 14.46 381 GLU C C 1
ATOM 10482 O O . GLU C 1 389 ? 121.750 103.632 44.645 1.00 13.42 381 GLU C O 1
ATOM 10488 N N . GLU C 1 390 ? 120.242 101.982 44.548 1.00 15.50 382 GLU C N 1
ATOM 10489 C CA . GLU C 1 390 ? 119.439 102.487 45.674 1.00 16.51 382 GLU C CA 1
ATOM 10490 C C . GLU C 1 390 ? 120.211 102.179 46.926 1.00 16.34 382 GLU C C 1
ATOM 10491 O O . GLU C 1 390 ? 120.483 101.020 47.178 1.00 17.96 382 GLU C O 1
ATOM 10497 N N . VAL C 1 391 ? 120.624 103.213 47.654 1.00 15.19 383 VAL C N 1
ATOM 10498 C CA . VAL C 1 391 ? 121.330 103.069 48.931 1.00 15.03 383 VAL C CA 1
ATOM 10499 C C . VAL C 1 391 ? 120.342 102.946 50.132 1.00 14.92 383 VAL C C 1
ATOM 10500 O O . VAL C 1 391 ? 120.567 102.163 51.048 1.00 14.76 383 VAL C O 1
ATOM 10504 N N . PHE C 1 392 ? 119.252 103.716 50.116 1.00 14.52 384 PHE C N 1
ATOM 10505 C CA . PHE C 1 392 ? 118.223 103.617 51.148 1.00 14.01 384 PHE C CA 1
ATOM 10506 C C . PHE C 1 392 ? 118.720 104.029 52.536 1.00 13.85 384 PHE C C 1
ATOM 10507 O O . PHE C 1 392 ? 118.346 103.417 53.538 1.00 16.25 384 PHE C O 1
ATOM 10515 N N . GLY C 1 393 ? 119.493 105.099 52.603 1.00 12.32 385 GLY C N 1
ATOM 10516 C CA . GLY C 1 393 ? 119.989 105.625 53.855 1.00 11.64 385 GLY C CA 1
ATOM 10517 C C . GLY C 1 393 ? 120.166 107.125 53.714 1.00 11.18 385 GLY C C 1
ATOM 10518 O O . GLY C 1 393 ? 119.790 107.697 52.686 1.00 10.68 385 GLY C O 1
ATOM 10519 N N . PRO C 1 394 ? 120.719 107.772 54.743 1.00 10.68 386 PRO C N 1
ATOM 10520 C CA . PRO C 1 394 ? 120.836 109.220 54.741 1.00 10.40 386 PRO C CA 1
ATOM 10521 C C . PRO C 1 394 ? 122.049 109.631 53.909 1.00 10.35 386 PRO C C 1
ATOM 10522 O O . PRO C 1 394 ? 123.077 110.085 54.429 1.00 10.69 386 PRO C O 1
ATOM 10526 N N . PHE C 1 395 ? 121.915 109.441 52.601 1.00 9.99 387 PHE C N 1
ATOM 10527 C CA . PHE C 1 395 ? 123.049 109.399 51.697 1.00 10.04 387 PHE C CA 1
ATOM 10528 C C . PHE C 1 395 ? 122.545 110.012 50.414 1.00 9.55 387 PHE C C 1
ATOM 10529 O O . PHE C 1 395 ? 121.684 109.433 49.771 1.00 9.61 387 PHE C O 1
ATOM 10537 N N . VAL C 1 396 ? 123.076 111.184 50.060 1.00 9.25 388 VAL C N 1
ATOM 10538 C CA . VAL C 1 396 ? 122.694 111.895 48.846 1.00 8.94 388 VAL C CA 1
ATOM 10539 C C . VAL C 1 396 ? 123.905 112.083 47.926 1.00 9.15 388 VAL C C 1
ATOM 10540 O O . VAL C 1 396 ? 125.020 112.370 48.366 1.00 9.47 388 VAL C O 1
ATOM 10544 N N . THR C 1 397 ? 123.661 111.914 46.640 1.00 9.09 389 THR C N 1
ATOM 10545 C CA . THR C 1 397 ? 124.684 111.987 45.618 1.00 9.39 389 THR C CA 1
ATOM 10546 C C . THR C 1 397 ? 124.404 113.232 44.813 1.00 9.48 389 THR C C 1
ATOM 10547 O O . THR C 1 397 ? 123.282 113.401 44.280 1.00 8.96 389 THR C O 1
ATOM 10551 N N . VAL C 1 398 ? 125.417 114.103 44.749 1.00 9.92 390 VAL C N 1
ATOM 10552 C CA . VAL C 1 398 ? 125.319 115.397 44.078 1.00 10.20 390 VAL C CA 1
ATOM 10553 C C . VAL C 1 398 ? 125.883 115.284 42.672 1.00 10.61 390 VAL C C 1
ATOM 10554 O O . VAL C 1 398 ? 126.961 114.679 42.481 1.00 10.93 390 VAL C O 1
ATOM 10558 N N . LEU C 1 399 ? 125.140 115.863 41.730 1.00 10.55 391 LEU C N 1
ATOM 10559 C CA . LEU C 1 399 ? 125.539 116.037 40.335 1.00 11.13 391 LEU C CA 1
ATOM 10560 C C . LEU C 1 399 ? 125.250 117.440 39.914 1.00 11.24 391 LEU C C 1
ATOM 10561 O O . LEU C 1 399 ? 124.316 118.042 40.435 1.00 11.06 391 LEU C O 1
ATOM 10566 N N . ARG C 1 400 ? 125.979 117.954 38.936 1.00 11.62 392 ARG C N 1
ATOM 10567 C CA . ARG C 1 400 ? 125.742 119.304 38.490 1.00 11.84 392 ARG C CA 1
ATOM 10568 C C . ARG C 1 400 ? 125.288 119.326 37.060 1.00 11.94 392 ARG C C 1
ATOM 10569 O O . ARG C 1 400 ? 125.528 118.375 36.321 1.00 11.89 392 ARG C O 1
ATOM 10577 N N . PHE C 1 401 ? 124.636 120.424 36.678 1.00 11.98 393 PHE C N 1
ATOM 10578 C CA . PHE C 1 401 ? 124.160 120.595 35.307 1.00 12.29 393 PHE C CA 1
ATOM 10579 C C . PHE C 1 401 ? 124.108 122.044 34.832 1.00 13.01 393 PHE C C 1
ATOM 10580 O O . PHE C 1 401 ? 124.153 122.978 35.639 1.00 13.03 393 PHE C O 1
ATOM 10588 N N . GLY C 1 402 ? 124.039 122.240 33.516 1.00 13.90 394 GLY C N 1
ATOM 10589 C CA . GLY C 1 402 ? 123.893 123.589 32.936 1.00 14.99 394 GLY C CA 1
ATOM 10590 C C . GLY C 1 402 ? 122.474 123.784 32.410 1.00 15.45 394 GLY C C 1
ATOM 10591 O O . GLY C 1 402 ? 121.622 124.406 33.048 1.00 17.34 394 GLY C O 1
ATOM 10592 N N . SER C 1 403 ? 122.170 123.188 31.280 1.00 15.44 395 SER C N 1
ATOM 10593 C CA . SER C 1 403 ? 120.913 123.411 30.610 1.00 15.13 395 SER C CA 1
ATOM 10594 C C . SER C 1 403 ? 119.779 122.555 31.168 1.00 14.38 395 SER C C 1
ATOM 10595 O O . SER C 1 403 ? 120.025 121.509 31.780 1.00 13.84 395 SER C O 1
ATOM 10598 N N . ASP C 1 404 ? 118.541 122.976 30.936 1.00 14.09 396 ASP C N 1
ATOM 10599 C CA . ASP C 1 404 ? 117.385 122.173 31.342 1.00 13.78 396 ASP C CA 1
ATOM 10600 C C . ASP C 1 404 ? 117.451 120.771 30.710 1.00 13.70 396 ASP C C 1
ATOM 10601 O O . ASP C 1 404 ? 117.069 119.785 31.337 1.00 13.30 396 ASP C O 1
ATOM 10606 N N . ASP C 1 405 ? 117.903 120.669 29.464 1.00 14.29 397 ASP C N 1
ATOM 10607 C CA . ASP C 1 405 ? 118.022 119.346 28.839 1.00 14.81 397 ASP C CA 1
ATOM 10608 C C . ASP C 1 405 ? 118.963 118.393 29.578 1.00 14.12 397 ASP C C 1
ATOM 10609 O O . ASP C 1 405 ? 118.694 117.182 29.660 1.00 13.80 397 ASP C O 1
ATOM 10614 N N A GLU C 1 406 ? 120.075 118.912 30.094 0.50 13.98 398 GLU C N 1
ATOM 10615 N N B GLU C 1 406 ? 120.075 118.933 30.075 0.50 14.03 398 GLU C N 1
ATOM 10616 C CA A GLU C 1 406 ? 120.996 118.069 30.841 0.50 13.70 398 GLU C CA 1
ATOM 10617 C CA B GLU C 1 406 ? 121.028 118.168 30.867 0.50 13.79 398 GLU C CA 1
ATOM 10618 C C A GLU C 1 406 ? 120.372 117.662 32.176 0.50 12.88 398 GLU C C 1
ATOM 10619 C C B GLU C 1 406 ? 120.365 117.678 32.150 0.50 12.94 398 GLU C C 1
ATOM 10620 O O A GLU C 1 406 ? 120.574 116.528 32.644 0.50 12.46 398 GLU C O 1
ATOM 10621 O O B GLU C 1 406 ? 120.538 116.516 32.559 0.50 12.55 398 GLU C O 1
ATOM 10632 N N . ALA C 1 407 ? 119.610 118.567 32.798 1.00 12.37 399 ALA C N 1
ATOM 10633 C CA . ALA C 1 407 ? 118.944 118.200 34.071 1.00 11.70 399 ALA C CA 1
ATOM 10634 C C . ALA C 1 407 ? 117.933 117.051 33.818 1.00 11.31 399 ALA C C 1
ATOM 10635 O O . ALA C 1 407 ? 117.841 116.105 34.592 1.00 10.79 399 ALA C O 1
ATOM 10637 N N . LEU C 1 408 ? 117.186 117.142 32.725 1.00 11.23 400 LEU C N 1
ATOM 10638 C CA . LEU C 1 408 ? 116.236 116.097 32.377 1.00 11.30 400 LEU C CA 1
ATOM 10639 C C . LEU C 1 408 ? 116.952 114.774 32.073 1.00 11.39 400 LEU C C 1
ATOM 10640 O O . LEU C 1 408 ? 116.538 113.692 32.530 1.00 11.28 400 LEU C O 1
ATOM 10645 N N . ALA C 1 409 ? 118.025 114.852 31.292 1.00 11.63 401 ALA C N 1
ATOM 10646 C CA . ALA C 1 409 ? 118.807 113.664 30.951 1.00 11.80 401 ALA C CA 1
ATOM 10647 C C . ALA C 1 409 ? 119.325 112.962 32.215 1.00 11.46 401 ALA C C 1
ATOM 10648 O O . ALA C 1 409 ? 119.186 111.750 32.357 1.00 11.49 401 ALA C O 1
ATOM 10650 N N . ILE C 1 410 ? 119.869 113.737 33.146 1.00 11.10 402 ILE C N 1
ATOM 10651 C CA . ILE C 1 410 ? 120.288 113.199 34.442 1.00 10.88 402 ILE C CA 1
ATOM 10652 C C . ILE C 1 410 ? 119.094 112.566 35.164 1.00 10.34 402 ILE C C 1
ATOM 10653 O O . ILE C 1 410 ? 119.178 111.413 35.612 1.00 10.08 402 ILE C O 1
ATOM 10658 N N . ALA C 1 411 ? 117.980 113.288 35.234 1.00 10.04 403 ALA C N 1
ATOM 10659 C CA . ALA C 1 411 ? 116.822 112.802 35.965 1.00 9.94 403 ALA C CA 1
ATOM 10660 C C . ALA C 1 411 ? 116.348 111.434 35.482 1.00 10.09 403 ALA C C 1
ATOM 10661 O O . ALA C 1 411 ? 115.935 110.607 36.295 1.00 10.15 403 ALA C O 1
ATOM 10663 N N . ASN C 1 412 ? 116.417 111.209 34.176 1.00 10.30 404 ASN C N 1
ATOM 10664 C CA . ASN C 1 412 ? 115.922 110.000 33.539 1.00 10.61 404 ASN C CA 1
ATOM 10665 C C . ASN C 1 412 ? 117.025 108.947 33.295 1.00 11.10 404 ASN C C 1
ATOM 10666 O O . ASN C 1 412 ? 116.790 107.971 32.610 1.00 11.39 404 ASN C O 1
ATOM 10671 N N . ALA C 1 413 ? 118.211 109.156 33.873 1.00 11.24 405 ALA C N 1
ATOM 10672 C CA . ALA C 1 413 ? 119.390 108.311 33.588 1.00 11.89 405 ALA C CA 1
ATOM 10673 C C . ALA C 1 413 ? 119.440 106.994 34.377 1.00 12.11 405 ALA C C 1
ATOM 10674 O O . ALA C 1 413 ? 120.343 106.190 34.162 1.00 12.26 405 ALA C O 1
ATOM 10676 N N . THR C 1 414 ? 118.512 106.782 35.303 1.00 12.11 406 THR C N 1
ATOM 10677 C CA . THR C 1 414 ? 118.514 105.560 36.119 1.00 12.85 406 THR C CA 1
ATOM 10678 C C . THR C 1 414 ? 117.503 104.555 35.647 1.00 13.32 406 THR C C 1
ATOM 10679 O O . THR C 1 414 ? 116.702 104.835 34.765 1.00 13.26 406 THR C O 1
ATOM 10683 N N . GLU C 1 415 ? 117.523 103.389 36.278 1.00 14.58 407 GLU C N 1
ATOM 10684 C CA . GLU C 1 415 ? 116.556 102.355 36.000 1.00 15.46 407 GLU C CA 1
ATOM 10685 C C . GLU C 1 415 ? 115.241 102.521 36.767 1.00 14.52 407 GLU C C 1
ATOM 10686 O O . GLU C 1 415 ? 114.351 101.655 36.656 1.00 14.45 407 GLU C O 1
ATOM 10692 N N . TYR C 1 416 ? 115.130 103.583 37.564 1.00 13.22 408 TYR C N 1
ATOM 10693 C CA . TYR C 1 416 ? 113.955 103.814 38.397 1.00 12.80 408 TYR C CA 1
ATOM 10694 C C . TYR C 1 416 ? 113.097 104.973 37.920 1.00 11.80 408 TYR C C 1
ATOM 10695 O O . TYR C 1 416 ? 113.569 105.860 37.210 1.00 11.98 408 TYR C O 1
ATOM 10704 N N . GLY C 1 417 ? 111.864 104.988 38.412 1.00 10.69 409 GLY C N 1
ATOM 10705 C CA . GLY C 1 417 ? 110.861 105.950 38.026 1.00 9.95 409 GLY C CA 1
ATOM 10706 C C . GLY C 1 417 ? 109.763 106.075 39.063 1.00 9.40 409 GLY C C 1
ATOM 10707 O O . GLY C 1 417 ? 108.602 105.860 38.749 1.00 9.13 409 GLY C O 1
ATOM 10708 N N . LEU C 1 418 ? 110.122 106.433 40.301 1.00 8.96 410 LEU C N 1
ATOM 10709 C CA . LEU C 1 418 ? 109.128 106.510 41.356 1.00 8.65 410 LEU C CA 1
ATOM 10710 C C . LEU C 1 418 ? 108.740 107.973 41.627 1.00 8.33 410 LEU C C 1
ATOM 10711 O O . LEU C 1 418 ? 107.743 108.450 41.085 1.00 7.93 410 LEU C O 1
ATOM 10716 N N . GLY C 1 419 ? 109.515 108.661 42.471 1.00 8.35 411 GLY C N 1
ATOM 10717 C CA . GLY C 1 419 ? 109.329 110.066 42.724 1.00 8.31 411 GLY C CA 1
ATOM 10718 C C . GLY C 1 419 ? 110.387 110.901 42.036 1.00 8.41 411 GLY C C 1
ATOM 10719 O O . GLY C 1 419 ? 111.369 110.368 41.511 1.00 8.39 411 GLY C O 1
ATOM 10720 N N . SER C 1 420 ? 110.165 112.216 42.054 1.00 8.27 412 SER C N 1
ATOM 10721 C CA . SER C 1 420 ? 111.063 113.213 41.476 1.00 8.51 412 SER C CA 1
ATOM 10722 C C . SER C 1 420 ? 110.628 114.597 41.953 1.00 8.56 412 SER C C 1
ATOM 10723 O O . SER C 1 420 ? 109.504 114.768 42.409 1.00 8.43 412 SER C O 1
ATOM 10726 N N . GLY C 1 421 ? 111.472 115.603 41.782 1.00 8.68 413 GLY C N 1
ATOM 10727 C CA . GLY C 1 421 ? 111.063 116.950 42.105 1.00 8.77 413 GLY C CA 1
ATOM 10728 C C . GLY C 1 421 ? 112.050 117.965 41.621 1.00 8.96 413 GLY C C 1
ATOM 10729 O O . GLY C 1 421 ? 113.173 117.622 41.226 1.00 9.10 413 GLY C O 1
ATOM 10730 N N . LEU C 1 422 ? 111.629 119.223 41.663 1.00 9.20 414 LEU C N 1
ATOM 10731 C CA . LEU C 1 422 ? 112.460 120.293 41.199 1.00 9.33 414 LEU C CA 1
ATOM 10732 C C . LEU C 1 422 ? 112.099 121.608 41.867 1.00 9.22 414 LEU C C 1
ATOM 10733 O O . LEU C 1 422 ? 110.979 121.806 42.313 1.00 9.25 414 LEU C O 1
ATOM 10738 N N . TRP C 1 423 ? 113.065 122.512 41.892 1.00 9.07 415 TRP C N 1
ATOM 10739 C CA . TRP C 1 423 ? 112.927 123.814 42.530 1.00 9.07 415 TRP C CA 1
ATOM 10740 C C . TRP C 1 423 ? 113.257 124.848 41.480 1.00 9.15 415 TRP C C 1
ATOM 10741 O O . TRP C 1 423 ? 114.373 124.867 40.974 1.00 9.13 415 TRP C O 1
ATOM 10752 N N . THR C 1 424 ? 112.257 125.650 41.116 1.00 9.27 416 THR C N 1
ATOM 10753 C CA . THR C 1 424 ? 112.401 126.713 40.158 1.00 9.60 416 THR C CA 1
ATOM 10754 C C . THR C 1 424 ? 111.225 127.685 40.348 1.00 9.92 416 THR C C 1
ATOM 10755 O O . THR C 1 424 ? 110.174 127.314 40.895 1.00 9.70 416 THR C O 1
ATOM 10759 N N . ASN C 1 425 ? 111.369 128.889 39.828 1.00 10.46 417 ASN C N 1
ATOM 10760 C CA . ASN C 1 425 ? 110.241 129.827 39.819 1.00 10.97 417 ASN C CA 1
ATOM 10761 C C . ASN C 1 425 ? 109.724 130.169 38.442 1.00 11.03 417 ASN C C 1
ATOM 10762 O O . ASN C 1 425 ? 108.815 130.986 38.308 1.00 10.85 417 ASN C O 1
ATOM 10767 N N . ASP C 1 426 ? 110.269 129.481 37.435 1.00 10.92 418 ASP C N 1
ATOM 10768 C CA . ASP C 1 426 ? 109.818 129.639 36.080 1.00 11.20 418 ASP C CA 1
ATOM 10769 C C . ASP C 1 426 ? 108.624 128.735 35.780 1.00 10.76 418 ASP C C 1
ATOM 10770 O O . ASP C 1 426 ? 108.721 127.508 35.856 1.00 10.51 418 ASP C O 1
ATOM 10775 N N . LEU C 1 427 ? 107.523 129.368 35.399 1.00 10.62 419 LEU C N 1
ATOM 10776 C CA . LEU C 1 427 ? 106.237 128.695 35.209 1.00 10.42 419 LEU C CA 1
ATOM 10777 C C . LEU C 1 427 ? 106.309 127.564 34.163 1.00 10.24 419 LEU C C 1
ATOM 10778 O O . LEU C 1 427 ? 105.935 126.440 34.432 1.00 9.96 419 LEU C O 1
ATOM 10783 N N . SER C 1 428 ? 106.797 127.896 32.976 1.00 10.58 420 SER C N 1
ATOM 10784 C CA . SER C 1 428 ? 106.855 126.947 31.873 1.00 10.72 420 SER C CA 1
ATOM 10785 C C . SER C 1 428 ? 107.764 125.769 32.200 1.00 10.29 420 SER C C 1
ATOM 10786 O O . SER C 1 428 ? 107.413 124.616 31.941 1.00 10.13 420 SER C O 1
ATOM 10789 N N . ARG C 1 429 ? 108.934 126.076 32.735 1.00 10.10 421 ARG C N 1
ATOM 10790 C CA . ARG C 1 429 ? 109.903 125.042 33.044 1.00 9.83 421 ARG C CA 1
ATOM 10791 C C . ARG C 1 429 ? 109.341 124.013 34.004 1.00 9.43 421 ARG C C 1
ATOM 10792 O O . ARG C 1 429 ? 109.504 122.798 33.826 1.00 9.24 421 ARG C O 1
ATOM 10800 N N . ALA C 1 430 ? 108.695 124.519 35.040 1.00 9.26 422 ALA C N 1
ATOM 10801 C CA . ALA C 1 430 ? 108.128 123.683 36.082 1.00 8.99 422 ALA C CA 1
ATOM 10802 C C . ALA C 1 430 ? 107.195 122.615 35.492 1.00 8.83 422 ALA C C 1
ATOM 10803 O O . ALA C 1 430 ? 107.370 121.417 35.752 1.00 8.40 422 ALA C O 1
ATOM 10805 N N . HIS C 1 431 ? 106.239 123.035 34.658 1.00 8.94 423 HIS C N 1
ATOM 10806 C CA . HIS C 1 431 ? 105.279 122.079 34.073 1.00 9.01 423 HIS C CA 1
ATOM 10807 C C . HIS C 1 431 ? 105.894 121.192 33.012 1.00 9.23 423 HIS C C 1
ATOM 10808 O O . HIS C 1 431 ? 105.548 119.997 32.929 1.00 8.95 423 HIS C O 1
ATOM 10815 N N . ARG C 1 432 ? 106.804 121.760 32.225 1.00 9.81 424 ARG C N 1
ATOM 10816 C CA . ARG C 1 432 ? 107.460 121.033 31.154 1.00 10.26 424 ARG C CA 1
ATOM 10817 C C . ARG C 1 432 ? 108.327 119.911 31.726 1.00 10.21 424 ARG C C 1
ATOM 10818 O O . ARG C 1 432 ? 108.277 118.775 31.254 1.00 10.07 424 ARG C O 1
ATOM 10826 N N . MET C 1 433 ? 109.154 120.254 32.705 1.00 10.21 425 MET C N 1
ATOM 10827 C CA . MET C 1 433 ? 109.994 119.262 33.349 1.00 10.30 425 MET C CA 1
ATOM 10828 C C . MET C 1 433 ? 109.137 118.178 33.996 1.00 10.04 425 MET C C 1
ATOM 10829 O O . MET C 1 433 ? 109.423 116.993 33.857 1.00 9.74 425 MET C O 1
ATOM 10834 N N . ALA C 1 434 ? 108.098 118.580 34.709 1.00 9.84 426 ALA C N 1
ATOM 10835 C CA . ALA C 1 434 ? 107.280 117.617 35.424 1.00 9.95 426 ALA C CA 1
ATOM 10836 C C . ALA C 1 434 ? 106.676 116.616 34.434 1.00 10.29 426 ALA C C 1
ATOM 10837 O O . ALA C 1 434 ? 106.541 115.453 34.753 1.00 10.14 426 ALA C O 1
ATOM 10839 N N . ALA C 1 435 ? 106.344 117.064 33.225 1.00 10.94 427 ALA C N 1
ATOM 10840 C CA . ALA C 1 435 ? 105.773 116.164 32.237 1.00 11.65 427 ALA C CA 1
ATOM 10841 C C . ALA C 1 435 ? 106.809 115.187 31.715 1.00 12.35 427 ALA C C 1
ATOM 10842 O O . ALA C 1 435 ? 106.457 114.066 31.376 1.00 12.84 427 ALA C O 1
ATOM 10844 N N . ARG C 1 436 ? 108.065 115.609 31.626 1.00 12.82 428 ARG C N 1
ATOM 10845 C CA . ARG C 1 436 ? 109.080 114.843 30.911 1.00 13.55 428 ARG C CA 1
ATOM 10846 C C . ARG C 1 436 ? 109.910 113.891 31.782 1.00 12.50 428 ARG C C 1
ATOM 10847 O O . ARG C 1 436 ? 110.553 112.987 31.268 1.00 11.49 428 ARG C O 1
ATOM 10855 N N . ILE C 1 437 ? 109.899 114.120 33.087 1.00 11.31 429 ILE C N 1
ATOM 10856 C CA . ILE C 1 437 ? 110.630 113.289 33.986 1.00 11.52 429 ILE C CA 1
ATOM 10857 C C . ILE C 1 437 ? 109.889 111.965 34.149 1.00 12.02 429 ILE C C 1
ATOM 10858 O O . ILE C 1 437 ? 108.697 111.972 34.441 1.00 11.51 429 ILE C O 1
ATOM 10863 N N . ASP C 1 438 ? 110.624 110.856 34.034 1.00 13.11 430 ASP C N 1
ATOM 10864 C CA . ASP C 1 438 ? 110.072 109.493 34.182 1.00 14.16 430 ASP C CA 1
ATOM 10865 C C . ASP C 1 438 ? 109.780 109.217 35.650 1.00 13.54 430 ASP C C 1
ATOM 10866 O O . ASP C 1 438 ? 110.682 108.857 36.410 1.00 14.49 430 ASP C O 1
ATOM 10871 N N . ALA C 1 439 ? 108.555 109.429 36.083 1.00 11.89 431 ALA C N 1
ATOM 10872 C CA . ALA C 1 439 ? 108.212 109.184 37.475 1.00 11.20 431 ALA C CA 1
ATOM 10873 C C . ALA C 1 439 ? 106.711 109.153 37.607 1.00 10.38 431 ALA C C 1
ATOM 10874 O O . ALA C 1 439 ? 106.014 109.715 36.782 1.00 10.99 431 ALA C O 1
ATOM 10876 N N . GLY C 1 440 ? 106.203 108.506 38.642 1.00 9.60 432 GLY C N 1
ATOM 10877 C CA . GLY C 1 440 ? 104.774 108.573 38.964 1.00 8.86 432 GLY C CA 1
ATOM 10878 C C . GLY C 1 440 ? 104.347 109.844 39.685 1.00 8.30 432 GLY C C 1
ATOM 10879 O O . GLY C 1 440 ? 103.147 110.188 39.687 1.00 8.13 432 GLY C O 1
ATOM 10880 N N . MET C 1 441 ? 105.328 110.534 40.276 1.00 8.06 433 MET C N 1
ATOM 10881 C CA A MET C 1 441 ? 105.097 111.718 41.079 0.60 7.99 433 MET C CA 1
ATOM 10882 C CA B MET C 1 441 ? 105.106 111.724 41.105 0.40 7.94 433 MET C CA 1
ATOM 10883 C C . MET C 1 441 ? 106.220 112.721 40.865 1.00 7.86 433 MET C C 1
ATOM 10884 O O . MET C 1 441 ? 107.381 112.342 40.783 1.00 7.80 433 MET C O 1
ATOM 10893 N N . CYS C 1 442 ? 105.855 113.988 40.769 1.00 7.63 434 CYS C N 1
ATOM 10894 C CA . CYS C 1 442 ? 106.814 115.069 40.683 1.00 7.57 434 CYS C CA 1
ATOM 10895 C C . CYS C 1 442 ? 106.394 116.213 41.570 1.00 7.47 434 CYS C C 1
ATOM 10896 O O . CYS C 1 442 ? 105.299 116.776 41.376 1.00 7.32 434 CYS C O 1
ATOM 10899 N N . TRP C 1 443 ? 107.281 116.600 42.507 1.00 7.36 435 TRP C N 1
ATOM 10900 C CA . TRP C 1 443 ? 107.038 117.685 43.439 1.00 7.40 435 TRP C CA 1
ATOM 10901 C C . TRP C 1 443 ? 107.810 118.936 42.990 1.00 7.54 435 TRP C C 1
ATOM 10902 O O . TRP C 1 443 ? 108.999 118.871 42.784 1.00 7.61 435 TRP C O 1
ATOM 10913 N N . ILE C 1 444 ? 107.101 120.047 42.812 1.00 7.56 436 ILE C N 1
ATOM 10914 C CA . ILE C 1 444 ? 107.684 121.325 42.447 1.00 7.68 436 ILE C CA 1
ATOM 10915 C C . ILE C 1 444 ? 107.681 122.273 43.631 1.00 7.76 436 ILE C C 1
ATOM 10916 O O . ILE C 1 444 ? 106.638 122.597 44.190 1.00 7.70 436 ILE C O 1
ATOM 10921 N N . ASN C 1 445 ? 108.879 122.720 43.984 1.00 7.87 437 ASN C N 1
ATOM 10922 C CA . ASN C 1 445 ? 109.104 123.577 45.134 1.00 8.09 437 ASN C CA 1
ATOM 10923 C C . ASN C 1 445 ? 108.634 122.970 46.463 1.00 8.09 437 ASN C C 1
ATOM 10924 O O . ASN C 1 445 ? 108.240 123.680 47.386 1.00 8.15 437 ASN C O 1
ATOM 10929 N N . CYS C 1 446 ? 108.750 121.645 46.529 1.00 8.00 438 CYS C N 1
ATOM 10930 C CA . CYS C 1 446 ? 108.417 120.827 47.711 1.00 8.09 438 CYS C CA 1
ATOM 10931 C C . CYS C 1 446 ? 108.956 119.446 47.415 1.00 8.05 438 CYS C C 1
ATOM 10932 O O . CYS C 1 446 ? 109.493 119.214 46.330 1.00 7.86 438 CYS C O 1
ATOM 10935 N N . TYR C 1 447 ? 108.844 118.536 48.371 1.00 8.28 439 TYR C N 1
ATOM 10936 C CA . TYR C 1 447 ? 109.262 117.143 48.149 1.00 8.39 439 TYR C CA 1
ATOM 10937 C C . TYR C 1 447 ? 108.544 116.207 49.143 1.00 8.66 439 TYR C C 1
ATOM 10938 O O . TYR C 1 447 ? 108.263 116.590 50.275 1.00 8.81 439 TYR C O 1
ATOM 10947 N N . LYS C 1 448 ? 108.274 114.983 48.711 1.00 8.95 440 LYS C N 1
ATOM 10948 C CA . LYS C 1 448 ? 107.606 113.967 49.543 1.00 9.48 440 LYS C CA 1
ATOM 10949 C C . LYS C 1 448 ? 106.266 114.424 50.094 1.00 9.77 440 LYS C C 1
ATOM 10950 O O . LYS C 1 448 ? 105.951 114.137 51.240 1.00 10.22 440 LYS C O 1
ATOM 10956 N N . ARG C 1 449 ? 105.475 115.149 49.301 1.00 9.70 441 ARG C N 1
ATOM 10957 C CA . ARG C 1 449 ? 104.124 115.475 49.726 1.00 10.03 441 ARG C CA 1
ATOM 10958 C C . ARG C 1 449 ? 103.290 114.244 49.404 1.00 9.74 441 ARG C C 1
ATOM 10959 O O . ARG C 1 449 ? 103.301 113.755 48.255 1.00 9.25 441 ARG C O 1
ATOM 10967 N N . VAL C 1 450 ? 102.600 113.755 50.419 1.00 9.85 442 VAL C N 1
ATOM 10968 C CA . VAL C 1 450 ? 101.738 112.585 50.305 1.00 10.01 442 VAL C CA 1
ATOM 10969 C C . VAL C 1 450 ? 100.382 112.926 50.896 1.00 10.22 442 VAL C C 1
ATOM 10970 O O . VAL C 1 450 ? 100.285 113.626 51.909 1.00 11.17 442 VAL C O 1
ATOM 10974 N N . ASN C 1 451 ? 99.330 112.435 50.261 1.00 9.72 443 ASN C N 1
ATOM 10975 C CA . ASN C 1 451 ? 97.976 112.703 50.678 1.00 9.52 443 ASN C CA 1
ATOM 10976 C C . ASN C 1 451 ? 97.179 111.452 50.289 1.00 9.10 443 ASN C C 1
ATOM 10977 O O . ASN C 1 451 ? 97.403 110.865 49.204 1.00 8.64 443 ASN C O 1
ATOM 10982 N N . PRO C 1 452 ? 96.245 111.028 51.150 1.00 8.93 444 PRO C N 1
ATOM 10983 C CA . PRO C 1 452 ? 95.534 109.771 50.885 1.00 8.66 444 PRO C CA 1
ATOM 10984 C C . PRO C 1 452 ? 94.587 109.759 49.676 1.00 8.21 444 PRO C C 1
ATOM 10985 O O . PRO C 1 452 ? 94.085 108.708 49.335 1.00 7.93 444 PRO C O 1
ATOM 10989 N N . GLY C 1 453 ? 94.338 110.916 49.059 1.00 7.99 445 GLY C N 1
ATOM 10990 C CA . GLY C 1 453 ? 93.638 110.992 47.763 1.00 7.67 445 GLY C CA 1
ATOM 10991 C C . GLY C 1 453 ? 94.543 111.128 46.547 1.00 7.36 445 GLY C C 1
ATOM 10992 O O . GLY C 1 453 ? 94.060 111.065 45.421 1.00 7.18 445 GLY C O 1
ATOM 10993 N N . SER C 1 454 ? 95.855 111.296 46.766 1.00 7.33 446 SER C N 1
ATOM 10994 C CA . SER C 1 454 ? 96.777 111.592 45.677 1.00 7.15 446 SER C CA 1
ATOM 10995 C C . SER C 1 454 ? 97.547 110.337 45.263 1.00 7.15 446 SER C C 1
ATOM 10996 O O . SER C 1 454 ? 98.380 109.868 46.033 1.00 7.12 446 SER C O 1
ATOM 10999 N N . PRO C 1 455 ? 97.322 109.843 44.030 1.00 7.20 447 PRO C N 1
ATOM 11000 C CA . PRO C 1 455 ? 97.903 108.541 43.669 1.00 7.28 447 PRO C CA 1
ATOM 11001 C C . PRO C 1 455 ? 99.425 108.484 43.767 1.00 7.58 447 PRO C C 1
ATOM 11002 O O . PRO C 1 455 ? 100.134 109.393 43.305 1.00 7.66 447 PRO C O 1
ATOM 11006 N N . PHE C 1 456 ? 99.894 107.384 44.343 1.00 7.77 448 PHE C N 1
ATOM 11007 C CA . PHE C 1 456 ? 101.277 107.188 44.729 1.00 8.05 448 PHE C CA 1
ATOM 11008 C C . PHE C 1 456 ? 101.751 105.870 44.140 1.00 8.01 448 PHE C C 1
ATOM 11009 O O . PHE C 1 456 ? 101.156 104.814 44.420 1.00 7.90 448 PHE C O 1
ATOM 11017 N N . GLY C 1 457 ? 102.801 105.926 43.326 1.00 8.07 449 GLY C N 1
ATOM 11018 C CA . GLY C 1 457 ? 103.433 104.699 42.816 1.00 8.37 449 GLY C CA 1
ATOM 11019 C C . GLY C 1 457 ? 104.322 105.055 41.655 1.00 8.63 449 GLY C C 1
ATOM 11020 O O . GLY C 1 457 ? 104.500 106.213 41.363 1.00 8.63 449 GLY C O 1
ATOM 11021 N N . GLY C 1 458 ? 104.862 104.048 40.975 1.00 9.09 450 GLY C N 1
ATOM 11022 C CA . GLY C 1 458 ? 105.945 104.280 40.039 1.00 9.37 450 GLY C CA 1
ATOM 11023 C C . GLY C 1 458 ? 105.599 103.917 38.633 1.00 9.59 450 GLY C C 1
ATOM 11024 O O . GLY C 1 458 ? 104.477 103.484 38.345 1.00 9.63 450 GLY C O 1
ATOM 11025 N N . VAL C 1 459 ? 106.579 104.106 37.769 1.00 9.80 451 VAL C N 1
ATOM 11026 C CA . VAL C 1 459 ? 106.554 103.593 36.391 1.00 9.99 451 VAL C CA 1
ATOM 11027 C C . VAL C 1 459 ? 107.762 102.696 36.138 1.00 10.15 451 VAL C C 1
ATOM 11028 O O . VAL C 1 459 ? 108.697 102.660 36.952 1.00 10.02 451 VAL C O 1
ATOM 11032 N N . GLY C 1 460 ? 107.732 101.950 35.032 1.00 10.28 452 GLY C N 1
ATOM 11033 C CA . GLY C 1 460 ? 108.852 101.077 34.671 1.00 10.74 452 GLY C CA 1
ATOM 11034 C C . GLY C 1 460 ? 109.184 100.080 35.762 1.00 10.80 452 GLY C C 1
ATOM 11035 O O . GLY C 1 460 ? 108.287 99.495 36.393 1.00 10.99 452 GLY C O 1
ATOM 11036 N N . LYS C 1 461 ? 110.467 99.914 36.018 1.00 11.10 453 LYS C N 1
ATOM 11037 C CA . LYS C 1 461 ? 110.945 99.007 37.057 1.00 11.34 453 LYS C CA 1
ATOM 11038 C C . LYS C 1 461 ? 110.636 99.473 38.486 1.00 10.45 453 LYS C C 1
ATOM 11039 O O . LYS C 1 461 ? 110.894 98.731 39.414 1.00 10.24 453 LYS C O 1
ATOM 11045 N N . SER C 1 462 ? 110.058 100.670 38.662 1.00 9.59 454 SER C N 1
ATOM 11046 C CA . SER C 1 462 ? 109.599 101.070 40.007 1.00 9.34 454 SER C CA 1
ATOM 11047 C C . SER C 1 462 ? 108.214 100.476 40.341 1.00 9.21 454 SER C C 1
ATOM 11048 O O . SER C 1 462 ? 107.712 100.629 41.475 1.00 9.21 454 SER C O 1
ATOM 11051 N N . GLY C 1 463 ? 107.620 99.795 39.362 1.00 9.07 455 GLY C N 1
ATOM 11052 C CA . GLY C 1 463 ? 106.459 98.966 39.594 1.00 9.12 455 GLY C CA 1
ATOM 11053 C C . GLY C 1 463 ? 105.212 99.495 38.934 1.00 8.87 455 GLY C C 1
ATOM 11054 O O . GLY C 1 463 ? 105.284 100.246 37.985 1.00 8.67 455 GLY C O 1
ATOM 11055 N N . TYR C 1 464 ? 104.067 99.030 39.425 1.00 8.78 456 TYR C N 1
ATOM 11056 C CA . TYR C 1 464 ? 102.776 99.401 38.878 1.00 8.65 456 TYR C CA 1
ATOM 11057 C C . TYR C 1 464 ? 101.663 99.256 39.902 1.00 8.70 456 TYR C C 1
ATOM 11058 O O . TYR C 1 464 ? 101.807 98.543 40.901 1.00 8.83 456 TYR C O 1
ATOM 11067 N N . GLY C 1 465 ? 100.540 99.894 39.609 1.00 8.70 457 GLY C N 1
ATOM 11068 C CA . GLY C 1 465 ? 99.465 100.070 40.577 1.00 8.89 457 GLY C CA 1
ATOM 11069 C C . GLY C 1 465 ? 99.692 101.355 41.354 1.00 8.93 457 GLY C C 1
ATOM 11070 O O . GLY C 1 465 ? 100.783 101.932 41.325 1.00 8.99 457 GLY C O 1
ATOM 11071 N N . ARG C 1 466 ? 98.656 101.800 42.054 1.00 9.07 458 ARG C N 1
ATOM 11072 C CA . ARG C 1 466 ? 98.731 103.026 42.840 1.00 9.13 458 ARG C CA 1
ATOM 11073 C C . ARG C 1 466 ? 98.098 102.840 44.223 1.00 9.77 458 ARG C C 1
ATOM 11074 O O . ARG C 1 466 ? 97.058 102.206 44.366 1.00 9.63 458 ARG C O 1
ATOM 11082 N N . GLU C 1 467 ? 98.785 103.368 45.221 1.00 10.59 459 GLU C N 1
ATOM 11083 C CA . GLU C 1 467 ? 98.191 103.590 46.531 1.00 11.67 459 GLU C CA 1
ATOM 11084 C C . GLU C 1 467 ? 97.458 104.910 46.417 1.00 10.31 459 GLU C C 1
ATOM 11085 O O . GLU C 1 467 ? 97.800 105.735 45.560 1.00 9.68 459 GLU C O 1
ATOM 11091 N N . MET C 1 468 ? 96.498 105.083 47.314 1.00 9.57 460 MET C N 1
ATOM 11092 C CA . MET C 1 468 ? 95.752 106.326 47.532 1.00 9.32 460 MET C CA 1
ATOM 11093 C C . MET C 1 468 ? 94.631 106.539 46.559 1.00 8.77 460 MET C C 1
ATOM 11094 O O . MET C 1 468 ? 94.653 106.050 45.430 1.00 8.40 460 MET C O 1
ATOM 11099 N N . GLY C 1 469 ? 93.668 107.339 46.988 1.00 8.53 461 GLY C N 1
ATOM 11100 C CA . GLY C 1 469 ? 92.641 107.841 46.085 1.00 8.27 461 GLY C CA 1
ATOM 11101 C C . GLY C 1 469 ? 91.688 106.844 45.456 1.00 8.12 461 GLY C C 1
ATOM 11102 O O . GLY C 1 469 ? 91.595 105.671 45.839 1.00 7.97 461 GLY C O 1
ATOM 11103 N N . PHE C 1 470 ? 90.960 107.340 44.464 1.00 8.10 462 PHE C N 1
ATOM 11104 C CA . PHE C 1 470 ? 90.117 106.487 43.622 1.00 8.11 462 PHE C CA 1
ATOM 11105 C C . PHE C 1 470 ? 90.930 105.428 42.855 1.00 8.13 462 PHE C C 1
ATOM 11106 O O . PHE C 1 470 ? 90.425 104.348 42.551 1.00 7.87 462 PHE C O 1
ATOM 11114 N N . GLU C 1 471 ? 92.191 105.732 42.557 1.00 8.33 463 GLU C N 1
ATOM 11115 C CA . GLU C 1 471 ? 93.076 104.801 41.843 1.00 8.58 463 GLU C CA 1
ATOM 11116 C C . GLU C 1 471 ? 93.257 103.521 42.648 1.00 8.56 463 GLU C C 1
ATOM 11117 O O . GLU C 1 471 ? 93.139 102.411 42.100 1.00 8.74 463 GLU C O 1
ATOM 11123 N N . ALA C 1 472 ? 93.487 103.663 43.950 1.00 8.38 464 ALA C N 1
ATOM 11124 C CA . ALA C 1 472 ? 93.619 102.506 44.820 1.00 8.56 464 ALA C CA 1
ATOM 11125 C C . ALA C 1 472 ? 92.305 101.695 44.869 1.00 8.58 464 ALA C C 1
ATOM 11126 O O . ALA C 1 472 ? 92.326 100.463 44.868 1.00 8.43 464 ALA C O 1
ATOM 11128 N N . MET C 1 473 ? 91.173 102.387 44.904 1.00 8.67 465 MET C N 1
ATOM 11129 C CA . MET C 1 473 ? 89.894 101.699 44.924 1.00 8.99 465 MET C CA 1
ATOM 11130 C C . MET C 1 473 ? 89.665 100.923 43.650 1.00 9.34 465 MET C C 1
ATOM 11131 O O . MET C 1 473 ? 89.159 99.794 43.672 1.00 9.31 465 MET C O 1
ATOM 11136 N N . HIS C 1 474 ? 90.033 101.502 42.530 1.00 9.86 466 HIS C N 1
ATOM 11137 C CA . HIS C 1 474 ? 89.937 100.786 41.264 1.00 11.02 466 HIS C CA 1
ATOM 11138 C C . HIS C 1 474 ? 90.794 99.507 41.290 1.00 11.29 466 HIS C C 1
ATOM 11139 O O . HIS C 1 474 ? 90.385 98.434 40.838 1.00 11.18 466 HIS C O 1
ATOM 11146 N N . ASP C 1 475 ? 91.991 99.634 41.848 1.00 11.60 467 ASP C N 1
ATOM 11147 C CA . ASP C 1 475 ? 92.955 98.554 41.859 1.00 12.19 467 ASP C CA 1
ATOM 11148 C C . ASP C 1 475 ? 92.562 97.458 42.861 1.00 11.11 467 ASP C C 1
ATOM 11149 O O . ASP C 1 475 ? 93.104 96.340 42.795 1.00 10.86 467 ASP C O 1
ATOM 11154 N N . TYR C 1 476 ? 91.659 97.773 43.789 1.00 10.11 468 TYR C N 1
ATOM 11155 C CA . TYR C 1 476 ? 91.175 96.788 44.749 1.00 9.93 468 TYR C CA 1
ATOM 11156 C C . TYR C 1 476 ? 89.761 96.270 44.456 1.00 9.44 468 TYR C C 1
ATOM 11157 O O . TYR C 1 476 ? 89.145 95.629 45.296 1.00 9.29 468 TYR C O 1
ATOM 11166 N N . THR C 1 477 ? 89.266 96.545 43.261 1.00 8.90 469 THR C N 1
ATOM 11167 C CA . THR C 1 477 ? 87.997 96.018 42.821 1.00 8.80 469 THR C CA 1
ATOM 11168 C C . THR C 1 477 ? 88.149 95.460 41.408 1.00 8.80 469 THR C C 1
ATOM 11169 O O . THR C 1 477 ? 89.228 95.520 40.817 1.00 8.72 469 THR C O 1
ATOM 11173 N N . GLU C 1 478 ? 87.076 94.870 40.908 1.00 9.03 470 GLU C N 1
ATOM 11174 C CA . GLU C 1 478 ? 87.024 94.319 39.562 1.00 9.35 470 GLU C CA 1
ATOM 11175 C C . GLU C 1 478 ? 85.689 94.691 38.961 1.00 9.14 470 GLU C C 1
ATOM 11176 O O . GLU C 1 478 ? 84.681 94.802 39.669 1.00 9.15 470 GLU C O 1
ATOM 11182 N N . ALA C 1 479 ? 85.672 94.861 37.653 1.00 9.01 471 ALA C N 1
ATOM 11183 C CA . ALA C 1 479 ? 84.452 95.183 36.953 1.00 9.18 471 ALA C CA 1
ATOM 11184 C C . ALA C 1 479 ? 83.560 93.956 36.803 1.00 9.35 471 ALA C C 1
ATOM 11185 O O . ALA C 1 479 ? 84.020 92.920 36.329 1.00 9.80 471 ALA C O 1
ATOM 11187 N N . ARG C 1 480 ? 82.297 94.078 37.212 1.00 9.47 472 ARG C N 1
ATOM 11188 C CA . ARG C 1 480 ? 81.284 93.031 37.021 1.00 9.80 472 ARG C CA 1
ATOM 11189 C C . ARG C 1 480 ? 80.182 93.625 36.168 1.00 9.12 472 ARG C C 1
ATOM 11190 O O . ARG C 1 480 ? 79.409 94.444 36.632 1.00 8.55 472 ARG C O 1
ATOM 11198 N N . SER C 1 481 ? 80.144 93.230 34.908 1.00 8.65 473 SER C N 1
ATOM 11199 C CA . SER C 1 481 ? 79.212 93.788 33.928 1.00 8.43 473 SER C CA 1
ATOM 11200 C C . SER C 1 481 ? 77.976 92.893 33.823 1.00 8.37 473 SER C C 1
ATOM 11201 O O . SER C 1 481 ? 78.102 91.681 33.665 1.00 8.56 473 SER C O 1
ATOM 11204 N N . VAL C 1 482 ? 76.801 93.475 33.972 1.00 8.06 474 VAL C N 1
ATOM 11205 C CA . VAL C 1 482 ? 75.545 92.736 33.905 1.00 8.05 474 VAL C CA 1
ATOM 11206 C C . VAL C 1 482 ? 74.705 93.339 32.815 1.00 8.05 474 VAL C C 1
ATOM 11207 O O . VAL C 1 482 ? 74.544 94.571 32.738 1.00 7.81 474 VAL C O 1
ATOM 11211 N N . TRP C 1 483 ? 74.166 92.476 31.947 1.00 8.20 475 TRP C N 1
ATOM 11212 C CA . TRP C 1 483 ? 73.314 92.924 30.845 1.00 8.37 475 TRP C CA 1
ATOM 11213 C C . TRP C 1 483 ? 71.928 92.373 31.047 1.00 8.50 475 TRP C C 1
ATOM 11214 O O . TRP C 1 483 ? 71.774 91.190 31.338 1.00 8.51 475 TRP C O 1
ATOM 11225 N N . VAL C 1 484 ? 70.924 93.228 30.922 1.00 8.52 476 VAL C N 1
ATOM 11226 C CA . VAL C 1 484 ? 69.531 92.779 30.911 1.00 8.77 476 VAL C CA 1
ATOM 11227 C C . VAL C 1 484 ? 68.966 93.074 29.546 1.00 8.95 476 VAL C C 1
ATOM 11228 O O . VAL C 1 484 ? 68.904 94.229 29.132 1.00 9.06 476 VAL C O 1
ATOM 11232 N N . ASN C 1 485 ? 68.511 92.047 28.862 1.00 9.07 477 ASN C N 1
ATOM 11233 C CA . ASN C 1 485 ? 67.763 92.276 27.636 1.00 9.38 477 ASN C CA 1
ATOM 11234 C C . ASN C 1 485 ? 66.297 92.559 27.972 1.00 9.74 477 ASN C C 1
ATOM 11235 O O . ASN C 1 485 ? 65.503 91.622 28.178 1.00 9.78 477 ASN C O 1
ATOM 11240 N N . VAL C 1 486 ? 65.933 93.838 28.023 1.00 10.14 478 VAL C N 1
ATOM 11241 C CA . VAL C 1 486 ? 64.578 94.259 28.391 1.00 10.88 478 VAL C CA 1
ATOM 11242 C C . VAL C 1 486 ? 63.663 94.155 27.178 1.00 11.87 478 VAL C C 1
ATOM 11243 O O . VAL C 1 486 ? 62.605 93.559 27.254 1.00 12.07 478 VAL C O 1
ATOM 11247 N N . ASP C 1 487 ? 64.128 94.702 26.059 1.00 12.96 479 ASP C N 1
ATOM 11248 C CA . ASP C 1 487 ? 63.362 94.828 24.820 1.00 14.44 479 ASP C CA 1
ATOM 11249 C C . ASP C 1 487 ? 64.279 94.813 23.614 1.00 14.81 479 ASP C C 1
ATOM 11250 O O . ASP C 1 487 ?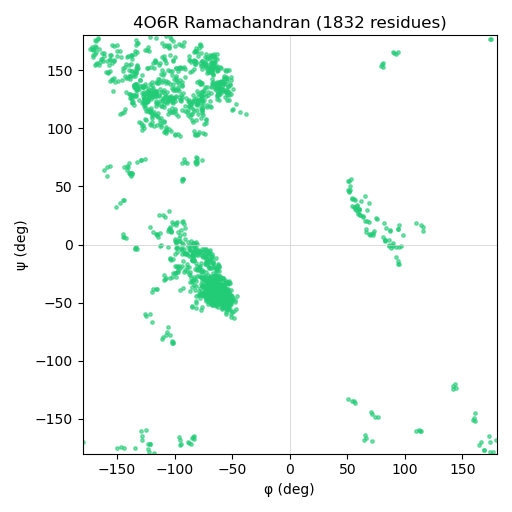 63.969 95.435 22.623 1.00 15.13 479 ASP C O 1
ATOM 11255 N N . GLY C 1 488 ? 65.389 94.086 23.675 1.00 14.89 480 GLY C N 1
ATOM 11256 C CA . GLY C 1 488 ? 66.344 94.087 22.579 1.00 15.92 480 GLY C CA 1
ATOM 11257 C C . GLY C 1 488 ? 65.822 93.530 21.268 1.00 17.75 480 GLY C C 1
ATOM 11258 O O . GLY C 1 488 ? 66.304 93.909 20.190 1.00 18.71 480 GLY C O 1
ATOM 11259 N N . ASN C 1 489 ? 64.867 92.617 21.339 1.00 19.36 481 ASN C N 1
ATOM 11260 C CA . ASN C 1 489 ? 64.276 92.035 20.132 1.00 22.16 481 ASN C CA 1
ATOM 11261 C C . ASN C 1 489 ? 65.324 91.449 19.172 1.00 21.69 481 ASN C C 1
ATOM 11262 O O . ASN C 1 489 ? 65.390 91.826 18.013 1.00 23.62 481 ASN C O 1
ATOM 11267 N N . VAL C 1 490 ? 66.140 90.528 19.674 1.00 19.27 482 VAL C N 1
ATOM 11268 C CA . VAL C 1 490 ? 67.292 90.012 18.933 1.00 17.99 482 VAL C CA 1
ATOM 11269 C C . VAL C 1 490 ? 66.821 88.951 17.940 1.00 17.35 482 VAL C C 1
ATOM 11270 O O . VAL C 1 490 ? 66.231 87.959 18.339 1.00 16.62 482 VAL C O 1
ATOM 11274 N N . PRO C 1 491 ? 67.051 89.160 16.636 1.00 17.18 483 PRO C N 1
ATOM 11275 C CA . PRO C 1 491 ? 66.549 88.130 15.719 1.00 17.15 483 PRO C CA 1
ATOM 11276 C C . PRO C 1 491 ? 67.286 86.803 15.883 1.00 16.65 483 PRO C C 1
ATOM 11277 O O . PRO C 1 491 ? 68.453 86.790 16.266 1.00 16.24 483 PRO C O 1
ATOM 11281 N N . PRO C 1 492 ? 66.617 85.680 15.616 1.00 16.50 484 PRO C N 1
ATOM 11282 C CA . PRO C 1 492 ? 67.364 84.428 15.677 1.00 16.22 484 PRO C CA 1
ATOM 11283 C C . PRO C 1 492 ? 68.545 84.407 14.725 1.00 15.55 484 PRO C C 1
ATOM 11284 O O . PRO C 1 492 ? 68.403 84.832 13.581 1.00 15.54 484 PRO C O 1
ATOM 11288 N N . HIS C 1 493 ? 69.668 83.855 15.175 1.00 14.90 485 HIS C N 1
ATOM 11289 C CA . HIS C 1 493 ? 70.862 83.696 14.336 1.00 15.01 485 HIS C CA 1
ATOM 11290 C C . HIS C 1 493 ? 70.691 82.606 13.281 1.00 15.30 485 HIS C C 1
ATOM 11291 O O . HIS C 1 493 ? 71.170 82.737 12.165 1.00 15.44 485 HIS C O 1
ATOM 11298 N N . PHE C 1 494 ? 70.023 81.515 13.638 1.00 15.41 486 PHE C N 1
ATOM 11299 C CA . PHE C 1 494 ? 69.690 80.467 12.677 1.00 16.02 486 PHE C CA 1
ATOM 11300 C C . PHE C 1 494 ? 68.199 80.593 12.371 1.00 16.67 486 PHE C C 1
ATOM 11301 O O . PHE C 1 494 ? 67.361 80.162 13.154 1.00 16.96 486 PHE C O 1
ATOM 11309 N N . LYS C 1 495 ? 67.872 81.214 11.253 1.00 17.83 487 LYS C N 1
ATOM 11310 C CA . LYS C 1 495 ? 66.485 81.564 10.943 1.00 19.04 487 LYS C CA 1
ATOM 11311 C C . LYS C 1 495 ? 65.710 80.364 10.455 1.00 18.85 487 LYS C C 1
ATOM 11312 O O . LYS C 1 495 ? 66.152 79.674 9.528 1.00 18.49 487 LYS C O 1
ATOM 11318 N N . ARG C 1 496 ? 64.553 80.126 11.071 1.00 18.52 488 ARG C N 1
ATOM 11319 C CA . ARG C 1 496 ? 63.728 78.970 10.739 1.00 18.95 488 ARG C CA 1
ATOM 11320 C C . ARG C 1 496 ? 62.260 79.361 10.604 1.00 19.82 488 ARG C C 1
ATOM 11321 O O . ARG C 1 496 ? 61.909 80.515 10.765 1.00 20.28 488 ARG C O 1
ATOM 11330 N N . HIS D 1 8 ? 68.436 123.918 78.214 1.00 43.36 0 HIS D N 1
ATOM 11331 C CA . HIS D 1 8 ? 67.856 125.150 77.617 1.00 43.13 0 HIS D CA 1
ATOM 11332 C C . HIS D 1 8 ? 67.522 124.849 76.175 1.00 40.12 0 HIS D C 1
ATOM 11333 O O . HIS D 1 8 ? 68.409 124.407 75.437 1.00 41.31 0 HIS D O 1
ATOM 11340 N N . MET D 1 9 ? 66.258 125.047 75.793 1.00 33.16 1 MET D N 1
ATOM 11341 C CA . MET D 1 9 ? 65.836 124.988 74.379 1.00 29.15 1 MET D CA 1
ATOM 11342 C C . MET D 1 9 ? 66.192 126.313 73.688 1.00 24.78 1 MET D C 1
ATOM 11343 O O . MET D 1 9 ? 65.749 127.376 74.119 1.00 22.99 1 MET D O 1
ATOM 11348 N N . GLN D 1 10 ? 66.998 126.275 72.630 1.00 20.78 2 GLN D N 1
ATOM 11349 C CA . GLN D 1 10 ? 67.367 127.505 71.918 1.00 18.59 2 GLN D CA 1
ATOM 11350 C C . GLN D 1 10 ? 66.211 127.978 71.051 1.00 15.93 2 GLN D C 1
ATOM 11351 O O . GLN D 1 10 ? 65.509 127.161 70.428 1.00 14.71 2 GLN D O 1
ATOM 11357 N N . THR D 1 11 ? 66.003 129.294 71.041 1.00 14.31 3 THR D N 1
ATOM 11358 C CA . THR D 1 11 ? 64.871 129.905 70.345 1.00 14.13 3 THR D CA 1
ATOM 11359 C C . THR D 1 11 ? 65.245 131.110 69.530 1.00 13.16 3 THR D C 1
ATOM 11360 O O . THR D 1 11 ? 64.406 131.681 68.853 1.00 13.55 3 THR D O 1
ATOM 11364 N N . GLN D 1 12 ? 66.502 131.516 69.579 1.00 12.82 4 GLN D N 1
ATOM 11365 C CA . GLN D 1 12 ? 66.912 132.728 68.909 1.00 12.89 4 GLN D CA 1
ATOM 11366 C C . GLN D 1 12 ? 67.462 132.435 67.499 1.00 12.04 4 GLN D C 1
ATOM 11367 O O . GLN D 1 12 ? 67.683 131.278 67.159 1.00 11.10 4 GLN D O 1
ATOM 11373 N N . LEU D 1 13 ? 67.707 133.490 66.723 1.00 11.12 5 LEU D N 1
ATOM 11374 C CA . LEU D 1 13 ? 68.417 133.358 65.438 1.00 10.91 5 LEU D CA 1
ATOM 11375 C C . LEU D 1 13 ? 69.850 132.942 65.732 1.00 10.90 5 LEU D C 1
ATOM 11376 O O . LEU D 1 13 ? 70.348 133.184 66.843 1.00 10.14 5 LEU D O 1
ATOM 11381 N N . PHE D 1 14 ? 70.527 132.300 64.773 1.00 10.84 6 PHE D N 1
ATOM 11382 C CA . PHE D 1 14 ? 71.949 132.053 64.939 1.00 10.21 6 PHE D CA 1
ATOM 11383 C C . PHE D 1 14 ? 72.714 132.721 63.837 1.00 9.84 6 PHE D C 1
ATOM 11384 O O . PHE D 1 14 ? 72.593 132.353 62.643 1.00 10.03 6 PHE D O 1
ATOM 11392 N N . ILE D 1 15 ? 73.455 133.751 64.206 1.00 9.40 7 ILE D N 1
ATOM 11393 C CA . ILE D 1 15 ? 74.155 134.582 63.238 1.00 9.01 7 ILE D CA 1
ATOM 11394 C C . ILE D 1 15 ? 75.586 134.799 63.729 1.00 8.46 7 ILE D C 1
ATOM 11395 O O . ILE D 1 15 ? 75.812 135.116 64.933 1.00 9.40 7 ILE D O 1
ATOM 11400 N N . ASP D 1 16 ? 76.545 134.504 62.839 1.00 17.63 8 ASP D N 1
ATOM 11401 C CA . ASP D 1 16 ? 77.958 134.717 63.104 1.00 17.22 8 ASP D CA 1
ATOM 11402 C C . ASP D 1 16 ? 78.376 134.092 64.447 1.00 16.92 8 ASP D C 1
ATOM 11403 O O . ASP D 1 16 ? 79.027 134.728 65.264 1.00 17.08 8 ASP D O 1
ATOM 11408 N N . GLY D 1 17 ? 77.960 132.851 64.671 1.00 15.95 9 GLY D N 1
ATOM 11409 C CA . GLY D 1 17 ? 78.433 132.073 65.801 1.00 16.06 9 GLY D CA 1
ATOM 11410 C C . GLY D 1 17 ? 77.743 132.302 67.133 1.00 16.30 9 GLY D C 1
ATOM 11411 O O . GLY D 1 17 ? 78.171 131.720 68.139 1.00 16.70 9 GLY D O 1
ATOM 11412 N N . ARG D 1 18 ? 76.697 133.142 67.154 1.00 15.95 10 ARG D N 1
ATOM 11413 C CA . ARG D 1 18 ? 75.964 133.449 68.376 1.00 16.33 10 ARG D CA 1
ATOM 11414 C C . ARG D 1 18 ? 74.437 133.364 68.176 1.00 15.83 10 ARG D C 1
ATOM 11415 O O . ARG D 1 18 ? 73.906 133.606 67.081 1.00 15.13 10 ARG D O 1
ATOM 11417 N N . PHE D 1 19 ? 73.754 133.031 69.263 1.00 16.17 11 PHE D N 1
ATOM 11418 C CA . PHE D 1 19 ? 72.309 133.119 69.334 1.00 16.12 11 PHE D CA 1
ATOM 11419 C C . PHE D 1 19 ? 71.919 134.538 69.680 1.00 16.63 11 PHE D C 1
ATOM 11420 O O . PHE D 1 19 ? 72.384 135.091 70.665 1.00 17.31 11 PHE D O 1
ATOM 11428 N N . VAL D 1 20 ? 71.073 135.131 68.862 1.00 16.31 12 VAL D N 1
ATOM 11429 C CA . VAL D 1 20 ? 70.735 136.541 69.003 1.00 16.99 12 VAL D CA 1
ATOM 11430 C C . VAL D 1 20 ? 69.264 136.776 68.705 1.00 17.02 12 VAL D C 1
ATOM 11431 O O . VAL D 1 20 ? 68.641 136.026 67.933 1.00 16.33 12 VAL D O 1
ATOM 11435 N N . ASP D 1 21 ? 68.741 137.856 69.273 1.00 17.86 13 ASP D N 1
ATOM 11436 C CA . ASP D 1 21 ? 67.381 138.281 68.972 1.00 18.12 13 ASP D CA 1
ATOM 11437 C C . ASP D 1 21 ? 67.336 138.888 67.576 1.00 17.72 13 ASP D C 1
ATOM 11438 O O . ASP D 1 21 ? 68.372 139.271 67.021 1.00 17.44 13 ASP D O 1
ATOM 11443 N N . ALA D 1 22 ? 66.133 138.968 67.013 1.00 17.67 14 ALA D N 1
ATOM 11444 C CA . ALA D 1 22 ? 65.934 139.632 65.731 1.00 17.63 14 ALA D CA 1
ATOM 11445 C C . ALA D 1 22 ? 66.070 141.136 65.919 1.00 18.66 14 ALA D C 1
ATOM 11446 O O . ALA D 1 22 ? 65.716 141.667 66.971 1.00 19.31 14 ALA D O 1
ATOM 11448 N N . VAL D 1 23 ? 66.577 141.814 64.890 1.00 18.85 15 VAL D N 1
ATOM 11449 C CA . VAL D 1 23 ? 66.759 143.254 64.881 1.00 19.94 15 VAL D CA 1
ATOM 11450 C C . VAL D 1 23 ? 65.505 143.995 65.365 1.00 20.98 15 VAL D C 1
ATOM 11451 O O . VAL D 1 23 ? 65.591 144.855 66.232 1.00 21.80 15 VAL D O 1
ATOM 11455 N N . ASP D 1 24 ? 64.350 143.657 64.814 1.00 21.06 16 ASP D N 1
ATOM 11456 C CA . ASP D 1 24 ? 63.093 144.312 65.184 1.00 22.26 16 ASP D CA 1
ATOM 11457 C C . ASP D 1 24 ? 62.463 143.715 66.449 1.00 22.63 16 ASP D C 1
ATOM 11458 O O . ASP D 1 24 ? 61.375 144.120 66.849 1.00 23.26 16 ASP D O 1
ATOM 11463 N N . ARG D 1 25 ? 63.118 142.728 67.044 1.00 22.40 17 ARG D N 1
ATOM 11464 C CA . ARG D 1 25 ? 62.676 142.090 68.280 1.00 23.06 17 ARG D CA 1
ATOM 11465 C C . ARG D 1 25 ? 61.339 141.363 68.158 1.00 22.24 17 ARG D C 1
ATOM 11466 O O . ARG D 1 25 ? 60.674 141.118 69.152 1.00 22.47 17 ARG D O 1
ATOM 11474 N N . GLY D 1 26 ? 60.981 140.960 66.948 1.00 20.99 18 GLY D N 1
ATOM 11475 C CA . GLY D 1 26 ? 59.769 140.201 66.751 1.00 20.51 18 GLY D CA 1
ATOM 11476 C C . GLY D 1 26 ? 59.922 138.744 67.139 1.00 19.56 18 GLY D C 1
ATOM 11477 O O . GLY D 1 26 ? 61.024 138.200 67.158 1.00 18.76 18 GLY D O 1
ATOM 11478 N N . THR D 1 27 ? 58.793 138.119 67.449 1.00 19.47 19 THR D N 1
ATOM 11479 C CA . THR D 1 27 ? 58.759 136.714 67.739 1.00 18.91 19 THR D CA 1
ATOM 11480 C C . THR D 1 27 ? 57.635 136.060 66.975 1.00 18.63 19 THR D C 1
ATOM 11481 O O . THR D 1 27 ? 56.749 136.736 66.433 1.00 18.97 19 THR D O 1
ATOM 11485 N N . ILE D 1 28 ? 57.699 134.729 66.944 1.00 17.98 20 ILE D N 1
ATOM 11486 C CA . ILE D 1 28 ? 56.657 133.876 66.394 1.00 17.75 20 ILE D CA 1
ATOM 11487 C C . ILE D 1 28 ? 56.365 132.758 67.387 1.00 17.97 20 ILE D C 1
ATOM 11488 O O . ILE D 1 28 ? 57.298 132.112 67.900 1.00 17.74 20 ILE D O 1
ATOM 11493 N N . ASP D 1 29 ? 55.076 132.477 67.608 1.00 18.47 21 ASP D N 1
ATOM 11494 C CA . ASP D 1 29 ? 54.655 131.369 68.469 1.00 18.78 21 ASP D CA 1
ATOM 11495 C C . ASP D 1 29 ? 54.810 130.051 67.757 1.00 17.87 21 ASP D C 1
ATOM 11496 O O . ASP D 1 29 ? 54.363 129.894 66.617 1.00 17.34 21 ASP D O 1
ATOM 11501 N N . VAL D 1 30 ? 55.433 129.090 68.431 1.00 17.58 22 VAL D N 1
ATOM 11502 C CA . VAL D 1 30 ? 55.620 127.769 67.863 1.00 16.87 22 VAL D CA 1
ATOM 11503 C C . VAL D 1 30 ? 54.662 126.829 68.564 1.00 17.42 22 VAL D C 1
ATOM 11504 O O . VAL D 1 30 ? 54.700 126.703 69.787 1.00 18.08 22 VAL D O 1
ATOM 11508 N N . LEU D 1 31 ? 53.816 126.154 67.791 1.00 17.14 23 LEU D N 1
ATOM 11509 C CA . LEU D 1 31 ? 52.717 125.382 68.381 1.00 17.92 23 LEU D CA 1
ATOM 11510 C C . LEU D 1 31 ? 52.996 123.869 68.373 1.00 17.70 23 LEU D C 1
ATOM 11511 O O . LEU D 1 31 ? 53.682 123.367 67.499 1.00 16.96 23 LEU D O 1
ATOM 11516 N N . ASN D 1 32 ? 52.453 123.172 69.358 1.00 18.56 24 ASN D N 1
ATOM 11517 C CA . ASN D 1 32 ? 52.453 121.700 69.402 1.00 18.71 24 ASN D CA 1
ATOM 11518 C C . ASN D 1 32 ? 51.194 121.156 68.728 1.00 18.93 24 ASN D C 1
ATOM 11519 O O . ASN D 1 32 ? 50.106 121.344 69.245 1.00 19.63 24 ASN D O 1
ATOM 11524 N N . PRO D 1 33 ? 51.345 120.437 67.593 1.00 18.43 25 PRO D N 1
ATOM 11525 C CA . PRO D 1 33 ? 50.158 120.014 66.860 1.00 18.76 25 PRO D CA 1
ATOM 11526 C C . PRO D 1 33 ? 49.309 118.962 67.537 1.00 20.11 25 PRO D C 1
ATOM 11527 O O . PRO D 1 33 ? 48.242 118.674 67.048 1.00 20.15 25 PRO D O 1
ATOM 11531 N N . HIS D 1 34 ? 49.766 118.401 68.652 1.00 11.22 26 HIS D N 1
ATOM 11532 C CA . HIS D 1 34 ? 48.950 117.466 69.402 1.00 12.14 26 HIS D CA 1
ATOM 11533 C C . HIS D 1 34 ? 47.776 118.169 70.102 1.00 13.20 26 HIS D C 1
ATOM 11534 O O . HIS D 1 34 ? 46.696 117.595 70.248 1.00 13.14 26 HIS D O 1
ATOM 11541 N N . ASP D 1 35 ? 48.008 119.400 70.544 1.00 14.33 27 ASP D N 1
ATOM 11542 C CA . ASP D 1 35 ? 46.986 120.132 71.282 1.00 15.69 27 ASP D CA 1
ATOM 11543 C C . ASP D 1 35 ? 46.912 121.636 71.059 1.00 16.18 27 ASP D C 1
ATOM 11544 O O . ASP D 1 35 ? 46.201 122.308 71.772 1.00 16.76 27 ASP D O 1
ATOM 11549 N N . GLY D 1 36 ? 47.635 122.170 70.094 1.00 16.56 28 GLY D N 1
ATOM 11550 C CA . GLY D 1 36 ? 47.598 123.614 69.818 1.00 17.06 28 GLY D CA 1
ATOM 11551 C C . GLY D 1 36 ? 48.237 124.502 70.885 1.00 17.62 28 GLY D C 1
ATOM 11552 O O . GLY D 1 36 ? 48.109 125.725 70.820 1.00 18.63 28 GLY D O 1
ATOM 11553 N N . SER D 1 37 ? 48.904 123.916 71.877 1.00 17.93 29 SER D N 1
ATOM 11554 C CA . SER D 1 37 ? 49.539 124.717 72.934 1.00 18.22 29 SER D CA 1
ATOM 11555 C C . SER D 1 37 ? 50.789 125.384 72.382 1.00 17.77 29 SER D C 1
ATOM 11556 O O . SER D 1 37 ? 51.387 124.899 71.430 1.00 16.94 29 SER D O 1
ATOM 11559 N N . VAL D 1 38 ? 51.172 126.493 73.004 1.00 17.59 30 VAL D N 1
ATOM 11560 C CA . VAL D 1 38 ? 52.398 127.189 72.650 1.00 17.46 30 VAL D CA 1
ATOM 11561 C C . VAL D 1 38 ? 53.591 126.512 73.288 1.00 17.18 30 VAL D C 1
ATOM 11562 O O . VAL D 1 38 ? 53.700 126.489 74.507 1.00 17.27 30 VAL D O 1
ATOM 11566 N N . ILE D 1 39 ? 54.491 125.973 72.468 1.00 16.23 31 ILE D N 1
ATOM 11567 C CA . ILE D 1 39 ? 55.694 125.361 73.000 1.00 16.45 31 ILE D CA 1
ATOM 11568 C C . ILE D 1 39 ? 56.620 126.469 73.498 1.00 16.60 31 ILE D C 1
ATOM 11569 O O . ILE D 1 39 ? 57.160 126.388 74.580 1.00 16.47 31 ILE D O 1
ATOM 11574 N N . THR D 1 40 ? 56.823 127.472 72.655 1.00 16.47 32 THR D N 1
ATOM 11575 C CA . THR D 1 40 ? 57.757 128.547 72.930 1.00 16.54 32 THR D CA 1
ATOM 11576 C C . THR D 1 40 ? 57.570 129.614 71.865 1.00 16.62 32 THR D C 1
ATOM 11577 O O . THR D 1 40 ? 56.880 129.397 70.862 1.00 16.60 32 THR D O 1
ATOM 11581 N N . LYS D 1 41 ? 58.146 130.779 72.106 1.00 16.98 33 LYS D N 1
ATOM 11582 C CA . LYS D 1 41 ? 58.253 131.809 71.107 1.00 17.43 33 LYS D CA 1
ATOM 11583 C C . LYS D 1 41 ? 59.666 131.756 70.543 1.00 16.79 33 LYS D C 1
ATOM 11584 O O . LYS D 1 41 ? 60.621 131.492 71.285 1.00 17.05 33 LYS D O 1
ATOM 11590 N N . ILE D 1 42 ? 59.801 131.991 69.243 1.00 15.80 34 ILE D N 1
ATOM 11591 C CA . ILE D 1 42 ? 61.125 132.100 68.621 1.00 15.29 34 ILE D CA 1
ATOM 11592 C C . ILE D 1 42 ? 61.347 133.509 68.137 1.00 14.91 34 ILE D C 1
ATOM 11593 O O . ILE D 1 42 ? 60.391 134.205 67.837 1.00 14.75 34 ILE D O 1
ATOM 11598 N N . ALA D 1 43 ? 62.612 133.916 68.047 1.00 14.38 35 ALA D N 1
ATOM 11599 C CA . ALA D 1 43 ? 62.963 135.137 67.348 1.00 14.12 35 ALA D CA 1
ATOM 11600 C C . ALA D 1 43 ? 62.551 135.031 65.872 1.00 13.59 35 ALA D C 1
ATOM 11601 O O . ALA D 1 43 ? 62.690 133.961 65.258 1.00 13.08 35 ALA D O 1
ATOM 11603 N N . ALA D 1 44 ? 62.008 136.118 65.330 1.00 13.35 36 ALA D N 1
ATOM 11604 C CA . ALA D 1 44 ? 61.421 136.110 63.990 1.00 13.07 36 ALA D CA 1
ATOM 11605 C C . ALA D 1 44 ? 62.279 136.947 63.057 1.00 12.98 36 ALA D C 1
ATOM 11606 O O . ALA D 1 44 ? 62.228 138.178 63.100 1.00 13.20 36 ALA D O 1
ATOM 11608 N N . ALA D 1 45 ? 63.097 136.283 62.244 1.00 12.49 37 ALA D N 1
ATOM 11609 C CA . ALA D 1 45 ? 63.983 136.984 61.316 1.00 12.47 37 ALA D CA 1
ATOM 11610 C C . ALA D 1 45 ? 63.180 137.767 60.268 1.00 12.42 37 ALA D C 1
ATOM 11611 O O . ALA D 1 45 ? 62.176 137.283 59.755 1.00 12.01 37 ALA D O 1
ATOM 11613 N N . THR D 1 46 ? 63.655 138.975 59.980 1.00 12.79 38 THR D N 1
ATOM 11614 C CA . THR D 1 46 ? 63.177 139.778 58.876 1.00 12.97 38 THR D CA 1
ATOM 11615 C C . THR D 1 46 ? 64.349 140.113 57.970 1.00 12.88 38 THR D C 1
ATOM 11616 O O . THR D 1 46 ? 65.451 139.558 58.117 1.00 12.44 38 THR D O 1
ATOM 11620 N N . ALA D 1 47 ? 64.108 140.992 56.999 1.00 13.05 39 ALA D N 1
ATOM 11621 C CA . ALA D 1 47 ? 65.100 141.268 55.969 1.00 12.88 39 ALA D CA 1
ATOM 11622 C C . ALA D 1 47 ? 66.419 141.710 56.580 1.00 12.91 39 ALA D C 1
ATOM 11623 O O . ALA D 1 47 ? 67.500 141.276 56.138 1.00 12.28 39 ALA D O 1
ATOM 11625 N N . ALA D 1 48 ? 66.345 142.540 57.607 1.00 13.31 40 ALA D N 1
ATOM 11626 C CA . ALA D 1 48 ? 67.576 143.071 58.198 1.00 13.70 40 ALA D CA 1
ATOM 11627 C C . ALA D 1 48 ? 68.416 141.973 58.850 1.00 13.35 40 ALA D C 1
ATOM 11628 O O . ALA D 1 48 ? 69.626 142.063 58.893 1.00 13.34 40 ALA D O 1
ATOM 11630 N N . ASP D 1 49 ? 67.756 140.966 59.404 1.00 13.36 41 ASP D N 1
ATOM 11631 C CA . ASP D 1 49 ? 68.438 139.813 60.019 1.00 13.23 41 ASP D CA 1
ATOM 11632 C C . ASP D 1 49 ? 69.081 138.963 58.951 1.00 12.70 41 ASP D C 1
ATOM 11633 O O . ASP D 1 49 ? 70.208 138.493 59.105 1.00 12.26 41 ASP D O 1
ATOM 11638 N N . VAL D 1 50 ? 68.352 138.749 57.852 1.00 12.48 42 VAL D N 1
ATOM 11639 C CA . VAL D 1 50 ? 68.926 138.055 56.721 1.00 12.16 42 VAL D CA 1
ATOM 11640 C C . VAL D 1 50 ? 70.167 138.803 56.236 1.00 12.31 42 VAL D C 1
ATOM 11641 O O . VAL D 1 50 ? 71.171 138.186 55.902 1.00 11.96 42 VAL D O 1
ATOM 11645 N N . ASP D 1 51 ? 70.129 140.136 56.214 1.00 12.95 43 ASP D N 1
ATOM 11646 C CA . ASP D 1 51 ? 71.334 140.893 55.794 1.00 13.22 43 ASP D CA 1
ATOM 11647 C C . ASP D 1 51 ? 72.537 140.629 56.692 1.00 13.05 43 ASP D C 1
ATOM 11648 O O . ASP D 1 51 ? 73.653 140.383 56.219 1.00 12.94 43 ASP D O 1
ATOM 11653 N N . LEU D 1 52 ? 72.298 140.611 57.987 1.00 12.93 44 LEU D N 1
ATOM 11654 C CA . LEU D 1 52 ? 73.359 140.285 58.963 1.00 13.07 44 LEU D CA 1
ATOM 11655 C C . LEU D 1 52 ? 73.912 138.881 58.772 1.00 12.33 44 LEU D C 1
ATOM 11656 O O . LEU D 1 52 ? 75.104 138.665 58.870 1.00 12.16 44 LEU D O 1
ATOM 11661 N N . ALA D 1 53 ? 73.023 137.919 58.538 1.00 12.06 45 ALA D N 1
ATOM 11662 C CA . ALA D 1 53 ? 73.391 136.524 58.278 1.00 11.78 45 ALA D CA 1
ATOM 11663 C C . ALA D 1 53 ? 74.218 136.376 56.998 1.00 11.67 45 ALA D C 1
ATOM 11664 O O . ALA D 1 53 ? 75.256 135.699 56.961 1.00 11.58 45 ALA D O 1
ATOM 11666 N N . VAL D 1 54 ? 73.775 137.018 55.940 1.00 11.92 46 VAL D N 1
ATOM 11667 C CA . VAL D 1 54 ? 74.539 136.971 54.690 1.00 12.05 46 VAL D CA 1
ATOM 11668 C C . VAL D 1 54 ? 75.907 137.657 54.875 1.00 12.67 46 VAL D C 1
ATOM 11669 O O . VAL D 1 54 ? 76.926 137.158 54.410 1.00 12.87 46 VAL D O 1
ATOM 11673 N N . ASP D 1 55 ? 75.935 138.783 55.563 1.00 13.71 47 ASP D N 1
ATOM 11674 C CA . ASP D 1 55 ? 77.218 139.460 55.857 1.00 14.51 47 ASP D CA 1
ATOM 11675 C C . ASP D 1 55 ? 78.182 138.519 56.601 1.00 13.75 47 ASP D C 1
ATOM 11676 O O . ASP D 1 55 ? 79.359 138.451 56.272 1.00 13.57 47 ASP D O 1
ATOM 11681 N N . ALA D 1 56 ? 77.686 137.806 57.607 1.00 12.99 48 ALA D N 1
ATOM 11682 C CA . ALA D 1 56 ? 78.526 136.892 58.381 1.00 12.74 48 ALA D CA 1
ATOM 11683 C C . ALA D 1 56 ? 79.046 135.752 57.495 1.00 12.23 48 ALA D C 1
ATOM 11684 O O . ALA D 1 56 ? 80.240 135.430 57.530 1.00 11.82 48 ALA D O 1
ATOM 11686 N N . ALA D 1 57 ? 78.150 135.180 56.677 1.00 11.82 49 ALA D N 1
ATOM 11687 C CA . ALA D 1 57 ? 78.531 134.126 55.738 1.00 11.56 49 ALA D CA 1
ATOM 11688 C C . ALA D 1 57 ? 79.554 134.633 54.716 1.00 11.68 49 ALA D C 1
ATOM 11689 O O . ALA D 1 57 ? 80.451 133.888 54.287 1.00 11.61 49 ALA D O 1
ATOM 11691 N N . THR D 1 58 ? 79.424 135.894 54.311 1.00 11.91 50 THR D N 1
ATOM 11692 C CA . THR D 1 58 ? 80.372 136.467 53.366 1.00 12.09 50 THR D CA 1
ATOM 11693 C C . THR D 1 58 ? 81.779 136.609 53.985 1.00 12.51 50 THR D C 1
ATOM 11694 O O . THR D 1 58 ? 82.778 136.231 53.374 1.00 12.32 50 THR D O 1
ATOM 11698 N N . ARG D 1 59 ? 81.849 137.185 55.178 1.00 13.05 51 ARG D N 1
ATOM 11699 C CA . ARG D 1 59 ? 83.110 137.293 55.926 1.00 13.67 51 ARG D CA 1
ATOM 11700 C C . ARG D 1 59 ? 83.804 135.938 56.169 1.00 13.18 51 ARG D C 1
ATOM 11701 O O . ARG D 1 59 ? 85.046 135.829 56.039 1.00 12.94 51 ARG D O 1
ATOM 11709 N N . ALA D 1 60 ? 83.005 134.907 56.486 1.00 12.66 52 ALA D N 1
ATOM 11710 C CA . ALA D 1 60 ? 83.526 133.573 56.785 1.00 12.27 52 ALA D CA 1
ATOM 11711 C C . ALA D 1 60 ? 83.969 132.780 55.566 1.00 11.84 52 ALA D C 1
ATOM 11712 O O . ALA D 1 60 ? 84.750 131.841 55.677 1.00 11.74 52 ALA D O 1
ATOM 11714 N N . PHE D 1 61 ? 83.455 133.132 54.402 1.00 11.88 53 PHE D N 1
ATOM 11715 C CA . PHE D 1 61 ? 83.663 132.323 53.213 1.00 11.63 53 PHE D CA 1
ATOM 11716 C C . PHE D 1 61 ? 85.131 132.138 52.797 1.00 11.65 53 PHE D C 1
ATOM 11717 O O . PHE D 1 61 ? 85.541 131.017 52.516 1.00 11.12 53 PHE D O 1
ATOM 11725 N N . PRO D 1 62 ? 85.935 133.218 52.779 1.00 12.24 54 PRO D N 1
ATOM 11726 C CA . PRO D 1 62 ? 87.295 132.981 52.312 1.00 12.23 54 PRO D CA 1
ATOM 11727 C C . PRO D 1 62 ? 88.045 131.931 53.153 1.00 12.18 54 PRO D C 1
ATOM 11728 O O . PRO D 1 62 ? 88.652 131.018 52.590 1.00 11.93 54 PRO D O 1
ATOM 11732 N N . ALA D 1 63 ? 87.967 132.009 54.479 1.00 12.51 55 ALA D N 1
ATOM 11733 C CA . ALA D 1 63 ? 88.636 131.028 55.347 1.00 12.48 55 ALA D CA 1
ATOM 11734 C C . ALA D 1 63 ? 88.004 129.627 55.314 1.00 12.28 55 ALA D C 1
ATOM 11735 O O . ALA D 1 63 ? 88.688 128.600 55.481 1.00 12.41 55 ALA D O 1
ATOM 11737 N N . TRP D 1 64 ? 86.702 129.572 55.108 1.00 11.89 56 TRP D N 1
ATOM 11738 C CA . TRP D 1 64 ? 86.013 128.285 55.044 1.00 11.48 56 TRP D CA 1
ATOM 11739 C C . TRP D 1 64 ? 86.342 127.547 53.754 1.00 11.57 56 TRP D C 1
ATOM 11740 O O . TRP D 1 64 ? 86.663 126.353 53.767 1.00 11.41 56 TRP D O 1
ATOM 11751 N N . SER D 1 65 ? 86.261 128.240 52.622 1.00 11.90 57 SER D N 1
ATOM 11752 C CA . SER D 1 65 ? 86.635 127.627 51.374 1.00 11.92 57 SER D CA 1
ATOM 11753 C C . SER D 1 65 ? 88.148 127.303 51.311 1.00 12.33 57 SER D C 1
ATOM 11754 O O . SER D 1 65 ? 88.546 126.363 50.611 1.00 11.55 57 SER D O 1
ATOM 11757 N N . ALA D 1 66 ? 88.978 128.062 52.040 1.00 13.27 58 ALA D N 1
ATOM 11758 C CA . ALA D 1 66 ? 90.440 127.848 51.995 1.00 14.32 58 ALA D CA 1
ATOM 11759 C C . ALA D 1 66 ? 90.890 126.679 52.883 1.00 15.37 58 ALA D C 1
ATOM 11760 O O . ALA D 1 66 ? 91.990 126.137 52.678 1.00 16.32 58 ALA D O 1
ATOM 11762 N N . MET D 1 67 ? 90.054 126.324 53.861 1.00 15.39 59 MET D N 1
ATOM 11763 C CA . MET D 1 67 ? 90.301 125.191 54.750 1.00 16.42 59 MET D CA 1
ATOM 11764 C C . MET D 1 67 ? 90.450 123.948 53.873 1.00 15.04 59 MET D C 1
ATOM 11765 O O . MET D 1 67 ? 89.695 123.815 52.905 1.00 15.27 59 MET D O 1
ATOM 11770 N N . PRO D 1 68 ? 91.408 123.046 54.188 1.00 13.59 60 PRO D N 1
ATOM 11771 C CA . PRO D 1 68 ? 91.473 121.810 53.442 1.00 12.69 60 PRO D CA 1
ATOM 11772 C C . PRO D 1 68 ? 90.139 121.088 53.467 1.00 11.61 60 PRO D C 1
ATOM 11773 O O . PRO D 1 68 ? 89.459 121.090 54.492 1.00 10.83 60 PRO D O 1
ATOM 11777 N N . ALA D 1 69 ? 89.759 120.496 52.334 1.00 10.57 61 ALA D N 1
ATOM 11778 C CA . ALA D 1 69 ? 88.498 119.758 52.248 1.00 10.04 61 ALA D CA 1
ATOM 11779 C C . ALA D 1 69 ? 88.352 118.680 53.347 1.00 9.96 61 ALA D C 1
ATOM 11780 O O . ALA D 1 69 ? 87.264 118.504 53.910 1.00 9.79 61 ALA D O 1
ATOM 11782 N N . ALA D 1 70 ? 89.441 117.993 53.694 1.00 10.09 62 ALA D N 1
ATOM 11783 C CA . ALA D 1 70 ? 89.388 117.012 54.779 1.00 10.52 62 ALA D CA 1
ATOM 11784 C C . ALA D 1 70 ? 89.008 117.599 56.148 1.00 10.89 62 ALA D C 1
ATOM 11785 O O . ALA D 1 70 ? 88.363 116.918 56.961 1.00 10.97 62 ALA D O 1
ATOM 11787 N N A GLU D 1 71 ? 89.411 118.850 56.370 0.50 11.17 63 GLU D N 1
ATOM 11788 N N B GLU D 1 71 ? 89.403 118.833 56.452 0.50 11.39 63 GLU D N 1
ATOM 11789 C CA A GLU D 1 71 ? 89.113 119.591 57.595 0.50 11.50 63 GLU D CA 1
ATOM 11790 C CA B GLU D 1 71 ? 89.009 119.399 57.751 0.50 11.86 63 GLU D CA 1
ATOM 11791 C C A GLU D 1 71 ? 87.618 119.946 57.693 0.50 11.28 63 GLU D C 1
ATOM 11792 C C B GLU D 1 71 ? 87.566 119.963 57.736 0.50 11.48 63 GLU D C 1
ATOM 11793 O O A GLU D 1 71 ? 86.998 119.798 58.747 0.50 11.31 63 GLU D O 1
ATOM 11794 O O B GLU D 1 71 ? 86.912 119.967 58.777 0.50 11.46 63 GLU D O 1
ATOM 11805 N N . ARG D 1 72 ? 87.040 120.379 56.578 1.00 10.91 64 ARG D N 1
ATOM 11806 C CA . ARG D 1 72 ? 85.585 120.609 56.486 1.00 10.70 64 ARG D CA 1
ATOM 11807 C C . ARG D 1 72 ? 84.863 119.278 56.710 1.00 10.11 64 ARG D C 1
ATOM 11808 O O . ARG D 1 72 ? 83.872 119.188 57.443 1.00 9.60 64 ARG D O 1
ATOM 11816 N N . GLY D 1 73 ? 85.391 118.235 56.079 1.00 9.75 65 GLY D N 1
ATOM 11817 C CA . GLY D 1 73 ? 84.865 116.878 56.239 1.00 9.71 65 GLY D CA 1
ATOM 11818 C C . GLY D 1 73 ? 84.839 116.439 57.679 1.00 10.06 65 GLY D C 1
ATOM 11819 O O . GLY D 1 73 ? 83.841 115.947 58.184 1.00 9.75 65 GLY D O 1
ATOM 11820 N N . ARG D 1 74 ? 85.942 116.620 58.363 1.00 10.88 66 ARG D N 1
ATOM 11821 C CA . ARG D 1 74 ? 86.027 116.221 59.757 1.00 11.97 66 ARG D CA 1
ATOM 11822 C C . ARG D 1 74 ? 84.940 116.870 60.633 1.00 11.22 66 ARG D C 1
ATOM 11823 O O . ARG D 1 74 ? 84.374 116.217 61.523 1.00 10.96 66 ARG D O 1
ATOM 11831 N N . LEU D 1 75 ? 84.659 118.157 60.393 1.00 10.68 67 LEU D N 1
ATOM 11832 C CA . LEU D 1 75 ? 83.622 118.865 61.163 1.00 10.45 67 LEU D CA 1
ATOM 11833 C C . LEU D 1 75 ? 82.267 118.191 60.969 1.00 9.93 67 LEU D C 1
ATOM 11834 O O . LEU D 1 75 ? 81.513 118.015 61.931 1.00 10.02 67 LEU D O 1
ATOM 11839 N N . LEU D 1 76 ? 81.978 117.806 59.738 1.00 9.35 68 LEU D N 1
ATOM 11840 C CA . LEU D 1 76 ? 80.715 117.145 59.436 1.00 9.12 68 LEU D CA 1
ATOM 11841 C C . LEU D 1 76 ? 80.645 115.768 60.088 1.00 9.13 68 LEU D C 1
ATOM 11842 O O . LEU D 1 76 ? 79.576 115.364 60.526 1.00 8.80 68 LEU D O 1
ATOM 11847 N N . LEU D 1 77 ? 81.771 115.036 60.109 1.00 9.36 69 LEU D N 1
ATOM 11848 C CA . LEU D 1 77 ? 81.822 113.736 60.781 1.00 9.61 69 LEU D CA 1
ATOM 11849 C C . LEU D 1 77 ? 81.551 113.909 62.267 1.00 10.10 69 LEU D C 1
ATOM 11850 O O . LEU D 1 77 ? 80.795 113.142 62.863 1.00 10.10 69 LEU D O 1
ATOM 11855 N N . ARG D 1 78 ? 82.141 114.942 62.867 1.00 10.58 70 ARG D N 1
ATOM 11856 C CA . ARG D 1 78 ? 81.963 115.172 64.294 1.00 11.40 70 ARG D CA 1
ATOM 11857 C C . ARG D 1 78 ? 80.519 115.531 64.560 1.00 10.82 70 ARG D C 1
ATOM 11858 O O . ARG D 1 78 ? 79.957 115.122 65.558 1.00 10.69 70 ARG D O 1
ATOM 11866 N N . LEU D 1 79 ? 79.922 116.298 63.659 1.00 10.16 71 LEU D N 1
ATOM 11867 C CA . LEU D 1 79 ? 78.519 116.649 63.804 1.00 9.90 71 LEU D CA 1
ATOM 11868 C C . LEU D 1 79 ? 77.623 115.397 63.746 1.00 9.89 71 LEU D C 1
ATOM 11869 O O . LEU D 1 79 ? 76.740 115.249 64.586 1.00 9.87 71 LEU D O 1
ATOM 11874 N N . ALA D 1 80 ? 77.855 114.502 62.777 1.00 9.71 72 ALA D N 1
ATOM 11875 C CA . ALA D 1 80 ? 77.079 113.240 62.720 1.00 9.76 72 ALA D CA 1
ATOM 11876 C C . ALA D 1 80 ? 77.153 112.464 64.041 1.00 10.16 72 ALA D C 1
ATOM 11877 O O . ALA D 1 80 ? 76.137 111.969 64.532 1.00 10.15 72 ALA D O 1
ATOM 11879 N N . ASP D 1 81 ? 78.357 112.346 64.599 1.00 10.66 73 ASP D N 1
ATOM 11880 C CA . ASP D 1 81 ? 78.537 111.659 65.892 1.00 11.38 73 ASP D CA 1
ATOM 11881 C C . ASP D 1 81 ? 77.758 112.357 67.008 1.00 11.47 73 ASP D C 1
ATOM 11882 O O . ASP D 1 81 ? 77.141 111.704 67.833 1.00 11.51 73 ASP D O 1
ATOM 11887 N N . ALA D 1 82 ? 77.785 113.680 67.022 1.00 11.42 74 ALA D N 1
ATOM 11888 C CA . ALA D 1 82 ? 77.109 114.453 68.070 1.00 11.58 74 ALA D CA 1
ATOM 11889 C C . ALA D 1 82 ? 75.582 114.287 67.968 1.00 11.50 74 ALA D C 1
ATOM 11890 O O . ALA D 1 82 ? 74.882 114.179 68.987 1.00 11.47 74 ALA D O 1
ATOM 11892 N N . ILE D 1 83 ? 75.066 114.256 66.740 1.00 11.09 75 ILE D N 1
ATOM 11893 C CA . ILE D 1 83 ? 73.642 114.052 66.517 1.00 11.13 75 ILE D CA 1
ATOM 11894 C C . ILE D 1 83 ? 73.249 112.698 67.086 1.00 11.74 75 ILE D C 1
ATOM 11895 O O . ILE D 1 83 ? 72.269 112.594 67.849 1.00 11.94 75 ILE D O 1
ATOM 11900 N N . GLU D 1 84 ? 74.035 111.670 66.772 1.00 12.17 76 GLU D N 1
ATOM 11901 C CA . GLU D 1 84 ? 73.746 110.335 67.281 1.00 13.04 76 GLU D CA 1
ATOM 11902 C C . GLU D 1 84 ? 73.813 110.280 68.795 1.00 12.98 76 GLU D C 1
ATOM 11903 O O . GLU D 1 84 ? 72.943 109.661 69.415 1.00 13.24 76 GLU D O 1
ATOM 11909 N N . ALA D 1 85 ? 74.780 110.971 69.397 1.00 12.79 77 ALA D N 1
ATOM 11910 C CA . ALA D 1 85 ? 74.914 110.997 70.867 1.00 13.26 77 ALA D CA 1
ATOM 11911 C C . ALA D 1 85 ? 73.729 111.706 71.536 1.00 13.39 77 ALA D C 1
ATOM 11912 O O . ALA D 1 85 ? 73.497 111.533 72.745 1.00 14.34 77 ALA D O 1
ATOM 11914 N N . ASN D 1 86 ? 73.004 112.508 70.770 1.00 12.77 78 ASN D N 1
ATOM 11915 C CA . ASN D 1 86 ? 71.844 113.273 71.271 1.00 12.80 78 ASN D CA 1
ATOM 11916 C C . ASN D 1 86 ? 70.512 112.793 70.656 1.00 12.66 78 ASN D C 1
ATOM 11917 O O . ASN D 1 86 ? 69.521 113.569 70.588 1.00 12.40 78 ASN D O 1
ATOM 11922 N N . THR D 1 87 ? 70.493 111.531 70.227 1.00 12.62 79 THR D N 1
ATOM 11923 C CA . THR D 1 87 ? 69.359 110.972 69.483 1.00 12.60 79 THR D CA 1
ATOM 11924 C C . THR D 1 87 ? 68.037 111.206 70.188 1.00 12.89 79 THR D C 1
ATOM 11925 O O . THR D 1 87 ? 67.099 111.721 69.581 1.00 12.51 79 THR D O 1
ATOM 11929 N N . GLU D 1 88 ? 67.964 110.873 71.472 1.00 13.49 80 GLU D N 1
ATOM 11930 C CA . GLU D 1 88 ? 66.670 110.861 72.136 1.00 14.08 80 GLU D CA 1
ATOM 11931 C C . GLU D 1 88 ? 66.141 112.280 72.324 1.00 14.09 80 GLU D C 1
ATOM 11932 O O . GLU D 1 88 ? 64.955 112.545 72.061 1.00 14.27 80 GLU D O 1
ATOM 11938 N N . ALA D 1 89 ? 67.003 113.180 72.789 1.00 13.93 81 ALA D N 1
ATOM 11939 C CA . ALA D 1 89 ? 66.644 114.584 72.931 1.00 13.78 81 ALA D CA 1
ATOM 11940 C C . ALA D 1 89 ? 66.218 115.226 71.612 1.00 13.06 81 ALA D C 1
ATOM 11941 O O . ALA D 1 89 ? 65.256 116.006 71.576 1.00 12.57 81 ALA D O 1
ATOM 11943 N N . LEU D 1 90 ? 66.957 114.941 70.540 1.00 12.52 82 LEU D N 1
ATOM 11944 C CA . LEU D 1 90 ? 66.596 115.469 69.223 1.00 12.15 82 LEU D CA 1
ATOM 11945 C C . LEU D 1 90 ? 65.268 114.903 68.713 1.00 11.82 82 LEU D C 1
ATOM 11946 O O . LEU D 1 90 ? 64.469 115.629 68.156 1.00 11.53 82 LEU D O 1
ATOM 11951 N N . ALA D 1 91 ? 65.047 113.603 68.914 1.00 11.88 83 ALA D N 1
ATOM 11952 C CA . ALA D 1 91 ? 63.801 112.952 68.519 1.00 11.79 83 ALA D CA 1
ATOM 11953 C C . ALA D 1 91 ? 62.608 113.512 69.276 1.00 11.98 83 ALA D C 1
ATOM 11954 O O . ALA D 1 91 ? 61.576 113.824 68.672 1.00 11.50 83 ALA D O 1
ATOM 11956 N N . GLN D 1 92 ? 62.772 113.686 70.583 1.00 12.56 84 GLN D N 1
ATOM 11957 C CA . GLN D 1 92 ? 61.737 114.283 71.419 1.00 13.11 84 GLN D CA 1
ATOM 11958 C C . GLN D 1 92 ? 61.389 115.680 70.947 1.00 13.18 84 GLN D C 1
ATOM 11959 O O . GLN D 1 92 ? 60.213 116.042 70.842 1.00 12.94 84 GLN D O 1
ATOM 11965 N N . LEU D 1 93 ? 62.413 116.472 70.651 1.00 13.27 85 LEU D N 1
ATOM 11966 C CA . LEU D 1 93 ? 62.203 117.838 70.209 1.00 13.39 85 LEU D CA 1
ATOM 11967 C C . LEU D 1 93 ? 61.511 117.866 68.849 1.00 13.24 85 LEU D C 1
ATOM 11968 O O . LEU D 1 93 ? 60.526 118.585 68.659 1.00 12.93 85 LEU D O 1
ATOM 11973 N N . GLU D 1 94 ? 62.030 117.094 67.899 1.00 13.08 86 GLU D N 1
ATOM 11974 C CA . GLU D 1 94 ? 61.398 117.013 66.577 1.00 13.09 86 GLU D CA 1
ATOM 11975 C C . GLU D 1 94 ? 59.917 116.565 66.691 1.00 13.18 86 GLU D C 1
ATOM 11976 O O . GLU D 1 94 ? 59.057 117.192 66.083 1.00 12.96 86 GLU D O 1
ATOM 11982 N N . SER D 1 95 ? 59.615 115.519 67.465 1.00 13.27 87 SER D N 1
ATOM 11983 C CA . SER D 1 95 ? 58.224 115.074 67.655 1.00 13.62 87 SER D CA 1
ATOM 11984 C C . SER D 1 95 ? 57.316 116.147 68.252 1.00 13.52 87 SER D C 1
ATOM 11985 O O . SER D 1 95 ? 56.180 116.337 67.811 1.00 13.26 87 SER D O 1
ATOM 11988 N N . LEU D 1 96 ? 57.821 116.851 69.250 1.00 13.81 88 LEU D N 1
ATOM 11989 C CA . LEU D 1 96 ? 57.074 117.924 69.916 1.00 14.29 88 LEU D CA 1
ATOM 11990 C C . LEU D 1 96 ? 56.616 119.002 68.945 1.00 14.00 88 LEU D C 1
ATOM 11991 O O . LEU D 1 96 ? 55.470 119.428 68.943 1.00 13.74 88 LEU D O 1
ATOM 11996 N N . ASP D 1 97 ? 57.557 119.413 68.112 1.00 13.74 89 ASP D N 1
ATOM 11997 C CA . ASP D 1 97 ? 57.401 120.466 67.162 1.00 13.62 89 ASP D CA 1
ATOM 11998 C C . ASP D 1 97 ? 56.575 120.047 65.913 1.00 12.76 89 ASP D C 1
ATOM 11999 O O . ASP D 1 97 ? 55.751 120.814 65.415 1.00 12.70 89 ASP D O 1
ATOM 12004 N N . THR D 1 98 ? 56.850 118.867 65.383 1.00 11.90 90 THR D N 1
ATOM 12005 C CA . THR D 1 98 ? 56.319 118.473 64.090 1.00 11.42 90 THR D CA 1
ATOM 12006 C C . THR D 1 98 ? 55.068 117.600 64.178 1.00 11.18 90 THR D C 1
ATOM 12007 O O . THR D 1 98 ? 54.308 117.531 63.251 1.00 10.89 90 THR D O 1
ATOM 12011 N N . GLY D 1 99 ? 54.883 116.912 65.292 1.00 11.36 91 GLY D N 1
ATOM 12012 C CA . GLY D 1 99 ? 53.823 115.907 65.402 1.00 11.31 91 GLY D CA 1
ATOM 12013 C C . GLY D 1 99 ? 54.221 114.532 64.903 1.00 11.11 91 GLY D C 1
ATOM 12014 O O . GLY D 1 99 ? 53.393 113.619 64.901 1.00 10.91 91 GLY D O 1
ATOM 12015 N N . HIS D 1 100 ? 55.482 114.359 64.497 1.00 11.08 92 HIS D N 1
ATOM 12016 C CA . HIS D 1 100 ? 55.947 113.032 64.070 1.00 11.13 92 HIS D CA 1
ATOM 12017 C C . HIS D 1 100 ? 55.885 112.114 65.276 1.00 11.23 92 HIS D C 1
ATOM 12018 O O . HIS D 1 100 ? 56.353 112.471 66.353 1.00 11.18 92 HIS D O 1
ATOM 12025 N N . PRO D 1 101 ? 55.348 110.908 65.082 1.00 11.11 93 PRO D N 1
ATOM 12026 C CA . PRO D 1 101 ? 55.438 109.939 66.167 1.00 11.46 93 PRO D CA 1
ATOM 12027 C C . PRO D 1 101 ? 56.875 109.753 66.644 1.00 11.64 93 PRO D C 1
ATOM 12028 O O . PRO D 1 101 ? 57.802 109.682 65.839 1.00 10.97 93 PRO D O 1
ATOM 12032 N N . ILE D 1 102 ? 57.048 109.708 67.959 1.00 12.23 94 ILE D N 1
ATOM 12033 C CA . ILE D 1 102 ? 58.368 109.545 68.542 1.00 12.66 94 ILE D CA 1
ATOM 12034 C C . ILE D 1 102 ? 59.087 108.315 67.963 1.00 12.86 94 ILE D C 1
ATOM 12035 O O . ILE D 1 102 ? 60.299 108.340 67.794 1.00 12.74 94 ILE D O 1
ATOM 12040 N N . ARG D 1 103 ? 58.354 107.249 67.633 1.00 12.92 95 ARG D N 1
ATOM 12041 C CA . ARG D 1 103 ? 58.994 106.071 67.046 1.00 13.13 95 ARG D CA 1
ATOM 12042 C C . ARG D 1 103 ? 59.621 106.383 65.672 1.00 12.77 95 ARG D C 1
ATOM 12043 O O . ARG D 1 103 ? 60.670 105.812 65.337 1.00 12.07 95 ARG D O 1
ATOM 12051 N N . ASP D 1 104 ? 58.989 107.301 64.920 1.00 12.35 96 ASP D N 1
ATOM 12052 C CA . ASP D 1 104 ? 59.504 107.765 63.624 1.00 12.40 96 ASP D CA 1
ATOM 12053 C C . ASP D 1 104 ? 60.734 108.669 63.796 1.00 12.05 96 ASP D C 1
ATOM 12054 O O . ASP D 1 104 ? 61.707 108.572 63.045 1.00 11.20 96 ASP D O 1
ATOM 12059 N N . SER D 1 105 ? 60.663 109.603 64.734 1.00 12.12 97 SER D N 1
ATOM 12060 C CA . SER D 1 105 ? 61.753 110.558 64.850 1.00 12.43 97 SER D CA 1
ATOM 12061 C C . SER D 1 105 ? 62.969 109.821 65.411 1.00 12.16 97 SER D C 1
ATOM 12062 O O . SER D 1 105 ? 64.064 110.127 65.011 1.00 11.64 97 SER D O 1
ATOM 12065 N N . ARG D 1 106 ? 62.746 108.803 66.258 1.00 12.27 98 ARG D N 1
ATOM 12066 C CA . ARG D 1 106 ? 63.843 107.948 66.736 1.00 12.52 98 ARG D CA 1
ATOM 12067 C C . ARG D 1 106 ? 64.438 107.101 65.614 1.00 12.48 98 ARG D C 1
ATOM 12068 O O . ARG D 1 106 ? 65.634 107.039 65.478 1.00 12.76 98 ARG D O 1
ATOM 12076 N N . ALA D 1 107 ? 63.596 106.430 64.845 1.00 12.40 99 ALA D N 1
ATOM 12077 C CA . ALA D 1 107 ? 64.057 105.419 63.878 1.00 12.47 99 ALA D CA 1
ATOM 12078 C C . ALA D 1 107 ? 64.413 106.009 62.504 1.00 12.23 99 ALA D C 1
ATOM 12079 O O . ALA D 1 107 ? 65.229 105.439 61.790 1.00 11.96 99 ALA D O 1
ATOM 12081 N N . LEU D 1 108 ? 63.821 107.147 62.150 1.00 12.34 100 LEU D N 1
ATOM 12082 C CA . LEU D 1 108 ? 63.940 107.697 60.809 1.00 12.40 100 LEU D CA 1
ATOM 12083 C C . LEU D 1 108 ? 64.570 109.072 60.824 1.00 12.16 100 LEU D C 1
ATOM 12084 O O . LEU D 1 108 ? 65.677 109.219 60.300 1.00 11.90 100 LEU D O 1
ATOM 12089 N N . ASP D 1 109 ? 63.890 110.067 61.400 1.00 11.97 101 ASP D N 1
ATOM 12090 C CA . ASP D 1 109 ? 64.356 111.473 61.353 1.00 11.89 101 ASP D CA 1
ATOM 12091 C C . ASP D 1 109 ? 65.818 111.640 61.875 1.00 11.25 101 ASP D C 1
ATOM 12092 O O . ASP D 1 109 ? 66.686 112.187 61.182 1.00 10.51 101 ASP D O 1
ATOM 12097 N N . VAL D 1 110 ? 66.102 111.175 63.088 1.00 11.05 102 VAL D N 1
ATOM 12098 C CA . VAL D 1 110 ? 67.457 111.359 63.600 1.00 11.26 102 VAL D CA 1
ATOM 12099 C C . VAL D 1 110 ? 68.530 110.556 62.833 1.00 10.97 102 VAL D C 1
ATOM 12100 O O . VAL D 1 110 ? 69.521 111.133 62.419 1.00 10.77 102 VAL D O 1
ATOM 12104 N N . PRO D 1 111 ? 68.344 109.236 62.657 1.00 11.13 103 PRO D N 1
ATOM 12105 C CA . PRO D 1 111 ? 69.367 108.448 61.936 1.00 11.10 103 PRO D CA 1
ATOM 12106 C C . PRO D 1 111 ? 69.610 108.862 60.489 1.00 10.88 103 PRO D C 1
ATOM 12107 O O . PRO D 1 111 ? 70.768 108.842 60.046 1.00 10.52 103 PRO D O 1
ATOM 12111 N N . ARG D 1 112 ? 68.562 109.237 59.757 1.00 10.71 104 ARG D N 1
ATOM 12112 C CA . ARG D 1 112 ? 68.765 109.719 58.400 1.00 10.81 104 ARG D CA 1
ATOM 12113 C C . ARG D 1 112 ? 69.567 111.041 58.406 1.00 10.03 104 ARG D C 1
ATOM 12114 O O . ARG D 1 112 ? 70.372 111.298 57.499 1.00 9.69 104 ARG D O 1
ATOM 12122 N N . THR D 1 113 ? 69.342 111.877 59.411 1.00 9.47 105 THR D N 1
ATOM 12123 C CA . THR D 1 113 ? 70.040 113.146 59.506 1.00 9.26 105 THR D CA 1
ATOM 12124 C C . THR D 1 113 ? 71.525 112.894 59.754 1.00 9.16 105 THR D C 1
ATOM 12125 O O . THR D 1 113 ? 72.390 113.474 59.061 1.00 8.80 105 THR D O 1
ATOM 12129 N N . ALA D 1 114 ? 71.812 112.032 60.728 1.00 9.15 106 ALA D N 1
ATOM 12130 C CA . ALA D 1 114 ? 73.195 111.700 61.050 1.00 9.33 106 ALA D CA 1
ATOM 12131 C C . ALA D 1 114 ? 73.882 111.049 59.863 1.00 9.10 106 ALA D C 1
ATOM 12132 O O . ALA D 1 114 ? 75.013 111.413 59.527 1.00 9.23 106 ALA D O 1
ATOM 12134 N N . ALA D 1 115 ? 73.186 110.120 59.201 1.00 8.85 107 ALA D N 1
ATOM 12135 C CA . ALA D 1 115 ? 73.764 109.408 58.079 1.00 8.67 107 ALA D CA 1
ATOM 12136 C C . ALA D 1 115 ? 74.133 110.338 56.932 1.00 8.24 107 ALA D C 1
ATOM 12137 O O . ALA D 1 115 ? 75.144 110.123 56.296 1.00 8.24 107 ALA D O 1
ATOM 12139 N N . CYS D 1 116 ? 73.333 111.367 56.690 1.00 8.08 108 CYS D N 1
ATOM 12140 C CA . CYS D 1 116 ? 73.571 112.270 55.585 1.00 7.82 108 CYS D CA 1
ATOM 12141 C C . CYS D 1 116 ? 74.737 113.205 55.910 1.00 7.67 108 CYS D C 1
ATOM 12142 O O . CYS D 1 116 ? 75.623 113.420 55.067 1.00 7.25 108 CYS D O 1
ATOM 12145 N N . PHE D 1 117 ? 74.790 113.716 57.140 1.00 7.75 109 PHE D N 1
ATOM 12146 C CA . PHE D 1 117 ? 75.960 114.499 57.537 1.00 7.87 109 PHE D CA 1
ATOM 12147 C C . PHE D 1 117 ? 77.232 113.653 57.474 1.00 7.86 109 PHE D C 1
ATOM 12148 O O . PHE D 1 117 ? 78.279 114.124 57.001 1.00 7.77 109 PHE D O 1
ATOM 12156 N N . ARG D 1 118 ? 77.161 112.407 57.925 1.00 7.90 110 ARG D N 1
ATOM 12157 C CA . ARG D 1 118 ? 78.348 111.543 57.903 1.00 7.92 110 ARG D CA 1
ATOM 12158 C C . ARG D 1 118 ? 78.796 111.293 56.449 1.00 7.50 110 ARG D C 1
ATOM 12159 O O . ARG D 1 118 ? 79.985 111.381 56.111 1.00 7.25 110 ARG D O 1
ATOM 12167 N N . TYR D 1 119 ? 77.829 111.020 55.576 1.00 6.97 111 TYR D N 1
ATOM 12168 C CA . TYR D 1 119 ? 78.148 110.849 54.167 1.00 6.70 111 TYR D CA 1
ATOM 12169 C C . TYR D 1 119 ? 78.923 112.016 53.606 1.00 6.61 111 TYR D C 1
ATOM 12170 O O . TYR D 1 119 ? 79.974 111.842 52.959 1.00 6.49 111 TYR D O 1
ATOM 12179 N N . PHE D 1 120 ? 78.388 113.221 53.800 1.00 6.50 112 PHE D N 1
ATOM 12180 C CA . PHE D 1 120 ? 79.033 114.393 53.249 1.00 6.53 112 PHE D CA 1
ATOM 12181 C C . PHE D 1 120 ? 80.336 114.739 53.929 1.00 6.80 112 PHE D C 1
ATOM 12182 O O . PHE D 1 120 ? 81.210 115.274 53.274 1.00 6.86 112 PHE D O 1
ATOM 12190 N N . GLY D 1 121 ? 80.494 114.422 55.217 1.00 7.14 113 GLY D N 1
ATOM 12191 C CA . GLY D 1 121 ? 81.800 114.523 55.862 1.00 7.53 113 GLY D CA 1
ATOM 12192 C C . GLY D 1 121 ? 82.878 113.701 55.151 1.00 7.61 113 GLY D C 1
ATOM 12193 O O . GLY D 1 121 ? 84.001 114.158 54.969 1.00 7.64 113 GLY D O 1
ATOM 12194 N N . GLY D 1 122 ? 82.518 112.499 54.714 1.00 7.64 114 GLY D N 1
ATOM 12195 C CA . GLY D 1 122 ? 83.438 111.668 53.971 1.00 7.84 114 GLY D CA 1
ATOM 12196 C C . GLY D 1 122 ? 83.563 112.134 52.527 1.00 7.80 114 GLY D C 1
ATOM 12197 O O . GLY D 1 122 ? 84.573 111.852 51.881 1.00 8.29 114 GLY D O 1
ATOM 12198 N N . MET D 1 123 ? 82.548 112.837 52.017 1.00 7.50 115 MET D N 1
ATOM 12199 C CA . MET D 1 123 ? 82.544 113.301 50.621 1.00 7.42 115 MET D CA 1
ATOM 12200 C C . MET D 1 123 ? 83.434 114.525 50.379 1.00 7.43 115 MET D C 1
ATOM 12201 O O . MET D 1 123 ? 83.916 114.718 49.239 1.00 7.07 115 MET D O 1
ATOM 12206 N N . ALA D 1 124 ? 83.630 115.352 51.411 1.00 7.56 116 ALA D N 1
ATOM 12207 C CA . ALA D 1 124 ? 84.218 116.685 51.206 1.00 7.86 116 ALA D CA 1
ATOM 12208 C C . ALA D 1 124 ? 85.521 116.627 50.401 1.00 8.18 116 ALA D C 1
ATOM 12209 O O . ALA D 1 124 ? 85.698 117.399 49.466 1.00 8.55 116 ALA D O 1
ATOM 12211 N N . ASP D 1 125 ? 86.401 115.671 50.715 1.00 8.25 117 ASP D N 1
ATOM 12212 C CA . ASP D 1 125 ? 87.672 115.584 50.002 1.00 8.33 117 ASP D CA 1
ATOM 12213 C C . ASP D 1 125 ? 87.710 114.488 48.954 1.00 8.12 117 ASP D C 1
ATOM 12214 O O . ASP D 1 125 ? 88.797 114.097 48.517 1.00 8.23 117 ASP D O 1
ATOM 12219 N N . LYS D 1 126 ? 86.529 114.028 48.534 1.00 7.78 118 LYS D N 1
ATOM 12220 C CA . LYS D 1 126 ? 86.405 113.100 47.418 1.00 7.70 118 LYS D CA 1
ATOM 12221 C C . LYS D 1 126 ? 85.973 113.764 46.131 1.00 7.68 118 LYS D C 1
ATOM 12222 O O . LYS D 1 126 ? 86.014 113.129 45.084 1.00 7.75 118 LYS D O 1
ATOM 12228 N N . LEU D 1 127 ? 85.517 115.015 46.189 1.00 8.08 119 LEU D N 1
ATOM 12229 C CA . LEU D 1 127 ? 85.188 115.748 44.976 1.00 8.12 119 LEU D CA 1
ATOM 12230 C C . LEU D 1 127 ? 86.489 116.208 44.337 1.00 8.13 119 LEU D C 1
ATOM 12231 O O . LEU D 1 127 ? 87.285 116.922 44.965 1.00 8.43 119 LEU D O 1
ATOM 12236 N N . GLN D 1 128 ? 86.708 115.794 43.091 1.00 7.86 120 GLN D N 1
ATOM 12237 C CA . GLN D 1 128 ? 87.959 116.095 42.388 1.00 7.78 120 GLN D CA 1
ATOM 12238 C C . GLN D 1 128 ? 87.697 116.932 41.150 1.00 7.53 120 GLN D C 1
ATOM 12239 O O . GLN D 1 128 ? 86.630 116.846 40.563 1.00 7.52 120 GLN D O 1
ATOM 12245 N N . GLY D 1 129 ? 88.672 117.740 40.756 1.00 7.31 121 GLY D N 1
ATOM 12246 C CA . GLY D 1 129 ? 88.621 118.440 39.472 1.00 7.13 121 GLY D CA 1
ATOM 12247 C C . GLY D 1 129 ? 89.110 117.573 38.334 1.00 7.04 121 GLY D C 1
ATOM 12248 O O . GLY D 1 129 ? 89.227 116.337 38.476 1.00 6.95 121 GLY D O 1
ATOM 12249 N N . SER D 1 130 ? 89.378 118.196 37.197 1.00 7.07 122 SER D N 1
ATOM 12250 C CA . SER D 1 130 ? 89.742 117.448 36.006 1.00 7.17 122 SER D CA 1
ATOM 12251 C C . SER D 1 130 ? 90.875 118.077 35.222 1.00 7.14 122 SER D C 1
ATOM 12252 O O . SER D 1 130 ? 91.254 119.230 35.467 1.00 7.28 122 SER D O 1
ATOM 12255 N N . VAL D 1 131 ? 91.488 117.285 34.352 1.00 7.01 123 VAL D N 1
ATOM 12256 C CA . VAL D 1 131 ? 92.534 117.773 33.460 1.00 7.07 123 VAL D CA 1
ATOM 12257 C C . VAL D 1 131 ? 92.073 117.396 32.056 1.00 7.01 123 VAL D C 1
ATOM 12258 O O . VAL D 1 131 ? 91.797 116.235 31.754 1.00 7.07 123 VAL D O 1
ATOM 12262 N N . ILE D 1 132 ? 91.959 118.396 31.214 1.00 7.08 124 ILE D N 1
ATOM 12263 C CA . ILE D 1 132 ? 91.333 118.251 29.904 1.00 7.18 124 ILE D CA 1
ATOM 12264 C C . ILE D 1 132 ? 92.420 118.097 28.849 1.00 7.59 124 ILE D C 1
ATOM 12265 O O . ILE D 1 132 ? 93.383 118.880 28.819 1.00 7.86 124 ILE D O 1
ATOM 12270 N N . PRO D 1 133 ? 92.262 117.110 27.958 1.00 7.99 125 PRO D N 1
ATOM 12271 C CA . PRO D 1 133 ? 93.225 116.922 26.870 1.00 8.52 125 PRO D CA 1
ATOM 12272 C C . PRO D 1 133 ? 93.001 117.975 25.800 1.00 8.90 125 PRO D C 1
ATOM 12273 O O . PRO D 1 133 ? 91.950 118.026 25.157 1.00 9.24 125 PRO D O 1
ATOM 12277 N N . VAL D 1 134 ? 93.966 118.860 25.640 1.00 9.20 126 VAL D N 1
ATOM 12278 C CA . VAL D 1 134 ? 93.796 119.980 24.731 1.00 9.56 126 VAL D CA 1
ATOM 12279 C C . VAL D 1 134 ? 95.017 120.035 23.781 1.00 10.15 126 VAL D C 1
ATOM 12280 O O . VAL D 1 134 ? 95.729 119.019 23.570 1.00 9.89 126 VAL D O 1
ATOM 12284 N N . ASP D 1 135 ? 95.238 121.187 23.174 1.00 10.85 127 ASP D N 1
ATOM 12285 C CA . ASP D 1 135 ? 96.262 121.328 22.170 1.00 12.00 127 ASP D CA 1
ATOM 12286 C C . ASP D 1 135 ? 97.631 121.136 22.793 1.00 11.77 127 ASP D C 1
ATOM 12287 O O . ASP D 1 135 ? 97.837 121.314 23.983 1.00 11.12 127 ASP D O 1
ATOM 12292 N N . THR D 1 136 ? 98.569 120.774 21.942 1.00 12.00 128 THR D N 1
ATOM 12293 C CA . THR D 1 136 ? 99.922 120.462 22.365 1.00 11.98 128 THR D CA 1
ATOM 12294 C C . THR D 1 136 ? 100.560 121.689 22.995 1.00 11.32 128 THR D C 1
ATOM 12295 O O . THR D 1 136 ? 100.391 122.795 22.505 1.00 10.88 128 THR D O 1
ATOM 12299 N N . GLY D 1 137 ? 101.220 121.483 24.130 1.00 10.62 129 GLY D N 1
ATOM 12300 C CA . GLY D 1 137 ? 101.894 122.571 24.828 1.00 10.29 129 GLY D CA 1
ATOM 12301 C C . GLY D 1 137 ? 101.049 123.345 25.835 1.00 9.79 129 GLY D C 1
ATOM 12302 O O . GLY D 1 137 ? 101.548 124.269 26.463 1.00 9.91 129 GLY D O 1
ATOM 12303 N N . PHE D 1 138 ? 99.787 122.967 25.989 1.00 9.23 130 PHE D N 1
ATOM 12304 C CA . PHE D 1 138 ? 98.874 123.588 26.920 1.00 8.85 130 PHE D CA 1
ATOM 12305 C C . PHE D 1 138 ? 98.468 122.626 28.024 1.00 8.59 130 PHE D C 1
ATOM 12306 O O . PHE D 1 138 ? 98.175 121.440 27.774 1.00 8.57 130 PHE D O 1
ATOM 12314 N N . LEU D 1 139 ? 98.405 123.146 29.244 1.00 8.38 131 LEU D N 1
ATOM 12315 C CA . LEU D 1 139 ? 97.831 122.446 30.377 1.00 8.09 131 LEU D CA 1
ATOM 12316 C C . LEU D 1 139 ? 96.510 123.105 30.723 1.00 7.84 131 LEU D C 1
ATOM 12317 O O . LEU D 1 139 ? 96.483 124.320 30.956 1.00 8.05 131 LEU D O 1
ATOM 12322 N N . ASN D 1 140 ? 95.443 122.307 30.855 1.00 7.33 132 ASN D N 1
ATOM 12323 C CA . ASN D 1 140 ? 94.116 122.834 31.199 1.00 7.13 132 ASN D CA 1
ATOM 12324 C C . ASN D 1 140 ? 93.557 122.020 32.336 1.00 7.05 132 ASN D C 1
ATOM 12325 O O . ASN D 1 140 ? 93.185 120.823 32.140 1.00 6.95 132 ASN D O 1
ATOM 12330 N N . TYR D 1 141 ? 93.565 122.618 33.536 1.00 7.12 133 TYR D N 1
ATOM 12331 C CA . TYR D 1 141 ? 92.987 121.997 34.695 1.00 7.24 133 TYR D CA 1
ATOM 12332 C C . TYR D 1 141 ? 91.725 122.741 35.104 1.00 7.52 133 TYR D C 1
ATOM 12333 O O . TYR D 1 141 ? 91.638 123.973 34.965 1.00 7.61 133 TYR D O 1
ATOM 12342 N N . VAL D 1 142 ? 90.760 121.980 35.614 1.00 7.82 134 VAL D N 1
ATOM 12343 C CA . VAL D 1 142 ? 89.451 122.493 36.011 1.00 8.12 134 VAL D CA 1
ATOM 12344 C C . VAL D 1 142 ? 89.196 122.122 37.470 1.00 8.94 134 VAL D C 1
ATOM 12345 O O . VAL D 1 142 ? 89.308 120.962 37.862 1.00 8.86 134 VAL D O 1
ATOM 12349 N N . GLN D 1 143 ? 88.919 123.124 38.272 1.00 10.07 135 GLN D N 1
ATOM 12350 C CA . GLN D 1 143 ? 88.578 122.916 39.669 1.00 11.26 135 GLN D CA 1
ATOM 12351 C C . GLN D 1 143 ? 87.097 122.960 39.832 1.00 10.90 135 GLN D C 1
ATOM 12352 O O . GLN D 1 143 ? 86.412 123.661 39.079 1.00 10.77 135 GLN D O 1
ATOM 12358 N N . ARG D 1 144 ? 86.598 122.256 40.839 1.00 10.51 136 ARG D N 1
ATOM 12359 C CA . ARG D 1 144 ? 85.227 122.429 41.287 1.00 10.39 136 ARG D CA 1
ATOM 12360 C C . ARG D 1 144 ? 85.217 123.318 42.502 1.00 10.43 136 ARG D C 1
ATOM 12361 O O . ARG D 1 144 ? 85.354 122.845 43.626 1.00 10.84 136 ARG D O 1
ATOM 12369 N N . ALA D 1 145 ? 84.997 124.601 42.292 1.00 10.10 137 ALA D N 1
ATOM 12370 C CA . ALA D 1 145 ? 85.122 125.570 43.367 1.00 9.76 137 ALA D CA 1
ATOM 12371 C C . ALA D 1 145 ? 83.748 125.815 43.990 1.00 9.46 137 ALA D C 1
ATOM 12372 O O . ALA D 1 145 ? 82.732 125.686 43.314 1.00 9.31 137 ALA D O 1
ATOM 12374 N N . PRO D 1 146 ? 83.708 126.185 45.274 1.00 9.27 138 PRO D N 1
ATOM 12375 C CA . PRO D 1 146 ? 82.424 126.520 45.842 1.00 9.23 138 PRO D CA 1
ATOM 12376 C C . PRO D 1 146 ? 81.850 127.762 45.187 1.00 9.41 138 PRO D C 1
ATOM 12377 O O . PRO D 1 146 ? 82.582 128.533 44.548 1.00 9.34 138 PRO D O 1
ATOM 12381 N N . ILE D 1 147 ? 80.541 127.929 45.329 1.00 9.25 139 ILE D N 1
ATOM 12382 C CA . ILE D 1 147 ? 79.834 129.068 44.747 1.00 9.39 139 ILE D CA 1
ATOM 12383 C C . ILE D 1 147 ? 80.057 130.323 45.591 1.00 9.51 139 ILE D C 1
ATOM 12384 O O . ILE D 1 147 ? 80.329 131.401 45.058 1.00 9.41 139 ILE D O 1
ATOM 12389 N N . GLY D 1 148 ? 79.926 130.189 46.914 1.00 9.50 140 GLY D N 1
ATOM 12390 C CA . GLY D 1 148 ? 80.093 131.309 47.823 1.00 9.66 140 GLY D CA 1
ATOM 12391 C C . GLY D 1 148 ? 79.110 131.154 48.965 1.00 9.55 140 GLY D C 1
ATOM 12392 O O . GLY D 1 148 ? 79.120 130.120 49.657 1.00 9.31 140 GLY D O 1
ATOM 12393 N N . VAL D 1 149 ? 78.271 132.170 49.159 1.00 9.51 141 VAL D N 1
ATOM 12394 C CA . VAL D 1 149 ? 77.205 132.130 50.157 1.00 9.63 141 VAL D CA 1
ATOM 12395 C C . VAL D 1 149 ? 75.970 131.530 49.502 1.00 9.46 141 VAL D C 1
ATOM 12396 O O . VAL D 1 149 ? 75.490 132.043 48.474 1.00 9.65 141 VAL D O 1
ATOM 12400 N N . VAL D 1 150 ? 75.447 130.464 50.081 1.00 9.02 142 VAL D N 1
ATOM 12401 C CA . VAL D 1 150 ? 74.248 129.835 49.543 1.00 8.89 142 VAL D CA 1
ATOM 12402 C C . VAL D 1 150 ? 73.099 129.998 50.534 1.00 8.91 142 VAL D C 1
ATOM 12403 O O . VAL D 1 150 ? 73.304 129.946 51.744 1.00 9.23 142 VAL D O 1
ATOM 12407 N N . GLY D 1 151 ? 71.908 130.270 50.007 1.00 8.72 143 GLY D N 1
ATOM 12408 C CA . GLY D 1 151 ? 70.731 130.454 50.803 1.00 8.72 143 GLY D CA 1
ATOM 12409 C C . GLY D 1 151 ? 69.875 129.231 50.607 1.00 8.46 143 GLY D C 1
ATOM 12410 O O . GLY D 1 151 ? 69.784 128.697 49.487 1.00 8.03 143 GLY D O 1
ATOM 12411 N N . GLN D 1 152 ? 69.280 128.767 51.702 1.00 8.55 144 GLN D N 1
ATOM 12412 C CA . GLN D 1 152 ? 68.488 127.527 51.699 1.00 8.61 144 GLN D CA 1
ATOM 12413 C C . GLN D 1 152 ? 67.204 127.762 52.450 1.00 8.92 144 GLN D C 1
ATOM 12414 O O . GLN D 1 152 ? 67.231 128.267 53.561 1.00 8.95 144 GLN D O 1
ATOM 12420 N N . ILE D 1 153 ? 66.077 127.434 51.812 1.00 8.97 145 ILE D N 1
ATOM 12421 C CA . ILE D 1 153 ? 64.763 127.603 52.415 1.00 9.31 145 ILE D CA 1
ATOM 12422 C C . ILE D 1 153 ? 64.117 126.222 52.471 1.00 9.26 145 ILE D C 1
ATOM 12423 O O . ILE D 1 153 ? 63.999 125.534 51.456 1.00 8.98 145 ILE D O 1
ATOM 12428 N N . VAL D 1 154 ? 63.693 125.828 53.665 1.00 9.71 146 VAL D N 1
ATOM 12429 C CA A VAL D 1 154 ? 63.308 124.457 54.014 0.50 9.80 146 VAL D CA 1
ATOM 12430 C CA B VAL D 1 154 ? 63.170 124.472 53.833 0.50 9.77 146 VAL D CA 1
ATOM 12431 C C . VAL D 1 154 ? 61.875 124.416 54.606 1.00 10.04 146 VAL D C 1
ATOM 12432 O O . VAL D 1 154 ? 61.584 125.246 55.447 1.00 10.28 146 VAL D O 1
ATOM 12439 N N . PRO D 1 155 ? 61.028 123.437 54.230 1.00 10.27 147 PRO D N 1
ATOM 12440 C CA . PRO D 1 155 ? 59.678 123.408 54.754 1.00 10.41 147 PRO D CA 1
ATOM 12441 C C . PRO D 1 155 ? 59.595 122.639 56.080 1.00 10.61 147 PRO D C 1
ATOM 12442 O O . PRO D 1 155 ? 60.624 122.258 56.660 1.00 10.35 147 PRO D O 1
ATOM 12446 N N . TRP D 1 156 ? 58.372 122.403 56.525 1.00 10.81 148 TRP D N 1
ATOM 12447 C CA . TRP D 1 156 ? 58.118 121.934 57.892 1.00 11.42 148 TRP D CA 1
ATOM 12448 C C . TRP D 1 156 ? 57.900 120.432 58.003 1.00 10.84 148 TRP D C 1
ATOM 12449 O O . TRP D 1 156 ? 57.672 119.940 59.086 1.00 10.79 148 TRP D O 1
ATOM 12460 N N . ASN D 1 157 ? 57.984 119.687 56.911 1.00 10.29 149 ASN D N 1
ATOM 12461 C CA . ASN D 1 157 ? 57.580 118.304 56.981 1.00 10.26 149 ASN D CA 1
ATOM 12462 C C . ASN D 1 157 ? 58.689 117.360 57.446 1.00 10.09 149 ASN D C 1
ATOM 12463 O O . ASN D 1 157 ? 58.399 116.360 58.108 1.00 9.46 149 ASN D O 1
ATOM 12468 N N . PHE D 1 158 ? 59.941 117.674 57.111 1.00 9.82 150 PHE D N 1
ATOM 12469 C CA . PHE D 1 158 ? 61.089 116.894 57.616 1.00 10.07 150 PHE D CA 1
ATOM 12470 C C . PHE D 1 158 ? 62.212 117.857 58.041 1.00 10.24 150 PHE D C 1
ATOM 12471 O O . PHE D 1 158 ? 63.299 117.845 57.485 1.00 9.89 150 PHE D O 1
ATOM 12479 N N . PRO D 1 159 ? 61.938 118.714 59.021 1.00 10.79 151 PRO D N 1
ATOM 12480 C CA . PRO D 1 159 ? 62.868 119.825 59.260 1.00 11.06 151 PRO D CA 1
ATOM 12481 C C . PRO D 1 159 ? 64.245 119.374 59.734 1.00 11.33 151 PRO D C 1
ATOM 12482 O O . PRO D 1 159 ? 65.267 119.898 59.253 1.00 11.18 151 PRO D O 1
ATOM 12486 N N . LEU D 1 160 ? 64.289 118.385 60.614 1.00 11.73 152 LEU D N 1
ATOM 12487 C CA . LEU D 1 160 ? 65.574 117.859 61.075 1.00 12.28 152 LEU D CA 1
ATOM 12488 C C . LEU D 1 160 ? 66.373 117.248 59.900 1.00 12.21 152 LEU D C 1
ATOM 12489 O O . LEU D 1 160 ? 67.518 117.639 59.628 1.00 11.73 152 LEU D O 1
ATOM 12494 N N . MET D 1 161 ? 65.732 116.327 59.187 1.00 12.19 153 MET D N 1
ATOM 12495 C CA A MET D 1 161 ? 66.350 115.644 58.061 0.50 12.70 153 MET D CA 1
ATOM 12496 C CA B MET D 1 161 ? 66.377 115.644 58.079 0.50 12.35 153 MET D CA 1
ATOM 12497 C C . MET D 1 161 ? 66.865 116.633 57.017 1.00 12.09 153 MET D C 1
ATOM 12498 O O . MET D 1 161 ? 67.982 116.493 56.498 1.00 11.33 153 MET D O 1
ATOM 12507 N N . PHE D 1 162 ? 66.047 117.627 56.717 1.00 12.12 154 PHE D N 1
ATOM 12508 C CA . PHE D 1 162 ? 66.399 118.610 55.700 1.00 12.54 154 PHE D CA 1
ATOM 12509 C C . PHE D 1 162 ? 67.624 119.426 56.080 1.00 11.57 154 PHE D C 1
ATOM 12510 O O . PHE D 1 162 ? 68.312 119.884 55.178 1.00 11.67 154 PHE D O 1
ATOM 12518 N N . THR D 1 163 ? 67.921 119.594 57.373 1.00 10.96 155 THR D N 1
ATOM 12519 C CA . THR D 1 163 ? 69.178 120.265 57.746 1.00 10.65 155 THR D CA 1
ATOM 12520 C C . THR D 1 163 ? 70.368 119.552 57.121 1.00 10.00 155 THR D C 1
ATOM 12521 O O . THR D 1 163 ? 71.288 120.201 56.626 1.00 9.65 155 THR D O 1
ATOM 12525 N N . SER D 1 164 ? 70.331 118.225 57.104 1.00 9.56 156 SER D N 1
ATOM 12526 C CA . SER D 1 164 ? 71.430 117.456 56.560 1.00 9.44 156 SER D CA 1
ATOM 12527 C C . SER D 1 164 ? 71.406 117.443 55.043 1.00 9.23 156 SER D C 1
ATOM 12528 O O . SER D 1 164 ? 72.452 117.599 54.414 1.00 9.07 156 SER D O 1
ATOM 12531 N N . TRP D 1 165 ? 70.231 117.275 54.447 1.00 9.71 157 TRP D N 1
ATOM 12532 C CA . TRP D 1 165 ? 70.119 117.214 52.982 1.00 9.85 157 TRP D CA 1
ATOM 12533 C C . TRP D 1 165 ? 70.594 118.513 52.337 1.00 9.73 157 TRP D C 1
ATOM 12534 O O . TRP D 1 165 ? 71.221 118.492 51.288 1.00 9.42 157 TRP D O 1
ATOM 12545 N N A LYS D 1 166 ? 70.290 119.642 52.968 0.50 9.75 158 LYS D N 1
ATOM 12546 N N B LYS D 1 166 ? 70.280 119.651 52.950 0.50 9.73 158 LYS D N 1
ATOM 12547 C CA A LYS D 1 166 ? 70.688 120.944 52.429 0.50 9.95 158 LYS D CA 1
ATOM 12548 C CA B LYS D 1 166 ? 70.681 120.937 52.366 0.50 9.90 158 LYS D CA 1
ATOM 12549 C C A LYS D 1 166 ? 72.138 121.283 52.770 0.50 9.63 158 LYS D C 1
ATOM 12550 C C B LYS D 1 166 ? 72.127 121.317 52.764 0.50 9.62 158 LYS D C 1
ATOM 12551 O O A LYS D 1 166 ? 72.971 121.521 51.891 0.50 9.45 158 LYS D O 1
ATOM 12552 O O B LYS D 1 166 ? 72.960 121.601 51.899 0.50 9.45 158 LYS D O 1
ATOM 12563 N N . MET D 1 167 ? 72.439 121.300 54.054 1.00 9.47 159 MET D N 1
ATOM 12564 C CA . MET D 1 167 ? 73.729 121.780 54.510 1.00 9.37 159 MET D CA 1
ATOM 12565 C C . MET D 1 167 ? 74.891 120.821 54.284 1.00 8.80 159 MET D C 1
ATOM 12566 O O . MET D 1 167 ? 76.029 121.261 54.160 1.00 9.02 159 MET D O 1
ATOM 12571 N N . GLY D 1 168 ? 74.639 119.521 54.265 1.00 8.22 160 GLY D N 1
ATOM 12572 C CA . GLY D 1 168 ? 75.713 118.582 54.079 1.00 7.90 160 GLY D CA 1
ATOM 12573 C C . GLY D 1 168 ? 76.536 118.802 52.827 1.00 7.68 160 GLY D C 1
ATOM 12574 O O . GLY D 1 168 ? 77.758 119.000 52.909 1.00 7.75 160 GLY D O 1
ATOM 12575 N N . PRO D 1 169 ? 75.897 118.782 51.652 1.00 7.34 161 PRO D N 1
ATOM 12576 C CA . PRO D 1 169 ? 76.683 119.046 50.429 1.00 7.10 161 PRO D CA 1
ATOM 12577 C C . PRO D 1 169 ? 77.196 120.477 50.332 1.00 7.14 161 PRO D C 1
ATOM 12578 O O . PRO D 1 169 ? 78.324 120.676 49.957 1.00 7.03 161 PRO D O 1
ATOM 12582 N N . ALA D 1 170 ? 76.368 121.462 50.688 1.00 7.21 162 ALA D N 1
ATOM 12583 C CA . ALA D 1 170 ? 76.779 122.875 50.624 1.00 7.48 162 ALA D CA 1
ATOM 12584 C C . ALA D 1 170 ? 78.060 123.137 51.409 1.00 7.64 162 ALA D C 1
ATOM 12585 O O . ALA D 1 170 ? 79.000 123.758 50.903 1.00 7.82 162 ALA D O 1
ATOM 12587 N N . LEU D 1 171 ? 78.098 122.655 52.649 1.00 7.76 163 LEU D N 1
ATOM 12588 C CA . LEU D 1 171 ? 79.245 122.834 53.508 1.00 7.97 163 LEU D CA 1
ATOM 12589 C C . LEU D 1 171 ? 80.446 121.988 53.098 1.00 7.91 163 LEU D C 1
ATOM 12590 O O . LEU D 1 171 ? 81.576 122.487 53.094 1.00 8.17 163 LEU D O 1
ATOM 12595 N N . ALA D 1 172 ? 80.215 120.734 52.765 1.00 7.77 164 ALA D N 1
ATOM 12596 C CA . ALA D 1 172 ? 81.279 119.859 52.282 1.00 7.88 164 ALA D CA 1
ATOM 12597 C C . ALA D 1 172 ? 81.992 120.505 51.082 1.00 7.89 164 ALA D C 1
ATOM 12598 O O . ALA D 1 172 ? 83.217 120.473 50.994 1.00 8.03 164 ALA D O 1
ATOM 12600 N N . ALA D 1 173 ? 81.225 121.157 50.225 1.00 7.87 165 ALA D N 1
ATOM 12601 C CA . ALA D 1 173 ? 81.781 121.781 49.013 1.00 7.93 165 ALA D CA 1
ATOM 12602 C C . ALA D 1 173 ? 82.511 123.119 49.255 1.00 8.20 165 ALA D C 1
ATOM 12603 O O . ALA D 1 173 ? 83.087 123.652 48.312 1.00 8.69 165 ALA D O 1
ATOM 12605 N N . GLY D 1 174 ? 82.487 123.655 50.484 1.00 8.16 166 GLY D N 1
ATOM 12606 C CA . GLY D 1 174 ? 83.200 124.881 50.825 1.00 8.28 166 GLY D CA 1
ATOM 12607 C C . GLY D 1 174 ? 82.373 126.165 50.716 1.00 8.32 166 GLY D C 1
ATOM 12608 O O . GLY D 1 174 ? 82.943 127.270 50.797 1.00 8.46 166 GLY D O 1
ATOM 12609 N N . ASN D 1 175 ? 81.047 126.032 50.590 1.00 8.16 167 ASN D N 1
ATOM 12610 C CA . ASN D 1 175 ? 80.143 127.188 50.700 1.00 8.38 167 ASN D CA 1
ATOM 12611 C C . ASN D 1 175 ? 79.846 127.524 52.124 1.00 8.55 167 ASN D C 1
ATOM 12612 O O . ASN D 1 175 ? 79.879 126.655 53.003 1.00 8.81 167 ASN D O 1
ATOM 12617 N N . THR D 1 176 ? 79.492 128.783 52.360 1.00 8.72 168 THR D N 1
ATOM 12618 C CA . THR D 1 176 ? 78.891 129.165 53.619 1.00 8.81 168 THR D CA 1
ATOM 12619 C C . THR D 1 176 ? 77.394 129.295 53.421 1.00 8.78 168 THR D C 1
ATOM 12620 O O . THR D 1 176 ? 76.911 129.446 52.283 1.00 8.59 168 THR D O 1
ATOM 12624 N N . VAL D 1 177 ? 76.662 129.193 54.533 1.00 8.69 169 VAL D N 1
ATOM 12625 C CA . VAL D 1 177 ? 75.222 128.946 54.506 1.00 8.55 169 VAL D CA 1
ATOM 12626 C C . VAL D 1 177 ? 74.392 129.936 55.311 1.00 8.68 169 VAL D C 1
ATOM 12627 O O . VAL D 1 177 ? 74.712 130.254 56.447 1.00 8.91 169 VAL D O 1
ATOM 12631 N N . VAL D 1 178 ? 73.293 130.380 54.702 1.00 8.61 170 VAL D N 1
ATOM 12632 C CA . VAL D 1 178 ? 72.173 131.024 55.399 1.00 8.87 170 VAL D CA 1
ATOM 12633 C C . VAL D 1 178 ? 70.927 130.163 55.129 1.00 8.79 170 VAL D C 1
ATOM 12634 O O . VAL D 1 178 ? 70.487 129.987 53.982 1.00 8.36 170 VAL D O 1
ATOM 12638 N N . LEU D 1 179 ? 70.371 129.620 56.199 1.00 9.04 171 LEU D N 1
ATOM 12639 C CA . LEU D 1 179 ? 69.279 128.667 56.080 1.00 9.27 171 LEU D CA 1
ATOM 12640 C C . LEU D 1 179 ? 68.097 129.204 56.837 1.00 9.61 171 LEU D C 1
ATOM 12641 O O . LEU D 1 179 ? 68.212 129.590 58.007 1.00 9.61 171 LEU D O 1
ATOM 12646 N N . LYS D 1 180 ? 66.976 129.287 56.140 1.00 9.69 172 LYS D N 1
ATOM 12647 C CA . LYS D 1 180 ? 65.747 129.793 56.694 1.00 10.14 172 LYS D CA 1
ATOM 12648 C C . LYS D 1 180 ? 64.830 128.569 56.875 1.00 9.98 172 LYS D C 1
ATOM 12649 O O . LYS D 1 180 ? 64.206 128.128 55.916 1.00 9.95 172 LYS D O 1
ATOM 12655 N N . PRO D 1 181 ? 64.763 127.996 58.091 1.00 10.02 173 PRO D N 1
ATOM 12656 C CA . PRO D 1 181 ? 63.877 126.846 58.277 1.00 10.02 173 PRO D CA 1
ATOM 12657 C C . PRO D 1 181 ? 62.418 127.327 58.404 1.00 10.32 173 PRO D C 1
ATOM 12658 O O . PRO D 1 181 ? 62.165 128.517 58.522 1.00 10.56 173 PRO D O 1
ATOM 12662 N N . SER D 1 182 ? 61.472 126.416 58.424 1.00 10.62 174 SER D N 1
ATOM 12663 C CA . SER D 1 182 ? 60.087 126.815 58.568 1.00 10.78 174 SER D CA 1
ATOM 12664 C C . SER D 1 182 ? 59.891 127.362 59.955 1.00 11.38 174 SER D C 1
ATOM 12665 O O . SER D 1 182 ? 60.328 126.755 60.939 1.00 11.16 174 SER D O 1
ATOM 12668 N N . GLU D 1 183 ? 59.184 128.489 60.032 1.00 11.76 175 GLU D N 1
ATOM 12669 C CA . GLU D 1 183 ? 58.811 129.067 61.314 1.00 12.58 175 GLU D CA 1
ATOM 12670 C C . GLU D 1 183 ? 57.751 128.223 62.072 1.00 12.74 175 GLU D C 1
ATOM 12671 O O . GLU D 1 183 ? 57.496 128.433 63.274 1.00 12.69 175 GLU D O 1
ATOM 12677 N N . ILE D 1 184 ? 57.149 127.268 61.372 1.00 12.74 176 ILE D N 1
ATOM 12678 C CA . ILE D 1 184 ? 56.201 126.358 61.982 1.00 12.96 176 ILE D CA 1
ATOM 12679 C C . ILE D 1 184 ? 56.920 125.305 62.817 1.00 12.68 176 ILE D C 1
ATOM 12680 O O . ILE D 1 184 ? 56.403 124.886 63.864 1.00 12.83 176 ILE D O 1
ATOM 12685 N N . THR D 1 185 ? 58.088 124.876 62.353 1.00 11.77 177 THR D N 1
ATOM 12686 C CA . THR D 1 185 ? 58.845 123.808 62.992 1.00 11.64 177 THR D CA 1
ATOM 12687 C C . THR D 1 185 ? 60.355 124.113 63.082 1.00 11.55 177 THR D C 1
ATOM 12688 O O . THR D 1 185 ? 61.164 123.384 62.532 1.00 12.24 177 THR D O 1
ATOM 12692 N N . PRO D 1 186 ? 60.752 125.180 63.770 1.00 11.40 178 PRO D N 1
ATOM 12693 C CA . PRO D 1 186 ? 62.148 125.610 63.704 1.00 11.27 178 PRO D CA 1
ATOM 12694 C C . PRO D 1 186 ? 63.086 125.021 64.766 1.00 11.25 178 PRO D C 1
ATOM 12695 O O . PRO D 1 186 ? 64.305 125.268 64.719 1.00 11.14 178 PRO D O 1
ATOM 12699 N N . LEU D 1 187 ? 62.540 124.286 65.747 1.00 11.26 179 LEU D N 1
ATOM 12700 C CA . LEU D 1 187 ? 63.282 124.025 66.976 1.00 11.20 179 LEU D CA 1
ATOM 12701 C C . LEU D 1 187 ? 64.455 123.045 66.802 1.00 11.08 179 LEU D C 1
ATOM 12702 O O . LEU D 1 187 ? 65.547 123.295 67.323 1.00 10.76 179 LEU D O 1
ATOM 12707 N N . SER D 1 188 ? 64.256 121.967 66.036 1.00 10.82 180 SER D N 1
ATOM 12708 C CA . SER D 1 188 ? 65.352 121.016 65.857 1.00 10.80 180 SER D CA 1
ATOM 12709 C C . SER D 1 188 ? 66.521 121.672 65.091 1.00 10.61 180 SER D C 1
ATOM 12710 O O . SER D 1 188 ? 67.671 121.333 65.343 1.00 10.79 180 SER D O 1
ATOM 12713 N N . THR D 1 189 ? 66.219 122.587 64.161 1.00 10.40 181 THR D N 1
ATOM 12714 C CA . THR D 1 189 ? 67.244 123.250 63.354 1.00 10.25 181 THR D CA 1
ATOM 12715 C C . THR D 1 189 ? 68.163 124.119 64.242 1.00 10.62 181 THR D C 1
ATOM 12716 O O . THR D 1 189 ? 69.390 124.150 64.031 1.00 10.38 181 THR D O 1
ATOM 12720 N N . LEU D 1 190 ? 67.585 124.786 65.250 1.00 10.86 182 LEU D N 1
ATOM 12721 C CA . LEU D 1 190 ? 68.379 125.599 66.171 1.00 11.25 182 LEU D CA 1
ATOM 12722 C C . LEU D 1 190 ? 69.280 124.715 67.057 1.00 11.42 182 LEU D C 1
ATOM 12723 O O . LEU D 1 190 ? 70.405 125.090 67.398 1.00 11.28 182 LEU D O 1
ATOM 12728 N N . ARG D 1 191 ? 68.789 123.528 67.398 1.00 11.43 183 ARG D N 1
ATOM 12729 C CA . ARG D 1 191 ? 69.599 122.568 68.148 1.00 11.76 183 ARG D CA 1
ATOM 12730 C C . ARG D 1 191 ? 70.755 122.067 67.304 1.00 11.23 183 ARG D C 1
ATOM 12731 O O . ARG D 1 191 ? 71.874 121.936 67.794 1.00 11.32 183 ARG D O 1
ATOM 12739 N N . ILE D 1 192 ? 70.490 121.799 66.026 1.00 10.61 184 ILE D N 1
ATOM 12740 C CA . ILE D 1 192 ? 71.542 121.364 65.107 1.00 10.29 184 ILE D CA 1
ATOM 12741 C C . ILE D 1 192 ? 72.670 122.398 65.027 1.00 10.25 184 ILE D C 1
ATOM 12742 O O . ILE D 1 192 ? 73.856 122.026 65.106 1.00 10.17 184 ILE D O 1
ATOM 12747 N N . VAL D 1 193 ? 72.329 123.679 64.881 1.00 10.11 185 VAL D N 1
ATOM 12748 C CA . VAL D 1 193 ? 73.389 124.682 64.764 1.00 10.21 185 VAL D CA 1
ATOM 12749 C C . VAL D 1 193 ? 74.130 124.844 66.095 1.00 10.83 185 VAL D C 1
ATOM 12750 O O . VAL D 1 193 ? 75.349 125.091 66.130 1.00 10.98 185 VAL D O 1
ATOM 12754 N N . GLU D 1 194 ? 73.424 124.619 67.186 1.00 11.40 186 GLU D N 1
ATOM 12755 C CA . GLU D 1 194 ? 74.073 124.620 68.479 1.00 12.25 186 GLU D CA 1
ATOM 12756 C C . GLU D 1 194 ? 75.120 123.506 68.540 1.00 12.15 186 GLU D C 1
ATOM 12757 O O . GLU D 1 194 ? 76.269 123.749 68.990 1.00 12.23 186 GLU D O 1
ATOM 12763 N N . LEU D 1 195 ? 74.759 122.314 68.050 1.00 11.59 187 LEU D N 1
ATOM 12764 C CA . LEU D 1 195 ? 75.728 121.231 67.936 1.00 11.56 187 LEU D CA 1
ATOM 12765 C C . LEU D 1 195 ? 76.869 121.551 66.982 1.00 11.35 187 LEU D C 1
ATOM 12766 O O . LEU D 1 195 ? 78.003 121.152 67.239 1.00 11.41 187 LEU D O 1
ATOM 12771 N N . MET D 1 196 ? 76.585 122.275 65.902 1.00 11.13 188 MET D N 1
ATOM 12772 C CA . MET D 1 196 ? 77.656 122.675 64.972 1.00 11.27 188 MET D CA 1
ATOM 12773 C C . MET D 1 196 ? 78.688 123.538 65.686 1.00 11.94 188 MET D C 1
ATOM 12774 O O . MET D 1 196 ? 79.894 123.313 65.574 1.00 11.77 188 MET D O 1
ATOM 12779 N N . ALA D 1 197 ? 78.210 124.492 66.478 1.00 12.61 189 ALA D N 1
ATOM 12780 C CA . ALA D 1 197 ? 79.115 125.326 67.243 1.00 13.48 189 ALA D CA 1
ATOM 12781 C C . ALA D 1 197 ? 79.904 124.488 68.242 1.00 14.22 189 ALA D C 1
ATOM 12782 O O . ALA D 1 197 ? 81.098 124.680 68.366 1.00 14.30 189 ALA D O 1
ATOM 12784 N N . GLU D 1 198 ? 79.229 123.556 68.925 1.00 14.70 190 GLU D N 1
ATOM 12785 C CA . GLU D 1 198 ? 79.868 122.656 69.886 1.00 15.85 190 GLU D CA 1
ATOM 12786 C C . GLU D 1 198 ? 81.021 121.837 69.287 1.00 15.04 190 GLU D C 1
ATOM 12787 O O . GLU D 1 198 ? 82.061 121.644 69.955 1.00 14.85 190 GLU D O 1
ATOM 12793 N N . VAL D 1 199 ? 80.862 121.349 68.057 1.00 13.90 191 VAL D N 1
ATOM 12794 C CA . VAL D 1 199 ? 81.939 120.524 67.463 1.00 13.56 191 VAL D CA 1
ATOM 12795 C C . VAL D 1 199 ? 82.993 121.357 66.730 1.00 13.44 191 VAL D C 1
ATOM 12796 O O . VAL D 1 199 ? 83.973 120.805 66.228 1.00 13.75 191 VAL D O 1
ATOM 12800 N N . GLY D 1 200 ? 82.786 122.668 66.654 1.00 13.29 192 GLY D N 1
ATOM 12801 C CA . GLY D 1 200 ? 83.810 123.599 66.213 1.00 13.39 192 GLY D CA 1
ATOM 12802 C C . GLY D 1 200 ? 83.607 124.256 64.852 1.00 12.81 192 GLY D C 1
ATOM 12803 O O . GLY D 1 200 ? 84.560 124.794 64.288 1.00 12.72 192 GLY D O 1
ATOM 12804 N N . PHE D 1 201 ? 82.398 124.270 64.308 1.00 12.25 193 PHE D N 1
ATOM 12805 C CA . PHE D 1 201 ? 82.182 125.044 63.086 1.00 11.96 193 PHE D CA 1
ATOM 12806 C C . PHE D 1 201 ? 82.514 126.524 63.326 1.00 12.14 193 PHE D C 1
ATOM 12807 O O . PHE D 1 201 ? 82.110 127.094 64.336 1.00 12.27 193 PHE D O 1
ATOM 12815 N N . PRO D 1 202 ? 83.260 127.151 62.413 1.00 12.03 194 PRO D N 1
ATOM 12816 C CA . PRO D 1 202 ? 83.638 128.542 62.662 1.00 12.08 194 PRO D CA 1
ATOM 12817 C C . PRO D 1 202 ? 82.449 129.501 62.602 1.00 11.80 194 PRO D C 1
ATOM 12818 O O . PRO D 1 202 ? 81.442 129.209 61.907 1.00 11.11 194 PRO D O 1
ATOM 12822 N N . ALA D 1 203 ? 82.554 130.617 63.322 1.00 11.87 195 ALA D N 1
ATOM 12823 C CA . ALA D 1 203 ? 81.477 131.635 63.297 1.00 11.99 195 ALA D CA 1
ATOM 12824 C C . ALA D 1 203 ? 81.215 132.132 61.874 1.00 11.65 195 ALA D C 1
ATOM 12825 O O . ALA D 1 203 ? 82.151 132.418 61.117 1.00 11.36 195 ALA D O 1
ATOM 12827 N N . GLY D 1 204 ? 79.936 132.202 61.500 1.00 11.36 196 GLY D N 1
ATOM 12828 C CA . GLY D 1 204 ? 79.557 132.734 60.185 1.00 10.95 196 GLY D CA 1
ATOM 12829 C C . GLY D 1 204 ? 79.385 131.699 59.098 1.00 10.53 196 GLY D C 1
ATOM 12830 O O . GLY D 1 204 ? 78.796 131.984 58.061 1.00 10.37 196 GLY D O 1
ATOM 12831 N N . VAL D 1 205 ? 79.902 130.488 59.316 1.00 10.23 197 VAL D N 1
ATOM 12832 C CA . VAL D 1 205 ? 79.817 129.438 58.327 1.00 9.74 197 VAL D CA 1
ATOM 12833 C C . VAL D 1 205 ? 78.382 128.912 58.169 1.00 9.52 197 VAL D C 1
ATOM 12834 O O . VAL D 1 205 ? 77.950 128.618 57.050 1.00 9.18 197 VAL D O 1
ATOM 12838 N N . VAL D 1 206 ? 77.656 128.787 59.285 1.00 9.47 198 VAL D N 1
ATOM 12839 C CA . VAL D 1 206 ? 76.243 128.416 59.235 1.00 9.41 198 VAL D CA 1
ATOM 12840 C C . VAL D 1 206 ? 75.442 129.459 60.009 1.00 9.47 198 VAL D C 1
ATOM 12841 O O . VAL D 1 206 ? 75.701 129.691 61.181 1.00 9.72 198 VAL D O 1
ATOM 12845 N N . ASN D 1 207 ? 74.438 130.035 59.360 1.00 9.27 199 ASN D N 1
ATOM 12846 C CA . ASN D 1 207 ? 73.561 131.004 59.997 1.00 9.47 199 ASN D CA 1
ATOM 12847 C C . ASN D 1 207 ? 72.114 130.571 59.818 1.00 9.45 199 ASN D C 1
ATOM 12848 O O . ASN D 1 207 ? 71.722 130.187 58.714 1.00 9.21 199 ASN D O 1
ATOM 12853 N N . ILE D 1 208 ? 71.340 130.567 60.905 1.00 9.63 200 ILE D N 1
ATOM 12854 C CA . ILE D 1 208 ? 69.964 130.059 60.868 1.00 9.65 200 ILE D CA 1
ATOM 12855 C C . ILE D 1 208 ? 69.053 131.230 61.187 1.00 9.94 200 ILE D C 1
ATOM 12856 O O . ILE D 1 208 ? 69.171 131.822 62.262 1.00 10.14 200 ILE D O 1
ATOM 12861 N N . VAL D 1 209 ? 68.116 131.502 60.284 1.00 9.84 201 VAL D N 1
ATOM 12862 C CA . VAL D 1 209 ? 67.219 132.655 60.407 1.00 10.30 201 VAL D CA 1
ATOM 12863 C C . VAL D 1 209 ? 65.748 132.264 60.249 1.00 10.47 201 VAL D C 1
ATOM 12864 O O . VAL D 1 209 ? 65.119 132.568 59.225 1.00 10.74 201 VAL D O 1
ATOM 12868 N N . PRO D 1 210 ? 65.176 131.596 61.262 1.00 10.74 202 PRO D N 1
ATOM 12869 C CA . PRO D 1 210 ? 63.734 131.313 61.223 1.00 10.85 202 PRO D CA 1
ATOM 12870 C C . PRO D 1 210 ? 62.914 132.626 61.176 1.00 11.35 202 PRO D C 1
ATOM 12871 O O . PRO D 1 210 ? 63.273 133.605 61.828 1.00 11.88 202 PRO D O 1
ATOM 12875 N N . GLY D 1 211 ? 61.874 132.639 60.364 1.00 11.46 203 GLY D N 1
ATOM 12876 C CA . GLY D 1 211 ? 61.027 133.804 60.166 1.00 11.94 203 GLY D CA 1
ATOM 12877 C C . GLY D 1 211 ? 60.048 133.464 59.064 1.00 11.83 203 GLY D C 1
ATOM 12878 O O . GLY D 1 211 ? 60.127 132.373 58.487 1.00 11.80 203 GLY D O 1
ATOM 12879 N N . TYR D 1 212 ? 59.123 134.370 58.755 1.00 12.10 204 TYR D N 1
ATOM 12880 C CA . TYR D 1 212 ? 58.145 134.093 57.722 1.00 12.18 204 TYR D CA 1
ATOM 12881 C C . TYR D 1 212 ? 58.782 134.016 56.336 1.00 12.10 204 TYR D C 1
ATOM 12882 O O . TYR D 1 212 ? 59.838 134.596 56.090 1.00 11.77 204 TYR D O 1
ATOM 12891 N N . GLY D 1 213 ? 58.128 133.272 55.452 1.00 12.19 205 GLY D N 1
ATOM 12892 C CA . GLY D 1 213 ? 58.515 133.202 54.045 1.00 12.50 205 GLY D CA 1
ATOM 12893 C C . GLY D 1 213 ? 58.500 134.561 53.378 1.00 13.05 205 GLY D C 1
ATOM 12894 O O . GLY D 1 213 ? 59.365 134.869 52.533 1.00 13.20 205 GLY D O 1
ATOM 12895 N N . HIS D 1 214 ? 57.542 135.396 53.758 1.00 13.35 206 HIS D N 1
ATOM 12896 C CA . HIS D 1 214 ? 57.370 136.662 53.061 1.00 13.94 206 HIS D CA 1
ATOM 12897 C C . HIS D 1 214 ? 58.285 137.759 53.609 1.00 14.10 206 HIS D C 1
ATOM 12898 O O . HIS D 1 214 ? 58.355 138.831 53.041 1.00 14.26 206 HIS D O 1
ATOM 12905 N N . THR D 1 215 ? 58.998 137.480 54.703 1.00 13.80 207 THR D N 1
ATOM 12906 C CA . THR D 1 215 ? 59.939 138.450 55.281 1.00 13.77 207 THR D CA 1
ATOM 12907 C C . THR D 1 215 ? 61.351 137.919 55.058 1.00 13.43 207 THR D C 1
ATOM 12908 O O . THR D 1 215 ? 62.039 138.312 54.114 1.00 13.58 207 THR D O 1
ATOM 12912 N N . ALA D 1 216 ? 61.777 137.005 55.914 1.00 13.33 208 ALA D N 1
ATOM 12913 C CA . ALA D 1 216 ? 63.110 136.404 55.793 1.00 12.79 208 ALA D CA 1
ATOM 12914 C C . ALA D 1 216 ? 63.312 135.619 54.491 1.00 12.48 208 ALA D C 1
ATOM 12915 O O . ALA D 1 216 ? 64.352 135.781 53.835 1.00 12.30 208 ALA D O 1
ATOM 12917 N N . GLY D 1 217 ? 62.349 134.761 54.111 1.00 12.24 209 GLY D N 1
ATOM 12918 C CA . GLY D 1 217 ? 62.526 133.912 52.909 1.00 12.06 209 GLY D CA 1
ATOM 12919 C C . GLY D 1 217 ? 62.692 134.752 51.635 1.00 12.38 209 GLY D C 1
ATOM 12920 O O . GLY D 1 217 ? 63.570 134.508 50.795 1.00 11.65 209 GLY D O 1
ATOM 12921 N N . GLN D 1 218 ? 61.822 135.733 51.480 1.00 12.92 210 GLN D N 1
ATOM 12922 C CA . GLN D 1 218 ? 61.848 136.617 50.309 1.00 13.59 210 GLN D CA 1
ATOM 12923 C C . GLN D 1 218 ? 63.159 137.372 50.199 1.00 12.78 210 GLN D C 1
ATOM 12924 O O . GLN D 1 218 ? 63.716 137.473 49.110 1.00 12.47 210 GLN D O 1
ATOM 12930 N N . ARG D 1 219 ? 63.658 137.885 51.321 1.00 12.20 211 ARG D N 1
ATOM 12931 C CA . ARG D 1 219 ? 64.916 138.618 51.303 1.00 12.24 211 ARG D CA 1
ATOM 12932 C C . ARG D 1 219 ? 66.086 137.725 50.928 1.00 11.61 211 ARG D C 1
ATOM 12933 O O . ARG D 1 219 ? 66.974 138.141 50.178 1.00 11.30 211 ARG D O 1
ATOM 12941 N N . LEU D 1 220 ? 66.078 136.503 51.453 1.00 11.10 212 LEU D N 1
ATOM 12942 C CA . LEU D 1 220 ? 67.151 135.572 51.175 1.00 11.02 212 LEU D CA 1
ATOM 12943 C C . LEU D 1 220 ? 67.164 135.238 49.679 1.00 11.14 212 LEU D C 1
ATOM 12944 O O . LEU D 1 220 ? 68.224 135.235 49.051 1.00 11.25 212 LEU D O 1
ATOM 12949 N N . ALA D 1 221 ? 65.996 134.984 49.100 1.00 11.62 213 ALA D N 1
ATOM 12950 C CA . ALA D 1 221 ? 65.924 134.615 47.666 1.00 11.99 213 ALA D CA 1
ATOM 12951 C C . ALA D 1 221 ? 66.365 135.780 46.766 1.00 12.53 213 ALA D C 1
ATOM 12952 O O . ALA D 1 221 ? 66.965 135.572 45.713 1.00 12.06 213 ALA D O 1
ATOM 12954 N N . GLU D 1 222 ? 66.055 137.000 47.195 1.00 13.42 214 GLU D N 1
ATOM 12955 C CA . GLU D 1 222 ? 66.398 138.214 46.453 1.00 14.22 214 GLU D CA 1
ATOM 12956 C C . GLU D 1 222 ? 67.800 138.738 46.679 1.00 14.06 214 GLU D C 1
ATOM 12957 O O . GLU D 1 222 ? 68.229 139.651 45.975 1.00 14.35 214 GLU D O 1
ATOM 12963 N N . HIS D 1 223 ? 68.517 138.211 47.666 1.00 13.22 215 HIS D N 1
ATOM 12964 C CA . HIS D 1 223 ? 69.678 138.915 48.176 1.00 12.95 215 HIS D CA 1
ATOM 12965 C C . HIS D 1 223 ? 70.798 138.949 47.160 1.00 12.75 215 HIS D C 1
ATOM 12966 O O . HIS D 1 223 ? 71.153 137.909 46.631 1.00 12.36 215 HIS D O 1
ATOM 12973 N N . PRO D 1 224 ? 71.380 140.139 46.891 1.00 12.91 216 PRO D N 1
ATOM 12974 C CA . PRO D 1 224 ? 72.456 140.250 45.880 1.00 12.64 216 PRO D CA 1
ATOM 12975 C C . PRO D 1 224 ? 73.784 139.591 46.265 1.00 11.96 216 PRO D C 1
ATOM 12976 O O . PRO D 1 224 ? 74.588 139.309 45.402 1.00 11.91 216 PRO D O 1
ATOM 12980 N N . GLY D 1 225 ? 74.020 139.348 47.547 1.00 11.62 217 GLY D N 1
ATOM 12981 C CA . GLY D 1 225 ? 75.218 138.634 48.011 1.00 11.23 217 GLY D CA 1
ATOM 12982 C C . GLY D 1 225 ? 75.177 137.113 48.066 1.00 10.75 217 GLY D C 1
ATOM 12983 O O . GLY D 1 225 ? 76.191 136.477 48.378 1.00 10.56 217 GLY D O 1
ATOM 12984 N N . VAL D 1 226 ? 74.007 136.537 47.767 1.00 10.40 218 VAL D N 1
ATOM 12985 C CA . VAL D 1 226 ? 73.782 135.101 47.722 1.00 9.83 218 VAL D CA 1
ATOM 12986 C C . VAL D 1 226 ? 73.977 134.563 46.281 1.00 9.64 218 VAL D C 1
ATOM 12987 O O . VAL D 1 226 ? 73.353 135.051 45.332 1.00 9.28 218 VAL D O 1
ATOM 12991 N N . GLY D 1 227 ? 74.831 133.543 46.142 1.00 9.21 219 GLY D N 1
ATOM 12992 C CA . GLY D 1 227 ? 75.196 132.988 44.826 1.00 9.09 219 GLY D CA 1
ATOM 12993 C C . GLY D 1 227 ? 74.292 131.872 44.337 1.00 8.98 219 GLY D C 1
ATOM 12994 O O . GLY D 1 227 ? 74.274 131.568 43.162 1.00 8.74 219 GLY D O 1
ATOM 12995 N N . LYS D 1 228 ? 73.554 131.254 45.255 1.00 9.23 220 LYS D N 1
ATOM 12996 C CA . LYS D 1 228 ? 72.609 130.183 44.941 1.00 9.32 220 LYS D CA 1
ATOM 12997 C C . LYS D 1 228 ? 71.492 130.140 45.981 1.00 9.38 220 LYS D C 1
ATOM 12998 O O . LYS D 1 228 ? 71.737 130.377 47.167 1.00 9.29 220 LYS D O 1
ATOM 13004 N N . ILE D 1 229 ? 70.275 129.841 45.516 1.00 9.14 221 ILE D N 1
ATOM 13005 C CA . ILE D 1 229 ? 69.121 129.685 46.401 1.00 9.18 221 ILE D CA 1
ATOM 13006 C C . ILE D 1 229 ? 68.611 128.279 46.165 1.00 9.13 221 ILE D C 1
ATOM 13007 O O . ILE D 1 229 ? 68.398 127.881 45.002 1.00 8.87 221 ILE D O 1
ATOM 13012 N N . ALA D 1 230 ? 68.438 127.536 47.246 1.00 9.01 222 ALA D N 1
ATOM 13013 C CA . ALA D 1 230 ? 67.873 126.190 47.183 1.00 9.03 222 ALA D CA 1
ATOM 13014 C C . ALA D 1 230 ? 66.557 126.226 47.944 1.00 9.42 222 ALA D C 1
ATOM 13015 O O . ALA D 1 230 ? 66.508 126.758 49.075 1.00 9.30 222 ALA D O 1
ATOM 13017 N N . PHE D 1 231 ? 65.496 125.717 47.305 1.00 9.34 223 PHE D N 1
ATOM 13018 C CA . PHE D 1 231 ? 64.152 125.790 47.850 1.00 9.93 223 PHE D CA 1
ATOM 13019 C C . PHE D 1 231 ? 63.441 124.440 47.735 1.00 9.98 223 PHE D C 1
ATOM 13020 O O . PHE D 1 231 ? 63.485 123.804 46.680 1.00 9.68 223 PHE D O 1
ATOM 13028 N N . THR D 1 232 ? 62.774 124.017 48.807 1.00 10.21 224 THR D N 1
ATOM 13029 C CA . THR D 1 232 ? 61.872 122.864 48.772 1.00 10.37 224 THR D CA 1
ATOM 13030 C C . THR D 1 232 ? 60.495 123.344 49.269 1.00 10.56 224 THR D C 1
ATOM 13031 O O . THR D 1 232 ? 60.396 123.999 50.300 1.00 10.70 224 THR D O 1
ATOM 13035 N N . GLY D 1 233 ? 59.447 123.006 48.531 1.00 10.77 225 GLY D N 1
ATOM 13036 C CA . GLY D 1 233 ? 58.089 123.423 48.856 1.00 11.09 225 GLY D CA 1
ATOM 13037 C C . GLY D 1 233 ? 57.208 123.326 47.630 1.00 11.35 225 GLY D C 1
ATOM 13038 O O . GLY D 1 233 ? 57.408 122.478 46.800 1.00 11.29 225 GLY D O 1
ATOM 13039 N N . SER D 1 234 ? 56.218 124.186 47.536 1.00 11.47 226 SER D N 1
ATOM 13040 C CA . SER D 1 234 ? 55.210 124.082 46.497 1.00 11.71 226 SER D CA 1
ATOM 13041 C C . SER D 1 234 ? 55.730 124.587 45.156 1.00 11.71 226 SER D C 1
ATOM 13042 O O . SER D 1 234 ? 56.624 125.434 45.095 1.00 11.14 226 SER D O 1
ATOM 13045 N N . THR D 1 235 ? 55.132 124.057 44.089 1.00 12.19 227 THR D N 1
ATOM 13046 C CA . THR D 1 235 ? 55.433 124.483 42.754 1.00 12.60 227 THR D CA 1
ATOM 13047 C C . THR D 1 235 ? 55.168 126.008 42.660 1.00 12.32 227 THR D C 1
ATOM 13048 O O . THR D 1 235 ? 55.979 126.783 42.154 1.00 11.66 227 THR D O 1
ATOM 13052 N N . ALA D 1 236 ? 54.083 126.483 43.260 1.00 12.40 228 ALA D N 1
ATOM 13053 C CA . ALA D 1 236 ? 53.777 127.932 43.201 1.00 12.52 228 ALA D CA 1
ATOM 13054 C C . ALA D 1 236 ? 54.840 128.831 43.815 1.00 12.16 228 ALA D C 1
ATOM 13055 O O . ALA D 1 236 ? 55.245 129.864 43.255 1.00 11.67 228 ALA D O 1
ATOM 13057 N N . THR D 1 237 ? 55.308 128.450 44.988 1.00 11.83 229 THR D N 1
ATOM 13058 C CA . THR D 1 237 ? 56.371 129.211 45.622 1.00 11.71 229 THR D CA 1
ATOM 13059 C C . THR D 1 237 ? 57.679 129.086 44.871 1.00 10.95 229 THR D C 1
ATOM 13060 O O . THR D 1 237 ? 58.464 130.041 44.832 1.00 10.84 229 THR D O 1
ATOM 13064 N N . GLY D 1 238 ? 57.900 127.924 44.264 1.00 10.55 230 GLY D N 1
ATOM 13065 C CA . GLY D 1 238 ? 59.045 127.712 43.383 1.00 10.34 230 GLY D CA 1
ATOM 13066 C C . GLY D 1 238 ? 59.132 128.769 42.306 1.00 10.33 230 GLY D C 1
ATOM 13067 O O . GLY D 1 238 ? 60.219 129.317 42.019 1.00 9.66 230 GLY D O 1
ATOM 13068 N N . ARG D 1 239 ? 57.978 129.074 41.699 1.00 10.70 231 ARG D N 1
ATOM 13069 C CA . ARG D 1 239 ? 57.947 130.138 40.680 1.00 11.13 231 ARG D CA 1
ATOM 13070 C C . ARG D 1 239 ? 58.407 131.470 41.264 1.00 12.00 231 ARG D C 1
ATOM 13071 O O . ARG D 1 239 ? 59.131 132.244 40.612 1.00 11.89 231 ARG D O 1
ATOM 13079 N N . ARG D 1 240 ? 58.056 131.737 42.515 1.00 13.28 232 ARG D N 1
ATOM 13080 C CA . ARG D 1 240 ? 58.431 133.016 43.105 1.00 14.24 232 ARG D CA 1
ATOM 13081 C C . ARG D 1 240 ? 59.914 133.072 43.445 1.00 12.80 232 ARG D C 1
ATOM 13082 O O . ARG D 1 240 ? 60.527 134.149 43.412 1.00 12.43 232 ARG D O 1
ATOM 13090 N N . ILE D 1 241 ? 60.502 131.917 43.757 1.00 11.77 233 ILE D N 1
ATOM 13091 C CA . ILE D 1 241 ? 61.949 131.822 43.957 1.00 11.31 233 ILE D CA 1
ATOM 13092 C C . ILE D 1 241 ? 62.669 132.168 42.650 1.00 10.99 233 ILE D C 1
ATOM 13093 O O . ILE D 1 241 ? 63.631 132.941 42.635 1.00 10.63 233 ILE D O 1
ATOM 13098 N N . VAL D 1 242 ? 62.177 131.597 41.551 1.00 10.97 234 VAL D N 1
ATOM 13099 C CA . VAL D 1 242 ? 62.782 131.840 40.238 1.00 11.11 234 VAL D CA 1
ATOM 13100 C C . VAL D 1 242 ? 62.693 133.331 39.934 1.00 11.95 234 VAL D C 1
ATOM 13101 O O . VAL D 1 242 ? 63.699 133.956 39.567 1.00 11.59 234 VAL D O 1
ATOM 13105 N N . GLU D 1 243 ? 61.509 133.906 40.135 1.00 13.00 235 GLU D N 1
ATOM 13106 C CA A GLU D 1 243 ? 61.307 135.355 39.951 0.60 14.11 235 GLU D CA 1
ATOM 13107 C CA B GLU D 1 243 ? 61.311 135.345 39.949 0.40 13.81 235 GLU D CA 1
ATOM 13108 C C . GLU D 1 243 ? 62.332 136.154 40.752 1.00 13.94 235 GLU D C 1
ATOM 13109 O O . GLU D 1 243 ? 62.940 137.083 40.227 1.00 14.26 235 GLU D O 1
ATOM 13120 N N . ALA D 1 244 ? 62.522 135.792 42.032 1.00 13.64 236 ALA D N 1
ATOM 13121 C CA . ALA D 1 244 ? 63.434 136.518 42.909 1.00 13.43 236 ALA D CA 1
ATOM 13122 C C . ALA D 1 244 ? 64.894 136.428 42.451 1.00 13.30 236 ALA D C 1
ATOM 13123 O O . ALA D 1 244 ? 65.652 137.384 42.634 1.00 13.36 236 ALA D O 1
ATOM 13125 N N . SER D 1 245 ? 65.253 135.305 41.825 1.00 12.70 237 SER D N 1
ATOM 13126 C CA . SER D 1 245 ? 66.629 135.053 41.355 1.00 12.65 237 SER D CA 1
ATOM 13127 C C . SER D 1 245 ? 67.087 135.972 40.230 1.00 13.25 237 SER D C 1
ATOM 13128 O O . SER D 1 245 ? 68.274 136.064 39.969 1.00 12.79 237 SER D O 1
ATOM 13131 N N . GLN D 1 246 ? 66.160 136.660 39.579 1.00 14.09 238 GLN D N 1
ATOM 13132 C CA . GLN D 1 246 ? 66.496 137.543 38.460 1.00 15.35 238 GLN D CA 1
ATOM 13133 C C . GLN D 1 246 ? 67.454 138.660 38.823 1.00 14.75 238 GLN D C 1
ATOM 13134 O O . GLN D 1 246 ? 68.284 139.054 38.005 1.00 14.36 238 GLN D O 1
ATOM 13140 N N . GLY D 1 247 ? 67.301 139.181 40.043 1.00 14.25 239 GLY D N 1
ATOM 13141 C CA . GLY D 1 247 ? 68.090 140.320 40.514 1.00 13.95 239 GLY D CA 1
ATOM 13142 C C . GLY D 1 247 ? 69.568 140.200 40.243 1.00 13.36 239 GLY D C 1
ATOM 13143 O O . GLY D 1 247 ? 70.187 141.101 39.620 1.00 13.31 239 GLY D O 1
ATOM 13144 N N . ASN D 1 248 ? 70.157 139.099 40.716 1.00 12.24 240 ASN D N 1
ATOM 13145 C CA . ASN D 1 248 ? 71.585 138.870 40.516 1.00 11.76 240 ASN D CA 1
ATOM 13146 C C . ASN D 1 248 ? 71.895 137.583 39.773 1.00 11.46 240 ASN D C 1
ATOM 13147 O O . ASN D 1 248 ? 73.026 137.139 39.765 1.00 11.29 240 ASN D O 1
ATOM 13152 N N . LEU D 1 249 ? 70.887 136.991 39.142 1.00 11.25 241 LEU D N 1
ATOM 13153 C CA . LEU D 1 249 ? 71.047 135.761 38.379 1.00 11.06 241 LEU D CA 1
ATOM 13154 C C . LEU D 1 249 ? 71.697 134.649 39.210 1.00 10.61 241 LEU D C 1
ATOM 13155 O O . LEU D 1 249 ? 72.424 133.811 38.696 1.00 10.70 241 LEU D O 1
ATOM 13160 N N . LYS D 1 250 ? 71.415 134.627 40.510 1.00 10.28 242 LYS D N 1
ATOM 13161 C CA . LYS D 1 250 ? 71.825 133.511 41.332 1.00 9.82 242 LYS D CA 1
ATOM 13162 C C . LYS D 1 250 ? 71.314 132.183 40.779 1.00 9.61 242 LYS D C 1
ATOM 13163 O O . LYS D 1 250 ? 70.258 132.090 40.137 1.00 9.47 242 LYS D O 1
ATOM 13169 N N . ARG D 1 251 ? 72.108 131.154 41.027 1.00 9.53 243 ARG D N 1
ATOM 13170 C CA . ARG D 1 251 ? 71.719 129.819 40.676 1.00 9.51 243 ARG D CA 1
ATOM 13171 C C . ARG D 1 251 ? 70.533 129.402 41.538 1.00 9.61 243 ARG D C 1
ATOM 13172 O O . ARG D 1 251 ? 70.340 129.930 42.655 1.00 9.29 243 ARG D O 1
ATOM 13180 N N . VAL D 1 252 ? 69.766 128.439 41.024 1.00 9.51 244 VAL D N 1
ATOM 13181 C CA . VAL D 1 252 ? 68.550 128.023 41.658 1.00 9.82 244 VAL D CA 1
ATOM 13182 C C . VAL D 1 252 ? 68.459 126.497 41.679 1.00 10.02 244 VAL D C 1
ATOM 13183 O O . VAL D 1 252 ? 68.766 125.835 40.692 1.00 9.67 244 VAL D O 1
ATOM 13187 N N . GLN D 1 253 ? 68.036 125.954 42.809 1.00 10.50 245 GLN D N 1
ATOM 13188 C CA . GLN D 1 253 ? 67.698 124.540 42.925 1.00 11.23 245 GLN D CA 1
ATOM 13189 C C . GLN D 1 253 ? 66.289 124.448 43.514 1.00 10.72 245 GLN D C 1
ATOM 13190 O O . GLN D 1 253 ? 65.953 125.174 44.472 1.00 10.26 245 GLN D O 1
ATOM 13196 N N . LEU D 1 254 ? 65.468 123.573 42.939 1.00 10.09 246 LEU D N 1
ATOM 13197 C CA . LEU D 1 254 ? 64.044 123.486 43.299 1.00 10.06 246 LEU D CA 1
ATOM 13198 C C . LEU D 1 254 ? 63.591 122.044 43.426 1.00 10.15 246 LEU D C 1
ATOM 13199 O O . LEU D 1 254 ? 63.775 121.257 42.493 1.00 9.42 246 LEU D O 1
ATOM 13204 N N . GLU D 1 255 ? 63.009 121.712 44.586 1.00 10.51 247 GLU D N 1
ATOM 13205 C CA A GLU D 1 255 ? 62.281 120.460 44.785 0.60 10.85 247 GLU D CA 1
ATOM 13206 C CA B GLU D 1 255 ? 62.291 120.460 44.783 0.40 10.78 247 GLU D CA 1
ATOM 13207 C C . GLU D 1 255 ? 60.860 120.828 45.148 1.00 10.41 247 GLU D C 1
ATOM 13208 O O . GLU D 1 255 ? 60.604 121.331 46.246 1.00 10.09 247 GLU D O 1
ATOM 13219 N N A LEU D 1 256 ? 59.939 120.534 44.243 0.60 10.04 248 LEU D N 1
ATOM 13220 N N B LEU D 1 256 ? 59.932 120.533 44.235 0.40 10.12 248 LEU D N 1
ATOM 13221 C CA A LEU D 1 256 ? 58.596 121.077 44.309 0.60 10.12 248 LEU D CA 1
ATOM 13222 C CA B LEU D 1 256 ? 58.609 121.170 44.210 0.40 10.21 248 LEU D CA 1
ATOM 13223 C C A LEU D 1 256 ? 57.578 119.957 44.495 0.60 10.16 248 LEU D C 1
ATOM 13224 C C B LEU D 1 256 ? 57.404 120.239 44.287 0.40 10.22 248 LEU D C 1
ATOM 13225 O O A LEU D 1 256 ? 57.873 118.973 45.173 0.60 10.03 248 LEU D O 1
ATOM 13226 O O B LEU D 1 256 ? 56.409 120.443 43.598 0.40 10.19 248 LEU D O 1
ATOM 13235 N N A GLY D 1 257 ? 56.387 120.103 43.928 0.60 10.29 249 GLY D N 1
ATOM 13236 N N B GLY D 1 257 ? 57.465 119.237 45.140 0.40 10.21 249 GLY D N 1
ATOM 13237 C CA A GLY D 1 257 ? 55.322 119.135 44.172 0.60 10.47 249 GLY D CA 1
ATOM 13238 C CA B GLY D 1 257 ? 56.304 118.402 45.329 0.40 10.35 249 GLY D CA 1
ATOM 13239 C C A GLY D 1 257 ? 55.608 117.730 43.675 0.60 10.50 249 GLY D C 1
ATOM 13240 C C B GLY D 1 257 ? 56.060 117.443 44.186 0.40 10.37 249 GLY D C 1
ATOM 13241 O O A GLY D 1 257 ? 56.395 117.535 42.741 0.60 10.17 249 GLY D O 1
ATOM 13242 O O B GLY D 1 257 ? 56.879 117.321 43.263 0.40 10.14 249 GLY D O 1
ATOM 13243 N N . GLY D 1 258 ? 54.924 116.748 44.280 1.00 10.70 250 GLY D N 1
ATOM 13244 C CA . GLY D 1 258 ? 54.809 115.454 43.664 1.00 10.31 250 GLY D CA 1
ATOM 13245 C C . GLY D 1 258 ? 53.409 114.940 43.794 1.00 10.09 250 GLY D C 1
ATOM 13246 O O . GLY D 1 258 ? 52.612 115.399 44.625 1.00 10.79 250 GLY D O 1
ATOM 13247 N N . LYS D 1 259 ? 53.088 113.983 42.960 1.00 9.63 251 LYS D N 1
ATOM 13248 C CA . LYS D 1 259 ? 51.818 113.262 43.083 1.00 9.15 251 LYS D CA 1
ATOM 13249 C C . LYS D 1 259 ? 52.149 111.827 42.688 1.00 8.95 251 LYS D C 1
ATOM 13250 O O . LYS D 1 259 ? 51.752 111.339 41.615 1.00 9.16 251 LYS D O 1
ATOM 13256 N N . GLY D 1 260 ? 52.948 111.192 43.524 1.00 8.67 252 GLY D N 1
ATOM 13257 C CA . GLY D 1 260 ? 53.593 109.923 43.175 1.00 8.53 252 GLY D CA 1
ATOM 13258 C C . GLY D 1 260 ? 52.635 108.762 42.908 1.00 8.61 252 GLY D C 1
ATOM 13259 O O . GLY D 1 260 ? 51.736 108.494 43.722 1.00 8.69 252 GLY D O 1
ATOM 13260 N N . ALA D 1 261 ? 52.814 108.104 41.754 1.00 8.42 253 ALA D N 1
ATOM 13261 C CA . ALA D 1 261 ? 52.119 106.867 41.439 1.00 8.45 253 ALA D CA 1
ATOM 13262 C C . ALA D 1 261 ? 52.769 105.700 42.186 1.00 8.41 253 ALA D C 1
ATOM 13263 O O . ALA D 1 261 ? 54.000 105.637 42.277 1.00 8.21 253 ALA D O 1
ATOM 13265 N N . ASN D 1 262 ? 51.942 104.798 42.727 1.00 8.35 254 ASN D N 1
ATOM 13266 C CA . ASN D 1 262 ? 52.409 103.593 43.328 1.00 8.31 254 ASN D CA 1
ATOM 13267 C C . ASN D 1 262 ? 51.643 102.481 42.660 1.00 8.27 254 ASN D C 1
ATOM 13268 O O . ASN D 1 262 ? 50.451 102.287 42.938 1.00 8.30 254 ASN D O 1
ATOM 13273 N N . ILE D 1 263 ? 52.292 101.826 41.693 1.00 8.11 255 ILE D N 1
ATOM 13274 C CA . ILE D 1 263 ? 51.578 100.946 40.804 1.00 8.25 255 ILE D CA 1
ATOM 13275 C C . ILE D 1 263 ? 51.708 99.467 41.209 1.00 8.42 255 ILE D C 1
ATOM 13276 O O . ILE D 1 263 ? 52.824 98.963 41.406 1.00 8.15 255 ILE D O 1
ATOM 13281 N N . VAL D 1 264 ? 50.569 98.786 41.359 1.00 8.57 256 VAL D N 1
ATOM 13282 C CA . VAL D 1 264 ? 50.583 97.367 41.745 1.00 8.91 256 VAL D CA 1
ATOM 13283 C C . VAL D 1 264 ? 50.096 96.492 40.618 1.00 9.27 256 VAL D C 1
ATOM 13284 O O . VAL D 1 264 ? 48.918 96.504 40.273 1.00 9.35 256 VAL D O 1
ATOM 13288 N N . PHE D 1 265 ? 51.014 95.746 40.012 1.00 9.58 257 PHE D N 1
ATOM 13289 C CA . PHE D 1 265 ? 50.634 94.852 38.923 1.00 10.10 257 PHE D CA 1
ATOM 13290 C C . PHE D 1 265 ? 50.061 93.549 39.495 1.00 10.94 257 PHE D C 1
ATOM 13291 O O . PHE D 1 265 ? 50.186 93.253 40.697 1.00 10.58 257 PHE D O 1
ATOM 13299 N N . ASP D 1 266 ? 49.420 92.772 38.622 1.00 12.24 258 ASP D N 1
ATOM 13300 C CA . ASP D 1 266 ? 48.734 91.546 39.063 1.00 13.38 258 ASP D CA 1
ATOM 13301 C C . ASP D 1 266 ? 49.645 90.392 39.521 1.00 13.02 258 ASP D C 1
ATOM 13302 O O . ASP D 1 266 ? 49.167 89.459 40.175 1.00 12.94 258 ASP D O 1
ATOM 13307 N N . ASP D 1 267 ? 50.937 90.485 39.240 1.00 12.61 259 ASP D N 1
ATOM 13308 C CA . ASP D 1 267 ? 51.906 89.488 39.673 1.00 12.94 259 ASP D CA 1
ATOM 13309 C C . ASP D 1 267 ? 52.714 90.004 40.878 1.00 12.82 259 ASP D C 1
ATOM 13310 O O . ASP D 1 267 ? 53.733 89.412 41.256 1.00 12.82 259 ASP D O 1
ATOM 13315 N N . ALA D 1 268 ? 52.270 91.106 41.478 1.00 12.47 260 ALA D N 1
ATOM 13316 C CA . ALA D 1 268 ? 52.948 91.641 42.660 1.00 12.47 260 ALA D CA 1
ATOM 13317 C C . ALA D 1 268 ? 52.794 90.686 43.846 1.00 13.04 260 ALA D C 1
ATOM 13318 O O . ALA D 1 268 ? 51.823 89.899 43.913 1.00 13.09 260 ALA D O 1
ATOM 13320 N N . ASN D 1 269 ? 53.760 90.721 44.758 1.00 13.42 261 ASN D N 1
ATOM 13321 C CA . ASN D 1 269 ? 53.620 90.107 46.066 1.00 14.22 261 ASN D CA 1
ATOM 13322 C C . ASN D 1 269 ? 52.660 90.993 46.868 1.00 14.04 261 ASN D C 1
ATOM 13323 O O . ASN D 1 269 ? 53.003 92.106 47.251 1.00 12.97 261 ASN D O 1
ATOM 13328 N N . LEU D 1 270 ? 51.444 90.513 47.086 1.00 14.29 262 LEU D N 1
ATOM 13329 C CA . LEU D 1 270 ? 50.411 91.385 47.645 1.00 14.70 262 LEU D CA 1
ATOM 13330 C C . LEU D 1 270 ? 50.746 91.803 49.089 1.00 14.22 262 LEU D C 1
ATOM 13331 O O . LEU D 1 270 ? 50.550 92.948 49.452 1.00 13.99 262 LEU D O 1
ATOM 13336 N N A ASP D 1 271 ? 51.252 90.859 49.888 0.50 14.46 263 ASP D N 1
ATOM 13337 N N B ASP D 1 271 ? 51.267 90.888 49.892 0.50 14.28 263 ASP D N 1
ATOM 13338 C CA A ASP D 1 271 ? 51.683 91.130 51.263 0.50 14.44 263 ASP D CA 1
ATOM 13339 C CA B ASP D 1 271 ? 51.592 91.223 51.265 0.50 14.20 263 ASP D CA 1
ATOM 13340 C C A ASP D 1 271 ? 52.587 92.349 51.270 0.50 13.52 263 ASP D C 1
ATOM 13341 C C B ASP D 1 271 ? 52.617 92.353 51.316 0.50 13.38 263 ASP D C 1
ATOM 13342 O O A ASP D 1 271 ? 52.315 93.355 51.928 0.50 13.32 263 ASP D O 1
ATOM 13343 O O B ASP D 1 271 ? 52.453 93.322 52.064 0.50 13.21 263 ASP D O 1
ATOM 13352 N N . ALA D 1 272 ? 53.662 92.243 50.506 1.00 12.80 264 ALA D N 1
ATOM 13353 C CA . ALA D 1 272 ? 54.679 93.272 50.455 1.00 12.00 264 ALA D CA 1
ATOM 13354 C C . ALA D 1 272 ? 54.114 94.603 49.920 1.00 11.21 264 ALA D C 1
ATOM 13355 O O . ALA D 1 272 ? 54.421 95.677 50.443 1.00 10.55 264 ALA D O 1
ATOM 13357 N N . ALA D 1 273 ? 53.287 94.519 48.883 1.00 10.73 265 ALA D N 1
ATOM 13358 C CA . ALA D 1 273 ? 52.746 95.713 48.241 1.00 10.38 265 ALA D CA 1
ATOM 13359 C C . ALA D 1 273 ? 51.710 96.447 49.101 1.00 10.34 265 ALA D C 1
ATOM 13360 O O . ALA D 1 273 ? 51.680 97.693 49.140 1.00 10.05 265 ALA D O 1
ATOM 13362 N N . ILE D 1 274 ? 50.879 95.685 49.812 1.00 10.58 266 ILE D N 1
ATOM 13363 C CA . ILE D 1 274 ? 49.906 96.273 50.733 1.00 10.70 266 ILE D CA 1
ATOM 13364 C C . ILE D 1 274 ? 50.646 97.038 51.848 1.00 10.67 266 ILE D C 1
ATOM 13365 O O . ILE D 1 274 ? 50.314 98.201 52.140 1.00 10.02 266 ILE D O 1
ATOM 13370 N N . ASN D 1 275 ? 51.649 96.397 52.468 1.00 10.89 267 ASN D N 1
ATOM 13371 C CA . ASN D 1 275 ? 52.443 97.076 53.477 1.00 11.05 267 ASN D CA 1
ATOM 13372 C C . ASN D 1 275 ? 53.202 98.280 52.895 1.00 10.64 267 ASN D C 1
ATOM 13373 O O . ASN D 1 275 ? 53.282 99.337 53.511 1.00 10.59 267 ASN D O 1
ATOM 13378 N N . GLY D 1 276 ? 53.734 98.110 51.696 1.00 10.33 268 GLY D N 1
ATOM 13379 C CA . GLY D 1 276 ? 54.468 99.180 51.024 1.00 10.17 268 GLY D CA 1
ATOM 13380 C C . GLY D 1 276 ? 53.589 100.381 50.715 1.00 9.89 268 GLY D C 1
ATOM 13381 O O . GLY D 1 276 ? 54.031 101.517 50.844 1.00 9.95 268 GLY D O 1
ATOM 13382 N N . ALA D 1 277 ? 52.344 100.127 50.322 1.00 9.92 269 ALA D N 1
ATOM 13383 C CA . ALA D 1 277 ? 51.394 101.206 50.014 1.00 9.74 269 ALA D CA 1
ATOM 13384 C C . ALA D 1 277 ? 51.053 101.996 51.258 1.00 9.57 269 ALA D C 1
ATOM 13385 O O . ALA D 1 277 ? 50.924 103.215 51.209 1.00 9.40 269 ALA D O 1
ATOM 13387 N N . ALA D 1 278 ? 50.885 101.305 52.375 1.00 9.70 270 ALA D N 1
ATOM 13388 C CA . ALA D 1 278 ? 50.528 101.969 53.605 1.00 9.83 270 ALA D CA 1
ATOM 13389 C C . ALA D 1 278 ? 51.699 102.826 54.098 1.00 9.62 270 ALA D C 1
ATOM 13390 O O . ALA D 1 278 ? 51.533 103.979 54.534 1.00 9.69 270 ALA D O 1
ATOM 13392 N N . TRP D 1 279 ? 52.889 102.268 53.987 1.00 9.47 271 TRP D N 1
ATOM 13393 C CA . TRP D 1 279 ? 54.106 103.010 54.286 1.00 9.49 271 TRP D CA 1
ATOM 13394 C C . TRP D 1 279 ? 54.212 104.240 53.409 1.00 9.07 271 TRP D C 1
ATOM 13395 O O . TRP D 1 279 ? 54.462 105.305 53.890 1.00 9.24 271 TRP D O 1
ATOM 13406 N N . ALA D 1 280 ? 53.944 104.081 52.123 1.00 9.08 272 ALA D N 1
ATOM 13407 C CA . ALA D 1 280 ? 54.200 105.093 51.149 1.00 8.77 272 ALA D CA 1
ATOM 13408 C C . ALA D 1 280 ? 53.356 106.324 51.375 1.00 8.89 272 ALA D C 1
ATOM 13409 O O . ALA D 1 280 ? 53.798 107.423 51.051 1.00 8.51 272 ALA D O 1
ATOM 13411 N N . ILE D 1 281 ? 52.134 106.142 51.868 1.00 9.05 273 ILE D N 1
ATOM 13412 C CA . ILE D 1 281 ? 51.245 107.270 52.027 1.00 9.29 273 ILE D CA 1
ATOM 13413 C C . ILE D 1 281 ? 51.027 107.677 53.478 1.00 9.74 273 ILE D C 1
ATOM 13414 O O . ILE D 1 281 ? 50.813 108.859 53.727 1.00 10.32 273 ILE D O 1
ATOM 13419 N N . PHE D 1 282 ? 51.092 106.757 54.440 1.00 9.85 274 PHE D N 1
ATOM 13420 C CA . PHE D 1 282 ? 50.683 107.136 55.785 1.00 9.98 274 PHE D CA 1
ATOM 13421 C C . PHE D 1 282 ? 51.880 107.489 56.651 1.00 10.12 274 PHE D C 1
ATOM 13422 O O . PHE D 1 282 ? 51.734 108.185 57.652 1.00 10.48 274 PHE D O 1
ATOM 13430 N N . HIS D 1 283 ? 53.071 107.049 56.271 1.00 9.82 275 HIS D N 1
ATOM 13431 C CA . HIS D 1 283 ? 54.241 107.502 56.985 1.00 9.83 275 HIS D CA 1
ATOM 13432 C C . HIS D 1 283 ? 54.364 109.045 56.879 1.00 9.68 275 HIS D C 1
ATOM 13433 O O . HIS D 1 283 ? 54.121 109.651 55.824 1.00 9.18 275 HIS D O 1
ATOM 13440 N N . ASN D 1 284 ? 54.750 109.659 57.996 1.00 9.71 276 ASN D N 1
ATOM 13441 C CA . ASN D 1 284 ? 54.836 111.109 58.093 1.00 9.82 276 ASN D CA 1
ATOM 13442 C C . ASN D 1 284 ? 53.517 111.803 57.868 1.00 9.82 276 ASN D C 1
ATOM 13443 O O . ASN D 1 284 ? 53.506 112.960 57.511 1.00 9.36 276 ASN D O 1
ATOM 13448 N N . GLN D 1 285 ? 52.406 111.097 58.140 1.00 9.99 277 GLN D N 1
ATOM 13449 C CA . GLN D 1 285 ? 51.078 111.653 57.957 1.00 10.12 277 GLN D CA 1
ATOM 13450 C C . GLN D 1 285 ? 50.847 112.078 56.505 1.00 9.67 277 GLN D C 1
ATOM 13451 O O . GLN D 1 285 ? 50.022 112.949 56.218 1.00 9.82 277 GLN D O 1
ATOM 13457 N N . GLY D 1 286 ? 51.561 111.438 55.579 1.00 9.34 278 GLY D N 1
ATOM 13458 C CA . GLY D 1 286 ? 51.502 111.794 54.165 1.00 9.13 278 GLY D CA 1
ATOM 13459 C C . GLY D 1 286 ? 52.146 113.131 53.817 1.00 9.08 278 GLY D C 1
ATOM 13460 O O . GLY D 1 286 ? 52.026 113.611 52.661 1.00 8.93 278 GLY D O 1
ATOM 13461 N N . GLN D 1 287 ? 52.855 113.736 54.773 1.00 9.15 279 GLN D N 1
ATOM 13462 C CA . GLN D 1 287 ? 53.494 115.051 54.540 1.00 9.38 279 GLN D CA 1
ATOM 13463 C C . GLN D 1 287 ? 54.890 114.797 53.986 1.00 9.74 279 GLN D C 1
ATOM 13464 O O . GLN D 1 287 ? 55.925 114.977 54.660 1.00 10.05 279 GLN D O 1
ATOM 13470 N N . ALA D 1 288 ? 54.910 114.308 52.750 1.00 9.82 280 ALA D N 1
ATOM 13471 C CA . ALA D 1 288 ? 56.136 113.961 52.082 1.00 10.42 280 ALA D CA 1
ATOM 13472 C C . ALA D 1 288 ? 55.921 114.206 50.603 1.00 10.79 280 ALA D C 1
ATOM 13473 O O . ALA D 1 288 ? 54.923 113.748 50.024 1.00 10.51 280 ALA D O 1
ATOM 13475 N N A CYS D 1 289 ? 56.841 114.934 49.989 0.50 11.36 281 CYS D N 1
ATOM 13476 N N B CYS D 1 289 ? 56.844 114.946 49.991 0.50 10.82 281 CYS D N 1
ATOM 13477 C CA A CYS D 1 289 ? 56.734 115.257 48.573 0.50 12.01 281 CYS D CA 1
ATOM 13478 C CA B CYS D 1 289 ? 56.781 115.244 48.555 0.50 11.06 281 CYS D CA 1
ATOM 13479 C C A CYS D 1 289 ? 56.766 114.007 47.676 0.50 11.11 281 CYS D C 1
ATOM 13480 C C B CYS D 1 289 ? 56.726 113.987 47.695 0.50 10.62 281 CYS D C 1
ATOM 13481 O O A CYS D 1 289 ? 56.213 114.013 46.574 0.50 11.10 281 CYS D O 1
ATOM 13482 O O B CYS D 1 289 ? 56.083 113.968 46.639 0.50 10.64 281 CYS D O 1
ATOM 13487 N N . ILE D 1 290 ? 57.391 112.933 48.174 1.00 10.50 282 ILE D N 1
ATOM 13488 C CA . ILE D 1 290 ? 57.435 111.640 47.489 1.00 9.94 282 ILE D CA 1
ATOM 13489 C C . ILE D 1 290 ? 56.404 110.617 47.989 1.00 9.65 282 ILE D C 1
ATOM 13490 O O . ILE D 1 290 ? 56.510 109.443 47.654 1.00 9.62 282 ILE D O 1
ATOM 13495 N N . ALA D 1 291 ? 55.395 111.052 48.742 1.00 9.19 283 ALA D N 1
ATOM 13496 C CA . ALA D 1 291 ? 54.336 110.133 49.178 1.00 9.13 283 ALA D CA 1
ATOM 13497 C C . ALA D 1 291 ? 53.692 109.422 47.998 1.00 9.08 283 ALA D C 1
ATOM 13498 O O . ALA D 1 291 ? 53.497 110.026 46.926 1.00 8.87 283 ALA D O 1
ATOM 13500 N N . GLY D 1 292 ? 53.329 108.153 48.209 1.00 8.98 284 GLY D N 1
ATOM 13501 C CA . GLY D 1 292 ? 52.630 107.366 47.196 1.00 8.99 284 GLY D CA 1
ATOM 13502 C C . GLY D 1 292 ? 51.150 107.702 47.203 1.00 9.03 284 GLY D C 1
ATOM 13503 O O . GLY D 1 292 ? 50.330 106.912 47.682 1.00 9.44 284 GLY D O 1
ATOM 13504 N N . SER D 1 293 ? 50.807 108.895 46.714 1.00 8.69 285 SER D N 1
ATOM 13505 C CA . SER D 1 293 ? 49.446 109.429 46.851 1.00 8.78 285 SER D CA 1
ATOM 13506 C C . SER D 1 293 ? 48.470 108.948 45.792 1.00 8.83 285 SER D C 1
ATOM 13507 O O . SER D 1 293 ? 47.266 109.209 45.895 1.00 9.06 285 SER D O 1
ATOM 13510 N N . ARG D 1 294 ? 48.964 108.256 44.770 1.00 8.61 286 ARG D N 1
ATOM 13511 C CA . ARG D 1 294 ? 48.098 107.619 43.803 1.00 8.87 286 ARG D CA 1
ATOM 13512 C C . ARG D 1 294 ? 48.382 106.145 43.796 1.00 8.91 286 ARG D C 1
ATOM 13513 O O . ARG D 1 294 ? 49.501 105.723 43.406 1.00 9.09 286 ARG D O 1
ATOM 13521 N N . LEU D 1 295 ? 47.402 105.356 44.228 1.00 8.89 287 LEU D N 1
ATOM 13522 C CA . LEU D 1 295 ? 47.547 103.910 44.299 1.00 8.94 287 LEU D CA 1
ATOM 13523 C C . LEU D 1 295 ? 46.882 103.360 43.063 1.00 9.10 287 LEU D C 1
ATOM 13524 O O . LEU D 1 295 ? 45.668 103.524 42.897 1.00 9.22 287 LEU D O 1
ATOM 13529 N N . VAL D 1 296 ? 47.680 102.793 42.153 1.00 8.97 288 VAL D N 1
ATOM 13530 C CA . VAL D 1 296 ? 47.224 102.430 40.822 1.00 9.20 288 VAL D CA 1
ATOM 13531 C C . VAL D 1 296 ? 47.247 100.902 40.726 1.00 9.49 288 VAL D C 1
ATOM 13532 O O . VAL D 1 296 ? 48.343 100.286 40.678 1.00 9.29 288 VAL D O 1
ATOM 13536 N N . LEU D 1 297 ? 46.042 100.299 40.743 1.00 9.64 289 LEU D N 1
ATOM 13537 C CA . LEU D 1 297 ? 45.888 98.872 41.014 1.00 10.00 289 LEU D CA 1
ATOM 13538 C C . LEU D 1 297 ? 45.417 98.122 39.811 1.00 10.41 289 LEU D C 1
ATOM 13539 O O . LEU D 1 297 ? 44.428 98.501 39.161 1.00 10.50 289 LEU D O 1
ATOM 13544 N N . HIS D 1 298 ? 46.094 97.036 39.510 1.00 10.63 290 HIS D N 1
ATOM 13545 C CA . HIS D 1 298 ? 45.646 96.214 38.431 1.00 11.35 290 HIS D CA 1
ATOM 13546 C C . HIS D 1 298 ? 44.267 95.657 38.770 1.00 12.01 290 HIS D C 1
ATOM 13547 O O . HIS D 1 298 ? 44.005 95.192 39.891 1.00 11.65 290 HIS D O 1
ATOM 13554 N N . GLU D 1 299 ? 43.382 95.723 37.777 1.00 13.03 291 GLU D N 1
ATOM 13555 C CA . GLU D 1 299 ? 41.974 95.313 37.953 1.00 13.82 291 GLU D CA 1
ATOM 13556 C C . GLU D 1 299 ? 41.774 93.888 38.526 1.00 13.88 291 GLU D C 1
ATOM 13557 O O . GLU D 1 299 ? 40.796 93.643 39.242 1.00 14.05 291 GLU D O 1
ATOM 13563 N N A ARG D 1 300 ? 42.671 92.979 38.172 0.50 13.81 292 ARG D N 1
ATOM 13564 N N B ARG D 1 300 ? 42.654 92.943 38.189 0.50 13.54 292 ARG D N 1
ATOM 13565 C CA A ARG D 1 300 ? 42.643 91.598 38.637 0.50 14.21 292 ARG D CA 1
ATOM 13566 C CA B ARG D 1 300 ? 42.510 91.559 38.678 0.50 13.74 292 ARG D CA 1
ATOM 13567 C C A ARG D 1 300 ? 42.804 91.455 40.144 0.50 13.78 292 ARG D C 1
ATOM 13568 C C B ARG D 1 300 ? 42.846 91.391 40.161 0.50 13.51 292 ARG D C 1
ATOM 13569 O O A ARG D 1 300 ? 42.156 90.622 40.755 0.50 14.03 292 ARG D O 1
ATOM 13570 O O B ARG D 1 300 ? 42.372 90.449 40.777 0.50 13.76 292 ARG D O 1
ATOM 13585 N N . ILE D 1 301 ? 43.666 92.275 40.731 1.00 13.05 293 ILE D N 1
ATOM 13586 C CA . ILE D 1 301 ? 43.972 92.196 42.168 1.00 12.72 293 ILE D CA 1
ATOM 13587 C C . ILE D 1 301 ? 43.381 93.339 43.000 1.00 12.33 293 ILE D C 1
ATOM 13588 O O . ILE D 1 301 ? 43.519 93.356 44.206 1.00 11.95 293 ILE D O 1
ATOM 13593 N N . ALA D 1 302 ? 42.683 94.272 42.357 1.00 12.27 294 ALA D N 1
ATOM 13594 C CA . ALA D 1 302 ? 42.290 95.504 43.041 1.00 12.12 294 ALA D CA 1
ATOM 13595 C C . ALA D 1 302 ? 41.347 95.242 44.205 1.00 12.53 294 ALA D C 1
ATOM 13596 O O . ALA D 1 302 ? 41.516 95.817 45.289 1.00 12.46 294 ALA D O 1
ATOM 13598 N N . ASP D 1 303 ? 40.353 94.384 44.001 1.00 12.96 295 ASP D N 1
ATOM 13599 C CA . ASP D 1 303 ? 39.380 94.173 45.061 1.00 13.30 295 ASP D CA 1
ATOM 13600 C C . ASP D 1 303 ? 40.018 93.571 46.312 1.00 13.23 295 ASP D C 1
ATOM 13601 O O . ASP D 1 303 ? 39.800 94.056 47.434 1.00 13.27 295 ASP D O 1
ATOM 13606 N N . ALA D 1 304 ? 40.814 92.524 46.108 1.00 13.17 296 ALA D N 1
ATOM 13607 C CA . ALA D 1 304 ? 41.497 91.847 47.193 1.00 13.12 296 ALA D CA 1
ATOM 13608 C C . ALA D 1 304 ? 42.515 92.753 47.856 1.00 12.67 296 ALA D C 1
ATOM 13609 O O . ALA D 1 304 ? 42.657 92.731 49.077 1.00 12.81 296 ALA D O 1
ATOM 13611 N N . PHE D 1 305 ? 43.238 93.540 47.062 1.00 12.13 297 PHE D N 1
ATOM 13612 C CA . PHE D 1 305 ? 44.201 94.488 47.622 1.00 11.87 297 PHE D CA 1
ATOM 13613 C C . PHE D 1 305 ? 43.491 95.498 48.536 1.00 11.88 297 PHE D C 1
ATOM 13614 O O . PHE D 1 305 ? 43.889 95.716 49.682 1.00 11.98 297 PHE D O 1
ATOM 13622 N N . LEU D 1 306 ? 42.443 96.102 48.024 1.00 12.06 298 LEU D N 1
ATOM 13623 C CA . LEU D 1 306 ? 41.712 97.142 48.750 1.00 12.35 298 LEU D CA 1
ATOM 13624 C C . LEU D 1 306 ? 41.062 96.636 50.008 1.00 13.07 298 LEU D C 1
ATOM 13625 O O . LEU D 1 306 ? 41.111 97.310 51.021 1.00 12.79 298 LEU D O 1
ATOM 13630 N N . GLU D 1 307 ? 40.519 95.416 49.991 1.00 14.01 299 GLU D N 1
ATOM 13631 C CA . GLU D 1 307 ? 39.933 94.862 51.212 1.00 15.18 299 GLU D CA 1
ATOM 13632 C C . GLU D 1 307 ? 40.956 94.884 52.355 1.00 14.51 299 GLU D C 1
ATOM 13633 O O . GLU D 1 307 ? 40.677 95.327 53.477 1.00 13.49 299 GLU D O 1
ATOM 13639 N N . ARG D 1 308 ? 42.141 94.393 52.053 1.00 14.21 300 ARG D N 1
ATOM 13640 C CA . ARG D 1 308 ? 43.209 94.285 53.041 1.00 14.24 300 ARG D CA 1
ATOM 13641 C C . ARG D 1 308 ? 43.873 95.630 53.392 1.00 13.13 300 ARG D C 1
ATOM 13642 O O . ARG D 1 308 ? 44.228 95.877 54.544 1.00 12.83 300 ARG D O 1
ATOM 13650 N N . PHE D 1 309 ? 44.048 96.476 52.386 1.00 12.36 301 PHE D N 1
ATOM 13651 C CA . PHE D 1 309 ? 44.670 97.793 52.543 1.00 11.90 301 PHE D CA 1
ATOM 13652 C C . PHE D 1 309 ? 43.775 98.727 53.382 1.00 11.98 301 PHE D C 1
ATOM 13653 O O . PHE D 1 309 ? 44.251 99.392 54.321 1.00 11.83 301 PHE D O 1
ATOM 13661 N N . VAL D 1 310 ? 42.479 98.731 53.078 1.00 12.12 302 VAL D N 1
ATOM 13662 C CA . VAL D 1 310 ? 41.512 99.494 53.873 1.00 12.21 302 VAL D CA 1
ATOM 13663 C C . VAL D 1 310 ? 41.493 99.001 55.345 1.00 12.60 302 VAL D C 1
ATOM 13664 O O . VAL D 1 310 ? 41.513 99.800 56.281 1.00 12.50 302 VAL D O 1
ATOM 13668 N N . ALA D 1 311 ? 41.480 97.681 55.557 1.00 12.89 303 ALA D N 1
ATOM 13669 C CA . ALA D 1 311 ? 41.534 97.140 56.915 1.00 13.12 303 ALA D CA 1
ATOM 13670 C C . ALA D 1 311 ? 42.790 97.580 57.647 1.00 13.05 303 ALA D C 1
ATOM 13671 O O . ALA D 1 311 ? 42.727 97.949 58.824 1.00 13.30 303 ALA D O 1
ATOM 13673 N N . LEU D 1 312 ? 43.936 97.548 56.965 1.00 12.50 304 LEU D N 1
ATOM 13674 C CA . LEU D 1 312 ? 45.183 97.982 57.590 1.00 12.47 304 LEU D CA 1
ATOM 13675 C C . LEU D 1 312 ? 45.116 99.489 57.942 1.00 12.12 304 LEU D C 1
ATOM 13676 O O . LEU D 1 312 ? 45.357 99.879 59.064 1.00 12.24 304 LEU D O 1
ATOM 13681 N N . ALA D 1 313 ? 44.762 100.315 56.974 1.00 11.85 305 ALA D N 1
ATOM 13682 C CA . ALA D 1 313 ? 44.630 101.765 57.190 1.00 11.57 305 ALA D CA 1
ATOM 13683 C C . ALA D 1 313 ? 43.711 102.110 58.369 1.00 11.93 305 ALA D C 1
ATOM 13684 O O . ALA D 1 313 ? 44.081 102.948 59.210 1.00 11.75 305 ALA D O 1
ATOM 13686 N N . SER D 1 314 ? 42.524 101.481 58.437 1.00 12.39 306 SER D N 1
ATOM 13687 C CA A SER D 1 314 ? 41.563 101.710 59.525 0.50 12.82 306 SER D CA 1
ATOM 13688 C CA B SER D 1 314 ? 41.581 101.765 59.521 0.50 12.75 306 SER D CA 1
ATOM 13689 C C . SER D 1 314 ? 42.118 101.336 60.886 1.00 13.03 306 SER D C 1
ATOM 13690 O O . SER D 1 314 ? 41.684 101.875 61.890 1.00 13.43 306 SER D O 1
ATOM 13695 N N . SER D 1 315 ? 43.057 100.393 60.920 1.00 13.00 307 SER D N 1
ATOM 13696 C CA . SER D 1 315 ? 43.661 99.919 62.174 1.00 13.18 307 SER D CA 1
ATOM 13697 C C . SER D 1 315 ? 44.810 100.783 62.689 1.00 13.19 307 SER D C 1
ATOM 13698 O O . SER D 1 315 ? 45.239 100.622 63.827 1.00 13.41 307 SER D O 1
ATOM 13701 N N . ILE D 1 316 ? 45.332 101.678 61.850 1.00 12.74 308 ILE D N 1
ATOM 13702 C CA . ILE D 1 316 ? 46.493 102.475 62.231 1.00 12.68 308 ILE D CA 1
ATOM 13703 C C . ILE D 1 316 ? 46.196 103.217 63.529 1.00 13.02 308 ILE D C 1
ATOM 13704 O O . ILE D 1 316 ? 45.139 103.878 63.672 1.00 12.58 308 ILE D O 1
ATOM 13709 N N . ARG D 1 317 ? 47.140 103.121 64.465 1.00 13.62 309 ARG D N 1
ATOM 13710 C CA . ARG D 1 317 ? 46.971 103.773 65.774 1.00 14.25 309 ARG D CA 1
ATOM 13711 C C . ARG D 1 317 ? 47.333 105.249 65.709 1.00 14.00 309 ARG D C 1
ATOM 13712 O O . ARG D 1 317 ? 48.508 105.622 65.617 1.00 13.68 309 ARG D O 1
ATOM 13720 N N . ILE D 1 318 ? 46.305 106.092 65.760 1.00 14.26 310 ILE D N 1
ATOM 13721 C CA . ILE D 1 318 ? 46.467 107.555 65.716 1.00 14.50 310 ILE D CA 1
ATOM 13722 C C . ILE D 1 318 ? 46.545 108.056 67.149 1.00 14.66 310 ILE D C 1
ATOM 13723 O O . ILE D 1 318 ? 45.706 107.704 67.977 1.00 14.58 310 ILE D O 1
ATOM 13728 N N . GLY D 1 319 ? 47.533 108.874 67.465 1.00 14.52 311 GLY D N 1
ATOM 13729 C CA . GLY D 1 319 ? 47.555 109.432 68.801 1.00 15.17 311 GLY D CA 1
ATOM 13730 C C . GLY D 1 319 ? 48.704 110.365 69.091 1.00 15.06 311 GLY D C 1
ATOM 13731 O O . GLY D 1 319 ? 49.426 110.796 68.198 1.00 14.54 311 GLY D O 1
ATOM 13732 N N . ASN D 1 320 ? 48.821 110.690 70.366 1.00 15.18 312 ASN D N 1
ATOM 13733 C CA . ASN D 1 320 ? 49.878 111.534 70.848 1.00 15.42 312 ASN D CA 1
ATOM 13734 C C . ASN D 1 320 ? 51.228 111.111 70.293 1.00 14.89 312 ASN D C 1
ATOM 13735 O O . ASN D 1 320 ? 51.653 109.985 70.523 1.00 15.26 312 ASN D O 1
ATOM 13740 N N . PRO D 1 321 ? 51.912 112.011 69.577 1.00 14.50 313 PRO D N 1
ATOM 13741 C CA . PRO D 1 321 ? 53.251 111.727 69.040 1.00 14.45 313 PRO D CA 1
ATOM 13742 C C . PRO D 1 321 ? 54.253 111.197 70.072 1.00 15.02 313 PRO D C 1
ATOM 13743 O O . PRO D 1 321 ? 55.133 110.429 69.732 1.00 14.80 313 PRO D O 1
ATOM 13747 N N . LEU D 1 322 ? 54.134 111.637 71.309 1.00 16.00 314 LEU D N 1
ATOM 13748 C CA . LEU D 1 322 ? 55.079 111.227 72.362 1.00 17.12 314 LEU D CA 1
ATOM 13749 C C . LEU D 1 322 ? 54.858 109.832 72.976 1.00 17.06 314 LEU D C 1
ATOM 13750 O O . LEU D 1 322 ? 55.688 109.347 73.753 1.00 16.73 314 LEU D O 1
ATOM 13755 N N . ASP D 1 323 ? 53.759 109.180 72.606 1.00 16.64 315 ASP D N 1
ATOM 13756 C CA . ASP D 1 323 ? 53.531 107.809 72.994 1.00 16.64 315 ASP D CA 1
ATOM 13757 C C . ASP D 1 323 ? 54.249 106.932 71.973 1.00 16.08 315 ASP D C 1
ATOM 13758 O O . ASP D 1 323 ? 53.957 107.008 70.792 1.00 15.18 315 ASP D O 1
ATOM 13763 N N . PRO D 1 324 ? 55.177 106.077 72.421 1.00 16.09 316 PRO D N 1
ATOM 13764 C CA . PRO D 1 324 ? 55.834 105.178 71.441 1.00 15.89 316 PRO D CA 1
ATOM 13765 C C . PRO D 1 324 ? 54.913 104.151 70.763 1.00 15.36 316 PRO D C 1
ATOM 13766 O O . PRO D 1 324 ? 55.321 103.519 69.789 1.00 15.17 316 PRO D O 1
ATOM 13770 N N A ASN D 1 325 ? 53.696 103.969 71.273 0.50 15.31 317 ASN D N 1
ATOM 13771 N N B ASN D 1 325 ? 53.702 103.988 71.289 0.50 15.48 317 ASN D N 1
ATOM 13772 C CA A ASN D 1 325 ? 52.715 103.109 70.607 0.50 15.12 317 ASN D CA 1
ATOM 13773 C CA B ASN D 1 325 ? 52.706 103.131 70.670 0.50 15.44 317 ASN D CA 1
ATOM 13774 C C A ASN D 1 325 ? 52.007 103.790 69.447 0.50 14.53 317 ASN D C 1
ATOM 13775 C C B ASN D 1 325 ? 52.000 103.791 69.482 0.50 14.70 317 ASN D C 1
ATOM 13776 O O A ASN D 1 325 ? 51.353 103.122 68.641 0.50 14.53 317 ASN D O 1
ATOM 13777 O O B ASN D 1 325 ? 51.339 103.108 68.694 0.50 14.69 317 ASN D O 1
ATOM 13786 N N . THR D 1 326 ? 52.112 105.113 69.377 1.00 14.16 318 THR D N 1
ATOM 13787 C CA . THR D 1 326 ? 51.490 105.866 68.299 1.00 13.34 318 THR D CA 1
ATOM 13788 C C . THR D 1 326 ? 52.082 105.511 66.944 1.00 12.78 318 THR D C 1
ATOM 13789 O O . THR D 1 326 ? 53.302 105.548 66.764 1.00 12.44 318 THR D O 1
ATOM 13793 N N . GLU D 1 327 ? 51.220 105.176 65.990 1.00 12.49 319 GLU D N 1
ATOM 13794 C CA . GLU D 1 327 ? 51.685 104.902 64.619 1.00 12.15 319 GLU D CA 1
ATOM 13795 C C . GLU D 1 327 ? 51.528 106.084 63.649 1.00 12.03 319 GLU D C 1
ATOM 13796 O O . GLU D 1 327 ? 52.261 106.170 62.636 1.00 11.87 319 GLU D O 1
ATOM 13802 N N . MET D 1 328 ? 50.536 106.944 63.907 1.00 12.18 320 MET D N 1
ATOM 13803 C CA A MET D 1 328 ? 50.278 108.143 63.093 0.50 12.25 320 MET D CA 1
ATOM 13804 C CA B MET D 1 328 ? 50.358 108.145 63.116 0.50 11.87 320 MET D CA 1
ATOM 13805 C C . MET D 1 328 ? 49.955 109.307 64.030 1.00 12.02 320 MET D C 1
ATOM 13806 O O . MET D 1 328 ? 49.106 109.178 64.946 1.00 12.38 320 MET D O 1
ATOM 13815 N N . GLY D 1 329 ? 50.625 110.429 63.812 1.00 11.45 321 GLY D N 1
ATOM 13816 C CA . GLY D 1 329 ? 50.413 111.639 64.573 1.00 11.45 321 GLY D CA 1
ATOM 13817 C C . GLY D 1 329 ? 49.436 112.571 63.891 1.00 11.12 321 GLY D C 1
ATOM 13818 O O . GLY D 1 329 ? 48.814 112.202 62.877 1.00 10.96 321 GLY D O 1
ATOM 13819 N N . PRO D 1 330 ? 49.310 113.785 64.432 1.00 11.26 322 PRO D N 1
ATOM 13820 C CA . PRO D 1 330 ? 48.497 114.844 63.837 1.00 11.25 322 PRO D CA 1
ATOM 13821 C C . PRO D 1 330 ? 49.262 115.439 62.672 1.00 11.02 322 PRO D C 1
ATOM 13822 O O . PRO D 1 330 ? 50.455 115.192 62.549 1.00 10.42 322 PRO D O 1
ATOM 13826 N N . LEU D 1 331 ? 48.572 116.193 61.825 1.00 11.36 323 LEU D N 1
ATOM 13827 C CA . LEU D 1 331 ? 49.221 117.023 60.823 1.00 11.52 323 LEU D CA 1
ATOM 13828 C C . LEU D 1 331 ? 49.896 118.205 61.518 1.00 11.59 323 LEU D C 1
ATOM 13829 O O . LEU D 1 331 ? 49.589 118.559 62.660 1.00 11.97 323 LEU D O 1
ATOM 13834 N N . THR D 1 332 ? 50.842 118.804 60.833 1.00 11.81 324 THR D N 1
ATOM 13835 C CA . THR D 1 332 ? 51.720 119.779 61.468 1.00 12.19 324 THR D CA 1
ATOM 13836 C C . THR D 1 332 ? 51.031 121.110 61.777 1.00 12.99 324 THR D C 1
ATOM 13837 O O . THR D 1 332 ? 51.447 121.810 62.684 1.00 13.20 324 THR D O 1
ATOM 13841 N N . SER D 1 333 ? 49.957 121.449 61.075 1.00 14.00 325 SER D N 1
ATOM 13842 C CA . SER D 1 333 ? 49.218 122.667 61.432 1.00 15.01 325 SER D CA 1
ATOM 13843 C C . SER D 1 333 ? 47.736 122.568 61.207 1.00 15.58 325 SER D C 1
ATOM 13844 O O . SER D 1 333 ? 47.265 121.731 60.449 1.00 15.95 325 SER D O 1
ATOM 13847 N N . LYS D 1 334 ? 47.006 123.460 61.864 1.00 16.80 326 LYS D N 1
ATOM 13848 C CA . LYS D 1 334 ? 45.555 123.564 61.712 1.00 17.78 326 LYS D CA 1
ATOM 13849 C C . LYS D 1 334 ? 45.161 123.863 60.281 1.00 17.33 326 LYS D C 1
ATOM 13850 O O . LYS D 1 334 ? 44.288 123.216 59.695 1.00 16.64 326 LYS D O 1
ATOM 13856 N N . GLN D 1 335 ? 45.819 124.835 59.687 1.00 17.37 327 GLN D N 1
ATOM 13857 C CA . GLN D 1 335 ? 45.491 125.221 58.309 1.00 17.60 327 GLN D CA 1
ATOM 13858 C C . GLN D 1 335 ? 45.665 124.063 57.349 1.00 16.57 327 GLN D C 1
ATOM 13859 O O . GLN D 1 335 ? 44.871 123.840 56.440 1.00 15.91 327 GLN D O 1
ATOM 13865 N N . HIS D 1 336 ? 46.704 123.276 57.584 1.00 16.76 328 HIS D N 1
ATOM 13866 C CA . HIS D 1 336 ? 46.962 122.124 56.764 1.00 16.49 328 HIS D CA 1
ATOM 13867 C C . HIS D 1 336 ? 45.897 121.033 56.944 1.00 15.81 328 HIS D C 1
ATOM 13868 O O . HIS D 1 336 ? 45.441 120.428 55.975 1.00 15.46 328 HIS D O 1
ATOM 13875 N N . LEU D 1 337 ? 45.458 120.810 58.164 1.00 15.57 329 LEU D N 1
ATOM 13876 C CA . LEU D 1 337 ? 44.352 119.885 58.401 1.00 15.49 329 LEU D CA 1
ATOM 13877 C C . LEU D 1 337 ? 43.096 120.283 57.595 1.00 15.55 329 LEU D C 1
ATOM 13878 O O . LEU D 1 337 ? 42.462 119.446 56.931 1.00 14.70 329 LEU D O 1
ATOM 13883 N N . ASP D 1 338 ? 42.746 121.562 57.625 1.00 15.82 330 ASP D N 1
ATOM 13884 C CA . ASP D 1 338 ? 41.560 121.997 56.899 1.00 16.50 330 ASP D CA 1
ATOM 13885 C C . ASP D 1 338 ? 41.721 121.817 55.399 1.00 16.53 330 ASP D C 1
ATOM 13886 O O . ASP D 1 338 ? 40.795 121.393 54.731 1.00 15.15 330 ASP D O 1
ATOM 13891 N N . ARG D 1 339 ? 42.925 122.081 54.899 1.00 17.28 331 ARG D N 1
ATOM 13892 C CA . ARG D 1 339 ? 43.285 121.840 53.499 1.00 19.13 331 ARG D CA 1
ATOM 13893 C C . ARG D 1 339 ? 42.951 120.385 53.119 1.00 17.61 331 ARG D C 1
ATOM 13894 O O . ARG D 1 339 ? 42.258 120.119 52.140 1.00 17.58 331 ARG D O 1
ATOM 13902 N N . VAL D 1 340 ? 43.419 119.447 53.927 1.00 16.24 332 VAL D N 1
ATOM 13903 C CA . VAL D 1 340 ? 43.225 118.015 53.656 1.00 14.99 332 VAL D CA 1
ATOM 13904 C C . VAL D 1 340 ? 41.758 117.598 53.717 1.00 14.76 332 VAL D C 1
ATOM 13905 O O . VAL D 1 340 ? 41.261 116.918 52.812 1.00 14.90 332 VAL D O 1
ATOM 13909 N N . LEU D 1 341 ? 41.046 117.991 54.769 1.00 14.29 333 LEU D N 1
ATOM 13910 C CA . LEU D 1 341 ? 39.614 117.709 54.862 1.00 14.38 333 LEU D CA 1
ATOM 13911 C C . LEU D 1 341 ? 38.824 118.270 53.669 1.00 14.14 333 LEU D C 1
ATOM 13912 O O . LEU D 1 341 ? 37.866 117.661 53.219 1.00 13.88 333 LEU D O 1
ATOM 13917 N N . SER D 1 342 ? 39.244 119.422 53.144 1.00 13.55 334 SER D N 1
ATOM 13918 C CA . SER D 1 342 ? 38.507 120.069 52.063 1.00 13.22 334 SER D CA 1
ATOM 13919 C C . SER D 1 342 ? 38.547 119.173 50.834 1.00 13.20 334 SER D C 1
ATOM 13920 O O . SER D 1 342 ? 37.600 119.129 50.051 1.00 13.22 334 SER D O 1
ATOM 13923 N N . TYR D 1 343 ? 39.618 118.396 50.677 1.00 13.14 335 TYR D N 1
ATOM 13924 C CA . TYR D 1 343 ? 39.719 117.524 49.510 1.00 13.41 335 TYR D CA 1
ATOM 13925 C C . TYR D 1 343 ? 38.791 116.324 49.574 1.00 13.81 335 TYR D C 1
ATOM 13926 O O . TYR D 1 343 ? 38.492 115.739 48.534 1.00 13.46 335 TYR D O 1
ATOM 13935 N N . VAL D 1 344 ? 38.265 116.006 50.768 1.00 14.35 336 VAL D N 1
ATOM 13936 C CA . VAL D 1 344 ? 37.218 114.975 50.864 1.00 15.02 336 VAL D CA 1
ATOM 13937 C C . VAL D 1 344 ? 35.958 115.450 50.151 1.00 15.66 336 VAL D C 1
ATOM 13938 O O . VAL D 1 344 ? 35.348 114.708 49.431 1.00 15.63 336 VAL D O 1
ATOM 13942 N N . ASP D 1 345 ? 35.602 116.715 50.332 1.00 16.55 337 ASP D N 1
ATOM 13943 C CA . ASP D 1 345 ? 34.461 117.309 49.633 1.00 17.60 337 ASP D CA 1
ATOM 13944 C C . ASP D 1 345 ? 34.697 117.398 48.128 1.00 17.18 337 ASP D C 1
ATOM 13945 O O . ASP D 1 345 ? 33.779 117.164 47.313 1.00 17.38 337 ASP D O 1
ATOM 13950 N N . VAL D 1 346 ? 35.921 117.749 47.762 1.00 16.30 338 VAL D N 1
ATOM 13951 C CA . VAL D 1 346 ? 36.284 117.805 46.354 1.00 16.24 338 VAL D CA 1
ATOM 13952 C C . VAL D 1 346 ? 36.083 116.414 45.763 1.00 15.89 338 VAL D C 1
ATOM 13953 O O . VAL D 1 346 ? 35.469 116.252 44.712 1.00 15.80 338 VAL D O 1
ATOM 13957 N N . ALA D 1 347 ? 36.575 115.407 46.470 1.00 15.50 339 ALA D N 1
ATOM 13958 C CA . ALA D 1 347 ? 36.537 114.072 45.956 1.00 15.76 339 ALA D CA 1
ATOM 13959 C C . ALA D 1 347 ? 35.099 113.594 45.755 1.00 16.64 339 ALA D C 1
ATOM 13960 O O . ALA D 1 347 ? 34.773 113.018 44.736 1.00 16.69 339 ALA D O 1
ATOM 13962 N N . ARG D 1 348 ? 34.245 113.802 46.744 1.00 17.55 340 ARG D N 1
ATOM 13963 C CA . ARG D 1 348 ? 32.848 113.380 46.595 1.00 18.92 340 ARG D CA 1
ATOM 13964 C C . ARG D 1 348 ? 32.097 114.101 45.473 1.00 18.66 340 ARG D C 1
ATOM 13965 O O . ARG D 1 348 ? 31.281 113.482 44.769 1.00 18.64 340 ARG D O 1
ATOM 13973 N N . GLU D 1 349 ? 32.367 115.392 45.278 1.00 17.80 341 GLU D N 1
ATOM 13974 C CA . GLU D 1 349 ? 31.658 116.153 44.238 1.00 18.24 341 GLU D CA 1
ATOM 13975 C C . GLU D 1 349 ? 31.967 115.580 42.837 1.00 17.56 341 GLU D C 1
ATOM 13976 O O . GLU D 1 349 ? 31.122 115.630 41.965 1.00 17.97 341 GLU D O 1
ATOM 13982 N N . GLN D 1 350 ? 33.162 115.015 42.640 1.00 16.16 342 GLN D N 1
ATOM 13983 C CA . GLN D 1 350 ? 33.507 114.381 41.376 1.00 15.90 342 GLN D CA 1
ATOM 13984 C C . GLN D 1 350 ? 33.202 112.853 41.369 1.00 15.61 342 GLN D C 1
ATOM 13985 O O . GLN D 1 350 ? 33.749 112.120 40.549 1.00 15.17 342 GLN D O 1
ATOM 13991 N N . GLY D 1 351 ? 32.330 112.403 42.268 1.00 15.82 343 GLY D N 1
ATOM 13992 C CA . GLY D 1 351 ? 31.886 111.014 42.315 1.00 16.29 343 GLY D CA 1
ATOM 13993 C C . GLY D 1 351 ? 32.892 110.018 42.885 1.00 15.71 343 GLY D C 1
ATOM 13994 O O . GLY D 1 351 ? 32.796 108.842 42.635 1.00 16.10 343 GLY D O 1
ATOM 13995 N N . GLY D 1 352 ? 33.828 110.481 43.685 1.00 15.20 344 GLY D N 1
ATOM 13996 C CA . GLY D 1 352 ? 34.806 109.604 44.296 1.00 15.15 344 GLY D CA 1
ATOM 13997 C C . GLY D 1 352 ? 34.197 108.987 45.529 1.00 16.18 344 GLY D C 1
ATOM 13998 O O . GLY D 1 352 ? 33.323 109.596 46.162 1.00 16.35 344 GLY D O 1
ATOM 13999 N N . ARG D 1 353 ? 34.648 107.784 45.861 1.00 16.49 345 ARG D N 1
ATOM 14000 C CA . ARG D 1 353 ? 34.122 107.061 47.004 1.00 17.96 345 ARG D CA 1
ATOM 14001 C C . ARG D 1 353 ? 35.135 107.068 48.119 1.00 16.63 345 ARG D C 1
ATOM 14002 O O . ARG D 1 353 ? 36.307 106.732 47.898 1.00 15.62 345 ARG D O 1
ATOM 14010 N N . VAL D 1 354 ? 34.683 107.417 49.321 1.00 15.88 346 VAL D N 1
ATOM 14011 C CA . VAL D 1 354 ? 35.557 107.391 50.470 1.00 15.31 346 VAL D CA 1
ATOM 14012 C C . VAL D 1 354 ? 35.483 105.981 51.060 1.00 15.66 346 VAL D C 1
ATOM 14013 O O . VAL D 1 354 ? 34.458 105.602 51.602 1.00 16.02 346 VAL D O 1
ATOM 14017 N N . LEU D 1 355 ? 36.575 105.220 50.964 1.00 14.95 347 LEU D N 1
ATOM 14018 C CA . LEU D 1 355 ? 36.621 103.846 51.470 1.00 15.70 347 LEU D CA 1
ATOM 14019 C C . LEU D 1 355 ? 36.908 103.781 52.972 1.00 15.68 347 LEU D C 1
ATOM 14020 O O . LEU D 1 355 ? 36.470 102.875 53.648 1.00 16.35 347 LEU D O 1
ATOM 14025 N N . THR D 1 356 ? 37.640 104.758 53.487 1.00 14.87 348 THR D N 1
ATOM 14026 C CA . THR D 1 356 ? 37.823 104.900 54.922 1.00 15.08 348 THR D CA 1
ATOM 14027 C C . THR D 1 356 ? 38.350 106.285 55.242 1.00 14.43 348 THR D C 1
ATOM 14028 O O . THR D 1 356 ? 38.921 106.986 54.368 1.00 13.28 348 THR D O 1
ATOM 14032 N N . GLY D 1 357 ? 38.166 106.685 56.498 1.00 15.04 349 GLY D N 1
ATOM 14033 C CA . GLY D 1 357 ? 38.663 107.970 57.002 1.00 14.79 349 GLY D CA 1
ATOM 14034 C C . GLY D 1 357 ? 37.909 109.154 56.446 1.00 15.03 349 GLY D C 1
ATOM 14035 O O . GLY D 1 357 ? 36.719 109.069 56.218 1.00 15.31 349 GLY D O 1
ATOM 14036 N N . GLY D 1 358 ? 38.630 110.253 56.212 1.00 14.87 350 GLY D N 1
ATOM 14037 C CA . GLY D 1 358 ? 38.050 111.466 55.692 1.00 15.63 350 GLY D CA 1
ATOM 14038 C C . GLY D 1 358 ? 37.494 112.394 56.750 1.00 16.89 350 GLY D C 1
ATOM 14039 O O . GLY D 1 358 ? 36.742 113.318 56.417 1.00 17.94 350 GLY D O 1
ATOM 14040 N N . SER D 1 359 ? 37.814 112.148 58.018 1.00 17.76 351 SER D N 1
ATOM 14041 C CA . SER D 1 359 ? 37.334 112.993 59.125 1.00 19.13 351 SER D CA 1
ATOM 14042 C C . SER D 1 359 ? 38.309 112.879 60.299 1.00 19.33 351 SER D C 1
ATOM 14043 O O . SER D 1 359 ? 39.233 112.045 60.273 1.00 18.16 351 SER D O 1
ATOM 14046 N N . ALA D 1 360 ? 38.115 113.710 61.321 1.00 20.17 352 ALA D N 1
ATOM 14047 C CA . ALA D 1 360 ? 38.946 113.644 62.517 1.00 20.92 352 ALA D CA 1
ATOM 14048 C C . ALA D 1 360 ? 38.603 112.408 63.323 1.00 22.29 352 ALA D C 1
ATOM 14049 O O . ALA D 1 360 ? 37.476 111.946 63.283 1.00 23.40 352 ALA D O 1
ATOM 14051 N N . PRO D 1 361 ? 39.578 111.861 64.071 1.00 23.16 353 PRO D N 1
ATOM 14052 C CA . PRO D 1 361 ? 39.249 110.736 64.930 1.00 25.09 353 PRO D CA 1
ATOM 14053 C C . PRO D 1 361 ? 38.322 111.159 66.058 1.00 29.03 353 PRO D C 1
ATOM 14054 O O . PRO D 1 361 ? 38.249 112.338 66.376 1.00 29.05 353 PRO D O 1
ATOM 14058 N N . GLN D 1 362 ? 37.681 110.184 66.695 1.00 34.28 354 GLN D N 1
ATOM 14059 C CA . GLN D 1 362 ? 36.726 110.445 67.775 1.00 38.51 354 GLN D CA 1
ATOM 14060 C C . GLN D 1 362 ? 37.385 110.773 69.116 1.00 37.46 354 GLN D C 1
ATOM 14061 O O . GLN D 1 362 ? 36.868 111.581 69.898 1.00 38.18 354 GLN D O 1
ATOM 14067 N N . ASP D 1 363 ? 38.493 110.089 69.400 1.00 35.28 355 ASP D N 1
ATOM 14068 C CA . ASP D 1 363 ? 39.121 110.156 70.705 1.00 33.42 355 ASP D CA 1
ATOM 14069 C C . ASP D 1 363 ? 39.169 111.609 71.236 1.00 31.22 355 ASP D C 1
ATOM 14070 O O . ASP D 1 363 ? 39.849 112.471 70.675 1.00 29.16 355 ASP D O 1
ATOM 14075 N N . PRO D 1 364 ? 38.434 111.882 72.316 1.00 30.19 356 PRO D N 1
ATOM 14076 C CA . PRO D 1 364 ? 38.413 113.181 72.999 1.00 29.39 356 PRO D CA 1
ATOM 14077 C C . PRO D 1 364 ? 39.786 113.724 73.397 1.00 26.81 356 PRO D C 1
ATOM 14078 O O . PRO D 1 364 ? 39.982 114.923 73.436 1.00 26.30 356 PRO D O 1
ATOM 14082 N N . ALA D 1 365 ? 40.728 112.848 73.697 1.00 25.48 357 ALA D N 1
ATOM 14083 C CA . ALA D 1 365 ? 42.072 113.284 74.045 1.00 24.12 357 ALA D CA 1
ATOM 14084 C C . ALA D 1 365 ? 42.785 113.934 72.853 1.00 21.64 357 ALA D C 1
ATOM 14085 O O . ALA D 1 365 ? 43.754 114.640 73.055 1.00 21.58 357 ALA D O 1
ATOM 14087 N N . LEU D 1 366 ? 42.292 113.710 71.636 1.00 20.03 358 LEU D N 1
ATOM 14088 C CA . LEU D 1 366 ? 42.868 114.297 70.410 1.00 18.29 358 LEU D CA 1
ATOM 14089 C C . LEU D 1 366 ? 42.133 115.544 69.882 1.00 17.79 358 LEU D C 1
ATOM 14090 O O . LEU D 1 366 ? 42.517 116.113 68.843 1.00 16.63 358 LEU D O 1
ATOM 14095 N N . ALA D 1 367 ? 41.121 115.984 70.618 1.00 18.48 359 ALA D N 1
ATOM 14096 C CA . ALA D 1 367 ? 40.193 117.016 70.154 1.00 18.88 359 ALA D CA 1
ATOM 14097 C C . ALA D 1 367 ? 40.850 118.368 69.867 1.00 18.32 359 ALA D C 1
ATOM 14098 O O . ALA D 1 367 ? 40.364 119.136 69.045 1.00 18.68 359 ALA D O 1
ATOM 14100 N N . ASN D 1 368 ? 41.953 118.663 70.520 1.00 17.81 360 ASN D N 1
ATOM 14101 C CA . ASN D 1 368 ? 42.637 119.926 70.277 1.00 17.39 360 ASN D CA 1
ATOM 14102 C C . ASN D 1 368 ? 43.850 119.845 69.351 1.00 16.04 360 ASN D C 1
ATOM 14103 O O . ASN D 1 368 ? 44.527 120.862 69.154 1.00 15.87 360 ASN D O 1
ATOM 14108 N N . GLY D 1 369 ? 44.117 118.659 68.782 1.00 15.04 361 GLY D N 1
ATOM 14109 C CA . GLY D 1 369 ? 45.193 118.481 67.822 1.00 13.83 361 GLY D CA 1
ATOM 14110 C C . GLY D 1 369 ? 44.711 118.485 66.396 1.00 13.35 361 GLY D C 1
ATOM 14111 O O . GLY D 1 369 ? 43.509 118.389 66.128 1.00 13.21 361 GLY D O 1
ATOM 14112 N N . TYR D 1 370 ? 45.669 118.512 65.477 1.00 12.55 362 TYR D N 1
ATOM 14113 C CA . TYR D 1 370 ? 45.359 118.602 64.045 1.00 12.41 362 TYR D CA 1
ATOM 14114 C C . TYR D 1 370 ? 45.259 117.209 63.399 1.00 11.78 362 TYR D C 1
ATOM 14115 O O . TYR D 1 370 ? 45.938 116.904 62.428 1.00 11.29 362 TYR D O 1
ATOM 14124 N N . TYR D 1 371 ? 44.381 116.372 63.952 1.00 11.98 363 TYR D N 1
ATOM 14125 C CA . TYR D 1 371 ? 44.312 114.965 63.573 1.00 11.80 363 TYR D CA 1
ATOM 14126 C C . TYR D 1 371 ? 43.285 114.691 62.475 1.00 12.14 363 TYR D C 1
ATOM 14127 O O . TYR D 1 371 ? 42.161 115.228 62.480 1.00 12.29 363 TYR D O 1
ATOM 14136 N N . VAL D 1 372 ? 43.674 113.819 61.555 1.00 11.92 364 VAL D N 1
ATOM 14137 C CA . VAL D 1 372 ? 42.761 113.253 60.568 1.00 12.26 364 VAL D CA 1
ATOM 14138 C C . VAL D 1 372 ? 43.063 111.758 60.400 1.00 12.31 364 VAL D C 1
ATOM 14139 O O . VAL D 1 372 ? 44.209 111.312 60.490 1.00 12.18 364 VAL D O 1
ATOM 14143 N N . ARG D 1 373 ? 42.019 110.991 60.171 1.00 12.66 365 ARG D N 1
ATOM 14144 C CA A ARG D 1 373 ? 42.166 109.578 59.959 0.60 13.09 365 ARG D CA 1
ATOM 14145 C CA B ARG D 1 373 ? 42.125 109.561 59.943 0.40 12.95 365 ARG D CA 1
ATOM 14146 C C . ARG D 1 373 ? 42.832 109.293 58.618 1.00 12.23 365 ARG D C 1
ATOM 14147 O O . ARG D 1 373 ? 42.678 110.070 57.680 1.00 11.76 365 ARG D O 1
ATOM 14162 N N . PRO D 1 374 ? 43.575 108.163 58.520 1.00 12.07 366 PRO D N 1
ATOM 14163 C CA . PRO D 1 374 ? 44.032 107.716 57.200 1.00 11.60 366 PRO D CA 1
ATOM 14164 C C . PRO D 1 374 ? 42.857 107.630 56.250 1.00 11.50 366 PRO D C 1
ATOM 14165 O O . PRO D 1 374 ? 41.832 106.997 56.567 1.00 11.95 366 PRO D O 1
ATOM 14169 N N . THR D 1 375 ? 43.021 108.274 55.093 1.00 10.94 367 THR D N 1
ATOM 14170 C CA . THR D 1 375 ? 41.944 108.453 54.130 1.00 10.69 367 THR D CA 1
ATOM 14171 C C . THR D 1 375 ? 42.267 107.795 52.804 1.00 10.45 367 THR D C 1
ATOM 14172 O O . THR D 1 375 ? 43.348 107.990 52.243 1.00 10.04 367 THR D O 1
ATOM 14176 N N . ILE D 1 376 ? 41.339 106.969 52.337 1.00 10.87 368 ILE D N 1
ATOM 14177 C CA . ILE D 1 376 ? 41.448 106.278 51.046 1.00 11.04 368 ILE D CA 1
ATOM 14178 C C . ILE D 1 376 ? 40.227 106.660 50.229 1.00 11.31 368 ILE D C 1
ATOM 14179 O O . ILE D 1 376 ? 39.104 106.469 50.677 1.00 11.92 368 ILE D O 1
ATOM 14184 N N . VAL D 1 377 ? 40.445 107.217 49.041 1.00 11.28 369 VAL D N 1
ATOM 14185 C CA . VAL D 1 377 ? 39.383 107.556 48.140 1.00 11.77 369 VAL D CA 1
ATOM 14186 C C . VAL D 1 377 ? 39.621 106.856 46.815 1.00 12.13 369 VAL D C 1
ATOM 14187 O O . VAL D 1 377 ? 40.736 106.887 46.300 1.00 11.68 369 VAL D O 1
ATOM 14191 N N . GLU D 1 378 ? 38.577 106.252 46.249 1.00 12.98 370 GLU D N 1
ATOM 14192 C CA . GLU D 1 378 ? 38.667 105.727 44.883 1.00 13.62 370 GLU D CA 1
ATOM 14193 C C . GLU D 1 378 ? 38.028 106.724 43.939 1.00 13.65 370 GLU D C 1
ATOM 14194 O O . GLU D 1 378 ? 36.839 107.068 44.088 1.00 13.63 370 GLU D O 1
ATOM 14200 N N . ALA D 1 379 ? 38.817 107.150 42.969 1.00 13.35 371 ALA D N 1
ATOM 14201 C CA . ALA D 1 379 ? 38.401 108.124 41.983 1.00 13.91 371 ALA D CA 1
ATOM 14202 C C . ALA D 1 379 ? 37.985 107.419 40.685 1.00 14.97 371 ALA D C 1
ATOM 14203 O O . ALA D 1 379 ? 38.489 106.374 40.357 1.00 15.53 371 ALA D O 1
ATOM 14205 N N . LYS D 1 380 ? 37.094 108.024 39.935 1.00 16.23 372 LYS D N 1
ATOM 14206 C CA . LYS D 1 380 ? 36.664 107.508 38.660 1.00 17.62 372 LYS D CA 1
ATOM 14207 C C . LYS D 1 380 ? 37.677 107.687 37.527 1.00 17.33 372 LYS D C 1
ATOM 14208 O O . LYS D 1 380 ? 37.771 106.825 36.650 1.00 16.75 372 LYS D O 1
ATOM 14214 N N . HIS D 1 381 ? 38.404 108.809 37.528 1.00 16.48 373 HIS D N 1
ATOM 14215 C CA . HIS D 1 381 ? 39.317 109.147 36.413 1.00 16.54 373 HIS D CA 1
ATOM 14216 C C . HIS D 1 381 ? 40.640 109.744 36.910 1.00 15.87 373 HIS D C 1
ATOM 14217 O O . HIS D 1 381 ? 40.681 110.491 37.919 1.00 15.10 373 HIS D O 1
ATOM 14224 N N . ALA D 1 382 ? 41.723 109.431 36.203 1.00 15.58 374 ALA D N 1
ATOM 14225 C CA . ALA D 1 382 ? 43.024 110.018 36.504 1.00 15.27 374 ALA D CA 1
ATOM 14226 C C . ALA D 1 382 ? 43.085 111.545 36.341 1.00 15.22 374 ALA D C 1
ATOM 14227 O O . ALA D 1 382 ? 44.001 112.187 36.862 1.00 14.98 374 ALA D O 1
ATOM 14229 N N . THR D 1 383 ? 42.116 112.117 35.613 1.00 15.06 375 THR D N 1
ATOM 14230 C CA . THR D 1 383 ? 41.988 113.547 35.445 1.00 15.41 375 THR D CA 1
ATOM 14231 C C . THR D 1 383 ? 41.234 114.229 36.606 1.00 14.94 375 THR D C 1
ATOM 14232 O O . THR D 1 383 ? 41.184 115.458 36.662 1.00 15.27 375 THR D O 1
ATOM 14236 N N . ASP D 1 384 ? 40.681 113.454 37.532 1.00 12.90 376 ASP D N 1
ATOM 14237 C CA . ASP D 1 384 ? 39.959 114.027 38.668 1.00 13.27 376 ASP D CA 1
ATOM 14238 C C . ASP D 1 384 ? 40.901 114.867 39.563 1.00 12.96 376 ASP D C 1
ATOM 14239 O O . ASP D 1 384 ? 42.118 114.600 39.658 1.00 12.14 376 ASP D O 1
ATOM 14244 N N . ARG D 1 385 ? 40.316 115.841 40.252 1.00 12.99 377 ARG D N 1
ATOM 14245 C CA . ARG D 1 385 ? 41.100 116.797 41.057 1.00 13.15 377 ARG D CA 1
ATOM 14246 C C . ARG D 1 385 ? 41.987 116.111 42.111 1.00 12.45 377 ARG D C 1
ATOM 14247 O O . ARG D 1 385 ? 43.161 116.474 42.264 1.00 12.11 377 ARG D O 1
ATOM 14255 N N . VAL D 1 386 ? 41.443 115.124 42.819 1.00 12.20 378 VAL D N 1
ATOM 14256 C CA . VAL D 1 386 ? 42.227 114.473 43.863 1.00 12.02 378 VAL D CA 1
ATOM 14257 C C . VAL D 1 386 ? 43.260 113.497 43.300 1.00 11.63 378 VAL D C 1
ATOM 14258 O O . VAL D 1 386 ? 44.123 113.028 44.039 1.00 11.14 378 VAL D O 1
ATOM 14262 N N . ALA D 1 387 ? 43.181 113.224 41.988 1.00 11.55 379 ALA D N 1
ATOM 14263 C CA . ALA D 1 387 ? 44.167 112.423 41.279 1.00 11.40 379 ALA D CA 1
ATOM 14264 C C . ALA D 1 387 ? 45.215 113.313 40.628 1.00 11.63 379 ALA D C 1
ATOM 14265 O O . ALA D 1 387 ? 46.216 112.803 40.130 1.00 11.60 379 ALA D O 1
ATOM 14267 N N . GLN D 1 388 ? 45.033 114.629 40.717 1.00 11.98 380 GLN D N 1
ATOM 14268 C CA . GLN D 1 388 ? 45.904 115.614 40.084 1.00 12.41 380 GLN D CA 1
ATOM 14269 C C . GLN D 1 388 ? 46.613 116.570 41.066 1.00 12.99 380 GLN D C 1
ATOM 14270 O O . GLN D 1 388 ? 47.781 116.906 40.871 1.00 13.20 380 GLN D O 1
ATOM 14276 N N . GLU D 1 389 ? 45.918 116.981 42.115 1.00 13.45 381 GLU D N 1
ATOM 14277 C CA . GLU D 1 389 ? 46.390 118.036 42.994 1.00 13.94 381 GLU D CA 1
ATOM 14278 C C . GLU D 1 389 ? 47.050 117.472 44.259 1.00 14.03 381 GLU D C 1
ATOM 14279 O O . GLU D 1 389 ? 46.597 116.473 44.807 1.00 13.06 381 GLU D O 1
ATOM 14285 N N . GLU D 1 390 ? 48.135 118.107 44.712 1.00 14.66 382 GLU D N 1
ATOM 14286 C CA . GLU D 1 390 ? 48.873 117.572 45.884 1.00 15.63 382 GLU D CA 1
ATOM 14287 C C . GLU D 1 390 ? 48.102 117.902 47.145 1.00 15.15 382 GLU D C 1
ATOM 14288 O O . GLU D 1 390 ? 47.888 119.070 47.437 1.00 16.02 382 GLU D O 1
ATOM 14294 N N . VAL D 1 391 ? 47.651 116.867 47.849 1.00 13.94 383 VAL D N 1
ATOM 14295 C CA . VAL D 1 391 ? 46.935 116.994 49.108 1.00 13.82 383 VAL D CA 1
ATOM 14296 C C . VAL D 1 391 ? 47.926 117.106 50.303 1.00 13.29 383 VAL D C 1
ATOM 14297 O O . VAL D 1 391 ? 47.691 117.846 51.240 1.00 13.20 383 VAL D O 1
ATOM 14301 N N . PHE D 1 392 ? 49.040 116.400 50.239 1.00 12.87 384 PHE D N 1
ATOM 14302 C CA . PHE D 1 392 ? 50.077 116.472 51.266 1.00 13.02 384 PHE D CA 1
ATOM 14303 C C . PHE D 1 392 ? 49.600 116.030 52.644 1.00 13.06 384 PHE D C 1
ATOM 14304 O O . PHE D 1 392 ? 50.024 116.587 53.677 1.00 14.58 384 PHE D O 1
ATOM 14312 N N . GLY D 1 393 ? 48.764 115.012 52.674 1.00 12.32 385 GLY D N 1
ATOM 14313 C CA . GLY D 1 393 ? 48.279 114.457 53.909 1.00 12.06 385 GLY D CA 1
ATOM 14314 C C . GLY D 1 393 ? 48.090 112.959 53.735 1.00 11.65 385 GLY D C 1
ATOM 14315 O O . GLY D 1 393 ? 48.448 112.396 52.685 1.00 10.97 385 GLY D O 1
ATOM 14316 N N . PRO D 1 394 ? 47.530 112.297 54.768 1.00 11.63 386 PRO D N 1
ATOM 14317 C CA . PRO D 1 394 ? 47.417 110.832 54.767 1.00 11.42 386 PRO D CA 1
ATOM 14318 C C . PRO D 1 394 ? 46.204 110.449 53.950 1.00 11.36 386 PRO D C 1
ATOM 14319 O O . PRO D 1 394 ? 45.186 110.033 54.498 1.00 11.60 386 PRO D O 1
ATOM 14323 N N . PHE D 1 395 ? 46.319 110.620 52.630 1.00 10.96 387 PHE D N 1
ATOM 14324 C CA . PHE D 1 395 ? 45.173 110.662 51.737 1.00 11.17 387 PHE D CA 1
ATOM 14325 C C . PHE D 1 395 ? 45.639 110.074 50.431 1.00 10.49 387 PHE D C 1
ATOM 14326 O O . PHE D 1 395 ? 46.516 110.641 49.758 1.00 10.28 387 PHE D O 1
ATOM 14334 N N . VAL D 1 396 ? 45.098 108.914 50.103 1.00 10.22 388 VAL D N 1
ATOM 14335 C CA . VAL D 1 396 ? 45.512 108.199 48.899 1.00 9.95 388 VAL D CA 1
ATOM 14336 C C . VAL D 1 396 ? 44.298 108.062 47.971 1.00 9.93 388 VAL D C 1
ATOM 14337 O O . VAL D 1 396 ? 43.170 107.765 48.425 1.00 10.11 388 VAL D O 1
ATOM 14341 N N . THR D 1 397 ? 44.536 108.345 46.694 1.00 9.76 389 THR D N 1
ATOM 14342 C CA . THR D 1 397 ? 43.558 108.233 45.628 1.00 9.86 389 THR D CA 1
ATOM 14343 C C . THR D 1 397 ? 43.829 106.949 44.816 1.00 9.80 389 THR D C 1
ATOM 14344 O O . THR D 1 397 ? 44.945 106.740 44.308 1.00 9.44 389 THR D O 1
ATOM 14348 N N . VAL D 1 398 ? 42.807 106.093 44.721 1.00 10.14 390 VAL D N 1
ATOM 14349 C CA . VAL D 1 398 ? 42.873 104.798 44.023 1.00 10.32 390 VAL D CA 1
ATOM 14350 C C . VAL D 1 398 ? 42.330 104.890 42.608 1.00 10.50 390 VAL D C 1
ATOM 14351 O O . VAL D 1 398 ? 41.254 105.466 42.389 1.00 10.72 390 VAL D O 1
ATOM 14355 N N . LEU D 1 399 ? 43.083 104.319 41.671 1.00 10.41 391 LEU D N 1
ATOM 14356 C CA . LEU D 1 399 ? 42.710 104.194 40.270 1.00 10.83 391 LEU D CA 1
ATOM 14357 C C . LEU D 1 399 ? 42.988 102.763 39.869 1.00 10.96 391 LEU D C 1
ATOM 14358 O O . LEU D 1 399 ? 43.854 102.110 40.474 1.00 11.29 391 LEU D O 1
ATOM 14363 N N . ARG D 1 400 ? 42.284 102.262 38.867 1.00 11.06 392 ARG D N 1
ATOM 14364 C CA . ARG D 1 400 ? 42.499 100.898 38.414 1.00 11.21 392 ARG D CA 1
ATOM 14365 C C . ARG D 1 400 ? 42.938 100.895 36.992 1.00 11.41 392 ARG D C 1
ATOM 14366 O O . ARG D 1 400 ? 42.702 101.868 36.266 1.00 11.34 392 ARG D O 1
ATOM 14374 N N . PHE D 1 401 ? 43.618 99.825 36.599 1.00 11.54 393 PHE D N 1
ATOM 14375 C CA . PHE D 1 401 ? 44.020 99.652 35.212 1.00 11.96 393 PHE D CA 1
ATOM 14376 C C . PHE D 1 401 ? 44.064 98.195 34.725 1.00 12.68 393 PHE D C 1
ATOM 14377 O O . PHE D 1 401 ? 44.030 97.260 35.520 1.00 13.02 393 PHE D O 1
ATOM 14385 N N . GLY D 1 402 ? 44.162 98.029 33.411 1.00 13.57 394 GLY D N 1
ATOM 14386 C CA . GLY D 1 402 ? 44.293 96.721 32.770 1.00 14.87 394 GLY D CA 1
ATOM 14387 C C . GLY D 1 402 ? 45.698 96.446 32.246 1.00 15.44 394 GLY D C 1
ATOM 14388 O O . GLY D 1 402 ? 46.468 95.640 32.825 1.00 17.41 394 GLY D O 1
ATOM 14389 N N . SER D 1 403 ? 46.070 97.138 31.183 1.00 15.04 395 SER D N 1
ATOM 14390 C CA . SER D 1 403 ? 47.308 96.920 30.499 1.00 14.62 395 SER D CA 1
ATOM 14391 C C . SER D 1 403 ? 48.460 97.739 31.101 1.00 14.41 395 SER D C 1
ATOM 14392 O O . SER D 1 403 ? 48.230 98.732 31.773 1.00 13.59 395 SER D O 1
ATOM 14395 N N . ASP D 1 404 ? 49.699 97.318 30.850 1.00 14.06 396 ASP D N 1
ATOM 14396 C CA . ASP D 1 404 ? 50.862 98.147 31.189 1.00 14.12 396 ASP D CA 1
ATOM 14397 C C . ASP D 1 404 ? 50.794 99.528 30.546 1.00 13.84 396 ASP D C 1
ATOM 14398 O O . ASP D 1 404 ? 51.179 100.496 31.176 1.00 13.64 396 ASP D O 1
ATOM 14403 N N . ASP D 1 405 ? 50.290 99.639 29.312 1.00 14.28 397 ASP D N 1
ATOM 14404 C CA . ASP D 1 405 ? 50.179 100.955 28.704 1.00 14.67 397 ASP D CA 1
ATOM 14405 C C . ASP D 1 405 ? 49.222 101.905 29.484 1.00 13.91 397 ASP D C 1
ATOM 14406 O O . ASP D 1 405 ? 49.475 103.128 29.608 1.00 12.96 397 ASP D O 1
ATOM 14411 N N A GLU D 1 406 ? 48.138 101.339 29.993 0.50 13.61 398 GLU D N 1
ATOM 14412 N N B GLU D 1 406 ? 48.131 101.362 30.008 0.50 13.78 398 GLU D N 1
ATOM 14413 C CA A GLU D 1 406 ? 47.180 102.098 30.784 0.50 13.38 398 GLU D CA 1
ATOM 14414 C CA B GLU D 1 406 ? 47.201 102.200 30.764 0.50 13.65 398 GLU D CA 1
ATOM 14415 C C A GLU D 1 406 ? 47.847 102.574 32.063 0.50 12.75 398 GLU D C 1
ATOM 14416 C C B GLU D 1 406 ? 47.821 102.583 32.102 0.50 12.91 398 GLU D C 1
ATOM 14417 O O A GLU D 1 406 ? 47.692 103.737 32.455 0.50 12.39 398 GLU D O 1
ATOM 14418 O O B GLU D 1 406 ? 47.613 103.709 32.572 0.50 12.52 398 GLU D O 1
ATOM 14429 N N . ALA D 1 407 ? 48.591 101.672 32.713 1.00 12.32 399 ALA D N 1
ATOM 14430 C CA . ALA D 1 407 ? 49.273 102.007 33.982 1.00 11.64 399 ALA D CA 1
ATOM 14431 C C . ALA D 1 407 ? 50.271 103.154 33.781 1.00 11.21 399 ALA D C 1
ATOM 14432 O O . ALA D 1 407 ? 50.347 104.079 34.574 1.00 10.73 399 ALA D O 1
ATOM 14434 N N . LEU D 1 408 ? 51.043 103.073 32.705 1.00 11.06 400 LEU D N 1
ATOM 14435 C CA . LEU D 1 408 ? 51.973 104.130 32.359 1.00 11.14 400 LEU D CA 1
ATOM 14436 C C . LEU D 1 408 ? 51.258 105.449 32.032 1.00 10.93 400 LEU D C 1
ATOM 14437 O O . LEU D 1 408 ? 51.671 106.519 32.483 1.00 10.52 400 LEU D O 1
ATOM 14442 N N . ALA D 1 409 ? 50.187 105.392 31.264 1.00 11.01 401 ALA D N 1
ATOM 14443 C CA . ALA D 1 409 ? 49.442 106.619 30.950 1.00 11.07 401 ALA D CA 1
ATOM 14444 C C . ALA D 1 409 ? 48.916 107.270 32.230 1.00 10.94 401 ALA D C 1
ATOM 14445 O O . ALA D 1 409 ? 49.030 108.500 32.412 1.00 10.81 401 ALA D O 1
ATOM 14447 N N . ILE D 1 410 ? 48.363 106.466 33.131 1.00 10.68 402 ILE D N 1
ATOM 14448 C CA . ILE D 1 410 ? 47.936 107.010 34.420 1.00 10.62 402 ILE D CA 1
ATOM 14449 C C . ILE D 1 410 ? 49.145 107.627 35.124 1.00 10.21 402 ILE D C 1
ATOM 14450 O O . ILE D 1 410 ? 49.078 108.773 35.608 1.00 9.63 402 ILE D O 1
ATOM 14455 N N . ALA D 1 411 ? 50.253 106.881 35.181 1.00 10.14 403 ALA D N 1
ATOM 14456 C CA . ALA D 1 411 ? 51.415 107.374 35.939 1.00 10.08 403 ALA D CA 1
ATOM 14457 C C . ALA D 1 411 ? 51.853 108.745 35.469 1.00 9.99 403 ALA D C 1
ATOM 14458 O O . ALA D 1 411 ? 52.262 109.580 36.286 1.00 10.03 403 ALA D O 1
ATOM 14460 N N . ASN D 1 412 ? 51.807 108.962 34.160 1.00 10.10 404 ASN D N 1
ATOM 14461 C CA . ASN D 1 412 ? 52.298 110.217 33.565 1.00 10.28 404 ASN D CA 1
ATOM 14462 C C . ASN D 1 412 ? 51.217 111.279 33.342 1.00 10.57 404 ASN D C 1
ATOM 14463 O O . ASN D 1 412 ? 51.459 112.314 32.716 1.00 10.62 404 ASN D O 1
ATOM 14468 N N . ALA D 1 413 ? 50.053 111.056 33.930 1.00 10.83 405 ALA D N 1
ATOM 14469 C CA . ALA D 1 413 ? 48.882 111.893 33.656 1.00 11.27 405 ALA D CA 1
ATOM 14470 C C . ALA D 1 413 ? 48.864 113.222 34.409 1.00 11.52 405 ALA D C 1
ATOM 14471 O O . ALA D 1 413 ? 47.976 114.053 34.184 1.00 11.23 405 ALA D O 1
ATOM 14473 N N . THR D 1 414 ? 49.801 113.432 35.336 1.00 11.64 406 THR D N 1
ATOM 14474 C CA . THR D 1 414 ? 49.751 114.640 36.146 1.00 12.11 406 THR D CA 1
ATOM 14475 C C . THR D 1 414 ? 50.770 115.675 35.676 1.00 13.20 406 THR D C 1
ATOM 14476 O O . THR D 1 414 ? 51.576 115.423 34.781 1.00 12.77 406 THR D O 1
ATOM 14480 N N . GLU D 1 415 ? 50.729 116.831 36.323 1.00 14.78 407 GLU D N 1
ATOM 14481 C CA . GLU D 1 415 ? 51.729 117.887 36.121 1.00 16.53 407 GLU D CA 1
ATOM 14482 C C . GLU D 1 415 ? 53.048 117.689 36.894 1.00 15.32 407 GLU D C 1
ATOM 14483 O O . GLU D 1 415 ? 53.933 118.529 36.807 1.00 14.64 407 GLU D O 1
ATOM 14489 N N . TYR D 1 416 ? 53.156 116.603 37.648 1.00 14.13 408 TYR D N 1
ATOM 14490 C CA . TYR D 1 416 ? 54.303 116.339 38.503 1.00 13.96 408 TYR D CA 1
ATOM 14491 C C . TYR D 1 416 ? 55.160 115.186 38.017 1.00 12.47 408 TYR D C 1
ATOM 14492 O O . TYR D 1 416 ? 54.715 114.340 37.247 1.00 12.33 408 TYR D O 1
ATOM 14501 N N . GLY D 1 417 ? 56.385 115.149 38.523 1.00 11.13 409 GLY D N 1
ATOM 14502 C CA . GLY D 1 417 ? 57.361 114.125 38.169 1.00 10.16 409 GLY D CA 1
ATOM 14503 C C . GLY D 1 417 ? 58.459 114.056 39.206 1.00 9.62 409 GLY D C 1
ATOM 14504 O O . GLY D 1 417 ? 59.603 114.339 38.903 1.00 9.87 409 GLY D O 1
ATOM 14505 N N . LEU D 1 418 ? 58.120 113.683 40.436 1.00 9.04 410 LEU D N 1
ATOM 14506 C CA . LEU D 1 418 ? 59.123 113.600 41.502 1.00 8.67 410 LEU D CA 1
ATOM 14507 C C . LEU D 1 418 ? 59.526 112.134 41.765 1.00 8.23 410 LEU D C 1
ATOM 14508 O O . LEU D 1 418 ? 60.507 111.668 41.199 1.00 8.17 410 LEU D O 1
ATOM 14513 N N . GLY D 1 419 ? 58.755 111.399 42.570 1.00 8.13 411 GLY D N 1
ATOM 14514 C CA . GLY D 1 419 ? 58.949 109.960 42.753 1.00 7.90 411 GLY D CA 1
ATOM 14515 C C . GLY D 1 419 ? 57.864 109.134 42.072 1.00 7.85 411 GLY D C 1
ATOM 14516 O O . GLY D 1 419 ? 56.849 109.662 41.591 1.00 7.80 411 GLY D O 1
ATOM 14517 N N . SER D 1 420 ? 58.076 107.827 42.050 1.00 7.70 412 SER D N 1
ATOM 14518 C CA . SER D 1 420 ? 57.151 106.908 41.453 1.00 7.92 412 SER D CA 1
ATOM 14519 C C . SER D 1 420 ? 57.543 105.528 41.935 1.00 8.04 412 SER D C 1
ATOM 14520 O O . SER D 1 420 ? 58.641 105.337 42.423 1.00 7.98 412 SER D O 1
ATOM 14523 N N . GLY D 1 421 ? 56.708 104.532 41.715 1.00 8.17 413 GLY D N 1
ATOM 14524 C CA . GLY D 1 421 ? 57.132 103.193 42.027 1.00 8.31 413 GLY D CA 1
ATOM 14525 C C . GLY D 1 421 ? 56.131 102.166 41.572 1.00 8.59 413 GLY D C 1
ATOM 14526 O O . GLY D 1 421 ? 55.023 102.518 41.187 1.00 8.45 413 GLY D O 1
ATOM 14527 N N . LEU D 1 422 ? 56.548 100.901 41.605 1.00 8.88 414 LEU D N 1
ATOM 14528 C CA . LEU D 1 422 ? 55.711 99.837 41.092 1.00 9.13 414 LEU D CA 1
ATOM 14529 C C . LEU D 1 422 ? 56.098 98.525 41.727 1.00 9.11 414 LEU D C 1
ATOM 14530 O O . LEU D 1 422 ? 57.241 98.338 42.165 1.00 9.04 414 LEU D O 1
ATOM 14535 N N . TRP D 1 423 ? 55.131 97.618 41.777 1.00 9.09 415 TRP D N 1
ATOM 14536 C CA . TRP D 1 423 ? 55.255 96.316 42.383 1.00 9.26 415 TRP D CA 1
ATOM 14537 C C . TRP D 1 423 ? 54.919 95.267 41.321 1.00 9.50 415 TRP D C 1
ATOM 14538 O O . TRP D 1 423 ? 53.793 95.245 40.789 1.00 9.27 415 TRP D O 1
ATOM 14549 N N . THR D 1 424 ? 55.938 94.472 40.966 1.00 9.59 416 THR D N 1
ATOM 14550 C CA . THR D 1 424 ? 55.814 93.417 39.964 1.00 10.02 416 THR D CA 1
ATOM 14551 C C . THR D 1 424 ? 57.014 92.486 40.135 1.00 10.24 416 THR D C 1
ATOM 14552 O O . THR D 1 424 ? 58.032 92.879 40.707 1.00 9.77 416 THR D O 1
ATOM 14556 N N . ASN D 1 425 ? 56.887 91.268 39.624 1.00 10.84 417 ASN D N 1
ATOM 14557 C CA . ASN D 1 425 ? 57.989 90.327 39.613 1.00 11.37 417 ASN D CA 1
ATOM 14558 C C . ASN D 1 425 ? 58.452 89.944 38.212 1.00 11.39 417 ASN D C 1
ATOM 14559 O O . ASN D 1 425 ? 59.302 89.065 38.051 1.00 11.41 417 ASN D O 1
ATOM 14564 N N . ASP D 1 426 ? 57.929 90.651 37.217 1.00 11.03 418 ASP D N 1
ATOM 14565 C CA . ASP D 1 426 ? 58.370 90.480 35.860 1.00 11.12 418 ASP D CA 1
ATOM 14566 C C . ASP D 1 426 ? 59.574 91.391 35.569 1.00 10.73 418 ASP D C 1
ATOM 14567 O O . ASP D 1 426 ? 59.474 92.608 35.659 1.00 10.09 418 ASP D O 1
ATOM 14572 N N . LEU D 1 427 ? 60.670 90.763 35.149 1.00 10.72 419 LEU D N 1
ATOM 14573 C CA . LEU D 1 427 ? 61.958 91.434 34.955 1.00 10.60 419 LEU D CA 1
ATOM 14574 C C . LEU D 1 427 ? 61.856 92.575 33.954 1.00 10.44 419 LEU D C 1
ATOM 14575 O O . LEU D 1 427 ? 62.204 93.698 34.265 1.00 10.03 419 LEU D O 1
ATOM 14580 N N . SER D 1 428 ? 61.369 92.273 32.750 1.00 10.81 420 SER D N 1
ATOM 14581 C CA . SER D 1 428 ? 61.335 93.283 31.684 1.00 10.89 420 SER D CA 1
ATOM 14582 C C . SER D 1 428 ? 60.416 94.435 32.046 1.00 10.52 420 SER D C 1
ATOM 14583 O O . SER D 1 428 ? 60.766 95.604 31.863 1.00 10.30 420 SER D O 1
ATOM 14586 N N . ARG D 1 429 ? 59.242 94.107 32.561 1.00 10.40 421 ARG D N 1
ATOM 14587 C CA . ARG D 1 429 ? 58.294 95.153 32.922 1.00 10.26 421 ARG D CA 1
ATOM 14588 C C . ARG D 1 429 ? 58.923 96.161 33.899 1.00 9.86 421 ARG D C 1
ATOM 14589 O O . ARG D 1 429 ? 58.817 97.387 33.715 1.00 9.48 421 ARG D O 1
ATOM 14597 N N . ALA D 1 430 ? 59.577 95.645 34.943 1.00 9.73 422 ALA D N 1
ATOM 14598 C CA . ALA D 1 430 ? 60.150 96.501 35.966 1.00 9.55 422 ALA D CA 1
ATOM 14599 C C . ALA D 1 430 ? 61.036 97.579 35.363 1.00 9.39 422 ALA D C 1
ATOM 14600 O O . ALA D 1 430 ? 60.883 98.757 35.672 1.00 8.83 422 ALA D O 1
ATOM 14602 N N . HIS D 1 431 ? 61.982 97.163 34.514 1.00 9.51 423 HIS D N 1
ATOM 14603 C CA . HIS D 1 431 ? 62.944 98.117 33.960 1.00 9.63 423 HIS D CA 1
ATOM 14604 C C . HIS D 1 431 ? 62.316 98.997 32.890 1.00 9.91 423 HIS D C 1
ATOM 14605 O O . HIS D 1 431 ? 62.687 100.157 32.776 1.00 9.61 423 HIS D O 1
ATOM 14612 N N . ARG D 1 432 ? 61.393 98.440 32.099 1.00 10.68 424 ARG D N 1
ATOM 14613 C CA . ARG D 1 432 ? 60.780 99.183 31.009 1.00 11.47 424 ARG D CA 1
ATOM 14614 C C . ARG D 1 432 ? 59.897 100.283 31.594 1.00 11.08 424 ARG D C 1
ATOM 14615 O O . ARG D 1 432 ? 59.941 101.435 31.154 1.00 11.28 424 ARG D O 1
ATOM 14623 N N . MET D 1 433 ? 59.090 99.929 32.585 1.00 11.01 425 MET D N 1
ATOM 14624 C CA . MET D 1 433 ? 58.239 100.901 33.273 1.00 11.15 425 MET D CA 1
ATOM 14625 C C . MET D 1 433 ? 59.070 101.990 33.949 1.00 10.80 425 MET D C 1
ATOM 14626 O O . MET D 1 433 ? 58.776 103.179 33.824 1.00 10.49 425 MET D O 1
ATOM 14631 N N . ALA D 1 434 ? 60.108 101.586 34.668 1.00 10.69 426 ALA D N 1
ATOM 14632 C CA . ALA D 1 434 ? 60.968 102.546 35.375 1.00 10.52 426 ALA D CA 1
ATOM 14633 C C . ALA D 1 434 ? 61.567 103.582 34.412 1.00 10.55 426 ALA D C 1
ATOM 14634 O O . ALA D 1 434 ? 61.710 104.762 34.767 1.00 11.00 426 ALA D O 1
ATOM 14636 N N . ALA D 1 435 ? 61.902 103.163 33.193 1.00 10.85 427 ALA D N 1
ATOM 14637 C CA . ALA D 1 435 ? 62.507 104.075 32.234 1.00 11.09 427 ALA D CA 1
ATOM 14638 C C . ALA D 1 435 ? 61.456 105.012 31.685 1.00 11.71 427 ALA D C 1
ATOM 14639 O O . ALA D 1 435 ? 61.788 106.100 31.286 1.00 12.09 427 ALA D O 1
ATOM 14641 N N . ARG D 1 436 ? 60.205 104.571 31.616 1.00 12.28 428 ARG D N 1
ATOM 14642 C CA . ARG D 1 436 ? 59.165 105.326 30.904 1.00 12.93 428 ARG D CA 1
ATOM 14643 C C . ARG D 1 436 ? 58.330 106.243 31.803 1.00 11.73 428 ARG D C 1
ATOM 14644 O O . ARG D 1 436 ? 57.696 107.181 31.312 1.00 10.85 428 ARG D O 1
ATOM 14652 N N . ILE D 1 437 ? 58.324 105.987 33.106 1.00 10.72 429 ILE D N 1
ATOM 14653 C CA . ILE D 1 437 ? 57.633 106.876 34.019 1.00 10.81 429 ILE D CA 1
ATOM 14654 C C . ILE D 1 437 ? 58.385 108.202 34.164 1.00 11.28 429 ILE D C 1
ATOM 14655 O O . ILE D 1 437 ? 59.606 108.195 34.318 1.00 11.17 429 ILE D O 1
ATOM 14660 N N . ASP D 1 438 ? 57.641 109.319 34.128 1.00 12.13 430 ASP D N 1
ATOM 14661 C CA . ASP D 1 438 ? 58.188 110.698 34.236 1.00 13.09 430 ASP D CA 1
ATOM 14662 C C . ASP D 1 438 ? 58.469 110.967 35.717 1.00 12.41 430 ASP D C 1
ATOM 14663 O O . ASP D 1 438 ? 57.560 111.305 36.473 1.00 12.67 430 ASP D O 1
ATOM 14668 N N . ALA D 1 439 ? 59.698 110.789 36.147 1.00 11.13 431 ALA D N 1
ATOM 14669 C CA . ALA D 1 439 ? 60.016 110.949 37.560 1.00 10.49 431 ALA D CA 1
ATOM 14670 C C . ALA D 1 439 ? 61.502 110.950 37.647 1.00 9.67 431 ALA D C 1
ATOM 14671 O O . ALA D 1 439 ? 62.162 110.390 36.769 1.00 10.14 431 ALA D O 1
ATOM 14673 N N . GLY D 1 440 ? 62.033 111.574 38.687 1.00 8.90 432 GLY D N 1
ATOM 14674 C CA . GLY D 1 440 ? 63.452 111.521 38.979 1.00 8.16 432 GLY D CA 1
ATOM 14675 C C . GLY D 1 440 ? 63.882 110.252 39.698 1.00 7.78 432 GLY D C 1
ATOM 14676 O O . GLY D 1 440 ? 65.085 109.935 39.751 1.00 7.40 432 GLY D O 1
ATOM 14677 N N . MET D 1 441 ? 62.899 109.560 40.289 1.00 7.58 433 MET D N 1
ATOM 14678 C CA A MET D 1 441 ? 63.135 108.362 41.092 0.50 7.61 433 MET D CA 1
ATOM 14679 C CA B MET D 1 441 ? 63.136 108.384 41.092 0.50 7.44 433 MET D CA 1
ATOM 14680 C C . MET D 1 441 ? 62.000 107.384 40.871 1.00 7.47 433 MET D C 1
ATOM 14681 O O . MET D 1 441 ? 60.834 107.779 40.813 1.00 7.46 433 MET D O 1
ATOM 14690 N N . CYS D 1 442 ? 62.359 106.113 40.749 1.00 7.20 434 CYS D N 1
ATOM 14691 C CA . CYS D 1 442 ? 61.409 105.020 40.626 1.00 7.22 434 CYS D CA 1
ATOM 14692 C C . CYS D 1 442 ? 61.815 103.842 41.493 1.00 7.18 434 CYS D C 1
ATOM 14693 O O . CYS D 1 442 ? 62.935 103.327 41.366 1.00 7.13 434 CYS D O 1
ATOM 14696 N N . TRP D 1 443 ? 60.914 103.444 42.399 1.00 7.21 435 TRP D N 1
ATOM 14697 C CA . TRP D 1 443 ? 61.143 102.361 43.321 1.00 7.27 435 TRP D CA 1
ATOM 14698 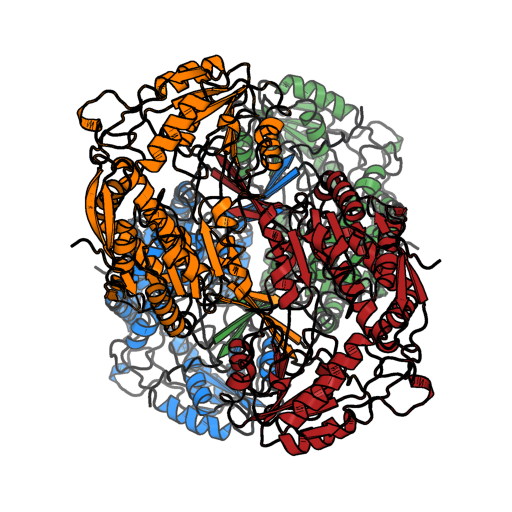C C . TRP D 1 443 ? 60.378 101.130 42.868 1.00 7.45 435 TRP D C 1
ATOM 14699 O O . TRP D 1 443 ? 59.159 101.183 42.694 1.00 7.55 435 TRP D O 1
ATOM 14710 N N . ILE D 1 444 ? 61.088 100.020 42.719 1.00 7.50 436 ILE D N 1
ATOM 14711 C CA . ILE D 1 444 ? 60.492 98.735 42.338 1.00 7.65 436 ILE D CA 1
ATOM 14712 C C . ILE D 1 444 ? 60.495 97.807 43.536 1.00 7.89 436 ILE D C 1
ATOM 14713 O O . ILE D 1 444 ? 61.542 97.523 44.117 1.00 7.83 436 ILE D O 1
ATOM 14718 N N . ASN D 1 445 ? 59.303 97.331 43.885 1.00 8.13 437 ASN D N 1
ATOM 14719 C CA . ASN D 1 445 ? 59.082 96.460 45.045 1.00 8.42 437 ASN D CA 1
ATOM 14720 C C . ASN D 1 445 ? 59.556 97.057 46.375 1.00 8.50 437 ASN D C 1
ATOM 14721 O O . ASN D 1 445 ? 59.938 96.346 47.299 1.00 8.52 437 ASN D O 1
ATOM 14726 N N . CYS D 1 446 ? 59.479 98.386 46.438 1.00 8.41 438 CYS D N 1
ATOM 14727 C CA . CYS D 1 446 ? 59.796 99.179 47.629 1.00 8.51 438 CYS D CA 1
ATOM 14728 C C . CYS D 1 446 ? 59.260 100.576 47.379 1.00 8.47 438 CYS D C 1
ATOM 14729 O O . CYS D 1 446 ? 58.724 100.836 46.330 1.00 8.36 438 CYS D O 1
ATOM 14732 N N . TYR D 1 447 ? 59.378 101.470 48.345 1.00 8.71 439 TYR D N 1
ATOM 14733 C CA . TYR D 1 447 ? 58.975 102.873 48.124 1.00 8.71 439 TYR D CA 1
ATOM 14734 C C . TYR D 1 447 ? 59.657 103.768 49.139 1.00 8.94 439 TYR D C 1
ATOM 14735 O O . TYR D 1 447 ? 59.906 103.358 50.277 1.00 8.88 439 TYR D O 1
ATOM 14744 N N . LYS D 1 448 ? 59.939 104.994 48.711 1.00 9.11 440 LYS D N 1
ATOM 14745 C CA . LYS D 1 448 ? 60.585 106.006 49.561 1.00 9.52 440 LYS D CA 1
ATOM 14746 C C . LYS D 1 448 ? 61.916 105.545 50.119 1.00 9.77 440 LYS D C 1
ATOM 14747 O O . LYS D 1 448 ? 62.275 105.904 51.235 1.00 10.00 440 LYS D O 1
ATOM 14753 N N . ARG D 1 449 ? 62.690 104.817 49.316 1.00 9.76 441 ARG D N 1
ATOM 14754 C CA . ARG D 1 449 ? 64.043 104.468 49.719 1.00 10.05 441 ARG D CA 1
ATOM 14755 C C . ARG D 1 449 ? 64.903 105.695 49.442 1.00 9.94 441 ARG D C 1
ATOM 14756 O O . ARG D 1 449 ? 64.953 106.192 48.298 1.00 9.33 441 ARG D O 1
ATOM 14764 N N . VAL D 1 450 ? 65.583 106.172 50.469 1.00 10.25 442 VAL D N 1
ATOM 14765 C CA . VAL D 1 450 ? 66.455 107.341 50.315 1.00 10.63 442 VAL D CA 1
ATOM 14766 C C . VAL D 1 450 ? 67.828 106.983 50.876 1.00 10.83 442 VAL D C 1
ATOM 14767 O O . VAL D 1 450 ? 67.930 106.216 51.836 1.00 11.90 442 VAL D O 1
ATOM 14771 N N . ASN D 1 451 ? 68.874 107.532 50.269 1.00 10.24 443 ASN D N 1
ATOM 14772 C CA . ASN D 1 451 ? 70.239 107.257 50.651 1.00 9.97 443 ASN D CA 1
ATOM 14773 C C . ASN D 1 451 ? 71.072 108.477 50.310 1.00 9.45 443 ASN D C 1
ATOM 14774 O O . ASN D 1 451 ? 70.857 109.119 49.269 1.00 8.95 443 ASN D O 1
ATOM 14779 N N . PRO D 1 452 ? 72.012 108.837 51.204 1.00 9.27 444 PRO D N 1
ATOM 14780 C CA . PRO D 1 452 ? 72.712 110.113 50.994 1.00 8.93 444 PRO D CA 1
ATOM 14781 C C . PRO D 1 452 ? 73.630 110.176 49.766 1.00 8.45 444 PRO D C 1
ATOM 14782 O O . PRO D 1 452 ? 74.118 111.260 49.457 1.00 8.16 444 PRO D O 1
ATOM 14786 N N . GLY D 1 453 ? 73.896 109.027 49.124 1.00 8.09 445 GLY D N 1
ATOM 14787 C CA . GLY D 1 453 ? 74.597 108.974 47.830 1.00 7.64 445 GLY D CA 1
ATOM 14788 C C . GLY D 1 453 ? 73.708 108.837 46.585 1.00 7.27 445 GLY D C 1
ATOM 14789 O O . GLY D 1 453 ? 74.227 108.866 45.463 1.00 6.92 445 GLY D O 1
ATOM 14790 N N . SER D 1 454 ? 72.388 108.707 46.780 1.00 7.08 446 SER D N 1
ATOM 14791 C CA . SER D 1 454 ? 71.450 108.432 45.697 1.00 6.96 446 SER D CA 1
ATOM 14792 C C . SER D 1 454 ? 70.663 109.702 45.322 1.00 6.95 446 SER D C 1
ATOM 14793 O O . SER D 1 454 ? 69.845 110.194 46.144 1.00 6.78 446 SER D O 1
ATOM 14796 N N . PRO D 1 455 ? 70.888 110.213 44.092 1.00 6.97 447 PRO D N 1
ATOM 14797 C CA . PRO D 1 455 ? 70.331 111.513 43.721 1.00 7.13 447 PRO D CA 1
ATOM 14798 C C . PRO D 1 455 ? 68.810 111.598 43.830 1.00 7.53 447 PRO D C 1
ATOM 14799 O O . PRO D 1 455 ? 68.062 110.721 43.350 1.00 7.61 447 PRO D O 1
ATOM 14803 N N . PHE D 1 456 ? 68.378 112.679 44.457 1.00 7.95 448 PHE D N 1
ATOM 14804 C CA . PHE D 1 456 ? 66.991 112.859 44.835 1.00 8.37 448 PHE D CA 1
ATOM 14805 C C . PHE D 1 456 ? 66.498 114.187 44.266 1.00 8.41 448 PHE D C 1
ATOM 14806 O O . PHE D 1 456 ? 67.040 115.276 44.568 1.00 8.18 448 PHE D O 1
ATOM 14814 N N . GLY D 1 457 ? 65.478 114.095 43.432 1.00 8.62 449 GLY D N 1
ATOM 14815 C CA . GLY D 1 457 ? 64.826 115.273 42.921 1.00 9.01 449 GLY D CA 1
ATOM 14816 C C . GLY D 1 457 ? 63.950 114.920 41.751 1.00 9.21 449 GLY D C 1
ATOM 14817 O O . GLY D 1 457 ? 63.742 113.761 41.458 1.00 9.00 449 GLY D O 1
ATOM 14818 N N . GLY D 1 458 ? 63.463 115.952 41.077 1.00 9.74 450 GLY D N 1
ATOM 14819 C CA . GLY D 1 458 ? 62.351 115.818 40.138 1.00 10.09 450 GLY D CA 1
ATOM 14820 C C . GLY D 1 458 ? 62.661 116.246 38.729 1.00 10.03 450 GLY D C 1
ATOM 14821 O O . GLY D 1 458 ? 63.782 116.679 38.416 1.00 9.96 450 GLY D O 1
ATOM 14822 N N . VAL D 1 459 ? 61.654 116.097 37.888 1.00 9.84 451 VAL D N 1
ATOM 14823 C CA . VAL D 1 459 ? 61.686 116.566 36.511 1.00 9.86 451 VAL D CA 1
ATOM 14824 C C . VAL D 1 459 ? 60.472 117.462 36.276 1.00 9.90 451 VAL D C 1
ATOM 14825 O O . VAL D 1 459 ? 59.569 117.513 37.106 1.00 9.40 451 VAL D O 1
ATOM 14829 N N . GLY D 1 460 ? 60.469 118.190 35.162 1.00 9.96 452 GLY D N 1
ATOM 14830 C CA . GLY D 1 460 ? 59.329 119.083 34.832 1.00 10.29 452 GLY D CA 1
ATOM 14831 C C . GLY D 1 460 ? 59.028 120.054 35.960 1.00 10.34 452 GLY D C 1
ATOM 14832 O O . GLY D 1 460 ? 59.956 120.651 36.569 1.00 10.00 452 GLY D O 1
ATOM 14833 N N . LYS D 1 461 ? 57.738 120.173 36.273 1.00 10.54 453 LYS D N 1
ATOM 14834 C CA . LYS D 1 461 ? 57.262 121.098 37.297 1.00 10.85 453 LYS D CA 1
ATOM 14835 C C . LYS D 1 461 ? 57.582 120.673 38.728 1.00 10.22 453 LYS D C 1
ATOM 14836 O O . LYS D 1 461 ? 57.340 121.443 39.660 1.00 9.99 453 LYS D O 1
ATOM 14842 N N . SER D 1 462 ? 58.170 119.486 38.892 1.00 9.36 454 SER D N 1
ATOM 14843 C CA . SER D 1 462 ? 58.684 119.051 40.196 1.00 9.11 454 SER D CA 1
ATOM 14844 C C . SER D 1 462 ? 60.082 119.637 40.509 1.00 9.08 454 SER D C 1
ATOM 14845 O O . SER D 1 462 ? 60.623 119.440 41.613 1.00 8.79 454 SER D O 1
ATOM 14848 N N . GLY D 1 463 ? 60.639 120.384 39.551 1.00 8.93 455 GLY D N 1
ATOM 14849 C CA . GLY D 1 463 ? 61.830 121.189 39.806 1.00 9.10 455 GLY D CA 1
ATOM 14850 C C . GLY D 1 463 ? 63.071 120.657 39.117 1.00 9.02 455 GLY D C 1
ATOM 14851 O O . GLY D 1 463 ? 62.981 119.930 38.120 1.00 9.00 455 GLY D O 1
ATOM 14852 N N . TYR D 1 464 ? 64.219 121.086 39.613 1.00 8.76 456 TYR D N 1
ATOM 14853 C CA . TYR D 1 464 ? 65.496 120.728 39.039 1.00 8.64 456 TYR D CA 1
ATOM 14854 C C . TYR D 1 464 ? 66.601 120.838 40.051 1.00 8.62 456 TYR D C 1
ATOM 14855 O O . TYR D 1 464 ? 66.472 121.541 41.042 1.00 8.46 456 TYR D O 1
ATOM 14864 N N . GLY D 1 465 ? 67.701 120.153 39.765 1.00 8.61 457 GLY D N 1
ATOM 14865 C CA . GLY D 1 465 ? 68.759 119.974 40.724 1.00 8.93 457 GLY D CA 1
ATOM 14866 C C . GLY D 1 465 ? 68.540 118.681 41.494 1.00 9.20 457 GLY D C 1
ATOM 14867 O O . GLY D 1 465 ? 67.431 118.104 41.469 1.00 8.97 457 GLY D O 1
ATOM 14868 N N . ARG D 1 466 ? 69.594 118.223 42.170 1.00 9.48 458 ARG D N 1
ATOM 14869 C CA . ARG D 1 466 ? 69.519 116.998 42.957 1.00 9.74 458 ARG D CA 1
ATOM 14870 C C . ARG D 1 466 ? 70.143 117.189 44.327 1.00 10.69 458 ARG D C 1
ATOM 14871 O O . ARG D 1 466 ? 71.186 117.817 44.462 1.00 10.52 458 ARG D O 1
ATOM 14879 N N . GLU D 1 467 ? 69.485 116.655 45.342 1.00 11.60 459 GLU D N 1
ATOM 14880 C CA . GLU D 1 467 ? 70.144 116.463 46.633 1.00 12.82 459 GLU D CA 1
ATOM 14881 C C . GLU D 1 467 ? 70.799 115.101 46.530 1.00 10.97 459 GLU D C 1
ATOM 14882 O O . GLU D 1 467 ? 70.423 114.311 45.666 1.00 10.12 459 GLU D O 1
ATOM 14888 N N . MET D 1 468 ? 71.751 114.883 47.421 1.00 9.80 460 MET D N 1
ATOM 14889 C CA . MET D 1 468 ? 72.489 113.642 47.610 1.00 9.37 460 MET D CA 1
ATOM 14890 C C . MET D 1 468 ? 73.601 113.461 46.615 1.00 8.81 460 MET D C 1
ATOM 14891 O O . MET D 1 468 ? 73.557 113.993 45.500 1.00 8.18 460 MET D O 1
ATOM 14896 N N . GLY D 1 469 ? 74.587 112.667 47.037 1.00 8.57 461 GLY D N 1
ATOM 14897 C CA . GLY D 1 469 ? 75.623 112.156 46.153 1.00 8.32 461 GLY D CA 1
ATOM 14898 C C . GLY D 1 469 ? 76.591 113.147 45.545 1.00 8.27 461 GLY D C 1
ATOM 14899 O O . GLY D 1 469 ? 76.652 114.315 45.909 1.00 8.17 461 GLY D O 1
ATOM 14900 N N . PHE D 1 470 ? 77.317 112.666 44.551 1.00 8.36 462 PHE D N 1
ATOM 14901 C CA . PHE D 1 470 ? 78.147 113.537 43.725 1.00 8.32 462 PHE D CA 1
ATOM 14902 C C . PHE D 1 470 ? 77.306 114.576 42.969 1.00 8.34 462 PHE D C 1
ATOM 14903 O O . PHE D 1 470 ? 77.793 115.664 42.673 1.00 8.10 462 PHE D O 1
ATOM 14911 N N . GLU D 1 471 ? 76.068 114.238 42.647 1.00 8.35 463 GLU D N 1
ATOM 14912 C CA . GLU D 1 471 ? 75.183 115.190 41.965 1.00 8.74 463 GLU D CA 1
ATOM 14913 C C . GLU D 1 471 ? 75.026 116.469 42.793 1.00 8.63 463 GLU D C 1
ATOM 14914 O O . GLU D 1 471 ? 75.101 117.565 42.244 1.00 8.76 463 GLU D O 1
ATOM 14920 N N . ALA D 1 472 ? 74.784 116.329 44.103 1.00 8.73 464 ALA D N 1
ATOM 14921 C CA . ALA D 1 472 ? 74.652 117.488 44.996 1.00 8.79 464 ALA D CA 1
ATOM 14922 C C . ALA D 1 472 ? 75.952 118.304 45.037 1.00 8.75 464 ALA D C 1
ATOM 14923 O O . ALA D 1 472 ? 75.934 119.534 45.024 1.00 8.79 464 ALA D O 1
ATOM 14925 N N . MET D 1 473 ? 77.075 117.619 45.059 1.00 9.01 465 MET D N 1
ATOM 14926 C CA . MET D 1 473 ? 78.372 118.279 45.081 1.00 9.23 465 MET D CA 1
ATOM 14927 C C . MET D 1 473 ? 78.602 119.056 43.805 1.00 9.59 465 MET D C 1
ATOM 14928 O O . MET D 1 473 ? 79.152 120.139 43.843 1.00 9.94 465 MET D O 1
ATOM 14933 N N . HIS D 1 474 ? 78.195 118.507 42.675 1.00 10.07 466 HIS D N 1
ATOM 14934 C CA . HIS D 1 474 ? 78.286 119.227 41.412 1.00 11.18 466 HIS D CA 1
ATOM 14935 C C . HIS D 1 474 ? 77.427 120.499 41.447 1.00 11.15 466 HIS D C 1
ATOM 14936 O O . HIS D 1 474 ? 77.862 121.584 41.053 1.00 11.14 466 HIS D O 1
ATOM 14943 N N . ASP D 1 475 ? 76.227 120.380 41.982 1.00 11.32 467 ASP D N 1
ATOM 14944 C CA . ASP D 1 475 ? 75.303 121.503 42.022 1.00 11.99 467 ASP D CA 1
ATOM 14945 C C . ASP D 1 475 ? 75.701 122.573 43.047 1.00 11.06 467 ASP D C 1
ATOM 14946 O O . ASP D 1 475 ? 75.132 123.683 43.033 1.00 10.63 467 ASP D O 1
ATOM 14951 N N . TYR D 1 476 ? 76.610 122.236 43.968 1.00 10.06 468 TYR D N 1
ATOM 14952 C CA . TYR D 1 476 ? 77.116 123.196 44.941 1.00 9.88 468 TYR D CA 1
ATOM 14953 C C . TYR D 1 476 ? 78.518 123.692 44.638 1.00 9.39 468 TYR D C 1
ATOM 14954 O O . TYR D 1 476 ? 79.155 124.293 45.495 1.00 9.30 468 TYR D O 1
ATOM 14963 N N . THR D 1 477 ? 79.004 123.425 43.432 1.00 8.79 469 THR D N 1
ATOM 14964 C CA . THR D 1 477 ? 80.270 123.949 42.983 1.00 8.66 469 THR D CA 1
ATOM 14965 C C . THR D 1 477 ? 80.125 124.532 41.572 1.00 8.69 469 THR D C 1
ATOM 14966 O O . THR D 1 477 ? 79.066 124.428 40.970 1.00 8.22 469 THR D O 1
ATOM 14970 N N . GLU D 1 478 ? 81.186 125.178 41.095 1.00 9.01 470 GLU D N 1
ATOM 14971 C CA . GLU D 1 478 ? 81.237 125.721 39.735 1.00 9.50 470 GLU D CA 1
ATOM 14972 C C . GLU D 1 478 ? 82.570 125.345 39.114 1.00 9.04 470 GLU D C 1
ATOM 14973 O O . GLU D 1 478 ? 83.581 125.229 39.813 1.00 8.77 470 GLU D O 1
ATOM 14979 N N . ALA D 1 479 ? 82.571 125.179 37.793 1.00 8.78 471 ALA D N 1
ATOM 14980 C CA . ALA D 1 479 ? 83.808 124.840 37.094 1.00 8.68 471 ALA D CA 1
ATOM 14981 C C . ALA D 1 479 ? 84.683 126.083 37.024 1.00 8.96 471 ALA D C 1
ATOM 14982 O O . ALA D 1 479 ? 84.221 127.151 36.588 1.00 9.19 471 ALA D O 1
ATOM 14984 N N . ARG D 1 480 ? 85.943 125.934 37.422 1.00 8.99 472 ARG D N 1
ATOM 14985 C CA . ARG D 1 480 ? 86.950 126.981 37.253 1.00 9.32 472 ARG D CA 1
ATOM 14986 C C . ARG D 1 480 ? 88.039 126.424 36.343 1.00 8.59 472 ARG D C 1
ATOM 14987 O O . ARG D 1 480 ? 88.862 125.627 36.768 1.00 8.34 472 ARG D O 1
ATOM 14995 N N . SER D 1 481 ? 88.030 126.817 35.083 1.00 8.11 473 SER D N 1
ATOM 14996 C CA . SER D 1 481 ? 88.974 126.280 34.092 1.00 7.83 473 SER D CA 1
ATOM 14997 C C . SER D 1 481 ? 90.218 127.205 33.981 1.00 7.85 473 SER D C 1
ATOM 14998 O O . SER D 1 481 ? 90.077 128.422 33.760 1.00 8.22 473 SER D O 1
ATOM 15001 N N . VAL D 1 482 ? 91.400 126.639 34.164 1.00 7.29 474 VAL D N 1
ATOM 15002 C CA . VAL D 1 482 ? 92.665 127.370 34.056 1.00 7.17 474 VAL D CA 1
ATOM 15003 C C . VAL D 1 482 ? 93.498 126.751 32.955 1.00 7.07 474 VAL D C 1
ATOM 15004 O O . VAL D 1 482 ? 93.666 125.520 32.884 1.00 6.79 474 VAL D O 1
ATOM 15008 N N . TRP D 1 483 ? 94.061 127.617 32.109 1.00 7.22 475 TRP D N 1
ATOM 15009 C CA . TRP D 1 483 ? 94.911 127.201 31.022 1.00 7.33 475 TRP D CA 1
ATOM 15010 C C . TRP D 1 483 ? 96.312 127.738 31.252 1.00 7.46 475 TRP D C 1
ATOM 15011 O O . TRP D 1 483 ? 96.473 128.897 31.560 1.00 7.39 475 TRP D O 1
ATOM 15022 N N . VAL D 1 484 ? 97.309 126.880 31.100 1.00 7.43 476 VAL D N 1
ATOM 15023 C CA . VAL D 1 484 ? 98.689 127.341 31.095 1.00 7.72 476 VAL D CA 1
ATOM 15024 C C . VAL D 1 484 ? 99.284 127.047 29.741 1.00 7.95 476 VAL D C 1
ATOM 15025 O O . VAL D 1 484 ? 99.372 125.877 29.327 1.00 8.03 476 VAL D O 1
ATOM 15029 N N . ASN D 1 485 ? 99.696 128.093 29.061 1.00 8.27 477 ASN D N 1
ATOM 15030 C CA . ASN D 1 485 ? 100.424 127.912 27.791 1.00 8.77 477 ASN D CA 1
ATOM 15031 C C . ASN D 1 485 ? 101.885 127.634 28.102 1.00 9.14 477 ASN D C 1
ATOM 15032 O O . ASN D 1 485 ? 102.678 128.561 28.306 1.00 9.23 477 ASN D O 1
ATOM 15037 N N . VAL D 1 486 ? 102.241 126.362 28.165 1.00 9.78 478 VAL D N 1
ATOM 15038 C CA . VAL D 1 486 ? 103.603 125.961 28.516 1.00 10.63 478 VAL D CA 1
ATOM 15039 C C . VAL D 1 486 ? 104.513 126.054 27.311 1.00 11.65 478 VAL D C 1
ATOM 15040 O O . VAL D 1 486 ? 105.564 126.670 27.381 1.00 12.04 478 VAL D O 1
ATOM 15044 N N . ASP D 1 487 ? 104.073 125.453 26.210 1.00 13.00 479 ASP D N 1
ATOM 15045 C CA . ASP D 1 487 ? 104.832 125.400 24.956 1.00 14.54 479 ASP D CA 1
ATOM 15046 C C . ASP D 1 487 ? 103.940 125.410 23.741 1.00 15.14 479 ASP D C 1
ATOM 15047 O O . ASP D 1 487 ? 104.250 124.759 22.754 1.00 15.42 479 ASP D O 1
ATOM 15052 N N . GLY D 1 488 ? 102.831 126.133 23.797 1.00 15.13 480 GLY D N 1
ATOM 15053 C CA . GLY D 1 488 ? 101.902 126.148 22.698 1.00 16.02 480 GLY D CA 1
ATOM 15054 C C . GLY D 1 488 ? 102.413 126.783 21.419 1.00 17.41 480 GLY D C 1
ATOM 15055 O O . GLY D 1 488 ? 101.897 126.482 20.354 1.00 18.59 480 GLY D O 1
ATOM 15056 N N . ASN D 1 489 ? 103.386 127.673 21.485 1.00 18.38 481 ASN D N 1
ATOM 15057 C CA . ASN D 1 489 ? 103.940 128.218 20.240 1.00 21.08 481 ASN D CA 1
ATOM 15058 C C . ASN D 1 489 ? 102.858 128.776 19.288 1.00 20.44 481 ASN D C 1
ATOM 15059 O O . ASN D 1 489 ? 102.838 128.477 18.099 1.00 21.61 481 ASN D O 1
ATO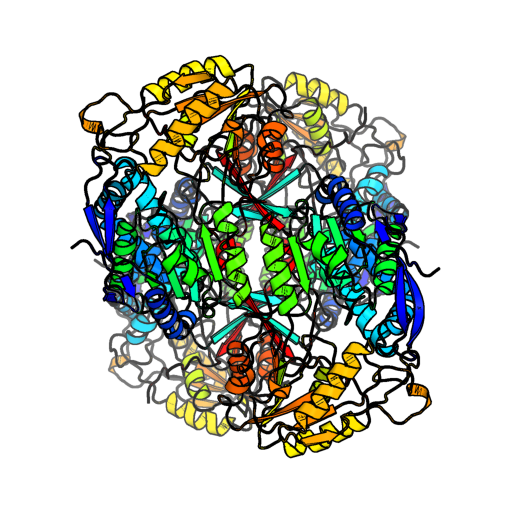M 15064 N N . VAL D 1 490 ? 101.986 129.621 19.836 1.00 18.45 482 VAL D N 1
ATOM 15065 C CA . VAL D 1 490 ? 100.884 130.252 19.090 1.00 17.38 482 VAL D CA 1
ATOM 15066 C C . VAL D 1 490 ? 101.378 131.325 18.126 1.00 16.68 482 VAL D C 1
ATOM 15067 O O . VAL D 1 490 ? 101.949 132.311 18.563 1.00 15.74 482 VAL D O 1
ATOM 15071 N N . PRO D 1 491 ? 101.155 131.151 16.814 1.00 16.52 483 PRO D N 1
ATOM 15072 C CA . PRO D 1 491 ? 101.633 132.207 15.905 1.00 16.51 483 PRO D CA 1
ATOM 15073 C C . PRO D 1 491 ? 100.849 133.499 16.080 1.00 15.78 483 PRO D C 1
ATOM 15074 O O . PRO D 1 491 ? 99.681 133.464 16.447 1.00 14.92 483 PRO D O 1
ATOM 15078 N N . PRO D 1 492 ? 101.493 134.638 15.833 1.00 15.62 484 PRO D N 1
ATOM 15079 C CA . PRO D 1 492 ? 100.764 135.901 15.885 1.00 15.37 484 PRO D CA 1
ATOM 15080 C C . PRO D 1 492 ? 99.589 135.885 14.929 1.00 14.68 484 PRO D C 1
ATOM 15081 O O . PRO D 1 492 ? 99.721 135.367 13.824 1.00 14.20 484 PRO D O 1
ATOM 15085 N N . HIS D 1 493 ? 98.462 136.437 15.378 1.00 14.15 485 HIS D N 1
ATOM 15086 C CA . HIS D 1 493 ? 97.254 136.533 14.581 1.00 14.26 485 HIS D CA 1
ATOM 15087 C C . HIS D 1 493 ? 97.400 137.607 13.514 1.00 14.45 485 HIS D C 1
ATOM 15088 O O . HIS D 1 493 ? 96.908 137.418 12.381 1.00 14.52 485 HIS D O 1
ATOM 15095 N N . PHE D 1 494 ? 98.045 138.724 13.884 1.00 14.22 486 PHE D N 1
ATOM 15096 C CA . PHE D 1 494 ? 98.407 139.793 12.954 1.00 14.88 486 PHE D CA 1
ATOM 15097 C C . PHE D 1 494 ? 99.906 139.698 12.649 1.00 15.63 486 PHE D C 1
ATOM 15098 O O . PHE D 1 494 ? 100.742 140.174 13.429 1.00 15.46 486 PHE D O 1
ATOM 15106 N N . LYS D 1 495 ? 100.222 139.066 11.527 1.00 16.50 487 LYS D N 1
ATOM 15107 C CA . LYS D 1 495 ? 101.603 138.738 11.163 1.00 17.66 487 LYS D CA 1
ATOM 15108 C C . LYS D 1 495 ? 102.382 139.954 10.699 1.00 17.42 487 LYS D C 1
ATOM 15109 O O . LYS D 1 495 ? 101.972 140.660 9.758 1.00 17.12 487 LYS D O 1
ATOM 15115 N N . ARG D 1 496 ? 103.511 140.193 11.353 1.00 16.67 488 ARG D N 1
ATOM 15116 C CA . ARG D 1 496 ? 104.354 141.334 11.019 1.00 16.79 488 ARG D CA 1
ATOM 15117 C C . ARG D 1 496 ? 105.815 140.918 10.862 1.00 17.39 488 ARG D C 1
ATOM 15118 O O . ARG D 1 496 ? 106.193 139.790 11.167 1.00 17.63 488 ARG D O 1
#

Foldseek 3Di:
DFQAAWAAQLDGDAEPVNDWDFAAFQQFRDTPDIHHAYFLVVLVRLLVLQQVCQVVLQPPQLLVLLVLLLQLLVVLVVCLQVLLVLLCRRFFAASLCSNPPLSNLLSQLSNVLSVCLNVDAWDWDDDDPQKTKTKGWGFQEEAEEEEERLRQSNVCSLPCSLLSSRRYAYEYAYELNRCRSVVVSVVSSSVSPDGGSRYIYRYHDCVGSVLSSLQPLSHQEYEYEEALVVLVSSVVSCVNNVHHYFYFHAALAAEEEDPAFPLVLSLVQLQCQQPRSQNQDRFRNQEYEYAPVCVVVSCVVSLVVQQPQAEHRSHDNSHRHTAGSDLVLLVLLLVVLVQQVVQPKAWSDWSAADPPPSSVSRRGTGQIEIEHPDCPRPSNADRSSGSHHYYHYDHDLVRSQCSQQVYQWAFEYEYGHDDDVSRVVSQVRGQHPYYYYSHGDDDHQQDWGHHDGSSTDFTGHHVSSNSSRTDMDMDMDSRPNPDDDPDHD/DFQAAWAAQLDGDAEPVNDWDFAAFQLFRDGPDIHHAYFLVNLVRLLVLQQVCQVVLQVPPLLVLLVLLLQLLVVLVVCLQVLLVLLCRRFQAASLCSNPPLSNLQSQLSNVLSVCLNVDAWDWDDDDPQKTKTKGFAFQEEAEEEEERLRQSNVLSLPCSLLSSRRYAYEYAYELNRCRSVSVSVVSSSVSPDGGSRYIYHYHDCVGSVLSSLQPQSHQEYEYEEALVVLVSSVVSCVNNVHHYFYQHAALAAEEEEPAFPLVLSLVQLQCQQPNSQNQDSFRNQEYEYAPVCPVVSCVVSVVVQQPQAEHRSHDNSHRHTAGSDLVLLVLLLVVLVQLVVQPKDWSDWSAADPDPSSVSRRGTGQIEIEHPDCPRPSNEDDSNGSHHYYHYDHDLVRSQCSQQVYQWAFEYEYGHDDPVSRVVSQVRGQHPYYYYSHGDDDHQQDWGFGDGSSTDFTGHHVSSNSSRTDIDMDMDNRPNPDDDPDHD/DFQAAWAAQLDGDAEPVNDWDFAAFQQFRDTPDIHHAYFLVNLVRLLVLQQVCQVVLQVPQLLVLLVLLLQLLVVLVVCLQVLLVLLCRLFQAFSLCSNPPLSNLLSQLSNVLSVCLNVDAWDWDDDFPQKTKTKGFAFQEEAEEEEESLRQSNVVSLPVSLQSSRRYAYEYAYELNRCRSVVVSVVSSSVSPDGGSRYIYRYHDCVGSVLSNLQPQSHQEYEYEEALVVLVVSVVSCPNNVHHYFYQHAALAAEEEDPAFPLVLSLVQLQCQQPRSQNQDRFRNQEYEYAPVCVVVSCVVSLVVQQPQAEHRSHPNSHRHTAGSDQVLLVLLLVVVVQCVVQPKAKSDWSAFDDPPSSVSRRGTGQTEIEHPDCPRPSNEDDSNGSHHYYHYDHDLVRSQCSQQVYQWAFEYEYGHDDDVSRVVSQVRRQHPYYYYSHGDDDHQQRWGHTDGSSTDFTGHRPSSNSSRTDMDMDMDSRPNCDDDPDHD/DQQAAWAAQLDGDAEPVNDWDFAAFQQFRDTPDIHHAHFLVNLVRLLVLQQVCQVVLQVPPLLVLLVLLLQLLVVLVVCLQVLLVLLCRQFFAASLCSNPPLSNLLSQLSNVLSVCLNVDAWDWDDDDPQKTKTKGWAFQEEAEEEEERLRQSNVLSLPCSLLSSRRYAYEYAYELNRCRSVSVSVVSSVVSPDGGSRYIYRYHDCVGSVLSNLQPQSHQEYEYEEALVVLVVSVVSCPNNVHHYFYQHADLAAEEEDPQFPLVLSLVQLQCQQPRSQNQDSFRNQEYEYAPVCVVVSCVVSLVVQQPQAEHRSHPNSHRHTAGSDQVLLVLLLVVVVQQVVQPKAWSDWSAFDDPPSSVSRRGTGQTEIEHDDCPRPSNEDRSSGSYHYYHYDHDLVVSQCSQQVYQWAFEYEYGHDDDVSRVVSQVRRQHPYYYYSHGDDDHQQDWGHHDGSSTDFTGHRVSSNSSRTDMDMDMDSRPNPDDDPDHD

CATH classification: 3.40.605.10 (+1 more: 3.40.309.10)

Radius of gyration: 35.76 Å; Cα contacts (8 Å, |Δi|>4): 5468; chains: 4; bounding box: 105×105×81 Å

Organism: Burkholderia cenocepacia (strain ATCC BAA-245 / DSM 16553 / LMG 16656 / NCTC 13227 / J2315 / CF5610) (NCBI:txid216591)

Sequence (1956 aa):
HMQTQLFIDGRFVDAVDRGTIDVLNPHDGSVITKIAAATAADVDLAVDAATRAFPAWSAMPAAEERGRLLLRLADAIEANTEALAQLESLDTGHPIRDSRALDVPRTAACFRYFGGMADKLQGSVIPVDTGFLNYVQRAPIGVVGQIVVPWNFPLMMFTSWKMGPALAAGNTVVLKPSEITPLSTLRIVELMAEVGFPAGVVNIVPGYGHTAGQRLAEHPGVGKIAFTGSTATGRRIVEASQGNLLKRVQLEELLGGGKGANIVFDDANLDAAINGAAWAIFHNQGQACCIAGSRLVLHERIADAFLERFVALASSIRIIGNPLDPNNTEMGPLTSKQHLDRVLSYVDVAREEQGGRVLTGGSAPQDPALANGYYVRRPTIVEAKHATDRVAQEEVFGPFVTVLRFGGSDDEEALAIANATEYGLGSGLWTNDLSRAHRMAARIDAGMMCWINCYKRVVNPGSPFGGVGKSGYGREMGFEAMHDYTEARSVWVNVDGNVPPHFKRHMQTQLFIDGRFVDAVDRGTIDVLNPHDGSVITKIAAATAADVDLAVDAATRAFPAWSSAMPAAEERGRLLLRLADAIEANTEALAQLESLDTGHPIRDSRALDVPRTAACFRYFGGMADKLQGSVIPVDTGFLNYVQRAPIGVVGQIVVPWNFPLMFTSWKMGPALAAGNTVVLKPSEITPLSTLRIVELMAEVGFPAGVVNIVPGYGHTAGQRLAEHPGVGKIAFTGSTATGRRRIVEEASQGNLKRVQLEELLGGGKGANIVFDDANLDAAINGAAWAIFHNQGQACCIAGSRLVLHEERRIADAFLERFVALASSSIRIIGNPLDPNTEMGPLTSKQHLDRVLSYVDVARREEQGGRVLTGGSAPQDPALANGYYVRRPTIVEAKHATDRVAQEEVFGPFVTVLRFGGSDDEEALAIANATEYGLGSGLWTNDLSRAHRMAARIDAGMMCWINCYKRVVNPGSPFGGVGKSGYGREMGFEAMHDYTEARSVWVNVDGNVPPHFKRHMQTQLFIDGRFVDAVDRGTIDVLNPHDGSVITKIAAATAADVDLAVDAATRAFPAWSAMPAAEERGRLLLRLADAIEANTEALAQLESLDTGHPIRDSRALDVPRTAACFRYFGGMADKLQGSVIPVDTGFLNYVQRAPIGVVGQIVVPWNFPLMMFTSWKMGPALAAGNTVVLKPSEITPLSTLRIVELMAEVGFPAGVVNIVPGYGHTAGQRLAEHPGVGKIAFTGSTATGRRRIVEASQGNLKRVQLEELLGGGKGANIVFDDANLDDAAINGAAWAIFHNQGQACCIAGSRLVLHERIADAFLERFVALASSIRIIGNPLDPNNTEMMGPLTSKQHLDRVLSYVDVAREQGGRVLTGGSAPQDPALANGYYVRPTIVEAKHATDRVAQEEVFGPFVTVLRFGSDDEEALAIANATEYGLGSGLWTNDLSRAHRMAARIDAGMMCWINCYKRVNPGSPFGGVGKSGYGREMGFEAMHDYTEARSVWVNVDGNVPPHFKRHMQTQLFIDGRFVDAVDRGTIDVLNPHDGSVITKIAAATAADVDLAVDAATRAFPAWSAMPAAEERGRLLLRLADAIEANTEALAQLESLDTGHPIRDSRALDVPRTAACFRYFGGMADKLQGSVIPVDTGFLNYVQRAPIGVVGQIVVPWNFPLMMFTSWKKMGPALAAGNTVVLKPSEITPLSTLRIVELMAEVGFPAGVVNIVPGYGHTAGQRLAEHPGVGKIAFTGSTATGRRIVEEASQGNLKRVQLEELLGGGKGANIVFDDANLDDAAINGAAWAIFHNQGQACCIAGSRLVLHERRIADAFLERFVALASSSIRIGNPLDPNNTEMMGPLTSKQHLDRVLSYVDVAREQGGRVLTGGSAPQDPALANGYYVRRPTIVEAKHATDRVAQEEVFGPFVTVLRFGSDDEEALAIANATEYGLGSGLWTNDLSRAHRMAARIDAGMMCWINCYKRVNPGSPFGGVGKSGYGREMGFEAMHDYTEARSVWVNVDGNVPPHFKR

Secondary structure (DSSP, 8-state):
----SEEETTEEE--TT--EEEEEETTTTEEEEEEE---HHHHHHHHHHHHHHHHHHHHS-HHHHHHHHHHHHHHHHHTHHHHHHHHHHHH---HHHIIIIIHHHHHHHHHHHHHHGGG--EEE---STTEEEEEEEEE-SEEEEE--SSSHHHHHHHHHHHHHHTT-EEEEE--TTS-HHHHHHHHHHHHHTPPTTSEEE----IIIIIHHHHH-TT-SEEEEES-HHHHHHHHHHHTTTT-EEEEE-----EEEE-TTS-HHHHHHHHHHHHHGGGG--TT---EEEEETTTHHHHHHHHHHHHHH--B--TT-TT-SB---S-HHHHHHHHHHHHHHHHTT-EEEE--S----GGGTTS-----EEEE-S-TTSHHHHS---SSEEEEEEESSHHHHHHHHT-SS--S--EEE--BHHHHHHHHHHS-SSEEEESS-----TTS-B--SGGGEE--BSHHHHHHHTEEEEEEEEESS--PPPSS--/----SEEETTEEE--TT--EEEEEETTTTEEEEEEE---HHHHHHHHHHHHHHHHHHHHS-HHHHHHHHHHHHHHHHHTHHHHHHHHHHHH---HHHIIIIIHHHHHHHHHHHHHHTTT--EEE---STTEEEEEEEEE-SEEEEE--SSSHHHHHHHHHHHHHHTT-EEEEE--TTS-HHHHHHHHHHHHHTPPTTSEEE----IIIIIHHHHH-TT-SEEEEES-HHHHHHHHHHHTTTT-EEEEE-----EEEE-TTS-HHHHHHHHHHHHHGGGG--TT---EEEEETTTHHHHHHHHHHHHHH--B--TTSTT-SB---S-HHHHHHHHHHHHHHHHTT-EEEE--S--S-GGGTTS-----EEEE-S-TTSHHHHS---SSEEEEEEESSHHHHHHHHT-SS--SEEEEE--BHHHHHHHHHHSSSSEEEESS-----TTS-B--SGGGEE--BSHHHHHHHTEEEEEEEEESS--PPPSS--/----SEEETTEEE--TT--EEEEEETTTTEEEEEEE---HHHHHHHHHHHHHHHHHHHHS-HHHHHHHHHHHHHHHHHTHHHHHHHHHHHH---HHHIIIIIHHHHHHHHHHHHHHTTT--EEE---STTEEEEEEEEE-SEEEEE--SSSHHHHHHHHHHHHHHTT-EEEEE--TTS-HHHHHHHHHHHHHTPPTTSEEE----IIIIIHHHHH-TT-SEEEEES-HHHHHHHHHHHTTTT-EEEEE-----EEEE-TTS-HHHHHHHHHHHHHGGGG-STT---EEEEETTTHHHHHHHHHHHHHH--B--TTSTT-SB---S-HHHHHHHHHHHHHHHHTT-EEEE--S----GGGTTS-----EEEE-S-TTSHHHHS---SSEEEEEEESSHHHHHHHHT-SS--S--EEE--BHHHHHHHHHHSSSSEEEESS-----TTS-B--SGGGEE--BSHHHHHHHTEEEEEEEEESS--PPPSS--/----SEEETTEEE--TT--EEEEEETTTTEEEEEEE---HHHHHHHHHHHHHHHHHHHHS-HHHHHHHHHHHHHHHHHTHHHHHHHHHHHH---HHHIIIIIHHHHHHHHHHHHHHGGG--EEEE--STTEEEEEEEEE-SEEEEE--SSSHHHHHHHHHHHHHHTT-EEEEE--TTS-HHHHHHHHHHHHHTPPTTSEEE----IIIIIHHHHH-TT-SEEEEES-HHHHHHHHHHHTTTT-EEEEE-----EEEE-TTS-HHHHHHHHHHHHHGGGG--TT---EEEEETTTHHHHHHHHHHHHHH--B--TTSTT-SB---S-HHHHHHHHHHHHHHHHTT-EEEE--S----GGGTTS-----EEEE-S-TTSHHHHS---SSEEEEEEESSHHHHHHHHT-SS--S-EEEE--BHHHHHHHHHHSSSSEEEESS-----TTS-B--SGGGEE--BSHHHHHHHTEEEEEEEEESS--PPPSS--

B-factor: mean 14.27, std 7.0, range [2.0, 58.21]